Protein 6CSE (pdb70)

B-factor: mean 106.78, std 29.39, range [47.7, 234.54]

CATH classification: 2.60.40.10

Organism: Methanococcus maripaludis (strain DSM 14266 / JCM 13030 / NBRC 101832 / S2 / LL) (NCBI:txid267377)

Sequence (1713 aa):
EVKLEESGGGLVQPGGSMKLSCAASGFTSSDFAMDWVRQSPEAGLEWVAEIAASERHYAESVKGRFTISRDDSKSSVYLQMNSLRAEDSGLYYCTRTAGACGQWGTGTTVTVSSAKTTPPSVYPLAPGSAAAAASMVTLGCLVKGYFPEPVTVTWNSGSLSSGVHTFPAVLQSDLYTLSSSVTVPSSTWPASTVTCNVAHPASSTKVDKAIVPGDIAMTQSPASLSASVGETVTITCRTSENIASALAWYQQKQGKSPQLLVMNAKTLAAGVPSRFSGSGSGTAFSLKINSLQPEDFGSYSCQHAAGWLLTFGGGTKLEIKRADAAPTVSIFPPSSEQLTSGGASVVCFLNNFYPKDINVKWKIDGSERQNGVLNSWTDQDSADSTYSMSSTLTLTKDEYERHNSYTCEATHKTSTSPIVKSFNRAEWGPYMLVLLLGTGIFLTLRLGFMQIHTLPYALKLAFSKETSEGDISHFQALMTALAATIGTGNIAGVATAYVLGGPGAIFWMWVTAFFGMATKYAEAVLAIKYRTVDDNGEMAGGPMYFLEKGLPLGKILGVAFAFFGAFAAFGIGNMVQTNSVADAVASNFGVDPLITGFVLAIFTAAVILGGIKSIGKATGIIVPFMAVFYILAGLVILAMNIGYIIPAFGTIFSSAFNFSAGFGALIGTAIMWGVKRGVFSNEAGLGSAPIAAAAAKTDHPGRQALVSMTGTFLDTIVVCTITGLVLTIAGLKAFPGLTDLTGASLTAASFDALMPMGGLIVTIGLVFFAYSTVLGWSYYGEKCFEYLIGTKGIRLYRIAFVLVAFWGATASLPLVWNIADTLNGAMAIPNLIGLLLLSGVVVSETKAFNEIRKNEAKEVKLEESGGGLVQPGGSMKLSCAASGFTSSDFAMDWVRQSPEAGLEWVAEIAASERHYAESVKGRFTISRDDSKSSVYLQMNSLRAEDSGLYYCTRTAGACGQWGTGTTVTVSSAKTTPPSVYPLAPGSAAAAASMVTLGCLVKGYFPEPVTVTWNSGSLSSGVHTFPAVLQSDLYTLSSSVTVPSSTWPASTVTCNVAHPASSTKVDKAIVPGGPYMLVLLLGTGIFLTLRLGFMQIHTLPYALKLAFSKHETSEGDISHFQALMTALAATIGTGNIAGVATAYVLGGPGAIFWMWVTAFFGMATKYAEAVLAIKYRTVDDNGEMAGGPMYFLEKGLPLGKILGVAFAFFGAFAAFGIGNMVQTNSVADAVASNFGVDPLITGFVLAIFTAAVILGGIKSIGKATGIIVPFMAVFYILAGLVILAMNIGYIIPAFGTIFSSAFNFSAGFGALIGTAIMWGVKRGVFSNEAGLGSAPIAAAAAKTDHPGRQALVSMTGTFLDTIVVCTITGLVLTIAGLKAFPGLTDLTGASLTAASFDALMPMGGLIVTIGLVFFAYSTVLGWSYYGEKCFEYLIGTKGIRLYRIAFVLVAFWGATASLPLVWNIADTLNGAMAIPNLIGLLLLSGVVVSETKAFNEIRKNDIAMTQSPASLSASVGETVTITCRTSENIASALAWYQQKQGKSPQLLVMNAKTLAAGVPSRFSGSGSGTAFSLKINSLQPEDFGSYSCQHAAGWLLTFGGGTKLEIKRADAAPTVSIFPPSSEQLTSGGASVVCFLNNFYPKDINVKWKIDGSERQNGVLNSWTDQDSADSTYSMSSTLTLTKDEYERHNSYTCEATHKTSTSPIVKSFNRAE

GO terms:
  GO:0015375 glycine:sodium symporter activity (F, EXP)
  GO:0015655 alanine:sodium symporter activity (F, EXP)
  GO:0005886 plasma membrane (C, EXP)

Solvent-accessible surface area: 66929 Å² total

InterPro domains:
  IPR001463 Sodium:alanine symporter [PF01235] (53-451)
  IPR001463 Sodium:alanine symporter [PR00175] (91-113)
  IPR001463 Sodium:alanine symporter [PR00175] (186-204)
  IPR001463 Sodium:alanine symporter [PR00175] (214-233)
  IPR001463 Sodium:alanine symporter [PR00175] (305-323)
  IPR001463 Sodium:alanine symporter [PR00175] (352-374)
  IPR001463 Sodium:alanine symporter [PR00175] (411-431)
  IPR001463 Sodium:alanine symporter [PS00873] (91-106)
  IPR001463 Sodium:alanine symporter [PTHR30330] (4-449)
  IPR001463 Sodium:alanine symporter [TIGR00835] (15-441)

Foldseek 3Di:
DKAWEKDWADEAAAQAKTKIKIQIDDDQLQQFKKFKWWQAPVRRIGGAKIGHNPDIDGDPVCVPQKDWDDDRPRNMTMIIGGNHDQVPWTWIKMATDDPDGDDIHDTGTYGYHPADFDAWDKDWAADAPPDPLDFKGKIKIKTWFGDDDDKDKDKPNPPQDPQKAKDDWDDDDRMIITMMMHMGTSVCPPVPKIKMWMADVVVRDIDIGIHDYD/DKAKEKPDQEDADEAFAKDKIWIFIDWFQFQFKWKWWDDPPGDTHTAAGSQAHGDPPHDPQWGKHDGTGIIMIIGHRHDLVRFGKMKMWGDRDPPIDIYPIYGYAYDDDFDFWDKDKDWFDPVVQVVFWTKIKIKTDFGPDPDKDKWKAFQNHTDDDQKDKDKDDQDSPHRGIIMMIMRIDTNVVVVVTFKIKIWMDDPVDPGTDIDMGTPPD/DPCVVVVLLLVVLQVLCVLLVVCCVVLQVVLVCLLPPPDDAPFQAALVLLLLLLLLQLFACLLQFLLQVLCQQQNLLLLVLLVSLLSSLLSQLLLLLQLQVLWAAAPPPRNIFGFQLSSLVVFDPVSPVLSLLLLVLLLVLLCQSQAQVLLAVLLVLCCVPPVDHLLVSLVVLLVVLCVQPVDPSSSVSVVSSVQVVVLLCLQLVLLVVLCVVVVVCQVVLVVRNVCPNPDVVDPDPPSVVRRNCSSNLSSCSNQVRLLRLSSRSSSNHNDPHSNSSSSNSSCSSCSGSVRSSVSLSSLLSSLVVVVDPDLSDDDGSVSSQVSSVVRDPRSNVSSSVSNSSSSSSSNNSSLSSSLSSNCVPVNPPCSVVSSVVSSVSNSCSSVDDDPPSVVVSSVSSSSSSVSSSVSCVSCVVVVSVSVVVVVVVVVVVVD/DKAWEKDWADEAAAQAKTKIKIAIDPDQLQQFKKWKWWQAPVRNIGTAWIGRQPDIDGDPVCPPQKDWDDDRVRRMTMIMGGNHDQRPWTWMKMFTDDPDGDDIHDTGTYGYHPFDFDAWDKDWAADAPPDPPDFKGKIKIKTWFGDDDDKDKDKPNPPQDPQKDKDDWDDDDRMIITMMMHMGTPVCPPVPWIKMWMADVVVRDTDIGIHDYD/DCVVLVLLLVVLVVLCVLVVLVLVVCQVVLVCLLPPDDDFADFQDALVLLLLLLLLQLQACLLQFVLQQLCQQQNLLLLVLLVSLLSSLLSLLLLLLQLQQLWAAAPPPRLTFGFLLSSLVVFPPVSPVLSLLLLVLLLVLLCQLLFQVLLAVLLVLCCVPPVPGALPSLVVLLVVQCVQCVVPSSSVSVCSSPLVVVLLVLQQVLLVVLCVVVVVVQVVLVVRNVCPNPPVVDDDCPSCVRRNVSSSLSSCSNLVRQLRLRSRSLRNHNDPHSNSSSSNSSCSSCCGSVRSSVSQSSLLSSVVVPPDPDLSDDNGSVNSLVSSVVRDVRSNVSSSVSSSSSSSSSNNSSLSSSLSSNCVPVNPPCSVVSSVVSSVSNSCSSNDDDPPSVVVSSVSSSSSRVSSSVSCVSCVVVVSVSVVVVVVVVVD/DKAKEKPPQEDADAAQAKDKIKIFIDWFQFQFKWKWWDDPPDDTHTAAGSQFHGDPPHDPQWGKHDGTGMIMIMGGRHDLVRFTWMKMWGDDDPPIDIYPIYGYAYDDPFDFWDKDKDWFDPVQLVVFWTKIKIKTDFGDDPDKDKWKAFVNHTDDDQKDKDKDDQDSPHRGIIMMIMRIDTNVVVVVGFKIKIWMGDPVDPGTDIDMGTPVD

Secondary structure (P-SEA, 3-state):
cbbbbbcccccccccbbbbbbbbcccccccccccbbbbbccccccccccccccccccccccccccbbbbbcccccbbbbbbcccccccccbbbbbcccccccccccbbbbbbccccbbbbbbbbbbbccccccccbbbbbbbbccccccbbbbbccccccccccccccccccccbbbbbbbbbbcccccccbbbbbbbbbccccbbbbbbbbcc/cbbbbbccccccccccbbbbbbbbccccccccbbbbcccccccccccccccccccccccccbbbbbcccbbbbbbccccccccbbbbbbbccccccccccbbbbbbbccbbbbbbbbbcccaaaaaacbbbbbbbbccccccbbbbbbbcccccccccbbbbbbcccccccbbbbbbbbbbcccccccccbbbbbbbcccccccccccccccc/caaaaaaaaaaaaaaaaaaccccccaaaaaaaaaacccccccccccaaaaaaaaaaaacccccccaaaaaaaaaccaaaaaaaaaaaaaaaaaaaaaaaccccccccccccccccaaaaaaaccccaaaaaaaaaaaaaaaaaacccaaaaaaaaaaaaaacccccaaaaaaaaaaaaaaacccaaaaaaaaaacaaaaaaaaaaaaaaaaaacccaaaaaaaaaaaccccccccccccccccaaaaaaaaaaacccccccccccccccccccaaaaaaaaaaccccccccaaaaaaaaaaaaaacccccccccccaaaaaaaaaaaccaaaaaaaaaaaaaaaaaaaaaaaaaaaaaaaaccccaaaaaaaaaaaaaaaaaaccccaaaaaaaaaaaaacaaaaaaaaaaaaaaaaaaaaaaaaaac/cbbbbbcbbbbbcccccbbbbbbccccccccbbbbbbbbccccccccccccccccccccccccccbbbbbcccccbbbbbbcccccccccbbbbbcccccccccccbbbbbbccccbbbbbbbbbbbccccccccbbbbbbbbccccccbbbbbccccccccccccccccccccbbbbbbbbbbcccccccbbbbbbbbbccccbbbbbbbbcc/cbbbbbccccccccccbbbbbbbbbcccccccbbbbbbcccccccccccccccccccccccbbbbbcccbbbbbbccccccccbbbbbbbccccccccccbbbbbbbccbbbbbbbbbcccaaaaaacbbbbbbbbccccccbbbbbbbcccccccccbbbbbbccccccccccbbbbbbbcccccccccbbbbbbbcccccbbbbbbccccc/ccaaaaaaaaaaaaaaaaaaccccccaaaaaaaaaaccccccccccaaaaaaaaaaaacccccccaaaaaaaaaccaaaaaaaaacccaaaaaaaaaaaccccccccccccccccaaaaaaaccccaaaaaaaaaaaaaaaaaacccaaaaaaaaaaaaacccccaaaaaaaaaaaaaaaacccaaaaaaaaaacaaaaaaaaaaaaaaaaaacccaaaaaaaaaaaccccccccccccccccaaaaaaaaaaacccccccccccccccccccaaaaaaaaaaccccccccaaaaaaaaaaaaaaaccccccccccaaaaaaaaaaccccaaaaaaaaaaaaaaaaaaaaaaaaaaaaaaaccccaaaaaaaaaaaaaaaaacccccaaaaaaaaaaaaaaaaaaaaaaaaaaaaaaaaaaaaaaaaaccc

Structure (mmCIF, N/CA/C/O backbone):
data_6CSE
#
_entry.id   6CSE
#
_cell.length_a   183.477
_cell.length_b   183.477
_cell.length_c   349.067
_cell.angle_alpha   90.000
_cell.angle_beta   90.000
_cell.angle_gamma   120.000
#
_symmetry.space_group_name_H-M   'P 61'
#
loop_
_entity.id
_entity.type
_entity.pdbx_description
1 polymer 'Monoclonal antibody FAB heavy chain'
2 polymer 'Monoclonal antibody FAB light chain'
3 polymer 'Sodium/alanine symporter AgcS'
4 non-polymer 'SODIUM ION'
5 non-polymer ALANINE
#
loop_
_atom_site.group_PDB
_atom_site.id
_atom_site.type_symbol
_atom_site.label_atom_id
_atom_site.label_alt_id
_atom_site.label_comp_id
_atom_site.label_asym_id
_atom_site.label_entity_id
_atom_site.label_seq_id
_atom_site.pdbx_PDB_ins_code
_atom_site.Cartn_x
_atom_site.Cartn_y
_atom_site.Cartn_z
_atom_site.occupancy
_atom_site.B_iso_or_equiv
_atom_site.auth_seq_id
_atom_site.auth_comp_id
_atom_site.auth_asym_id
_atom_site.auth_atom_id
_atom_site.pdbx_PDB_model_num
ATOM 1 N N . GLU A 1 1 ? 189.290 -37.588 -19.686 1.00 76.53 1 GLU A N 1
ATOM 2 C CA . GLU A 1 1 ? 189.361 -38.830 -18.916 1.00 107.04 1 GLU A CA 1
ATOM 3 C C . GLU A 1 1 ? 188.277 -38.839 -17.838 1.00 106.94 1 GLU A C 1
ATOM 4 O O . GLU A 1 1 ? 187.083 -38.855 -18.139 1.00 85.76 1 GLU A O 1
ATOM 10 N N . VAL A 1 2 ? 188.711 -38.829 -16.573 1.00 110.10 2 VAL A N 1
ATOM 11 C CA . VAL A 1 2 ? 187.826 -38.728 -15.419 1.00 87.57 2 VAL A CA 1
ATOM 12 C C . VAL A 1 2 ? 187.711 -37.256 -15.056 1.00 80.98 2 VAL A C 1
ATOM 13 O O . VAL A 1 2 ? 188.679 -36.497 -15.174 1.00 99.79 2 VAL A O 1
ATOM 17 N N . LYS A 1 3 ? 186.532 -36.841 -14.614 1.00 83.22 3 LYS A N 1
ATOM 18 C CA . LYS A 1 3 ? 186.309 -35.448 -14.263 1.00 93.10 3 LYS A CA 1
ATOM 19 C C . LYS A 1 3 ? 185.758 -35.369 -12.852 1.00 87.83 3 LYS A C 1
ATOM 20 O O . LYS A 1 3 ? 184.817 -36.087 -12.501 1.00 94.92 3 LYS A O 1
ATOM 26 N N . LEU A 1 4 ? 186.352 -34.496 -12.050 1.00 87.02 4 LEU A N 1
ATOM 27 C CA . LEU A 1 4 ? 185.823 -34.144 -10.738 1.00 81.56 4 LEU A CA 1
ATOM 28 C C . LEU A 1 4 ? 185.950 -32.636 -10.602 1.00 73.40 4 LEU A C 1
ATOM 29 O O . LEU A 1 4 ? 187.063 -32.107 -10.566 1.00 61.91 4 LEU A O 1
ATOM 34 N N . GLU A 1 5 ? 184.815 -31.947 -10.557 1.00 71.90 5 GLU A N 1
ATOM 35 C CA . GLU A 1 5 ? 184.779 -30.500 -10.413 1.00 72.14 5 GLU A CA 1
ATOM 36 C C . GLU A 1 5 ? 183.991 -30.182 -9.153 1.00 86.75 5 GLU A C 1
ATOM 37 O O . GLU A 1 5 ? 182.798 -30.495 -9.065 1.00 80.30 5 GLU A O 1
ATOM 43 N N . GLU A 1 6 ? 184.665 -29.581 -8.180 1.00 91.16 6 GLU A N 1
ATOM 44 C CA . GLU A 1 6 ? 184.012 -29.150 -6.960 1.00 74.80 6 GLU A CA 1
ATOM 45 C C . GLU A 1 6 ? 183.388 -27.778 -7.172 1.00 73.76 6 GLU A C 1
ATOM 46 O O . GLU A 1 6 ? 183.768 -27.026 -8.070 1.00 106.46 6 GLU A O 1
ATOM 52 N N . SER A 1 7 ? 182.413 -27.462 -6.332 1.00 55.81 7 SER A N 1
ATOM 53 C CA . SER A 1 7 ? 181.748 -26.171 -6.403 1.00 65.48 7 SER A CA 1
ATOM 54 C C . SER A 1 7 ? 181.053 -25.910 -5.076 1.00 66.28 7 SER A C 1
ATOM 55 O O . SER A 1 7 ? 180.944 -26.793 -4.225 1.00 74.62 7 SER A O 1
ATOM 58 N N . GLY A 1 8 ? 180.594 -24.672 -4.906 1.00 70.22 8 GLY A N 1
ATOM 59 C CA . GLY A 1 8 ? 179.816 -24.292 -3.751 1.00 90.40 8 GLY A CA 1
ATOM 60 C C . GLY A 1 8 ? 180.590 -23.614 -2.643 1.00 75.02 8 GLY A C 1
ATOM 61 O O . GLY A 1 8 ? 179.975 -23.163 -1.671 1.00 91.11 8 GLY A O 1
ATOM 62 N N . GLY A 1 9 ? 181.909 -23.533 -2.752 1.00 59.51 9 GLY A N 1
ATOM 63 C CA . GLY A 1 9 ? 182.683 -22.860 -1.731 1.00 57.74 9 GLY A CA 1
ATOM 64 C C . GLY A 1 9 ? 182.297 -21.401 -1.600 1.00 62.09 9 GLY A C 1
ATOM 65 O O . GLY A 1 9 ? 181.664 -20.815 -2.476 1.00 85.36 9 GLY A O 1
ATOM 66 N N . GLY A 1 10 ? 182.679 -20.812 -0.475 1.00 58.80 10 GLY A N 1
ATOM 67 C CA . GLY A 1 10 ? 182.361 -19.417 -0.253 1.00 78.22 10 GLY A CA 1
ATOM 68 C C . GLY A 1 10 ? 182.805 -18.968 1.121 1.00 79.83 10 GLY A C 1
ATOM 69 O O . GLY A 1 10 ? 183.577 -19.643 1.805 1.00 75.75 10 GLY A O 1
ATOM 70 N N . LEU A 1 11 ? 182.300 -17.803 1.511 1.00 76.16 11 LEU A N 1
ATOM 71 C CA . LEU A 1 11 ? 182.557 -17.223 2.820 1.00 60.90 11 LEU A CA 1
ATOM 72 C C . LEU A 1 11 ? 181.283 -17.313 3.645 1.00 69.23 11 LEU A C 1
ATOM 73 O O . LEU A 1 11 ? 180.220 -16.873 3.201 1.00 83.81 11 LEU A O 1
ATOM 78 N N . VAL A 1 12 ? 181.391 -17.905 4.831 1.00 72.48 12 VAL A N 1
ATOM 79 C CA . VAL A 1 12 ? 180.248 -18.136 5.706 1.00 77.49 12 VAL A CA 1
ATOM 80 C C . VAL A 1 12 ? 180.657 -17.814 7.138 1.00 71.93 12 VAL A C 1
ATOM 81 O O . VAL A 1 12 ? 181.776 -18.117 7.562 1.00 64.78 12 VAL A O 1
ATOM 85 N N . GLN A 1 13 ? 179.755 -17.167 7.869 1.00 75.25 13 GLN A N 1
ATOM 86 C CA . GLN A 1 13 ? 180.013 -16.797 9.245 1.00 72.44 13 GLN A CA 1
ATOM 87 C C . GLN A 1 13 ? 180.024 -18.039 10.134 1.00 76.85 13 GLN A C 1
ATOM 88 O O . GLN A 1 13 ? 179.420 -19.058 9.799 1.00 83.16 13 GLN A O 1
ATOM 94 N N . PRO A 1 14 ? 180.716 -17.982 11.269 1.00 72.82 14 PRO A N 1
ATOM 95 C CA . PRO A 1 14 ? 180.742 -19.139 12.173 1.00 77.72 14 PRO A CA 1
ATOM 96 C C . PRO A 1 14 ? 179.346 -19.486 12.668 1.00 87.11 14 PRO A C 1
ATOM 97 O O . PRO A 1 14 ? 178.514 -18.608 12.903 1.00 102.83 14 PRO A O 1
ATOM 101 N N . GLY A 1 15 ? 179.078 -20.787 12.792 1.00 77.03 15 GLY A N 1
ATOM 102 C CA . GLY A 1 15 ? 177.743 -21.256 13.095 1.00 86.27 15 GLY A CA 1
ATOM 103 C C . GLY A 1 15 ? 176.845 -21.392 11.889 1.00 91.30 15 GLY A C 1
ATOM 104 O O . GLY A 1 15 ? 175.758 -21.973 12.001 1.00 105.73 15 GLY A O 1
ATOM 105 N N . GLY A 1 16 ? 177.263 -20.871 10.741 1.00 87.79 16 GLY A N 1
ATOM 106 C CA . GLY A 1 16 ? 176.480 -20.932 9.530 1.00 95.08 16 GLY A CA 1
ATOM 107 C C . GLY A 1 16 ? 176.517 -22.310 8.904 1.00 92.59 16 GLY A C 1
ATOM 108 O O . GLY A 1 16 ? 177.068 -23.268 9.448 1.00 92.50 16 GLY A O 1
ATOM 109 N N . SER A 1 17 ? 175.918 -22.399 7.722 1.00 91.34 17 SER A N 1
ATOM 110 C CA . SER A 1 17 ? 175.815 -23.662 7.018 1.00 91.72 17 SER A CA 1
ATOM 111 C C . SER A 1 17 ? 175.955 -23.427 5.523 1.00 90.39 17 SER A C 1
ATOM 112 O O . SER A 1 17 ? 175.648 -22.346 5.015 1.00 78.69 17 SER A O 1
ATOM 115 N N . MET A 1 18 ? 176.444 -24.451 4.829 1.00 104.03 18 MET A N 1
ATOM 116 C CA . MET A 1 18 ? 176.441 -24.499 3.373 1.00 105.78 18 MET A CA 1
ATOM 117 C C . MET A 1 18 ? 176.770 -25.920 2.956 1.00 99.55 18 MET A C 1
ATOM 118 O O . MET A 1 18 ? 177.381 -26.680 3.711 1.00 106.48 18 MET A O 1
ATOM 123 N N . LYS A 1 19 ? 176.387 -26.258 1.732 1.00 81.29 19 LYS A N 1
ATOM 124 C CA . LYS A 1 19 ? 176.619 -27.587 1.192 1.00 81.55 19 LYS A CA 1
ATOM 125 C C . LYS A 1 19 ? 177.421 -27.463 -0.093 1.00 81.49 19 LYS A C 1
ATOM 126 O O . LYS A 1 19 ? 177.162 -26.578 -0.915 1.00 80.64 19 LYS A O 1
ATOM 132 N N . LEU A 1 20 ? 178.441 -28.299 -0.218 1.00 78.52 20 LEU A N 1
ATOM 133 C CA . LEU A 1 20 ? 179.311 -28.315 -1.378 1.00 61.84 20 LEU A CA 1
ATOM 134 C C . LEU A 1 20 ? 178.819 -29.346 -2.389 1.00 78.37 20 LEU A C 1
ATOM 135 O O . LEU A 1 20 ? 177.998 -30.210 -2.080 1.00 93.88 20 LEU A O 1
ATOM 140 N N . SER A 1 21 ? 179.334 -29.243 -3.610 1.00 78.56 21 SER A N 1
ATOM 141 C CA . SER A 1 21 ? 178.961 -30.143 -4.688 1.00 74.80 21 SER A CA 1
ATOM 142 C C . SER A 1 21 ? 180.215 -30.542 -5.447 1.00 68.24 21 SER A C 1
ATOM 143 O O . SER A 1 21 ? 181.193 -29.796 -5.499 1.00 79.49 21 SER A O 1
ATOM 146 N N . CYS A 1 22 ? 180.170 -31.729 -6.045 1.00 80.87 22 CYS A N 1
ATOM 147 C CA . CYS A 1 22 ? 181.291 -32.272 -6.803 1.00 89.44 22 CYS A CA 1
ATOM 148 C C . CYS A 1 22 ? 180.721 -33.010 -8.014 1.00 94.07 22 CYS A C 1
ATOM 149 O O . CYS A 1 22 ? 180.537 -34.227 -7.993 1.00 89.95 22 CYS A O 1
ATOM 152 N N . ALA A 1 23 ? 180.363 -32.252 -9.048 1.00 90.21 23 ALA A N 1
ATOM 153 C CA . ALA A 1 23 ? 179.890 -32.870 -10.277 1.00 75.85 23 ALA A CA 1
ATOM 154 C C . ALA A 1 23 ? 180.993 -33.757 -10.851 1.00 85.56 23 ALA A C 1
ATOM 155 O O . ALA A 1 23 ? 182.111 -33.293 -11.097 1.00 98.56 23 ALA A O 1
ATOM 157 N N . ALA A 1 24 ? 180.682 -35.034 -11.060 1.00 79.46 24 ALA A N 1
ATOM 158 C CA . ALA A 1 24 ? 181.653 -36.015 -11.519 1.00 71.57 24 ALA A CA 1
ATOM 159 C C . ALA A 1 24 ? 181.230 -36.559 -12.875 1.00 94.25 24 ALA A C 1
ATOM 160 O O . ALA A 1 24 ? 180.039 -36.632 -13.190 1.00 113.64 24 ALA A O 1
ATOM 162 N N . SER A 1 25 ? 182.219 -36.946 -13.674 1.00 92.91 25 SER A N 1
ATOM 163 C CA . SER A 1 25 ? 181.982 -37.408 -15.035 1.00 94.71 25 SER A CA 1
ATOM 164 C C . SER A 1 25 ? 183.186 -38.224 -15.483 1.00 90.60 25 SER A C 1
ATOM 165 O O . SER A 1 25 ? 184.232 -38.233 -14.833 1.00 100.95 25 SER A O 1
ATOM 168 N N . GLY A 1 26 ? 183.021 -38.918 -16.605 1.00 85.98 26 GLY A N 1
ATOM 169 C CA . GLY A 1 26 ? 184.074 -39.753 -17.138 1.00 87.51 26 GLY A CA 1
ATOM 170 C C . GLY A 1 26 ? 184.111 -41.165 -16.598 1.00 85.14 26 GLY A C 1
ATOM 171 O O . GLY A 1 26 ? 184.992 -41.937 -16.991 1.00 85.92 26 GLY A O 1
ATOM 172 N N . PHE A 1 27 ? 183.200 -41.520 -15.700 1.00 93.81 27 PHE A N 1
ATOM 173 C CA . PHE A 1 27 ? 183.152 -42.849 -15.103 1.00 99.57 27 PHE A CA 1
ATOM 174 C C . PHE A 1 27 ? 181.790 -43.019 -14.438 1.00 104.97 27 PHE A C 1
ATOM 175 O O . PHE A 1 27 ? 180.893 -42.187 -14.607 1.00 122.07 27 PHE A O 1
ATOM 183 N N . THR A 1 28 ? 181.636 -44.097 -13.673 1.00 104.67 28 THR A N 1
ATOM 184 C CA . THR A 1 28 ? 180.371 -44.435 -13.031 1.00 111.45 28 THR A CA 1
ATOM 185 C C . THR A 1 28 ? 180.419 -43.995 -11.570 1.00 112.65 28 THR A C 1
ATOM 186 O O . THR A 1 28 ? 181.041 -44.661 -10.740 1.00 116.23 28 THR A O 1
ATOM 190 N N . SER A 1 29 ? 179.741 -42.888 -11.245 1.00 106.05 29 SER A N 1
ATOM 191 C CA . SER A 1 29 ? 179.702 -42.442 -9.853 1.00 104.34 29 SER A CA 1
ATOM 192 C C . SER A 1 29 ? 179.112 -43.526 -8.955 1.00 116.27 29 SER A C 1
ATOM 193 O O . SER A 1 29 ? 179.474 -43.624 -7.778 1.00 146.27 29 SER A O 1
ATOM 196 N N . SER A 1 30 ? 178.237 -44.372 -9.509 1.00 105.23 30 SER A N 1
ATOM 197 C CA . SER A 1 30 ? 177.488 -45.334 -8.704 1.00 100.78 30 SER A CA 1
ATOM 198 C C . SER A 1 30 ? 178.372 -46.462 -8.176 1.00 106.65 30 SER A C 1
ATOM 199 O O . SER A 1 30 ? 178.179 -46.926 -7.046 1.00 107.90 30 SER A O 1
ATOM 202 N N . ASP A 1 31 ? 179.321 -46.941 -8.985 1.00 101.26 31 ASP A N 1
ATOM 203 C CA . ASP A 1 31 ? 180.124 -48.094 -8.581 1.00 103.15 31 ASP A CA 1
ATOM 204 C C . ASP A 1 31 ? 181.173 -47.739 -7.534 1.00 89.35 31 ASP A C 1
ATOM 205 O O . ASP A 1 31 ? 181.547 -48.598 -6.727 1.00 91.94 31 ASP A O 1
ATOM 210 N N . PHE A 1 32 ? 181.676 -46.508 -7.537 1.00 80.55 32 PHE A N 1
ATOM 211 C CA . PHE A 1 32 ? 182.832 -46.146 -6.731 1.00 76.72 32 PHE A CA 1
ATOM 212 C C . PHE A 1 32 ? 182.412 -45.465 -5.435 1.00 71.40 32 PHE A C 1
ATOM 213 O O . PHE A 1 32 ? 181.487 -44.649 -5.419 1.00 80.02 32 PHE A O 1
ATOM 221 N N . ALA A 1 33 ? 183.110 -45.803 -4.352 1.00 87.69 33 ALA A N 1
ATOM 222 C CA . ALA A 1 33 ? 182.948 -45.097 -3.091 1.00 88.34 33 ALA A CA 1
ATOM 223 C C . ALA A 1 33 ? 183.781 -43.817 -3.141 1.00 82.77 33 ALA A C 1
ATOM 224 O O . ALA A 1 33 ? 184.869 -43.792 -3.722 1.00 66.12 33 ALA A O 1
ATOM 226 N N . MET A 1 34 ? 183.252 -42.744 -2.554 1.00 93.69 34 MET A N 1
ATOM 227 C CA . MET A 1 34 ? 183.806 -41.405 -2.697 1.00 82.97 34 MET A CA 1
ATOM 228 C C . MET A 1 34 ? 184.198 -40.817 -1.347 1.00 76.78 34 MET A C 1
ATOM 229 O O . MET A 1 34 ? 183.623 -41.156 -0.311 1.00 87.27 34 MET A O 1
ATOM 234 N N . ASP A 1 35 ? 185.176 -39.913 -1.369 1.00 77.79 35 ASP A N 1
ATOM 235 C CA . ASP A 1 35 ? 185.682 -39.281 -0.160 1.00 71.56 35 ASP A CA 1
ATOM 236 C C . ASP A 1 35 ? 185.708 -37.766 -0.305 1.00 67.23 35 ASP A C 1
ATOM 237 O O . ASP A 1 35 ? 185.732 -37.217 -1.409 1.00 83.31 35 ASP A O 1
ATOM 242 N N . TRP A 1 36 ? 185.723 -37.098 0.845 1.00 67.16 36 TRP A N 1
ATOM 243 C CA . TRP A 1 36 ? 185.989 -35.668 0.940 1.00 66.51 36 TRP A CA 1
ATOM 244 C C . TRP A 1 36 ? 187.256 -35.496 1.762 1.00 76.57 36 TRP A C 1
ATOM 245 O O . TRP A 1 36 ? 187.331 -35.966 2.900 1.00 82.87 36 TRP A O 1
ATOM 256 N N . VAL A 1 37 ? 188.243 -34.825 1.190 1.00 76.01 37 VAL A N 1
ATOM 257 C CA . VAL A 1 37 ? 189.485 -34.514 1.882 1.00 69.01 37 VAL A CA 1
ATOM 258 C C . VAL A 1 37 ? 189.668 -33.009 1.830 1.00 63.32 37 VAL A C 1
ATOM 259 O O . VAL A 1 37 ? 189.381 -32.376 0.810 1.00 70.19 37 VAL A O 1
ATOM 263 N N . ARG A 1 38 ? 190.132 -32.433 2.930 1.00 59.79 38 ARG A N 1
ATOM 264 C CA . ARG A 1 38 ? 190.305 -30.995 3.008 1.00 57.52 38 ARG A CA 1
ATOM 265 C C . ARG A 1 38 ? 191.735 -30.683 3.403 1.00 63.52 38 ARG A C 1
ATOM 266 O O . ARG A 1 38 ? 192.355 -31.420 4.172 1.00 84.77 38 ARG A O 1
ATOM 274 N N . GLN A 1 39 ? 192.248 -29.597 2.843 1.00 72.44 39 GLN A N 1
ATOM 275 C CA . GLN A 1 39 ? 193.592 -29.107 3.098 1.00 67.55 39 GLN A CA 1
ATOM 276 C C . GLN A 1 39 ? 193.473 -27.727 3.718 1.00 69.64 39 GLN A C 1
ATOM 277 O O . GLN A 1 39 ? 192.848 -26.839 3.133 1.00 69.56 39 GLN A O 1
ATOM 283 N N . SER A 1 40 ? 194.071 -27.544 4.895 1.00 66.45 40 SER A N 1
ATOM 284 C CA . SER A 1 40 ? 194.026 -26.243 5.535 1.00 65.77 40 SER A CA 1
ATOM 285 C C . SER A 1 40 ? 194.964 -25.283 4.805 1.00 70.83 40 SER A C 1
ATOM 286 O O . SER A 1 40 ? 195.825 -25.713 4.037 1.00 73.81 40 SER A O 1
ATOM 289 N N . PRO A 1 41 ? 194.822 -23.972 5.031 1.00 77.04 41 PRO A N 1
ATOM 290 C CA . PRO A 1 41 ? 195.737 -23.012 4.392 1.00 71.55 41 PRO A CA 1
ATOM 291 C C . PRO A 1 41 ? 197.199 -23.229 4.737 1.00 62.59 41 PRO A C 1
ATOM 292 O O . PRO A 1 41 ? 198.059 -22.572 4.138 1.00 76.55 41 PRO A O 1
ATOM 296 N N . GLU A 1 42 ? 197.506 -24.133 5.666 1.00 66.46 42 GLU A N 1
ATOM 297 C CA . GLU A 1 42 ? 198.868 -24.457 6.060 1.00 65.07 42 GLU A CA 1
ATOM 298 C C . GLU A 1 42 ? 199.275 -25.842 5.575 1.00 65.38 42 GLU A C 1
ATOM 299 O O . GLU A 1 42 ? 200.195 -26.447 6.132 1.00 97.39 42 GLU A O 1
ATOM 305 N N . ALA A 1 43 ? 198.582 -26.354 4.553 1.00 76.02 43 ALA A N 1
ATOM 306 C CA . ALA A 1 43 ? 198.866 -27.643 3.919 1.00 79.37 43 ALA A CA 1
ATOM 307 C C . ALA A 1 43 ? 198.598 -28.809 4.873 1.00 98.48 43 ALA A C 1
ATOM 308 O O . ALA A 1 43 ? 199.397 -29.737 4.983 1.00 116.28 43 ALA A O 1
ATOM 310 N N . GLY A 1 44 ? 197.458 -28.758 5.566 1.00 100.56 44 GLY A N 1
ATOM 311 C CA . GLY A 1 44 ? 197.163 -29.772 6.567 1.00 78.28 44 GLY A CA 1
ATOM 312 C C . GLY A 1 44 ? 196.861 -31.130 5.966 1.00 85.85 44 GLY A C 1
ATOM 313 O O . GLY A 1 44 ? 197.454 -32.137 6.360 1.00 117.40 44 GLY A O 1
ATOM 314 N N . LEU A 1 45 ? 195.933 -31.176 5.009 1.00 69.05 45 LEU A N 1
ATOM 315 C CA . LEU A 1 45 ? 195.450 -32.419 4.407 1.00 73.94 45 LEU A CA 1
ATOM 316 C C . LEU A 1 45 ? 194.793 -33.313 5.451 1.00 80.08 45 LEU A C 1
ATOM 317 O O . LEU A 1 45 ? 195.449 -34.156 6.067 1.00 69.22 45 LEU A O 1
ATOM 322 N N . GLU A 1 46 ? 193.494 -33.128 5.646 1.00 86.99 46 GLU A N 1
ATOM 323 C CA . GLU A 1 46 ? 192.726 -33.845 6.647 1.00 65.75 46 GLU A CA 1
ATOM 324 C C . GLU A 1 46 ? 191.509 -34.478 5.996 1.00 80.82 46 GLU A C 1
ATOM 325 O O . GLU A 1 46 ? 190.849 -33.867 5.152 1.00 88.85 46 GLU A O 1
ATOM 331 N N . TRP A 1 47 ? 191.233 -35.714 6.388 1.00 87.38 47 TRP A N 1
ATOM 332 C CA . TRP A 1 47 ? 190.079 -36.449 5.898 1.00 79.40 47 TRP A CA 1
ATOM 333 C C . TRP A 1 47 ? 188.802 -36.003 6.607 1.00 80.62 47 TRP A C 1
ATOM 334 O O . TRP A 1 47 ? 188.814 -35.642 7.785 1.00 88.97 47 TRP A O 1
ATOM 345 N N . VAL A 1 48 ? 187.685 -36.040 5.871 1.00 70.56 48 VAL A N 1
ATOM 346 C CA . VAL A 1 48 ? 186.419 -35.470 6.317 1.00 66.16 48 VAL A CA 1
ATOM 347 C C . VAL A 1 48 ? 185.288 -36.495 6.311 1.00 83.98 48 VAL A C 1
ATOM 348 O O . VAL A 1 48 ? 184.587 -36.655 7.314 1.00 98.40 48 VAL A O 1
ATOM 352 N N . ALA A 1 49 ? 185.088 -37.195 5.193 1.00 72.15 49 ALA A N 1
ATOM 353 C CA . ALA A 1 49 ? 183.891 -38.022 5.090 1.00 58.47 49 ALA A CA 1
ATOM 354 C C . ALA A 1 49 ? 184.096 -39.156 4.093 1.00 76.49 49 ALA A C 1
ATOM 355 O O . ALA A 1 49 ? 184.945 -39.083 3.202 1.00 75.27 49 ALA A O 1
ATOM 357 N N . GLU A 1 50 ? 183.261 -40.191 4.235 1.00 80.53 50 GLU A N 1
ATOM 358 C CA . GLU A 1 50 ? 183.265 -41.367 3.371 1.00 64.26 50 GLU A CA 1
ATOM 359 C C . GLU A 1 50 ? 181.831 -41.719 3.009 1.00 70.60 50 GLU A C 1
ATOM 360 O O . GLU A 1 50 ? 180.905 -41.441 3.773 1.00 75.66 50 GLU A O 1
ATOM 366 N N . ILE A 1 51 ? 181.658 -42.343 1.842 1.00 82.21 51 ILE A N 1
ATOM 367 C CA . ILE A 1 51 ? 180.348 -42.799 1.382 1.00 81.79 51 ILE A CA 1
ATOM 368 C C . ILE A 1 51 ? 180.571 -43.776 0.235 1.00 94.14 51 ILE A C 1
ATOM 369 O O . ILE A 1 51 ? 181.573 -43.694 -0.477 1.00 97.79 51 ILE A O 1
ATOM 374 N N . ALA A 1 52 ? 179.644 -44.725 0.073 1.00 94.43 52 ALA A N 1
ATOM 375 C CA . ALA A 1 52 ? 179.745 -45.733 -0.980 1.00 106.33 52 ALA A CA 1
ATOM 376 C C . ALA A 1 52 ? 178.546 -45.737 -1.916 1.00 118.72 52 ALA A C 1
ATOM 377 O O . ALA A 1 52 ? 178.719 -45.642 -3.139 1.00 94.64 52 ALA A O 1
ATOM 379 N N . ALA A 1 53 ? 177.332 -45.863 -1.373 1.00 138.38 53 ALA A N 1
ATOM 380 C CA . ALA A 1 53 ? 176.070 -45.701 -2.096 1.00 118.75 53 ALA A CA 1
ATOM 381 C C . ALA A 1 53 ? 174.927 -45.846 -1.098 1.00 109.23 53 ALA A C 1
ATOM 382 O O . ALA A 1 53 ? 173.756 -45.664 -1.445 1.00 93.72 53 ALA A O 1
ATOM 384 N N . SER A 1 54 ? 175.274 -46.171 0.150 1.00 106.53 58 SER A N 1
ATOM 385 C CA . SER A 1 54 ? 174.302 -46.416 1.209 1.00 108.71 58 SER A CA 1
ATOM 386 C C . SER A 1 54 ? 174.748 -45.837 2.543 1.00 99.90 58 SER A C 1
ATOM 387 O O . SER A 1 54 ? 174.079 -44.969 3.112 1.00 107.60 58 SER A O 1
ATOM 390 N N . GLU A 1 55 ? 175.882 -46.314 3.043 1.00 106.91 59 GLU A N 1
ATOM 391 C CA . GLU A 1 55 ? 176.343 -46.004 4.386 1.00 114.10 59 GLU A CA 1
ATOM 392 C C . GLU A 1 55 ? 177.595 -45.130 4.360 1.00 107.88 59 GLU A C 1
ATOM 393 O O . GLU A 1 55 ? 178.361 -45.130 3.393 1.00 90.89 59 GLU A O 1
ATOM 399 N N . ARG A 1 56 ? 177.787 -44.379 5.443 1.00 105.08 60 ARG A N 1
ATOM 400 C CA . ARG A 1 56 ? 178.783 -43.324 5.502 1.00 83.23 60 ARG A CA 1
ATOM 401 C C . ARG A 1 56 ? 179.528 -43.393 6.829 1.00 88.77 60 ARG A C 1
ATOM 402 O O . ARG A 1 56 ? 179.024 -43.926 7.820 1.00 107.02 60 ARG A O 1
ATOM 410 N N . HIS A 1 57 ? 180.744 -42.844 6.833 1.00 90.35 61 HIS A N 1
ATOM 411 C CA . HIS A 1 57 ? 181.564 -42.730 8.031 1.00 95.08 61 HIS A CA 1
ATOM 412 C C . HIS A 1 57 ? 182.158 -41.332 8.096 1.00 94.60 61 HIS A C 1
ATOM 413 O O . HIS A 1 57 ? 182.444 -40.719 7.065 1.00 99.62 61 HIS A O 1
ATOM 420 N N . TYR A 1 58 ? 182.340 -40.832 9.319 1.00 88.62 62 TYR A N 1
ATOM 421 C CA . TYR A 1 58 ? 182.755 -39.454 9.531 1.00 78.97 62 TYR A CA 1
ATOM 422 C C . TYR A 1 58 ? 183.910 -39.397 10.517 1.00 85.76 62 TYR A C 1
ATOM 423 O O . TYR A 1 58 ? 184.035 -40.241 11.407 1.00 112.80 62 TYR A O 1
ATOM 432 N N . ALA A 1 59 ? 184.732 -38.364 10.368 1.00 90.22 63 ALA A N 1
ATOM 433 C CA . ALA A 1 59 ? 185.785 -38.091 11.330 1.00 84.66 63 ALA A CA 1
ATOM 434 C C . ALA A 1 59 ? 185.185 -37.529 12.615 1.00 104.31 63 ALA A C 1
ATOM 435 O O . ALA A 1 59 ? 184.149 -36.861 12.602 1.00 109.96 63 ALA A O 1
ATOM 437 N N . GLU A 1 60 ? 185.845 -37.821 13.739 1.00 130.83 64 GLU A N 1
ATOM 438 C CA . GLU A 1 60 ? 185.314 -37.433 15.045 1.00 128.46 64 GLU A CA 1
ATOM 439 C C . GLU A 1 60 ? 185.213 -35.918 15.182 1.00 106.85 64 GLU A C 1
ATOM 440 O O . GLU A 1 60 ? 184.338 -35.414 15.893 1.00 88.05 64 GLU A O 1
ATOM 446 N N . SER A 1 61 ? 186.100 -35.184 14.504 1.00 109.24 65 SER A N 1
ATOM 447 C CA . SER A 1 61 ? 186.127 -33.727 14.592 1.00 92.23 65 SER A CA 1
ATOM 448 C C . SER A 1 61 ? 184.844 -33.097 14.075 1.00 92.42 65 SER A C 1
ATOM 449 O O . SER A 1 61 ? 184.457 -32.013 14.525 1.00 98.88 65 SER A O 1
ATOM 452 N N . VAL A 1 62 ? 184.200 -33.737 13.104 1.00 99.28 66 VAL A N 1
ATOM 453 C CA . VAL A 1 62 ? 183.056 -33.172 12.404 1.00 102.52 66 VAL A CA 1
ATOM 454 C C . VAL A 1 62 ? 181.786 -33.983 12.596 1.00 94.25 66 VAL A C 1
ATOM 455 O O . VAL A 1 62 ? 180.747 -33.622 12.036 1.00 78.43 66 VAL A O 1
ATOM 459 N N . LYS A 1 63 ? 181.839 -35.074 13.357 1.00 97.19 67 LYS A N 1
ATOM 460 C CA . LYS A 1 63 ? 180.676 -35.935 13.519 1.00 92.83 67 LYS A CA 1
ATOM 461 C C . LYS A 1 63 ? 179.521 -35.123 14.091 1.00 86.85 67 LYS A C 1
ATOM 462 O O . LYS A 1 63 ? 179.665 -34.453 15.116 1.00 94.02 67 LYS A O 1
ATOM 468 N N . GLY A 1 64 ? 178.378 -35.160 13.409 1.00 79.39 68 GLY A N 1
ATOM 469 C CA . GLY A 1 64 ? 177.217 -34.409 13.819 1.00 85.16 68 GLY A CA 1
ATOM 470 C C . GLY A 1 64 ? 177.092 -33.033 13.200 1.00 76.94 68 GLY A C 1
ATOM 471 O O . GLY A 1 64 ? 176.007 -32.444 13.247 1.00 89.97 68 GLY A O 1
ATOM 472 N N . ARG A 1 65 ? 178.173 -32.495 12.640 1.00 73.90 69 ARG A N 1
ATOM 473 C CA . ARG A 1 65 ? 178.144 -31.196 11.987 1.00 78.60 69 ARG A CA 1
ATOM 474 C C . ARG A 1 65 ? 178.285 -31.282 10.473 1.00 92.30 69 ARG A C 1
ATOM 475 O O . ARG A 1 65 ? 178.101 -30.268 9.792 1.00 113.39 69 ARG A O 1
ATOM 483 N N . PHE A 1 66 ? 178.617 -32.449 9.930 1.00 89.17 70 PHE A N 1
ATOM 484 C CA . PHE A 1 66 ? 178.707 -32.641 8.494 1.00 71.98 70 PHE A CA 1
ATOM 485 C C . PHE A 1 66 ? 177.717 -33.719 8.078 1.00 87.20 70 PHE A C 1
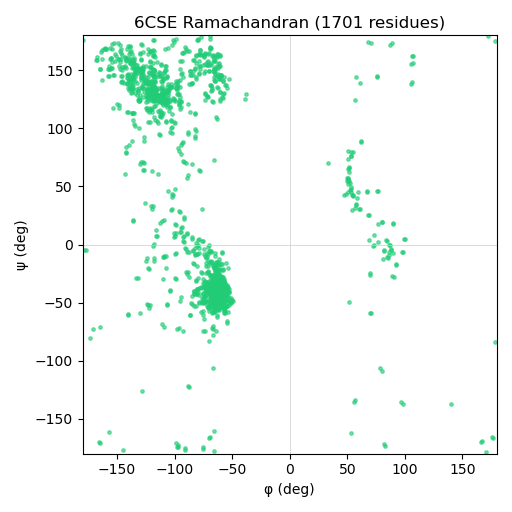ATOM 486 O O . PHE A 1 66 ? 177.387 -34.613 8.859 1.00 112.76 70 PHE A O 1
ATOM 494 N N . THR A 1 67 ? 177.212 -33.603 6.855 1.00 85.36 71 THR A N 1
ATOM 495 C CA . THR A 1 67 ? 176.319 -34.609 6.290 1.00 79.74 71 THR A CA 1
ATOM 496 C C . THR A 1 67 ? 176.749 -34.848 4.849 1.00 91.56 71 THR A C 1
ATOM 497 O O . THR A 1 67 ? 176.626 -33.953 4.007 1.00 101.17 71 THR A O 1
ATOM 501 N N . ILE A 1 68 ? 177.250 -36.047 4.562 1.00 94.55 72 ILE A N 1
ATOM 502 C CA . ILE A 1 68 ? 177.676 -36.411 3.216 1.00 89.70 72 ILE A CA 1
ATOM 503 C C . ILE A 1 68 ? 176.533 -37.165 2.558 1.00 94.52 72 ILE A C 1
ATOM 504 O O . ILE A 1 68 ? 175.874 -38.001 3.186 1.00 117.89 72 ILE A O 1
ATOM 509 N N . SER A 1 69 ? 176.270 -36.841 1.298 1.00 76.77 73 SER A N 1
ATOM 510 C CA . SER A 1 69 ? 175.182 -37.449 0.554 1.00 75.98 73 SER A CA 1
ATOM 511 C C . SER A 1 69 ? 175.657 -37.704 -0.865 1.00 78.83 73 SER A C 1
ATOM 512 O O . SER A 1 69 ? 176.723 -37.247 -1.280 1.00 81.92 73 SER A O 1
ATOM 515 N N . ARG A 1 70 ? 174.843 -38.426 -1.623 1.00 92.57 74 ARG A N 1
ATOM 516 C CA . ARG A 1 70 ? 175.209 -38.768 -2.982 1.00 68.86 74 ARG A CA 1
ATOM 517 C C . ARG A 1 70 ? 173.949 -38.865 -3.826 1.00 75.03 74 ARG A C 1
ATOM 518 O O . ARG A 1 70 ? 172.864 -39.148 -3.315 1.00 88.41 74 ARG A O 1
ATOM 526 N N . ASP A 1 71 ? 174.108 -38.630 -5.137 1.00 81.84 75 ASP A N 1
ATOM 527 C CA . ASP A 1 71 ? 172.999 -38.657 -6.090 1.00 77.05 75 ASP A CA 1
ATOM 528 C C . ASP A 1 71 ? 173.546 -39.284 -7.379 1.00 74.36 75 ASP A C 1
ATOM 529 O O . ASP A 1 71 ? 173.966 -38.579 -8.298 1.00 89.04 75 ASP A O 1
ATOM 534 N N . ASP A 1 72 ? 173.562 -40.623 -7.432 1.00 75.99 76 ASP A N 1
ATOM 535 C CA . ASP A 1 72 ? 174.125 -41.325 -8.584 1.00 84.17 76 ASP A CA 1
ATOM 536 C C . ASP A 1 72 ? 173.379 -40.998 -9.871 1.00 81.63 76 ASP A C 1
ATOM 537 O O . ASP A 1 72 ? 173.940 -41.153 -10.960 1.00 85.72 76 ASP A O 1
ATOM 542 N N . SER A 1 73 ? 172.128 -40.547 -9.767 1.00 84.72 77 SER A N 1
ATOM 543 C CA . SER A 1 73 ? 171.373 -40.160 -10.952 1.00 99.87 77 SER A CA 1
ATOM 544 C C . SER A 1 73 ? 171.958 -38.902 -11.579 1.00 92.62 77 SER A C 1
ATOM 545 O O . SER A 1 73 ? 172.122 -38.827 -12.801 1.00 96.90 77 SER A O 1
ATOM 548 N N . LYS A 1 74 ? 172.299 -37.914 -10.753 1.00 94.47 78 LYS A N 1
ATOM 549 C CA . LYS A 1 74 ? 172.885 -36.661 -11.203 1.00 81.41 78 LYS A CA 1
ATOM 550 C C . LYS A 1 74 ? 174.408 -36.689 -11.186 1.00 85.36 78 LYS A C 1
ATOM 551 O O . LYS A 1 74 ? 175.032 -35.652 -11.416 1.00 93.32 78 LYS A O 1
ATOM 557 N N . SER A 1 75 ? 175.007 -37.849 -10.907 1.00 84.97 79 SER A N 1
ATOM 558 C CA . SER A 1 75 ? 176.460 -38.038 -10.916 1.00 83.96 79 SER A CA 1
ATOM 559 C C . SER A 1 75 ? 177.181 -36.929 -10.153 1.00 81.14 79 SER A C 1
ATOM 560 O O . SER A 1 75 ? 178.229 -36.433 -10.570 1.00 61.26 79 SER A O 1
ATOM 563 N N . SER A 1 76 ? 176.630 -36.560 -9.002 1.00 76.66 80 SER A N 1
ATOM 564 C CA . SER A 1 76 ? 177.237 -35.550 -8.155 1.00 86.21 80 SER A CA 1
ATOM 565 C C . SER A 1 76 ? 177.243 -36.038 -6.713 1.00 89.58 80 SER A C 1
ATOM 566 O O . SER A 1 76 ? 176.344 -36.761 -6.282 1.00 98.72 80 SER A O 1
ATOM 569 N N . VAL A 1 77 ? 178.275 -35.638 -5.972 1.00 79.18 81 VAL A N 1
ATOM 570 C CA . VAL A 1 77 ? 178.375 -35.921 -4.545 1.00 86.56 81 VAL A CA 1
ATOM 571 C C . VAL A 1 77 ? 178.267 -34.592 -3.817 1.00 92.75 81 VAL A C 1
ATOM 572 O O . VAL A 1 77 ? 178.655 -33.538 -4.334 1.00 108.32 81 VAL A O 1
ATOM 576 N N . TYR A 1 78 ? 177.690 -34.642 -2.625 1.00 73.61 82 TYR A N 1
ATOM 577 C CA . TYR A 1 78 ? 177.486 -33.455 -1.816 1.00 70.66 82 TYR A CA 1
ATOM 578 C C . TYR A 1 78 ? 178.179 -33.619 -0.476 1.00 76.92 82 TYR A C 1
ATOM 579 O O . TYR A 1 78 ? 178.461 -34.730 -0.023 1.00 90.22 82 TYR A O 1
ATOM 588 N N . LEU A 1 79 ? 178.454 -32.482 0.148 1.00 68.16 83 LEU A N 1
ATOM 589 C CA . LEU A 1 79 ? 178.884 -32.439 1.538 1.00 76.54 83 LEU A CA 1
ATOM 590 C C . LEU A 1 79 ? 178.195 -31.249 2.184 1.00 80.55 83 LEU A C 1
ATOM 591 O O . LEU A 1 79 ? 178.479 -30.101 1.829 1.00 79.32 83 LEU A O 1
ATOM 596 N N . GLN A 1 80 ? 177.307 -31.515 3.136 1.00 75.27 84 GLN A N 1
ATOM 597 C CA . GLN A 1 80 ? 176.565 -30.458 3.804 1.00 65.78 84 GLN A CA 1
ATOM 598 C C . GLN A 1 80 ? 177.209 -30.182 5.150 1.00 82.11 84 GLN A C 1
ATOM 599 O O . GLN A 1 80 ? 177.356 -31.088 5.977 1.00 92.32 84 GLN A O 1
ATOM 605 N N . MET A 1 81 ? 177.583 -28.928 5.359 1.00 83.29 85 MET A N 1
ATOM 606 C CA . MET A 1 81 ? 178.264 -28.483 6.559 1.00 62.06 85 MET A CA 1
ATOM 607 C C . MET A 1 81 ? 177.353 -27.499 7.269 1.00 69.90 85 MET A C 1
ATOM 608 O O . MET A 1 81 ? 176.776 -26.615 6.630 1.00 94.78 85 MET A O 1
ATOM 613 N N . ASN A 1 82 ? 177.198 -27.676 8.578 1.00 81.39 86 ASN A N 1
ATOM 614 C CA . ASN A 1 82 ? 176.378 -26.787 9.384 1.00 92.30 86 ASN A CA 1
ATOM 615 C C . ASN A 1 82 ? 177.060 -26.609 10.730 1.00 90.24 86 ASN A C 1
ATOM 616 O O . ASN A 1 82 ? 177.910 -27.410 11.124 1.00 87.01 86 ASN A O 1
ATOM 621 N N . SER A 1 83 ? 176.689 -25.539 11.427 1.00 88.88 87 SER A N 1
ATOM 622 C CA . SER A 1 83 ? 177.344 -25.146 12.670 1.00 79.58 87 SER A CA 1
ATOM 623 C C . SER A 1 83 ? 178.857 -25.107 12.463 1.00 81.35 87 SER A C 1
ATOM 624 O O . SER A 1 83 ? 179.631 -25.763 13.158 1.00 91.99 87 SER A O 1
ATOM 627 N N . LEU A 1 84 ? 179.264 -24.326 11.466 1.00 76.03 88 LEU A N 1
ATOM 628 C CA . LEU A 1 84 ? 180.659 -24.301 11.064 1.00 64.77 88 LEU A CA 1
ATOM 629 C C . LEU A 1 84 ? 181.528 -23.601 12.097 1.00 64.90 88 LEU A C 1
ATOM 630 O O . LEU A 1 84 ? 181.077 -22.735 12.850 1.00 71.07 88 LEU A O 1
ATOM 635 N N . ARG A 1 85 ? 182.798 -23.978 12.102 1.00 63.50 89 ARG A N 1
ATOM 636 C CA . ARG A 1 85 ? 183.797 -23.444 13.009 1.00 74.02 89 ARG A CA 1
ATOM 637 C C . ARG A 1 85 ? 184.884 -22.762 12.189 1.00 83.15 89 ARG A C 1
ATOM 638 O O . ARG A 1 85 ? 184.966 -22.922 10.970 1.00 70.11 89 ARG A O 1
ATOM 646 N N . ALA A 1 86 ? 185.731 -21.991 12.871 1.00 88.46 90 ALA A N 1
ATOM 647 C CA . ALA A 1 86 ? 186.843 -21.362 12.172 1.00 70.28 90 ALA A CA 1
ATOM 648 C C . ALA A 1 86 ? 187.794 -22.413 11.617 1.00 76.02 90 ALA A C 1
ATOM 649 O O . ALA A 1 86 ? 188.333 -22.252 10.518 1.00 69.82 90 ALA A O 1
ATOM 651 N N . GLU A 1 87 ? 187.978 -23.520 12.348 1.00 75.19 91 GLU A N 1
ATOM 652 C CA . GLU A 1 87 ? 188.903 -24.566 11.925 1.00 66.68 91 GLU A CA 1
ATOM 653 C C . GLU A 1 87 ? 188.449 -25.256 10.649 1.00 67.61 91 GLU A C 1
ATOM 654 O O . GLU A 1 87 ? 189.261 -25.923 10.000 1.00 77.98 91 GLU A O 1
ATOM 660 N N . ASP A 1 88 ? 187.177 -25.129 10.279 1.00 61.37 92 ASP A N 1
ATOM 661 C CA . ASP A 1 88 ? 186.702 -25.755 9.054 1.00 69.86 92 ASP A CA 1
ATOM 662 C C . ASP A 1 88 ? 187.245 -25.078 7.802 1.00 67.62 92 ASP A C 1
ATOM 663 O O . ASP A 1 88 ? 186.953 -25.548 6.698 1.00 85.10 92 ASP A O 1
ATOM 668 N N . SER A 1 89 ? 188.029 -24.009 7.944 1.00 70.74 93 SER A N 1
ATOM 669 C CA . SER A 1 89 ? 188.585 -23.327 6.783 1.00 61.69 93 SER A CA 1
ATOM 670 C C . SER A 1 89 ? 189.619 -24.201 6.091 1.00 65.41 93 SER A C 1
ATOM 671 O O . SER A 1 89 ? 190.527 -24.738 6.734 1.00 73.45 93 SER A O 1
ATOM 674 N N . GLY A 1 90 ? 189.499 -24.301 4.775 1.00 58.57 94 GLY A N 1
ATOM 675 C CA . GLY A 1 90 ? 190.422 -25.096 3.995 1.00 59.99 94 GLY A CA 1
ATOM 676 C C . GLY A 1 90 ? 189.925 -25.220 2.570 1.00 77.62 94 GLY A C 1
ATOM 677 O O . GLY A 1 90 ? 188.892 -24.658 2.188 1.00 82.77 94 GLY A O 1
ATOM 678 N N . LEU A 1 91 ? 190.692 -25.967 1.785 1.00 69.83 95 LEU A N 1
ATOM 679 C CA . LEU A 1 91 ? 190.311 -26.345 0.433 1.00 56.56 95 LEU A CA 1
ATOM 680 C C . LEU A 1 91 ? 189.701 -27.733 0.522 1.00 72.59 95 LEU A C 1
ATOM 681 O O . LEU A 1 91 ? 190.358 -28.668 0.983 1.00 88.75 95 LEU A O 1
ATOM 686 N N . TYR A 1 92 ? 188.451 -27.865 0.097 1.00 64.42 96 TYR A N 1
ATOM 687 C CA . TYR A 1 92 ? 187.744 -29.134 0.173 1.00 60.45 96 TYR A CA 1
ATOM 688 C C . TYR A 1 92 ? 187.865 -29.848 -1.162 1.00 68.77 96 TYR A C 1
ATOM 689 O O . TYR A 1 92 ? 187.456 -29.318 -2.199 1.00 86.72 96 TYR A O 1
ATOM 698 N N . TYR A 1 93 ? 188.410 -31.059 -1.119 1.00 65.66 97 TYR A N 1
ATOM 699 C CA . TYR A 1 93 ? 188.719 -31.834 -2.306 1.00 67.56 97 TYR A CA 1
ATOM 700 C C . TYR A 1 93 ? 187.784 -33.030 -2.379 1.00 88.60 97 TYR A C 1
ATOM 701 O O . TYR A 1 93 ? 187.458 -33.653 -1.363 1.00 87.52 97 TYR A O 1
ATOM 710 N N . CYS A 1 94 ? 187.342 -33.312 -3.588 1.00 94.85 98 CYS A N 1
ATOM 711 C CA . CYS A 1 94 ? 186.535 -34.469 -3.914 1.00 74.16 98 CYS A CA 1
ATOM 712 C C . CYS A 1 94 ? 187.433 -35.570 -4.449 1.00 75.72 98 CYS A C 1
ATOM 713 O O . CYS A 1 94 ? 188.358 -35.298 -5.216 1.00 99.82 98 CYS A O 1
ATOM 716 N N . THR A 1 95 ? 187.150 -36.814 -4.070 1.00 76.44 99 THR A N 1
ATOM 717 C CA . THR A 1 95 ? 187.961 -37.917 -4.573 1.00 95.21 99 THR A CA 1
ATOM 718 C C . THR A 1 95 ? 187.252 -39.245 -4.344 1.00 89.37 99 THR A C 1
ATOM 719 O O . THR A 1 95 ? 186.293 -39.339 -3.576 1.00 96.86 99 THR A O 1
ATOM 723 N N . ARG A 1 96 ? 187.756 -40.270 -5.027 1.00 71.75 100 ARG A N 1
ATOM 724 C CA . ARG A 1 96 ? 187.234 -41.625 -4.960 1.00 78.07 100 ARG A CA 1
ATOM 725 C C . ARG A 1 96 ? 188.239 -42.523 -4.247 1.00 91.29 100 ARG A C 1
ATOM 726 O O . ARG A 1 96 ? 189.445 -42.436 -4.491 1.00 108.74 100 ARG A O 1
ATOM 734 N N . THR A 1 97 ? 187.731 -43.365 -3.348 1.00 91.19 101 THR A N 1
ATOM 735 C CA . THR A 1 97 ? 188.529 -44.091 -2.372 1.00 108.88 101 THR A CA 1
ATOM 736 C C . THR A 1 97 ? 188.479 -45.603 -2.580 1.00 119.47 101 THR A C 1
ATOM 737 O O . THR A 1 97 ? 187.560 -46.145 -3.196 1.00 107.12 101 THR A O 1
ATOM 741 N N . ALA A 1 98 ? 189.521 -46.271 -2.067 1.00 129.82 108 ALA A N 1
ATOM 742 C CA . ALA A 1 98 ? 189.631 -47.728 -1.999 1.00 109.94 108 ALA A CA 1
ATOM 743 C C . ALA A 1 98 ? 190.750 -48.108 -1.032 1.00 103.25 108 ALA A C 1
ATOM 744 O O . ALA A 1 98 ? 190.494 -48.639 0.052 1.00 61.83 108 ALA A O 1
ATOM 746 N N . GLY A 1 99 ? 191.997 -47.867 -1.438 1.00 137.85 109 GLY A N 1
ATOM 747 C CA . GLY A 1 99 ? 193.148 -47.909 -0.553 1.00 131.64 109 GLY A CA 1
ATOM 748 C C . GLY A 1 99 ? 194.069 -46.711 -0.726 1.00 128.17 109 GLY A C 1
ATOM 749 O O . GLY A 1 99 ? 194.754 -46.298 0.214 1.00 129.44 109 GLY A O 1
ATOM 750 N N . ALA A 1 100 ? 194.091 -46.147 -1.934 1.00 107.35 110 ALA A N 1
ATOM 751 C CA . ALA A 1 100 ? 194.878 -44.968 -2.260 1.00 86.40 110 ALA A CA 1
ATOM 752 C C . ALA A 1 100 ? 193.985 -43.958 -2.968 1.00 106.48 110 ALA A C 1
ATOM 753 O O . ALA A 1 100 ? 193.040 -44.331 -3.666 1.00 133.28 110 ALA A O 1
ATOM 755 N N . CYS A 1 101 ? 194.287 -42.670 -2.782 1.00 92.80 111 CYS A N 1
ATOM 756 C CA . CYS A 1 101 ? 193.499 -41.585 -3.376 1.00 79.25 111 CYS A CA 1
ATOM 757 C C . CYS A 1 101 ? 194.129 -41.195 -4.706 1.00 77.06 111 CYS A C 1
ATOM 758 O O . CYS A 1 101 ? 194.949 -40.286 -4.789 1.00 107.85 111 CYS A O 1
ATOM 761 N N . GLY A 1 102 ? 193.722 -41.883 -5.767 1.00 71.28 112 GLY A N 1
ATOM 762 C CA . GLY A 1 102 ? 194.349 -41.718 -7.063 1.00 74.16 112 GLY A CA 1
ATOM 763 C C . GLY A 1 102 ? 193.789 -40.579 -7.889 1.00 68.11 112 GLY A C 1
ATOM 764 O O . GLY A 1 102 ? 194.541 -39.743 -8.395 1.00 66.07 112 GLY A O 1
ATOM 765 N N . GLN A 1 103 ? 192.468 -40.526 -8.027 1.00 81.99 113 GLN A N 1
ATOM 766 C CA . GLN A 1 103 ? 191.804 -39.533 -8.866 1.00 82.54 113 GLN A CA 1
ATOM 767 C C . GLN A 1 103 ? 191.240 -38.449 -7.952 1.00 84.72 113 GLN A C 1
ATOM 768 O O . GLN A 1 103 ? 190.302 -38.698 -7.189 1.00 83.18 113 GLN A O 1
ATOM 774 N N . TRP A 1 104 ? 191.801 -37.247 -8.041 1.00 91.23 114 TRP A N 1
ATOM 775 C CA . TRP A 1 104 ? 191.445 -36.130 -7.176 1.00 77.23 114 TRP A CA 1
ATOM 776 C C . TRP A 1 104 ? 190.655 -35.084 -7.949 1.00 71.56 114 TRP A C 1
ATOM 777 O O . TRP A 1 104 ? 190.581 -35.097 -9.182 1.00 93.05 114 TRP A O 1
ATOM 788 N N . GLY A 1 105 ? 190.077 -34.155 -7.192 1.00 52.09 115 GLY A N 1
ATOM 789 C CA . GLY A 1 105 ? 189.295 -33.083 -7.757 1.00 59.84 115 GLY A CA 1
ATOM 790 C C . GLY A 1 105 ? 190.085 -31.787 -7.896 1.00 78.90 115 GLY A C 1
ATOM 791 O O . GLY A 1 105 ? 191.286 -31.711 -7.654 1.00 71.12 115 GLY A O 1
ATOM 792 N N . THR A 1 106 ? 189.358 -30.746 -8.304 1.00 96.11 116 THR A N 1
ATOM 793 C CA . THR A 1 106 ? 189.947 -29.420 -8.461 1.00 87.15 116 THR A CA 1
ATOM 794 C C . THR A 1 106 ? 190.167 -28.760 -7.106 1.00 71.60 116 THR A C 1
ATOM 795 O O . THR A 1 106 ? 191.242 -28.215 -6.835 1.00 66.83 116 THR A O 1
ATOM 799 N N . GLY A 1 107 ? 189.166 -28.813 -6.243 1.00 82.21 117 GLY A N 1
ATOM 800 C CA . GLY A 1 107 ? 189.204 -28.194 -4.931 1.00 70.51 117 GLY A CA 1
ATOM 801 C C . GLY A 1 107 ? 188.330 -26.951 -4.926 1.00 65.73 117 GLY A C 1
ATOM 802 O O . GLY A 1 107 ? 188.291 -26.193 -5.901 1.00 76.78 117 GLY A O 1
ATOM 803 N N . THR A 1 108 ? 187.597 -26.752 -3.828 1.00 67.48 118 THR A N 1
ATOM 804 C CA . THR A 1 108 ? 186.838 -25.529 -3.608 1.00 73.55 118 THR A CA 1
ATOM 805 C C . THR A 1 108 ? 187.124 -25.004 -2.205 1.00 78.65 118 THR A C 1
ATOM 806 O O . THR A 1 108 ? 187.426 -25.767 -1.287 1.00 73.07 118 THR A O 1
ATOM 810 N N . THR A 1 109 ? 187.036 -23.685 -2.048 1.00 85.85 119 THR A N 1
ATOM 811 C CA . THR A 1 109 ? 187.589 -22.993 -0.889 1.00 82.26 119 THR A CA 1
ATOM 812 C C . THR A 1 109 ? 186.468 -22.563 0.051 1.00 76.74 119 THR A C 1
ATOM 813 O O . THR A 1 109 ? 185.462 -22.007 -0.397 1.00 82.63 119 THR A O 1
ATOM 817 N N . VAL A 1 110 ? 186.641 -22.832 1.346 1.00 63.21 120 VAL A N 1
ATOM 818 C CA . VAL A 1 110 ?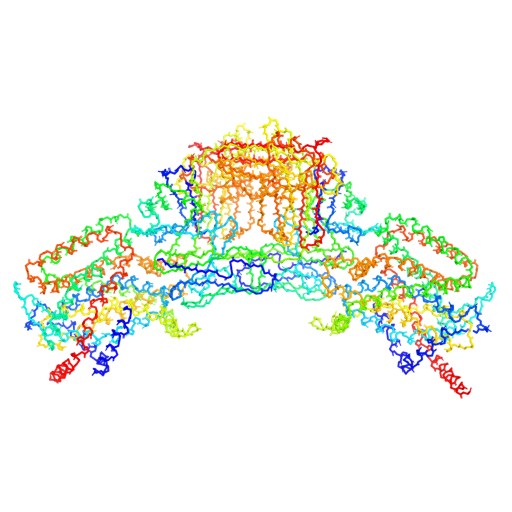 185.716 -22.398 2.388 1.00 56.39 120 VAL A CA 1
ATOM 819 C C . VAL A 1 110 ? 186.481 -21.501 3.343 1.00 63.09 120 VAL A C 1
ATOM 820 O O . VAL A 1 110 ? 187.559 -21.873 3.818 1.00 76.26 120 VAL A O 1
ATOM 824 N N . THR A 1 111 ? 185.917 -20.332 3.631 1.00 70.75 121 THR A N 1
ATOM 825 C CA . THR A 1 111 ? 186.461 -19.395 4.607 1.00 68.66 121 THR A CA 1
ATOM 826 C C . THR A 1 111 ? 185.374 -19.120 5.635 1.00 77.75 121 THR A C 1
ATOM 827 O O . THR A 1 111 ? 184.304 -18.612 5.286 1.00 78.75 121 THR A O 1
ATOM 831 N N . VAL A 1 112 ? 185.637 -19.482 6.886 1.00 77.43 122 VAL A N 1
ATOM 832 C CA . VAL A 1 112 ? 184.709 -19.271 7.991 1.00 74.76 122 VAL A CA 1
ATOM 833 C C . VAL A 1 112 ? 185.276 -18.158 8.853 1.00 83.29 122 VAL A C 1
ATOM 834 O O . VAL A 1 112 ? 186.252 -18.365 9.583 1.00 91.69 122 VAL A O 1
ATOM 838 N N . SER A 1 113 ? 184.667 -16.980 8.778 1.00 81.57 123 SER A N 1
ATOM 839 C CA . SER A 1 113 ? 185.137 -15.855 9.568 1.00 85.43 123 SER A CA 1
ATOM 840 C C . SER A 1 113 ? 184.000 -14.864 9.765 1.00 88.38 123 SER A C 1
ATOM 841 O O . SER A 1 113 ? 183.094 -14.755 8.936 1.00 77.40 123 SER A O 1
ATOM 844 N N . SER A 1 114 ? 184.063 -14.154 10.890 1.00 83.27 124 SER A N 1
ATOM 845 C CA . SER A 1 114 ? 183.127 -13.086 11.195 1.00 78.95 124 SER A CA 1
ATOM 846 C C . SER A 1 114 ? 183.495 -11.793 10.485 1.00 88.33 124 SER A C 1
ATOM 847 O O . SER A 1 114 ? 182.770 -10.803 10.610 1.00 90.93 124 SER A O 1
ATOM 850 N N . ALA A 1 115 ? 184.588 -11.790 9.728 1.00 103.72 125 ALA A N 1
ATOM 851 C CA . ALA A 1 115 ? 185.026 -10.590 9.042 1.00 87.36 125 ALA A CA 1
ATOM 852 C C . ALA A 1 115 ? 184.014 -10.187 7.981 1.00 86.89 125 ALA A C 1
ATOM 853 O O . ALA A 1 115 ? 183.236 -11.002 7.478 1.00 88.18 125 ALA A O 1
ATOM 855 N N . LYS A 1 116 ? 184.059 -8.911 7.618 1.00 95.43 126 LYS A N 1
ATOM 856 C CA . LYS A 1 116 ? 183.147 -8.336 6.644 1.00 91.60 126 LYS A CA 1
ATOM 857 C C . LYS A 1 116 ? 183.903 -8.102 5.344 1.00 81.84 126 LYS A C 1
ATOM 858 O O . LYS A 1 116 ? 185.047 -7.635 5.358 1.00 80.15 126 LYS A O 1
ATOM 864 N N . THR A 1 117 ? 183.274 -8.464 4.227 1.00 84.78 127 THR A N 1
ATOM 865 C CA . THR A 1 117 ? 183.874 -8.223 2.922 1.00 65.35 127 THR A CA 1
ATOM 866 C C . THR A 1 117 ? 184.145 -6.736 2.759 1.00 69.81 127 THR A C 1
ATOM 867 O O . THR A 1 117 ? 183.270 -5.902 2.997 1.00 97.98 127 THR A O 1
ATOM 871 N N . THR A 1 118 ? 185.371 -6.402 2.366 1.00 79.52 128 THR A N 1
ATOM 872 C CA . THR A 1 118 ? 185.769 -5.022 2.213 1.00 76.42 128 THR A CA 1
ATOM 873 C C . THR A 1 118 ? 186.646 -4.915 0.969 1.00 77.47 128 THR A C 1
ATOM 874 O O . THR A 1 118 ? 187.547 -5.751 0.771 1.00 72.11 128 THR A O 1
ATOM 878 N N . PRO A 1 119 ? 186.415 -3.917 0.115 1.00 75.88 129 PRO A N 1
ATOM 879 C CA . PRO A 1 119 ? 187.205 -3.813 -1.106 1.00 65.49 129 PRO A CA 1
ATOM 880 C C . PRO A 1 119 ? 188.598 -3.331 -0.800 1.00 81.78 129 PRO A C 1
ATOM 881 O O . PRO A 1 119 ? 188.836 -2.662 0.226 1.00 97.98 129 PRO A O 1
ATOM 885 N N . PRO A 1 120 ? 189.580 -3.633 -1.649 1.00 78.00 130 PRO A N 1
ATOM 886 C CA . PRO A 1 120 ? 190.946 -3.190 -1.390 1.00 73.77 130 PRO A CA 1
ATOM 887 C C . PRO A 1 120 ? 191.138 -1.723 -1.738 1.00 75.67 130 PRO A C 1
ATOM 888 O O . PRO A 1 120 ? 190.356 -1.115 -2.468 1.00 82.15 130 PRO A O 1
ATOM 892 N N . SER A 1 121 ? 192.218 -1.165 -1.209 1.00 77.85 131 SER A N 1
ATOM 893 C CA . SER A 1 121 ? 192.701 0.146 -1.610 1.00 73.67 131 SER A CA 1
ATOM 894 C C . SER A 1 121 ? 194.026 -0.066 -2.321 1.00 75.29 131 SER A C 1
ATOM 895 O O . SER A 1 121 ? 194.912 -0.741 -1.793 1.00 90.95 131 SER A O 1
ATOM 898 N N . VAL A 1 122 ? 194.148 0.473 -3.526 1.00 70.85 132 VAL A N 1
ATOM 899 C CA . VAL A 1 122 ? 195.309 0.229 -4.371 1.00 70.53 132 VAL A CA 1
ATOM 900 C C . VAL A 1 122 ? 196.133 1.503 -4.445 1.00 74.68 132 VAL A C 1
ATOM 901 O O . VAL A 1 122 ? 195.642 2.552 -4.878 1.00 77.94 132 VAL A O 1
ATOM 905 N N . TYR A 1 123 ? 197.394 1.400 -4.032 1.00 69.65 133 TYR A N 1
ATOM 906 C CA . TYR A 1 123 ? 198.305 2.521 -4.027 1.00 68.70 133 TYR A CA 1
ATOM 907 C C . TYR A 1 123 ? 199.534 2.183 -4.855 1.00 66.76 133 TYR A C 1
ATOM 908 O O . TYR A 1 123 ? 200.052 1.065 -4.769 1.00 74.91 133 TYR A O 1
ATOM 917 N N . PRO A 1 124 ? 200.018 3.119 -5.661 1.00 69.76 134 PRO A N 1
ATOM 918 C CA . PRO A 1 124 ? 201.176 2.838 -6.507 1.00 75.50 134 PRO A CA 1
ATOM 919 C C . PRO A 1 124 ? 202.486 3.041 -5.766 1.00 69.59 134 PRO A C 1
ATOM 920 O O . PRO A 1 124 ? 202.615 3.903 -4.898 1.00 63.12 134 PRO A O 1
ATOM 924 N N . LEU A 1 125 ? 203.465 2.213 -6.119 1.00 68.47 135 LEU A N 1
ATOM 925 C CA . LEU A 1 125 ? 204.803 2.265 -5.542 1.00 57.31 135 LEU A CA 1
ATOM 926 C C . LEU A 1 125 ? 205.756 2.745 -6.624 1.00 64.42 135 LEU A C 1
ATOM 927 O O . LEU A 1 125 ? 206.021 2.026 -7.593 1.00 64.11 135 LEU A O 1
ATOM 932 N N . ALA A 1 126 ? 206.278 3.951 -6.451 1.00 71.03 136 ALA A N 1
ATOM 933 C CA . ALA A 1 126 ? 207.207 4.535 -7.399 1.00 68.43 136 ALA A CA 1
ATOM 934 C C . ALA A 1 126 ? 208.424 5.023 -6.636 1.00 80.86 136 ALA A C 1
ATOM 935 O O . ALA A 1 126 ? 208.299 5.482 -5.496 1.00 129.68 136 ALA A O 1
ATOM 937 N N . PRO A 1 127 ? 209.608 4.938 -7.233 1.00 72.01 137 PRO A N 1
ATOM 938 C CA . PRO A 1 127 ? 210.831 5.236 -6.481 1.00 77.46 137 PRO A CA 1
ATOM 939 C C . PRO A 1 127 ? 210.898 6.699 -6.071 1.00 81.91 137 PRO A C 1
ATOM 940 O O . PRO A 1 127 ? 210.219 7.566 -6.626 1.00 88.16 137 PRO A O 1
ATOM 944 N N . GLY A 1 128 ? 211.737 6.963 -5.072 1.00 85.71 138 GLY A N 1
ATOM 945 C CA . GLY A 1 128 ? 211.939 8.323 -4.626 1.00 90.05 138 GLY A CA 1
ATOM 946 C C . GLY A 1 128 ? 212.627 9.175 -5.675 1.00 97.00 138 GLY A C 1
ATOM 947 O O . GLY A 1 128 ? 213.221 8.678 -6.630 1.00 104.23 138 GLY A O 1
ATOM 948 N N . SER A 1 129 ? 212.531 10.495 -5.483 1.00 103.87 139 SER A N 1
ATOM 949 C CA . SER A 1 129 ? 213.062 11.433 -6.467 1.00 108.83 139 SER A CA 1
ATOM 950 C C . SER A 1 129 ? 214.551 11.218 -6.691 1.00 131.94 139 SER A C 1
ATOM 951 O O . SER A 1 129 ? 215.018 11.214 -7.836 1.00 155.31 139 SER A O 1
ATOM 954 N N . ALA A 1 130 ? 215.310 11.023 -5.615 1.00 117.67 140 ALA A N 1
ATOM 955 C CA . ALA A 1 130 ? 216.755 10.839 -5.720 1.00 114.18 140 ALA A CA 1
ATOM 956 C C . ALA A 1 130 ? 217.109 9.361 -5.894 1.00 114.59 140 ALA A C 1
ATOM 957 O O . ALA A 1 130 ? 217.869 8.777 -5.126 1.00 122.41 140 ALA A O 1
ATOM 959 N N . ALA A 1 131 ? 216.557 8.762 -6.942 1.00 116.64 141 ALA A N 1
ATOM 960 C CA . ALA A 1 131 ? 216.872 7.374 -7.230 1.00 120.91 141 ALA A CA 1
ATOM 961 C C . ALA A 1 131 ? 218.200 7.295 -7.981 1.00 122.19 141 ALA A C 1
ATOM 962 O O . ALA A 1 131 ? 218.623 8.243 -8.646 1.00 137.98 141 ALA A O 1
ATOM 964 N N . ALA A 1 132 ? 218.855 6.139 -7.879 1.00 118.83 142 ALA A N 1
ATOM 965 C CA . ALA A 1 132 ? 220.178 5.970 -8.469 1.00 134.72 142 ALA A CA 1
ATOM 966 C C . ALA A 1 132 ? 220.154 5.892 -9.991 1.00 149.77 142 ALA A C 1
ATOM 967 O O . ALA A 1 132 ? 221.228 5.884 -10.603 1.00 160.33 142 ALA A O 1
ATOM 969 N N . ALA A 1 133 ? 218.973 5.837 -10.605 1.00 131.53 143 ALA A N 1
ATOM 970 C CA . ALA A 1 133 ? 218.817 5.798 -12.057 1.00 107.21 143 ALA A CA 1
ATOM 971 C C . ALA A 1 133 ? 219.708 4.716 -12.661 1.00 117.90 143 ALA A C 1
ATOM 972 O O . ALA A 1 133 ? 220.554 4.967 -13.518 1.00 126.71 143 ALA A O 1
ATOM 974 N N . ALA A 1 134 ? 219.510 3.493 -12.172 1.00 120.84 144 ALA A N 1
ATOM 975 C CA . ALA A 1 134 ? 220.240 2.340 -12.670 1.00 101.19 144 ALA A CA 1
ATOM 976 C C . ALA A 1 134 ? 219.657 1.901 -14.017 1.00 90.17 144 ALA A C 1
ATOM 977 O O . ALA A 1 134 ? 218.688 2.475 -14.523 1.00 81.60 144 ALA A O 1
ATOM 979 N N . SER A 1 135 ? 220.258 0.865 -14.610 1.00 83.88 145 SER A N 1
ATOM 980 C CA . SER A 1 135 ? 219.844 0.423 -15.941 1.00 91.65 145 SER A CA 1
ATOM 981 C C . SER A 1 135 ? 218.402 -0.058 -15.949 1.00 89.85 145 SER A C 1
ATOM 982 O O . SER A 1 135 ? 217.695 0.096 -16.953 1.00 65.09 145 SER A O 1
ATOM 985 N N . MET A 1 136 ? 217.957 -0.663 -14.855 1.00 96.83 146 MET A N 1
ATOM 986 C CA . MET A 1 136 ? 216.603 -1.177 -14.733 1.00 80.27 146 MET A CA 1
ATOM 987 C C . MET A 1 136 ? 215.899 -0.498 -13.568 1.00 77.50 146 MET A C 1
ATOM 988 O O . MET A 1 136 ? 216.503 -0.256 -12.519 1.00 102.95 146 MET A O 1
ATOM 993 N N . VAL A 1 137 ? 214.620 -0.200 -13.757 1.00 62.86 147 VAL A N 1
ATOM 994 C CA . VAL A 1 137 ? 213.803 0.396 -12.713 1.00 65.18 147 VAL A CA 1
ATOM 995 C C . VAL A 1 137 ? 212.848 -0.675 -12.213 1.00 73.01 147 VAL A C 1
ATOM 996 O O . VAL A 1 137 ? 212.473 -1.598 -12.943 1.00 68.56 147 VAL A O 1
ATOM 1000 N N . THR A 1 138 ? 212.487 -0.570 -10.942 1.00 75.30 148 THR A N 1
ATOM 1001 C CA . THR A 1 138 ? 211.554 -1.491 -10.318 1.00 59.94 148 THR A CA 1
ATOM 1002 C C . THR A 1 138 ? 210.389 -0.683 -9.775 1.00 60.17 148 THR A C 1
ATOM 1003 O O . THR A 1 138 ? 210.591 0.292 -9.046 1.00 68.99 148 THR A O 1
ATOM 1007 N N . LEU A 1 139 ? 209.181 -1.086 -10.140 1.00 62.17 149 LEU A N 1
ATOM 1008 C CA . LEU A 1 139 ? 207.952 -0.432 -9.726 1.00 56.71 149 LEU A CA 1
ATOM 1009 C C . LEU A 1 139 ? 207.093 -1.438 -8.982 1.00 69.25 149 LEU A C 1
ATOM 1010 O O . LEU A 1 139 ? 207.329 -2.649 -9.019 1.00 77.82 149 LEU A O 1
ATOM 1015 N N . GLY A 1 140 ? 206.080 -0.925 -8.299 1.00 76.86 150 GLY A N 1
ATOM 1016 C CA . GLY A 1 140 ? 205.294 -1.785 -7.442 1.00 78.76 150 GLY A CA 1
ATOM 1017 C C . GLY A 1 140 ? 203.865 -1.319 -7.290 1.00 74.99 150 GLY A C 1
ATOM 1018 O O . GLY A 1 140 ? 203.512 -0.164 -7.551 1.00 79.44 150 GLY A O 1
ATOM 1019 N N . CYS A 1 141 ? 203.049 -2.252 -6.847 1.00 75.78 151 CYS A N 1
ATOM 1020 C CA . CYS A 1 141 ? 201.653 -2.021 -6.555 1.00 73.26 151 CYS A CA 1
ATOM 1021 C C . CYS A 1 141 ? 201.398 -2.537 -5.157 1.00 76.52 151 CYS A C 1
ATOM 1022 O O . CYS A 1 141 ? 201.831 -3.637 -4.812 1.00 98.60 151 CYS A O 1
ATOM 1025 N N . LEU A 1 142 ? 200.692 -1.757 -4.353 1.00 80.14 152 LEU A N 1
ATOM 1026 C CA . LEU A 1 142 ? 200.362 -2.179 -3.001 1.00 73.59 152 LEU A CA 1
ATOM 1027 C C . LEU A 1 142 ? 198.849 -2.284 -2.895 1.00 75.78 152 LEU A C 1
ATOM 1028 O O . LEU A 1 142 ? 198.138 -1.297 -3.104 1.00 80.60 152 LEU A O 1
ATOM 1033 N N . VAL A 1 143 ? 198.368 -3.485 -2.595 1.00 71.29 153 VAL A N 1
ATOM 1034 C CA . VAL A 1 143 ? 196.946 -3.774 -2.460 1.00 70.83 153 VAL A CA 1
ATOM 1035 C C . VAL A 1 143 ? 196.707 -4.092 -0.996 1.00 69.20 153 VAL A C 1
ATOM 1036 O O . VAL A 1 143 ? 197.123 -5.149 -0.508 1.00 80.77 153 VAL A O 1
ATOM 1040 N N . LYS A 1 144 ? 196.013 -3.201 -0.293 1.00 62.82 154 LYS A N 1
ATOM 1041 C CA . LYS A 1 144 ? 195.842 -3.366 1.140 1.00 79.51 154 LYS A CA 1
ATOM 1042 C C . LYS A 1 144 ? 194.409 -3.070 1.550 1.00 77.84 154 LYS A C 1
ATOM 1043 O O . LYS A 1 144 ? 193.668 -2.361 0.867 1.00 70.87 154 LYS A O 1
ATOM 1049 N N . GLY A 1 145 ? 194.028 -3.649 2.684 1.00 77.76 155 GLY A N 1
ATOM 1050 C CA . GLY A 1 145 ? 192.719 -3.434 3.252 1.00 86.00 155 GLY A CA 1
ATOM 1051 C C . GLY A 1 145 ? 191.620 -4.189 2.542 1.00 83.72 155 GLY A C 1
ATOM 1052 O O . GLY A 1 145 ? 190.570 -3.613 2.251 1.00 101.73 155 GLY A O 1
ATOM 1053 N N . TYR A 1 146 ? 191.831 -5.471 2.255 1.00 78.46 156 TYR A N 1
ATOM 1054 C CA . TYR A 1 146 ? 190.817 -6.253 1.565 1.00 91.40 156 TYR A CA 1
ATOM 1055 C C . TYR A 1 146 ? 190.532 -7.543 2.317 1.00 91.91 156 TYR A C 1
ATOM 1056 O O . TYR A 1 146 ? 191.399 -8.100 2.994 1.00 82.12 156 TYR A O 1
ATOM 1065 N N . PHE A 1 147 ? 189.276 -7.974 2.218 1.00 98.55 157 PHE A N 1
ATOM 1066 C CA . PHE A 1 147 ? 188.784 -9.261 2.679 1.00 90.72 157 PHE A CA 1
ATOM 1067 C C . PHE A 1 147 ? 187.585 -9.608 1.810 1.00 81.32 157 PHE A C 1
ATOM 1068 O O . PHE A 1 147 ? 186.843 -8.707 1.403 1.00 87.74 157 PHE A O 1
ATOM 1076 N N . PRO A 1 148 ? 187.368 -10.894 1.501 1.00 75.01 158 PRO A N 1
ATOM 1077 C CA . PRO A 1 148 ? 188.298 -11.992 1.744 1.00 63.97 158 PRO A CA 1
ATOM 1078 C C . PRO A 1 148 ? 189.226 -12.226 0.575 1.00 77.05 158 PRO A C 1
ATOM 1079 O O . PRO A 1 148 ? 189.211 -11.481 -0.406 1.00 58.48 158 PRO A O 1
ATOM 1083 N N . GLU A 1 149 ? 190.049 -13.257 0.703 1.00 87.72 159 GLU A N 1
ATOM 1084 C CA . GLU A 1 149 ? 190.878 -13.709 -0.395 1.00 77.56 159 GLU A CA 1
ATOM 1085 C C . GLU A 1 149 ? 189.957 -14.227 -1.505 1.00 83.44 159 GLU A C 1
ATOM 1086 O O . GLU A 1 149 ? 188.874 -14.750 -1.223 1.00 85.58 159 GLU A O 1
ATOM 1092 N N . PRO A 1 150 ? 190.334 -14.072 -2.789 1.00 72.17 160 PRO A N 1
ATOM 1093 C CA . PRO A 1 150 ? 191.603 -13.635 -3.361 1.00 80.62 160 PRO A CA 1
ATOM 1094 C C . PRO A 1 150 ? 191.539 -12.353 -4.185 1.00 93.31 160 PRO A C 1
ATOM 1095 O O . PRO A 1 150 ? 190.468 -11.790 -4.411 1.00 105.19 160 PRO A O 1
ATOM 1099 N N . VAL A 1 151 ? 192.710 -11.912 -4.631 1.00 82.00 161 VAL A N 1
ATOM 1100 C CA . VAL A 1 151 ? 192.853 -10.792 -5.547 1.00 72.02 161 VAL A CA 1
ATOM 1101 C C . VAL A 1 151 ? 193.713 -11.274 -6.705 1.00 81.31 161 VAL A C 1
ATOM 1102 O O . VAL A 1 151 ? 194.553 -12.164 -6.544 1.00 110.58 161 VAL A O 1
ATOM 1106 N N . THR A 1 152 ? 193.480 -10.707 -7.886 1.00 59.51 162 THR A N 1
ATOM 1107 C CA . THR A 1 152 ? 194.251 -11.040 -9.078 1.00 73.66 162 THR A CA 1
ATOM 1108 C C . THR A 1 152 ? 194.927 -9.773 -9.582 1.00 90.53 162 THR A C 1
ATOM 1109 O O . THR A 1 152 ? 194.261 -8.757 -9.805 1.00 88.47 162 THR A O 1
ATOM 1113 N N . VAL A 1 153 ? 196.250 -9.832 -9.728 1.00 90.08 163 VAL A N 1
ATOM 1114 C CA . VAL A 1 153 ? 197.066 -8.685 -10.109 1.00 79.24 163 VAL A CA 1
ATOM 1115 C C . VAL A 1 153 ? 197.761 -8.999 -11.425 1.00 74.21 163 VAL A C 1
ATOM 1116 O O . VAL A 1 153 ? 198.425 -10.032 -11.552 1.00 84.57 163 VAL A O 1
ATOM 1120 N N . THR A 1 154 ? 197.601 -8.108 -12.401 1.00 62.85 164 THR A N 1
ATOM 1121 C CA . THR A 1 154 ? 198.268 -8.215 -13.688 1.00 68.48 164 THR A CA 1
ATOM 1122 C C . THR A 1 154 ? 198.869 -6.860 -14.016 1.00 77.36 164 THR A C 1
ATOM 1123 O O . THR A 1 154 ? 198.405 -5.828 -13.528 1.00 86.25 164 THR A O 1
ATOM 1127 N N . TRP A 1 155 ? 199.917 -6.872 -14.835 1.00 77.97 165 TRP A N 1
ATOM 1128 C CA . TRP A 1 155 ? 200.633 -5.659 -15.211 1.00 74.66 165 TRP A CA 1
ATOM 1129 C C . TRP A 1 155 ? 200.401 -5.341 -16.678 1.00 81.72 165 TRP A C 1
ATOM 1130 O O . TRP A 1 155 ? 200.619 -6.190 -17.547 1.00 92.88 165 TRP A O 1
ATOM 1141 N N . ASN A 1 156 ? 199.972 -4.110 -16.942 1.00 80.02 166 ASN A N 1
ATOM 1142 C CA . ASN A 1 156 ? 199.685 -3.650 -18.293 1.00 74.61 166 ASN A CA 1
ATOM 1143 C C . ASN A 1 156 ? 198.767 -4.642 -19.009 1.00 79.32 166 ASN A C 1
ATOM 1144 O O . ASN A 1 156 ? 198.992 -5.012 -20.159 1.00 84.76 166 ASN A O 1
ATOM 1149 N N . SER A 1 157 ? 197.727 -5.089 -18.297 1.00 90.68 167 SER A N 1
ATOM 1150 C CA . SER A 1 157 ? 196.706 -5.993 -18.827 1.00 78.72 167 SER A CA 1
ATOM 1151 C C . SER A 1 157 ? 197.312 -7.297 -19.343 1.00 76.78 167 SER A C 1
ATOM 1152 O O . SER A 1 157 ? 196.836 -7.880 -20.318 1.00 105.55 167 SER A O 1
ATOM 1155 N N . GLY A 1 158 ? 198.361 -7.770 -18.675 1.00 74.75 168 GLY A N 1
ATOM 1156 C CA . GLY A 1 158 ? 199.041 -8.983 -19.067 1.00 86.72 168 GLY A CA 1
ATOM 1157 C C . GLY A 1 158 ? 200.173 -8.798 -20.057 1.00 85.28 168 GLY A C 1
ATOM 1158 O O . GLY A 1 158 ? 200.887 -9.769 -20.342 1.00 77.39 168 GLY A O 1
ATOM 1159 N N . SER A 1 159 ? 200.360 -7.586 -20.595 1.00 84.72 169 SER A N 1
ATOM 1160 C CA . SER A 1 159 ? 201.476 -7.344 -21.506 1.00 89.68 169 SER A CA 1
ATOM 1161 C C . SER A 1 159 ? 202.807 -7.548 -20.804 1.00 89.17 169 SER A C 1
ATOM 1162 O O . SER A 1 159 ? 203.782 -7.985 -21.426 1.00 95.95 169 SER A O 1
ATOM 1165 N N . LEU A 1 160 ? 202.867 -7.231 -19.517 1.00 87.54 170 LEU A N 1
ATOM 1166 C CA . LEU A 1 160 ? 204.068 -7.401 -18.705 1.00 82.45 170 LEU A CA 1
ATOM 1167 C C . LEU A 1 160 ? 203.866 -8.648 -17.852 1.00 89.19 170 LEU A C 1
ATOM 1168 O O . LEU A 1 160 ? 203.178 -8.612 -16.830 1.00 85.71 170 LEU A O 1
ATOM 1173 N N . SER A 1 161 ? 204.464 -9.758 -18.280 1.00 89.83 171 SER A N 1
ATOM 1174 C CA . SER A 1 161 ? 204.339 -11.023 -17.581 1.00 93.43 171 SER A CA 1
ATOM 1175 C C . SER A 1 161 ? 205.674 -11.541 -17.075 1.00 93.80 171 SER A C 1
ATOM 1176 O O . SER A 1 161 ? 205.690 -12.407 -16.193 1.00 91.99 171 SER A O 1
ATOM 1179 N N . SER A 1 162 ? 206.782 -10.983 -17.549 1.00 97.82 172 SER A N 1
ATOM 1180 C CA . SER A 1 162 ? 208.121 -11.398 -17.166 1.00 95.90 172 SER A CA 1
ATOM 1181 C C . SER A 1 162 ? 208.711 -10.346 -16.239 1.00 90.27 172 SER A C 1
ATOM 1182 O O . SER A 1 162 ? 208.556 -9.144 -16.472 1.00 97.20 172 SER A O 1
ATOM 1185 N N . GLY A 1 163 ? 209.379 -10.790 -15.184 1.00 80.61 173 GLY A N 1
ATOM 1186 C CA . GLY A 1 163 ? 209.930 -9.831 -14.257 1.00 78.06 173 GLY A CA 1
ATOM 1187 C C . GLY A 1 163 ? 208.936 -9.270 -13.272 1.00 77.67 173 GLY A C 1
ATOM 1188 O O . GLY A 1 163 ? 209.179 -8.200 -12.708 1.00 68.92 173 GLY A O 1
ATOM 1189 N N . VAL A 1 164 ? 207.805 -9.940 -13.071 1.00 96.25 174 VAL A N 1
ATOM 1190 C CA . VAL A 1 164 ? 206.807 -9.528 -12.093 1.00 80.81 174 VAL A CA 1
ATOM 1191 C C . VAL A 1 164 ? 206.873 -10.494 -10.919 1.00 67.35 174 VAL A C 1
ATOM 1192 O O . VAL A 1 164 ? 207.157 -11.682 -11.094 1.00 68.14 174 VAL A O 1
ATOM 1196 N N . HIS A 1 165 ? 206.662 -9.966 -9.717 1.00 73.57 175 HIS A N 1
ATOM 1197 C CA . HIS A 1 165 ? 206.558 -10.761 -8.502 1.00 71.90 175 HIS A CA 1
ATOM 1198 C C . HIS A 1 165 ? 205.305 -10.301 -7.784 1.00 79.80 175 HIS A C 1
ATOM 1199 O O . HIS A 1 165 ? 205.170 -9.114 -7.481 1.00 72.69 175 HIS A O 1
ATOM 1206 N N . THR A 1 166 ? 204.394 -11.226 -7.516 1.00 72.28 176 THR A N 1
ATOM 1207 C CA . THR A 1 166 ? 203.198 -10.933 -6.738 1.00 57.21 176 THR A CA 1
ATOM 1208 C C . THR A 1 166 ? 203.330 -11.698 -5.432 1.00 64.15 176 THR A C 1
ATOM 1209 O O . THR A 1 166 ? 203.369 -12.931 -5.425 1.00 76.18 176 THR A O 1
ATOM 1213 N N . PHE A 1 167 ? 203.418 -10.996 -4.384 1.00 66.58 177 PHE A N 1
ATOM 1214 C CA . PHE A 1 167 ? 203.737 -11.675 -3.147 1.00 56.31 177 PHE A CA 1
ATOM 1215 C C . PHE A 1 167 ? 202.471 -12.189 -2.474 1.00 67.21 177 PHE A C 1
ATOM 1216 O O . PHE A 1 167 ? 201.395 -11.599 -2.624 1.00 73.81 177 PHE A O 1
ATOM 1224 N N . PRO A 1 168 ? 202.575 -13.300 -1.752 1.00 66.33 178 PRO A N 1
ATOM 1225 C CA . PRO A 1 168 ? 201.394 -13.858 -1.092 1.00 74.23 178 PRO A CA 1
ATOM 1226 C C . PRO A 1 168 ? 200.832 -12.867 -0.091 1.00 69.55 178 PRO A C 1
ATOM 1227 O O . PRO A 1 168 ? 201.576 -12.153 0.580 1.00 76.97 178 PRO A O 1
ATOM 1231 N N . ALA A 1 169 ? 199.509 -12.826 0.006 1.00 82.44 179 ALA A N 1
ATOM 1232 C CA . ALA A 1 169 ? 198.877 -11.901 0.930 1.00 75.88 179 ALA A CA 1
ATOM 1233 C C . ALA A 1 169 ? 199.237 -12.262 2.364 1.00 69.73 179 ALA A C 1
ATOM 1234 O O . ALA A 1 169 ? 199.469 -13.426 2.699 1.00 69.46 179 ALA A O 1
ATOM 1236 N N . VAL A 1 170 ? 199.289 -11.245 3.217 1.00 64.90 180 VAL A N 1
ATOM 1237 C CA . VAL A 1 170 ? 199.524 -11.431 4.642 1.00 68.69 180 VAL A CA 1
ATOM 1238 C C . VAL A 1 170 ? 198.330 -10.842 5.374 1.00 73.57 180 VAL A C 1
ATOM 1239 O O . VAL A 1 170 ? 197.849 -9.760 5.017 1.00 71.79 180 VAL A O 1
ATOM 1243 N N . LEU A 1 171 ? 197.812 -11.583 6.345 1.00 75.83 181 LEU A N 1
ATOM 1244 C CA . LEU A 1 171 ? 196.595 -11.203 7.047 1.00 74.97 181 LEU A CA 1
ATOM 1245 C C . LEU A 1 171 ? 196.937 -10.605 8.401 1.00 85.17 181 LEU A C 1
ATOM 1246 O O . LEU A 1 171 ? 197.638 -11.227 9.202 1.00 87.90 181 LEU A O 1
ATOM 1251 N N . GLN A 1 172 ? 196.431 -9.400 8.650 1.00 91.31 182 GLN A N 1
ATOM 1252 C CA . GLN A 1 172 ? 196.614 -8.727 9.931 1.00 97.58 182 GLN A CA 1
ATOM 1253 C C . GLN A 1 172 ? 195.277 -8.130 10.335 1.00 98.09 182 GLN A C 1
ATOM 1254 O O . GLN A 1 172 ? 194.836 -7.140 9.746 1.00 102.15 182 GLN A O 1
ATOM 1260 N N . SER A 1 173 ? 194.636 -8.743 11.328 1.00 97.95 183 SER A N 1
ATOM 1261 C CA . SER A 1 173 ? 193.412 -8.227 11.926 1.00 105.94 183 SER A CA 1
ATOM 1262 C C . SER A 1 173 ? 192.339 -7.939 10.882 1.00 100.09 183 SER A C 1
ATOM 1263 O O . SER A 1 173 ? 192.169 -6.790 10.468 1.00 97.16 183 SER A O 1
ATOM 1266 N N . ASP A 1 174 ? 191.636 -8.977 10.430 1.00 82.14 184 ASP A N 1
ATOM 1267 C CA . ASP A 1 174 ? 190.404 -8.889 9.654 1.00 82.52 184 ASP A CA 1
ATOM 1268 C C . ASP A 1 174 ? 190.618 -8.422 8.220 1.00 87.20 184 ASP A C 1
ATOM 1269 O O . ASP A 1 174 ? 189.641 -8.341 7.457 1.00 91.17 184 ASP A O 1
ATOM 1274 N N . LEU A 1 175 ? 191.848 -8.116 7.817 1.00 76.23 185 LEU A N 1
ATOM 1275 C CA . LEU A 1 175 ? 192.100 -7.571 6.494 1.00 61.48 185 LEU A CA 1
ATOM 1276 C C . LEU A 1 175 ? 193.400 -8.127 5.936 1.00 69.48 185 LEU A C 1
ATOM 1277 O O . LEU A 1 175 ? 194.318 -8.478 6.681 1.00 90.14 185 LEU A O 1
ATOM 1282 N N . TYR A 1 176 ? 193.478 -8.169 4.610 1.00 66.61 186 TYR A N 1
ATOM 1283 C CA . TYR A 1 176 ? 194.634 -8.704 3.913 1.00 74.11 186 TYR A CA 1
ATOM 1284 C C . TYR A 1 176 ? 195.408 -7.567 3.264 1.00 87.07 186 TYR A C 1
ATOM 1285 O O . TYR A 1 176 ? 194.847 -6.521 2.928 1.00 78.00 186 TYR A O 1
ATOM 1294 N N . THR A 1 177 ? 196.703 -7.792 3.074 1.00 89.12 187 THR A N 1
ATOM 1295 C CA . THR A 1 177 ? 197.573 -6.823 2.426 1.00 70.43 187 THR A CA 1
ATOM 1296 C C . THR A 1 177 ? 198.512 -7.574 1.496 1.00 70.98 187 THR A C 1
ATOM 1297 O O . THR A 1 177 ? 199.039 -8.631 1.856 1.00 64.19 187 THR A O 1
ATOM 1301 N N . LEU A 1 178 ? 198.677 -7.044 0.289 1.00 67.38 188 LEU A N 1
ATOM 1302 C CA . LEU A 1 178 ? 199.431 -7.695 -0.768 1.00 56.60 188 LEU A CA 1
ATOM 1303 C C . LEU A 1 178 ? 200.132 -6.650 -1.621 1.00 72.43 188 LEU A C 1
ATOM 1304 O O . LEU A 1 178 ? 199.593 -5.570 -1.865 1.00 82.54 188 LEU A O 1
ATOM 1309 N N . SER A 1 179 ? 201.324 -6.994 -2.092 1.00 76.06 189 SER A N 1
ATOM 1310 C CA . SER A 1 179 ? 202.129 -6.101 -2.907 1.00 67.07 189 SER A CA 1
ATOM 1311 C C . SER A 1 179 ? 202.673 -6.880 -4.092 1.00 71.95 189 SER A C 1
ATOM 1312 O O . SER A 1 179 ? 202.919 -8.083 -4.002 1.00 73.78 189 SER A O 1
ATOM 1315 N N . SER A 1 180 ? 202.848 -6.188 -5.211 1.00 63.72 190 SER A N 1
ATOM 1316 C CA . SER A 1 180 ? 203.391 -6.818 -6.401 1.00 54.88 190 SER A CA 1
ATOM 1317 C C . SER A 1 180 ? 204.412 -5.878 -7.014 1.00 66.78 190 SER A C 1
ATOM 1318 O O . SER A 1 180 ? 204.240 -4.658 -6.980 1.00 67.43 190 SER A O 1
ATOM 1321 N N . SER A 1 181 ? 205.472 -6.455 -7.574 1.00 66.77 191 SER A N 1
ATOM 1322 C CA . SER A 1 181 ? 206.587 -5.701 -8.126 1.00 69.60 191 SER A CA 1
ATOM 1323 C C . SER A 1 181 ? 206.772 -6.091 -9.582 1.00 66.89 191 SER A C 1
ATOM 1324 O O . SER A 1 181 ? 206.617 -7.257 -9.942 1.00 82.03 191 SER A O 1
ATOM 1327 N N . VAL A 1 182 ? 207.079 -5.102 -10.415 1.00 66.99 192 VAL A N 1
ATOM 1328 C CA . VAL A 1 182 ? 207.396 -5.308 -11.821 1.00 67.75 192 VAL A CA 1
ATOM 1329 C C . VAL A 1 182 ? 208.711 -4.595 -12.103 1.00 77.99 192 VAL A C 1
ATOM 1330 O O . VAL A 1 182 ? 208.997 -3.546 -11.517 1.00 84.39 192 VAL A O 1
ATOM 1334 N N . THR A 1 183 ? 209.527 -5.183 -12.974 1.00 78.05 193 THR A N 1
ATOM 1335 C CA . THR A 1 183 ? 210.840 -4.648 -13.308 1.00 57.10 193 THR A CA 1
ATOM 1336 C C . THR A 1 183 ? 210.889 -4.420 -14.809 1.00 66.90 193 THR A C 1
ATOM 1337 O O . THR A 1 183 ? 210.634 -5.343 -15.591 1.00 76.78 193 THR A O 1
ATOM 1341 N N . VAL A 1 184 ? 211.189 -3.189 -15.208 1.00 69.10 194 VAL A N 1
ATOM 1342 C CA . VAL A 1 184 ? 211.256 -2.821 -16.620 1.00 64.07 194 VAL A CA 1
ATOM 1343 C C . VAL A 1 184 ? 212.496 -1.971 -16.846 1.00 70.49 194 VAL A C 1
ATOM 1344 O O . VAL A 1 184 ? 213.043 -1.380 -15.906 1.00 83.86 194 VAL A O 1
ATOM 1348 N N . PRO A 1 185 ? 212.978 -1.911 -18.086 1.00 69.75 195 PRO A N 1
ATOM 1349 C CA . PRO A 1 185 ? 214.150 -1.078 -18.371 1.00 68.83 195 PRO A CA 1
ATOM 1350 C C . PRO A 1 185 ? 213.849 0.396 -18.135 1.00 80.96 195 PRO A C 1
ATOM 1351 O O . PRO A 1 185 ? 212.735 0.866 -18.369 1.00 89.35 195 PRO A O 1
ATOM 1355 N N . SER A 1 186 ? 214.864 1.126 -17.655 1.00 79.83 196 SER A N 1
ATOM 1356 C CA . SER A 1 186 ? 214.696 2.549 -17.369 1.00 74.06 196 SER A CA 1
ATOM 1357 C C . SER A 1 186 ? 214.332 3.334 -18.625 1.00 78.88 196 SER A C 1
ATOM 1358 O O . SER A 1 186 ? 213.700 4.391 -18.532 1.00 86.88 196 SER A O 1
ATOM 1361 N N . SER A 1 187 ? 214.724 2.833 -19.801 1.00 64.38 197 SER A N 1
ATOM 1362 C CA . SER A 1 187 ? 214.357 3.481 -21.054 1.00 60.57 197 SER A CA 1
ATOM 1363 C C . SER A 1 187 ? 212.846 3.529 -21.224 1.00 91.45 197 SER A C 1
ATOM 1364 O O . SER A 1 187 ? 212.297 4.526 -21.712 1.00 105.90 197 SER A O 1
ATOM 1367 N N . THR A 1 188 ? 212.157 2.459 -20.816 1.00 86.65 198 THR A N 1
ATOM 1368 C CA . THR A 1 188 ? 210.720 2.350 -21.041 1.00 85.05 198 THR A CA 1
ATOM 1369 C C . THR A 1 188 ? 209.937 3.292 -20.137 1.00 87.29 198 THR A C 1
ATOM 1370 O O . THR A 1 188 ? 208.981 3.936 -20.582 1.00 112.66 198 THR A O 1
ATOM 1374 N N . TRP A 1 189 ? 210.318 3.382 -18.868 1.00 85.29 199 TRP A N 1
ATOM 1375 C CA . TRP A 1 189 ? 209.544 4.138 -17.897 1.00 85.02 199 TRP A CA 1
ATOM 1376 C C . TRP A 1 189 ? 210.291 5.394 -17.474 1.00 87.24 199 TRP A C 1
ATOM 1377 O O . TRP A 1 189 ? 211.462 5.302 -17.079 1.00 85.46 199 TRP A O 1
ATOM 1388 N N . PRO A 1 190 ? 209.655 6.580 -17.501 1.00 80.95 200 PRO A N 1
ATOM 1389 C CA . PRO A 1 190 ? 208.218 6.781 -17.723 1.00 72.18 200 PRO A CA 1
ATOM 1390 C C . PRO A 1 190 ? 207.804 6.933 -19.191 1.00 98.86 200 PRO A C 1
ATOM 1391 O O . PRO A 1 190 ? 206.641 7.254 -19.437 1.00 104.08 200 PRO A O 1
ATOM 1395 N N . ALA A 1 191 ? 208.720 6.689 -20.134 1.00 107.65 201 ALA A N 1
ATOM 1396 C CA . ALA A 1 191 ? 208.414 6.904 -21.546 1.00 88.02 201 ALA A CA 1
ATOM 1397 C C . ALA A 1 191 ? 207.202 6.083 -21.975 1.00 100.29 201 ALA A C 1
ATOM 1398 O O . ALA A 1 191 ? 206.284 6.597 -22.625 1.00 105.67 201 ALA A O 1
ATOM 1400 N N . SER A 1 192 ? 207.173 4.809 -21.600 1.00 104.33 202 SER A N 1
ATOM 1401 C CA . SER A 1 192 ? 206.045 3.924 -21.854 1.00 106.97 202 SER A CA 1
ATOM 1402 C C . SER A 1 192 ? 205.305 3.711 -20.540 1.00 105.76 202 SER A C 1
ATOM 1403 O O . SER A 1 192 ? 205.926 3.375 -19.527 1.00 97.48 202 SER A O 1
ATOM 1406 N N . THR A 1 193 ? 203.987 3.916 -20.555 1.00 129.77 203 THR A N 1
ATOM 1407 C CA . THR A 1 193 ? 203.204 3.865 -19.325 1.00 116.57 203 THR A CA 1
ATOM 1408 C C . THR A 1 193 ? 203.190 2.456 -18.741 1.00 95.06 203 THR A C 1
ATOM 1409 O O . THR A 1 193 ? 203.150 1.463 -19.468 1.00 89.88 203 THR A O 1
ATOM 1413 N N . VAL A 1 194 ? 203.213 2.373 -17.412 1.00 92.08 204 VAL A N 1
ATOM 1414 C CA . VAL A 1 194 ? 203.137 1.108 -16.693 1.00 85.54 204 VAL A CA 1
ATOM 1415 C C . VAL A 1 194 ? 201.956 1.191 -15.738 1.00 90.99 204 VAL A C 1
ATOM 1416 O O . VAL A 1 194 ? 201.862 2.131 -14.942 1.00 84.34 204 VAL A O 1
ATOM 1420 N N . THR A 1 195 ? 201.056 0.212 -15.820 1.00 93.21 205 THR A N 1
ATOM 1421 C CA . THR A 1 195 ? 199.786 0.271 -15.113 1.00 83.39 205 THR A CA 1
ATOM 1422 C C . THR A 1 195 ? 199.579 -0.999 -14.300 1.00 85.28 205 THR A C 1
ATOM 1423 O O . THR A 1 195 ? 200.048 -2.082 -14.656 1.00 66.40 205 THR A O 1
ATOM 1427 N N . CYS A 1 196 ? 198.868 -0.837 -13.193 1.00 92.42 206 CYS A N 1
ATOM 1428 C CA . CYS A 1 196 ? 198.564 -1.903 -12.254 1.00 73.35 206 CYS A CA 1
ATOM 1429 C C . CYS A 1 196 ? 197.094 -2.264 -12.357 1.00 81.97 206 CYS A C 1
ATOM 1430 O O . CYS A 1 196 ? 196.230 -1.401 -12.194 1.00 103.64 206 CYS A O 1
ATOM 1433 N N . ASN A 1 197 ? 196.813 -3.535 -12.606 1.00 75.89 207 ASN A N 1
ATOM 1434 C CA . ASN A 1 197 ? 195.450 -4.006 -12.816 1.00 71.74 207 ASN A CA 1
ATOM 1435 C C . ASN A 1 197 ? 195.091 -4.962 -11.684 1.00 72.83 207 ASN A C 1
ATOM 1436 O O . ASN A 1 197 ? 195.580 -6.095 -11.639 1.00 78.97 207 ASN A O 1
ATOM 1441 N N . VAL A 1 198 ? 194.246 -4.499 -10.768 1.00 79.79 208 VAL A N 1
ATOM 1442 C CA . VAL A 1 198 ? 193.873 -5.249 -9.575 1.00 81.45 208 VAL A CA 1
ATOM 1443 C C . VAL A 1 198 ? 192.370 -5.491 -9.595 1.00 80.08 208 VAL A C 1
ATOM 1444 O O . VAL A 1 198 ? 191.590 -4.594 -9.932 1.00 77.44 208 VAL A O 1
ATOM 1448 N N . ALA A 1 199 ? 191.972 -6.712 -9.244 1.00 74.38 209 ALA A N 1
ATOM 1449 C CA . ALA A 1 199 ? 190.574 -7.108 -9.254 1.00 78.22 209 ALA A CA 1
ATOM 1450 C C . ALA A 1 199 ? 190.283 -7.890 -7.986 1.00 79.44 209 ALA A C 1
ATOM 1451 O O . ALA A 1 199 ? 191.056 -8.777 -7.607 1.00 73.15 209 ALA A O 1
ATOM 1453 N N . HIS A 1 200 ? 189.173 -7.563 -7.340 1.00 81.84 210 HIS A N 1
ATOM 1454 C CA . HIS A 1 200 ? 188.713 -8.281 -6.155 1.00 78.21 210 HIS A CA 1
ATOM 1455 C C . HIS A 1 200 ? 187.324 -8.806 -6.462 1.00 82.68 210 HIS A C 1
ATOM 1456 O O . HIS A 1 200 ? 186.361 -8.016 -6.502 1.00 84.02 210 HIS A O 1
ATOM 1463 N N . PRO A 1 201 ? 187.165 -10.108 -6.703 1.00 82.52 211 PRO A N 1
ATOM 1464 C CA . PRO A 1 201 ? 185.852 -10.603 -7.144 1.00 86.16 211 PRO A CA 1
ATOM 1465 C C . PRO A 1 201 ? 184.769 -10.424 -6.094 1.00 81.11 211 PRO A C 1
ATOM 1466 O O . PRO A 1 201 ? 183.657 -9.998 -6.427 1.00 90.95 211 PRO A O 1
ATOM 1470 N N . ALA A 1 202 ? 185.076 -10.717 -4.827 1.00 68.14 212 ALA A N 1
ATOM 1471 C CA . ALA A 1 202 ? 184.060 -10.700 -3.778 1.00 75.43 212 ALA A CA 1
ATOM 1472 C C . ALA A 1 202 ? 183.404 -9.329 -3.651 1.00 80.48 212 ALA A C 1
ATOM 1473 O O . ALA A 1 202 ? 182.198 -9.233 -3.396 1.00 101.40 212 ALA A O 1
ATOM 1475 N N . SER A 1 203 ? 184.177 -8.262 -3.820 1.00 76.11 213 SER A N 1
ATOM 1476 C CA . SER A 1 203 ? 183.656 -6.904 -3.751 1.00 84.39 213 SER A CA 1
ATOM 1477 C C . SER A 1 203 ? 183.200 -6.381 -5.109 1.00 106.51 213 SER A C 1
ATOM 1478 O O . SER A 1 203 ? 182.674 -5.266 -5.178 1.00 118.11 213 SER A O 1
ATOM 1481 N N . SER A 1 204 ? 183.377 -7.158 -6.177 1.00 103.17 214 SER A N 1
ATOM 1482 C CA . SER A 1 204 ? 183.046 -6.736 -7.536 1.00 97.53 214 SER A CA 1
ATOM 1483 C C . SER A 1 204 ? 183.722 -5.405 -7.858 1.00 100.62 214 SER A C 1
ATOM 1484 O O . SER A 1 204 ? 183.103 -4.468 -8.364 1.00 106.98 214 SER A O 1
ATOM 1487 N N . THR A 1 205 ? 185.017 -5.329 -7.547 1.00 89.61 215 THR A N 1
ATOM 1488 C CA . THR A 1 205 ? 185.813 -4.131 -7.773 1.00 87.82 215 THR A CA 1
ATOM 1489 C C . THR A 1 205 ? 186.967 -4.428 -8.719 1.00 84.72 215 THR A C 1
ATOM 1490 O O . THR A 1 205 ? 187.689 -5.414 -8.543 1.00 66.81 215 THR A O 1
ATOM 1494 N N . LYS A 1 206 ? 187.131 -3.575 -9.723 1.00 88.71 216 LYS A N 1
ATOM 1495 C CA . LYS A 1 206 ? 188.278 -3.610 -10.615 1.00 81.30 216 LYS A CA 1
ATOM 1496 C C . LYS A 1 206 ? 188.845 -2.202 -10.683 1.00 88.95 216 LYS A C 1
ATOM 1497 O O . LYS A 1 206 ? 188.102 -1.242 -10.906 1.00 103.61 216 LYS A O 1
ATOM 1503 N N . VAL A 1 207 ? 190.147 -2.073 -10.454 1.00 84.73 217 VAL A N 1
ATOM 1504 C CA . VAL A 1 207 ? 190.789 -0.767 -10.455 1.00 80.47 217 VAL A CA 1
ATOM 1505 C C . VAL A 1 207 ? 192.118 -0.860 -11.191 1.00 81.38 217 VAL A C 1
ATOM 1506 O O . VAL A 1 207 ? 192.790 -1.896 -11.185 1.00 59.93 217 VAL A O 1
ATOM 1510 N N . ASP A 1 208 ? 192.472 0.235 -11.855 1.00 95.36 218 ASP A N 1
ATOM 1511 C CA . ASP A 1 208 ? 193.738 0.382 -12.554 1.00 96.16 218 ASP A CA 1
ATOM 1512 C C . ASP A 1 208 ? 194.472 1.583 -11.977 1.00 95.80 218 ASP A C 1
ATOM 1513 O O . ASP A 1 208 ? 193.895 2.668 -11.862 1.00 118.31 218 ASP A O 1
ATOM 1518 N N . LYS A 1 209 ? 195.731 1.384 -11.596 1.00 76.48 219 LYS A N 1
ATOM 1519 C CA . LYS A 1 209 ? 196.567 2.457 -11.079 1.00 81.37 219 LYS A CA 1
ATOM 1520 C C . LYS A 1 209 ? 197.776 2.614 -11.987 1.00 80.61 219 LYS A C 1
ATOM 1521 O O . LYS A 1 209 ? 198.471 1.635 -12.273 1.00 85.53 219 LYS A O 1
ATOM 1527 N N . ALA A 1 210 ? 198.034 3.842 -12.423 1.00 84.94 220 ALA A N 1
ATOM 1528 C CA . ALA A 1 210 ? 199.155 4.135 -13.304 1.00 79.30 220 ALA A CA 1
ATOM 1529 C C . ALA A 1 210 ? 200.311 4.652 -12.460 1.00 83.92 220 ALA A C 1
ATOM 1530 O O . ALA A 1 210 ? 200.128 5.552 -11.631 1.00 90.40 220 ALA A O 1
ATOM 1532 N N . ILE A 1 211 ? 201.492 4.072 -12.659 1.00 74.30 221 ILE A N 1
ATOM 1533 C CA . ILE A 1 211 ? 202.666 4.429 -11.872 1.00 60.67 221 ILE A CA 1
ATOM 1534 C C . ILE A 1 211 ? 203.274 5.684 -12.489 1.00 81.09 221 ILE A C 1
ATOM 1535 O O . ILE A 1 211 ? 203.784 5.653 -13.610 1.00 109.71 221 ILE A O 1
ATOM 1540 N N . VAL A 1 212 ? 203.214 6.792 -11.759 1.00 75.47 222 VAL A N 1
ATOM 1541 C CA . VAL A 1 212 ? 203.741 8.074 -12.214 1.00 57.85 222 VAL A CA 1
ATOM 1542 C C . VAL A 1 212 ? 204.820 8.506 -11.229 1.00 84.55 222 VAL A C 1
ATOM 1543 O O . VAL A 1 212 ? 204.643 8.347 -10.013 1.00 98.94 222 VAL A O 1
ATOM 1547 N N . PRO A 1 213 ? 205.950 9.027 -11.699 1.00 83.72 223 PRO A N 1
ATOM 1548 C CA . PRO A 1 213 ? 207.028 9.420 -10.783 1.00 92.63 223 PRO A CA 1
ATOM 1549 C C . PRO A 1 213 ? 206.638 10.628 -9.941 1.00 98.33 223 PRO A C 1
ATOM 1550 O O . PRO A 1 213 ? 205.628 11.293 -10.170 1.00 119.42 223 PRO A O 1
ATOM 1554 N N . GLY A 1 214 ? 207.472 10.903 -8.942 1.00 93.33 224 GLY A N 1
ATOM 1555 C CA . GLY A 1 214 ? 207.258 12.024 -8.041 1.00 84.90 224 GLY A CA 1
ATOM 1556 C C . GLY A 1 214 ? 208.167 13.208 -8.321 1.00 67.44 224 GLY A C 1
ATOM 1557 N N . ASP B 2 1 ? 193.342 -42.734 16.811 1.00 162.49 1 ASP B N 1
ATOM 1558 C CA . ASP B 2 1 ? 194.016 -41.993 15.748 1.00 151.30 1 ASP B CA 1
ATOM 1559 C C . ASP B 2 1 ? 195.448 -42.466 15.529 1.00 119.87 1 ASP B C 1
ATOM 1560 O O . ASP B 2 1 ? 196.209 -42.642 16.480 1.00 118.27 1 ASP B O 1
ATOM 1565 N N . ILE B 2 2 ? 195.809 -42.669 14.267 1.00 105.56 2 ILE B N 1
ATOM 1566 C CA . ILE B 2 2 ? 197.166 -43.036 13.881 1.00 100.02 2 ILE B CA 1
ATOM 1567 C C . ILE B 2 2 ? 197.912 -41.767 13.491 1.00 100.86 2 ILE B C 1
ATOM 1568 O O . ILE B 2 2 ? 197.453 -41.006 12.630 1.00 83.66 2 ILE B O 1
ATOM 1573 N N . ALA B 2 3 ? 199.073 -41.551 14.100 1.00 99.78 3 ALA B N 1
ATOM 1574 C CA . ALA B 2 3 ? 199.879 -40.364 13.849 1.00 93.04 3 ALA B CA 1
ATOM 1575 C C . ALA B 2 3 ? 201.079 -40.786 13.021 1.00 98.20 3 ALA B C 1
ATOM 1576 O O . ALA B 2 3 ? 201.841 -41.665 13.433 1.00 116.78 3 ALA B O 1
ATOM 1578 N N . MET B 2 4 ? 201.238 -40.168 11.858 1.00 92.33 4 MET B N 1
ATOM 1579 C CA . MET B 2 4 ? 202.377 -40.409 10.986 1.00 94.45 4 MET B CA 1
ATOM 1580 C C . MET B 2 4 ? 203.245 -39.161 10.970 1.00 95.91 4 MET B C 1
ATOM 1581 O O . MET B 2 4 ? 202.775 -38.076 10.609 1.00 84.25 4 MET B O 1
ATOM 1586 N N . THR B 2 5 ? 204.507 -39.318 11.353 1.00 91.24 5 THR B N 1
ATOM 1587 C CA . THR B 2 5 ? 205.447 -38.212 11.438 1.00 85.83 5 THR B CA 1
ATOM 1588 C C . THR B 2 5 ? 206.466 -38.350 10.317 1.00 82.44 5 THR B C 1
ATOM 1589 O O . THR B 2 5 ? 207.059 -39.418 10.141 1.00 85.52 5 THR B O 1
ATOM 1593 N N . GLN B 2 6 ? 206.671 -37.273 9.568 1.00 91.40 6 GLN B N 1
ATOM 1594 C CA . GLN B 2 6 ? 207.566 -37.285 8.422 1.00 92.46 6 GLN B CA 1
ATOM 1595 C C . GLN B 2 6 ? 208.834 -36.514 8.752 1.00 99.44 6 GLN B C 1
ATOM 1596 O O . GLN B 2 6 ? 208.788 -35.486 9.436 1.00 97.95 6 GLN B O 1
ATOM 1602 N N . SER B 2 7 ? 209.958 -37.004 8.244 1.00 105.81 7 SER B N 1
ATOM 1603 C CA . SER B 2 7 ? 211.245 -36.344 8.356 1.00 96.68 7 SER B CA 1
ATOM 1604 C C . SER B 2 7 ? 211.993 -36.510 7.043 1.00 98.46 7 SER B C 1
ATOM 1605 O O . SER B 2 7 ? 211.847 -37.536 6.371 1.00 106.80 7 SER B O 1
ATOM 1608 N N . PRO B 2 8 ? 212.792 -35.507 6.641 1.00 94.11 8 PRO B N 1
ATOM 1609 C CA . PRO B 2 8 ? 212.912 -34.200 7.301 1.00 86.35 8 PRO B CA 1
ATOM 1610 C C . PRO B 2 8 ? 211.734 -33.289 6.971 1.00 80.49 8 PRO B C 1
ATOM 1611 O O . PRO B 2 8 ? 211.140 -33.471 5.914 1.00 93.31 8 PRO B O 1
ATOM 1615 N N . ALA B 2 9 ? 211.400 -32.339 7.851 1.00 79.73 9 ALA B N 1
ATOM 1616 C CA . ALA B 2 9 ? 210.261 -31.464 7.592 1.00 83.83 9 ALA B CA 1
ATOM 1617 C C . ALA B 2 9 ? 210.445 -30.681 6.300 1.00 88.71 9 ALA B C 1
ATOM 1618 O O . ALA B 2 9 ? 209.469 -30.397 5.596 1.00 79.19 9 ALA B O 1
ATOM 1620 N N . SER B 2 10 ? 211.685 -30.338 5.968 1.00 103.26 10 SER B N 1
ATOM 1621 C CA . SER B 2 10 ? 211.998 -29.622 4.742 1.00 92.95 10 SER B CA 1
ATOM 1622 C C . SER B 2 10 ? 213.461 -29.869 4.414 1.00 92.95 10 SER B C 1
ATOM 1623 O O . SER B 2 10 ? 214.298 -29.993 5.310 1.00 104.81 10 SER B O 1
ATOM 1626 N N . LEU B 2 11 ? 213.757 -29.947 3.120 1.00 87.71 11 LEU B N 1
ATOM 1627 C CA . LEU B 2 11 ? 215.133 -30.102 2.687 1.00 88.18 11 LEU B CA 1
ATOM 1628 C C . LEU B 2 11 ? 215.312 -29.379 1.363 1.00 91.17 11 LEU B C 1
ATOM 1629 O O . LEU B 2 11 ? 214.352 -29.131 0.631 1.00 93.75 11 LEU B O 1
ATOM 1634 N N . SER B 2 12 ? 216.565 -29.067 1.061 1.00 86.28 12 SER B N 1
ATOM 1635 C CA . SER B 2 12 ? 216.951 -28.461 -0.201 1.00 94.33 12 SER B CA 1
ATOM 1636 C C . SER B 2 12 ? 217.968 -29.385 -0.848 1.00 92.33 12 SER B C 1
ATOM 1637 O O . SER B 2 12 ? 218.952 -29.769 -0.211 1.00 102.03 12 SER B O 1
ATOM 1640 N N . ALA B 2 13 ? 217.730 -29.743 -2.107 1.00 93.26 13 ALA B N 1
ATOM 1641 C CA . ALA B 2 13 ? 218.539 -30.732 -2.800 1.00 87.11 13 ALA B CA 1
ATOM 1642 C C . ALA B 2 13 ? 219.250 -30.062 -3.961 1.00 91.31 13 ALA B C 1
ATOM 1643 O O . ALA B 2 13 ? 218.611 -29.409 -4.792 1.00 79.21 13 ALA B O 1
ATOM 1645 N N . SER B 2 14 ? 220.567 -30.232 -4.023 1.00 98.56 14 SER B N 1
ATOM 1646 C CA . SER B 2 14 ? 221.298 -29.780 -5.194 1.00 88.09 14 SER B CA 1
ATOM 1647 C C . SER B 2 14 ? 220.873 -30.653 -6.363 1.00 85.47 14 SER B C 1
ATOM 1648 O O . SER B 2 14 ? 220.807 -31.879 -6.234 1.00 101.30 14 SER B O 1
ATOM 1651 N N . VAL B 2 15 ? 220.569 -30.018 -7.497 1.00 73.27 15 VAL B N 1
ATOM 1652 C CA . VAL B 2 15 ? 219.927 -30.724 -8.597 1.00 64.66 15 VAL B CA 1
ATOM 1653 C C . VAL B 2 15 ? 220.802 -31.871 -9.079 1.00 82.89 15 VAL B C 1
ATOM 1654 O O . VAL B 2 15 ? 222.037 -31.796 -9.048 1.00 104.81 15 VAL B O 1
ATOM 1658 N N . GLY B 2 16 ? 220.159 -32.955 -9.504 1.00 69.13 16 GLY B N 1
ATOM 1659 C CA . GLY B 2 16 ? 220.866 -34.096 -10.040 1.00 86.97 16 GLY B CA 1
ATOM 1660 C C . GLY B 2 16 ? 221.375 -35.083 -9.016 1.00 91.54 16 GLY B C 1
ATOM 1661 O O . GLY B 2 16 ? 222.041 -36.053 -9.397 1.00 99.71 16 GLY B O 1
ATOM 1662 N N . GLU B 2 17 ? 221.087 -34.880 -7.740 1.00 91.28 17 GLU B N 1
ATOM 1663 C CA . GLU B 2 17 ? 221.520 -35.799 -6.706 1.00 96.87 17 GLU B CA 1
ATOM 1664 C C . GLU B 2 17 ? 220.364 -36.728 -6.348 1.00 106.26 17 GLU B C 1
ATOM 1665 O O . GLU B 2 17 ? 219.330 -36.757 -7.016 1.00 118.23 17 GLU B O 1
ATOM 1671 N N . THR B 2 18 ? 220.539 -37.508 -5.289 1.00 107.77 18 THR B N 1
ATOM 1672 C CA . THR B 2 18 ? 219.515 -38.425 -4.826 1.00 93.68 18 THR B CA 1
ATOM 1673 C C . THR B 2 18 ? 219.142 -38.067 -3.396 1.00 98.11 18 THR B C 1
ATOM 1674 O O . THR B 2 18 ? 219.983 -37.618 -2.614 1.00 115.36 18 THR B O 1
ATOM 1678 N N . VAL B 2 19 ? 217.869 -38.275 -3.056 1.00 94.55 19 VAL B N 1
ATOM 1679 C CA . VAL B 2 19 ? 217.340 -37.899 -1.752 1.00 94.33 19 VAL B CA 1
ATOM 1680 C C . VAL B 2 19 ? 216.412 -39.006 -1.268 1.00 99.60 19 VAL B C 1
ATOM 1681 O O . VAL B 2 19 ? 215.875 -39.787 -2.054 1.00 100.51 19 VAL B O 1
ATOM 1685 N N . THR B 2 20 ? 216.238 -39.073 0.049 1.00 103.39 20 THR B N 1
ATOM 1686 C CA . THR B 2 20 ? 215.406 -40.085 0.686 1.00 99.48 20 THR B CA 1
ATOM 1687 C C . THR B 2 20 ? 214.508 -39.397 1.701 1.00 87.10 20 THR B C 1
ATOM 1688 O O . THR B 2 20 ? 214.992 -38.637 2.544 1.00 93.04 20 THR B O 1
ATOM 1692 N N . ILE B 2 21 ? 213.207 -39.667 1.625 1.00 90.37 21 ILE B N 1
ATOM 1693 C CA . ILE B 2 21 ? 212.215 -39.050 2.497 1.00 91.48 21 ILE B CA 1
ATOM 1694 C C . ILE B 2 21 ? 211.543 -40.139 3.324 1.00 97.53 21 ILE B C 1
ATOM 1695 O O . ILE B 2 21 ? 211.328 -41.254 2.839 1.00 111.58 21 ILE B O 1
ATOM 1700 N N . THR B 2 22 ? 211.200 -39.810 4.569 1.00 105.98 22 THR B N 1
ATOM 1701 C CA . THR B 2 22 ? 210.733 -40.778 5.553 1.00 107.80 22 THR B CA 1
ATOM 1702 C C . THR B 2 22 ? 209.371 -40.377 6.098 1.00 112.32 22 THR B C 1
ATOM 1703 O O . THR B 2 22 ? 209.150 -39.212 6.440 1.00 120.70 22 THR B O 1
ATOM 1707 N N . CYS B 2 23 ? 208.463 -41.347 6.172 1.00 109.81 23 CYS B N 1
ATOM 1708 C CA . CYS B 2 23 ? 207.178 -41.198 6.842 1.00 107.31 23 CYS B CA 1
ATOM 1709 C C . CYS B 2 23 ? 207.092 -42.279 7.903 1.00 100.91 23 CYS B C 1
ATOM 1710 O O . CYS B 2 23 ? 207.088 -43.467 7.575 1.00 103.91 23 CYS B O 1
ATOM 1713 N N . ARG B 2 24 ? 207.037 -41.872 9.169 1.00 111.60 24 ARG B N 1
ATOM 1714 C CA . ARG B 2 24 ? 207.052 -42.806 10.283 1.00 97.10 24 ARG B CA 1
ATOM 1715 C C . ARG B 2 24 ? 205.787 -42.645 11.118 1.00 96.40 24 ARG B C 1
ATOM 1716 O O . ARG B 2 24 ? 205.389 -41.520 11.436 1.00 122.02 24 ARG B O 1
ATOM 1724 N N . THR B 2 25 ? 205.155 -43.761 11.489 1.00 84.92 25 THR B N 1
ATOM 1725 C CA . THR B 2 25 ? 203.846 -43.685 12.125 1.00 114.61 25 THR B CA 1
ATOM 1726 C C . THR B 2 25 ? 203.826 -44.467 13.434 1.00 113.43 25 THR B C 1
ATOM 1727 O O . THR B 2 25 ? 204.685 -45.310 13.709 1.00 102.86 25 THR B O 1
ATOM 1731 N N . SER B 2 26 ? 202.768 -44.202 14.206 1.00 111.81 26 SER B N 1
ATOM 1732 C CA . SER B 2 26 ? 202.672 -44.664 15.586 1.00 101.88 26 SER B CA 1
ATOM 1733 C C . SER B 2 26 ? 202.630 -46.183 15.688 1.00 106.51 26 SER B C 1
ATOM 1734 O O . SER B 2 26 ? 203.255 -46.764 16.583 1.00 123.39 26 SER B O 1
ATOM 1737 N N . GLU B 2 27 ? 201.897 -46.849 14.800 1.00 92.19 27 GLU B N 1
ATOM 1738 C CA . GLU B 2 27 ? 201.679 -48.279 14.959 1.00 99.52 27 GLU B CA 1
ATOM 1739 C C . GLU B 2 27 ? 201.763 -48.995 13.619 1.00 114.57 27 GLU B C 1
ATOM 1740 O O . GLU B 2 27 ? 201.635 -48.390 12.553 1.00 122.96 27 GLU B O 1
ATOM 1746 N N . ASN B 2 28 ? 201.985 -50.307 13.702 1.00 122.31 28 ASN B N 1
ATOM 1747 C CA . ASN B 2 28 ? 202.204 -51.133 12.521 1.00 119.68 28 ASN B CA 1
ATOM 1748 C C . ASN B 2 28 ? 200.961 -51.116 11.639 1.00 109.62 28 ASN B C 1
ATOM 1749 O O . ASN B 2 28 ? 199.834 -51.221 12.128 1.00 117.54 28 ASN B O 1
ATOM 1754 N N . ILE B 2 29 ? 201.172 -50.967 10.330 1.00 100.58 29 ILE B N 1
ATOM 1755 C CA . ILE B 2 29 ? 200.070 -50.819 9.383 1.00 102.15 29 ILE B CA 1
ATOM 1756 C C . ILE B 2 29 ? 200.284 -51.675 8.141 1.00 114.17 29 ILE B C 1
ATOM 1757 O O . ILE B 2 29 ? 199.680 -51.415 7.095 1.00 107.34 29 ILE B O 1
ATOM 1762 N N . ALA B 2 30 ? 201.128 -52.699 8.244 1.00 118.46 30 ALA B N 1
ATOM 1763 C CA . ALA B 2 30 ? 201.402 -53.639 7.143 1.00 107.75 30 ALA B CA 1
ATOM 1764 C C . ALA B 2 30 ? 201.875 -52.807 5.951 1.00 103.56 30 ALA B C 1
ATOM 1765 O O . ALA B 2 30 ? 202.686 -51.886 6.140 1.00 93.09 30 ALA B O 1
ATOM 1767 N N . SER B 2 31 ? 201.394 -53.063 4.733 1.00 100.57 31 SER B N 1
ATOM 1768 C CA . SER B 2 31 ? 201.836 -52.365 3.533 1.00 76.85 31 SER B CA 1
ATOM 1769 C C . SER B 2 31 ? 200.873 -51.256 3.111 1.00 84.03 31 SER B C 1
ATOM 1770 O O . SER B 2 31 ? 200.950 -50.776 1.976 1.00 70.24 31 SER B O 1
ATOM 1773 N N . ALA B 2 32 ? 199.993 -50.815 4.010 1.00 99.39 32 ALA B N 1
ATOM 1774 C CA . ALA B 2 32 ? 198.960 -49.841 3.659 1.00 100.33 32 ALA B CA 1
ATOM 1775 C C . ALA B 2 32 ? 199.493 -48.424 3.892 1.00 100.84 32 ALA B C 1
ATOM 1776 O O . ALA B 2 32 ? 199.076 -47.695 4.794 1.00 102.90 32 ALA B O 1
ATOM 1778 N N . LEU B 2 33 ? 200.435 -48.035 3.030 1.00 104.64 33 LEU B N 1
ATOM 1779 C CA . LEU B 2 33 ? 200.998 -46.688 3.027 1.00 96.84 33 LEU B CA 1
ATOM 1780 C C . LEU B 2 33 ? 201.136 -46.200 1.592 1.00 99.17 33 LEU B C 1
ATOM 1781 O O . LEU B 2 33 ? 201.652 -46.923 0.734 1.00 106.33 33 LEU B O 1
ATOM 1786 N N . ALA B 2 34 ? 200.701 -44.968 1.344 1.00 99.72 34 ALA B N 1
ATOM 1787 C CA . ALA B 2 34 ? 200.716 -44.386 0.012 1.00 105.75 34 ALA B CA 1
ATOM 1788 C C . ALA B 2 34 ? 201.381 -43.012 0.049 1.00 101.16 34 ALA B C 1
ATOM 1789 O O . ALA B 2 34 ? 201.373 -42.325 1.075 1.00 101.86 34 ALA B O 1
ATOM 1791 N N . TRP B 2 35 ? 201.971 -42.627 -1.085 1.00 93.88 35 TRP B N 1
ATOM 1792 C CA . TRP B 2 35 ? 202.750 -41.402 -1.223 1.00 86.80 35 TRP B CA 1
ATOM 1793 C C . TRP B 2 35 ? 202.146 -40.491 -2.282 1.00 77.77 35 TRP B C 1
ATOM 1794 O O . TRP B 2 35 ? 201.719 -40.955 -3.345 1.00 89.43 35 TRP B O 1
ATOM 1805 N N . TYR B 2 36 ? 202.138 -39.188 -2.003 1.00 64.03 36 TYR B N 1
ATOM 1806 C CA . TYR B 2 36 ? 201.650 -38.201 -2.955 1.00 70.50 36 TYR B CA 1
ATOM 1807 C C . TYR B 2 36 ? 202.656 -37.069 -3.119 1.00 80.94 36 TYR B C 1
ATOM 1808 O O . TYR B 2 36 ? 203.562 -36.874 -2.304 1.00 72.74 36 TYR B O 1
ATOM 1817 N N . GLN B 2 37 ? 202.462 -36.306 -4.188 1.00 67.76 37 GLN B N 1
ATOM 1818 C CA . GLN B 2 37 ? 203.216 -35.090 -4.445 1.00 61.91 37 GLN B CA 1
ATOM 1819 C C . GLN B 2 37 ? 202.236 -33.990 -4.814 1.00 70.84 37 GLN B C 1
ATOM 1820 O O . GLN B 2 37 ? 201.357 -34.200 -5.654 1.00 95.23 37 GLN B O 1
ATOM 1826 N N . GLN B 2 38 ? 202.386 -32.822 -4.198 1.00 60.58 38 GLN B N 1
ATOM 1827 C CA . GLN B 2 38 ? 201.474 -31.715 -4.437 1.00 73.66 38 GLN B CA 1
ATOM 1828 C C . GLN B 2 38 ? 202.265 -30.491 -4.858 1.00 71.10 38 GLN B C 1
ATOM 1829 O O . GLN B 2 38 ? 203.350 -30.229 -4.330 1.00 68.98 38 GLN B O 1
ATOM 1835 N N . LYS B 2 39 ? 201.713 -29.746 -5.810 1.00 65.37 39 LYS B N 1
ATOM 1836 C CA . LYS B 2 39 ? 202.295 -28.510 -6.299 1.00 64.08 39 LYS B CA 1
ATOM 1837 C C . LYS B 2 39 ? 201.312 -27.365 -6.101 1.00 85.77 39 LYS B C 1
ATOM 1838 O O . LYS B 2 39 ? 200.126 -27.564 -5.824 1.00 108.07 39 LYS B O 1
ATOM 1844 N N . GLN B 2 40 ? 201.835 -26.152 -6.251 1.00 88.07 40 GLN B N 1
ATOM 1845 C CA . GLN B 2 40 ? 201.048 -24.944 -6.052 1.00 85.38 40 GLN B CA 1
ATOM 1846 C C . GLN B 2 40 ? 199.882 -24.916 -7.029 1.00 83.67 40 GLN B C 1
ATOM 1847 O O . GLN B 2 40 ? 200.059 -25.129 -8.230 1.00 100.97 40 GLN B O 1
ATOM 1853 N N . GLY B 2 41 ? 198.686 -24.656 -6.514 1.00 81.45 41 GLY B N 1
ATOM 1854 C CA . GLY B 2 41 ? 197.521 -24.629 -7.371 1.00 79.61 41 GLY B CA 1
ATOM 1855 C C . GLY B 2 41 ? 197.122 -25.977 -7.924 1.00 85.59 41 GLY B C 1
ATOM 1856 O O . GLY B 2 41 ? 196.489 -26.039 -8.980 1.00 97.87 41 GLY B O 1
ATOM 1857 N N . LYS B 2 42 ? 197.477 -27.065 -7.240 1.00 89.74 42 LYS B N 1
ATOM 1858 C CA . LYS B 2 42 ? 197.201 -28.407 -7.732 1.00 85.33 42 LYS B CA 1
ATOM 1859 C C . LYS B 2 42 ? 196.808 -29.332 -6.589 1.00 74.63 42 LYS B C 1
ATOM 1860 O O . LYS B 2 42 ? 197.145 -29.104 -5.426 1.00 76.42 42 LYS B O 1
ATOM 1866 N N . SER B 2 43 ? 196.103 -30.407 -6.949 1.00 76.21 43 SER B N 1
ATOM 1867 C CA . SER B 2 43 ? 195.750 -31.452 -6.007 1.00 71.77 43 SER B CA 1
ATOM 1868 C C . SER B 2 43 ? 196.929 -32.399 -5.834 1.00 76.77 43 SER B C 1
ATOM 1869 O O . SER B 2 43 ? 197.849 -32.409 -6.652 1.00 99.02 43 SER B O 1
ATOM 1872 N N . PRO B 2 44 ? 196.941 -33.195 -4.766 1.00 73.43 44 PRO B N 1
ATOM 1873 C CA . PRO B 2 44 ? 198.025 -34.167 -4.603 1.00 69.58 44 PRO B CA 1
ATOM 1874 C C . PRO B 2 44 ? 198.049 -35.140 -5.771 1.00 76.93 44 PRO B C 1
ATOM 1875 O O . PRO B 2 44 ? 197.011 -35.491 -6.333 1.00 77.20 44 PRO B O 1
ATOM 1879 N N . GLN B 2 45 ? 199.254 -35.569 -6.138 1.00 80.70 45 GLN B N 1
ATOM 1880 C CA . GLN B 2 45 ? 199.463 -36.502 -7.237 1.00 83.44 45 GLN B CA 1
ATOM 1881 C C . GLN B 2 45 ? 199.996 -37.800 -6.659 1.00 88.25 45 GLN B C 1
ATOM 1882 O O . GLN B 2 45 ? 200.994 -37.794 -5.937 1.00 72.67 45 GLN B O 1
ATOM 1888 N N . LEU B 2 46 ? 199.329 -38.906 -6.971 1.00 90.34 46 LEU B N 1
ATOM 1889 C CA . LEU B 2 46 ? 199.745 -40.188 -6.425 1.00 81.15 46 LEU B CA 1
ATOM 1890 C C . LEU B 2 46 ? 201.042 -40.639 -7.084 1.00 85.66 46 LEU B C 1
ATOM 1891 O O . LEU B 2 46 ? 201.145 -40.678 -8.312 1.00 94.45 46 LEU B O 1
ATOM 1896 N N . LEU B 2 47 ? 202.033 -40.972 -6.258 1.00 70.98 47 LEU B N 1
ATOM 1897 C CA . LEU B 2 47 ? 203.349 -41.410 -6.710 1.00 67.21 47 LEU B CA 1
ATOM 1898 C C . LEU B 2 47 ? 203.577 -42.898 -6.507 1.00 73.92 47 LEU B C 1
ATOM 1899 O O . LEU B 2 47 ? 203.983 -43.600 -7.436 1.00 72.70 47 LEU B O 1
ATOM 1904 N N . VAL B 2 48 ? 203.344 -43.391 -5.298 1.00 73.95 48 VAL B N 1
ATOM 1905 C CA . VAL B 2 48 ? 203.554 -44.791 -4.962 1.00 71.61 48 VAL B CA 1
ATOM 1906 C C . VAL B 2 48 ? 202.378 -45.239 -4.110 1.00 79.89 48 VAL B C 1
ATOM 1907 O O . VAL B 2 48 ? 202.015 -44.565 -3.142 1.00 84.49 48 VAL B O 1
ATOM 1911 N N . MET B 2 49 ? 201.780 -46.368 -4.473 1.00 81.18 49 MET B N 1
ATOM 1912 C CA . MET B 2 49 ? 200.648 -46.931 -3.755 1.00 79.66 49 MET B CA 1
ATOM 1913 C C . MET B 2 49 ? 201.103 -48.185 -3.024 1.00 78.98 49 MET B C 1
ATOM 1914 O O . MET B 2 49 ? 202.021 -48.880 -3.468 1.00 78.10 49 MET B O 1
ATOM 1919 N N . ASN B 2 50 ? 200.483 -48.440 -1.875 1.00 81.50 50 ASN B N 1
ATOM 1920 C CA . ASN B 2 50 ? 200.712 -49.652 -1.090 1.00 78.94 50 ASN B CA 1
ATOM 1921 C C . ASN B 2 50 ? 202.209 -49.897 -0.866 1.00 82.27 50 ASN B C 1
ATOM 1922 O O . ASN B 2 50 ? 202.764 -50.930 -1.240 1.00 85.31 50 ASN B O 1
ATOM 1927 N N . ALA B 2 51 ? 202.862 -48.891 -0.271 1.00 86.77 51 ALA B N 1
ATOM 1928 C CA . ALA B 2 51 ? 204.252 -48.941 0.181 1.00 74.62 51 ALA B CA 1
ATOM 1929 C C . ALA B 2 51 ? 205.253 -48.974 -0.968 1.00 77.61 51 ALA B C 1
ATOM 1930 O O . ALA B 2 51 ? 206.128 -48.107 -1.053 1.00 81.99 51 ALA B O 1
ATOM 1932 N N . LYS B 2 52 ? 205.159 -49.983 -1.839 1.00 75.24 52 LYS B N 1
ATOM 1933 C CA . LYS B 2 52 ? 206.123 -50.163 -2.917 1.00 75.24 52 LYS B CA 1
ATOM 1934 C C . LYS B 2 52 ? 205.519 -50.204 -4.314 1.00 82.83 52 LYS B C 1
ATOM 1935 O O . LYS B 2 52 ? 206.254 -49.977 -5.280 1.00 94.34 52 LYS B O 1
ATOM 1941 N N . THR B 2 53 ? 204.225 -50.492 -4.460 1.00 110.02 53 THR B N 1
ATOM 1942 C CA . THR B 2 53 ? 203.666 -50.662 -5.795 1.00 117.07 53 THR B CA 1
ATOM 1943 C C . THR B 2 53 ? 203.715 -49.332 -6.540 1.00 97.81 53 THR B C 1
ATOM 1944 O O . THR B 2 53 ? 203.642 -48.260 -5.939 1.00 83.76 53 THR B O 1
ATOM 1948 N N . LEU B 2 54 ? 203.825 -49.412 -7.862 1.00 99.59 54 LEU B N 1
ATOM 1949 C CA . LEU B 2 54 ? 204.147 -48.265 -8.699 1.00 87.68 54 LEU B CA 1
ATOM 1950 C C . LEU B 2 54 ? 202.914 -47.812 -9.468 1.00 87.49 54 LEU B C 1
ATOM 1951 O O . LEU B 2 54 ? 202.225 -48.632 -10.079 1.00 103.22 54 LEU B O 1
ATOM 1956 N N . ALA B 2 55 ? 202.641 -46.509 -9.433 1.00 94.13 55 ALA B N 1
ATOM 1957 C CA . ALA B 2 55 ? 201.543 -45.944 -10.200 1.00 112.90 55 ALA B CA 1
ATOM 1958 C C . ALA B 2 55 ? 201.983 -45.708 -11.645 1.00 110.78 55 ALA B C 1
ATOM 1959 O O . ALA B 2 55 ? 203.162 -45.474 -11.928 1.00 91.71 55 ALA B O 1
ATOM 1961 N N . ALA B 2 56 ? 201.019 -45.765 -12.564 1.00 103.87 56 ALA B N 1
ATOM 1962 C CA . ALA B 2 56 ? 201.321 -45.670 -13.987 1.00 85.76 56 ALA B CA 1
ATOM 1963 C C . ALA B 2 56 ? 201.414 -44.210 -14.401 1.00 102.03 56 ALA B C 1
ATOM 1964 O O . ALA B 2 56 ? 200.628 -43.372 -13.954 1.00 108.46 56 ALA B O 1
ATOM 1966 N N . GLY B 2 57 ? 202.396 -43.905 -15.242 1.00 109.28 57 GLY B N 1
ATOM 1967 C CA . GLY B 2 57 ? 202.642 -42.548 -15.674 1.00 106.22 57 GLY B CA 1
ATOM 1968 C C . GLY B 2 57 ? 203.561 -41.743 -14.777 1.00 101.12 57 GLY B C 1
ATOM 1969 O O . GLY B 2 57 ? 203.912 -40.611 -15.135 1.00 111.82 57 GLY B O 1
ATOM 1970 N N . VAL B 2 58 ? 203.980 -42.292 -13.647 1.00 86.98 58 VAL B N 1
ATOM 1971 C CA . VAL B 2 58 ? 204.883 -41.614 -12.721 1.00 75.97 58 VAL B CA 1
ATOM 1972 C C . VAL B 2 58 ? 206.295 -42.119 -12.998 1.00 77.11 58 VAL B C 1
ATOM 1973 O O . VAL B 2 58 ? 206.487 -43.336 -13.118 1.00 91.09 58 VAL B O 1
ATOM 1977 N N . PRO B 2 59 ? 207.288 -41.238 -13.118 1.00 74.97 59 PRO B N 1
ATOM 1978 C CA . PRO B 2 59 ? 208.622 -41.669 -13.555 1.00 86.32 59 PRO B CA 1
ATOM 1979 C C . PRO B 2 59 ? 209.263 -42.678 -12.612 1.00 88.87 59 PRO B C 1
ATOM 1980 O O . PRO B 2 59 ? 208.982 -42.715 -11.413 1.00 92.51 59 PRO B O 1
ATOM 1984 N N . SER B 2 60 ? 210.151 -43.497 -13.181 1.00 83.26 60 SER B N 1
ATOM 1985 C CA . SER B 2 60 ? 210.782 -44.605 -12.476 1.00 91.33 60 SER B CA 1
ATOM 1986 C C . SER B 2 60 ? 211.761 -44.158 -11.398 1.00 94.08 60 SER B C 1
ATOM 1987 O O . SER B 2 60 ? 212.134 -44.979 -10.555 1.00 120.51 60 SER B O 1
ATOM 1990 N N . ARG B 2 61 ? 212.187 -42.893 -11.401 1.00 79.14 61 ARG B N 1
ATOM 1991 C CA . ARG B 2 61 ? 213.111 -42.429 -10.372 1.00 79.27 61 ARG B CA 1
ATOM 1992 C C . ARG B 2 61 ? 212.492 -42.542 -8.988 1.00 91.12 61 ARG B C 1
ATOM 1993 O O . ARG B 2 61 ? 213.204 -42.768 -8.003 1.00 89.42 61 ARG B O 1
ATOM 2001 N N . PHE B 2 62 ? 211.175 -42.371 -8.895 1.00 92.98 62 PHE B N 1
ATOM 2002 C CA . PHE B 2 62 ? 210.481 -42.526 -7.626 1.00 84.53 62 PHE B CA 1
ATOM 2003 C C . PHE B 2 62 ? 210.388 -43.997 -7.253 1.00 96.44 62 PHE B C 1
ATOM 2004 O O . PHE B 2 62 ? 209.975 -44.832 -8.060 1.00 103.77 62 PHE B O 1
ATOM 2012 N N . SER B 2 63 ? 210.776 -44.308 -6.022 1.00 91.65 63 SER B N 1
ATOM 2013 C CA . SER B 2 63 ? 210.683 -45.656 -5.495 1.00 92.33 63 SER B CA 1
ATOM 2014 C C . SER B 2 63 ? 210.379 -45.561 -4.010 1.00 105.19 63 SER B C 1
ATOM 2015 O O . SER B 2 63 ? 210.924 -44.704 -3.313 1.00 114.70 63 SER B O 1
ATOM 2018 N N . GLY B 2 64 ? 209.512 -46.444 -3.541 1.00 109.91 64 GLY B N 1
ATOM 2019 C CA . GLY B 2 64 ? 209.147 -46.475 -2.143 1.00 109.42 64 GLY B CA 1
ATOM 2020 C C . GLY B 2 64 ? 209.322 -47.877 -1.605 1.00 106.61 64 GLY B C 1
ATOM 2021 O O . GLY B 2 64 ? 209.216 -48.861 -2.335 1.00 102.40 64 GLY B O 1
ATOM 2022 N N . SER B 2 65 ? 209.601 -47.956 -0.307 1.00 106.35 65 SER B N 1
ATOM 2023 C CA . SER B 2 65 ? 209.908 -49.233 0.318 1.00 107.25 65 SER B CA 1
ATOM 2024 C C . SER B 2 65 ? 209.558 -49.165 1.794 1.00 103.96 65 SER B C 1
ATOM 2025 O O . SER B 2 65 ? 209.221 -48.107 2.332 1.00 103.38 65 SER B O 1
ATOM 2028 N N . GLY B 2 66 ? 209.648 -50.314 2.443 1.00 103.82 66 GLY B N 1
ATOM 2029 C CA . GLY B 2 66 ? 209.392 -50.437 3.860 1.00 102.89 66 GLY B CA 1
ATOM 2030 C C . GLY B 2 66 ? 208.063 -51.123 4.137 1.00 95.56 66 GLY B C 1
ATOM 2031 O O . GLY B 2 66 ? 207.182 -51.225 3.279 1.00 83.54 66 GLY B O 1
ATOM 2032 N N . SER B 2 67 ? 207.926 -51.600 5.369 1.00 100.32 67 SER B N 1
ATOM 2033 C CA . SER B 2 67 ? 206.673 -52.168 5.837 1.00 93.62 67 SER B CA 1
ATOM 2034 C C . SER B 2 67 ? 206.657 -52.082 7.354 1.00 95.86 67 SER B C 1
ATOM 2035 O O . SER B 2 67 ? 207.708 -52.107 7.999 1.00 100.06 67 SER B O 1
ATOM 2038 N N . GLY B 2 68 ? 205.459 -51.974 7.915 1.00 82.01 68 GLY B N 1
ATOM 2039 C CA . GLY B 2 68 ? 205.353 -51.920 9.356 1.00 101.45 68 GLY B CA 1
ATOM 2040 C C . GLY B 2 68 ? 205.688 -50.573 9.962 1.00 118.61 68 GLY B C 1
ATOM 2041 O O . GLY B 2 68 ? 204.908 -49.622 9.873 1.00 99.36 68 GLY B O 1
ATOM 2042 N N . THR B 2 69 ? 206.864 -50.495 10.590 1.00 148.60 69 THR B N 1
ATOM 2043 C CA . THR B 2 69 ? 207.251 -49.355 11.410 1.00 160.27 69 THR B CA 1
ATOM 2044 C C . THR B 2 69 ? 208.407 -48.544 10.824 1.00 174.54 69 THR B C 1
ATOM 2045 O O . THR B 2 69 ? 209.088 -47.836 11.570 1.00 188.21 69 THR B O 1
ATOM 2049 N N . ALA B 2 70 ? 208.692 -48.675 9.528 1.00 150.33 70 ALA B N 1
ATOM 2050 C CA . ALA B 2 70 ? 209.674 -47.803 8.885 1.00 117.65 70 ALA B CA 1
ATOM 2051 C C . ALA B 2 70 ? 209.349 -47.685 7.404 1.00 107.41 70 ALA B C 1
ATOM 2052 O O . ALA B 2 70 ? 209.366 -48.694 6.692 1.00 102.61 70 ALA B O 1
ATOM 2054 N N . PHE B 2 71 ? 209.044 -46.471 6.935 1.00 112.00 71 PHE B N 1
ATOM 2055 C CA . PHE B 2 71 ? 208.797 -46.224 5.517 1.00 106.95 71 PHE B CA 1
ATOM 2056 C C . PHE B 2 71 ? 209.744 -45.155 4.994 1.00 98.00 71 PHE B C 1
ATOM 2057 O O . PHE B 2 71 ? 210.054 -44.188 5.694 1.00 102.12 71 PHE B O 1
ATOM 2065 N N . SER B 2 72 ? 210.174 -45.326 3.746 1.00 88.28 72 SER B N 1
ATOM 2066 C CA . SER B 2 72 ? 211.064 -44.385 3.089 1.00 83.03 72 SER B CA 1
ATOM 2067 C C . SER B 2 72 ? 210.629 -44.218 1.644 1.00 85.66 72 SER B C 1
ATOM 2068 O O . SER B 2 72 ? 210.301 -45.194 0.966 1.00 83.07 72 SER B O 1
ATOM 2071 N N . LEU B 2 73 ? 210.642 -42.976 1.177 1.00 96.01 73 LEU B N 1
ATOM 2072 C CA . LEU B 2 73 ? 210.382 -42.656 -0.219 1.00 94.36 73 LEU B CA 1
ATOM 2073 C C . LEU B 2 73 ? 211.690 -42.172 -0.818 1.00 90.74 73 LEU B C 1
ATOM 2074 O O . LEU B 2 73 ? 212.294 -41.222 -0.311 1.00 97.16 73 LEU B O 1
ATOM 2079 N N . LYS B 2 74 ? 212.119 -42.819 -1.894 1.00 88.74 74 LYS B N 1
ATOM 2080 C CA . LYS B 2 74 ? 213.442 -42.603 -2.451 1.00 88.74 74 LYS B CA 1
ATOM 2081 C C . LYS B 2 74 ? 213.307 -42.006 -3.843 1.00 91.59 74 LYS B C 1
ATOM 2082 O O . LYS B 2 74 ? 212.568 -42.530 -4.681 1.00 85.82 74 LYS B O 1
ATOM 2088 N N . ILE B 2 75 ? 214.014 -40.905 -4.080 1.00 101.10 75 ILE B N 1
ATOM 2089 C CA . ILE B 2 75 ? 214.072 -40.263 -5.386 1.00 89.24 75 ILE B CA 1
ATOM 2090 C C . ILE B 2 75 ? 215.518 -40.296 -5.849 1.00 107.06 75 ILE B C 1
ATOM 2091 O O . ILE B 2 75 ? 216.422 -39.892 -5.108 1.00 103.02 75 ILE B O 1
ATOM 2096 N N . ASN B 2 76 ? 215.734 -40.760 -7.073 1.00 122.98 76 ASN B N 1
ATOM 2097 C CA . ASN B 2 76 ? 217.065 -40.879 -7.648 1.00 126.08 76 ASN B CA 1
ATOM 2098 C C . ASN B 2 76 ? 217.194 -39.838 -8.748 1.00 124.38 76 ASN B C 1
ATOM 2099 O O . ASN B 2 76 ? 216.285 -39.692 -9.570 1.00 142.55 76 ASN B O 1
ATOM 2104 N N . SER B 2 77 ? 218.314 -39.113 -8.751 1.00 102.45 77 SER B N 1
ATOM 2105 C CA . SER B 2 77 ? 218.569 -38.064 -9.730 1.00 103.14 77 SER B CA 1
ATOM 2106 C C . SER B 2 77 ? 217.417 -37.064 -9.769 1.00 95.58 77 SER B C 1
ATOM 2107 O O . SER B 2 77 ? 216.585 -37.107 -10.679 1.00 99.08 77 SER B O 1
ATOM 2110 N N . LEU B 2 78 ? 217.349 -36.178 -8.777 1.00 87.81 78 LEU B N 1
ATOM 2111 C CA . LEU B 2 78 ? 216.283 -35.187 -8.720 1.00 86.97 78 LEU B CA 1
ATOM 2112 C C . LEU B 2 78 ? 216.334 -34.234 -9.911 1.00 95.60 78 LEU B C 1
ATOM 2113 O O . LEU B 2 78 ? 217.344 -34.107 -10.609 1.00 101.35 78 LEU B O 1
ATOM 2118 N N . GLN B 2 79 ? 215.216 -33.557 -10.129 1.00 82.34 79 GLN B N 1
ATOM 2119 C CA . GLN B 2 79 ? 215.057 -32.572 -11.184 1.00 92.04 79 GLN B CA 1
ATOM 2120 C C . GLN B 2 79 ? 214.270 -31.405 -10.614 1.00 94.69 79 GLN B C 1
ATOM 2121 O O . GLN B 2 79 ? 213.563 -31.565 -9.614 1.00 97.01 79 GLN B O 1
ATOM 2127 N N . PRO B 2 80 ? 214.381 -30.213 -11.213 1.00 97.81 80 PRO B N 1
ATOM 2128 C CA . PRO B 2 80 ? 213.668 -29.057 -10.647 1.00 89.02 80 PRO B CA 1
ATOM 2129 C C . PRO B 2 80 ? 212.166 -29.227 -10.660 1.00 102.21 80 PRO B C 1
ATOM 2130 O O . PRO B 2 80 ? 211.476 -28.597 -9.850 1.00 132.78 80 PRO B O 1
ATOM 2134 N N . GLU B 2 81 ? 211.637 -30.090 -11.529 1.00 99.89 81 GLU B N 1
ATOM 2135 C CA . GLU B 2 81 ? 210.201 -30.321 -11.589 1.00 95.82 81 GLU B CA 1
ATOM 2136 C C . GLU B 2 81 ? 209.673 -31.025 -10.347 1.00 87.75 81 GLU B C 1
ATOM 2137 O O . GLU B 2 81 ? 208.459 -31.050 -10.144 1.00 106.91 81 GLU B O 1
ATOM 2143 N N . ASP B 2 82 ? 210.544 -31.593 -9.523 1.00 72.37 82 ASP B N 1
ATOM 2144 C CA . ASP B 2 82 ? 210.156 -32.297 -8.311 1.00 73.23 82 ASP B CA 1
ATOM 2145 C C . ASP B 2 82 ? 209.976 -31.360 -7.129 1.00 76.59 82 ASP B C 1
ATOM 2146 O O . ASP B 2 82 ? 209.780 -31.821 -6.000 1.00 73.01 82 ASP B O 1
ATOM 2151 N N . PHE B 2 83 ? 210.063 -30.059 -7.363 1.00 81.41 83 PHE B N 1
ATOM 2152 C CA . PHE B 2 83 ? 209.854 -29.084 -6.307 1.00 86.54 83 PHE B CA 1
ATOM 2153 C C . PHE B 2 83 ? 208.392 -29.123 -5.869 1.00 80.53 83 PHE B C 1
ATOM 2154 O O . PHE B 2 83 ? 207.489 -28.974 -6.701 1.00 86.37 83 PHE B O 1
ATOM 2162 N N . GLY B 2 84 ? 208.164 -29.349 -4.578 1.00 58.34 84 GLY B N 1
ATOM 2163 C CA . GLY B 2 84 ? 206.818 -29.352 -4.040 1.00 66.38 84 GLY B CA 1
ATOM 2164 C C . GLY B 2 84 ? 206.801 -29.936 -2.640 1.00 73.83 84 GLY B C 1
ATOM 2165 O O . GLY B 2 84 ? 207.849 -30.147 -2.025 1.00 71.69 84 GLY B O 1
ATOM 2166 N N . SER B 2 85 ? 205.590 -30.200 -2.147 1.00 59.11 85 SER B N 1
ATOM 2167 C CA . SER B 2 85 ? 205.392 -30.848 -0.854 1.00 71.31 85 SER B CA 1
ATOM 2168 C C . SER B 2 85 ? 205.047 -32.311 -1.088 1.00 73.94 85 SER B C 1
ATOM 2169 O O . SER B 2 85 ? 204.252 -32.632 -1.977 1.00 73.82 85 SER B O 1
ATOM 2172 N N . TYR B 2 86 ? 205.674 -33.193 -0.307 1.00 75.51 86 TYR B N 1
ATOM 2173 C CA . TYR B 2 86 ? 205.473 -34.636 -0.386 1.00 65.63 86 TYR B CA 1
ATOM 2174 C C . TYR B 2 86 ? 204.766 -35.092 0.883 1.00 75.24 86 TYR B C 1
ATOM 2175 O O . TYR B 2 86 ? 205.252 -34.848 1.992 1.00 79.65 86 TYR B O 1
ATOM 2184 N N . SER B 2 87 ? 203.622 -35.743 0.720 1.00 70.03 87 SER B N 1
ATOM 2185 C CA . SER B 2 87 ? 202.799 -36.156 1.841 1.00 75.60 87 SER B CA 1
ATOM 2186 C C . SER B 2 87 ? 202.616 -37.669 1.798 1.00 78.90 87 SER B C 1
ATOM 2187 O O . SER B 2 87 ? 202.689 -38.294 0.735 1.00 75.05 87 SER B O 1
ATOM 2190 N N . CYS B 2 88 ? 202.403 -38.255 2.972 1.00 84.85 88 CYS B N 1
ATOM 2191 C CA . CYS B 2 88 ? 202.147 -39.678 3.105 1.00 74.09 88 CYS B CA 1
ATOM 2192 C C . CYS B 2 88 ? 200.780 -39.889 3.735 1.00 79.18 88 CYS B C 1
ATOM 2193 O O . CYS B 2 88 ? 200.319 -39.095 4.554 1.00 92.15 88 CYS B O 1
ATOM 2196 N N . GLN B 2 89 ? 200.140 -40.966 3.310 1.00 68.49 89 GLN B N 1
ATOM 2197 C CA . GLN B 2 89 ? 198.811 -41.391 3.713 1.00 67.58 89 GLN B CA 1
ATOM 2198 C C . GLN B 2 89 ? 198.752 -42.901 3.925 1.00 82.53 89 GLN B C 1
ATOM 2199 O O . GLN B 2 89 ? 199.375 -43.661 3.177 1.00 111.32 89 GLN B O 1
ATOM 2205 N N . HIS B 2 90 ? 197.985 -43.337 4.938 1.00 80.89 90 HIS B N 1
ATOM 2206 C CA . HIS B 2 90 ? 197.853 -44.752 5.269 1.00 90.50 90 HIS B CA 1
ATOM 2207 C C . HIS B 2 90 ? 196.406 -45.188 5.091 1.00 89.08 90 HIS B C 1
ATOM 2208 O O . HIS B 2 90 ? 195.483 -44.416 5.364 1.00 91.17 90 HIS B O 1
ATOM 2215 N N . ALA B 2 91 ? 196.211 -46.428 4.643 1.00 79.38 91 ALA B N 1
ATOM 2216 C CA . ALA B 2 91 ? 194.884 -47.008 4.446 1.00 78.03 91 ALA B CA 1
ATOM 2217 C C . ALA B 2 91 ? 194.497 -47.969 5.570 1.00 96.42 91 ALA B C 1
ATOM 2218 O O . ALA B 2 91 ? 193.970 -49.055 5.308 1.00 116.44 91 ALA B O 1
ATOM 2220 N N . ALA B 2 92 ? 194.758 -47.618 6.830 1.00 92.85 92 ALA B N 1
ATOM 2221 C CA . ALA B 2 92 ? 194.369 -48.442 7.979 1.00 100.27 92 ALA B CA 1
ATOM 2222 C C . ALA B 2 92 ? 192.957 -48.050 8.409 1.00 103.13 92 ALA B C 1
ATOM 2223 O O . ALA B 2 92 ? 192.746 -47.080 9.142 1.00 87.60 92 ALA B O 1
ATOM 2225 N N . GLY B 2 93 ? 191.979 -48.812 7.934 1.00 123.18 93 GLY B N 1
ATOM 2226 C CA . GLY B 2 93 ? 190.583 -48.566 8.273 1.00 122.73 93 GLY B CA 1
ATOM 2227 C C . GLY B 2 93 ? 189.881 -47.786 7.179 1.00 94.86 93 GLY B C 1
ATOM 2228 O O . GLY B 2 93 ? 190.048 -48.085 5.992 1.00 76.25 93 GLY B O 1
ATOM 2229 N N . TRP B 2 94 ? 189.076 -46.794 7.575 1.00 94.41 94 TRP B N 1
ATOM 2230 C CA . TRP B 2 94 ? 188.424 -45.896 6.626 1.00 99.13 94 TRP B CA 1
ATOM 2231 C C . TRP B 2 94 ? 188.704 -44.426 6.900 1.00 97.55 94 TRP B C 1
ATOM 2232 O O . TRP B 2 94 ? 188.430 -43.590 6.033 1.00 97.07 94 TRP B O 1
ATOM 2243 N N . LEU B 2 95 ? 189.236 -44.097 8.081 1.00 92.78 95 LEU B N 1
ATOM 2244 C CA . LEU B 2 95 ? 189.671 -42.752 8.427 1.00 85.14 95 LEU B CA 1
ATOM 2245 C C . LEU B 2 95 ? 191.169 -42.714 8.143 1.00 99.96 95 LEU B C 1
ATOM 2246 O O . LEU B 2 95 ? 192.018 -42.877 9.013 1.00 118.24 95 LEU B O 1
ATOM 2251 N N . LEU B 2 96 ? 191.483 -42.531 6.878 1.00 89.84 96 LEU B N 1
ATOM 2252 C CA . LEU B 2 96 ? 192.857 -42.433 6.420 1.00 93.14 96 LEU B CA 1
ATOM 2253 C C . LEU B 2 96 ? 193.449 -41.095 6.830 1.00 96.15 96 LEU B C 1
ATOM 2254 O O . LEU B 2 96 ? 192.870 -40.046 6.545 1.00 114.37 96 LEU B O 1
ATOM 2259 N N . THR B 2 97 ? 194.573 -41.136 7.543 1.00 81.78 97 THR B N 1
ATOM 2260 C CA . THR B 2 97 ? 195.243 -39.922 7.977 1.00 80.85 97 THR B CA 1
ATOM 2261 C C . THR B 2 97 ? 196.416 -39.577 7.047 1.00 87.16 97 THR B C 1
ATOM 2262 O O . THR B 2 97 ? 196.783 -40.334 6.145 1.00 76.73 97 THR B O 1
ATOM 2266 N N . PHE B 2 98 ? 197.057 -38.436 7.323 1.00 74.17 98 PHE B N 1
ATOM 2267 C CA . PHE B 2 98 ? 198.123 -37.916 6.477 1.00 69.47 98 PHE B CA 1
ATOM 2268 C C . PHE B 2 98 ? 199.258 -37.399 7.348 1.00 85.42 98 PHE B C 1
ATOM 2269 O O . PHE B 2 98 ? 199.103 -37.196 8.553 1.00 101.35 98 PHE B O 1
ATOM 2277 N N . GLY B 2 99 ? 200.422 -37.200 6.720 1.00 67.22 99 GLY B N 1
ATOM 2278 C CA . GLY B 2 99 ? 201.563 -36.654 7.420 1.00 79.09 99 GLY B CA 1
ATOM 2279 C C . GLY B 2 99 ? 201.571 -35.137 7.398 1.00 93.69 99 GLY B C 1
ATOM 2280 O O . GLY B 2 99 ? 200.838 -34.502 6.645 1.00 100.21 99 GLY B O 1
ATOM 2281 N N . GLY B 2 100 ? 202.429 -34.563 8.247 1.00 91.78 100 GLY B N 1
ATOM 2282 C CA . GLY B 2 100 ? 202.573 -33.120 8.276 1.00 58.89 100 GLY B CA 1
ATOM 2283 C C . GLY B 2 100 ? 203.070 -32.565 6.960 1.00 81.32 100 GLY B C 1
ATOM 2284 O O . GLY B 2 100 ? 202.775 -31.419 6.613 1.00 91.34 100 GLY B O 1
ATOM 2285 N N . GLY B 2 101 ? 203.821 -33.361 6.215 1.00 91.44 101 GLY B N 1
ATOM 2286 C CA . GLY B 2 101 ? 204.340 -32.973 4.923 1.00 87.82 101 GLY B CA 1
ATOM 2287 C C . GLY B 2 101 ? 205.837 -32.697 4.972 1.00 73.18 101 GLY B C 1
ATOM 2288 O O . GLY B 2 101 ? 206.413 -32.377 6.015 1.00 69.27 101 GLY B O 1
ATOM 2289 N N . THR B 2 102 ? 206.467 -32.830 3.810 1.00 86.93 102 THR B N 1
ATOM 2290 C CA . THR B 2 102 ? 207.887 -32.554 3.632 1.00 88.60 102 THR B CA 1
ATOM 2291 C C . THR B 2 102 ? 208.055 -31.645 2.424 1.00 91.86 102 THR B C 1
ATOM 2292 O O . THR B 2 102 ? 207.609 -31.984 1.324 1.00 92.78 102 THR B O 1
ATOM 2296 N N . LYS B 2 103 ? 208.709 -30.505 2.620 1.00 81.33 103 LYS B N 1
ATOM 2297 C CA . LYS B 2 103 ? 208.875 -29.521 1.559 1.00 78.97 103 LYS B CA 1
ATOM 2298 C C . LYS B 2 103 ? 210.214 -29.742 0.872 1.00 80.05 103 LYS B C 1
ATOM 2299 O O . LYS B 2 103 ? 211.267 -29.689 1.514 1.00 86.54 103 LYS B O 1
ATOM 2305 N N . LEU B 2 104 ? 210.165 -29.954 -0.438 1.00 80.68 104 LEU B N 1
ATOM 2306 C CA . LEU B 2 104 ? 211.342 -30.205 -1.255 1.00 64.06 104 LEU B CA 1
ATOM 2307 C C . LEU B 2 104 ? 211.645 -28.928 -2.015 1.00 74.72 104 LEU B C 1
ATOM 2308 O O . LEU B 2 104 ? 210.792 -28.429 -2.751 1.00 86.01 104 LEU B O 1
ATOM 2313 N N . GLU B 2 105 ? 212.856 -28.413 -1.849 1.00 82.17 105 GLU B N 1
ATOM 2314 C CA . GLU B 2 105 ? 213.266 -27.199 -2.527 1.00 77.96 105 GLU B CA 1
ATOM 2315 C C . GLU B 2 105 ? 214.589 -27.459 -3.229 1.00 84.95 105 GLU B C 1
ATOM 2316 O O . GLU B 2 105 ? 215.219 -28.506 -3.059 1.00 96.40 105 GLU B O 1
ATOM 2322 N N . ILE B 2 106 ? 215.003 -26.496 -4.036 1.00 72.61 106 ILE B N 1
ATOM 2323 C CA . ILE B 2 106 ? 216.093 -26.704 -4.973 1.00 64.12 106 ILE B CA 1
ATOM 2324 C C . ILE B 2 106 ? 217.265 -25.831 -4.557 1.00 76.85 106 ILE B C 1
ATOM 2325 O O . ILE B 2 106 ? 217.096 -24.719 -4.042 1.00 96.41 106 ILE B O 1
ATOM 2330 N N . LYS B 2 107 ? 218.466 -26.354 -4.772 1.00 73.26 107 LYS B N 1
ATOM 2331 C CA . LYS B 2 107 ? 219.699 -25.645 -4.476 1.00 70.82 107 LYS B CA 1
ATOM 2332 C C . LYS B 2 107 ? 220.261 -25.035 -5.750 1.00 74.29 107 LYS B C 1
ATOM 2333 O O . LYS B 2 107 ? 220.254 -25.662 -6.813 1.00 86.04 107 LYS B O 1
ATOM 2339 N N . ARG B 2 108 ? 220.735 -23.801 -5.635 1.00 69.37 108 ARG B N 1
ATOM 2340 C CA . ARG B 2 108 ? 221.344 -23.086 -6.740 1.00 69.50 108 ARG B CA 1
ATOM 2341 C C . ARG B 2 108 ? 222.556 -22.339 -6.206 1.00 85.72 108 ARG B C 1
ATOM 2342 O O . ARG B 2 108 ? 222.783 -22.267 -4.996 1.00 93.92 108 ARG B O 1
ATOM 2350 N N . ALA B 2 109 ? 223.349 -21.790 -7.121 1.00 85.69 109 ALA B N 1
ATOM 2351 C CA . ALA B 2 109 ? 224.480 -20.980 -6.702 1.00 82.74 109 ALA B CA 1
ATOM 2352 C C . ALA B 2 109 ? 223.965 -19.734 -5.993 1.00 81.45 109 ALA B C 1
ATOM 2353 O O . ALA B 2 109 ? 222.960 -19.143 -6.401 1.00 68.17 109 ALA B O 1
ATOM 2355 N N . ASP B 2 110 ? 224.650 -19.341 -4.919 1.00 89.06 110 ASP B N 1
ATOM 2356 C CA . ASP B 2 110 ? 224.175 -18.231 -4.102 1.00 89.47 110 ASP B CA 1
ATOM 2357 C C . ASP B 2 110 ? 224.042 -16.978 -4.956 1.00 84.47 110 ASP B C 1
ATOM 2358 O O . ASP B 2 110 ? 224.863 -16.719 -5.840 1.00 97.84 110 ASP B O 1
ATOM 2363 N N . ALA B 2 111 ? 222.986 -16.211 -4.705 1.00 78.90 111 ALA B N 1
ATOM 2364 C CA . ALA B 2 111 ? 222.751 -14.982 -5.442 1.00 73.11 111 ALA B CA 1
ATOM 2365 C C . ALA B 2 111 ? 222.208 -13.926 -4.495 1.00 79.61 111 ALA B C 1
ATOM 2366 O O . ALA B 2 111 ? 221.426 -14.219 -3.586 1.00 73.74 111 ALA B O 1
ATOM 2368 N N . ALA B 2 112 ? 222.592 -12.685 -4.754 1.00 79.09 112 ALA B N 1
ATOM 2369 C CA . ALA B 2 112 ? 222.389 -11.515 -3.921 1.00 68.38 112 ALA B CA 1
ATOM 2370 C C . ALA B 2 112 ? 221.111 -10.782 -4.322 1.00 78.65 112 ALA B C 1
ATOM 2371 O O . ALA B 2 112 ? 220.723 -10.787 -5.499 1.00 98.32 112 ALA B O 1
ATOM 2373 N N . PRO B 2 113 ? 220.436 -10.161 -3.359 1.00 65.92 113 PRO B N 1
ATOM 2374 C CA . PRO B 2 113 ? 219.119 -9.581 -3.626 1.00 64.61 113 PRO B CA 1
ATOM 2375 C C . PRO B 2 113 ? 219.205 -8.287 -4.420 1.00 69.93 113 PRO B C 1
ATOM 2376 O O . PRO B 2 113 ? 220.248 -7.642 -4.508 1.00 95.22 113 PRO B O 1
ATOM 2380 N N . THR B 2 114 ? 218.066 -7.907 -4.983 1.00 63.41 114 THR B N 1
ATOM 2381 C CA . THR B 2 114 ? 217.912 -6.657 -5.721 1.00 72.75 114 THR B CA 1
ATOM 2382 C C . THR B 2 114 ? 216.946 -5.794 -4.912 1.00 71.16 114 THR B C 1
ATOM 2383 O O . THR B 2 114 ? 215.727 -5.914 -5.032 1.00 70.56 114 THR B O 1
ATOM 2387 N N . VAL B 2 115 ? 217.505 -4.924 -4.070 1.00 71.38 115 VAL B N 1
ATOM 2388 C CA . VAL B 2 115 ? 216.729 -4.169 -3.093 1.00 57.62 115 VAL B CA 1
ATOM 2389 C C . VAL B 2 115 ? 216.179 -2.901 -3.730 1.00 71.44 115 VAL B C 1
ATOM 2390 O O . VAL B 2 115 ? 216.865 -2.202 -4.483 1.00 93.01 115 VAL B O 1
ATOM 2394 N N . SER B 2 116 ? 214.924 -2.603 -3.403 1.00 66.13 116 SER B N 1
ATOM 2395 C CA . SER B 2 116 ? 214.220 -1.420 -3.866 1.00 62.07 116 SER B CA 1
ATOM 2396 C C . SER B 2 116 ? 213.325 -0.957 -2.731 1.00 60.13 116 SER B C 1
ATOM 2397 O O . SER B 2 116 ? 212.701 -1.778 -2.057 1.00 83.34 116 SER B O 1
ATOM 2400 N N . ILE B 2 117 ? 213.256 0.353 -2.523 1.00 71.06 117 ILE B N 1
ATOM 2401 C CA . ILE B 2 117 ? 212.492 0.918 -1.418 1.00 72.83 117 ILE B CA 1
ATOM 2402 C C . ILE B 2 117 ? 211.579 2.002 -1.970 1.00 74.16 117 ILE B C 1
ATOM 2403 O O . ILE B 2 117 ? 211.961 2.742 -2.883 1.00 88.84 117 ILE B O 1
ATOM 2408 N N . PHE B 2 118 ? 210.362 2.080 -1.434 1.00 53.95 118 PHE B N 1
ATOM 2409 C CA . PHE B 2 118 ? 209.353 2.978 -1.964 1.00 50.63 118 PHE B CA 1
ATOM 2410 C C . PHE B 2 118 ? 208.715 3.771 -0.831 1.00 68.52 118 PHE B C 1
ATOM 2411 O O . PHE B 2 118 ? 208.320 3.188 0.195 1.00 86.50 118 PHE B O 1
ATOM 2419 N N . PRO B 2 119 ? 208.590 5.085 -0.976 1.00 63.07 119 PRO B N 1
ATOM 2420 C CA . PRO B 2 119 ? 207.918 5.887 0.036 1.00 64.60 119 PRO B CA 1
ATOM 2421 C C . PRO B 2 119 ? 206.412 5.756 -0.092 1.00 74.00 119 PRO B C 1
ATOM 2422 O O . PRO B 2 119 ? 205.916 5.230 -1.098 1.00 69.33 119 PRO B O 1
ATOM 2426 N N . PRO B 2 120 ? 205.649 6.210 0.903 1.00 73.96 120 PRO B N 1
ATOM 2427 C CA . PRO B 2 120 ? 204.190 6.088 0.815 1.00 75.14 120 PRO B CA 1
ATOM 2428 C C . PRO B 2 120 ? 203.633 6.868 -0.367 1.00 85.01 120 PRO B C 1
ATOM 2429 O O . PRO B 2 120 ? 204.207 7.864 -0.808 1.00 88.65 120 PRO B O 1
ATOM 2433 N N . SER B 2 121 ? 202.503 6.393 -0.886 1.00 90.30 121 SER B N 1
ATOM 2434 C CA . SER B 2 121 ? 201.838 7.084 -1.977 1.00 79.80 121 SER B CA 1
ATOM 2435 C C . SER B 2 121 ? 201.204 8.379 -1.473 1.00 83.11 121 SER B C 1
ATOM 2436 O O . SER B 2 121 ? 200.923 8.542 -0.287 1.00 90.40 121 SER B O 1
ATOM 2439 N N . SER B 2 122 ? 200.986 9.314 -2.399 1.00 89.44 122 SER B N 1
ATOM 2440 C CA . SER B 2 122 ? 200.226 10.511 -2.057 1.00 92.16 122 SER B CA 1
ATOM 2441 C C . SER B 2 122 ? 198.779 10.164 -1.729 1.00 91.29 122 SER B C 1
ATOM 2442 O O . SER B 2 122 ? 198.168 10.805 -0.866 1.00 83.22 122 SER B O 1
ATOM 2445 N N . GLU B 2 123 ? 198.229 9.142 -2.397 1.00 88.16 123 GLU B N 1
ATOM 2446 C CA . GLU B 2 123 ? 196.848 8.724 -2.163 1.00 87.76 123 GLU B CA 1
ATOM 2447 C C . GLU B 2 123 ? 196.679 8.127 -0.775 1.00 81.15 123 GLU B C 1
ATOM 2448 O O . GLU B 2 123 ? 195.695 8.417 -0.085 1.00 93.37 123 GLU B O 1
ATOM 2454 N N . GLN B 2 124 ? 197.618 7.278 -0.357 1.00 66.09 124 GLN B N 1
ATOM 2455 C CA . GLN B 2 124 ? 197.519 6.663 0.958 1.00 66.20 124 GLN B CA 1
ATOM 2456 C C . GLN B 2 124 ? 197.516 7.719 2.055 1.00 82.83 124 GLN B C 1
ATOM 2457 O O . GLN B 2 124 ? 196.763 7.613 3.031 1.00 102.92 124 GLN B O 1
ATOM 2463 N N . LEU B 2 125 ? 198.349 8.752 1.906 1.00 69.59 125 LEU B N 1
ATOM 2464 C CA . LEU B 2 125 ? 198.439 9.795 2.923 1.00 79.12 125 LEU B CA 1
ATOM 2465 C C . LEU B 2 125 ? 197.110 10.518 3.106 1.00 91.53 125 LEU B C 1
ATOM 2466 O O . LEU B 2 125 ? 196.634 10.683 4.236 1.00 92.45 125 LEU B O 1
ATOM 2471 N N . THR B 2 126 ? 196.489 10.951 2.003 1.00 99.48 126 THR B N 1
ATOM 2472 C CA . THR B 2 126 ? 195.191 11.613 2.096 1.00 99.54 126 THR B CA 1
ATOM 2473 C C . THR B 2 126 ? 194.132 10.685 2.677 1.00 93.97 126 THR B C 1
ATOM 2474 O O . THR B 2 126 ? 193.087 11.158 3.138 1.00 98.59 126 THR B O 1
ATOM 2478 N N . SER B 2 127 ? 194.397 9.383 2.696 1.00 85.56 127 SER B N 1
ATOM 2479 C CA . SER B 2 127 ? 193.517 8.401 3.308 1.00 91.77 127 SER B CA 1
ATOM 2480 C C . SER B 2 127 ? 193.877 8.127 4.763 1.00 96.29 127 SER B C 1
ATOM 2481 O O . SER B 2 127 ? 193.246 7.274 5.393 1.00 117.67 127 SER B O 1
ATOM 2484 N N . GLY B 2 128 ? 194.873 8.821 5.307 1.00 84.72 128 GLY B N 1
ATOM 2485 C CA . GLY B 2 128 ? 195.189 8.712 6.718 1.00 95.98 128 GLY B CA 1
ATOM 2486 C C . GLY B 2 128 ? 196.188 7.646 7.095 1.00 95.82 128 GLY B C 1
ATOM 2487 O O . GLY B 2 128 ? 196.246 7.260 8.269 1.00 97.77 128 GLY B O 1
ATOM 2488 N N . GLY B 2 129 ? 196.974 7.153 6.145 1.00 81.69 129 GLY B N 1
ATOM 2489 C CA . GLY B 2 129 ? 197.934 6.107 6.440 1.00 70.45 129 GLY B CA 1
ATOM 2490 C C . GLY B 2 129 ? 199.172 6.273 5.589 1.00 75.64 129 GLY B C 1
ATOM 2491 O O . GLY B 2 129 ? 199.179 7.009 4.597 1.00 87.80 129 GLY B O 1
ATOM 2492 N N . ALA B 2 130 ? 200.230 5.580 5.996 1.00 67.47 130 ALA B N 1
ATOM 2493 C CA . ALA B 2 130 ? 201.494 5.631 5.272 1.00 66.50 130 ALA B CA 1
ATOM 2494 C C . ALA B 2 130 ? 202.191 4.290 5.415 1.00 73.42 130 ALA B C 1
ATOM 2495 O O . ALA B 2 130 ? 202.520 3.877 6.531 1.00 86.33 130 ALA B O 1
ATOM 2497 N N . SER B 2 131 ? 202.446 3.632 4.291 1.00 69.64 131 SER B N 1
ATOM 2498 C CA . SER B 2 131 ? 203.133 2.351 4.276 1.00 65.87 131 SER B CA 1
ATOM 2499 C C . SER B 2 131 ? 204.416 2.507 3.480 1.00 74.01 131 SER B C 1
ATOM 2500 O O . SER B 2 131 ? 204.403 3.049 2.371 1.00 83.64 131 SER B O 1
ATOM 2503 N N . VAL B 2 132 ? 205.517 2.032 4.051 1.00 77.66 132 VAL B N 1
ATOM 2504 C CA . VAL B 2 132 ? 206.820 2.050 3.400 1.00 65.62 132 VAL B CA 1
ATOM 2505 C C . VAL B 2 132 ? 207.129 0.632 2.947 1.00 68.69 132 VAL B C 1
ATOM 2506 O O . VAL B 2 132 ? 206.954 -0.324 3.708 1.00 80.95 132 VAL B O 1
ATOM 2510 N N . VAL B 2 133 ? 207.574 0.492 1.703 1.00 63.69 133 VAL B N 1
ATOM 2511 C CA . VAL B 2 133 ? 207.712 -0.804 1.051 1.00 56.44 133 VAL B CA 1
ATOM 2512 C C . VAL B 2 133 ? 209.163 -1.010 0.659 1.00 71.67 133 VAL B C 1
ATOM 2513 O O . VAL B 2 133 ? 209.794 -0.114 0.091 1.00 80.58 133 VAL B O 1
ATOM 2517 N N . CYS B 2 134 ? 209.686 -2.187 0.978 1.00 77.12 134 CYS B N 1
ATOM 2518 C CA . CYS B 2 134 ? 211.015 -2.611 0.572 1.00 73.20 134 CYS B CA 1
ATOM 2519 C C . CYS B 2 134 ? 210.896 -3.916 -0.197 1.00 75.50 134 CYS B C 1
ATOM 2520 O O . CYS B 2 134 ? 210.273 -4.864 0.287 1.00 86.77 134 CYS B O 1
ATOM 2523 N N . PHE B 2 135 ? 211.498 -3.966 -1.382 1.00 71.30 135 PHE B N 1
ATOM 2524 C CA . PHE B 2 135 ? 211.423 -5.131 -2.250 1.00 67.33 135 PHE B CA 1
ATOM 2525 C C . PHE B 2 135 ? 212.800 -5.771 -2.321 1.00 82.90 135 PHE B C 1
ATOM 2526 O O . PHE B 2 135 ? 213.775 -5.112 -2.697 1.00 105.76 135 PHE B O 1
ATOM 2534 N N . LEU B 2 136 ? 212.875 -7.046 -1.960 1.00 83.13 136 LEU B N 1
ATOM 2535 C CA . LEU B 2 136 ? 214.103 -7.826 -2.046 1.00 68.25 136 LEU B CA 1
ATOM 2536 C C . LEU B 2 136 ? 213.837 -8.959 -3.025 1.00 70.60 136 LEU B C 1
ATOM 2537 O O . LEU B 2 136 ? 213.089 -9.892 -2.712 1.00 84.89 136 LEU B O 1
ATOM 2542 N N . ASN B 2 137 ? 214.454 -8.890 -4.200 1.00 57.88 137 ASN B N 1
ATOM 2543 C CA . ASN B 2 137 ? 214.078 -9.740 -5.316 1.00 61.77 137 ASN B CA 1
ATOM 2544 C C . ASN B 2 137 ? 215.232 -10.631 -5.744 1.00 70.30 137 ASN B C 1
ATOM 2545 O O . ASN B 2 137 ? 216.400 -10.244 -5.675 1.00 81.67 137 ASN B O 1
ATOM 2550 N N . ASN B 2 138 ? 214.871 -11.835 -6.175 1.00 75.81 138 ASN B N 1
ATOM 2551 C CA . ASN B 2 138 ? 215.751 -12.757 -6.877 1.00 59.53 138 ASN B CA 1
ATOM 2552 C C . ASN B 2 138 ? 217.057 -12.968 -6.108 1.00 72.60 138 ASN B C 1
ATOM 2553 O O . ASN B 2 138 ? 218.138 -12.554 -6.520 1.00 82.89 138 ASN B O 1
ATOM 2558 N N . PHE B 2 139 ? 216.916 -13.597 -4.946 1.00 70.16 139 PHE B N 1
ATOM 2559 C CA . PHE B 2 139 ? 218.063 -13.925 -4.120 1.00 74.03 139 PHE B CA 1
ATOM 2560 C C . PHE B 2 139 ? 217.964 -15.367 -3.652 1.00 78.75 139 PHE B C 1
ATOM 2561 O O . PHE B 2 139 ? 216.872 -15.923 -3.514 1.00 82.25 139 PHE B O 1
ATOM 2569 N N . TYR B 2 140 ? 219.132 -15.972 -3.436 1.00 70.26 140 TYR B N 1
ATOM 2570 C CA . TYR B 2 140 ? 219.275 -17.303 -2.887 1.00 62.33 140 TYR B CA 1
ATOM 2571 C C . TYR B 2 140 ? 220.482 -17.267 -1.959 1.00 71.23 140 TYR B C 1
ATOM 2572 O O . TYR B 2 140 ? 221.511 -16.675 -2.317 1.00 85.47 140 TYR B O 1
ATOM 2581 N N . PRO B 2 141 ? 220.412 -17.905 -0.776 1.00 68.00 141 PRO B N 1
ATOM 2582 C CA . PRO B 2 141 ? 219.317 -18.683 -0.174 1.00 75.43 141 PRO B CA 1
ATOM 2583 C C . PRO B 2 141 ? 218.207 -17.874 0.505 1.00 75.50 141 PRO B C 1
ATOM 2584 O O . PRO B 2 141 ? 218.290 -16.652 0.615 1.00 82.32 141 PRO B O 1
ATOM 2588 N N . LYS B 2 142 ? 217.177 -18.589 0.968 1.00 73.22 142 LYS B N 1
ATOM 2589 C CA . LYS B 2 142 ? 216.016 -17.946 1.580 1.00 88.96 142 LYS B CA 1
ATOM 2590 C C . LYS B 2 142 ? 216.374 -17.229 2.876 1.00 84.15 142 LYS B C 1
ATOM 2591 O O . LYS B 2 142 ? 215.741 -16.225 3.224 1.00 68.80 142 LYS B O 1
ATOM 2597 N N . ASP B 2 143 ? 217.381 -17.718 3.597 1.00 88.53 143 ASP B N 1
ATOM 2598 C CA . ASP B 2 143 ? 217.738 -17.144 4.887 1.00 99.91 143 ASP B CA 1
ATOM 2599 C C . ASP B 2 143 ? 218.213 -15.712 4.688 1.00 89.15 143 ASP B C 1
ATOM 2600 O O . ASP B 2 143 ? 219.287 -15.478 4.126 1.00 93.78 143 ASP B O 1
ATOM 2605 N N . ILE B 2 144 ? 217.404 -14.751 5.130 1.00 82.21 144 ILE B N 1
ATOM 2606 C CA . ILE B 2 144 ? 217.720 -13.337 4.976 1.00 64.89 144 ILE B CA 1
ATOM 2607 C C . ILE B 2 144 ? 217.182 -12.602 6.191 1.00 77.63 144 ILE B C 1
ATOM 2608 O O . ILE B 2 144 ? 216.209 -13.029 6.817 1.00 105.23 144 ILE B O 1
ATOM 2613 N N . ASN B 2 145 ? 217.843 -11.509 6.548 1.00 66.21 145 ASN B N 1
ATOM 2614 C CA . ASN B 2 145 ? 217.421 -10.671 7.659 1.00 88.37 145 ASN B CA 1
ATOM 2615 C C . ASN B 2 145 ? 217.235 -9.260 7.126 1.00 92.39 145 ASN B C 1
ATOM 2616 O O . ASN B 2 145 ? 218.115 -8.736 6.441 1.00 90.82 145 ASN B O 1
ATOM 2621 N N . VAL B 2 146 ? 216.088 -8.657 7.430 1.00 85.62 146 VAL B N 1
ATOM 2622 C CA . VAL B 2 146 ? 215.759 -7.306 6.994 1.00 52.11 146 VAL B CA 1
ATOM 2623 C C . VAL B 2 146 ? 215.589 -6.447 8.234 1.00 65.92 146 VAL B C 1
ATOM 2624 O O . VAL B 2 146 ? 214.820 -6.792 9.137 1.00 71.71 146 VAL B O 1
ATOM 2628 N N . LYS B 2 147 ? 216.299 -5.326 8.268 1.00 76.22 147 LYS B N 1
ATOM 2629 C CA . LYS B 2 147 ? 216.289 -4.415 9.401 1.00 78.76 147 LYS B CA 1
ATOM 2630 C C . LYS B 2 147 ? 215.774 -3.068 8.927 1.00 78.37 147 LYS B C 1
ATOM 2631 O O . LYS B 2 147 ? 216.175 -2.583 7.865 1.00 82.16 147 LYS B O 1
ATOM 2637 N N . TRP B 2 148 ? 214.859 -2.492 9.698 1.00 86.09 148 TRP B N 1
ATOM 2638 C CA . TRP B 2 148 ? 214.289 -1.187 9.407 1.00 67.96 148 TRP B CA 1
ATOM 2639 C C . TRP B 2 148 ? 214.848 -0.169 10.384 1.00 78.78 148 TRP B C 1
ATOM 2640 O O . TRP B 2 148 ? 214.747 -0.347 11.603 1.00 105.37 148 TRP B O 1
ATOM 2651 N N . LYS B 2 149 ? 215.417 0.901 9.847 1.00 68.07 149 LYS B N 1
ATOM 2652 C CA . LYS B 2 149 ? 215.951 1.986 10.651 1.00 71.36 149 LYS B CA 1
ATOM 2653 C C . LYS B 2 149 ? 215.188 3.254 10.304 1.00 81.42 149 LYS B C 1
ATOM 2654 O O . LYS B 2 149 ? 215.074 3.615 9.128 1.00 85.80 149 LYS B O 1
ATOM 2660 N N . ILE B 2 150 ? 214.645 3.906 11.323 1.00 64.37 150 ILE B N 1
ATOM 2661 C CA . ILE B 2 150 ? 213.955 5.178 11.172 1.00 67.50 150 ILE B CA 1
ATOM 2662 C C . ILE B 2 150 ? 214.842 6.224 11.829 1.00 82.55 150 ILE B C 1
ATOM 2663 O O . ILE B 2 150 ? 215.039 6.204 13.050 1.00 94.78 150 ILE B O 1
ATOM 2668 N N . ASP B 2 151 ? 215.384 7.134 11.024 1.00 78.61 151 ASP B N 1
ATOM 2669 C CA . ASP B 2 151 ? 216.252 8.192 11.526 1.00 83.39 151 ASP B CA 1
ATOM 2670 C C . ASP B 2 151 ? 217.413 7.601 12.323 1.00 89.76 151 ASP B C 1
ATOM 2671 O O . ASP B 2 151 ? 217.761 8.073 13.405 1.00 93.85 151 ASP B O 1
ATOM 2676 N N . GLY B 2 152 ? 217.983 6.518 11.802 1.00 86.67 152 GLY B N 1
ATOM 2677 C CA . GLY B 2 152 ? 219.127 5.880 12.411 1.00 100.60 152 GLY B CA 1
ATOM 2678 C C . GLY B 2 152 ? 218.818 4.944 13.559 1.00 106.03 152 GLY B C 1
ATOM 2679 O O . GLY B 2 152 ? 219.736 4.278 14.057 1.00 114.44 152 GLY B O 1
ATOM 2680 N N . SER B 2 153 ? 217.565 4.853 13.988 1.00 102.35 153 SER B N 1
ATOM 2681 C CA . SER B 2 153 ? 217.179 4.019 15.116 1.00 100.74 153 SER B CA 1
ATOM 2682 C C . SER B 2 153 ? 216.360 2.846 14.601 1.00 92.75 153 SER B C 1
ATOM 2683 O O . SER B 2 153 ? 215.436 3.032 13.803 1.00 83.86 153 SER B O 1
ATOM 2686 N N . GLU B 2 154 ? 216.707 1.643 15.053 1.00 92.95 154 GLU B N 1
ATOM 2687 C CA . GLU B 2 154 ? 216.044 0.440 14.577 1.00 72.68 154 GLU B CA 1
ATOM 2688 C C . GLU B 2 154 ? 214.583 0.430 14.999 1.00 75.88 154 GLU B C 1
ATOM 2689 O O . GLU B 2 154 ? 214.210 0.951 16.052 1.00 83.80 154 GLU B O 1
ATOM 2695 N N . ARG B 2 155 ? 213.750 -0.179 14.165 1.00 77.56 155 ARG B N 1
ATOM 2696 C CA . ARG B 2 155 ? 212.337 -0.362 14.473 1.00 92.72 155 ARG B CA 1
ATOM 2697 C C . ARG B 2 155 ? 212.036 -1.852 14.486 1.00 97.69 155 ARG B C 1
ATOM 2698 O O . ARG B 2 155 ? 212.119 -2.515 13.449 1.00 74.50 155 ARG B O 1
ATOM 2706 N N . GLN B 2 156 ? 211.692 -2.371 15.666 1.00 105.52 156 GLN B N 1
ATOM 2707 C CA . GLN B 2 156 ? 211.497 -3.806 15.822 1.00 112.96 156 GLN B CA 1
ATOM 2708 C C . GLN B 2 156 ? 210.166 -4.264 15.233 1.00 114.15 156 GLN B C 1
ATOM 2709 O O . GLN B 2 156 ? 210.128 -5.200 14.425 1.00 118.03 156 GLN B O 1
ATOM 2715 N N . ASN B 2 157 ? 209.073 -3.595 15.593 1.00 104.54 157 ASN B N 1
ATOM 2716 C CA . ASN B 2 157 ? 207.729 -4.076 15.311 1.00 101.76 157 ASN B CA 1
ATOM 2717 C C . ASN B 2 157 ? 206.972 -3.101 14.417 1.00 78.53 157 ASN B C 1
ATOM 2718 O O . ASN B 2 157 ? 207.351 -1.939 14.257 1.00 74.62 157 ASN B O 1
ATOM 2723 N N . GLY B 2 158 ? 205.900 -3.607 13.815 1.00 73.17 158 GLY B N 1
ATOM 2724 C CA . GLY B 2 158 ? 205.181 -2.893 12.786 1.00 85.15 158 GLY B CA 1
ATOM 2725 C C . GLY B 2 158 ? 205.504 -3.333 11.373 1.00 85.58 158 GLY B C 1
ATOM 2726 O O . GLY B 2 158 ? 204.996 -2.728 10.422 1.00 86.97 158 GLY B O 1
ATOM 2727 N N . VAL B 2 159 ? 206.317 -4.373 11.209 1.00 85.15 159 VAL B N 1
ATOM 2728 C CA . VAL B 2 159 ? 206.810 -4.817 9.911 1.00 70.34 159 VAL B CA 1
ATOM 2729 C C . VAL B 2 159 ? 206.050 -6.063 9.479 1.00 70.46 159 VAL B C 1
ATOM 2730 O O . VAL B 2 159 ? 205.831 -6.982 10.276 1.00 76.48 159 VAL B O 1
ATOM 2734 N N . LEU B 2 160 ? 205.640 -6.089 8.213 1.00 70.46 160 LEU B N 1
ATOM 2735 C CA . LEU B 2 160 ? 205.004 -7.246 7.596 1.00 57.40 160 LEU B CA 1
ATOM 2736 C C . LEU B 2 160 ? 205.922 -7.769 6.506 1.00 58.70 160 LEU B C 1
ATOM 2737 O O . LEU B 2 160 ? 206.259 -7.035 5.571 1.00 66.83 160 LEU B O 1
ATOM 2742 N N . ASN B 2 161 ? 206.285 -9.041 6.599 1.00 72.63 161 ASN B N 1
ATOM 2743 C CA . ASN B 2 161 ? 207.156 -9.671 5.623 1.00 63.28 161 ASN B CA 1
ATOM 2744 C C . ASN B 2 161 ? 206.393 -10.786 4.922 1.00 60.77 161 ASN B C 1
ATOM 2745 O O . ASN B 2 161 ? 205.604 -11.500 5.546 1.00 65.60 161 ASN B O 1
ATOM 2750 N N . SER B 2 162 ? 206.610 -10.909 3.617 1.00 58.22 162 SER B N 1
ATOM 2751 C CA . SER B 2 162 ? 205.987 -11.963 2.836 1.00 65.54 162 SER B CA 1
ATOM 2752 C C . SER B 2 162 ? 207.002 -12.504 1.846 1.00 66.50 162 SER B C 1
ATOM 2753 O O . SER B 2 162 ? 207.772 -11.742 1.261 1.00 69.37 162 SER B O 1
ATOM 2756 N N . TRP B 2 163 ? 206.974 -13.817 1.641 1.00 74.92 163 TRP B N 1
ATOM 2757 C CA . TRP B 2 163 ? 207.929 -14.514 0.798 1.00 68.92 163 TRP B CA 1
ATOM 2758 C C . TRP B 2 163 ? 207.195 -15.178 -0.352 1.00 74.68 163 TRP B C 1
ATOM 2759 O O . TRP B 2 163 ? 206.046 -15.597 -0.214 1.00 96.02 163 TRP B O 1
ATOM 2770 N N . THR B 2 164 ? 207.887 -15.326 -1.467 1.00 71.10 164 THR B N 1
ATOM 2771 C CA . THR B 2 164 ? 207.339 -16.070 -2.584 1.00 79.95 164 THR B CA 1
ATOM 2772 C C . THR B 2 164 ? 207.832 -17.507 -2.519 1.00 83.42 164 THR B C 1
ATOM 2773 O O . THR B 2 164 ? 208.848 -17.816 -1.893 1.00 85.09 164 THR B O 1
ATOM 2777 N N . ASP B 2 165 ? 207.087 -18.391 -3.170 1.00 78.23 165 ASP B N 1
ATOM 2778 C CA . ASP B 2 165 ? 207.573 -19.743 -3.347 1.00 85.50 165 ASP B CA 1
ATOM 2779 C C . ASP B 2 165 ? 208.799 -19.695 -4.249 1.00 84.95 165 ASP B C 1
ATOM 2780 O O . ASP B 2 165 ? 209.023 -18.721 -4.970 1.00 87.16 165 ASP B O 1
ATOM 2785 N N . GLN B 2 166 ? 209.619 -20.739 -4.179 1.00 83.24 166 GLN B N 1
ATOM 2786 C CA . GLN B 2 166 ? 210.812 -20.765 -5.013 1.00 79.25 166 GLN B CA 1
ATOM 2787 C C . GLN B 2 166 ? 210.428 -20.579 -6.473 1.00 81.51 166 GLN B C 1
ATOM 2788 O O . GLN B 2 166 ? 209.447 -21.152 -6.951 1.00 105.00 166 GLN B O 1
ATOM 2794 N N . ASP B 2 167 ? 211.199 -19.760 -7.181 1.00 80.75 167 ASP B N 1
ATOM 2795 C CA . ASP B 2 167 ? 210.869 -19.470 -8.569 1.00 85.63 167 ASP B CA 1
ATOM 2796 C C . ASP B 2 167 ? 211.076 -20.713 -9.428 1.00 94.49 167 ASP B C 1
ATOM 2797 O O . ASP B 2 167 ? 212.058 -21.445 -9.278 1.00 87.09 167 ASP B O 1
ATOM 2802 N N . SER B 2 168 ? 210.125 -20.946 -10.332 1.00 92.19 168 SER B N 1
ATOM 2803 C CA . SER B 2 168 ? 210.205 -22.090 -11.228 1.00 76.59 168 SER B CA 1
ATOM 2804 C C . SER B 2 168 ? 211.393 -21.970 -12.172 1.00 79.29 168 SER B C 1
ATOM 2805 O O . SER B 2 168 ? 212.064 -22.966 -12.465 1.00 84.61 168 SER B O 1
ATOM 2808 N N . ALA B 2 169 ? 211.665 -20.760 -12.659 1.00 87.37 169 ALA B N 1
ATOM 2809 C CA . ALA B 2 169 ? 212.681 -20.565 -13.688 1.00 82.78 169 ALA B CA 1
ATOM 2810 C C . ALA B 2 169 ? 214.100 -20.624 -13.119 1.00 85.54 169 ALA B C 1
ATOM 2811 O O . ALA B 2 169 ? 214.916 -21.441 -13.558 1.00 84.08 169 ALA B O 1
ATOM 2813 N N . ASP B 2 170 ? 214.421 -19.764 -12.146 1.00 84.22 170 ASP B N 1
ATOM 2814 C CA . ASP B 2 170 ? 215.806 -19.579 -11.710 1.00 80.51 170 ASP B CA 1
ATOM 2815 C C . ASP B 2 170 ? 216.077 -19.990 -10.266 1.00 75.49 170 ASP B C 1
ATOM 2816 O O . ASP B 2 170 ? 217.175 -19.732 -9.767 1.00 74.20 170 ASP B O 1
ATOM 2821 N N . SER B 2 171 ? 215.117 -20.612 -9.581 1.00 64.24 171 SER B N 1
ATOM 2822 C CA . SER B 2 171 ? 215.318 -21.149 -8.231 1.00 69.21 171 SER B CA 1
ATOM 2823 C C . SER B 2 171 ? 215.688 -20.058 -7.225 1.00 68.67 171 SER B C 1
ATOM 2824 O O . SER B 2 171 ? 216.384 -20.321 -6.243 1.00 71.36 171 SER B O 1
ATOM 2827 N N . THR B 2 172 ? 215.205 -18.835 -7.442 1.00 69.84 172 THR B N 1
ATOM 2828 C CA . THR B 2 172 ? 215.534 -17.690 -6.603 1.00 64.08 172 THR B CA 1
ATOM 2829 C C . THR B 2 172 ? 214.313 -17.266 -5.800 1.00 79.87 172 THR B C 1
ATOM 2830 O O . THR B 2 172 ? 213.183 -17.319 -6.293 1.00 102.15 172 THR B O 1
ATOM 2834 N N . TYR B 2 173 ? 214.544 -16.858 -4.558 1.00 77.31 173 TYR B N 1
ATOM 2835 C CA . TYR B 2 173 ? 213.465 -16.353 -3.726 1.00 70.81 173 TYR B CA 1
ATOM 2836 C C . TYR B 2 173 ? 213.323 -14.842 -3.872 1.00 77.60 173 TYR B C 1
ATOM 2837 O O . TYR B 2 173 ? 214.161 -14.161 -4.460 1.00 70.95 173 TYR B O 1
ATOM 2846 N N . SER B 2 174 ? 212.236 -14.324 -3.309 1.00 71.65 174 SER B N 1
ATOM 2847 C CA . SER B 2 174 ? 211.976 -12.896 -3.254 1.00 79.39 174 SER B CA 1
ATOM 2848 C C . SER B 2 174 ? 211.069 -12.643 -2.062 1.00 78.74 174 SER B C 1
ATOM 2849 O O . SER B 2 174 ? 210.283 -13.510 -1.670 1.00 80.05 174 SER B O 1
ATOM 2852 N N . MET B 2 175 ? 211.181 -11.445 -1.493 1.00 68.84 175 MET B N 1
ATOM 2853 C CA . MET B 2 175 ? 210.377 -11.099 -0.335 1.00 67.01 175 MET B CA 1
ATOM 2854 C C . MET B 2 175 ? 210.072 -9.611 -0.357 1.00 75.30 175 MET B C 1
ATOM 2855 O O . MET B 2 175 ? 210.763 -8.818 -1.000 1.00 87.14 175 MET B O 1
ATOM 2860 N N . SER B 2 176 ? 209.025 -9.244 0.377 1.00 66.98 176 SER B N 1
ATOM 2861 C CA . SER B 2 176 ? 208.602 -7.857 0.499 1.00 62.92 176 SER B CA 1
ATOM 2862 C C . SER B 2 176 ? 208.401 -7.553 1.975 1.00 75.97 176 SER B C 1
ATOM 2863 O O . SER B 2 176 ? 207.634 -8.237 2.655 1.00 69.61 176 SER B O 1
ATOM 2866 N N . SER B 2 177 ? 209.102 -6.542 2.469 1.00 76.55 177 SER B N 1
ATOM 2867 C CA . SER B 2 177 ? 208.959 -6.093 3.843 1.00 62.78 177 SER B CA 1
ATOM 2868 C C . SER B 2 177 ? 208.203 -4.778 3.788 1.00 74.56 177 SER B C 1
ATOM 2869 O O . SER B 2 177 ? 208.667 -3.821 3.165 1.00 79.49 177 SER B O 1
ATOM 2872 N N . THR B 2 178 ? 207.031 -4.740 4.410 1.00 78.03 178 THR B N 1
ATOM 2873 C CA . THR B 2 178 ? 206.187 -3.555 4.387 1.00 68.41 178 THR B CA 1
ATOM 2874 C C . THR B 2 178 ? 206.094 -3.023 5.808 1.00 79.75 178 THR B C 1
ATOM 2875 O O . THR B 2 178 ? 205.639 -3.732 6.710 1.00 90.88 178 THR B O 1
ATOM 2879 N N . LEU B 2 179 ? 206.502 -1.775 5.999 1.00 88.16 179 LEU B N 1
ATOM 2880 C CA . LEU B 2 179 ? 206.428 -1.116 7.293 1.00 74.55 179 LEU B CA 1
ATOM 2881 C C . LEU B 2 179 ? 205.265 -0.136 7.267 1.00 79.57 179 LEU B C 1
ATOM 2882 O O . LEU B 2 179 ? 205.253 0.798 6.461 1.00 86.31 179 LEU B O 1
ATOM 2887 N N . THR B 2 180 ? 204.287 -0.359 8.138 1.00 81.12 180 THR B N 1
ATOM 2888 C CA . THR B 2 180 ? 203.039 0.390 8.119 1.00 96.22 180 THR B CA 1
ATOM 2889 C C . THR B 2 180 ? 202.973 1.311 9.325 1.00 100.25 180 THR B C 1
ATOM 2890 O O . THR B 2 180 ? 203.199 0.880 10.460 1.00 91.08 180 THR B O 1
ATOM 2894 N N . LEU B 2 181 ? 202.656 2.575 9.067 1.00 103.70 181 LEU B N 1
ATOM 2895 C CA . LEU B 2 181 ? 202.481 3.584 10.095 1.00 98.80 181 LEU B CA 1
ATOM 2896 C C . LEU B 2 181 ? 201.267 4.423 9.735 1.00 94.52 181 LEU B C 1
ATOM 2897 O O . LEU B 2 181 ? 200.751 4.364 8.617 1.00 92.37 181 LEU B O 1
ATOM 2902 N N . THR B 2 182 ? 200.809 5.210 10.699 1.00 84.74 182 THR B N 1
ATOM 2903 C CA . THR B 2 182 ? 199.824 6.220 10.376 1.00 75.13 182 THR B CA 1
ATOM 2904 C C . THR B 2 182 ? 200.525 7.391 9.700 1.00 83.28 182 THR B C 1
ATOM 2905 O O . THR B 2 182 ? 201.751 7.505 9.724 1.00 96.34 182 THR B O 1
ATOM 2909 N N . LYS B 2 183 ? 199.733 8.247 9.055 1.00 86.48 183 LYS B N 1
ATOM 2910 C CA . LYS B 2 183 ? 200.305 9.425 8.414 1.00 86.96 183 LYS B CA 1
ATOM 2911 C C . LYS B 2 183 ? 201.051 10.285 9.426 1.00 87.67 183 LYS B C 1
ATOM 2912 O O . LYS B 2 183 ? 202.200 10.676 9.198 1.00 86.20 183 LYS B O 1
ATOM 2918 N N . ASP B 2 184 ? 200.407 10.580 10.559 1.00 91.10 184 ASP B N 1
ATOM 2919 C CA . ASP B 2 184 ? 200.996 11.478 11.546 1.00 92.57 184 ASP B CA 1
ATOM 2920 C C . ASP B 2 184 ? 202.319 10.936 12.075 1.00 90.38 184 ASP B C 1
ATOM 2921 O O . ASP B 2 184 ? 203.268 11.698 12.288 1.00 94.79 184 ASP B O 1
ATOM 2926 N N . GLU B 2 185 ? 202.438 9.635 12.199 1.00 85.93 185 GLU B N 1
ATOM 2927 C CA . GLU B 2 185 ? 203.669 9.083 12.700 1.00 75.07 185 GLU B CA 1
ATOM 2928 C C . GLU B 2 185 ? 204.696 9.100 11.625 1.00 79.19 185 GLU B C 1
ATOM 2929 O O . GLU B 2 185 ? 205.842 9.326 11.855 1.00 91.24 185 GLU B O 1
ATOM 2935 N N . TYR B 2 186 ? 204.287 8.837 10.423 1.00 78.46 186 TYR B N 1
ATOM 2936 C CA . TYR B 2 186 ? 205.227 8.894 9.313 1.00 75.34 186 TYR B CA 1
ATOM 2937 C C . TYR B 2 186 ? 205.858 10.278 9.216 1.00 78.58 186 TYR B C 1
ATOM 2938 O O . TYR B 2 186 ? 207.082 10.409 9.114 1.00 87.92 186 TYR B O 1
ATOM 2947 N N . GLU B 2 187 ? 205.034 11.327 9.285 1.00 72.80 187 GLU B N 1
ATOM 2948 C CA . GLU B 2 187 ? 205.507 12.698 9.135 1.00 75.83 187 GLU B CA 1
ATOM 2949 C C . GLU B 2 187 ? 206.374 13.162 10.296 1.00 86.10 187 GLU B C 1
ATOM 2950 O O . GLU B 2 187 ? 206.926 14.263 10.227 1.00 101.06 187 GLU B O 1
ATOM 2956 N N . ARG B 2 188 ? 206.499 12.365 11.355 1.00 82.27 188 ARG B N 1
ATOM 2957 C CA . ARG B 2 188 ? 207.303 12.755 12.503 1.00 73.71 188 ARG B CA 1
ATOM 2958 C C . ARG B 2 188 ? 208.800 12.596 12.261 1.00 87.33 188 ARG B C 1
ATOM 2959 O O . ARG B 2 188 ? 209.593 13.262 12.934 1.00 94.00 188 ARG B O 1
ATOM 2967 N N . HIS B 2 189 ? 209.202 11.725 11.337 1.00 81.40 189 HIS B N 1
ATOM 2968 C CA . HIS B 2 189 ? 210.598 11.379 11.126 1.00 76.41 189 HIS B CA 1
ATOM 2969 C C . HIS B 2 189 ? 211.028 11.764 9.716 1.00 81.51 189 HIS B C 1
ATOM 2970 O O . HIS B 2 189 ? 210.198 11.988 8.832 1.00 90.81 189 HIS B O 1
ATOM 2977 N N . ASN B 2 190 ? 212.344 11.827 9.508 1.00 92.81 190 ASN B N 1
ATOM 2978 C CA . ASN B 2 190 ? 212.905 12.296 8.245 1.00 108.23 190 ASN B CA 1
ATOM 2979 C C . ASN B 2 190 ? 213.442 11.182 7.352 1.00 111.17 190 ASN B C 1
ATOM 2980 O O . ASN B 2 190 ? 213.251 11.238 6.136 1.00 126.17 190 ASN B O 1
ATOM 2985 N N . SER B 2 191 ? 214.097 10.165 7.908 1.00 103.50 191 SER B N 1
ATOM 2986 C CA . SER B 2 191 ? 214.818 9.180 7.109 1.00 95.64 191 SER B CA 1
ATOM 2987 C C . SER B 2 191 ? 214.328 7.771 7.404 1.00 100.33 191 SER B C 1
ATOM 2988 O O . SER B 2 191 ? 214.321 7.341 8.561 1.00 111.47 191 SER B O 1
ATOM 2991 N N . TYR B 2 192 ? 213.960 7.048 6.346 1.00 94.27 192 TYR B N 1
ATOM 2992 C CA . TYR B 2 192 ? 213.548 5.651 6.423 1.00 89.38 192 TYR B CA 1
ATOM 2993 C C . TYR B 2 192 ? 214.539 4.804 5.645 1.00 85.26 192 TYR B C 1
ATOM 2994 O O . TYR B 2 192 ? 214.928 5.166 4.534 1.00 81.15 192 TYR B O 1
ATOM 3003 N N . THR B 2 193 ? 214.951 3.687 6.233 1.00 89.48 193 THR B N 1
ATOM 3004 C CA . THR B 2 193 ? 216.038 2.893 5.683 1.00 73.84 193 THR B CA 1
ATOM 3005 C C . THR B 2 193 ? 215.687 1.415 5.739 1.00 71.87 193 THR B C 1
ATOM 3006 O O . THR B 2 193 ? 215.021 0.954 6.667 1.00 85.98 193 THR B O 1
ATOM 3010 N N . CYS B 2 194 ? 216.140 0.691 4.722 1.00 86.30 194 CYS B N 1
ATOM 3011 C CA . CYS B 2 194 ? 215.963 -0.747 4.585 1.00 77.52 194 CYS B CA 1
ATOM 3012 C C . CYS B 2 194 ? 217.330 -1.409 4.536 1.00 89.78 194 CYS B C 1
ATOM 3013 O O . CYS B 2 194 ? 218.098 -1.171 3.601 1.00 110.82 194 CYS B O 1
ATOM 3016 N N . GLU B 2 195 ? 217.626 -2.249 5.523 1.00 85.27 195 GLU B N 1
ATOM 3017 C CA . GLU B 2 195 ? 218.919 -2.916 5.623 1.00 87.96 195 GLU B CA 1
ATOM 3018 C C . GLU B 2 195 ? 218.725 -4.414 5.436 1.00 81.79 195 GLU B C 1
ATOM 3019 O O . GLU B 2 195 ? 218.107 -5.0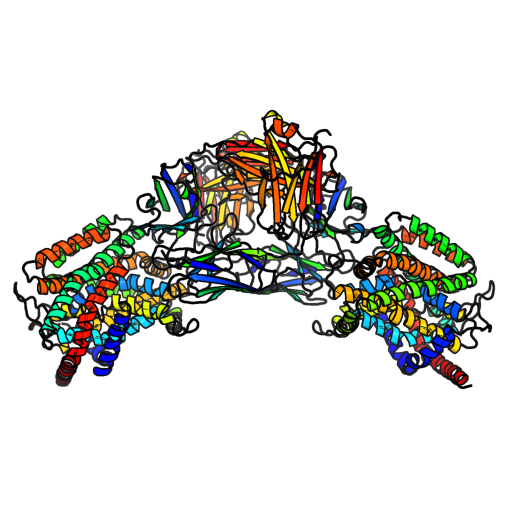75 6.276 1.00 84.90 195 GLU B O 1
ATOM 3025 N N . ALA B 2 196 ? 219.277 -4.946 4.353 1.00 81.33 196 ALA B N 1
ATOM 3026 C CA . ALA B 2 196 ? 219.145 -6.352 4.006 1.00 79.90 196 ALA B CA 1
ATOM 3027 C C . ALA B 2 196 ? 220.481 -7.033 4.260 1.00 81.96 196 ALA B C 1
ATOM 3028 O O . ALA B 2 196 ? 221.497 -6.640 3.681 1.00 79.33 196 ALA B O 1
ATOM 3030 N N . THR B 2 197 ? 220.481 -8.040 5.131 1.00 84.22 197 THR B N 1
ATOM 3031 C CA . THR B 2 197 ? 221.689 -8.771 5.496 1.00 69.59 197 THR B CA 1
ATOM 3032 C C . THR B 2 197 ? 221.592 -10.173 4.914 1.00 73.23 197 THR B C 1
ATOM 3033 O O . THR B 2 197 ? 220.637 -10.901 5.197 1.00 80.00 197 THR B O 1
ATOM 3037 N N . HIS B 2 198 ? 222.575 -10.542 4.100 1.00 84.56 198 HIS B N 1
ATOM 3038 C CA . HIS B 2 198 ? 222.562 -11.805 3.384 1.00 85.53 198 HIS B CA 1
ATOM 3039 C C . HIS B 2 198 ? 223.939 -12.438 3.493 1.00 109.17 198 HIS B C 1
ATOM 3040 O O . HIS B 2 198 ? 224.932 -11.770 3.788 1.00 135.50 198 HIS B O 1
ATOM 3047 N N . LYS B 2 199 ? 223.986 -13.748 3.257 1.00 97.96 199 LYS B N 1
ATOM 3048 C CA . LYS B 2 199 ? 225.256 -14.455 3.296 1.00 90.51 199 LYS B CA 1
ATOM 3049 C C . LYS B 2 199 ? 226.194 -14.011 2.180 1.00 85.00 199 LYS B C 1
ATOM 3050 O O . LYS B 2 199 ? 227.415 -14.142 2.325 1.00 101.98 199 LYS B O 1
ATOM 3056 N N . THR B 2 200 ? 225.658 -13.411 1.114 1.00 80.25 200 THR B N 1
ATOM 3057 C CA . THR B 2 200 ? 226.468 -13.086 -0.056 1.00 84.74 200 THR B CA 1
ATOM 3058 C C . THR B 2 200 ? 227.504 -12.011 0.240 1.00 100.34 200 THR B C 1
ATOM 3059 O O . THR B 2 200 ? 228.569 -11.997 -0.387 1.00 108.28 200 THR B O 1
ATOM 3063 N N . SER B 2 201 ? 227.225 -11.108 1.179 1.00 114.63 201 SER B N 1
ATOM 3064 C CA . SER B 2 201 ? 228.124 -9.997 1.457 1.00 126.90 201 SER B CA 1
ATOM 3065 C C . SER B 2 201 ? 228.279 -9.807 2.958 1.00 124.50 201 SER B C 1
ATOM 3066 O O . SER B 2 201 ? 227.322 -9.980 3.717 1.00 118.11 201 SER B O 1
ATOM 3069 N N . THR B 2 202 ? 229.500 -9.456 3.375 1.00 125.76 202 THR B N 1
ATOM 3070 C CA . THR B 2 202 ? 229.748 -9.135 4.777 1.00 115.01 202 THR B CA 1
ATOM 3071 C C . THR B 2 202 ? 229.040 -7.845 5.168 1.00 109.56 202 THR B C 1
ATOM 3072 O O . THR B 2 202 ? 228.536 -7.722 6.291 1.00 89.41 202 THR B O 1
ATOM 3076 N N . SER B 2 203 ? 228.973 -6.884 4.247 1.00 108.60 203 SER B N 1
ATOM 3077 C CA . SER B 2 203 ? 228.316 -5.614 4.505 1.00 108.99 203 SER B CA 1
ATOM 3078 C C . SER B 2 203 ? 226.906 -5.626 3.931 1.00 106.18 203 SER B C 1
ATOM 3079 O O . SER B 2 203 ? 226.703 -6.063 2.794 1.00 133.75 203 SER B O 1
ATOM 3082 N N . PRO B 2 204 ? 225.924 -5.151 4.690 1.00 87.54 204 PRO B N 1
ATOM 3083 C CA . PRO B 2 204 ? 224.534 -5.249 4.242 1.00 86.37 204 PRO B CA 1
ATOM 3084 C C . PRO B 2 204 ? 224.259 -4.329 3.065 1.00 86.23 204 PRO B C 1
ATOM 3085 O O . PRO B 2 204 ? 225.028 -3.419 2.754 1.00 96.32 204 PRO B O 1
ATOM 3089 N N . ILE B 2 205 ? 223.138 -4.585 2.403 1.00 79.05 205 ILE B N 1
ATOM 3090 C CA . ILE B 2 205 ? 222.687 -3.749 1.297 1.00 82.94 205 ILE B CA 1
ATOM 3091 C C . ILE B 2 205 ? 221.718 -2.728 1.871 1.00 92.69 205 ILE B C 1
ATOM 3092 O O . ILE B 2 205 ? 220.678 -3.094 2.423 1.00 89.47 205 ILE B O 1
ATOM 3097 N N . VAL B 2 206 ? 222.063 -1.449 1.757 1.00 93.92 206 VAL B N 1
ATOM 3098 C CA . VAL B 2 206 ? 221.332 -0.376 2.415 1.00 76.31 206 VAL B CA 1
ATOM 3099 C C . VAL B 2 206 ? 220.667 0.482 1.352 1.00 78.06 206 VAL B C 1
ATOM 3100 O O . VAL B 2 206 ? 221.323 0.943 0.412 1.00 84.56 206 VAL B O 1
ATOM 3104 N N . LYS B 2 207 ? 219.364 0.688 1.505 1.00 80.61 207 LYS B N 1
ATOM 3105 C CA . LYS B 2 207 ? 218.595 1.611 0.686 1.00 80.76 207 LYS B CA 1
ATOM 3106 C C . LYS B 2 207 ? 217.718 2.436 1.609 1.00 79.50 207 LYS B C 1
ATOM 3107 O O . LYS B 2 207 ? 217.165 1.918 2.581 1.00 91.12 207 LYS B O 1
ATOM 3113 N N . SER B 2 208 ? 217.599 3.720 1.302 1.00 81.66 208 SER B N 1
ATOM 3114 C CA . SER B 2 208 ? 216.924 4.643 2.195 1.00 86.38 208 SER B CA 1
ATOM 3115 C C . SER B 2 208 ? 216.380 5.799 1.376 1.00 84.35 208 SER B C 1
ATOM 3116 O O . SER B 2 208 ? 216.703 5.966 0.199 1.00 105.04 208 SER B O 1
ATOM 3119 N N . PHE B 2 209 ? 215.533 6.590 2.019 1.00 72.30 209 PHE B N 1
ATOM 3120 C CA . PHE B 2 209 ? 215.016 7.796 1.409 1.00 72.25 209 PHE B CA 1
ATOM 3121 C C . PHE B 2 209 ? 214.645 8.762 2.517 1.00 87.67 209 PHE B C 1
ATOM 3122 O O . PHE B 2 209 ? 214.394 8.365 3.656 1.00 95.61 209 PHE B O 1
ATOM 3130 N N . ASN B 2 210 ? 214.603 10.038 2.164 1.00 99.61 210 ASN B N 1
ATOM 3131 C CA . ASN B 2 210 ? 214.255 11.091 3.101 1.00 99.95 210 ASN B CA 1
ATOM 3132 C C . ASN B 2 210 ? 212.934 11.708 2.673 1.00 95.82 210 ASN B C 1
ATOM 3133 O O . ASN B 2 210 ? 212.724 11.985 1.489 1.00 111.01 210 ASN B O 1
ATOM 3138 N N . ARG B 2 211 ? 212.044 11.899 3.643 1.00 89.70 211 ARG B N 1
ATOM 3139 C CA . ARG B 2 211 ? 210.730 12.461 3.377 1.00 94.82 211 ARG B CA 1
ATOM 3140 C C . ARG B 2 211 ? 210.822 13.904 2.891 1.00 116.07 211 ARG B C 1
ATOM 3141 O O . ARG B 2 211 ? 209.924 14.367 2.177 1.00 131.38 211 ARG B O 1
ATOM 3149 N N . ALA B 2 212 ? 211.913 14.602 3.207 1.00 115.99 212 ALA B N 1
ATOM 3150 C CA . ALA B 2 212 ? 212.063 16.014 2.853 1.00 116.76 212 ALA B CA 1
ATOM 3151 C C . ALA B 2 212 ? 212.613 16.146 1.430 1.00 141.66 212 ALA B C 1
ATOM 3152 O O . ALA B 2 212 ? 213.722 16.627 1.187 1.00 150.30 212 ALA B O 1
ATOM 3154 N N . GLU B 2 213 ? 211.757 15.782 0.476 1.00 154.89 213 GLU B N 1
ATOM 3155 C CA . GLU B 2 213 ? 212.048 15.887 -0.959 1.00 159.02 213 GLU B CA 1
ATOM 3156 C C . GLU B 2 213 ? 210.746 15.896 -1.764 1.00 161.64 213 GLU B C 1
ATOM 3157 O O . GLU B 2 213 ? 209.740 15.313 -1.355 1.00 157.95 213 GLU B O 1
ATOM 3163 N N . TRP C 3 15 ? 243.918 -26.061 -49.784 1.00 166.08 15 TRP M N 1
ATOM 3164 C CA . TRP C 3 15 ? 244.706 -26.992 -48.984 1.00 159.81 15 TRP M CA 1
ATOM 3165 C C . TRP C 3 15 ? 244.031 -27.261 -47.640 1.00 153.70 15 TRP M C 1
ATOM 3166 O O . TRP C 3 15 ? 242.908 -27.773 -47.583 1.00 145.58 15 TRP M O 1
ATOM 3177 N N . GLY C 3 16 ? 244.727 -26.915 -46.560 1.00 146.54 16 GLY M N 1
ATOM 3178 C CA . GLY C 3 16 ? 244.187 -27.041 -45.231 1.00 136.61 16 GLY M CA 1
ATOM 3179 C C . GLY C 3 16 ? 245.210 -27.533 -44.230 1.00 125.15 16 GLY M C 1
ATOM 3180 O O . GLY C 3 16 ? 246.372 -27.115 -44.229 1.00 120.23 16 GLY M O 1
ATOM 3181 N N . PRO C 3 17 ? 244.793 -28.456 -43.363 1.00 123.82 17 PRO M N 1
ATOM 3182 C CA . PRO C 3 17 ? 245.688 -28.958 -42.318 1.00 121.61 17 PRO M CA 1
ATOM 3183 C C . PRO C 3 17 ? 246.751 -29.921 -42.814 1.00 113.79 17 PRO M C 1
ATOM 3184 O O . PRO C 3 17 ? 247.509 -30.445 -41.989 1.00 105.97 17 PRO M O 1
ATOM 3188 N N . TYR C 3 18 ? 246.829 -30.178 -44.125 1.00 114.82 18 TYR M N 1
ATOM 3189 C CA . TYR C 3 18 ? 247.954 -30.940 -44.652 1.00 113.48 18 TYR M CA 1
ATOM 3190 C C . TYR C 3 18 ? 249.267 -30.260 -44.304 1.00 114.14 18 TYR M C 1
ATOM 3191 O O . TYR C 3 18 ? 250.272 -30.926 -44.028 1.00 129.18 18 TYR M O 1
ATOM 3200 N N . MET C 3 19 ? 249.271 -28.925 -44.308 1.00 98.33 19 MET M N 1
ATOM 3201 C CA . MET C 3 19 ? 250.456 -28.182 -43.902 1.00 106.72 19 MET M CA 1
ATOM 3202 C C . MET C 3 19 ? 250.834 -28.506 -42.465 1.00 107.29 19 MET M C 1
ATOM 3203 O O . MET C 3 19 ? 252.016 -28.677 -42.147 1.00 113.29 19 MET M O 1
ATOM 3208 N N . LEU C 3 20 ? 249.838 -28.584 -41.581 1.00 101.02 20 LEU M N 1
ATOM 3209 C CA . LEU C 3 20 ? 250.113 -28.937 -40.195 1.00 110.55 20 LEU M CA 1
ATOM 3210 C C . LEU C 3 20 ? 250.734 -30.324 -40.109 1.00 108.86 20 LEU M C 1
ATOM 3211 O O . LEU C 3 20 ? 251.644 -30.553 -39.304 1.00 116.58 20 LEU M O 1
ATOM 3216 N N . VAL C 3 21 ? 250.274 -31.255 -40.952 1.00 97.52 21 VAL M N 1
ATOM 3217 C CA . VAL C 3 21 ? 250.942 -32.547 -41.060 1.00 100.48 21 VAL M CA 1
ATOM 3218 C C . VAL C 3 21 ? 252.365 -32.356 -41.565 1.00 112.15 21 VAL M C 1
ATOM 3219 O O . VAL C 3 21 ? 253.308 -32.980 -41.062 1.00 119.07 21 VAL M O 1
ATOM 3223 N N . LEU C 3 22 ? 252.547 -31.464 -42.545 1.00 106.80 22 LEU M N 1
ATOM 3224 C CA . LEU C 3 22 ? 253.888 -31.151 -43.033 1.00 103.48 22 LEU M CA 1
ATOM 3225 C C . LEU C 3 22 ? 254.700 -30.406 -41.982 1.00 117.25 22 LEU M C 1
ATOM 3226 O O . LEU C 3 22 ? 255.827 -30.800 -41.662 1.00 122.66 22 LEU M O 1
ATOM 3231 N N . LEU C 3 23 ? 254.132 -29.330 -41.425 1.00 120.53 23 LEU M N 1
ATOM 3232 C CA . LEU C 3 23 ? 254.857 -28.509 -40.456 1.00 120.36 23 LEU M CA 1
ATOM 3233 C C . LEU C 3 23 ? 255.278 -29.331 -39.246 1.00 115.96 23 LEU M C 1
ATOM 3234 O O . LEU C 3 23 ? 256.450 -29.324 -38.853 1.00 107.83 23 LEU M O 1
ATOM 3239 N N . LEU C 3 24 ? 254.325 -30.030 -38.626 1.00 109.82 24 LEU M N 1
ATOM 3240 C CA . LEU C 3 24 ? 254.676 -30.886 -37.503 1.00 106.67 24 LEU M CA 1
ATOM 3241 C C . LEU C 3 24 ? 255.599 -32.013 -37.941 1.00 118.77 24 LEU M C 1
ATOM 3242 O O . LEU C 3 24 ? 256.457 -32.451 -37.168 1.00 105.03 24 LEU M O 1
ATOM 3247 N N . GLY C 3 25 ? 255.454 -32.472 -39.185 1.00 124.29 25 GLY M N 1
ATOM 3248 C CA . GLY C 3 25 ? 256.292 -33.554 -39.674 1.00 122.00 25 GLY M CA 1
ATOM 3249 C C . GLY C 3 25 ? 257.769 -33.212 -39.670 1.00 118.54 25 GLY M C 1
ATOM 3250 O O . GLY C 3 25 ? 258.603 -34.045 -39.309 1.00 124.03 25 GLY M O 1
ATOM 3251 N N . THR C 3 26 ? 258.118 -31.998 -40.104 1.00 109.95 26 THR M N 1
ATOM 3252 C CA . THR C 3 26 ? 259.510 -31.561 -40.031 1.00 115.66 26 THR M CA 1
ATOM 3253 C C . THR C 3 26 ? 259.989 -31.501 -38.585 1.00 124.28 26 THR M C 1
ATOM 3254 O O . THR C 3 26 ? 261.076 -31.989 -38.257 1.00 135.35 26 THR M O 1
ATOM 3258 N N . GLY C 3 27 ? 259.187 -30.888 -37.710 1.00 116.63 27 GLY M N 1
ATOM 3259 C CA . GLY C 3 27 ? 259.581 -30.748 -36.317 1.00 110.20 27 GLY M CA 1
ATOM 3260 C C . GLY C 3 27 ? 259.928 -32.067 -35.657 1.00 121.14 27 GLY M C 1
ATOM 3261 O O . GLY C 3 27 ? 260.964 -32.189 -35.000 1.00 124.28 27 GLY M O 1
ATOM 3262 N N . ILE C 3 28 ? 259.075 -33.082 -35.833 1.00 131.72 28 ILE M N 1
ATOM 3263 C CA . ILE C 3 28 ? 259.436 -34.422 -35.375 1.00 138.62 28 ILE M CA 1
ATOM 3264 C C . ILE C 3 28 ? 260.645 -34.932 -36.146 1.00 142.21 28 ILE M C 1
ATOM 3265 O O . ILE C 3 28 ? 261.569 -35.509 -35.561 1.00 142.93 28 ILE M O 1
ATOM 3270 N N . PHE C 3 29 ? 260.676 -34.698 -37.462 1.00 145.59 29 PHE M N 1
ATOM 3271 C CA . PHE C 3 29 ? 261.770 -35.202 -38.291 1.00 143.51 29 PHE M CA 1
ATOM 3272 C C . PHE C 3 29 ? 263.097 -34.575 -37.888 1.00 126.48 29 PHE M C 1
ATOM 3273 O O . PHE C 3 29 ? 264.075 -35.281 -37.614 1.00 111.50 29 PHE M O 1
ATOM 3281 N N . LEU C 3 30 ? 263.153 -33.241 -37.881 1.00 128.92 30 LEU M N 1
ATOM 3282 C CA . LEU C 3 30 ? 264.386 -32.539 -37.548 1.00 122.18 30 LEU M CA 1
ATOM 3283 C C . LEU C 3 30 ? 264.859 -32.917 -36.149 1.00 122.38 30 LEU M C 1
ATOM 3284 O O . LEU C 3 30 ? 266.062 -33.089 -35.912 1.00 115.20 30 LEU M O 1
ATOM 3289 N N . THR C 3 31 ? 263.914 -33.058 -35.213 1.00 118.29 31 THR M N 1
ATOM 3290 C CA . THR C 3 31 ? 264.231 -33.512 -33.862 1.00 120.98 31 THR M CA 1
ATOM 3291 C C . THR C 3 31 ? 264.901 -34.881 -33.884 1.00 125.65 31 THR M C 1
ATOM 3292 O O . THR C 3 31 ? 265.816 -35.148 -33.095 1.00 123.04 31 THR M O 1
ATOM 3296 N N . LEU C 3 32 ? 264.464 -35.762 -34.785 1.00 128.44 32 LEU M N 1
ATOM 3297 C CA . LEU C 3 32 ? 265.118 -37.058 -34.930 1.00 120.70 32 LEU M CA 1
ATOM 3298 C C . LEU C 3 32 ? 266.530 -36.897 -35.479 1.00 122.04 32 LEU M C 1
ATOM 3299 O O . LEU C 3 32 ? 267.488 -37.459 -34.935 1.00 110.24 32 LEU M O 1
ATOM 3304 N N . ARG C 3 33 ? 266.678 -36.116 -36.552 1.00 126.93 33 ARG M N 1
ATOM 3305 C CA . ARG C 3 33 ? 267.991 -35.931 -37.160 1.00 135.51 33 ARG M CA 1
ATOM 3306 C C . ARG C 3 33 ? 268.971 -35.269 -36.204 1.00 145.96 33 ARG M C 1
ATOM 3307 O O . ARG C 3 33 ? 270.168 -35.577 -36.229 1.00 157.88 33 ARG M O 1
ATOM 3315 N N . LEU C 3 34 ? 268.489 -34.365 -35.362 1.00 136.30 34 LEU M N 1
ATOM 3316 C CA . LEU C 3 34 ? 269.332 -33.641 -34.424 1.00 124.65 34 LEU M CA 1
ATOM 3317 C C . LEU C 3 34 ? 269.383 -34.304 -33.052 1.00 123.97 34 LEU M C 1
ATOM 3318 O O . LEU C 3 34 ? 269.904 -33.707 -32.105 1.00 130.34 34 LEU M O 1
ATOM 3323 N N . GLY C 3 35 ? 268.873 -35.531 -32.938 1.00 115.84 35 GLY M N 1
ATOM 3324 C CA . GLY C 3 35 ? 269.002 -36.344 -31.743 1.00 120.03 35 GLY M CA 1
ATOM 3325 C C . GLY C 3 35 ? 268.580 -35.687 -30.445 1.00 136.51 35 GLY M C 1
ATOM 3326 O O . GLY C 3 35 ? 269.362 -35.657 -29.491 1.00 146.90 35 GLY M O 1
ATOM 3327 N N . PHE C 3 36 ? 267.355 -35.153 -30.402 1.00 130.92 36 PHE M N 1
ATOM 3328 C CA . PHE C 3 36 ? 266.787 -34.545 -29.193 1.00 127.32 36 PHE M CA 1
ATOM 3329 C C . PHE C 3 36 ? 267.709 -33.472 -28.626 1.00 136.08 36 PHE M C 1
ATOM 3330 O O . PHE C 3 36 ? 267.927 -33.384 -27.416 1.00 146.43 36 PHE M O 1
ATOM 3338 N N . MET C 3 37 ? 268.261 -32.646 -29.511 1.00 134.37 37 MET M N 1
ATOM 3339 C CA . MET C 3 37 ? 269.245 -31.664 -29.072 1.00 134.59 37 MET M CA 1
ATOM 3340 C C . MET C 3 37 ? 268.633 -30.618 -28.148 1.00 132.37 37 MET M C 1
ATOM 3341 O O . MET C 3 37 ? 269.346 -30.037 -27.320 1.00 125.44 37 MET M O 1
ATOM 3346 N N . GLN C 3 38 ? 267.325 -30.368 -28.273 1.00 138.75 38 GLN M N 1
ATOM 3347 C CA . GLN C 3 38 ? 266.710 -29.231 -27.592 1.00 137.28 38 GLN M CA 1
ATOM 3348 C C . GLN C 3 38 ? 266.893 -29.316 -26.084 1.00 143.74 38 GLN M C 1
ATOM 3349 O O . GLN C 3 38 ? 267.085 -28.292 -25.420 1.00 154.46 38 GLN M O 1
ATOM 3355 N N . ILE C 3 39 ? 266.826 -30.524 -25.525 1.00 138.47 39 ILE M N 1
ATOM 3356 C CA . ILE C 3 39 ? 266.891 -30.674 -24.076 1.00 135.71 39 ILE M CA 1
ATOM 3357 C C . ILE C 3 39 ? 268.283 -30.316 -23.563 1.00 138.20 39 ILE M C 1
ATOM 3358 O O . ILE C 3 39 ? 268.429 -29.674 -22.516 1.00 126.98 39 ILE M O 1
ATOM 3363 N N . HIS C 3 40 ? 269.323 -30.694 -24.310 1.00 142.49 40 HIS M N 1
ATOM 3364 C CA . HIS C 3 40 ? 270.696 -30.458 -23.872 1.00 149.78 40 HIS M CA 1
ATOM 3365 C C . HIS C 3 40 ? 271.152 -29.043 -24.208 1.00 132.54 40 HIS M C 1
ATOM 3366 O O . HIS C 3 40 ? 271.817 -28.391 -23.394 1.00 125.33 40 HIS M O 1
ATOM 3373 N N . THR C 3 41 ? 270.810 -28.561 -25.404 1.00 116.19 41 THR M N 1
ATOM 3374 C CA . THR C 3 41 ? 271.239 -27.240 -25.840 1.00 119.26 41 THR M CA 1
ATOM 3375 C C . THR C 3 41 ? 270.494 -26.119 -25.119 1.00 134.56 41 THR M C 1
ATOM 3376 O O . THR C 3 41 ? 270.982 -24.982 -25.100 1.00 134.14 41 THR M O 1
ATOM 3380 N N . LEU C 3 42 ? 269.339 -26.418 -24.514 1.00 131.51 42 LEU M N 1
ATOM 3381 C CA . LEU C 3 42 ? 268.489 -25.371 -23.946 1.00 115.49 42 LEU M CA 1
ATOM 3382 C C . LEU C 3 42 ? 269.165 -24.594 -22.824 1.00 116.25 42 LEU M C 1
ATOM 3383 O O . LEU C 3 42 ? 269.148 -23.352 -22.876 1.00 120.35 42 LEU M O 1
ATOM 3388 N N . PRO C 3 43 ? 269.762 -25.222 -21.800 1.00 113.60 43 PRO M N 1
ATOM 3389 C CA . PRO C 3 43 ? 270.375 -24.411 -20.731 1.00 111.40 43 PRO M CA 1
ATOM 3390 C C . PRO C 3 43 ? 271.477 -23.496 -21.234 1.00 120.28 43 PRO M C 1
ATOM 3391 O O . PRO C 3 43 ? 271.496 -22.308 -20.888 1.00 124.17 43 PRO M O 1
ATOM 3395 N N . TYR C 3 44 ? 272.403 -24.018 -22.044 1.00 117.82 44 TYR M N 1
ATOM 3396 C CA . TYR C 3 44 ? 273.494 -23.188 -22.547 1.00 127.22 44 TYR M CA 1
ATOM 3397 C C . TYR C 3 44 ? 272.960 -21.992 -23.320 1.00 116.47 44 TYR M C 1
ATOM 3398 O O . TYR C 3 44 ? 273.355 -20.847 -23.070 1.00 103.90 44 TYR M O 1
ATOM 3407 N N . ALA C 3 45 ? 272.052 -22.243 -24.263 1.00 117.52 45 ALA M N 1
ATOM 3408 C CA . ALA C 3 45 ? 271.443 -21.148 -25.006 1.00 124.17 45 ALA M CA 1
ATOM 3409 C C . ALA C 3 45 ? 270.765 -20.166 -24.063 1.00 132.91 45 ALA M C 1
ATOM 3410 O O . ALA C 3 45 ? 270.849 -18.948 -24.258 1.00 143.02 45 ALA M O 1
ATOM 3412 N N . LEU C 3 46 ? 270.109 -20.679 -23.020 1.00 131.07 46 LEU M N 1
ATOM 3413 C CA . LEU C 3 46 ? 269.484 -19.804 -22.035 1.00 122.79 46 LEU M CA 1
ATOM 3414 C C . LEU C 3 46 ? 270.529 -18.971 -21.305 1.00 124.47 46 LEU M C 1
ATOM 3415 O O . LEU C 3 46 ? 270.384 -17.751 -21.174 1.00 123.21 46 LEU M O 1
ATOM 3420 N N . LYS C 3 47 ? 271.605 -19.610 -20.839 1.00 135.27 47 LYS M N 1
ATOM 3421 C CA . LYS C 3 47 ? 272.697 -18.849 -20.240 1.00 134.20 47 LYS M CA 1
ATOM 3422 C C . LYS C 3 47 ? 273.340 -17.926 -21.266 1.00 115.72 47 LYS M C 1
ATOM 3423 O O . LYS C 3 47 ? 273.655 -16.770 -20.960 1.00 113.12 47 LYS M O 1
ATOM 3429 N N . LEU C 3 48 ? 273.545 -18.421 -22.489 1.00 119.49 48 LEU M N 1
ATOM 3430 C CA . LEU C 3 48 ? 274.171 -17.604 -23.523 1.00 127.38 48 LEU M CA 1
ATOM 3431 C C . LEU C 3 48 ? 273.297 -16.410 -23.894 1.00 126.67 48 LEU M C 1
ATOM 3432 O O . LEU C 3 48 ? 273.798 -15.288 -24.036 1.00 131.83 48 LEU M O 1
ATOM 3437 N N . ALA C 3 49 ? 271.991 -16.633 -24.058 1.00 119.24 49 ALA M N 1
ATOM 3438 C CA . ALA C 3 49 ? 271.106 -15.566 -24.516 1.00 116.08 49 ALA M CA 1
ATOM 3439 C C . ALA C 3 49 ? 271.110 -14.380 -23.560 1.00 113.38 49 ALA M C 1
ATOM 3440 O O . ALA C 3 49 ? 271.150 -13.224 -23.997 1.00 114.58 49 ALA M O 1
ATOM 3442 N N . PHE C 3 50 ? 271.088 -14.643 -22.256 1.00 105.93 50 PHE M N 1
ATOM 3443 C CA . PHE C 3 50 ? 270.999 -13.589 -21.257 1.00 109.49 50 PHE M CA 1
ATOM 3444 C C . PHE C 3 50 ? 272.353 -13.238 -20.654 1.00 124.82 50 PHE M C 1
ATOM 3445 O O . PHE C 3 50 ? 272.409 -12.499 -19.666 1.00 129.20 50 PHE M O 1
ATOM 3453 N N . SER C 3 51 ? 273.438 -13.752 -21.231 1.00 130.69 51 SER M N 1
ATOM 3454 C CA . SER C 3 51 ? 274.777 -13.390 -20.791 1.00 139.26 51 SER M CA 1
ATOM 3455 C C . SER C 3 51 ? 275.020 -11.899 -20.996 1.00 137.07 51 SER M C 1
ATOM 3456 O O . SER C 3 51 ? 274.398 -11.256 -21.846 1.00 133.56 51 SER M O 1
ATOM 3459 N N . LYS C 3 52 ? 275.936 -11.348 -20.204 1.00 137.28 52 LYS M N 1
ATOM 3460 C CA . LYS C 3 52 ? 276.300 -9.939 -20.310 1.00 133.80 52 LYS M CA 1
ATOM 3461 C C . LYS C 3 52 ? 277.525 -9.769 -21.210 1.00 139.01 52 LYS M C 1
ATOM 3462 O O . LYS C 3 52 ? 277.653 -8.781 -21.936 1.00 136.75 52 LYS M O 1
ATOM 3468 N N . GLU C 3 56 ? 278.666 -9.735 -27.409 1.00 103.51 56 GLU M N 1
ATOM 3469 C CA . GLU C 3 56 ? 279.596 -9.868 -28.530 1.00 133.72 56 GLU M CA 1
ATOM 3470 C C . GLU C 3 56 ? 279.394 -8.782 -29.586 1.00 124.74 56 GLU M C 1
ATOM 3471 O O . GLU C 3 56 ? 278.261 -8.417 -29.900 1.00 125.64 56 GLU M O 1
ATOM 3477 N N . THR C 3 57 ? 280.501 -8.276 -30.134 1.00 134.36 57 THR M N 1
ATOM 3478 C CA . THR C 3 57 ? 280.499 -7.248 -31.178 1.00 144.71 57 THR M CA 1
ATOM 3479 C C . THR C 3 57 ? 281.343 -7.796 -32.330 1.00 153.56 57 THR M C 1
ATOM 3480 O O . THR C 3 57 ? 282.568 -7.632 -32.366 1.00 129.06 57 THR M O 1
ATOM 3484 N N . SER C 3 58 ? 280.674 -8.451 -33.276 1.00 157.74 58 SER M N 1
ATOM 3485 C CA . SER C 3 58 ? 281.332 -9.036 -34.433 1.00 158.12 58 SER M CA 1
ATOM 3486 C C . SER C 3 58 ? 280.629 -8.578 -35.702 1.00 167.82 58 SER M C 1
ATOM 3487 O O . SER C 3 58 ? 280.454 -7.374 -35.917 1.00 180.22 58 SER M O 1
ATOM 3490 N N . GLU C 3 59 ? 280.212 -9.521 -36.545 1.00 159.99 59 GLU M N 1
ATOM 3491 C CA . GLU C 3 59 ? 279.500 -9.194 -37.779 1.00 153.84 59 GLU M CA 1
ATOM 3492 C C . GLU C 3 59 ? 278.004 -9.339 -37.523 1.00 153.82 59 GLU M C 1
ATOM 3493 O O . GLU C 3 59 ? 277.388 -10.366 -37.808 1.00 154.65 59 GLU M O 1
ATOM 3499 N N . GLY C 3 60 ? 277.420 -8.284 -36.963 1.00 160.39 60 GLY M N 1
ATOM 3500 C CA . GLY C 3 60 ? 275.995 -8.270 -36.703 1.00 154.72 60 GLY M CA 1
ATOM 3501 C C . GLY C 3 60 ? 275.487 -6.871 -36.452 1.00 156.05 60 GLY M C 1
ATOM 3502 O O . GLY C 3 60 ? 276.249 -5.959 -36.112 1.00 163.38 60 GLY M O 1
ATOM 3503 N N . ASP C 3 61 ? 274.171 -6.710 -36.622 1.00 146.93 61 ASP M N 1
ATOM 3504 C CA . ASP C 3 61 ? 273.546 -5.405 -36.436 1.00 140.77 61 ASP M CA 1
ATOM 3505 C C . ASP C 3 61 ? 273.305 -5.087 -34.965 1.00 128.57 61 ASP M C 1
ATOM 3506 O O . ASP C 3 61 ? 273.478 -3.938 -34.545 1.00 118.53 61 ASP M O 1
ATOM 3511 N N . ILE C 3 62 ? 272.909 -6.078 -34.167 1.00 124.24 62 ILE M N 1
ATOM 3512 C CA . ILE C 3 62 ? 272.608 -5.882 -32.754 1.00 124.43 62 ILE M CA 1
ATOM 3513 C C . ILE C 3 62 ? 272.970 -7.155 -31.996 1.00 118.85 62 ILE M C 1
ATOM 3514 O O . ILE C 3 62 ? 273.284 -8.190 -32.585 1.00 129.73 62 ILE M O 1
ATOM 3519 N N . SER C 3 63 ? 272.908 -7.071 -30.667 1.00 111.72 63 SER M N 1
ATOM 3520 C CA . SER C 3 63 ? 273.305 -8.170 -29.804 1.00 119.72 63 SER M CA 1
ATOM 3521 C C . SER C 3 63 ? 272.418 -9.391 -30.029 1.00 128.26 63 SER M C 1
ATOM 3522 O O . SER C 3 63 ? 271.344 -9.313 -30.628 1.00 139.37 63 SER M O 1
ATOM 3525 N N . HIS C 3 64 ? 272.894 -10.539 -29.537 1.00 127.45 64 HIS M N 1
ATOM 3526 C CA . HIS C 3 64 ? 272.065 -11.741 -29.506 1.00 120.10 64 HIS M CA 1
ATOM 3527 C C . HIS C 3 64 ? 270.812 -11.507 -28.678 1.00 134.62 64 HIS M C 1
ATOM 3528 O O . HIS C 3 64 ? 269.699 -11.850 -29.093 1.00 156.10 64 HIS M O 1
ATOM 3535 N N . PHE C 3 65 ? 270.988 -10.922 -27.492 1.00 135.04 65 PHE M N 1
ATOM 3536 C CA . PHE C 3 65 ? 269.862 -10.628 -26.615 1.00 127.92 65 PHE M CA 1
ATOM 3537 C C . PHE C 3 65 ? 268.855 -9.722 -27.311 1.00 128.93 65 PHE M C 1
ATOM 3538 O O . PHE C 3 65 ? 267.646 -9.977 -27.274 1.00 130.05 65 PHE M O 1
ATOM 3546 N N . GLN C 3 66 ? 269.339 -8.659 -27.960 1.00 135.37 66 GLN M N 1
ATOM 3547 C CA . GLN C 3 66 ? 268.446 -7.763 -28.687 1.00 127.81 66 GLN M CA 1
ATOM 3548 C C . GLN C 3 66 ? 267.752 -8.482 -29.835 1.00 123.12 66 GLN M C 1
ATOM 3549 O O . GLN C 3 66 ? 266.622 -8.131 -30.192 1.00 124.90 66 GLN M O 1
ATOM 3555 N N . ALA C 3 67 ? 268.403 -9.495 -30.412 1.00 117.30 67 ALA M N 1
ATOM 3556 C CA . ALA C 3 67 ? 267.762 -10.287 -31.454 1.00 114.73 67 ALA M CA 1
ATOM 3557 C C . ALA C 3 67 ? 266.611 -11.114 -30.892 1.00 119.36 67 ALA M C 1
ATOM 3558 O O . ALA C 3 67 ? 265.524 -11.152 -31.481 1.00 124.58 67 ALA M O 1
ATOM 3560 N N . LEU C 3 68 ? 266.827 -11.786 -29.758 1.00 118.41 68 LEU M N 1
ATOM 3561 C CA . LEU C 3 68 ? 265.755 -12.571 -29.153 1.00 116.95 68 LEU M CA 1
ATOM 3562 C C . LEU C 3 68 ? 264.570 -11.688 -28.789 1.00 120.86 68 LEU M C 1
ATOM 3563 O O . LEU C 3 68 ? 263.419 -12.022 -29.092 1.00 127.40 68 LEU M O 1
ATOM 3568 N N . MET C 3 69 ? 264.833 -10.553 -28.136 1.00 119.06 69 MET M N 1
ATOM 3569 C CA . MET C 3 69 ? 263.751 -9.633 -27.799 1.00 120.30 69 MET M CA 1
ATOM 3570 C C . MET C 3 69 ? 263.005 -9.152 -29.035 1.00 110.56 69 MET M C 1
ATOM 3571 O O . MET C 3 69 ? 261.781 -8.988 -28.989 1.00 123.92 69 MET M O 1
ATOM 3576 N N . THR C 3 70 ? 263.701 -8.952 -30.157 1.00 101.38 70 THR M N 1
ATOM 3577 C CA . THR C 3 70 ? 262.991 -8.625 -31.391 1.00 105.29 70 THR M CA 1
ATOM 3578 C C . THR C 3 70 ? 262.084 -9.777 -31.804 1.00 106.24 70 THR M C 1
ATOM 3579 O O . THR C 3 70 ? 260.896 -9.581 -32.083 1.00 110.50 70 THR M O 1
ATOM 3583 N N . ALA C 3 71 ? 262.628 -10.996 -31.824 1.00 108.59 71 ALA M N 1
ATOM 3584 C CA . ALA C 3 71 ? 261.824 -12.159 -32.176 1.00 103.17 71 ALA M CA 1
ATOM 3585 C C . ALA C 3 71 ? 260.749 -12.414 -31.128 1.00 106.45 71 ALA M C 1
ATOM 3586 O O . ALA C 3 71 ? 259.580 -12.629 -31.466 1.00 121.03 71 ALA M O 1
ATOM 3588 N N . LEU C 3 72 ? 261.125 -12.368 -29.845 1.00 102.13 72 LEU M N 1
ATOM 3589 C CA . LEU C 3 72 ? 260.153 -12.591 -28.777 1.00 102.67 72 LEU M CA 1
ATOM 3590 C C . LEU C 3 72 ? 259.064 -11.526 -28.782 1.00 106.92 72 LEU M C 1
ATOM 3591 O O . LEU C 3 72 ? 257.893 -11.835 -28.537 1.00 127.11 72 LEU M O 1
ATOM 3596 N N . ALA C 3 73 ? 259.425 -10.266 -29.048 1.00 101.02 73 ALA M N 1
ATOM 3597 C CA . ALA C 3 73 ? 258.398 -9.234 -29.160 1.00 104.24 73 ALA M CA 1
ATOM 3598 C C . ALA C 3 73 ? 257.372 -9.623 -30.210 1.00 109.05 73 ALA M C 1
ATOM 3599 O O . ALA C 3 73 ? 256.162 -9.566 -29.967 1.00 118.58 73 ALA M O 1
ATOM 3601 N N . ALA C 3 74 ? 257.846 -10.087 -31.367 1.00 96.86 74 ALA M N 1
ATOM 3602 C CA . ALA C 3 74 ? 256.941 -10.579 -32.397 1.00 100.81 74 ALA M CA 1
ATOM 3603 C C . ALA C 3 74 ? 256.352 -11.932 -32.017 1.00 109.73 74 ALA M C 1
ATOM 3604 O O . ALA C 3 74 ? 255.166 -12.186 -32.254 1.00 112.79 74 ALA M O 1
ATOM 3606 N N . THR C 3 75 ? 257.159 -12.819 -31.428 1.00 115.60 75 THR M N 1
ATOM 3607 C CA . THR C 3 75 ? 256.659 -14.151 -31.096 1.00 113.63 75 THR M CA 1
ATOM 3608 C C . THR C 3 75 ? 255.609 -14.092 -29.989 1.00 109.14 75 THR M C 1
ATOM 3609 O O . THR C 3 75 ? 254.651 -14.870 -30.003 1.00 120.11 75 THR M O 1
ATOM 3613 N N . ILE C 3 76 ? 255.772 -13.197 -29.015 1.00 112.12 76 ILE M N 1
ATOM 3614 C CA . ILE C 3 76 ? 254.798 -13.034 -27.937 1.00 97.10 76 ILE M CA 1
ATOM 3615 C C . ILE C 3 76 ? 253.750 -12.022 -28.391 1.00 90.40 76 ILE M C 1
ATOM 3616 O O . ILE C 3 76 ? 254.083 -10.882 -28.735 1.00 86.14 76 ILE M O 1
ATOM 3621 N N . GLY C 3 77 ? 252.497 -12.448 -28.425 1.00 100.01 77 GLY M N 1
ATOM 3622 C CA . GLY C 3 77 ? 251.414 -11.604 -28.878 1.00 98.69 77 GLY M CA 1
ATOM 3623 C C . GLY C 3 77 ? 250.094 -12.063 -28.315 1.00 95.45 77 GLY M C 1
ATOM 3624 O O . GLY C 3 77 ? 250.045 -12.804 -27.333 1.00 113.21 77 GLY M O 1
ATOM 3625 N N . THR C 3 78 ? 249.008 -11.621 -28.955 1.00 77.98 78 THR M N 1
ATOM 3626 C CA . THR C 3 78 ? 247.684 -11.957 -28.446 1.00 82.44 78 THR M CA 1
ATOM 3627 C C . THR C 3 78 ? 247.380 -13.447 -28.538 1.00 92.43 78 THR M C 1
ATOM 3628 O O . THR C 3 78 ? 246.488 -13.923 -27.830 1.00 115.53 78 THR M O 1
ATOM 3632 N N . GLY C 3 79 ? 248.092 -14.192 -29.385 1.00 86.23 79 GLY M N 1
ATOM 3633 C CA . GLY C 3 79 ? 247.923 -15.634 -29.403 1.00 83.18 79 GLY M CA 1
ATOM 3634 C C . GLY C 3 79 ? 248.272 -16.273 -28.076 1.00 77.77 79 GLY M C 1
ATOM 3635 O O . GLY C 3 79 ? 247.685 -17.286 -27.697 1.00 78.40 79 GLY M O 1
ATOM 3636 N N . ASN C 3 80 ? 249.240 -15.697 -27.362 1.00 74.72 80 ASN M N 1
ATOM 3637 C CA . ASN C 3 80 ? 249.561 -16.172 -26.022 1.00 82.97 80 ASN M CA 1
ATOM 3638 C C . ASN C 3 80 ? 248.422 -15.868 -25.056 1.00 97.46 80 ASN M C 1
ATOM 3639 O O . ASN C 3 80 ? 248.178 -16.632 -24.115 1.00 97.06 80 ASN M O 1
ATOM 3644 N N . ILE C 3 81 ? 247.741 -14.737 -25.248 1.00 109.96 81 ILE M N 1
ATOM 3645 C CA . ILE C 3 81 ? 246.616 -14.375 -24.385 1.00 99.76 81 ILE M CA 1
ATOM 3646 C C . ILE C 3 81 ? 245.321 -15.004 -24.889 1.00 105.56 81 ILE M C 1
ATOM 3647 O O . ILE C 3 81 ? 244.687 -15.801 -24.191 1.00 122.61 81 ILE M O 1
ATOM 3652 N N . ALA C 3 82 ? 244.916 -14.670 -26.114 1.00 103.72 82 ALA M N 1
ATOM 3653 C CA . ALA C 3 82 ? 243.610 -15.070 -26.621 1.00 102.81 82 ALA M CA 1
ATOM 3654 C C . ALA C 3 82 ? 243.654 -16.296 -27.521 1.00 102.92 82 ALA M C 1
ATOM 3655 O O . ALA C 3 82 ? 242.680 -17.053 -27.557 1.00 102.09 82 ALA M O 1
ATOM 3657 N N . GLY C 3 83 ? 244.757 -16.524 -28.234 1.00 114.39 83 GLY M N 1
ATOM 3658 C CA . GLY C 3 83 ? 244.855 -17.721 -29.052 1.00 110.37 83 GLY M CA 1
ATOM 3659 C C . GLY C 3 83 ? 244.760 -18.987 -28.225 1.00 100.96 83 GLY M C 1
ATOM 3660 O O . GLY C 3 83 ? 244.181 -19.984 -28.663 1.00 109.12 83 GLY M O 1
ATOM 3661 N N . VAL C 3 84 ? 245.329 -18.964 -27.017 1.00 87.51 84 VAL M N 1
ATOM 3662 C CA . VAL C 3 84 ? 245.185 -20.087 -26.095 1.00 93.40 84 VAL M CA 1
ATOM 3663 C C . VAL C 3 84 ? 243.732 -20.235 -25.666 1.00 93.96 84 VAL M C 1
ATOM 3664 O O . VAL C 3 84 ? 243.185 -21.345 -25.637 1.00 78.65 84 VAL M O 1
ATOM 3668 N N . ALA C 3 85 ? 243.080 -19.118 -25.338 1.00 87.88 85 ALA M N 1
ATOM 3669 C CA . ALA C 3 85 ? 241.692 -19.170 -24.899 1.00 77.42 85 ALA M CA 1
ATOM 3670 C C . ALA C 3 85 ? 240.798 -19.780 -25.971 1.00 79.08 85 ALA M C 1
ATOM 3671 O O . ALA C 3 85 ? 240.012 -20.693 -25.691 1.00 83.16 85 ALA M O 1
ATOM 3673 N N . THR C 3 86 ? 240.912 -19.291 -27.211 1.00 75.24 86 THR M N 1
ATOM 3674 C CA . THR C 3 86 ? 240.140 -19.862 -28.313 1.00 79.80 86 THR M CA 1
ATOM 3675 C C . THR C 3 86 ? 240.417 -21.353 -28.461 1.00 76.07 86 THR M C 1
ATOM 3676 O O . THR C 3 86 ? 239.492 -22.147 -28.668 1.00 81.48 86 THR M O 1
ATOM 3680 N N . ALA C 3 87 ? 241.681 -21.758 -28.314 1.00 81.24 87 ALA M N 1
ATOM 3681 C CA . ALA C 3 87 ? 242.015 -23.175 -28.394 1.00 83.95 87 ALA M CA 1
ATOM 3682 C C . ALA C 3 87 ? 241.464 -23.931 -27.193 1.00 86.87 87 ALA M C 1
ATOM 3683 O O . ALA C 3 87 ? 240.971 -25.057 -27.332 1.00 96.54 87 ALA M O 1
ATOM 3685 N N . TYR C 3 88 ? 241.529 -23.321 -26.008 1.00 86.58 88 TYR M N 1
ATOM 3686 C CA . TYR C 3 88 ? 241.042 -23.979 -24.800 1.00 92.77 88 TYR M CA 1
ATOM 3687 C C . TYR C 3 88 ? 239.542 -24.242 -24.882 1.00 106.36 88 TYR M C 1
ATOM 3688 O O . TYR C 3 88 ? 239.075 -25.336 -24.552 1.00 110.39 88 TYR M O 1
ATOM 3697 N N . VAL C 3 89 ? 238.767 -23.247 -25.313 1.00 106.23 89 VAL M N 1
ATOM 3698 C CA . VAL C 3 89 ? 237.316 -23.411 -25.394 1.00 94.97 89 VAL M CA 1
ATOM 3699 C C . VAL C 3 89 ? 236.953 -24.441 -26.458 1.00 84.82 89 VAL M C 1
ATOM 3700 O O . VAL C 3 89 ? 236.292 -25.447 -26.177 1.00 77.93 89 VAL M O 1
ATOM 3704 N N . LEU C 3 90 ? 237.381 -24.198 -27.699 1.00 85.40 90 LEU M N 1
ATOM 3705 C CA . LEU C 3 90 ? 236.919 -25.007 -28.823 1.00 88.15 90 LEU M CA 1
ATOM 3706 C C . LEU C 3 90 ? 237.567 -26.386 -28.822 1.00 91.91 90 LEU M C 1
ATOM 3707 O O . LEU C 3 90 ? 236.920 -27.383 -29.162 1.00 99.13 90 LEU M O 1
ATOM 3712 N N . GLY C 3 91 ? 238.833 -26.467 -28.430 1.00 81.98 91 GLY M N 1
ATOM 3713 C CA . GLY C 3 91 ? 239.544 -27.727 -28.472 1.00 82.44 91 GLY M CA 1
ATOM 3714 C C . GLY C 3 91 ? 239.603 -28.430 -27.133 1.00 84.59 91 GLY M C 1
ATOM 3715 O O . GLY C 3 91 ? 240.050 -29.575 -27.048 1.00 90.38 91 GLY M O 1
ATOM 3716 N N . GLY C 3 92 ? 239.144 -27.768 -26.079 1.00 80.98 92 GLY M N 1
ATOM 3717 C CA . GLY C 3 92 ? 239.198 -28.344 -24.759 1.00 88.55 92 GLY M CA 1
ATOM 3718 C C . GLY C 3 92 ? 240.509 -28.005 -24.088 1.00 86.91 92 GLY M C 1
ATOM 3719 O O . GLY C 3 92 ? 241.403 -27.420 -24.702 1.00 102.20 92 GLY M O 1
ATOM 3720 N N . PRO C 3 93 ? 240.645 -28.352 -22.807 1.00 85.66 93 PRO M N 1
ATOM 3721 C CA . PRO C 3 93 ? 241.920 -28.106 -22.115 1.00 96.26 93 PRO M CA 1
ATOM 3722 C C . PRO C 3 93 ? 243.073 -28.912 -22.682 1.00 112.65 93 PRO M C 1
ATOM 3723 O O . PRO C 3 93 ? 244.235 -28.538 -22.482 1.00 104.32 93 PRO M O 1
ATOM 3727 N N . GLY C 3 94 ? 242.789 -30.012 -23.380 1.00 116.22 94 GLY M N 1
ATOM 3728 C CA . GLY C 3 94 ? 243.840 -30.807 -23.983 1.00 105.18 94 GLY M CA 1
ATOM 3729 C C . GLY C 3 94 ? 244.608 -30.086 -25.068 1.00 107.91 94 GLY M C 1
ATOM 3730 O O . GLY C 3 94 ? 245.708 -30.519 -25.426 1.00 131.19 94 GLY M O 1
ATOM 3731 N N . ALA C 3 95 ? 244.060 -28.987 -25.591 1.00 89.44 95 ALA M N 1
ATOM 3732 C CA . ALA C 3 95 ? 244.772 -28.220 -26.606 1.00 96.11 95 ALA M CA 1
ATOM 3733 C C . ALA C 3 95 ? 246.088 -27.675 -26.069 1.00 99.65 95 ALA M C 1
ATOM 3734 O O . ALA C 3 95 ? 247.029 -27.462 -26.841 1.00 116.13 95 ALA M O 1
ATOM 3736 N N . ILE C 3 96 ? 246.173 -27.443 -24.755 1.00 86.56 96 ILE M N 1
ATOM 3737 C CA . ILE C 3 96 ? 247.414 -26.958 -24.153 1.00 99.35 96 ILE M CA 1
ATOM 3738 C C . ILE C 3 96 ? 248.545 -27.947 -24.401 1.00 101.96 96 ILE M C 1
ATOM 3739 O O . ILE C 3 96 ? 249.655 -27.564 -24.791 1.00 116.43 96 ILE M O 1
ATOM 3744 N N . PHE C 3 97 ? 248.283 -29.235 -24.154 1.00 96.06 97 PHE M N 1
ATOM 3745 C CA . PHE C 3 97 ? 249.302 -30.262 -24.354 1.00 115.27 97 PHE M CA 1
ATOM 3746 C C . PHE C 3 97 ? 249.770 -30.289 -25.801 1.00 119.61 97 PHE M C 1
ATOM 3747 O O . PHE C 3 97 ? 250.972 -30.370 -26.077 1.00 130.10 97 PHE M O 1
ATOM 3755 N N . TRP C 3 98 ? 248.826 -30.245 -26.744 1.00 100.98 98 TRP M N 1
ATOM 3756 C CA . TRP C 3 98 ? 249.193 -30.251 -28.154 1.00 106.98 98 TRP M CA 1
ATOM 3757 C C . TRP C 3 98 ? 249.799 -28.928 -28.597 1.00 107.95 98 TRP M C 1
ATOM 3758 O O . TRP C 3 98 ? 250.562 -28.905 -29.566 1.00 115.57 98 TRP M O 1
ATOM 3769 N N . MET C 3 99 ? 249.486 -27.832 -27.905 1.00 106.72 99 MET M N 1
ATOM 3770 C CA . MET C 3 99 ? 250.252 -26.606 -28.089 1.00 98.09 99 MET M CA 1
ATOM 3771 C C . MET C 3 99 ? 251.699 -26.813 -27.659 1.00 103.44 99 MET M C 1
ATOM 3772 O O . MET C 3 99 ? 252.624 -26.286 -28.288 1.00 102.86 99 MET M O 1
ATOM 3777 N N . TRP C 3 100 ? 251.911 -27.570 -26.575 1.00 111.82 100 TRP M N 1
ATOM 3778 C CA . TRP C 3 100 ? 253.266 -27.898 -26.135 1.00 111.84 100 TRP M CA 1
ATOM 3779 C C . TRP C 3 100 ? 253.996 -28.727 -27.181 1.00 100.86 100 TRP M C 1
ATOM 3780 O O . TRP C 3 100 ? 255.174 -28.481 -27.469 1.00 88.52 100 TRP M O 1
ATOM 3791 N N . VAL C 3 101 ? 253.316 -29.741 -27.732 1.00 95.65 101 VAL M N 1
ATOM 3792 C CA . VAL C 3 101 ? 253.898 -30.579 -28.777 1.00 94.30 101 VAL M CA 1
ATOM 3793 C C . VAL C 3 101 ? 254.326 -29.717 -29.956 1.00 95.78 101 VAL M C 1
ATOM 3794 O O . VAL C 3 101 ? 255.326 -30.010 -30.624 1.00 97.33 101 VAL M O 1
ATOM 3798 N N . THR C 3 102 ? 253.613 -28.611 -30.194 1.00 86.13 102 THR M N 1
ATOM 3799 C CA . THR C 3 102 ? 254.010 -27.681 -31.245 1.00 88.29 102 THR M CA 1
ATOM 3800 C C . THR C 3 102 ? 255.376 -27.079 -30.951 1.00 93.62 102 THR M C 1
ATOM 3801 O O . THR C 3 102 ? 256.221 -26.982 -31.845 1.00 98.24 102 THR M O 1
ATOM 3805 N N . ALA C 3 103 ? 255.612 -26.674 -29.699 1.00 104.29 103 ALA M N 1
ATOM 3806 C CA . ALA C 3 103 ? 256.880 -26.044 -29.335 1.00 106.56 103 ALA M CA 1
ATOM 3807 C C . ALA C 3 103 ? 258.012 -27.062 -29.244 1.00 110.44 103 ALA M C 1
ATOM 3808 O O . ALA C 3 103 ? 259.093 -26.851 -29.809 1.00 106.07 103 ALA M O 1
ATOM 3810 N N . PHE C 3 104 ? 257.795 -28.159 -28.509 1.00 111.30 104 PHE M N 1
ATOM 3811 C CA . PHE C 3 104 ? 258.874 -29.109 -28.244 1.00 111.05 104 PHE M CA 1
ATOM 3812 C C . PHE C 3 104 ? 259.479 -29.635 -29.542 1.00 119.15 104 PHE M C 1
ATOM 3813 O O . PHE C 3 104 ? 260.682 -29.493 -29.779 1.00 135.81 104 PHE M O 1
ATOM 3821 N N . PHE C 3 105 ? 258.660 -30.266 -30.390 1.00 104.30 105 PHE M N 1
ATOM 3822 C CA . PHE C 3 105 ? 259.136 -30.645 -31.717 1.00 112.49 105 PHE M CA 1
ATOM 3823 C C . PHE C 3 105 ? 259.462 -29.419 -32.556 1.00 118.71 105 PHE M C 1
ATOM 3824 O O . PHE C 3 105 ? 260.361 -29.462 -33.405 1.00 117.39 105 PHE M O 1
ATOM 3832 N N . GLY C 3 106 ? 258.759 -28.311 -32.318 1.00 120.03 106 GLY M N 1
ATOM 3833 C CA . GLY C 3 106 ? 259.006 -27.090 -33.059 1.00 119.54 106 GLY M CA 1
ATOM 3834 C C . GLY C 3 106 ? 260.311 -26.415 -32.710 1.00 122.28 106 GLY M C 1
ATOM 3835 O O . GLY C 3 106 ? 260.823 -25.639 -33.524 1.00 125.10 106 GLY M O 1
ATOM 3836 N N . MET C 3 107 ? 260.846 -26.671 -31.511 1.00 124.63 107 MET M N 1
ATOM 3837 C CA . MET C 3 107 ? 262.157 -26.140 -31.148 1.00 123.15 107 MET M CA 1
ATOM 3838 C C . MET C 3 107 ? 263.185 -26.449 -32.223 1.00 126.41 107 MET M C 1
ATOM 3839 O O . MET C 3 107 ? 263.940 -25.570 -32.654 1.00 125.87 107 MET M O 1
ATOM 3844 N N . ALA C 3 108 ? 263.224 -27.708 -32.665 1.00 124.62 108 ALA M N 1
ATOM 3845 C CA . ALA C 3 108 ? 264.158 -28.099 -33.711 1.00 121.87 108 ALA M CA 1
ATOM 3846 C C . ALA C 3 108 ? 263.910 -27.316 -34.991 1.00 115.72 108 ALA M C 1
ATOM 3847 O O . ALA C 3 108 ? 264.860 -26.884 -35.654 1.00 119.20 108 ALA M O 1
ATOM 3849 N N . THR C 3 109 ? 262.637 -27.104 -35.343 1.00 105.62 109 THR M N 1
ATOM 3850 C CA . THR C 3 109 ? 262.318 -26.436 -36.602 1.00 110.10 109 THR M CA 1
ATOM 3851 C C . THR C 3 109 ? 262.855 -25.012 -36.625 1.00 118.94 109 THR M C 1
ATOM 3852 O O . THR C 3 109 ? 263.549 -24.618 -37.566 1.00 136.59 109 THR M O 1
ATOM 3856 N N . LYS C 3 110 ? 262.581 -24.236 -35.572 1.00 111.82 110 LYS M N 1
ATOM 3857 C CA . LYS C 3 110 ? 263.028 -22.846 -35.548 1.00 114.72 110 LYS M CA 1
ATOM 3858 C C . LYS C 3 110 ? 264.544 -22.742 -35.527 1.00 126.57 110 LYS M C 1
ATOM 3859 O O . LYS C 3 110 ? 265.105 -21.789 -36.082 1.00 125.84 110 LYS M O 1
ATOM 3865 N N . TYR C 3 111 ? 265.218 -23.691 -34.877 1.00 136.55 111 TYR M N 1
ATOM 3866 C CA . TYR C 3 111 ? 266.678 -23.701 -34.874 1.00 130.68 111 TYR M CA 1
ATOM 3867 C C . TYR C 3 111 ? 267.224 -23.842 -36.288 1.00 122.81 111 TYR M C 1
ATOM 3868 O O . TYR C 3 111 ? 268.115 -23.091 -36.700 1.00 120.16 111 TYR M O 1
ATOM 3877 N N . ALA C 3 112 ? 266.708 -24.819 -37.042 1.00 122.28 112 ALA M N 1
ATOM 3878 C CA . ALA C 3 112 ? 267.125 -24.998 -38.428 1.00 123.18 112 ALA M CA 1
ATOM 3879 C C . ALA C 3 112 ? 266.851 -23.750 -39.257 1.00 118.19 112 ALA M C 1
ATOM 3880 O O . ALA C 3 112 ? 267.627 -23.421 -40.163 1.00 119.91 112 ALA M O 1
ATOM 3882 N N . GLU C 3 113 ? 265.758 -23.046 -38.955 1.00 110.55 113 GLU M N 1
ATOM 3883 C CA . GLU C 3 113 ? 265.472 -21.770 -39.601 1.00 109.56 113 GLU M CA 1
ATOM 3884 C C . GLU C 3 113 ? 266.595 -20.770 -39.347 1.00 113.22 113 GLU M C 1
ATOM 3885 O O . GLU C 3 113 ? 267.101 -20.131 -40.278 1.00 98.35 113 GLU M O 1
ATOM 3891 N N . ALA C 3 114 ? 267.011 -20.634 -38.085 1.00 116.60 114 ALA M N 1
ATOM 3892 C CA . ALA C 3 114 ? 268.039 -19.657 -37.742 1.00 109.18 114 ALA M CA 1
ATOM 3893 C C . ALA C 3 114 ? 269.402 -20.067 -38.290 1.00 135.02 114 ALA M C 1
ATOM 3894 O O . ALA C 3 114 ? 270.178 -19.213 -38.732 1.00 154.77 114 ALA M O 1
ATOM 3896 N N . VAL C 3 115 ? 269.723 -21.364 -38.251 1.00 129.39 115 VAL M N 1
ATOM 3897 C CA . VAL C 3 115 ? 270.984 -21.835 -38.825 1.00 128.29 115 VAL M CA 1
ATOM 3898 C C . VAL C 3 115 ? 271.078 -21.418 -40.285 1.00 124.08 115 VAL M C 1
ATOM 3899 O O . VAL C 3 115 ? 272.013 -20.723 -40.694 1.00 128.46 115 VAL M O 1
ATOM 3903 N N . LEU C 3 116 ? 270.089 -21.820 -41.086 1.00 119.66 116 LEU M N 1
ATOM 3904 C CA . LEU C 3 116 ? 270.108 -21.524 -42.510 1.00 119.92 116 LEU M CA 1
ATOM 3905 C C . LEU C 3 116 ? 270.048 -20.033 -42.795 1.00 112.70 116 LEU M C 1
ATOM 3906 O O . LEU C 3 116 ? 270.407 -19.616 -43.902 1.00 127.96 116 LEU M O 1
ATOM 3911 N N . ALA C 3 117 ? 269.690 -19.215 -41.805 1.00 98.50 117 ALA M N 1
ATOM 3912 C CA . ALA C 3 117 ? 269.771 -17.773 -41.962 1.00 117.28 117 ALA M CA 1
ATOM 3913 C C . ALA C 3 117 ? 271.203 -17.307 -42.136 1.00 134.44 117 ALA M C 1
ATOM 3914 O O . ALA C 3 117 ? 271.414 -16.128 -42.417 1.00 132.81 117 ALA M O 1
ATOM 3916 N N . ILE C 3 118 ? 272.178 -18.208 -41.974 1.00 148.21 118 ILE M N 1
ATOM 3917 C CA . ILE C 3 118 ? 273.585 -17.879 -42.171 1.00 141.36 118 ILE M CA 1
ATOM 3918 C C . ILE C 3 118 ? 273.877 -17.542 -43.631 1.00 131.67 118 ILE M C 1
ATOM 3919 O O . ILE C 3 118 ? 274.828 -16.809 -43.922 1.00 153.33 118 ILE M O 1
ATOM 3924 N N . LYS C 3 119 ? 273.092 -18.074 -44.571 1.00 118.75 119 LYS M N 1
ATOM 3925 C CA . LYS C 3 119 ? 273.208 -17.694 -45.978 1.00 126.44 119 LYS M CA 1
ATOM 3926 C C . LYS C 3 119 ? 272.520 -16.347 -46.210 1.00 134.09 119 LYS M C 1
ATOM 3927 O O . LYS C 3 119 ? 271.537 -16.226 -46.940 1.00 141.52 119 LYS M O 1
ATOM 3933 N N . TYR C 3 120 ? 273.076 -15.319 -45.574 1.00 131.93 120 TYR M N 1
ATOM 3934 C CA . TYR C 3 120 ? 272.489 -13.989 -45.557 1.00 137.20 120 TYR M CA 1
ATOM 3935 C C . TYR C 3 120 ? 273.498 -12.973 -46.068 1.00 142.62 120 TYR M C 1
ATOM 3936 O O . TYR C 3 120 ? 274.686 -13.041 -45.742 1.00 181.23 120 TYR M O 1
ATOM 3945 N N . ARG C 3 121 ? 273.011 -12.035 -46.870 1.00 132.60 121 ARG M N 1
ATOM 3946 C CA . ARG C 3 121 ? 273.828 -10.990 -47.465 1.00 150.90 121 ARG M CA 1
ATOM 3947 C C . ARG C 3 121 ? 273.373 -9.641 -46.939 1.00 144.17 121 ARG M C 1
ATOM 3948 O O . ARG C 3 121 ? 272.172 -9.361 -46.900 1.00 132.01 121 ARG M O 1
ATOM 3956 N N . THR C 3 122 ? 274.330 -8.816 -46.527 1.00 155.27 122 THR M N 1
ATOM 3957 C CA . THR C 3 122 ? 273.997 -7.484 -46.054 1.00 154.45 122 THR M CA 1
ATOM 3958 C C . THR C 3 122 ? 273.440 -6.652 -47.201 1.00 145.64 122 THR M C 1
ATOM 3959 O O . THR C 3 122 ? 273.768 -6.864 -48.369 1.00 136.06 122 THR M O 1
ATOM 3963 N N . VAL C 3 123 ? 272.583 -5.702 -46.855 1.00 147.22 123 VAL M N 1
ATOM 3964 C CA . VAL C 3 123 ? 271.889 -4.897 -47.834 1.00 140.74 123 VAL M CA 1
ATOM 3965 C C . VAL C 3 123 ? 272.560 -3.530 -47.911 1.00 143.31 123 VAL M C 1
ATOM 3966 O O . VAL C 3 123 ? 273.438 -3.201 -47.117 1.00 143.98 123 VAL M O 1
ATOM 3970 N N . ASP C 3 124 ? 272.151 -2.722 -48.886 1.00 147.41 124 ASP M N 1
ATOM 3971 C CA . ASP C 3 124 ? 272.635 -1.355 -49.004 1.00 159.62 124 ASP M CA 1
ATOM 3972 C C . ASP C 3 124 ? 272.052 -0.536 -47.854 1.00 169.86 124 ASP M C 1
ATOM 3973 O O . ASP C 3 124 ? 271.483 -1.075 -46.902 1.00 173.69 124 ASP M O 1
ATOM 3978 N N . ASP C 3 125 ? 272.145 0.788 -47.948 1.00 179.09 125 ASP M N 1
ATOM 3979 C CA . ASP C 3 125 ? 271.624 1.675 -46.908 1.00 183.59 125 ASP M CA 1
ATOM 3980 C C . ASP C 3 125 ? 272.162 1.240 -45.544 1.00 190.78 125 ASP M C 1
ATOM 3981 O O . ASP C 3 125 ? 271.422 0.815 -44.658 1.00 179.91 125 ASP M O 1
ATOM 3986 N N . ASN C 3 126 ? 273.493 1.305 -45.424 1.00 205.94 126 ASN M N 1
ATOM 3987 C CA . ASN C 3 126 ? 274.237 0.816 -44.264 1.00 197.10 126 ASN M CA 1
ATOM 3988 C C . ASN C 3 126 ? 274.147 -0.704 -44.210 1.00 179.34 126 ASN M C 1
ATOM 3989 O O . ASN C 3 126 ? 273.442 -1.310 -45.023 1.00 166.39 126 ASN M O 1
ATOM 3994 N N . GLY C 3 127 ? 274.865 -1.334 -43.283 1.00 168.43 127 GLY M N 1
ATOM 3995 C CA . GLY C 3 127 ? 274.910 -2.782 -43.265 1.00 166.70 127 GLY M CA 1
ATOM 3996 C C . GLY C 3 127 ? 273.550 -3.443 -43.214 1.00 179.88 127 GLY M C 1
ATOM 3997 O O . GLY C 3 127 ? 273.138 -4.058 -44.202 1.00 185.35 127 GLY M O 1
ATOM 3998 N N . GLU C 3 128 ? 272.824 -3.258 -42.108 1.00 177.56 128 GLU M N 1
ATOM 3999 C CA . GLU C 3 128 ? 271.497 -3.835 -41.901 1.00 179.17 128 GLU M CA 1
ATOM 4000 C C . GLU C 3 128 ? 271.375 -5.192 -42.581 1.00 174.76 128 GLU M C 1
ATOM 4001 O O . GLU C 3 128 ? 270.690 -5.317 -43.600 1.00 185.95 128 GLU M O 1
ATOM 4007 N N . MET C 3 129 ? 272.069 -6.195 -42.049 1.00 152.42 129 MET M N 1
ATOM 4008 C CA . MET C 3 129 ? 272.034 -7.530 -42.629 1.00 145.65 129 MET M CA 1
ATOM 4009 C C . MET C 3 129 ? 270.603 -8.019 -42.799 1.00 146.33 129 MET M C 1
ATOM 4010 O O . MET C 3 129 ? 269.732 -7.762 -41.962 1.00 152.82 129 MET M O 1
ATOM 4015 N N . ALA C 3 130 ? 270.373 -8.730 -43.901 1.00 135.47 130 ALA M N 1
ATOM 4016 C CA . ALA C 3 130 ? 269.041 -9.161 -44.314 1.00 117.99 130 ALA M CA 1
ATOM 4017 C C . ALA C 3 130 ? 269.141 -10.648 -44.627 1.00 124.71 130 ALA M C 1
ATOM 4018 O O . ALA C 3 130 ? 269.642 -11.038 -45.686 1.00 120.88 130 ALA M O 1
ATOM 4020 N N . GLY C 3 131 ? 268.713 -11.466 -43.677 1.00 134.94 131 GLY M N 1
ATOM 4021 C CA . GLY C 3 131 ? 268.686 -12.910 -43.843 1.00 135.49 131 GLY M CA 1
ATOM 4022 C C . GLY C 3 131 ? 267.303 -13.464 -43.571 1.00 132.04 131 GLY M C 1
ATOM 4023 O O . GLY C 3 131 ? 266.607 -12.998 -42.668 1.00 134.94 131 GLY M O 1
ATOM 4024 N N . GLY C 3 132 ? 266.909 -14.454 -44.361 1.00 130.09 132 GLY M N 1
ATOM 4025 C CA . GLY C 3 132 ? 265.648 -15.122 -44.162 1.00 124.99 132 GLY M CA 1
ATOM 4026 C C . GLY C 3 132 ? 265.416 -16.218 -45.179 1.00 131.61 132 GLY M C 1
ATOM 4027 O O . GLY C 3 132 ? 266.215 -16.422 -46.099 1.00 137.28 132 GLY M O 1
ATOM 4028 N N . PRO C 3 133 ? 264.310 -16.951 -45.026 1.00 131.72 133 PRO M N 1
ATOM 4029 C CA . PRO C 3 133 ? 264.054 -18.089 -45.923 1.00 132.16 133 PRO M CA 1
ATOM 4030 C C . PRO C 3 133 ? 264.031 -17.726 -47.395 1.00 129.65 133 PRO M C 1
ATOM 4031 O O . PRO C 3 133 ? 264.467 -18.536 -48.217 1.00 136.01 133 PRO M O 1
ATOM 4035 N N . MET C 3 134 ? 263.593 -16.519 -47.755 1.00 124.33 134 MET M N 1
ATOM 4036 C CA . MET C 3 134 ? 263.654 -16.120 -49.156 1.00 128.47 134 MET M CA 1
ATOM 4037 C C . MET C 3 134 ? 265.085 -16.176 -49.679 1.00 135.57 134 MET M C 1
ATOM 4038 O O . MET C 3 134 ? 265.303 -16.426 -50.869 1.00 141.49 134 MET M O 1
ATOM 4043 N N . TYR C 3 135 ? 266.067 -15.933 -48.808 1.00 128.33 135 TYR M N 1
ATOM 4044 C CA . TYR C 3 135 ? 267.465 -16.070 -49.198 1.00 125.38 135 TYR M CA 1
ATOM 4045 C C . TYR C 3 135 ? 267.902 -17.532 -49.288 1.00 133.95 135 TYR M C 1
ATOM 4046 O O . TYR C 3 135 ? 268.645 -17.892 -50.207 1.00 151.66 135 TYR M O 1
ATOM 4055 N N . PHE C 3 136 ? 267.479 -18.383 -48.338 1.00 128.54 136 PHE M N 1
ATOM 4056 C CA . PHE C 3 136 ? 267.925 -19.780 -48.339 1.00 135.69 136 PHE M CA 1
ATOM 4057 C C . PHE C 3 136 ? 267.690 -20.409 -49.698 1.00 144.36 136 PHE M C 1
ATOM 4058 O O . PHE C 3 136 ? 268.577 -21.047 -50.271 1.00 161.27 136 PHE M O 1
ATOM 4066 N N . LEU C 3 137 ? 266.472 -20.247 -50.215 1.00 141.11 137 LEU M N 1
ATOM 4067 C CA . LEU C 3 137 ? 266.081 -20.942 -51.430 1.00 151.03 137 LEU M CA 1
ATOM 4068 C C . LEU C 3 137 ? 266.903 -20.475 -52.620 1.00 150.11 137 LEU M C 1
ATOM 4069 O O . LEU C 3 137 ? 267.237 -21.283 -53.491 1.00 152.44 137 LEU M O 1
ATOM 4074 N N . GLU C 3 138 ? 267.270 -19.191 -52.657 1.00 147.03 138 GLU M N 1
ATOM 4075 C CA . GLU C 3 138 ? 268.218 -18.728 -53.664 1.00 144.07 138 GLU M CA 1
ATOM 4076 C C . GLU C 3 138 ? 269.550 -19.458 -53.530 1.00 149.76 138 GLU M C 1
ATOM 4077 O O . GLU C 3 138 ? 270.196 -19.779 -54.535 1.00 162.04 138 GLU M O 1
ATOM 4083 N N . LYS C 3 139 ? 269.981 -19.723 -52.293 1.00 137.28 139 LYS M N 1
ATOM 4084 C CA . LYS C 3 139 ? 271.194 -20.483 -52.018 1.00 125.73 139 LYS M CA 1
ATOM 4085 C C . LYS C 3 139 ? 270.910 -21.962 -51.779 1.00 132.48 139 LYS M C 1
ATOM 4086 O O . LYS C 3 139 ? 271.659 -22.628 -51.050 1.00 140.13 139 LYS M O 1
ATOM 4092 N N . GLY C 3 140 ? 269.840 -22.490 -52.368 1.00 131.02 140 GLY M N 1
ATOM 4093 C CA . GLY C 3 140 ? 269.511 -23.894 -52.239 1.00 124.24 140 GLY M CA 1
ATOM 4094 C C . GLY C 3 140 ? 270.194 -24.701 -53.316 1.00 161.34 140 GLY M C 1
ATOM 4095 O O . GLY C 3 140 ? 271.422 -24.678 -53.428 1.00 178.53 140 GLY M O 1
ATOM 4096 N N . LEU C 3 141 ? 269.415 -25.413 -54.125 1.00 182.79 141 LEU M N 1
ATOM 4097 C CA . LEU C 3 141 ? 269.931 -26.187 -55.256 1.00 194.06 141 LEU M CA 1
ATOM 4098 C C . LEU C 3 141 ? 269.126 -25.825 -56.502 1.00 197.71 141 LEU M C 1
ATOM 4099 O O . LEU C 3 141 ? 268.311 -26.624 -56.979 1.00 200.37 141 LEU M O 1
ATOM 4104 N N . PRO C 3 142 ? 269.316 -24.600 -57.047 1.00 193.04 142 PRO M N 1
ATOM 4105 C CA . PRO C 3 142 ? 268.550 -24.022 -58.165 1.00 186.51 142 PRO M CA 1
ATOM 4106 C C . PRO C 3 142 ? 268.167 -25.019 -59.259 1.00 188.74 142 PRO M C 1
ATOM 4107 O O . PRO C 3 142 ? 268.998 -25.855 -59.616 1.00 192.06 142 PRO M O 1
ATOM 4111 N N . LEU C 3 146 ? 265.102 -23.843 -58.899 1.00 141.25 146 LEU M N 1
ATOM 4112 C CA . LEU C 3 146 ? 263.739 -23.741 -58.379 1.00 149.98 146 LEU M CA 1
ATOM 4113 C C . LEU C 3 146 ? 263.684 -22.854 -57.144 1.00 148.59 146 LEU M C 1
ATOM 4114 O O . LEU C 3 146 ? 262.643 -22.275 -56.831 1.00 147.33 146 LEU M O 1
ATOM 4119 N N . GLY C 3 147 ? 264.804 -22.786 -56.424 1.00 152.82 147 GLY M N 1
ATOM 4120 C CA . GLY C 3 147 ? 264.848 -22.002 -55.204 1.00 143.79 147 GLY M CA 1
ATOM 4121 C C . GLY C 3 147 ? 264.534 -20.537 -55.424 1.00 141.81 147 GLY M C 1
ATOM 4122 O O . GLY C 3 147 ? 263.940 -19.890 -54.560 1.00 139.08 147 GLY M O 1
ATOM 4123 N N . LYS C 3 148 ? 264.924 -19.993 -56.579 1.00 153.89 148 LYS M N 1
ATOM 4124 C CA . LYS C 3 148 ? 264.577 -18.613 -56.894 1.00 153.29 148 LYS M CA 1
ATOM 4125 C C . LYS C 3 148 ? 263.066 -18.411 -56.887 1.00 156.58 148 LYS M C 1
ATOM 4126 O O . LYS C 3 148 ? 262.572 -17.402 -56.370 1.00 161.74 148 LYS M O 1
ATOM 4132 N N . ILE C 3 149 ? 262.313 -19.366 -57.438 1.00 154.15 149 ILE M N 1
ATOM 4133 C CA . ILE C 3 149 ? 260.858 -19.245 -57.447 1.00 142.32 149 ILE M CA 1
ATOM 4134 C C . ILE C 3 149 ? 260.298 -19.385 -56.038 1.00 133.11 149 ILE M C 1
ATOM 4135 O O . ILE C 3 149 ? 259.382 -18.654 -55.646 1.00 143.87 149 ILE M O 1
ATOM 4140 N N . LEU C 3 150 ? 260.824 -20.331 -55.259 1.00 122.65 150 LEU M N 1
ATOM 4141 C CA . LEU C 3 150 ? 260.320 -20.517 -53.903 1.00 127.80 150 LEU M CA 1
ATOM 4142 C C . LEU C 3 150 ? 260.577 -19.278 -53.053 1.00 119.54 150 LEU M C 1
ATOM 4143 O O . LEU C 3 150 ? 259.703 -18.843 -52.294 1.00 121.99 150 LEU M O 1
ATOM 4148 N N . GLY C 3 151 ? 261.772 -18.697 -53.169 1.00 115.76 151 GLY M N 1
ATOM 4149 C CA . GLY C 3 151 ? 262.094 -17.524 -52.374 1.00 119.27 151 GLY M CA 1
ATOM 4150 C C . GLY C 3 151 ? 261.210 -16.331 -52.691 1.00 123.16 151 GLY M C 1
ATOM 4151 O O . GLY C 3 151 ? 260.732 -15.649 -51.783 1.00 125.88 151 GLY M O 1
ATOM 4152 N N . VAL C 3 152 ? 260.976 -16.064 -53.983 1.00 120.77 152 VAL M N 1
ATOM 4153 C CA . VAL C 3 152 ? 260.123 -14.934 -54.350 1.00 120.16 152 VAL M CA 1
ATOM 4154 C C . VAL C 3 152 ? 258.683 -15.183 -53.910 1.00 112.35 152 VAL M C 1
ATOM 4155 O O . VAL C 3 152 ? 257.967 -14.243 -53.540 1.00 112.39 152 VAL M O 1
ATOM 4159 N N . ALA C 3 153 ? 258.241 -16.442 -53.911 1.00 101.75 153 ALA M N 1
ATOM 4160 C CA . ALA C 3 153 ? 256.918 -16.757 -53.380 1.00 112.79 153 ALA M CA 1
ATOM 4161 C C . ALA C 3 153 ? 256.842 -16.432 -51.895 1.00 117.11 153 ALA M C 1
ATOM 4162 O O . ALA C 3 153 ? 255.890 -15.789 -51.435 1.00 122.50 153 ALA M O 1
ATOM 4164 N N . PHE C 3 154 ? 257.850 -16.872 -51.133 1.00 104.50 154 PHE M N 1
ATOM 4165 C CA . PHE C 3 154 ? 257.876 -16.647 -49.690 1.00 103.02 154 PHE M CA 1
ATOM 4166 C C . PHE C 3 154 ? 257.773 -15.166 -49.354 1.00 113.84 154 PHE M C 1
ATOM 4167 O O . PHE C 3 154 ? 257.002 -14.775 -48.469 1.00 131.06 154 PHE M O 1
ATOM 4175 N N . ALA C 3 155 ? 258.536 -14.328 -50.055 1.00 109.28 155 ALA M N 1
ATOM 4176 C CA . ALA C 3 155 ? 258.500 -12.896 -49.788 1.00 113.54 155 ALA M CA 1
ATOM 4177 C C . ALA C 3 155 ? 257.138 -12.304 -50.125 1.00 122.96 155 ALA M C 1
ATOM 4178 O O . ALA C 3 155 ? 256.621 -11.463 -49.379 1.00 118.44 155 ALA M O 1
ATOM 4180 N N . PHE C 3 156 ? 256.533 -12.748 -51.232 1.00 125.96 156 PHE M N 1
ATOM 4181 C CA . PHE C 3 156 ? 255.195 -12.285 -51.589 1.00 127.01 156 PHE M CA 1
ATOM 4182 C C . PHE C 3 156 ? 254.202 -12.568 -50.467 1.00 121.83 156 PHE M C 1
ATOM 4183 O O . PHE C 3 156 ? 253.405 -11.701 -50.087 1.00 119.57 156 PHE M O 1
ATOM 4191 N N . PHE C 3 157 ? 254.242 -13.784 -49.923 1.00 114.86 157 PHE M N 1
ATOM 4192 C CA . PHE C 3 157 ? 253.364 -14.143 -48.817 1.00 113.55 157 PHE M CA 1
ATOM 4193 C C . PHE C 3 157 ? 253.750 -13.398 -47.547 1.00 112.69 157 PHE M C 1
ATOM 4194 O O . PHE C 3 157 ? 252.913 -12.726 -46.934 1.00 120.44 157 PHE M O 1
ATOM 4202 N N . GLY C 3 158 ? 255.022 -13.491 -47.151 1.00 98.24 158 GLY M N 1
ATOM 4203 C CA . GLY C 3 158 ? 255.440 -12.912 -45.884 1.00 93.81 158 GLY M CA 1
ATOM 4204 C C . GLY C 3 158 ? 255.185 -11.421 -45.810 1.00 103.19 158 GLY M C 1
ATOM 4205 O O . GLY C 3 158 ? 254.811 -10.899 -44.757 1.00 93.96 158 GLY M O 1
ATOM 4206 N N . ALA C 3 159 ? 255.379 -10.717 -46.927 1.00 111.15 159 ALA M N 1
ATOM 4207 C CA . ALA C 3 159 ? 255.069 -9.294 -46.952 1.00 112.14 159 ALA M CA 1
ATOM 4208 C C . ALA C 3 159 ? 253.591 -9.055 -46.659 1.00 105.12 159 ALA M C 1
ATOM 4209 O O . ALA C 3 159 ? 253.245 -8.165 -45.876 1.00 106.58 159 ALA M O 1
ATOM 4211 N N . PHE C 3 160 ? 252.705 -9.851 -47.267 1.00 97.25 160 PHE M N 1
ATOM 4212 C CA . PHE C 3 160 ? 251.281 -9.760 -46.956 1.00 104.31 160 PHE M CA 1
ATOM 4213 C C . PHE C 3 160 ? 250.964 -10.418 -45.619 1.00 102.00 160 PHE M C 1
ATOM 4214 O O . PHE C 3 160 ? 250.284 -9.825 -44.774 1.00 89.97 160 PHE M O 1
ATOM 4222 N N . ALA C 3 161 ? 251.454 -11.646 -45.414 1.00 102.56 161 ALA M N 1
ATOM 4223 C CA . ALA C 3 161 ? 251.120 -12.410 -44.218 1.00 100.07 161 ALA M CA 1
ATOM 4224 C C . ALA C 3 161 ? 251.498 -11.672 -42.943 1.00 95.00 161 ALA M C 1
ATOM 4225 O O . ALA C 3 161 ? 250.939 -11.961 -41.881 1.00 107.70 161 ALA M O 1
ATOM 4227 N N . ALA C 3 162 ? 252.426 -10.720 -43.032 1.00 89.81 162 ALA M N 1
ATOM 4228 C CA . ALA C 3 162 ? 252.819 -9.951 -41.859 1.00 97.16 162 ALA M CA 1
ATOM 4229 C C . ALA C 3 162 ? 251.673 -9.077 -41.363 1.00 97.67 162 ALA M C 1
ATOM 4230 O O . ALA C 3 162 ? 251.512 -8.894 -40.153 1.00 106.76 162 ALA M O 1
ATOM 4232 N N . PHE C 3 163 ? 250.872 -8.519 -42.279 1.00 105.32 163 PHE M N 1
ATOM 4233 C CA . PHE C 3 163 ? 249.766 -7.652 -41.872 1.00 116.38 163 PHE M CA 1
ATOM 4234 C C . PHE C 3 163 ? 248.748 -8.417 -41.034 1.00 113.59 163 PHE M C 1
ATOM 4235 O O . PHE C 3 163 ? 248.157 -7.864 -40.100 1.00 122.85 163 PHE M O 1
ATOM 4243 N N . GLY C 3 164 ? 248.520 -9.684 -41.363 1.00 103.47 164 GLY M N 1
ATOM 4244 C CA . GLY C 3 164 ? 247.600 -10.508 -40.612 1.00 95.61 164 GLY M CA 1
ATOM 4245 C C . GLY C 3 164 ? 248.095 -10.707 -39.196 1.00 93.35 164 GLY M C 1
ATOM 4246 O O . GLY C 3 164 ? 247.582 -10.079 -38.268 1.00 96.33 164 GLY M O 1
ATOM 4247 N N . ILE C 3 165 ? 249.119 -11.548 -39.024 1.00 96.84 165 ILE M N 1
ATOM 4248 C CA . ILE C 3 165 ? 249.608 -11.860 -37.684 1.00 99.79 165 ILE M CA 1
ATOM 4249 C C . ILE C 3 165 ? 250.186 -10.623 -37.015 1.00 97.82 165 ILE M C 1
ATOM 4250 O O . ILE C 3 165 ? 249.942 -10.370 -35.832 1.00 101.47 165 ILE M O 1
ATOM 4255 N N . GLY C 3 166 ? 250.938 -9.825 -37.761 1.00 90.10 166 GLY M N 1
ATOM 4256 C CA . GLY C 3 166 ? 251.690 -8.740 -37.171 1.00 95.89 166 GLY M CA 1
ATOM 4257 C C . GLY C 3 166 ? 250.910 -7.481 -36.876 1.00 114.52 166 GLY M C 1
ATOM 4258 O O . GLY C 3 166 ? 251.146 -6.838 -35.851 1.00 135.55 166 GLY M O 1
ATOM 4259 N N . ASN C 3 167 ? 249.982 -7.103 -37.751 1.00 106.00 167 ASN M N 1
ATOM 4260 C CA . ASN C 3 167 ? 249.282 -5.835 -37.601 1.00 112.95 167 ASN M CA 1
ATOM 4261 C C . ASN C 3 167 ? 247.827 -6.037 -37.192 1.00 120.30 167 ASN M C 1
ATOM 4262 O O . ASN C 3 167 ? 247.480 -5.794 -36.037 1.00 123.39 167 ASN M O 1
ATOM 4267 N N . MET C 3 168 ? 246.975 -6.537 -38.092 1.00 123.14 168 MET M N 1
ATOM 4268 C CA . MET C 3 168 ? 245.529 -6.424 -37.899 1.00 100.08 168 MET M CA 1
ATOM 4269 C C . MET C 3 168 ? 245.036 -7.288 -36.743 1.00 99.84 168 MET M C 1
ATOM 4270 O O . MET C 3 168 ? 244.239 -6.829 -35.917 1.00 112.80 168 MET M O 1
ATOM 4275 N N . VAL C 3 169 ? 245.491 -8.542 -36.665 1.00 92.01 169 VAL M N 1
ATOM 4276 C CA . VAL C 3 169 ? 245.020 -9.439 -35.609 1.00 86.58 169 VAL M CA 1
ATOM 4277 C C . VAL C 3 169 ? 245.357 -8.866 -34.237 1.00 89.57 169 VAL M C 1
ATOM 4278 O O . VAL C 3 169 ? 244.500 -8.784 -33.351 1.00 79.67 169 VAL M O 1
ATOM 4282 N N . GLN C 3 170 ? 246.616 -8.461 -34.041 1.00 103.91 170 GLN M N 1
ATOM 4283 C CA . GLN C 3 170 ? 247.030 -7.949 -32.737 1.00 107.35 170 GLN M CA 1
ATOM 4284 C C . GLN C 3 170 ? 246.412 -6.585 -32.444 1.00 97.41 170 GLN M C 1
ATOM 4285 O O . GLN C 3 170 ? 246.015 -6.311 -31.306 1.00 88.26 170 GLN M O 1
ATOM 4291 N N . THR C 3 171 ? 246.326 -5.714 -33.454 1.00 87.50 171 THR M N 1
ATOM 4292 C CA . THR C 3 171 ? 245.814 -4.369 -33.210 1.00 97.55 171 THR M CA 1
ATOM 4293 C C . THR C 3 171 ? 244.308 -4.372 -32.942 1.00 97.67 171 THR M C 1
ATOM 4294 O O . THR C 3 171 ? 243.824 -3.537 -32.170 1.00 102.46 171 THR M O 1
ATOM 4298 N N . ASN C 3 172 ? 243.552 -5.292 -33.551 1.00 90.09 172 ASN M N 1
ATOM 4299 C CA . ASN C 3 172 ? 242.105 -5.311 -33.331 1.00 84.32 172 ASN M CA 1
ATOM 4300 C C . ASN C 3 172 ? 241.766 -5.856 -31.949 1.00 89.52 172 ASN M C 1
ATOM 4301 O O . ASN C 3 172 ? 240.919 -5.290 -31.249 1.00 97.76 172 ASN M O 1
ATOM 4306 N N . SER C 3 173 ? 242.423 -6.943 -31.536 1.00 85.49 173 SER M N 1
ATOM 4307 C CA . SER C 3 173 ? 242.110 -7.557 -30.250 1.00 88.67 173 SER M CA 1
ATOM 4308 C C . SER C 3 173 ? 242.314 -6.567 -29.108 1.00 98.47 173 SER M C 1
ATOM 4309 O O . SER C 3 173 ? 241.476 -6.471 -28.203 1.00 111.53 173 SER M O 1
ATOM 4312 N N . VAL C 3 174 ? 243.417 -5.815 -29.139 1.00 102.16 174 VAL M N 1
ATOM 4313 C CA . VAL C 3 174 ? 243.659 -4.805 -28.112 1.00 108.43 174 VAL M CA 1
ATOM 4314 C C . VAL C 3 174 ? 242.590 -3.726 -28.174 1.00 105.19 174 VAL M C 1
ATOM 4315 O O . VAL C 3 174 ? 242.001 -3.359 -27.149 1.00 106.11 174 VAL M O 1
ATOM 4319 N N . ALA C 3 175 ? 242.283 -3.245 -29.382 1.00 95.22 175 ALA M N 1
ATOM 4320 C CA . ALA C 3 175 ? 241.330 -2.150 -29.525 1.00 95.66 175 ALA M CA 1
ATOM 4321 C C . ALA C 3 175 ? 239.991 -2.510 -28.896 1.00 101.01 175 ALA M C 1
ATOM 4322 O O . ALA C 3 175 ? 239.433 -1.737 -28.108 1.00 109.28 175 ALA M O 1
ATOM 4324 N N . ASP C 3 176 ? 239.470 -3.696 -29.218 1.00 98.62 176 ASP M N 1
ATOM 4325 C CA . ASP C 3 176 ? 238.214 -4.140 -28.623 1.00 97.79 176 ASP M CA 1
ATOM 4326 C C . ASP C 3 176 ? 238.372 -4.354 -27.121 1.00 102.89 176 ASP M C 1
ATOM 4327 O O . ASP C 3 176 ? 237.561 -3.862 -26.329 1.00 128.11 176 ASP M O 1
ATOM 4332 N N . ALA C 3 177 ? 239.425 -5.068 -26.711 1.00 94.36 177 ALA M N 1
ATOM 4333 C CA . ALA C 3 177 ? 239.605 -5.377 -25.295 1.00 92.67 177 ALA M CA 1
ATOM 4334 C C . ALA C 3 177 ? 239.741 -4.110 -24.463 1.00 94.75 177 ALA M C 1
ATOM 4335 O O . ALA C 3 177 ? 239.206 -4.029 -23.351 1.00 114.59 177 ALA M O 1
ATOM 4337 N N . VAL C 3 178 ? 240.453 -3.109 -24.986 1.00 92.96 178 VAL M N 1
ATOM 4338 C CA . VAL C 3 178 ? 240.609 -1.848 -24.265 1.00 94.12 178 VAL M CA 1
ATOM 4339 C C . VAL C 3 178 ? 239.260 -1.149 -24.124 1.00 96.84 178 VAL M C 1
ATOM 4340 O O . VAL C 3 178 ? 238.957 -0.555 -23.082 1.00 92.40 178 VAL M O 1
ATOM 4344 N N . ALA C 3 179 ? 238.420 -1.228 -25.163 1.00 98.20 179 ALA M N 1
ATOM 4345 C CA . ALA C 3 179 ? 237.095 -0.618 -25.100 1.00 85.64 179 ALA M CA 1
ATOM 4346 C C . ALA C 3 179 ? 236.227 -1.283 -24.037 1.00 85.74 179 ALA M C 1
ATOM 4347 O O . ALA C 3 179 ? 235.436 -0.615 -23.361 1.00 86.14 179 ALA M O 1
ATOM 4349 N N . SER C 3 180 ? 236.358 -2.602 -23.876 1.00 83.42 180 SER M N 1
ATOM 4350 C CA . SER C 3 180 ? 235.568 -3.309 -22.874 1.00 87.44 180 SER M CA 1
ATOM 4351 C C . SER C 3 180 ? 235.955 -2.882 -21.463 1.00 105.70 180 SER M C 1
ATOM 4352 O O . SER C 3 180 ? 235.097 -2.495 -20.663 1.00 128.09 180 SER M O 1
ATOM 4355 N N . ASN C 3 181 ? 237.249 -2.949 -21.142 1.00 98.33 181 ASN M N 1
ATOM 4356 C CA . ASN C 3 181 ? 237.716 -2.707 -19.781 1.00 105.12 181 ASN M CA 1
ATOM 4357 C C . ASN C 3 181 ? 237.813 -1.216 -19.460 1.00 114.06 181 ASN M C 1
ATOM 4358 O O . ASN C 3 181 ? 237.435 -0.790 -18.362 1.00 144.14 181 ASN M O 1
ATOM 4363 N N . PHE C 3 182 ? 238.302 -0.407 -20.400 1.00 104.59 182 PHE M N 1
ATOM 4364 C CA . PHE C 3 182 ? 238.556 1.005 -20.152 1.00 102.30 182 PHE M CA 1
ATOM 4365 C C . PHE C 3 182 ? 237.564 1.942 -20.821 1.00 103.14 182 PHE M C 1
ATOM 4366 O O . PHE C 3 182 ? 237.452 3.095 -20.395 1.00 110.86 182 PHE M O 1
ATOM 4374 N N . GLY C 3 183 ? 236.850 1.495 -21.849 1.00 103.32 183 GLY M N 1
ATOM 4375 C CA . GLY C 3 183 ? 235.810 2.346 -22.377 1.00 106.06 183 GLY M CA 1
ATOM 4376 C C . GLY C 3 183 ? 236.321 3.476 -23.230 1.00 102.79 183 GLY M C 1
ATOM 4377 O O . GLY C 3 183 ? 235.599 4.454 -23.440 1.00 114.81 183 GLY M O 1
ATOM 4378 N N . VAL C 3 184 ? 237.552 3.389 -23.712 1.00 93.74 184 VAL M N 1
ATOM 4379 C CA . VAL C 3 184 ? 238.111 4.446 -24.541 1.00 103.20 184 VAL M CA 1
ATOM 4380 C C . VAL C 3 184 ? 237.910 4.076 -26.002 1.00 95.16 184 VAL M C 1
ATOM 4381 O O . VAL C 3 184 ? 237.828 2.899 -26.367 1.00 89.47 184 VAL M O 1
ATOM 4385 N N . ASP C 3 185 ? 237.799 5.106 -26.835 1.00 99.95 185 ASP M N 1
ATOM 4386 C CA . ASP C 3 185 ? 237.419 4.923 -28.227 1.00 119.22 185 ASP M CA 1
ATOM 4387 C C . ASP C 3 185 ? 238.404 3.965 -28.894 1.00 122.20 185 ASP M C 1
ATOM 4388 O O . ASP C 3 185 ? 239.593 3.971 -28.560 1.00 132.54 185 ASP M O 1
ATOM 4393 N N . PRO C 3 186 ? 237.948 3.107 -29.809 1.00 112.11 186 PRO M N 1
ATOM 4394 C CA . PRO C 3 186 ? 238.914 2.289 -30.554 1.00 112.41 186 PRO M CA 1
ATOM 4395 C C . PRO C 3 186 ? 239.873 3.105 -31.404 1.00 116.96 186 PRO M C 1
ATOM 4396 O O . PRO C 3 186 ? 240.985 2.633 -31.669 1.00 133.36 186 PRO M O 1
ATOM 4400 N N . LEU C 3 187 ? 239.504 4.311 -31.847 1.00 103.38 187 LEU M N 1
ATOM 4401 C CA . LEU C 3 187 ? 240.494 5.076 -32.597 1.00 114.86 187 LEU M CA 1
ATOM 4402 C C . LEU C 3 187 ? 241.499 5.770 -31.685 1.00 108.71 187 LEU M C 1
ATOM 4403 O O . LEU C 3 187 ? 242.633 6.011 -32.111 1.00 120.53 187 LEU M O 1
ATOM 4408 N N . ILE C 3 188 ? 241.120 6.123 -30.453 1.00 96.77 188 ILE M N 1
ATOM 4409 C CA . ILE C 3 188 ? 242.105 6.687 -29.529 1.00 93.58 188 ILE M CA 1
ATOM 4410 C C . ILE C 3 188 ? 243.236 5.689 -29.315 1.00 95.63 188 ILE M C 1
ATOM 4411 O O . ILE C 3 188 ? 244.416 6.022 -29.473 1.00 105.20 188 ILE M O 1
ATOM 4416 N N . THR C 3 189 ? 242.887 4.436 -28.990 1.00 102.39 189 THR M N 1
ATOM 4417 C CA . THR C 3 189 ? 243.900 3.390 -28.883 1.00 107.96 189 THR M CA 1
ATOM 4418 C C . THR C 3 189 ? 244.527 3.083 -30.235 1.00 108.56 189 THR M C 1
ATOM 4419 O O . THR C 3 189 ? 245.723 2.783 -30.306 1.00 115.36 189 THR M O 1
ATOM 4423 N N . GLY C 3 190 ? 243.752 3.177 -31.314 1.00 96.45 190 GLY M N 1
ATOM 4424 C CA . GLY C 3 190 ? 244.332 3.000 -32.633 1.00 102.38 190 GLY M CA 1
ATOM 4425 C C . GLY C 3 190 ? 245.346 4.081 -32.950 1.00 113.72 190 GLY M C 1
ATOM 4426 O O . GLY C 3 190 ? 246.388 3.813 -33.555 1.00 116.21 190 GLY M O 1
ATOM 4427 N N . PHE C 3 191 ? 245.055 5.318 -32.538 1.00 116.39 191 PHE M N 1
ATOM 4428 C CA . PHE C 3 191 ? 245.963 6.433 -32.782 1.00 108.70 191 PHE M CA 1
ATOM 4429 C C . PHE C 3 191 ? 247.290 6.215 -32.065 1.00 102.06 191 PHE M C 1
ATOM 4430 O O . PHE C 3 191 ? 248.355 6.213 -32.694 1.00 112.52 191 PHE M O 1
ATOM 4438 N N . VAL C 3 192 ? 247.240 6.020 -30.740 1.00 87.66 192 VAL M N 1
ATOM 4439 C CA . VAL C 3 192 ? 248.458 5.872 -29.946 1.00 93.58 192 VAL M CA 1
ATOM 4440 C C . VAL C 3 192 ? 249.238 4.642 -30.383 1.00 105.42 192 VAL M C 1
ATOM 4441 O O . VAL C 3 192 ? 250.478 4.648 -30.387 1.00 108.28 192 VAL M O 1
ATOM 4445 N N . LEU C 3 193 ? 248.534 3.585 -30.796 1.00 102.02 193 LEU M N 1
ATOM 4446 C CA . LEU C 3 193 ? 249.220 2.389 -31.268 1.00 94.19 193 LEU M CA 1
ATOM 4447 C C . LEU C 3 193 ? 250.041 2.686 -32.513 1.00 92.99 193 LEU M C 1
ATOM 4448 O O . LEU C 3 193 ? 251.135 2.142 -32.685 1.00 102.51 193 LEU M O 1
ATOM 4453 N N . ALA C 3 194 ? 249.539 3.563 -33.382 1.00 104.58 194 ALA M N 1
ATOM 4454 C CA . ALA C 3 194 ? 250.295 3.943 -34.571 1.00 118.42 194 ALA M CA 1
ATOM 4455 C C . ALA C 3 194 ? 251.467 4.855 -34.215 1.00 115.69 194 ALA M C 1
ATOM 4456 O O . ALA C 3 194 ? 252.594 4.643 -34.680 1.00 114.57 194 ALA M O 1
ATOM 4458 N N . ILE C 3 195 ? 251.211 5.894 -33.411 1.00 107.39 195 ILE M N 1
ATOM 4459 C CA . ILE C 3 195 ? 252.253 6.855 -33.048 1.00 106.03 195 ILE M CA 1
ATOM 4460 C C . ILE C 3 195 ? 253.431 6.143 -32.393 1.00 111.33 195 ILE M C 1
ATOM 4461 O O . ILE C 3 195 ? 254.577 6.257 -32.848 1.00 111.47 195 ILE M O 1
ATOM 4466 N N . PHE C 3 196 ? 253.167 5.386 -31.319 1.00 111.15 196 PHE M N 1
ATOM 4467 C CA . PHE C 3 196 ? 254.242 4.665 -30.644 1.00 113.03 196 PHE M CA 1
ATOM 4468 C C . PHE C 3 196 ? 254.887 3.645 -31.569 1.00 115.13 196 PHE M C 1
ATOM 4469 O O . PHE C 3 196 ? 256.063 3.307 -31.397 1.00 119.70 196 PHE M O 1
ATOM 4477 N N . THR C 3 197 ? 254.147 3.162 -32.568 1.00 107.67 197 THR M N 1
ATOM 4478 C CA . THR C 3 197 ? 254.751 2.272 -33.549 1.00 107.02 197 THR M CA 1
ATOM 4479 C C . THR C 3 197 ? 255.654 3.051 -34.492 1.00 118.37 197 THR M C 1
ATOM 4480 O O . THR C 3 197 ? 256.803 2.658 -34.724 1.00 110.68 197 THR M O 1
ATOM 4484 N N . ALA C 3 198 ? 255.179 4.197 -34.986 1.00 117.85 198 ALA M N 1
ATOM 4485 C CA . ALA C 3 198 ? 255.977 4.980 -35.922 1.00 114.47 198 ALA M CA 1
ATOM 4486 C C . ALA C 3 198 ? 257.240 5.515 -35.259 1.00 114.70 198 ALA M C 1
ATOM 4487 O O . ALA C 3 198 ? 258.327 5.444 -35.840 1.00 119.57 198 ALA M O 1
ATOM 4489 N N . ALA C 3 199 ? 257.113 6.042 -34.038 1.00 110.87 199 ALA M N 1
ATOM 4490 C CA . ALA C 3 199 ? 258.265 6.606 -33.343 1.00 107.73 199 ALA M CA 1
ATOM 4491 C C . ALA C 3 199 ? 259.380 5.578 -33.188 1.00 116.73 199 ALA M C 1
ATOM 4492 O O . ALA C 3 199 ? 260.555 5.887 -33.418 1.00 140.83 199 ALA M O 1
ATOM 4494 N N . VAL C 3 200 ? 259.030 4.348 -32.806 1.00 104.05 200 VAL M N 1
ATOM 4495 C CA . VAL C 3 200 ? 260.039 3.312 -32.587 1.00 99.45 200 VAL M CA 1
ATOM 4496 C C . VAL C 3 200 ? 260.642 2.854 -33.910 1.00 104.21 200 VAL M C 1
ATOM 4497 O O . VAL C 3 200 ? 261.866 2.865 -34.086 1.00 111.89 200 VAL M O 1
ATOM 4501 N N . ILE C 3 201 ? 259.794 2.446 -34.862 1.00 109.33 201 ILE M N 1
ATOM 4502 C CA . ILE C 3 201 ? 260.294 1.847 -36.100 1.00 103.91 201 ILE M CA 1
ATOM 4503 C C . ILE C 3 201 ? 260.745 2.885 -37.111 1.00 107.41 201 ILE M C 1
ATOM 4504 O O . ILE C 3 201 ? 261.139 2.513 -38.226 1.00 107.50 201 ILE M O 1
ATOM 4509 N N . LEU C 3 202 ? 260.668 4.179 -36.779 1.00 121.77 202 LEU M N 1
ATOM 4510 C CA . LEU C 3 202 ? 261.272 5.188 -37.645 1.00 121.63 202 LEU M CA 1
ATOM 4511 C C . LEU C 3 202 ? 262.737 4.861 -37.879 1.00 116.95 202 LEU M C 1
ATOM 4512 O O . LEU C 3 202 ? 263.206 4.835 -39.021 1.00 110.19 202 LEU M O 1
ATOM 4517 N N . GLY C 3 203 ? 263.469 4.583 -36.807 1.00 115.74 203 GLY M N 1
ATOM 4518 C CA . GLY C 3 203 ? 264.792 4.039 -36.964 1.00 126.54 203 GLY M CA 1
ATOM 4519 C C . GLY C 3 203 ? 264.717 2.585 -37.379 1.00 135.95 203 GLY M C 1
ATOM 4520 O O . GLY C 3 203 ? 263.687 1.933 -37.246 1.00 144.31 203 GLY M O 1
ATOM 4521 N N . GLY C 3 204 ? 265.820 2.073 -37.908 1.00 150.68 204 GLY M N 1
ATOM 4522 C CA . GLY C 3 204 ? 265.857 0.691 -38.338 1.00 144.53 204 GLY M CA 1
ATOM 4523 C C . GLY C 3 204 ? 265.733 -0.305 -37.203 1.00 131.92 204 GLY M C 1
ATOM 4524 O O . GLY C 3 204 ? 265.252 0.025 -36.117 1.00 125.18 204 GLY M O 1
ATOM 4525 N N . ILE C 3 205 ? 266.156 -1.543 -37.461 1.00 127.77 205 ILE M N 1
ATOM 4526 C CA . ILE C 3 205 ? 266.070 -2.599 -36.458 1.00 125.72 205 ILE M CA 1
ATOM 4527 C C . ILE C 3 205 ? 266.878 -2.227 -35.223 1.00 131.47 205 ILE M C 1
ATOM 4528 O O . ILE C 3 205 ? 266.532 -2.618 -34.099 1.00 138.90 205 ILE M O 1
ATOM 4533 N N . LYS C 3 206 ? 267.953 -1.457 -35.406 1.00 129.55 206 LYS M N 1
ATOM 4534 C CA . LYS C 3 206 ? 268.741 -0.992 -34.271 1.00 133.07 206 LYS M CA 1
ATOM 4535 C C . LYS C 3 206 ? 267.877 -0.215 -33.284 1.00 133.49 206 LYS M C 1
ATOM 4536 O O . LYS C 3 206 ? 268.058 -0.328 -32.067 1.00 130.34 206 LYS M O 1
ATOM 4542 N N . SER C 3 207 ? 266.923 0.570 -33.793 1.00 141.39 207 SER M N 1
ATOM 4543 C CA . SER C 3 207 ? 265.968 1.239 -32.914 1.00 125.43 207 SER M CA 1
ATOM 4544 C C . SER C 3 207 ? 265.010 0.236 -32.281 1.00 115.93 207 SER M C 1
ATOM 4545 O O . SER C 3 207 ? 264.644 0.375 -31.108 1.00 103.36 207 SER M O 1
ATOM 4548 N N . ILE C 3 208 ? 264.588 -0.774 -33.048 1.00 117.99 208 ILE M N 1
ATOM 4549 C CA . ILE C 3 208 ? 263.654 -1.777 -32.538 1.00 109.69 208 ILE M CA 1
ATOM 4550 C C . ILE C 3 208 ? 264.288 -2.561 -31.395 1.00 109.57 208 ILE M C 1
ATOM 4551 O O . ILE C 3 208 ? 263.684 -2.737 -30.330 1.00 105.32 208 ILE M O 1
ATOM 4556 N N . GLY C 3 209 ? 265.522 -3.034 -31.600 1.00 108.89 209 GLY M N 1
ATOM 4557 C CA . GLY C 3 209 ? 266.206 -3.801 -30.573 1.00 110.53 209 GLY M CA 1
ATOM 4558 C C . GLY C 3 209 ? 266.336 -3.065 -29.255 1.00 112.52 209 GLY M C 1
ATOM 4559 O O . GLY C 3 209 ? 266.331 -3.687 -28.190 1.00 100.03 209 GLY M O 1
ATOM 4560 N N . LYS C 3 210 ? 266.467 -1.738 -29.308 1.00 116.98 210 LYS M N 1
ATOM 4561 C CA . LYS C 3 210 ? 266.470 -0.938 -28.088 1.00 110.51 210 LYS M CA 1
ATOM 4562 C C . LYS C 3 210 ? 265.149 -1.083 -27.343 1.00 108.16 210 LYS M C 1
ATOM 4563 O O . LYS C 3 210 ? 265.123 -1.466 -26.168 1.00 108.64 210 LYS M O 1
ATOM 4569 N N . ALA C 3 211 ? 264.035 -0.798 -28.022 1.00 106.05 211 ALA M N 1
ATOM 4570 C CA . ALA C 3 211 ? 262.731 -0.830 -27.366 1.00 112.94 211 ALA M CA 1
ATOM 4571 C C . ALA C 3 211 ? 262.351 -2.247 -26.951 1.00 108.98 211 ALA M C 1
ATOM 4572 O O . ALA C 3 211 ? 261.907 -2.474 -25.820 1.00 89.01 211 ALA M O 1
ATOM 4574 N N . THR C 3 212 ? 262.479 -3.211 -27.866 1.00 108.01 212 THR M N 1
ATOM 4575 C CA . THR C 3 212 ? 262.123 -4.581 -27.517 1.00 109.00 212 THR M CA 1
ATOM 4576 C C . THR C 3 212 ? 263.022 -5.114 -26.405 1.00 108.74 212 THR M C 1
ATOM 4577 O O . THR C 3 212 ? 262.605 -5.981 -25.627 1.00 106.78 212 THR M O 1
ATOM 4581 N N . GLY C 3 213 ? 264.246 -4.595 -26.304 1.00 115.24 213 GLY M N 1
ATOM 4582 C CA . GLY C 3 213 ? 265.133 -5.014 -25.235 1.00 113.40 213 GLY M CA 1
ATOM 4583 C C . GLY C 3 213 ? 264.620 -4.612 -23.867 1.00 121.18 213 GLY M C 1
ATOM 4584 O O . GLY C 3 213 ? 264.694 -5.392 -22.916 1.00 134.41 213 GLY M O 1
ATOM 4585 N N . ILE C 3 214 ? 264.097 -3.388 -23.748 1.00 122.30 214 ILE M N 1
ATOM 4586 C CA . ILE C 3 214 ? 263.555 -2.936 -22.469 1.00 123.57 214 ILE M CA 1
ATOM 4587 C C . ILE C 3 214 ? 262.142 -3.477 -22.248 1.00 119.32 214 ILE M C 1
ATOM 4588 O O . ILE C 3 214 ? 261.814 -3.934 -21.149 1.00 112.45 214 ILE M O 1
ATOM 4593 N N . ILE C 3 215 ? 261.294 -3.454 -23.282 1.00 116.63 215 ILE M N 1
ATOM 4594 C CA . ILE C 3 215 ? 259.877 -3.780 -23.103 1.00 109.54 215 ILE M CA 1
ATOM 4595 C C . ILE C 3 215 ? 259.689 -5.256 -22.759 1.00 118.46 215 ILE M C 1
ATOM 4596 O O . ILE C 3 215 ? 259.079 -5.595 -21.736 1.00 133.89 215 ILE M O 1
ATOM 4601 N N . VAL C 3 216 ? 260.201 -6.152 -23.617 1.00 106.69 216 VAL M N 1
ATOM 4602 C CA . VAL C 3 216 ? 259.829 -7.574 -23.541 1.00 97.15 216 VAL M CA 1
ATOM 4603 C C . VAL C 3 216 ? 260.058 -8.172 -22.152 1.00 102.05 216 VAL M C 1
ATOM 4604 O O . VAL C 3 216 ? 259.127 -8.792 -21.613 1.00 100.82 216 VAL M O 1
ATOM 4608 N N . PRO C 3 217 ? 261.247 -8.058 -21.538 1.00 110.24 217 PRO M N 1
ATOM 4609 C CA . PRO C 3 217 ? 261.413 -8.656 -20.200 1.00 112.40 217 PRO M CA 1
ATOM 4610 C C . PRO C 3 217 ? 260.462 -8.073 -19.170 1.00 118.70 217 PRO M C 1
ATOM 4611 O O . PRO C 3 217 ? 259.940 -8.813 -18.325 1.00 122.20 217 PRO M O 1
ATOM 4615 N N . PHE C 3 218 ? 260.209 -6.763 -19.229 1.00 123.39 218 PHE M N 1
ATOM 4616 C CA . PHE C 3 218 ? 259.191 -6.174 -18.367 1.00 125.56 218 PHE M CA 1
ATOM 4617 C C . PHE C 3 218 ? 257.830 -6.803 -18.634 1.00 114.76 218 PHE M C 1
ATOM 4618 O O . PHE C 3 218 ? 257.096 -7.137 -17.698 1.00 116.57 218 PHE M O 1
ATOM 4626 N N . MET C 3 219 ? 257.497 -7.009 -19.908 1.00 109.05 219 MET M N 1
ATOM 4627 C CA . MET C 3 219 ? 256.236 -7.647 -20.270 1.00 104.34 219 MET M CA 1
ATOM 4628 C C . MET C 3 219 ? 256.161 -9.077 -19.744 1.00 101.62 219 MET M C 1
ATOM 4629 O O . MET C 3 219 ? 255.182 -9.459 -19.092 1.00 100.56 219 MET M O 1
ATOM 4634 N N . ALA C 3 220 ? 257.183 -9.885 -20.031 1.00 108.50 220 ALA M N 1
ATOM 4635 C CA . ALA C 3 220 ? 257.131 -11.296 -19.671 1.00 106.41 220 ALA M CA 1
ATOM 4636 C C . ALA C 3 220 ? 257.105 -11.480 -18.158 1.00 104.26 220 ALA M C 1
ATOM 4637 O O . ALA C 3 220 ? 256.286 -12.243 -17.632 1.00 108.21 220 ALA M O 1
ATOM 4639 N N . VAL C 3 221 ? 257.972 -10.766 -17.435 1.00 97.20 221 VAL M N 1
ATOM 4640 C CA . VAL C 3 221 ? 258.005 -10.908 -15.982 1.00 109.47 221 VAL M CA 1
ATOM 4641 C C . VAL C 3 221 ? 256.706 -10.410 -15.360 1.00 118.28 221 VAL M C 1
ATOM 4642 O O . VAL C 3 221 ? 256.184 -11.019 -14.419 1.00 127.47 221 VAL M O 1
ATOM 4646 N N . PHE C 3 222 ? 256.156 -9.311 -15.884 1.00 107.71 222 PHE M N 1
ATOM 4647 C CA . PHE C 3 222 ? 254.892 -8.789 -15.369 1.00 102.53 222 PHE M CA 1
ATOM 4648 C C . PHE C 3 222 ? 253.796 -9.845 -15.444 1.00 93.27 222 PHE M C 1
ATOM 4649 O O . PHE C 3 222 ? 253.134 -10.146 -14.444 1.00 94.56 222 PHE M O 1
ATOM 4657 N N . TYR C 3 223 ? 253.607 -10.430 -16.625 1.00 96.03 223 TYR M N 1
ATOM 4658 C CA . TYR C 3 223 ? 252.565 -11.432 -16.818 1.00 94.03 223 TYR M CA 1
ATOM 4659 C C . TYR C 3 223 ? 252.856 -12.700 -16.021 1.00 96.61 223 TYR M C 1
ATOM 4660 O O . TYR C 3 223 ? 251.998 -13.182 -15.270 1.00 94.80 223 TYR M O 1
ATOM 4669 N N . ILE C 3 224 ? 254.069 -13.247 -16.163 1.00 100.75 224 ILE M N 1
ATOM 4670 C CA . ILE C 3 224 ? 254.405 -14.533 -15.552 1.00 112.11 224 ILE M CA 1
ATOM 4671 C C . ILE C 3 224 ? 254.308 -14.443 -14.034 1.00 112.80 224 ILE M C 1
ATOM 4672 O O . ILE C 3 224 ? 253.853 -15.385 -13.369 1.00 101.16 224 ILE M O 1
ATOM 4677 N N . LEU C 3 225 ? 254.727 -13.308 -13.462 1.00 107.18 225 LEU M N 1
ATOM 4678 C CA . LEU C 3 225 ? 254.641 -13.144 -12.015 1.00 104.44 225 LEU M CA 1
ATOM 4679 C C . LEU C 3 225 ? 253.201 -13.262 -11.547 1.00 109.99 225 LEU M C 1
ATOM 4680 O O . LEU C 3 225 ? 252.895 -14.034 -10.632 1.00 112.75 225 LEU M O 1
ATOM 4685 N N . ALA C 3 226 ? 252.293 -12.534 -12.200 1.00 99.09 226 ALA M N 1
ATOM 4686 C CA . ALA C 3 226 ? 250.884 -12.624 -11.846 1.00 85.35 226 ALA M CA 1
ATOM 4687 C C . ALA C 3 226 ? 250.384 -14.057 -11.961 1.00 106.16 226 ALA M C 1
ATOM 4688 O O . ALA C 3 226 ? 249.655 -14.541 -11.089 1.00 112.99 226 ALA M O 1
ATOM 4690 N N . GLY C 3 227 ? 250.784 -14.756 -13.025 1.00 118.26 227 GLY M N 1
ATOM 4691 C CA . GLY C 3 227 ? 250.382 -16.145 -13.182 1.00 127.93 227 GLY M CA 1
ATOM 4692 C C . GLY C 3 227 ? 250.944 -17.051 -12.102 1.00 127.15 227 GLY M C 1
ATOM 4693 O O . GLY C 3 227 ? 250.212 -17.831 -11.488 1.00 114.04 227 GLY M O 1
ATOM 4694 N N . LEU C 3 228 ? 252.255 -16.950 -11.843 1.00 128.28 228 LEU M N 1
ATOM 4695 C CA . LEU C 3 228 ? 252.837 -17.755 -10.773 1.00 117.76 228 LEU M CA 1
ATOM 4696 C C . LEU C 3 228 ? 252.316 -17.318 -9.406 1.00 109.03 228 LEU M C 1
ATOM 4697 O O . LEU C 3 228 ? 252.225 -18.144 -8.492 1.00 110.19 228 LEU M O 1
ATOM 4702 N N . VAL C 3 229 ? 251.981 -16.033 -9.242 1.00 94.10 229 VAL M N 1
ATOM 4703 C CA . VAL C 3 229 ? 251.299 -15.594 -8.025 1.00 95.78 229 VAL M CA 1
ATOM 4704 C C . VAL C 3 229 ? 249.980 -16.340 -7.862 1.00 98.43 229 VAL M C 1
ATOM 4705 O O . VAL C 3 229 ? 249.644 -16.809 -6.767 1.00 92.17 229 VAL M O 1
ATOM 4709 N N . ILE C 3 230 ? 249.209 -16.460 -8.947 1.00 98.45 230 ILE M N 1
ATOM 4710 C CA . ILE C 3 230 ? 247.941 -17.184 -8.888 1.00 90.06 230 ILE M CA 1
ATOM 4711 C C . ILE C 3 230 ? 248.189 -18.643 -8.537 1.00 89.55 230 ILE M C 1
ATOM 4712 O O . ILE C 3 230 ? 247.460 -19.238 -7.733 1.00 82.28 230 ILE M O 1
ATOM 4717 N N . LEU C 3 231 ? 249.235 -19.235 -9.117 1.00 98.54 231 LEU M N 1
ATOM 4718 C CA . LEU C 3 231 ? 249.564 -20.622 -8.812 1.00 108.55 231 LEU M CA 1
ATOM 4719 C C . LEU C 3 231 ? 249.895 -20.787 -7.334 1.00 116.00 231 LEU M C 1
ATOM 4720 O O . LEU C 3 231 ? 249.523 -21.792 -6.714 1.00 108.18 231 LEU M O 1
ATOM 4725 N N . ALA C 3 232 ? 250.579 -19.797 -6.751 1.00 118.41 232 ALA M N 1
ATOM 4726 C CA . ALA C 3 232 ? 250.931 -19.855 -5.336 1.00 105.82 232 ALA M CA 1
ATOM 4727 C C . ALA C 3 232 ? 249.687 -19.890 -4.457 1.00 110.28 232 ALA M C 1
ATOM 4728 O O . ALA C 3 232 ? 249.612 -20.673 -3.503 1.00 116.75 232 ALA M O 1
ATOM 4730 N N . MET C 3 233 ? 248.699 -19.047 -4.762 1.00 112.08 233 MET M N 1
ATOM 4731 C CA . MET C 3 233 ? 247.500 -18.986 -3.934 1.00 112.76 233 MET M CA 1
ATOM 4732 C C . MET C 3 233 ? 246.675 -20.264 -4.024 1.00 110.74 233 MET M C 1
ATOM 4733 O O . MET C 3 233 ? 245.974 -20.610 -3.067 1.00 121.53 233 MET M O 1
ATOM 4738 N N . ASN C 3 234 ? 246.760 -20.990 -5.139 1.00 94.82 234 ASN M N 1
ATOM 4739 C CA . ASN C 3 234 ? 245.965 -22.196 -5.353 1.00 108.34 234 ASN M CA 1
ATOM 4740 C C . ASN C 3 234 ? 246.893 -23.360 -5.711 1.00 113.12 234 ASN M C 1
ATOM 4741 O O . ASN C 3 234 ? 246.840 -23.920 -6.805 1.00 115.22 234 ASN M O 1
ATOM 4746 N N . ILE C 3 235 ? 247.753 -23.733 -4.758 1.00 111.81 235 ILE M N 1
ATOM 4747 C CA . ILE C 3 235 ? 248.748 -24.773 -5.015 1.00 120.28 235 ILE M CA 1
ATOM 4748 C C . ILE C 3 235 ? 248.069 -26.114 -5.273 1.00 117.69 235 ILE M C 1
ATOM 4749 O O . ILE C 3 235 ? 248.464 -26.861 -6.176 1.00 112.70 235 ILE M O 1
ATOM 4754 N N . GLY C 3 236 ? 247.036 -26.439 -4.491 1.00 112.02 236 GLY M N 1
ATOM 4755 C CA . GLY C 3 236 ? 246.421 -27.752 -4.601 1.00 110.60 236 GLY M CA 1
ATOM 4756 C C . GLY C 3 236 ? 245.861 -28.018 -5.984 1.00 120.47 236 GLY M C 1
ATOM 4757 O O . GLY C 3 236 ? 245.893 -29.150 -6.469 1.00 126.86 236 GLY M O 1
ATOM 4758 N N . TYR C 3 237 ? 245.343 -26.977 -6.636 1.00 118.70 237 TYR M N 1
ATOM 4759 C CA . TYR C 3 237 ? 244.710 -27.099 -7.944 1.00 126.38 237 TYR M CA 1
ATOM 4760 C C . TYR C 3 237 ? 245.702 -27.306 -9.082 1.00 120.98 237 TYR M C 1
ATOM 4761 O O . TYR C 3 237 ? 245.270 -27.551 -10.213 1.00 109.71 237 TYR M O 1
ATOM 4770 N N . ILE C 3 238 ? 247.006 -27.196 -8.818 1.00 124.63 238 ILE M N 1
ATOM 4771 C CA . ILE C 3 238 ? 248.000 -27.282 -9.889 1.00 104.97 238 ILE M CA 1
ATOM 4772 C C . ILE C 3 238 ? 247.951 -28.657 -10.542 1.00 107.24 238 ILE M C 1
ATOM 4773 O O . ILE C 3 238 ? 247.682 -28.788 -11.743 1.00 109.96 238 ILE M O 1
ATOM 4778 N N . ILE C 3 239 ? 248.210 -29.708 -9.757 1.00 109.71 239 ILE M N 1
ATOM 4779 C CA . ILE C 3 239 ? 248.313 -31.059 -10.318 1.00 119.55 239 ILE M CA 1
ATOM 4780 C C . ILE C 3 239 ? 247.026 -31.494 -11.015 1.00 120.86 239 ILE M C 1
ATOM 4781 O O . ILE C 3 239 ? 247.110 -32.074 -12.107 1.00 133.61 239 ILE M O 1
ATOM 4786 N N . PRO C 3 240 ? 245.823 -31.268 -10.464 1.00 116.03 240 PRO M N 1
ATOM 4787 C CA . PRO C 3 240 ? 244.617 -31.641 -11.230 1.00 122.09 240 PRO M CA 1
ATOM 4788 C C . PRO C 3 240 ? 244.473 -30.871 -12.530 1.00 115.71 240 PRO M C 1
ATOM 4789 O O . PRO C 3 240 ? 244.008 -31.432 -13.530 1.00 113.08 240 PRO M O 1
ATOM 4793 N N . ALA C 3 241 ? 244.858 -29.594 -12.542 1.00 105.00 241 ALA M N 1
ATOM 4794 C CA . ALA C 3 241 ? 244.888 -28.851 -13.794 1.00 94.74 241 ALA M CA 1
ATOM 4795 C C . ALA C 3 241 ? 245.786 -29.541 -14.810 1.00 97.75 241 ALA M C 1
ATOM 4796 O O . ALA C 3 241 ? 245.436 -29.649 -15.990 1.00 93.96 241 ALA M O 1
ATOM 4798 N N . PHE C 3 242 ? 246.941 -30.040 -14.364 1.00 105.64 242 PHE M N 1
ATOM 4799 C CA . PHE C 3 242 ? 247.764 -30.869 -15.236 1.00 104.86 242 PHE M CA 1
ATOM 4800 C C . PHE C 3 242 ? 247.040 -32.156 -15.594 1.00 114.00 242 PHE M C 1
ATOM 4801 O O . PHE C 3 242 ? 247.113 -32.622 -16.736 1.00 117.07 242 PHE M O 1
ATOM 4809 N N . GLY C 3 243 ? 246.315 -32.731 -14.635 1.00 115.22 243 GLY M N 1
ATOM 4810 C CA . GLY C 3 243 ? 245.611 -33.973 -14.902 1.00 115.12 243 GLY M CA 1
ATOM 4811 C C . GLY C 3 243 ? 244.532 -33.796 -15.950 1.00 125.36 243 GLY M C 1
ATOM 4812 O O . GLY C 3 243 ? 244.434 -34.582 -16.896 1.00 137.89 243 GLY M O 1
ATOM 4813 N N . THR C 3 244 ? 243.715 -32.749 -15.800 1.00 123.26 244 THR M N 1
ATOM 4814 C CA . THR C 3 244 ? 242.629 -32.507 -16.746 1.00 119.73 244 THR M CA 1
ATOM 4815 C C . THR C 3 244 ? 243.166 -32.250 -18.149 1.00 116.40 244 THR M C 1
ATOM 4816 O O . THR C 3 244 ? 242.582 -32.711 -19.137 1.00 115.75 244 THR M O 1
ATOM 4820 N N . ILE C 3 245 ? 244.280 -31.518 -18.254 1.00 110.36 245 ILE M N 1
ATOM 4821 C CA . ILE C 3 245 ? 244.904 -31.281 -19.556 1.00 98.10 245 ILE M CA 1
ATOM 4822 C C . ILE C 3 245 ? 245.360 -32.599 -20.165 1.00 98.24 245 ILE M C 1
ATOM 4823 O O . ILE C 3 245 ? 245.128 -32.873 -21.349 1.00 94.91 245 ILE M O 1
ATOM 4828 N N . PHE C 3 246 ? 246.027 -33.432 -19.360 1.00 103.15 246 PHE M N 1
ATOM 4829 C CA . PHE C 3 246 ? 246.524 -34.713 -19.850 1.00 106.74 246 PHE M CA 1
ATOM 4830 C C . PHE C 3 246 ? 245.384 -35.705 -20.049 1.00 113.34 246 PHE M C 1
ATOM 4831 O O . PHE C 3 246 ? 245.439 -36.545 -20.955 1.00 118.50 246 PHE M O 1
ATOM 4839 N N . SER C 3 247 ? 244.361 -35.648 -19.190 1.00 109.27 247 SER M N 1
ATOM 4840 C CA . SER C 3 247 ? 243.190 -36.500 -19.374 1.00 106.53 247 SER M CA 1
ATOM 4841 C C . SER C 3 247 ? 242.516 -36.207 -20.708 1.00 117.92 247 SER M C 1
ATOM 4842 O O . SER C 3 247 ? 242.243 -37.122 -21.494 1.00 124.11 247 SER M O 1
ATOM 4845 N N . SER C 3 248 ? 242.260 -34.930 -20.991 1.00 122.91 248 SER M N 1
ATOM 4846 C CA . SER C 3 248 ? 241.901 -34.524 -22.340 1.00 120.32 248 SER M CA 1
ATOM 4847 C C . SER C 3 248 ? 243.128 -34.676 -23.241 1.00 138.40 248 SER M C 1
ATOM 4848 O O . SER C 3 248 ? 244.206 -35.076 -22.796 1.00 147.44 248 SER M O 1
ATOM 4851 N N . ALA C 3 249 ? 242.957 -34.398 -24.537 1.00 139.60 249 ALA M N 1
ATOM 4852 C CA . ALA C 3 249 ? 244.027 -34.530 -25.531 1.00 141.91 249 ALA M CA 1
ATOM 4853 C C . ALA C 3 249 ? 244.369 -35.998 -25.769 1.00 140.12 249 ALA M C 1
ATOM 4854 O O . ALA C 3 249 ? 244.880 -36.360 -26.833 1.00 133.30 249 ALA M O 1
ATOM 4856 N N . PHE C 3 250 ? 244.089 -36.847 -24.783 1.00 146.03 250 PHE M N 1
ATOM 4857 C CA . PHE C 3 250 ? 244.204 -38.293 -24.901 1.00 136.29 250 PHE M CA 1
ATOM 4858 C C . PHE C 3 250 ? 242.849 -38.937 -24.630 1.00 128.71 250 PHE M C 1
ATOM 4859 O O . PHE C 3 250 ? 242.763 -40.040 -24.087 1.00 125.68 250 PHE M O 1
ATOM 4867 N N . ASN C 3 251 ? 241.781 -38.242 -25.016 1.00 124.49 251 ASN M N 1
ATOM 4868 C CA . ASN C 3 251 ? 240.413 -38.671 -24.753 1.00 119.62 251 ASN M CA 1
ATOM 4869 C C . ASN C 3 251 ? 239.809 -39.229 -26.034 1.00 112.55 251 ASN M C 1
ATOM 4870 O O . ASN C 3 251 ? 239.277 -38.482 -26.857 1.00 103.68 251 ASN M O 1
ATOM 4875 N N . PHE C 3 252 ? 239.853 -40.551 -26.178 1.00 115.62 252 PHE M N 1
ATOM 4876 C CA . PHE C 3 252 ? 239.244 -41.234 -27.306 1.00 115.97 252 PHE M CA 1
ATOM 4877 C C . PHE C 3 252 ? 237.835 -41.702 -26.973 1.00 115.50 252 PHE M C 1
ATOM 4878 O O . PHE C 3 252 ? 237.259 -42.497 -27.721 1.00 110.75 252 PHE M O 1
ATOM 4886 N N . SER C 3 253 ? 237.263 -41.192 -25.877 1.00 116.72 253 SER M N 1
ATOM 4887 C CA . SER C 3 253 ? 235.942 -41.631 -25.443 1.00 124.93 253 SER M CA 1
ATOM 4888 C C . SER C 3 253 ? 234.928 -41.485 -26.565 1.00 134.58 253 SER M C 1
ATOM 4889 O O . SER C 3 253 ? 234.073 -42.357 -26.762 1.00 166.67 253 SER M O 1
ATOM 4892 N N . ALA C 3 254 ? 235.027 -40.403 -27.325 1.00 123.64 254 ALA M N 1
ATOM 4893 C CA . ALA C 3 254 ? 234.149 -40.142 -28.452 1.00 126.88 254 ALA M CA 1
ATOM 4894 C C . ALA C 3 254 ? 234.974 -40.192 -29.727 1.00 122.80 254 ALA M C 1
ATOM 4895 O O . ALA C 3 254 ? 236.024 -39.549 -29.816 1.00 142.42 254 ALA M O 1
ATOM 4897 N N . GLY C 3 255 ? 234.521 -40.980 -30.695 1.00 121.62 255 GLY M N 1
ATOM 4898 C CA . GLY C 3 255 ? 235.119 -40.962 -32.014 1.00 133.45 255 GLY M CA 1
ATOM 4899 C C . GLY C 3 255 ? 236.458 -41.664 -32.101 1.00 150.55 255 GLY M C 1
ATOM 4900 O O . GLY C 3 255 ? 237.269 -41.609 -31.171 1.00 133.81 255 GLY M O 1
ATOM 4901 N N . PHE C 3 256 ? 236.702 -42.312 -33.235 1.00 172.61 256 PHE M N 1
ATOM 4902 C CA . PHE C 3 256 ? 237.962 -42.996 -33.516 1.00 171.89 256 PHE M CA 1
ATOM 4903 C C . PHE C 3 256 ? 238.951 -41.942 -34.001 1.00 172.01 256 PHE M C 1
ATOM 4904 O O . PHE C 3 256 ? 238.916 -41.520 -35.159 1.00 181.37 256 PHE M O 1
ATOM 4912 N N . GLY C 3 257 ? 239.825 -41.489 -33.107 1.00 159.67 257 GLY M N 1
ATOM 4913 C CA . GLY C 3 257 ? 240.686 -40.367 -33.438 1.00 144.86 257 GLY M CA 1
ATOM 4914 C C . GLY C 3 257 ? 239.929 -39.130 -33.866 1.00 136.29 257 GLY M C 1
ATOM 4915 O O . GLY C 3 257 ? 240.415 -38.372 -34.711 1.00 123.71 257 GLY M O 1
ATOM 4916 N N . ALA C 3 258 ? 238.729 -38.919 -33.327 1.00 141.49 258 ALA M N 1
ATOM 4917 C CA . ALA C 3 258 ? 237.971 -37.713 -33.631 1.00 132.74 258 ALA M CA 1
ATOM 4918 C C . ALA C 3 258 ? 238.429 -36.516 -32.813 1.00 133.21 258 ALA M C 1
ATOM 4919 O O . ALA C 3 258 ? 237.976 -35.399 -33.081 1.00 125.38 258 ALA M O 1
ATOM 4921 N N . LEU C 3 259 ? 239.315 -36.715 -31.829 1.00 137.03 259 LEU M N 1
ATOM 4922 C CA . LEU C 3 259 ? 239.936 -35.580 -31.157 1.00 121.38 259 LEU M CA 1
ATOM 4923 C C . LEU C 3 259 ? 240.946 -34.875 -32.047 1.00 110.94 259 LEU M C 1
ATOM 4924 O O . LEU C 3 259 ? 241.434 -33.805 -31.670 1.00 110.28 259 LEU M O 1
ATOM 4929 N N . ILE C 3 260 ? 241.303 -35.473 -33.188 1.00 98.88 260 ILE M N 1
ATOM 4930 C CA . ILE C 3 260 ? 242.091 -34.762 -34.191 1.00 96.51 260 ILE M CA 1
ATOM 4931 C C . ILE C 3 260 ? 241.435 -33.424 -34.497 1.00 98.08 260 ILE M C 1
ATOM 4932 O O . ILE C 3 260 ? 242.078 -32.370 -34.461 1.00 114.06 260 ILE M O 1
ATOM 4937 N N . GLY C 3 261 ? 240.129 -33.449 -34.765 1.00 97.34 261 GLY M N 1
ATOM 4938 C CA . GLY C 3 261 ? 239.411 -32.213 -35.022 1.00 110.69 261 GLY M CA 1
ATOM 4939 C C . GLY C 3 261 ? 239.237 -31.351 -33.784 1.00 112.49 261 GLY M C 1
ATOM 4940 O O . GLY C 3 261 ? 239.257 -30.120 -33.873 1.00 119.80 261 GLY M O 1
ATOM 4941 N N . THR C 3 262 ? 239.046 -31.976 -32.618 1.00 103.48 262 THR M N 1
ATOM 4942 C CA . THR C 3 262 ? 238.768 -31.220 -31.402 1.00 100.41 262 THR M CA 1
ATOM 4943 C C . THR C 3 262 ? 240.017 -30.541 -30.847 1.00 107.65 262 THR M C 1
ATOM 4944 O O . THR C 3 262 ? 240.201 -29.335 -31.027 1.00 113.21 262 THR M O 1
ATOM 4948 N N . ALA C 3 263 ? 240.915 -31.314 -30.232 1.00 107.34 263 ALA M N 1
ATOM 4949 C CA . ALA C 3 263 ? 241.973 -30.756 -29.394 1.00 103.96 263 ALA M CA 1
ATOM 4950 C C . ALA C 3 263 ? 243.297 -30.563 -30.121 1.00 121.38 263 ALA M C 1
ATOM 4951 O O . ALA C 3 263 ? 243.898 -29.491 -30.018 1.00 136.14 263 ALA M O 1
ATOM 4953 N N . ILE C 3 264 ? 243.775 -31.574 -30.851 1.00 120.63 264 ILE M N 1
ATOM 4954 C CA . ILE C 3 264 ? 245.087 -31.440 -31.479 1.00 119.09 264 ILE M CA 1
ATOM 4955 C C . ILE C 3 264 ? 245.054 -30.370 -32.567 1.00 115.31 264 ILE M C 1
ATOM 4956 O O . ILE C 3 264 ? 245.990 -29.570 -32.685 1.00 127.53 264 ILE M O 1
ATOM 4961 N N . MET C 3 265 ? 243.991 -30.333 -33.381 1.00 94.02 265 MET M N 1
ATOM 4962 C CA . MET C 3 265 ? 243.942 -29.334 -34.445 1.00 103.35 265 MET M CA 1
ATOM 4963 C C . MET C 3 265 ? 243.968 -27.933 -33.857 1.00 111.42 265 MET M C 1
ATOM 4964 O O . MET C 3 265 ? 244.743 -27.077 -34.295 1.00 114.86 265 MET M O 1
ATOM 4969 N N . TRP C 3 266 ? 243.147 -27.693 -32.833 1.00 98.04 266 TRP M N 1
ATOM 4970 C CA . TRP C 3 266 ? 243.122 -26.377 -32.211 1.00 95.90 266 TRP M CA 1
ATOM 4971 C C . TRP C 3 266 ? 244.405 -26.115 -31.438 1.00 102.68 266 TRP M C 1
ATOM 4972 O O . TRP C 3 266 ? 244.905 -24.986 -31.424 1.00 99.53 266 TRP M O 1
ATOM 4983 N N . GLY C 3 267 ? 244.967 -27.148 -30.810 1.00 105.78 267 GLY M N 1
ATOM 4984 C CA . GLY C 3 267 ? 246.249 -26.979 -30.146 1.00 111.85 267 GLY M CA 1
ATOM 4985 C C . GLY C 3 267 ? 247.362 -26.643 -31.121 1.00 113.15 267 GLY M C 1
ATOM 4986 O O . GLY C 3 267 ? 248.110 -25.684 -30.924 1.00 103.49 267 GLY M O 1
ATOM 4987 N N . VAL C 3 268 ? 247.476 -27.420 -32.200 1.00 114.99 268 VAL M N 1
ATOM 4988 C CA . VAL C 3 268 ? 248.521 -27.173 -33.191 1.00 103.90 268 VAL M CA 1
ATOM 4989 C C . VAL C 3 268 ? 248.277 -25.853 -33.910 1.00 98.98 268 VAL M C 1
ATOM 4990 O O . VAL C 3 268 ? 249.164 -24.995 -33.979 1.00 96.66 268 VAL M O 1
ATOM 4994 N N . LYS C 3 269 ? 247.073 -25.676 -34.462 1.00 93.22 269 LYS M N 1
ATOM 4995 C CA . LYS C 3 269 ? 246.777 -24.488 -35.259 1.00 91.67 269 LYS M CA 1
ATOM 4996 C C . LYS C 3 269 ? 246.992 -23.217 -34.444 1.00 87.49 269 LYS M C 1
ATOM 4997 O O . LYS C 3 269 ? 247.652 -22.276 -34.900 1.00 86.44 269 LYS M O 1
ATOM 5003 N N . ARG C 3 270 ? 246.440 -23.168 -33.227 1.00 88.40 270 ARG M N 1
ATOM 5004 C CA . ARG C 3 270 ? 246.670 -22.007 -32.372 1.00 95.02 270 ARG M CA 1
ATOM 5005 C C . ARG C 3 270 ? 248.081 -22.008 -31.799 1.00 103.43 270 ARG M C 1
ATOM 5006 O O . ARG C 3 270 ? 248.654 -20.939 -31.564 1.00 110.65 270 ARG M O 1
ATOM 5014 N N . GLY C 3 271 ? 248.647 -23.189 -31.551 1.00 93.72 271 GLY M N 1
ATOM 5015 C CA . GLY C 3 271 ? 250.019 -23.255 -31.073 1.00 98.56 271 GLY M CA 1
ATOM 5016 C C . GLY C 3 271 ? 251.018 -22.763 -32.105 1.00 97.51 271 GLY M C 1
ATOM 5017 O O . GLY C 3 271 ? 251.897 -21.954 -31.795 1.00 88.86 271 GLY M O 1
ATOM 5018 N N . VAL C 3 272 ? 250.896 -23.248 -33.348 1.00 99.51 272 VAL M N 1
ATOM 5019 C CA . VAL C 3 272 ? 251.737 -22.767 -34.445 1.00 95.67 272 VAL M CA 1
ATOM 5020 C C . VAL C 3 272 ? 251.629 -21.257 -34.566 1.00 92.33 272 VAL M C 1
ATOM 5021 O O . VAL C 3 272 ? 252.615 -20.576 -34.873 1.00 103.16 272 VAL M O 1
ATOM 5025 N N . PHE C 3 273 ? 250.445 -20.706 -34.296 1.00 92.84 273 PHE M N 1
ATOM 5026 C CA . PHE C 3 273 ? 250.258 -19.263 -34.376 1.00 91.97 273 PHE M CA 1
ATOM 5027 C C . PHE C 3 273 ? 251.157 -18.542 -33.384 1.00 90.65 273 PHE M C 1
ATOM 5028 O O . PHE C 3 273 ? 251.841 -17.577 -33.740 1.00 100.76 273 PHE M O 1
ATOM 5036 N N . SER C 3 274 ? 251.194 -19.021 -32.140 1.00 85.86 274 SER M N 1
ATOM 5037 C CA . SER C 3 274 ? 251.902 -18.304 -31.085 1.00 98.87 274 SER M CA 1
ATOM 5038 C C . SER C 3 274 ? 253.411 -18.348 -31.300 1.00 123.11 274 SER M C 1
ATOM 5039 O O . SER C 3 274 ? 254.070 -17.303 -31.348 1.00 155.18 274 SER M O 1
ATOM 5042 N N . ASN C 3 275 ? 253.976 -19.545 -31.459 1.00 116.57 275 ASN M N 1
ATOM 5043 C CA . ASN C 3 275 ? 255.426 -19.690 -31.536 1.00 112.39 275 ASN M CA 1
ATOM 5044 C C . ASN C 3 275 ? 255.996 -19.435 -32.926 1.00 123.72 275 ASN M C 1
ATOM 5045 O O . ASN C 3 275 ? 257.213 -19.266 -33.046 1.00 146.77 275 ASN M O 1
ATOM 5050 N N . GLU C 3 276 ? 255.175 -19.444 -33.959 1.00 114.67 276 GLU M N 1
ATOM 5051 C CA . GLU C 3 276 ? 255.664 -19.218 -35.309 1.00 115.35 276 GLU M CA 1
ATOM 5052 C C . GLU C 3 276 ? 256.691 -20.267 -35.632 1.00 120.52 276 GLU M C 1
ATOM 5053 O O . GLU C 3 276 ? 257.685 -19.974 -36.229 1.00 128.28 276 GLU M O 1
ATOM 5059 N N . ALA C 3 277 ? 256.412 -21.512 -35.318 1.00 120.41 277 ALA M N 1
ATOM 5060 C CA . ALA C 3 277 ? 257.403 -22.570 -35.469 1.00 120.03 277 ALA M CA 1
ATOM 5061 C C . ALA C 3 277 ? 257.765 -22.839 -36.923 1.00 120.32 277 ALA M C 1
ATOM 5062 O O . ALA C 3 277 ? 258.840 -22.443 -37.380 1.00 143.68 277 ALA M O 1
ATOM 5064 N N . GLY C 3 278 ? 256.860 -23.465 -37.670 1.00 114.08 278 GLY M N 1
ATOM 5065 C CA . GLY C 3 278 ? 257.088 -23.746 -39.075 1.00 103.27 278 GLY M CA 1
ATOM 5066 C C . GLY C 3 278 ? 256.989 -22.558 -39.998 1.00 103.68 278 GLY M C 1
ATOM 5067 O O . GLY C 3 278 ? 257.228 -22.700 -41.200 1.00 104.77 278 GLY M O 1
ATOM 5068 N N . LEU C 3 279 ? 256.627 -21.391 -39.469 1.00 107.17 279 LEU M N 1
ATOM 5069 C CA . LEU C 3 279 ? 256.320 -20.246 -40.316 1.00 113.49 279 LEU M CA 1
ATOM 5070 C C . LEU C 3 279 ? 257.557 -19.663 -40.981 1.00 118.18 279 LEU M C 1
ATOM 5071 O O . LEU C 3 279 ? 257.430 -18.961 -41.988 1.00 121.11 279 LEU M O 1
ATOM 5076 N N . GLY C 3 280 ? 258.747 -19.962 -40.468 1.00 123.60 280 GLY M N 1
ATOM 5077 C CA . GLY C 3 280 ? 259.949 -19.495 -41.124 1.00 127.23 280 GLY M CA 1
ATOM 5078 C C . GLY C 3 280 ? 260.186 -18.017 -40.953 1.00 129.32 280 GLY M C 1
ATOM 5079 O O . GLY C 3 280 ? 261.092 -17.464 -41.577 1.00 133.55 280 GLY M O 1
ATOM 5080 N N . SER C 3 281 ? 259.391 -17.361 -40.113 1.00 124.75 281 SER M N 1
ATOM 5081 C CA . SER C 3 281 ? 259.516 -15.926 -39.919 1.00 123.10 281 SER M CA 1
ATOM 5082 C C . SER C 3 281 ? 260.580 -15.583 -38.883 1.00 122.69 281 SER M C 1
ATOM 5083 O O . SER C 3 281 ? 261.415 -14.701 -39.118 1.00 116.28 281 SER M O 1
ATOM 5086 N N . ALA C 3 282 ? 260.591 -16.299 -37.759 1.00 121.02 282 ALA M N 1
ATOM 5087 C CA . ALA C 3 282 ? 261.481 -15.955 -36.651 1.00 127.71 282 ALA M CA 1
ATOM 5088 C C . ALA C 3 282 ? 262.968 -15.834 -36.990 1.00 113.88 282 ALA M C 1
ATOM 5089 O O . ALA C 3 282 ? 263.625 -14.960 -36.398 1.00 116.90 282 ALA M O 1
ATOM 5091 N N . PRO C 3 283 ? 263.564 -16.634 -37.883 1.00 102.50 283 PRO M N 1
ATOM 5092 C CA . PRO C 3 283 ? 264.998 -16.454 -38.163 1.00 125.11 283 PRO M CA 1
ATOM 5093 C C . PRO C 3 283 ? 265.359 -15.109 -38.773 1.00 135.24 283 PRO M C 1
ATOM 5094 O O . PRO C 3 283 ? 266.541 -14.741 -38.749 1.00 144.64 283 PRO M O 1
ATOM 5098 N N . ILE C 3 284 ? 264.393 -14.382 -39.340 1.00 126.16 284 ILE M N 1
ATOM 5099 C CA . ILE C 3 284 ? 264.673 -13.063 -39.908 1.00 124.54 284 ILE M CA 1
ATOM 5100 C C . ILE C 3 284 ? 265.332 -12.163 -38.866 1.00 128.33 284 ILE M C 1
ATOM 5101 O O . ILE C 3 284 ? 266.258 -11.403 -39.175 1.00 132.81 284 ILE M O 1
ATOM 5106 N N . ALA C 3 285 ? 264.894 -12.265 -37.608 1.00 127.51 285 ALA M N 1
ATOM 5107 C CA . ALA C 3 285 ? 265.547 -11.528 -36.533 1.00 119.01 285 ALA M CA 1
ATOM 5108 C C . ALA C 3 285 ? 266.902 -12.131 -36.188 1.00 123.15 285 ALA M C 1
ATOM 5109 O O . ALA C 3 285 ? 267.827 -11.401 -35.819 1.00 135.39 285 ALA M O 1
ATOM 5111 N N . ALA C 3 286 ? 267.043 -13.453 -36.314 1.00 113.44 286 ALA M N 1
ATOM 5112 C CA . ALA C 3 286 ? 268.305 -14.099 -35.970 1.00 114.45 286 ALA M CA 1
ATOM 5113 C C . ALA C 3 286 ? 269.462 -13.568 -36.812 1.00 111.63 286 ALA M C 1
ATOM 5114 O O . ALA C 3 286 ? 270.600 -13.516 -36.333 1.00 118.00 286 ALA M O 1
ATOM 5116 N N . ALA C 3 287 ? 269.190 -13.158 -38.055 1.00 97.68 287 ALA M N 1
ATOM 5117 C CA . ALA C 3 287 ? 270.257 -12.706 -38.945 1.00 104.40 287 ALA M CA 1
ATOM 5118 C C . ALA C 3 287 ? 270.942 -11.448 -38.421 1.00 123.23 287 ALA M C 1
ATOM 5119 O O . ALA C 3 287 ? 272.163 -11.308 -38.534 1.00 141.52 287 ALA M O 1
ATOM 5121 N N . ALA C 3 288 ? 270.177 -10.522 -37.842 1.00 119.63 288 ALA M N 1
ATOM 5122 C CA . ALA C 3 288 ? 270.744 -9.259 -37.384 1.00 118.40 288 ALA M CA 1
ATOM 5123 C C . ALA C 3 288 ? 271.642 -9.412 -36.166 1.00 122.40 288 ALA M C 1
ATOM 5124 O O . ALA C 3 288 ? 272.260 -8.428 -35.747 1.00 130.73 288 ALA M O 1
ATOM 5126 N N . ALA C 3 289 ? 271.726 -10.605 -35.587 1.00 123.42 289 ALA M N 1
ATOM 5127 C CA . ALA C 3 289 ? 272.537 -10.798 -34.397 1.00 138.88 289 ALA M CA 1
ATOM 5128 C C . ALA C 3 289 ? 274.024 -10.697 -34.725 1.00 147.13 289 ALA M C 1
ATOM 5129 O O . ALA C 3 289 ? 274.468 -11.043 -35.824 1.00 152.55 289 ALA M O 1
ATOM 5131 N N . LYS C 3 290 ? 274.799 -10.226 -33.748 1.00 141.18 290 LYS M N 1
ATOM 5132 C CA . LYS C 3 290 ? 276.256 -10.233 -33.853 1.00 123.27 290 LYS M CA 1
ATOM 5133 C C . LYS C 3 290 ? 276.711 -11.624 -33.454 1.00 116.46 290 LYS M C 1
ATOM 5134 O O . LYS C 3 290 ? 276.984 -11.904 -32.287 1.00 127.61 290 LYS M O 1
ATOM 5140 N N . THR C 3 291 ? 276.827 -12.500 -34.442 1.00 112.64 291 THR M N 1
ATOM 5141 C CA . THR C 3 291 ? 277.123 -13.898 -34.191 1.00 123.78 291 THR M CA 1
ATOM 5142 C C . THR C 3 291 ? 278.411 -14.283 -34.902 1.00 138.73 291 THR M C 1
ATOM 5143 O O . THR C 3 291 ? 278.669 -13.866 -36.036 1.00 148.75 291 THR M O 1
ATOM 5147 N N . ASP C 3 292 ? 279.241 -15.033 -34.188 1.00 131.79 292 ASP M N 1
ATOM 5148 C CA . ASP C 3 292 ? 280.438 -15.611 -34.776 1.00 127.02 292 ASP M CA 1
ATOM 5149 C C . ASP C 3 292 ? 280.080 -16.720 -35.756 1.00 129.39 292 ASP M C 1
ATOM 5150 O O . ASP C 3 292 ? 280.699 -16.837 -36.821 1.00 148.82 292 ASP M O 1
ATOM 5155 N N . HIS C 3 293 ? 279.053 -17.502 -35.450 1.00 118.19 293 HIS M N 1
ATOM 5156 C CA . HIS C 3 293 ? 278.710 -18.641 -36.287 1.00 127.39 293 HIS M CA 1
ATOM 5157 C C . HIS C 3 293 ? 277.201 -18.812 -36.243 1.00 136.37 293 HIS M C 1
ATOM 5158 O O . HIS C 3 293 ? 276.519 -18.182 -35.425 1.00 147.94 293 HIS M O 1
ATOM 5165 N N . PRO C 3 294 ? 276.640 -19.645 -37.128 1.00 131.40 294 PRO M N 1
ATOM 5166 C CA . PRO C 3 294 ? 275.188 -19.911 -37.055 1.00 130.60 294 PRO M CA 1
ATOM 5167 C C . PRO C 3 294 ? 274.745 -20.584 -35.766 1.00 125.41 294 PRO M C 1
ATOM 5168 O O . PRO C 3 294 ? 273.744 -20.171 -35.168 1.00 126.67 294 PRO M O 1
ATOM 5172 N N . GLY C 3 295 ? 275.468 -21.612 -35.321 1.00 129.13 295 GLY M N 1
ATOM 5173 C CA . GLY C 3 295 ? 275.048 -22.357 -34.148 1.00 117.36 295 GLY M CA 1
ATOM 5174 C C . GLY C 3 295 ? 274.935 -21.514 -32.895 1.00 118.98 295 GLY M C 1
ATOM 5175 O O . GLY C 3 295 ? 274.091 -21.787 -32.039 1.00 115.31 295 GLY M O 1
ATOM 5176 N N . ARG C 3 296 ? 275.774 -20.480 -32.766 1.00 127.12 296 ARG M N 1
ATOM 5177 C CA . ARG C 3 296 ? 275.738 -19.648 -31.566 1.00 126.36 296 ARG M CA 1
ATOM 5178 C C . ARG C 3 296 ? 274.390 -18.957 -31.415 1.00 127.07 296 ARG M C 1
ATOM 5179 O O . ARG C 3 296 ? 273.752 -19.042 -30.359 1.00 134.74 296 ARG M O 1
ATOM 5187 N N . GLN C 3 297 ? 273.939 -18.260 -32.457 1.00 113.80 297 GLN M N 1
ATOM 5188 C CA . GLN C 3 297 ? 272.673 -17.547 -32.346 1.00 121.15 297 GLN M CA 1
ATOM 5189 C C . GLN C 3 297 ? 271.477 -18.465 -32.557 1.00 114.13 297 GLN M C 1
ATOM 5190 O O . GLN C 3 297 ? 270.429 -18.255 -31.939 1.00 116.73 297 GLN M O 1
ATOM 5196 N N . ALA C 3 298 ? 271.622 -19.508 -33.378 1.00 96.02 298 ALA M N 1
ATOM 5197 C CA . ALA C 3 298 ? 270.488 -20.385 -33.655 1.00 113.06 298 ALA M CA 1
ATOM 5198 C C . ALA C 3 298 ? 269.992 -21.081 -32.393 1.00 121.35 298 ALA M C 1
ATOM 5199 O O . ALA C 3 298 ? 268.811 -21.430 -32.301 1.00 135.11 298 ALA M O 1
ATOM 5201 N N . LEU C 3 299 ? 270.865 -21.263 -31.402 1.00 115.08 299 LEU M N 1
ATOM 5202 C CA . LEU C 3 299 ? 270.410 -21.769 -30.112 1.00 120.03 299 LEU M CA 1
ATOM 5203 C C . LEU C 3 299 ? 269.688 -20.686 -29.324 1.00 123.49 299 LEU M C 1
ATOM 5204 O O . LEU C 3 299 ? 268.732 -20.985 -28.603 1.00 119.20 299 LEU M O 1
ATOM 5209 N N . VAL C 3 300 ? 270.109 -19.427 -29.475 1.00 131.81 300 VAL M N 1
ATOM 5210 C CA . VAL C 3 300 ? 269.413 -18.329 -28.814 1.00 129.35 300 VAL M CA 1
ATOM 5211 C C . VAL C 3 300 ? 268.005 -18.189 -29.377 1.00 123.53 300 VAL M C 1
ATOM 5212 O O . VAL C 3 300 ? 267.033 -18.044 -28.625 1.00 136.54 300 VAL M O 1
ATOM 5216 N N . SER C 3 301 ? 267.864 -18.264 -30.706 1.00 107.35 301 SER M N 1
ATOM 5217 C CA . SER C 3 301 ? 266.533 -18.229 -31.309 1.00 121.55 301 SER M CA 1
ATOM 5218 C C . SER C 3 301 ? 265.718 -19.462 -30.935 1.00 125.98 301 SER M C 1
ATOM 5219 O O . SER C 3 301 ? 264.496 -19.369 -30.772 1.00 113.33 301 SER M O 1
ATOM 5222 N N . MET C 3 302 ? 266.376 -20.616 -30.785 1.00 123.11 302 MET M N 1
ATOM 5223 C CA . MET C 3 302 ? 265.680 -21.848 -30.426 1.00 117.08 302 MET M CA 1
ATOM 5224 C C . MET C 3 302 ? 264.932 -21.735 -29.103 1.00 122.61 302 MET M C 1
ATOM 5225 O O . MET C 3 302 ? 264.054 -22.558 -28.829 1.00 136.87 302 MET M O 1
ATOM 5230 N N . THR C 3 303 ? 265.249 -20.732 -28.286 1.00 114.20 303 THR M N 1
ATOM 5231 C CA . THR C 3 303 ? 264.559 -20.507 -27.024 1.00 111.54 303 THR M CA 1
ATOM 5232 C C . THR C 3 303 ? 263.273 -19.710 -27.194 1.00 116.73 303 THR M C 1
ATOM 5233 O O . THR C 3 303 ? 262.532 -19.542 -26.219 1.00 115.37 303 THR M O 1
ATOM 5237 N N . GLY C 3 304 ? 262.979 -19.242 -28.408 1.00 112.33 304 GLY M N 1
ATOM 5238 C CA . GLY C 3 304 ? 261.760 -18.478 -28.620 1.00 107.47 304 GLY M CA 1
ATOM 5239 C C . GLY C 3 304 ? 260.515 -19.264 -28.265 1.00 88.08 304 GLY M C 1
ATOM 5240 O O . GLY C 3 304 ? 259.629 -18.762 -27.574 1.00 101.23 304 GLY M O 1
ATOM 5241 N N . THR C 3 305 ? 260.441 -20.517 -28.725 1.00 87.18 305 THR M N 1
ATOM 5242 C CA . THR C 3 305 ? 259.306 -21.372 -28.389 1.00 107.05 305 THR M CA 1
ATOM 5243 C C . THR C 3 305 ? 259.201 -21.572 -26.882 1.00 109.35 305 THR M C 1
ATOM 5244 O O . THR C 3 305 ? 258.134 -21.374 -26.290 1.00 116.11 305 THR M O 1
ATOM 5248 N N . PHE C 3 306 ? 260.309 -21.976 -26.249 1.00 107.54 306 PHE M N 1
ATOM 5249 C CA . PHE C 3 306 ? 260.280 -22.330 -24.833 1.00 113.47 306 PHE M CA 1
ATOM 5250 C C . PHE C 3 306 ? 259.754 -21.181 -23.990 1.00 118.72 306 PHE M C 1
ATOM 5251 O O . PHE C 3 306 ? 258.947 -21.390 -23.077 1.00 114.93 306 PHE M O 1
ATOM 5259 N N . LEU C 3 307 ? 260.197 -19.959 -24.285 1.00 119.68 307 LEU M N 1
ATOM 5260 C CA . LEU C 3 307 ? 259.696 -18.802 -23.554 1.00 118.60 307 LEU M CA 1
ATOM 5261 C C . LEU C 3 307 ? 258.259 -18.489 -23.942 1.00 111.61 307 LEU M C 1
ATOM 5262 O O . LEU C 3 307 ? 257.435 -18.169 -23.079 1.00 118.31 307 LEU M O 1
ATOM 5267 N N . ASP C 3 308 ? 257.933 -18.594 -25.228 1.00 109.40 308 ASP M N 1
ATOM 5268 C CA . ASP C 3 308 ? 256.571 -18.335 -25.674 1.00 116.99 308 ASP M CA 1
ATOM 5269 C C . ASP C 3 308 ? 255.614 -19.397 -25.147 1.00 124.51 308 ASP M C 1
ATOM 5270 O O . ASP C 3 308 ? 254.822 -19.129 -24.239 1.00 133.76 308 ASP M O 1
ATOM 5275 N N . THR C 3 309 ? 255.697 -20.610 -25.698 1.00 114.85 309 THR M N 1
ATOM 5276 C CA . THR C 3 309 ? 254.721 -21.655 -25.396 1.00 101.18 309 THR M CA 1
ATOM 5277 C C . THR C 3 309 ? 254.941 -22.258 -24.012 1.00 107.23 309 THR M C 1
ATOM 5278 O O . THR C 3 309 ? 254.059 -22.193 -23.152 1.00 117.51 309 THR M O 1
ATOM 5282 N N . ILE C 3 310 ? 256.116 -22.858 -23.785 1.00 104.90 310 ILE M N 1
ATOM 5283 C CA . ILE C 3 310 ? 256.341 -23.643 -22.572 1.00 105.71 310 ILE M CA 1
ATOM 5284 C C . ILE C 3 310 ? 256.229 -22.775 -21.320 1.00 111.74 310 ILE M C 1
ATOM 5285 O O . ILE C 3 310 ? 255.776 -23.248 -20.270 1.00 109.43 310 ILE M O 1
ATOM 5290 N N . VAL C 3 311 ? 256.590 -21.493 -21.410 1.00 108.10 311 VAL M N 1
ATOM 5291 C CA . VAL C 3 311 ? 256.526 -20.618 -20.243 1.00 98.90 311 VAL M CA 1
ATOM 5292 C C . VAL C 3 311 ? 255.236 -19.801 -20.261 1.00 107.83 311 VAL M C 1
ATOM 5293 O O . VAL C 3 311 ? 254.307 -20.092 -19.503 1.00 118.53 311 VAL M O 1
ATOM 5297 N N . VAL C 3 312 ? 255.141 -18.815 -21.159 1.00 102.16 312 VAL M N 1
ATOM 5298 C CA . VAL C 3 312 ? 254.034 -17.853 -21.112 1.00 96.48 312 VAL M CA 1
ATOM 5299 C C . VAL C 3 312 ? 252.696 -18.542 -21.369 1.00 93.41 312 VAL M C 1
ATOM 5300 O O . VAL C 3 312 ? 251.779 -18.468 -20.543 1.00 92.84 312 VAL M O 1
ATOM 5304 N N . CYS C 3 313 ? 252.563 -19.216 -22.514 1.00 94.72 313 CYS M N 1
ATOM 5305 C CA . CYS C 3 313 ? 251.284 -19.835 -22.859 1.00 87.58 313 CYS M CA 1
ATOM 5306 C C . CYS C 3 313 ? 250.842 -20.819 -21.783 1.00 90.05 313 CYS M C 1
ATOM 5307 O O . CYS C 3 313 ? 249.669 -20.835 -21.392 1.00 99.37 313 CYS M O 1
ATOM 5310 N N . THR C 3 314 ? 251.763 -21.665 -21.309 1.00 82.82 314 THR M N 1
ATOM 5311 C CA . THR C 3 314 ? 251.426 -22.607 -20.247 1.00 92.87 314 THR M CA 1
ATOM 5312 C C . THR C 3 314 ? 250.933 -21.876 -19.003 1.00 92.54 314 THR M C 1
ATOM 5313 O O . THR C 3 314 ? 249.984 -22.324 -18.349 1.00 87.25 314 THR M O 1
ATOM 5317 N N . ILE C 3 315 ? 251.546 -20.735 -18.671 1.00 88.69 315 ILE M N 1
ATOM 5318 C CA . ILE C 3 315 ? 251.021 -19.909 -17.586 1.00 90.84 315 ILE M CA 1
ATOM 5319 C C . ILE C 3 315 ? 249.603 -19.453 -17.914 1.00 101.50 315 ILE M C 1
ATOM 5320 O O . ILE C 3 315 ? 248.705 -19.512 -17.065 1.00 108.01 315 ILE M O 1
ATOM 5325 N N . THR C 3 316 ? 249.372 -19.011 -19.156 1.00 100.77 316 THR M N 1
ATOM 5326 C CA . THR C 3 316 ? 248.018 -18.650 -19.572 1.00 93.76 316 THR M CA 1
ATOM 5327 C C . THR C 3 316 ? 247.101 -19.862 -19.509 1.00 104.49 316 THR M C 1
ATOM 5328 O O . THR C 3 316 ? 246.005 -19.799 -18.940 1.00 97.64 316 THR M O 1
ATOM 5332 N N . GLY C 3 317 ? 247.548 -20.982 -20.082 1.00 116.34 317 GLY M N 1
ATOM 5333 C CA . GLY C 3 317 ? 246.710 -22.169 -20.138 1.00 114.67 317 GLY M CA 1
ATOM 5334 C C . GLY C 3 317 ? 246.370 -22.721 -18.767 1.00 118.65 317 GLY M C 1
ATOM 5335 O O . GLY C 3 317 ? 245.255 -23.198 -18.544 1.00 124.05 317 GLY M O 1
ATOM 5336 N N . LEU C 3 318 ? 247.326 -22.671 -17.831 1.00 106.30 318 LEU M N 1
ATOM 5337 C CA . LEU C 3 318 ? 247.073 -23.188 -16.488 1.00 91.41 318 LEU M CA 1
ATOM 5338 C C . LEU C 3 318 ? 245.990 -22.384 -15.779 1.00 102.83 318 LEU M C 1
ATOM 5339 O O . LEU C 3 318 ? 245.120 -22.957 -15.112 1.00 105.99 318 LEU M O 1
ATOM 5344 N N . VAL C 3 319 ? 246.031 -21.053 -15.902 1.00 104.78 319 VAL M N 1
ATOM 5345 C CA . VAL C 3 319 ? 245.019 -20.216 -15.263 1.00 94.02 319 VAL M CA 1
ATOM 5346 C C . VAL C 3 319 ? 243.636 -20.536 -15.823 1.00 88.40 319 VAL M C 1
ATOM 5347 O O . VAL C 3 319 ? 242.649 -20.598 -15.080 1.00 104.34 319 VAL M O 1
ATOM 5351 N N . LEU C 3 320 ? 243.546 -20.762 -17.137 1.00 74.54 320 LEU M N 1
ATOM 5352 C CA . LEU C 3 320 ? 242.258 -21.053 -17.762 1.00 85.63 320 LEU M CA 1
ATOM 5353 C C . LEU C 3 320 ? 241.636 -22.325 -17.199 1.00 101.43 320 LEU M C 1
ATOM 5354 O O . LEU C 3 320 ? 240.448 -22.346 -16.851 1.00 107.01 320 LEU M O 1
ATOM 5359 N N . THR C 3 321 ? 242.419 -23.404 -17.120 1.00 107.09 321 THR M N 1
ATOM 5360 C CA . THR C 3 321 ? 241.895 -24.656 -16.587 1.00 109.69 321 THR M CA 1
ATOM 5361 C C . THR C 3 321 ? 241.464 -24.495 -15.132 1.00 109.54 321 THR M C 1
ATOM 5362 O O . THR C 3 321 ? 240.350 -24.880 -14.759 1.00 114.49 321 THR M O 1
ATOM 5366 N N . ILE C 3 322 ? 242.312 -23.864 -14.311 1.00 93.02 322 ILE M N 1
ATOM 5367 C CA . ILE C 3 322 ? 242.022 -23.716 -12.884 1.00 99.18 322 ILE M CA 1
ATOM 5368 C C . ILE C 3 322 ? 240.699 -22.988 -12.676 1.00 111.43 322 ILE M C 1
ATOM 5369 O O . ILE C 3 322 ? 239.899 -23.358 -11.806 1.00 115.70 322 ILE M O 1
ATOM 5374 N N . ALA C 3 323 ? 240.443 -21.950 -13.477 1.00 109.32 323 ALA M N 1
ATOM 5375 C CA . ALA C 3 323 ? 239.167 -21.249 -13.398 1.00 104.94 323 ALA M CA 1
ATOM 5376 C C . ALA C 3 323 ? 238.004 -22.198 -13.662 1.00 116.94 323 ALA M C 1
ATOM 5377 O O . ALA C 3 323 ? 236.967 -22.124 -12.992 1.00 133.29 323 ALA M O 1
ATOM 5379 N N . GLY C 3 324 ? 238.159 -23.101 -14.631 1.00 113.40 324 GLY M N 1
ATOM 5380 C CA . GLY C 3 324 ? 237.136 -24.102 -14.874 1.00 111.40 324 GLY M CA 1
ATOM 5381 C C . GLY C 3 324 ? 236.969 -25.084 -13.732 1.00 104.22 324 GLY M C 1
ATOM 5382 O O . GLY C 3 324 ? 235.862 -25.571 -13.487 1.00 111.95 324 GLY M O 1
ATOM 5383 N N . LEU C 3 325 ? 238.060 -25.394 -13.026 1.00 94.01 325 LEU M N 1
ATOM 5384 C CA . LEU C 3 325 ? 237.979 -26.285 -11.871 1.00 104.34 325 LEU M CA 1
ATOM 5385 C C . LEU C 3 325 ? 237.170 -25.671 -10.727 1.00 112.37 325 LEU M C 1
ATOM 5386 O O . LEU C 3 325 ? 236.390 -26.372 -10.072 1.00 128.33 325 LEU M O 1
ATOM 5391 N N . LYS C 3 326 ? 237.334 -24.370 -10.464 1.00 96.44 326 LYS M N 1
ATOM 5392 C CA . LYS C 3 326 ? 236.440 -23.699 -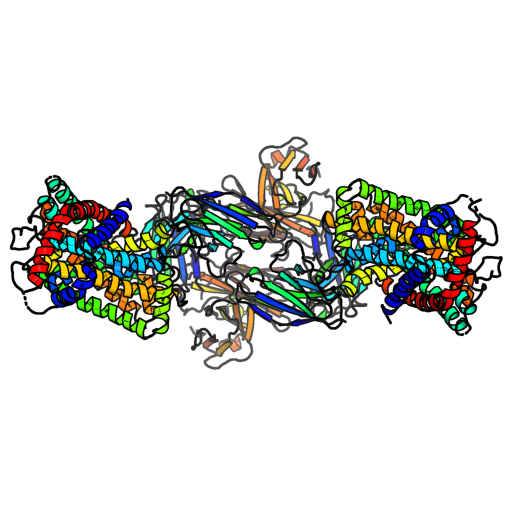9.520 1.00 96.21 326 LYS M CA 1
ATOM 5393 C C . LYS C 3 326 ? 235.003 -23.655 -10.005 1.00 114.89 326 LYS M C 1
ATOM 5394 O O . LYS C 3 326 ? 234.100 -23.415 -9.198 1.00 120.73 326 LYS M O 1
ATOM 5400 N N . ALA C 3 327 ? 234.775 -23.869 -11.298 1.00 136.01 327 ALA M N 1
ATOM 5401 C CA . ALA C 3 327 ? 233.444 -23.774 -11.886 1.00 126.05 327 ALA M CA 1
ATOM 5402 C C . ALA C 3 327 ? 232.864 -22.382 -11.657 1.00 120.64 327 ALA M C 1
ATOM 5403 O O . ALA C 3 327 ? 231.688 -22.228 -11.327 1.00 136.41 327 ALA M O 1
ATOM 5405 N N . PHE C 3 328 ? 233.715 -21.362 -11.791 1.00 106.12 328 PHE M N 1
ATOM 5406 C CA . PHE C 3 328 ? 233.241 -19.986 -11.741 1.00 101.74 328 PHE M CA 1
ATOM 5407 C C . PHE C 3 328 ? 232.129 -19.820 -12.767 1.00 119.52 328 PHE M C 1
ATOM 5408 O O . PHE C 3 328 ? 232.267 -20.289 -13.905 1.00 125.25 328 PHE M O 1
ATOM 5416 N N . PRO C 3 329 ? 231.022 -19.182 -12.416 1.00 124.91 329 PRO M N 1
ATOM 5417 C CA . PRO C 3 329 ? 229.893 -19.121 -13.342 1.00 136.15 329 PRO M CA 1
ATOM 5418 C C . PRO C 3 329 ? 230.122 -18.089 -14.435 1.00 135.90 329 PRO M C 1
ATOM 5419 O O . PRO C 3 329 ? 230.837 -17.101 -14.258 1.00 132.34 329 PRO M O 1
ATOM 5423 N N . GLY C 3 330 ? 229.523 -18.353 -15.598 1.00 128.53 330 GLY M N 1
ATOM 5424 C CA . GLY C 3 330 ? 229.463 -17.364 -16.652 1.00 121.70 330 GLY M CA 1
ATOM 5425 C C . GLY C 3 330 ? 230.656 -17.310 -17.587 1.00 110.28 330 GLY M C 1
ATOM 5426 O O . GLY C 3 330 ? 230.616 -16.549 -18.560 1.00 101.49 330 GLY M O 1
ATOM 5427 N N . LEU C 3 331 ? 231.726 -18.061 -17.322 1.00 111.24 331 LEU M N 1
ATOM 5428 C CA . LEU C 3 331 ? 232.848 -18.059 -18.254 1.00 98.52 331 LEU M CA 1
ATOM 5429 C C . LEU C 3 331 ? 232.647 -19.000 -19.434 1.00 107.78 331 LEU M C 1
ATOM 5430 O O . LEU C 3 331 ? 233.438 -18.951 -20.381 1.00 106.43 331 LEU M O 1
ATOM 5435 N N . THR C 3 332 ? 231.594 -19.822 -19.419 1.00 119.75 332 THR M N 1
ATOM 5436 C CA . THR C 3 332 ? 231.400 -20.817 -20.471 1.00 115.54 332 THR M CA 1
ATOM 5437 C C . THR C 3 332 ? 231.214 -20.166 -21.834 1.00 109.71 332 THR M C 1
ATOM 5438 O O . THR C 3 332 ? 231.652 -20.719 -22.849 1.00 99.60 332 THR M O 1
ATOM 5442 N N . ASP C 3 333 ? 230.593 -18.989 -21.877 1.00 118.44 333 ASP M N 1
ATOM 5443 C CA . ASP C 3 333 ? 230.331 -18.317 -23.142 1.00 114.39 333 ASP M CA 1
ATOM 5444 C C . ASP C 3 333 ? 231.116 -17.017 -23.238 1.00 102.00 333 ASP M C 1
ATOM 5445 O O . ASP C 3 333 ? 230.531 -15.939 -23.369 1.00 103.10 333 ASP M O 1
ATOM 5450 N N . LEU C 3 334 ? 232.441 -17.112 -23.192 1.00 99.70 334 LEU M N 1
ATOM 5451 C CA . LEU C 3 334 ? 233.321 -15.957 -23.297 1.00 97.90 334 LEU M CA 1
ATOM 5452 C C . LEU C 3 334 ? 234.120 -16.012 -24.590 1.00 115.24 334 LEU M C 1
ATOM 5453 O O . LEU C 3 334 ? 234.505 -17.090 -25.050 1.00 122.12 334 LEU M O 1
ATOM 5458 N N . THR C 3 335 ? 234.361 -14.835 -25.169 1.00 125.94 335 THR M N 1
ATOM 5459 C CA . THR C 3 335 ? 234.867 -14.749 -26.536 1.00 145.98 335 THR M CA 1
ATOM 5460 C C . THR C 3 335 ? 236.282 -15.312 -26.649 1.00 142.51 335 THR M C 1
ATOM 5461 O O . THR C 3 335 ? 236.528 -16.252 -27.416 1.00 148.58 335 THR M O 1
ATOM 5465 N N . GLY C 3 336 ? 237.223 -14.762 -25.888 1.00 107.97 336 GLY M N 1
ATOM 5466 C CA . GLY C 3 336 ? 238.609 -15.182 -25.994 1.00 93.76 336 GLY M CA 1
ATOM 5467 C C . GLY C 3 336 ? 239.543 -14.415 -25.080 1.00 111.76 336 GLY M C 1
ATOM 5468 O O . GLY C 3 336 ? 239.874 -14.880 -23.986 1.00 126.86 336 GLY M O 1
ATOM 5469 N N . ALA C 3 337 ? 239.987 -13.240 -25.528 1.00 103.39 337 ALA M N 1
ATOM 5470 C CA . ALA C 3 337 ? 240.846 -12.411 -24.691 1.00 96.31 337 ALA M CA 1
ATOM 5471 C C . ALA C 3 337 ? 240.145 -12.038 -23.390 1.00 97.97 337 ALA M C 1
ATOM 5472 O O . ALA C 3 337 ? 240.774 -11.985 -22.327 1.00 84.91 337 ALA M O 1
ATOM 5474 N N . SER C 3 338 ? 238.833 -11.793 -23.451 1.00 106.22 338 SER M N 1
ATOM 5475 C CA . SER C 3 338 ? 238.080 -11.498 -22.239 1.00 104.48 338 SER M CA 1
ATOM 5476 C C . SER C 3 338 ? 238.022 -12.701 -21.308 1.00 108.40 338 SER M C 1
ATOM 5477 O O . SER C 3 338 ? 237.929 -12.529 -20.089 1.00 122.08 338 SER M O 1
ATOM 5480 N N . LEU C 3 339 ? 238.076 -13.920 -21.854 1.00 86.59 339 LEU M N 1
ATOM 5481 C CA . LEU C 3 339 ? 237.996 -15.109 -21.011 1.00 84.54 339 LEU M CA 1
ATOM 5482 C C . LEU C 3 339 ? 239.192 -15.198 -20.069 1.00 86.46 339 LEU M C 1
ATOM 5483 O O . LEU C 3 339 ? 239.025 -15.352 -18.854 1.00 103.52 339 LEU M O 1
ATOM 5488 N N . THR C 3 340 ? 240.410 -15.109 -20.611 1.00 79.91 340 THR M N 1
ATOM 5489 C CA . THR C 3 340 ? 241.593 -15.161 -19.756 1.00 95.47 340 THR M CA 1
ATOM 5490 C C . THR C 3 340 ? 241.589 -14.004 -18.770 1.00 100.24 340 THR M C 1
ATOM 5491 O O . THR C 3 340 ? 241.874 -14.187 -17.581 1.00 118.87 340 THR M O 1
ATOM 5495 N N . ALA C 3 341 ? 241.263 -12.803 -19.251 1.00 85.68 341 ALA M N 1
ATOM 5496 C CA . ALA C 3 341 ? 241.153 -11.650 -18.366 1.00 89.61 341 ALA M CA 1
ATOM 5497 C C . ALA C 3 341 ? 240.118 -11.895 -17.274 1.00 98.66 341 ALA M C 1
ATOM 5498 O O . ALA C 3 341 ? 240.368 -11.609 -16.097 1.00 116.06 341 ALA M O 1
ATOM 5500 N N . ALA C 3 342 ? 238.951 -12.428 -17.645 1.00 101.18 342 ALA M N 1
ATOM 5501 C CA . ALA C 3 342 ? 237.946 -12.785 -16.648 1.00 99.59 342 ALA M CA 1
ATOM 5502 C C . ALA C 3 342 ? 238.421 -13.934 -15.763 1.00 93.85 342 ALA M C 1
ATOM 5503 O O . ALA C 3 342 ? 238.153 -13.942 -14.556 1.00 91.29 342 ALA M O 1
ATOM 5505 N N . SER C 3 343 ? 239.122 -14.913 -16.346 1.00 99.15 343 SER M N 1
ATOM 5506 C CA . SER C 3 343 ? 239.669 -16.014 -15.555 1.00 93.03 343 SER M CA 1
ATOM 5507 C C . SER C 3 343 ? 240.718 -15.515 -14.570 1.00 101.36 343 SER M C 1
ATOM 5508 O O . SER C 3 343 ? 240.819 -16.023 -13.447 1.00 110.97 343 SER M O 1
ATOM 5511 N N . PHE C 3 344 ? 241.517 -14.528 -14.976 1.00 102.68 344 PHE M N 1
ATOM 5512 C CA . PHE C 3 344 ? 242.502 -13.947 -14.071 1.00 96.54 344 PHE M CA 1
ATOM 5513 C C . PHE C 3 344 ? 241.822 -13.189 -12.939 1.00 94.43 344 PHE M C 1
ATOM 5514 O O . PHE C 3 344 ? 242.151 -13.384 -11.764 1.00 108.16 344 PHE M O 1
ATOM 5522 N N . ASP C 3 345 ? 240.863 -12.322 -13.278 1.00 99.35 345 ASP M N 1
ATOM 5523 C CA . ASP C 3 345 ? 240.210 -11.499 -12.264 1.00 102.95 345 ASP M CA 1
ATOM 5524 C C . ASP C 3 345 ? 239.518 -12.358 -11.213 1.00 100.85 345 ASP M C 1
ATOM 5525 O O . ASP C 3 345 ? 239.387 -11.942 -10.058 1.00 127.09 345 ASP M O 1
ATOM 5530 N N . ALA C 3 346 ? 239.090 -13.564 -11.588 1.00 85.29 346 ALA M N 1
ATOM 5531 C CA . ALA C 3 346 ? 238.445 -14.458 -10.634 1.00 83.84 346 ALA M CA 1
ATOM 5532 C C . ALA C 3 346 ? 239.414 -14.910 -9.548 1.00 92.27 346 ALA M C 1
ATOM 5533 O O . ALA C 3 346 ? 239.076 -14.901 -8.359 1.00 104.20 346 ALA M O 1
ATOM 5535 N N . LEU C 3 347 ? 240.626 -15.310 -9.938 1.00 98.96 347 LEU M N 1
ATOM 5536 C CA . LEU C 3 347 ? 241.587 -15.903 -9.011 1.00 98.27 347 LEU M CA 1
ATOM 5537 C C . LEU C 3 347 ? 242.465 -14.884 -8.295 1.00 99.81 347 LEU M C 1
ATOM 5538 O O . LEU C 3 347 ? 242.901 -15.142 -7.168 1.00 95.14 347 LEU M O 1
ATOM 5543 N N . MET C 3 348 ? 242.717 -13.734 -8.901 1.00 103.33 348 MET M N 1
ATOM 5544 C CA . MET C 3 348 ? 243.614 -12.719 -8.370 1.00 105.40 348 MET M CA 1
ATOM 5545 C C . MET C 3 348 ? 242.906 -11.374 -8.312 1.00 114.73 348 MET M C 1
ATOM 5546 O O . MET C 3 348 ? 241.967 -11.130 -9.074 1.00 124.51 348 MET M O 1
ATOM 5551 N N . PRO C 3 349 ? 243.327 -10.478 -7.407 1.00 117.13 349 PRO M N 1
ATOM 5552 C CA . PRO C 3 349 ? 242.550 -9.241 -7.199 1.00 127.39 349 PRO M CA 1
ATOM 5553 C C . PRO C 3 349 ? 242.389 -8.370 -8.433 1.00 128.21 349 PRO M C 1
ATOM 5554 O O . PRO C 3 349 ? 241.272 -7.918 -8.718 1.00 155.07 349 PRO M O 1
ATOM 5558 N N . MET C 3 350 ? 243.458 -8.123 -9.182 1.00 90.91 350 MET M N 1
ATOM 5559 C CA . MET C 3 350 ? 243.393 -7.165 -10.278 1.00 98.07 350 MET M CA 1
ATOM 5560 C C . MET C 3 350 ? 243.689 -7.817 -11.625 1.00 120.21 350 MET M C 1
ATOM 5561 O O . MET C 3 350 ? 244.244 -7.179 -12.522 1.00 132.20 350 MET M O 1
ATOM 5566 N N . GLY C 3 351 ? 243.301 -9.085 -11.780 1.00 116.92 351 GLY M N 1
ATOM 5567 C CA . GLY C 3 351 ? 243.656 -9.830 -12.980 1.00 112.01 351 GLY M CA 1
ATOM 5568 C C . GLY C 3 351 ? 243.168 -9.194 -14.268 1.00 110.08 351 GLY M C 1
ATOM 5569 O O . GLY C 3 351 ? 243.866 -9.221 -15.284 1.00 117.54 351 GLY M O 1
ATOM 5570 N N . GLY C 3 352 ? 241.976 -8.597 -14.243 1.00 103.94 352 GLY M N 1
ATOM 5571 C CA . GLY C 3 352 ? 241.450 -7.996 -15.459 1.00 113.77 352 GLY M CA 1
ATOM 5572 C C . GLY C 3 352 ? 242.332 -6.880 -15.985 1.00 110.93 352 GLY M C 1
ATOM 5573 O O . GLY C 3 352 ? 242.735 -6.890 -17.150 1.00 99.78 352 GLY M O 1
ATOM 5574 N N . LEU C 3 353 ? 242.673 -5.920 -15.120 1.00 123.59 353 LEU M N 1
ATOM 5575 C CA . LEU C 3 353 ? 243.566 -4.840 -15.530 1.00 128.48 353 LEU M CA 1
ATOM 5576 C C . LEU C 3 353 ? 244.947 -5.371 -15.875 1.00 113.21 353 LEU M C 1
ATOM 5577 O O . LEU C 3 353 ? 245.597 -4.866 -16.798 1.00 104.88 353 LEU M O 1
ATOM 5582 N N . ILE C 3 354 ? 245.408 -6.388 -15.146 1.00 105.76 354 ILE M N 1
ATOM 5583 C CA . ILE C 3 354 ? 246.733 -6.949 -15.392 1.00 101.58 354 ILE M CA 1
ATOM 5584 C C . ILE C 3 354 ? 246.817 -7.506 -16.808 1.00 103.35 354 ILE M C 1
ATOM 5585 O O . ILE C 3 354 ? 247.704 -7.136 -17.586 1.00 116.86 354 ILE M O 1
ATOM 5590 N N . VAL C 3 355 ? 245.885 -8.395 -17.165 1.00 95.56 355 VAL M N 1
ATOM 5591 C CA . VAL C 3 355 ? 245.926 -9.048 -18.473 1.00 89.89 355 VAL M CA 1
ATOM 5592 C C . VAL C 3 355 ? 245.800 -8.018 -19.589 1.00 89.72 355 VAL M C 1
ATOM 5593 O O . VAL C 3 355 ? 246.554 -8.045 -20.569 1.00 107.62 355 VAL M O 1
ATOM 5597 N N . THR C 3 356 ? 244.855 -7.083 -19.450 1.00 91.13 356 THR M N 1
ATOM 5598 C CA . THR C 3 356 ? 244.683 -6.062 -20.479 1.00 91.36 356 THR M CA 1
ATOM 5599 C C . THR C 3 356 ? 245.922 -5.180 -20.592 1.00 95.42 356 THR M C 1
ATOM 5600 O O . THR C 3 356 ? 246.298 -4.768 -21.695 1.00 92.36 356 THR M O 1
ATOM 5604 N N . ILE C 3 357 ? 246.587 -4.901 -19.466 1.00 93.77 357 ILE M N 1
ATOM 5605 C CA . ILE C 3 357 ? 247.832 -4.137 -19.521 1.00 97.54 357 ILE M CA 1
ATOM 5606 C C . ILE C 3 357 ? 248.865 -4.895 -20.343 1.00 96.48 357 ILE M C 1
ATOM 5607 O O . ILE C 3 357 ? 249.477 -4.346 -21.267 1.00 108.68 357 ILE M O 1
ATOM 5612 N N . GLY C 3 358 ? 249.057 -6.177 -20.031 1.00 79.78 358 GLY M N 1
ATOM 5613 C CA . GLY C 3 358 ? 250.002 -6.973 -20.791 1.00 76.62 358 GLY M CA 1
ATOM 5614 C C . GLY C 3 358 ? 249.617 -7.089 -22.251 1.00 86.83 358 GLY M C 1
ATOM 5615 O O . GLY C 3 358 ? 250.471 -6.990 -23.135 1.00 104.38 358 GLY M O 1
ATOM 5616 N N . LEU C 3 359 ? 248.319 -7.248 -22.524 1.00 89.34 359 LEU M N 1
ATOM 5617 C CA . LEU C 3 359 ? 247.859 -7.386 -23.903 1.00 86.13 359 LEU M CA 1
ATOM 5618 C C . LEU C 3 359 ? 248.279 -6.196 -24.758 1.00 87.70 359 LEU M C 1
ATOM 5619 O O . LEU C 3 359 ? 248.650 -6.364 -25.926 1.00 85.40 359 LEU M O 1
ATOM 5624 N N . VAL C 3 360 ? 248.251 -4.988 -24.189 1.00 90.75 360 VAL M N 1
ATOM 5625 C CA . VAL C 3 360 ? 248.721 -3.814 -24.921 1.00 102.33 360 VAL M CA 1
ATOM 5626 C C . VAL C 3 360 ? 250.187 -3.990 -25.300 1.00 109.10 360 VAL M C 1
ATOM 5627 O O . VAL C 3 360 ? 250.577 -3.779 -26.453 1.00 109.63 360 VAL M O 1
ATOM 5631 N N . PHE C 3 361 ? 251.016 -4.406 -24.339 1.00 99.35 361 PHE M N 1
ATOM 5632 C CA . PHE C 3 361 ? 252.428 -4.641 -24.627 1.00 103.21 361 PHE M CA 1
ATOM 5633 C C . PHE C 3 361 ? 252.619 -5.904 -25.457 1.00 104.80 361 PHE M C 1
ATOM 5634 O O . PHE C 3 361 ? 253.486 -5.947 -26.337 1.00 109.08 361 PHE M O 1
ATOM 5642 N N . PHE C 3 362 ? 251.818 -6.940 -25.190 1.00 102.22 362 PHE M N 1
ATOM 5643 C CA . PHE C 3 362 ? 251.900 -8.177 -25.960 1.00 95.85 362 PHE M CA 1
ATOM 5644 C C . PHE C 3 362 ? 251.696 -7.909 -27.447 1.00 101.97 362 PHE M C 1
ATOM 5645 O O . PHE C 3 362 ? 252.481 -8.365 -28.286 1.00 109.76 362 PHE M O 1
ATOM 5653 N N . ALA C 3 363 ? 250.653 -7.147 -27.788 1.00 98.19 363 ALA M N 1
ATOM 5654 C CA . ALA C 3 363 ? 250.386 -6.840 -29.189 1.00 91.08 363 ALA M CA 1
ATOM 5655 C C . ALA C 3 363 ? 251.383 -5.823 -29.734 1.00 102.13 363 ALA M C 1
ATOM 5656 O O . ALA C 3 363 ? 251.967 -6.027 -30.805 1.00 116.48 363 ALA M O 1
ATOM 5658 N N . TYR C 3 364 ? 251.585 -4.715 -29.010 1.00 99.31 364 TYR M N 1
ATOM 5659 C CA . TYR C 3 364 ? 252.548 -3.698 -29.432 1.00 104.58 364 TYR M CA 1
ATOM 5660 C C . TYR C 3 364 ? 253.922 -4.301 -29.698 1.00 112.87 364 TYR M C 1
ATOM 5661 O O . TYR C 3 364 ? 254.589 -3.936 -30.674 1.00 121.47 364 TYR M O 1
ATOM 5670 N N . SER C 3 365 ? 254.357 -5.230 -28.842 1.00 102.85 365 SER M N 1
ATOM 5671 C CA . SER C 3 365 ? 255.590 -5.969 -29.097 1.00 98.84 365 SER M CA 1
ATOM 5672 C C . SER C 3 365 ? 255.539 -6.672 -30.448 1.00 112.51 365 SER M C 1
ATOM 5673 O O . SER C 3 365 ? 256.477 -6.579 -31.250 1.00 112.83 365 SER M O 1
ATOM 5676 N N . THR C 3 366 ? 254.440 -7.386 -30.711 1.00 103.50 366 THR M N 1
ATOM 5677 C CA . THR C 3 366 ? 254.305 -8.172 -31.934 1.00 94.60 366 THR M CA 1
ATOM 5678 C C . THR C 3 366 ? 254.178 -7.291 -33.169 1.00 100.71 366 THR M C 1
ATOM 5679 O O . THR C 3 366 ? 254.548 -7.717 -34.268 1.00 112.99 366 THR M O 1
ATOM 5683 N N . VAL C 3 367 ? 253.673 -6.065 -33.016 1.00 103.11 367 VAL M N 1
ATOM 5684 C CA . VAL C 3 367 ? 253.585 -5.162 -34.158 1.00 110.71 367 VAL M CA 1
ATOM 5685 C C . VAL C 3 367 ? 254.983 -4.806 -34.655 1.00 116.99 367 VAL M C 1
ATOM 5686 O O . VAL C 3 367 ? 255.271 -4.885 -35.855 1.00 119.70 367 VAL M O 1
ATOM 5690 N N . LEU C 3 368 ? 255.879 -4.436 -33.733 1.00 109.22 368 LEU M N 1
ATOM 5691 C CA . LEU C 3 368 ? 257.211 -3.976 -34.119 1.00 109.27 368 LEU M CA 1
ATOM 5692 C C . LEU C 3 368 ? 257.992 -5.069 -34.837 1.00 115.79 368 LEU M C 1
ATOM 5693 O O . LEU C 3 368 ? 258.500 -4.858 -35.943 1.00 116.60 368 LEU M O 1
ATOM 5698 N N . GLY C 3 369 ? 258.117 -6.235 -34.211 1.00 114.36 369 GLY M N 1
ATOM 5699 C CA . GLY C 3 369 ? 258.899 -7.315 -34.774 1.00 104.09 369 GLY M CA 1
ATOM 5700 C C . GLY C 3 369 ? 258.409 -7.688 -36.152 1.00 106.96 369 GLY M C 1
ATOM 5701 O O . GLY C 3 369 ? 259.161 -7.618 -37.126 1.00 116.60 369 GLY M O 1
ATOM 5702 N N . TRP C 3 370 ? 257.143 -8.024 -36.267 1.00 112.76 370 TRP M N 1
ATOM 5703 C CA . TRP C 3 370 ? 256.633 -8.414 -37.562 1.00 117.08 370 TRP M CA 1
ATOM 5704 C C . TRP C 3 370 ? 256.894 -7.329 -38.576 1.00 119.53 370 TRP M C 1
ATOM 5705 O O . TRP C 3 370 ? 257.223 -7.592 -39.711 1.00 130.07 370 TRP M O 1
ATOM 5716 N N . SER C 3 371 ? 256.783 -6.091 -38.176 1.00 108.96 371 SER M N 1
ATOM 5717 C CA . SER C 3 371 ? 257.113 -5.040 -39.131 1.00 108.51 371 SER M CA 1
ATOM 5718 C C . SER C 3 371 ? 258.461 -5.316 -39.782 1.00 126.77 371 SER M C 1
ATOM 5719 O O . SER C 3 371 ? 258.596 -5.274 -41.011 1.00 137.52 371 SER M O 1
ATOM 5722 N N . TYR C 3 372 ? 259.471 -5.616 -38.961 1.00 123.74 372 TYR M N 1
ATOM 5723 C CA . TYR C 3 372 ? 260.792 -5.951 -39.482 1.00 112.45 372 TYR M CA 1
ATOM 5724 C C . TYR C 3 372 ? 260.755 -7.243 -40.292 1.00 120.33 372 TYR M C 1
ATOM 5725 O O . TYR C 3 372 ? 261.346 -7.319 -41.376 1.00 131.94 372 TYR M O 1
ATOM 5734 N N . TYR C 3 373 ? 260.064 -8.266 -39.779 1.00 111.76 373 TYR M N 1
ATOM 5735 C CA . TYR C 3 373 ? 259.869 -9.511 -40.518 1.00 102.24 373 TYR M CA 1
ATOM 5736 C C . TYR C 3 373 ? 259.292 -9.244 -41.901 1.00 107.47 373 TYR M C 1
ATOM 5737 O O . TYR C 3 373 ? 259.799 -9.743 -42.912 1.00 108.33 373 TYR M O 1
ATOM 5746 N N . GLY C 3 374 ? 258.232 -8.438 -41.958 1.00 120.87 374 GLY M N 1
ATOM 5747 C CA . GLY C 3 374 ? 257.611 -8.134 -43.234 1.00 118.23 374 GLY M CA 1
ATOM 5748 C C . GLY C 3 374 ? 258.462 -7.205 -44.074 1.00 124.80 374 GLY M C 1
ATOM 5749 O O . GLY C 3 374 ? 258.507 -7.330 -45.302 1.00 123.78 374 GLY M O 1
ATOM 5750 N N . GLU C 3 375 ? 259.132 -6.249 -43.425 1.00 122.57 375 GLU M N 1
ATOM 5751 C CA . GLU C 3 375 ? 259.986 -5.311 -44.145 1.00 116.80 375 GLU M CA 1
ATOM 5752 C C . GLU C 3 375 ? 261.018 -6.059 -44.975 1.00 114.68 375 GLU M C 1
ATOM 5753 O O . GLU C 3 375 ? 261.156 -5.824 -46.180 1.00 113.49 375 GLU M O 1
ATOM 5759 N N . LYS C 3 376 ? 261.758 -6.966 -44.335 1.00 108.18 376 LYS M N 1
ATOM 5760 C CA . LYS C 3 376 ? 262.798 -7.707 -45.034 1.00 115.57 376 LYS M CA 1
ATOM 5761 C C . LYS C 3 376 ? 262.210 -8.552 -46.158 1.00 117.95 376 LYS M C 1
ATOM 5762 O O . LYS C 3 376 ? 262.819 -8.689 -47.225 1.00 131.46 376 LYS M O 1
ATOM 5768 N N . CYS C 3 377 ? 261.018 -9.117 -45.943 1.00 120.99 377 CYS M N 1
ATOM 5769 C CA . CYS C 3 377 ? 260.364 -9.877 -47.004 1.00 129.37 377 CYS M CA 1
ATOM 5770 C C . CYS C 3 377 ? 259.991 -8.975 -48.172 1.00 130.97 377 CYS M C 1
ATOM 5771 O O . CYS C 3 377 ? 260.075 -9.388 -49.334 1.00 126.81 377 CYS M O 1
ATOM 5774 N N . PHE C 3 378 ? 259.596 -7.734 -47.884 1.00 128.10 378 PHE M N 1
ATOM 5775 C CA . PHE C 3 378 ? 259.235 -6.803 -48.948 1.00 122.91 378 PHE M CA 1
ATOM 5776 C C . PHE C 3 378 ? 260.450 -6.428 -49.790 1.00 124.49 378 PHE M C 1
ATOM 5777 O O . PHE C 3 378 ? 260.410 -6.502 -51.025 1.00 120.62 378 PHE M O 1
ATOM 5785 N N . GLU C 3 379 ? 261.546 -6.027 -49.133 1.00 120.54 379 GLU M N 1
ATOM 5786 C CA . GLU C 3 379 ? 262.714 -5.528 -49.853 1.00 119.85 379 GLU M CA 1
ATOM 5787 C C . GLU C 3 379 ? 263.336 -6.592 -50.748 1.00 128.70 379 GLU M C 1
ATOM 5788 O O . GLU C 3 379 ? 263.915 -6.262 -51.787 1.00 145.23 379 GLU M O 1
ATOM 5794 N N . TYR C 3 380 ? 263.230 -7.868 -50.369 1.00 125.24 380 TYR M N 1
ATOM 5795 C CA . TYR C 3 380 ? 263.679 -8.933 -51.259 1.00 126.26 380 TYR M CA 1
ATOM 5796 C C . TYR C 3 380 ? 263.005 -8.809 -52.619 1.00 124.15 380 TYR M C 1
ATOM 5797 O O . TYR C 3 380 ? 263.627 -9.054 -53.659 1.00 128.02 380 TYR M O 1
ATOM 5806 N N . LEU C 3 381 ? 261.736 -8.403 -52.630 1.00 124.40 381 LEU M N 1
ATOM 5807 C CA . LEU C 3 381 ? 261.007 -8.220 -53.878 1.00 124.26 381 LEU M CA 1
ATOM 5808 C C . LEU C 3 381 ? 261.378 -6.904 -54.548 1.00 129.32 381 LEU M C 1
ATOM 5809 O O . LEU C 3 381 ? 261.709 -6.878 -55.739 1.00 138.41 381 LEU M O 1
ATOM 5814 N N . ILE C 3 382 ? 261.337 -5.805 -53.797 1.00 122.92 382 ILE M N 1
ATOM 5815 C CA . ILE C 3 382 ? 261.435 -4.470 -54.377 1.00 131.81 382 ILE M CA 1
ATOM 5816 C C . ILE C 3 382 ? 262.754 -3.771 -54.078 1.00 137.11 382 ILE M C 1
ATOM 5817 O O . ILE C 3 382 ? 263.046 -2.746 -54.713 1.00 149.52 382 ILE M O 1
ATOM 5822 N N . GLY C 3 383 ? 263.576 -4.296 -53.178 1.00 129.43 383 GLY M N 1
ATOM 5823 C CA . GLY C 3 383 ? 264.784 -3.594 -52.796 1.00 127.61 383 GLY M CA 1
ATOM 5824 C C . GLY C 3 383 ? 264.505 -2.542 -51.740 1.00 135.16 383 GLY M C 1
ATOM 5825 O O . GLY C 3 383 ? 263.399 -2.417 -51.213 1.00 140.46 383 GLY M O 1
ATOM 5826 N N . THR C 3 384 ? 265.538 -1.759 -51.443 1.00 144.53 384 THR M N 1
ATOM 5827 C CA . THR C 3 384 ? 265.432 -0.732 -50.415 1.00 146.12 384 THR M CA 1
ATOM 5828 C C . THR C 3 384 ? 264.736 0.535 -50.902 1.00 145.59 384 THR M C 1
ATOM 5829 O O . THR C 3 384 ? 264.653 1.503 -50.141 1.00 141.76 384 THR M O 1
ATOM 5833 N N . LYS C 3 385 ? 264.233 0.564 -52.138 1.00 148.82 385 LYS M N 1
ATOM 5834 C CA . LYS C 3 385 ? 263.587 1.779 -52.628 1.00 149.92 385 LYS M CA 1
ATOM 5835 C C . LYS C 3 385 ? 262.291 2.059 -51.876 1.00 149.30 385 LYS M C 1
ATOM 5836 O O . LYS C 3 385 ? 262.029 3.201 -51.482 1.00 152.01 385 LYS M O 1
ATOM 5842 N N . GLY C 3 386 ? 261.483 1.030 -51.644 1.00 135.94 386 GLY M N 1
ATOM 5843 C CA . GLY C 3 386 ? 260.190 1.174 -51.012 1.00 129.31 386 GLY M CA 1
ATOM 5844 C C . GLY C 3 386 ? 260.140 0.812 -49.543 1.00 129.04 386 GLY M C 1
ATOM 5845 O O . GLY C 3 386 ? 259.041 0.773 -48.975 1.00 128.73 386 GLY M O 1
ATOM 5846 N N . ILE C 3 387 ? 261.286 0.531 -48.914 1.00 128.02 387 ILE M N 1
ATOM 5847 C CA . ILE C 3 387 ? 261.289 0.099 -47.517 1.00 124.17 387 ILE M CA 1
ATOM 5848 C C . ILE C 3 387 ? 260.610 1.132 -46.626 1.00 131.38 387 ILE M C 1
ATOM 5849 O O . ILE C 3 387 ? 259.874 0.783 -45.696 1.00 142.19 387 ILE M O 1
ATOM 5854 N N . ARG C 3 388 ? 260.828 2.417 -46.906 1.00 132.21 388 ARG M N 1
ATOM 5855 C CA . ARG C 3 388 ? 260.155 3.459 -46.139 1.00 139.88 388 ARG M CA 1
ATOM 5856 C C . ARG C 3 388 ? 258.656 3.474 -46.414 1.00 142.32 388 ARG M C 1
ATOM 5857 O O . ARG C 3 388 ? 257.868 3.779 -45.511 1.00 140.12 388 ARG M O 1
ATOM 5865 N N . LEU C 3 389 ? 258.242 3.148 -47.642 1.00 147.74 389 LEU M N 1
ATOM 5866 C CA . LEU C 3 389 ? 256.815 3.055 -47.937 1.00 137.39 389 LEU M CA 1
ATOM 5867 C C . LEU C 3 389 ? 256.162 1.967 -47.101 1.00 126.37 389 LEU M C 1
ATOM 5868 O O . LEU C 3 389 ? 255.039 2.138 -46.612 1.00 133.82 389 LEU M O 1
ATOM 5873 N N . TYR C 3 390 ? 256.859 0.840 -46.928 1.00 113.17 390 TYR M N 1
ATOM 5874 C CA . TYR C 3 390 ? 256.326 -0.276 -46.155 1.00 99.60 390 TYR M CA 1
ATOM 5875 C C . TYR C 3 390 ? 255.980 0.152 -44.735 1.00 96.84 390 TYR M C 1
ATOM 5876 O O . TYR C 3 390 ? 254.906 -0.185 -44.221 1.00 102.47 390 TYR M O 1
ATOM 5885 N N . ARG C 3 391 ? 256.871 0.910 -44.092 1.00 95.88 391 ARG M N 1
ATOM 5886 C CA . ARG C 3 391 ? 256.641 1.337 -42.716 1.00 120.73 391 ARG M CA 1
ATOM 5887 C C . ARG C 3 391 ? 255.413 2.237 -42.608 1.00 121.63 391 ARG M C 1
ATOM 5888 O O . ARG C 3 391 ? 254.632 2.121 -41.655 1.00 106.05 391 ARG M O 1
ATOM 5896 N N . ILE C 3 392 ? 255.226 3.142 -43.577 1.00 124.16 392 ILE M N 1
ATOM 5897 C CA . ILE C 3 392 ? 254.084 4.054 -43.538 1.00 124.84 392 ILE M CA 1
ATOM 5898 C C . ILE C 3 392 ? 252.780 3.274 -43.651 1.00 129.51 392 ILE M C 1
ATOM 5899 O O . ILE C 3 392 ? 251.805 3.558 -42.942 1.00 127.51 392 ILE M O 1
ATOM 5904 N N . ALA C 3 393 ? 252.756 2.255 -44.515 1.00 130.23 393 ALA M N 1
ATOM 5905 C CA . ALA C 3 393 ? 251.587 1.388 -44.609 1.00 122.06 393 ALA M CA 1
ATOM 5906 C C . ALA C 3 393 ? 251.349 0.667 -43.289 1.00 119.80 393 ALA M C 1
ATOM 5907 O O . ALA C 3 393 ? 250.225 0.638 -42.775 1.00 119.50 393 ALA M O 1
ATOM 5909 N N . PHE C 3 394 ? 252.413 0.089 -42.726 1.00 114.96 394 PHE M N 1
ATOM 5910 C CA . PHE C 3 394 ? 252.315 -0.631 -41.462 1.00 108.82 394 PHE M CA 1
ATOM 5911 C C . PHE C 3 394 ? 251.744 0.249 -40.356 1.00 111.60 394 PHE M C 1
ATOM 5912 O O . PHE C 3 394 ? 250.938 -0.217 -39.541 1.00 115.96 394 PHE M O 1
ATOM 5920 N N . VAL C 3 395 ? 252.146 1.522 -40.308 1.00 111.41 395 VAL M N 1
ATOM 5921 C CA . VAL C 3 395 ? 251.565 2.441 -39.335 1.00 103.49 395 VAL M CA 1
ATOM 5922 C C . VAL C 3 395 ? 250.091 2.667 -39.643 1.00 98.96 395 VAL M C 1
ATOM 5923 O O . VAL C 3 395 ? 249.239 2.623 -38.746 1.00 96.70 395 VAL M O 1
ATOM 5927 N N . LEU C 3 396 ? 249.765 2.873 -40.920 1.00 94.72 396 LEU M N 1
ATOM 5928 C CA . LEU C 3 396 ? 248.377 3.094 -41.304 1.00 93.66 396 LEU M CA 1
ATOM 5929 C C . LEU C 3 396 ? 247.530 1.856 -41.036 1.00 100.14 396 LEU M C 1
ATOM 5930 O O . LEU C 3 396 ? 246.449 1.950 -40.443 1.00 108.71 396 LEU M O 1
ATOM 5935 N N . VAL C 3 397 ? 248.015 0.681 -41.454 1.00 97.34 397 VAL M N 1
ATOM 5936 C CA . VAL C 3 397 ? 247.249 -0.548 -41.261 1.00 98.80 397 VAL M CA 1
ATOM 5937 C C . VAL C 3 397 ? 247.018 -0.798 -39.774 1.00 103.28 397 VAL M C 1
ATOM 5938 O O . VAL C 3 397 ? 245.965 -1.317 -39.379 1.00 114.76 397 VAL M O 1
ATOM 5942 N N . ALA C 3 398 ? 247.978 -0.413 -38.925 1.00 101.74 398 ALA M N 1
ATOM 5943 C CA . ALA C 3 398 ? 247.775 -0.512 -37.483 1.00 94.54 398 ALA M CA 1
ATOM 5944 C C . ALA C 3 398 ? 246.619 0.365 -37.038 1.00 101.69 398 ALA M C 1
ATOM 5945 O O . ALA C 3 398 ? 245.799 -0.046 -36.209 1.00 119.04 398 ALA M O 1
ATOM 5947 N N . PHE C 3 399 ? 246.523 1.569 -37.604 1.00 108.58 399 PHE M N 1
ATOM 5948 C CA . PHE C 3 399 ? 245.424 2.465 -37.265 1.00 112.38 399 PHE M CA 1
ATOM 5949 C C . PHE C 3 399 ? 244.094 1.888 -37.729 1.00 102.13 399 PHE M C 1
ATOM 5950 O O . PHE C 3 399 ? 243.137 1.806 -36.952 1.00 105.03 399 PHE M O 1
ATOM 5958 N N . TRP C 3 400 ? 244.031 1.461 -38.992 1.00 97.89 400 TRP M N 1
ATOM 5959 C CA . TRP C 3 400 ? 242.787 0.938 -39.549 1.00 102.78 400 TRP M CA 1
ATOM 5960 C C . TRP C 3 400 ? 242.350 -0.343 -38.851 1.00 103.89 400 TRP M C 1
ATOM 5961 O O . TRP C 3 400 ? 241.160 -0.528 -38.574 1.00 102.82 400 TRP M O 1
ATOM 5972 N N . GLY C 3 401 ? 243.297 -1.235 -38.557 1.00 102.59 401 GLY M N 1
ATOM 5973 C CA . GLY C 3 401 ? 242.943 -2.503 -37.936 1.00 102.42 401 GLY M CA 1
ATOM 5974 C C . GLY C 3 401 ? 242.222 -2.331 -36.612 1.00 102.20 401 GLY M C 1
ATOM 5975 O O . GLY C 3 401 ? 241.369 -3.143 -36.248 1.00 110.39 401 GLY M O 1
ATOM 5976 N N . ALA C 3 402 ? 242.575 -1.287 -35.862 1.00 92.15 402 ALA M N 1
ATOM 5977 C CA . ALA C 3 402 ? 241.907 -1.028 -34.592 1.00 88.11 402 ALA M CA 1
ATOM 5978 C C . ALA C 3 402 ? 240.468 -0.567 -34.805 1.00 98.84 402 ALA M C 1
ATOM 5979 O O . ALA C 3 402 ? 239.575 -0.932 -34.031 1.00 110.47 402 ALA M O 1
ATOM 5981 N N . THR C 3 403 ? 240.224 0.250 -35.835 1.00 95.34 403 THR M N 1
ATOM 5982 C CA . THR C 3 403 ? 238.883 0.770 -36.091 1.00 94.43 403 THR M CA 1
ATOM 5983 C C . THR C 3 403 ? 238.018 -0.220 -36.868 1.00 92.55 403 THR M C 1
ATOM 5984 O O . THR C 3 403 ? 236.827 -0.368 -36.573 1.00 116.50 403 THR M O 1
ATOM 5988 N N . ALA C 3 404 ? 238.593 -0.905 -37.852 1.00 94.39 404 ALA M N 1
ATOM 5989 C CA . ALA C 3 404 ? 237.813 -1.704 -38.781 1.00 102.09 404 ALA M CA 1
ATOM 5990 C C . ALA C 3 404 ? 237.213 -2.927 -38.090 1.00 102.20 404 ALA M C 1
ATOM 5991 O O . ALA C 3 404 ? 237.568 -3.286 -36.964 1.00 106.62 404 ALA M O 1
ATOM 5993 N N . SER C 3 405 ? 236.300 -3.585 -38.803 1.00 117.32 405 SER M N 1
ATOM 5994 C CA . SER C 3 405 ? 235.588 -4.749 -38.290 1.00 116.89 405 SER M CA 1
ATOM 5995 C C . SER C 3 405 ? 236.191 -5.999 -38.913 1.00 124.57 405 SER M C 1
ATOM 5996 O O . SER C 3 405 ? 235.966 -6.282 -40.093 1.00 145.68 405 SER M O 1
ATOM 5999 N N . LEU C 3 406 ? 236.942 -6.755 -38.117 1.00 121.71 406 LEU M N 1
ATOM 6000 C CA . LEU C 3 406 ? 237.628 -7.959 -38.585 1.00 116.11 406 LEU M CA 1
ATOM 6001 C C . LEU C 3 406 ? 237.270 -9.126 -37.670 1.00 108.81 406 LEU M C 1
ATOM 6002 O O . LEU C 3 406 ? 238.103 -9.595 -36.887 1.00 114.81 406 LEU M O 1
ATOM 6007 N N . PRO C 3 407 ? 236.020 -9.624 -37.745 1.00 99.04 407 PRO M N 1
ATOM 6008 C CA . PRO C 3 407 ? 235.597 -10.701 -36.835 1.00 77.60 407 PRO M CA 1
ATOM 6009 C C . PRO C 3 407 ? 236.374 -11.991 -37.055 1.00 88.03 407 PRO M C 1
ATOM 6010 O O . PRO C 3 407 ? 236.865 -12.600 -36.099 1.00 74.64 407 PRO M O 1
ATOM 6014 N N . LEU C 3 408 ? 236.523 -12.397 -38.318 1.00 103.45 408 LEU M N 1
ATOM 6015 C CA . LEU C 3 408 ? 237.167 -13.654 -38.679 1.00 107.67 408 LEU M CA 1
ATOM 6016 C C . LEU C 3 408 ? 238.587 -13.450 -39.204 1.00 108.86 408 LEU M C 1
ATOM 6017 O O . LEU C 3 408 ? 239.067 -14.248 -40.016 1.00 114.43 408 LEU M O 1
ATOM 6022 N N . VAL C 3 409 ? 239.271 -12.397 -38.747 1.00 97.84 409 VAL M N 1
ATOM 6023 C CA . VAL C 3 409 ? 240.593 -12.062 -39.275 1.00 93.78 409 VAL M CA 1
ATOM 6024 C C . VAL C 3 409 ? 241.590 -13.188 -39.022 1.00 101.75 409 VAL M C 1
ATOM 6025 O O . VAL C 3 409 ? 242.470 -13.444 -39.854 1.00 102.67 409 VAL M O 1
ATOM 6029 N N . TRP C 3 410 ? 241.463 -13.887 -37.889 1.00 96.28 410 TRP M N 1
ATOM 6030 C CA . TRP C 3 410 ? 242.389 -14.972 -37.581 1.00 103.09 410 TRP M CA 1
ATOM 6031 C C . TRP C 3 410 ? 242.392 -16.024 -38.677 1.00 112.89 410 TRP M C 1
ATOM 6032 O O . TRP C 3 410 ? 243.447 -16.563 -39.031 1.00 115.65 410 TRP M O 1
ATOM 6043 N N . ASN C 3 411 ? 241.217 -16.323 -39.229 1.00 116.67 411 ASN M N 1
ATOM 6044 C CA . ASN C 3 411 ? 241.118 -17.366 -40.239 1.00 115.45 411 ASN M CA 1
ATOM 6045 C C . ASN C 3 411 ? 241.884 -16.971 -41.493 1.00 110.90 411 ASN M C 1
ATOM 6046 O O . ASN C 3 411 ? 242.650 -17.773 -42.040 1.00 123.40 411 ASN M O 1
ATOM 6051 N N . ILE C 3 412 ? 241.696 -15.733 -41.962 1.00 100.67 412 ILE M N 1
ATOM 6052 C CA . ILE C 3 412 ? 242.445 -15.289 -43.131 1.00 100.46 412 ILE M CA 1
ATOM 6053 C C . ILE C 3 412 ? 243.917 -15.130 -42.775 1.00 103.24 412 ILE M C 1
ATOM 6054 O O . ILE C 3 412 ? 244.797 -15.387 -43.607 1.00 98.83 412 ILE M O 1
ATOM 6059 N N . ALA C 3 413 ? 244.212 -14.701 -41.547 1.00 103.40 413 ALA M N 1
ATOM 6060 C CA . ALA C 3 413 ? 245.601 -14.637 -41.112 1.00 100.61 413 ALA M CA 1
ATOM 6061 C C . ALA C 3 413 ? 246.231 -16.021 -41.150 1.00 98.14 413 ALA M C 1
ATOM 6062 O O . ALA C 3 413 ? 247.287 -16.217 -41.756 1.00 116.46 413 ALA M O 1
ATOM 6064 N N . ASP C 3 414 ? 245.549 -16.975 -40.583 1.00 96.86 414 ASP M N 1
ATOM 6065 C CA . ASP C 3 414 ? 246.064 -18.304 -40.586 1.00 104.13 414 ASP M CA 1
ATOM 6066 C C . ASP C 3 414 ? 246.373 -18.762 -41.987 1.00 100.83 414 ASP M C 1
ATOM 6067 O O . ASP C 3 414 ? 247.385 -19.365 -42.206 1.00 94.27 414 ASP M O 1
ATOM 6072 N N . THR C 3 415 ? 245.510 -18.483 -42.945 1.00 104.97 415 THR M N 1
ATOM 6073 C CA . THR C 3 415 ? 245.751 -18.903 -44.325 1.00 109.50 415 THR M CA 1
ATOM 6074 C C . THR C 3 415 ? 247.066 -18.333 -44.838 1.00 104.45 415 THR M C 1
ATOM 6075 O O . THR C 3 415 ? 247.865 -19.047 -45.456 1.00 104.12 415 THR M O 1
ATOM 6079 N N . LEU C 3 416 ? 247.303 -17.043 -44.588 1.00 99.36 416 LEU M N 1
ATOM 6080 C CA . LEU C 3 416 ? 248.554 -16.406 -44.987 1.00 94.66 416 LEU M CA 1
ATOM 6081 C C . LEU C 3 416 ? 249.753 -17.105 -44.353 1.00 98.29 416 LEU M C 1
ATOM 6082 O O . LEU C 3 416 ? 250.789 -17.291 -45.002 1.00 96.78 416 LEU M O 1
ATOM 6087 N N . ASN C 3 417 ? 249.630 -17.481 -43.076 1.00 101.02 417 ASN M N 1
ATOM 6088 C CA . ASN C 3 417 ? 250.684 -18.215 -42.384 1.00 97.58 417 ASN M CA 1
ATOM 6089 C C . ASN C 3 417 ? 251.033 -19.500 -43.117 1.00 96.81 417 ASN M C 1
ATOM 6090 O O . ASN C 3 417 ? 252.211 -19.853 -43.244 1.00 115.47 417 ASN M O 1
ATOM 6095 N N . GLY C 3 418 ? 250.019 -20.216 -43.599 1.00 80.42 418 GLY M N 1
ATOM 6096 C CA . GLY C 3 418 ? 250.289 -21.415 -44.368 1.00 80.57 418 GLY M CA 1
ATOM 6097 C C . GLY C 3 418 ? 251.054 -21.112 -45.634 1.00 99.85 418 GLY M C 1
ATOM 6098 O O . GLY C 3 418 ? 251.978 -21.841 -46.006 1.00 107.36 418 GLY M O 1
ATOM 6099 N N . ALA C 3 419 ? 250.696 -20.012 -46.294 1.00 98.26 419 ALA M N 1
ATOM 6100 C CA . ALA C 3 419 ? 251.421 -19.588 -47.481 1.00 99.02 419 ALA M CA 1
ATOM 6101 C C . ALA C 3 419 ? 252.890 -19.317 -47.167 1.00 100.58 419 ALA M C 1
ATOM 6102 O O . ALA C 3 419 ? 253.774 -19.735 -47.919 1.00 90.60 419 ALA M O 1
ATOM 6104 N N . MET C 3 420 ? 253.171 -18.622 -46.058 1.00 104.70 420 MET M N 1
ATOM 6105 C CA . MET C 3 420 ? 254.559 -18.443 -45.628 1.00 111.00 420 MET M CA 1
ATOM 6106 C C . MET C 3 420 ? 255.231 -19.769 -45.295 1.00 115.82 420 MET M C 1
ATOM 6107 O O . MET C 3 420 ? 256.392 -19.993 -45.657 1.00 128.38 420 MET M O 1
ATOM 6112 N N . ALA C 3 421 ? 254.522 -20.653 -44.592 1.00 109.85 421 ALA M N 1
ATOM 6113 C CA . ALA C 3 421 ? 255.157 -21.848 -44.049 1.00 111.51 421 ALA M CA 1
ATOM 6114 C C . ALA C 3 421 ? 255.572 -22.812 -45.156 1.00 111.28 421 ALA M C 1
ATOM 6115 O O . ALA C 3 421 ? 256.680 -23.363 -45.119 1.00 106.97 421 ALA M O 1
ATOM 6117 N N . ILE C 3 422 ? 254.700 -23.010 -46.154 1.00 109.98 422 ILE M N 1
ATOM 6118 C CA . ILE C 3 422 ? 254.902 -24.094 -47.122 1.00 118.36 422 ILE M CA 1
ATOM 6119 C C . ILE C 3 422 ? 256.277 -24.037 -47.785 1.00 129.07 422 ILE M C 1
ATOM 6120 O O . ILE C 3 422 ? 256.992 -25.051 -47.752 1.00 133.43 422 ILE M O 1
ATOM 6125 N N . PRO C 3 423 ? 256.720 -22.912 -48.371 1.00 123.87 423 PRO M N 1
ATOM 6126 C CA . PRO C 3 423 ? 258.045 -22.925 -49.020 1.00 117.79 423 PRO M CA 1
ATOM 6127 C C . PRO C 3 423 ? 259.159 -23.175 -48.025 1.00 128.34 423 PRO M C 1
ATOM 6128 O O . PRO C 3 423 ? 260.021 -24.033 -48.256 1.00 146.45 423 PRO M O 1
ATOM 6132 N N . ASN C 3 424 ? 259.164 -22.423 -46.919 1.00 117.61 424 ASN M N 1
ATOM 6133 C CA . ASN C 3 424 ? 260.225 -22.544 -45.925 1.00 119.84 424 ASN M CA 1
ATOM 6134 C C . ASN C 3 424 ? 260.355 -23.979 -45.439 1.00 127.37 424 ASN M C 1
ATOM 6135 O O . ASN C 3 424 ? 261.469 -24.507 -45.331 1.00 130.84 424 ASN M O 1
ATOM 6140 N N . LEU C 3 425 ? 259.223 -24.636 -45.170 1.00 126.08 425 LEU M N 1
ATOM 6141 C CA . LEU C 3 425 ? 259.255 -26.025 -44.723 1.00 121.02 425 LEU M CA 1
ATOM 6142 C C . LEU C 3 425 ? 259.927 -26.929 -45.753 1.00 122.01 425 LEU M C 1
ATOM 6143 O O . LEU C 3 425 ? 260.741 -27.789 -45.395 1.00 117.82 425 LEU M O 1
ATOM 6148 N N . ILE C 3 426 ? 259.603 -26.745 -47.037 1.00 113.72 426 ILE M N 1
ATOM 6149 C CA . ILE C 3 426 ? 260.248 -27.526 -48.091 1.00 114.67 426 ILE M CA 1
ATOM 6150 C C . ILE C 3 426 ? 261.753 -27.306 -48.070 1.00 124.54 426 ILE M C 1
ATOM 6151 O O . ILE C 3 426 ? 262.538 -28.256 -48.183 1.00 127.42 426 ILE M O 1
ATOM 6156 N N . GLY C 3 427 ? 262.178 -26.050 -47.925 1.00 113.42 427 GLY M N 1
ATOM 6157 C CA . GLY C 3 427 ? 263.600 -25.761 -47.888 1.00 103.68 427 GLY M CA 1
ATOM 6158 C C . GLY C 3 427 ? 264.299 -26.451 -46.734 1.00 109.62 427 GLY M C 1
ATOM 6159 O O . GLY C 3 427 ? 265.354 -27.063 -46.909 1.00 114.87 427 GLY M O 1
ATOM 6160 N N . LEU C 3 428 ? 263.709 -26.371 -45.536 1.00 109.73 428 LEU M N 1
ATOM 6161 C CA . LEU C 3 428 ? 264.317 -26.998 -44.365 1.00 115.27 428 LEU M CA 1
ATOM 6162 C C . LEU C 3 428 ? 264.488 -28.498 -44.569 1.00 123.45 428 LEU M C 1
ATOM 6163 O O . LEU C 3 428 ? 265.493 -29.079 -44.142 1.00 123.63 428 LEU M O 1
ATOM 6168 N N . LEU C 3 429 ? 263.523 -29.143 -45.226 1.00 126.60 429 LEU M N 1
ATOM 6169 C CA . LEU C 3 429 ? 263.676 -30.555 -45.551 1.00 124.07 429 LEU M CA 1
ATOM 6170 C C . LEU C 3 429 ? 264.831 -30.758 -46.522 1.00 125.75 429 LEU M C 1
ATOM 6171 O O . LEU C 3 429 ? 265.732 -31.569 -46.275 1.00 137.13 429 LEU M O 1
ATOM 6176 N N . LEU C 3 430 ? 264.833 -30.004 -47.624 1.00 120.61 430 LEU M N 1
ATOM 6177 C CA . LEU C 3 430 ? 265.883 -30.154 -48.623 1.00 125.11 430 LEU M CA 1
ATOM 6178 C C . LEU C 3 430 ? 267.239 -29.754 -48.057 1.00 126.05 430 LEU M C 1
ATOM 6179 O O . LEU C 3 430 ? 268.243 -30.435 -48.292 1.00 124.26 430 LEU M O 1
ATOM 6184 N N . LEU C 3 431 ? 267.282 -28.664 -47.294 1.00 131.25 431 LEU M N 1
ATOM 6185 C CA . LEU C 3 431 ? 268.521 -28.131 -46.752 1.00 132.07 431 LEU M CA 1
ATOM 6186 C C . LEU C 3 431 ? 268.828 -28.677 -45.359 1.00 128.42 431 LEU M C 1
ATOM 6187 O O . LEU C 3 431 ? 269.582 -28.051 -44.606 1.00 123.24 431 LEU M O 1
ATOM 6192 N N . SER C 3 432 ? 268.260 -29.835 -45.011 1.00 125.42 432 SER M N 1
ATOM 6193 C CA . SER C 3 432 ? 268.548 -30.465 -43.727 1.00 118.15 432 SER M CA 1
ATOM 6194 C C . SER C 3 432 ? 270.015 -30.855 -43.608 1.00 124.39 432 SER M C 1
ATOM 6195 O O . SER C 3 432 ? 270.590 -30.785 -42.516 1.00 120.95 432 SER M O 1
ATOM 6198 N N . GLY C 3 433 ? 270.635 -31.271 -44.715 1.00 123.27 433 GLY M N 1
ATOM 6199 C CA . GLY C 3 433 ? 272.028 -31.684 -44.662 1.00 125.47 433 GLY M CA 1
ATOM 6200 C C . GLY C 3 433 ? 272.958 -30.575 -44.208 1.00 137.94 433 GLY M C 1
ATOM 6201 O O . GLY C 3 433 ? 273.935 -30.826 -43.499 1.00 155.80 433 GLY M O 1
ATOM 6202 N N . VAL C 3 434 ? 272.674 -29.335 -44.615 1.00 137.70 434 VAL M N 1
ATOM 6203 C CA . VAL C 3 434 ? 273.543 -28.218 -44.251 1.00 143.00 434 VAL M CA 1
ATOM 6204 C C . VAL C 3 434 ? 273.555 -28.027 -42.741 1.00 135.65 434 VAL M C 1
ATOM 6205 O O . VAL C 3 434 ? 274.619 -27.972 -42.113 1.00 138.83 434 VAL M O 1
ATOM 6209 N N . VAL C 3 435 ? 272.368 -27.932 -42.137 1.00 131.86 435 VAL M N 1
ATOM 6210 C CA . VAL C 3 435 ? 272.285 -27.626 -40.712 1.00 136.25 435 VAL M CA 1
ATOM 6211 C C . VAL C 3 435 ? 272.853 -28.768 -39.875 1.00 155.40 435 VAL M C 1
ATOM 6212 O O . VAL C 3 435 ? 273.612 -28.530 -38.927 1.00 173.27 435 VAL M O 1
ATOM 6216 N N . VAL C 3 436 ? 272.525 -30.020 -40.214 1.00 149.58 436 VAL M N 1
ATOM 6217 C CA . VAL C 3 436 ? 273.046 -31.147 -39.439 1.00 144.08 436 VAL M CA 1
ATOM 6218 C C . VAL C 3 436 ? 274.573 -31.166 -39.487 1.00 131.30 436 VAL M C 1
ATOM 6219 O O . VAL C 3 436 ? 275.235 -31.472 -38.487 1.00 122.02 436 VAL M O 1
ATOM 6223 N N . SER C 3 437 ? 275.155 -30.827 -40.640 1.00 137.42 437 SER M N 1
ATOM 6224 C CA . SER C 3 437 ? 276.604 -30.655 -40.717 1.00 134.93 437 SER M CA 1
ATOM 6225 C C . SER C 3 437 ? 277.052 -29.440 -39.912 1.00 135.37 437 SER M C 1
ATOM 6226 O O . SER C 3 437 ? 277.989 -29.523 -39.110 1.00 132.44 437 SER M O 1
ATOM 6229 N N . GLU C 3 438 ? 276.390 -28.296 -40.125 1.00 136.49 438 GLU M N 1
ATOM 6230 C CA . GLU C 3 438 ? 276.763 -27.068 -39.428 1.00 125.17 438 GLU M CA 1
ATOM 6231 C C . GLU C 3 438 ? 276.634 -27.217 -37.919 1.00 123.66 438 GLU M C 1
ATOM 6232 O O . GLU C 3 438 ? 277.367 -26.565 -37.167 1.00 117.65 438 GLU M O 1
ATOM 6238 N N . THR C 3 439 ? 275.698 -28.052 -37.458 1.00 126.21 439 THR M N 1
ATOM 6239 C CA . THR C 3 439 ? 275.599 -28.334 -36.030 1.00 131.98 439 THR M CA 1
ATOM 6240 C C . THR C 3 439 ? 276.810 -29.125 -35.557 1.00 144.04 439 THR M C 1
ATOM 6241 O O . THR C 3 439 ? 277.434 -28.777 -34.549 1.00 143.56 439 THR M O 1
ATOM 6245 N N . LYS C 3 440 ? 277.181 -30.173 -36.302 1.00 149.55 440 LYS M N 1
ATOM 6246 C CA . LYS C 3 440 ? 278.323 -31.004 -35.938 1.00 150.36 440 LYS M CA 1
ATOM 6247 C C . LYS C 3 440 ? 279.628 -30.223 -35.915 1.00 158.36 440 LYS M C 1
ATOM 6248 O O . LYS C 3 440 ? 280.612 -30.703 -35.341 1.00 175.63 440 LYS M O 1
ATOM 6254 N N . ALA C 3 441 ? 279.650 -29.028 -36.505 1.00 140.18 441 ALA M N 1
ATOM 6255 C CA . ALA C 3 441 ? 280.793 -28.134 -36.386 1.00 135.02 441 ALA M CA 1
ATOM 6256 C C . ALA C 3 441 ? 280.718 -27.328 -35.095 1.00 132.93 441 ALA M C 1
ATOM 6257 O O . ALA C 3 441 ? 281.664 -27.323 -34.302 1.00 130.39 441 ALA M O 1
ATOM 6259 N N . PHE C 3 442 ? 279.586 -26.653 -34.867 1.00 134.89 442 PHE M N 1
ATOM 6260 C CA . PHE C 3 442 ? 279.464 -25.757 -33.719 1.00 134.73 442 PHE M CA 1
ATOM 6261 C C . PHE C 3 442 ? 279.563 -26.511 -32.398 1.00 148.43 442 PHE M C 1
ATOM 6262 O O . PHE C 3 442 ? 280.248 -26.059 -31.474 1.00 164.64 442 PHE M O 1
ATOM 6270 N N . ASN C 3 443 ? 278.871 -27.649 -32.277 1.00 166.31 443 ASN M N 1
ATOM 6271 C CA . ASN C 3 443 ? 278.965 -28.431 -31.046 1.00 165.93 443 ASN M CA 1
ATOM 6272 C C . ASN C 3 443 ? 280.390 -28.914 -30.813 1.00 169.56 443 ASN M C 1
ATOM 6273 O O . ASN C 3 443 ? 280.791 -29.150 -29.667 1.00 173.06 443 ASN M O 1
ATOM 6278 N N . GLU C 3 444 ? 281.169 -29.058 -31.887 1.00 165.58 444 GLU M N 1
ATOM 6279 C CA . GLU C 3 444 ? 282.594 -29.319 -31.733 1.00 162.19 444 GLU M CA 1
ATOM 6280 C C . GLU C 3 444 ? 283.330 -28.075 -31.259 1.00 151.31 444 GLU M C 1
ATOM 6281 O O . GLU C 3 444 ? 284.248 -28.168 -30.437 1.00 155.70 444 GLU M O 1
ATOM 6287 N N . ILE C 3 445 ? 282.938 -26.901 -31.762 1.00 143.98 445 ILE M N 1
ATOM 6288 C CA . ILE C 3 445 ? 283.511 -25.663 -31.257 1.00 135.79 445 ILE M CA 1
ATOM 6289 C C . ILE C 3 445 ? 283.149 -25.462 -29.794 1.00 158.28 445 ILE M C 1
ATOM 6290 O O . ILE C 3 445 ? 283.881 -24.786 -29.067 1.00 164.83 445 ILE M O 1
ATOM 6295 N N . ARG C 3 446 ? 282.068 -26.082 -29.322 1.00 168.16 446 ARG M N 1
ATOM 6296 C CA . ARG C 3 446 ? 281.641 -25.902 -27.943 1.00 163.61 446 ARG M CA 1
ATOM 6297 C C . ARG C 3 446 ? 282.309 -26.878 -26.989 1.00 167.34 446 ARG M C 1
ATOM 6298 O O . ARG C 3 446 ? 282.141 -26.744 -25.774 1.00 169.94 446 ARG M O 1
ATOM 6306 N N . LYS C 3 447 ? 283.075 -27.835 -27.505 1.00 165.76 447 LYS M N 1
ATOM 6307 C CA . LYS C 3 447 ? 283.842 -28.730 -26.653 1.00 160.09 447 LYS M CA 1
ATOM 6308 C C . LYS C 3 447 ? 285.220 -28.171 -26.347 1.00 152.65 447 LYS M C 1
ATOM 6309 O O . LYS C 3 447 ? 285.789 -28.493 -25.298 1.00 157.54 447 LYS M O 1
ATOM 6315 N N . ASN C 3 448 ? 285.743 -27.306 -27.221 1.00 150.10 448 ASN M N 1
ATOM 6316 C CA . ASN C 3 448 ? 287.054 -26.696 -27.046 1.00 154.30 448 ASN M CA 1
ATOM 6317 C C . ASN C 3 448 ? 287.079 -25.674 -25.919 1.00 161.17 448 ASN M C 1
ATOM 6318 O O . ASN C 3 448 ? 288.168 -25.271 -25.494 1.00 161.21 448 ASN M O 1
ATOM 6323 N N . GLU C 3 449 ? 285.913 -25.243 -25.433 1.00 156.72 449 GLU M N 1
ATOM 6324 C CA . GLU C 3 449 ? 285.832 -24.360 -24.275 1.00 154.72 449 GLU M CA 1
ATOM 6325 C C . GLU C 3 449 ? 286.007 -25.098 -22.955 1.00 159.00 449 GLU M C 1
ATOM 6326 O O . GLU C 3 449 ? 286.107 -24.447 -21.910 1.00 158.27 449 GLU M O 1
ATOM 6332 N N . ALA C 3 450 ? 286.051 -26.431 -22.974 1.00 161.95 450 ALA M N 1
ATOM 6333 C CA . ALA C 3 450 ? 286.580 -27.182 -21.843 1.00 159.76 450 ALA M CA 1
ATOM 6334 C C . ALA C 3 450 ? 288.069 -26.879 -21.719 1.00 148.37 450 ALA M C 1
ATOM 6335 O O . ALA C 3 450 ? 288.915 -27.721 -22.038 1.00 133.38 450 ALA M O 1
ATOM 6337 N N . LYS C 3 451 ? 288.390 -25.671 -21.263 1.00 144.29 451 LYS M N 1
ATOM 6338 C CA . LYS C 3 451 ? 289.753 -25.161 -21.305 1.00 140.75 451 LYS M CA 1
ATOM 6339 C C . LYS C 3 451 ? 289.899 -23.890 -20.470 1.00 144.27 451 LYS M C 1
ATOM 6340 O O . LYS C 3 451 ? 289.454 -22.813 -20.871 1.00 145.94 451 LYS M O 1
ATOM 6346 N N . GLU D 1 1 ? 219.976 -13.956 -11.033 1.00 65.34 1 GLU H N 1
ATOM 6347 C CA . GLU D 1 1 ? 221.356 -13.846 -11.507 1.00 98.93 1 GLU H CA 1
ATOM 6348 C C . GLU D 1 1 ? 221.480 -12.819 -12.631 1.00 96.47 1 GLU H C 1
ATOM 6349 O O . GLU D 1 1 ? 221.349 -11.616 -12.401 1.00 97.49 1 GLU H O 1
ATOM 6355 N N . VAL D 1 2 ? 221.725 -13.298 -13.851 1.00 86.64 2 VAL H N 1
ATOM 6356 C CA . VAL D 1 2 ? 221.864 -12.420 -15.004 1.00 90.41 2 VAL H CA 1
ATOM 6357 C C . VAL D 1 2 ? 220.484 -12.163 -15.586 1.00 80.33 2 VAL H C 1
ATOM 6358 O O . VAL D 1 2 ? 219.591 -13.015 -15.551 1.00 86.05 2 VAL H O 1
ATOM 6362 N N . LYS D 1 3 ? 220.303 -10.953 -16.105 1.00 77.00 3 LYS H N 1
ATOM 6363 C CA . LYS D 1 3 ? 219.036 -10.500 -16.655 1.00 84.22 3 LYS H CA 1
ATOM 6364 C C . LYS D 1 3 ? 219.255 -9.988 -18.066 1.00 96.22 3 LYS H C 1
ATOM 6365 O O . LYS D 1 3 ? 220.207 -9.247 -18.324 1.00 103.32 3 LYS H O 1
ATOM 6371 N N . LEU D 1 4 ? 218.376 -10.397 -18.973 1.00 95.32 4 LEU H N 1
ATOM 6372 C CA . LEU D 1 4 ? 218.322 -9.843 -20.321 1.00 72.11 4 LEU H CA 1
ATOM 6373 C C . LEU D 1 4 ? 216.853 -9.596 -20.628 1.00 74.25 4 LEU H C 1
ATOM 6374 O O . LEU D 1 4 ? 216.070 -10.543 -20.727 1.00 73.71 4 LEU H O 1
ATOM 6379 N N . GLU D 1 5 ? 216.476 -8.325 -20.754 1.00 65.26 5 GLU H N 1
ATOM 6380 C CA . GLU D 1 5 ? 215.104 -7.931 -21.041 1.00 57.43 5 GLU H CA 1
ATOM 6381 C C . GLU D 1 5 ? 215.084 -7.131 -22.331 1.00 69.83 5 GLU H C 1
ATOM 6382 O O . GLU D 1 5 ? 215.701 -6.066 -22.416 1.00 76.76 5 GLU H O 1
ATOM 6388 N N . GLU D 1 6 ? 214.386 -7.654 -23.332 1.00 83.32 6 GLU H N 1
ATOM 6389 C CA . GLU D 1 6 ? 214.221 -6.940 -24.583 1.00 77.10 6 GLU H CA 1
ATOM 6390 C C . GLU D 1 6 ? 213.074 -5.947 -24.459 1.00 73.69 6 GLU H C 1
ATOM 6391 O O . GLU D 1 6 ? 212.208 -6.063 -23.592 1.00 111.58 6 GLU H O 1
ATOM 6397 N N . SER D 1 7 ? 213.089 -4.954 -25.340 1.00 65.83 7 SER H N 1
ATOM 6398 C CA . SER D 1 7 ? 212.045 -3.942 -25.390 1.00 61.89 7 SER H CA 1
ATOM 6399 C C . SER D 1 7 ? 212.072 -3.297 -26.768 1.00 67.91 7 SER H C 1
ATOM 6400 O O . SER D 1 7 ? 212.998 -3.503 -27.553 1.00 84.01 7 SER H O 1
ATOM 6403 N N . GLY D 1 8 ? 211.029 -2.524 -27.062 1.00 80.44 8 GLY H N 1
ATOM 6404 C CA . GLY D 1 8 ? 210.959 -1.763 -28.290 1.00 91.52 8 GLY H CA 1
ATOM 6405 C C . GLY D 1 8 ? 210.161 -2.398 -29.409 1.00 82.86 8 GLY H C 1
ATOM 6406 O O . GLY D 1 8 ? 209.969 -1.754 -30.445 1.00 92.08 8 GLY H O 1
ATOM 6407 N N . GLY D 1 9 ? 209.697 -3.632 -29.239 1.00 77.81 9 GLY H N 1
ATOM 6408 C CA . GLY D 1 9 ? 208.894 -4.262 -30.268 1.00 60.34 9 GLY H CA 1
ATOM 6409 C C . GLY D 1 9 ? 207.617 -3.493 -30.547 1.00 68.16 9 GLY H C 1
ATOM 6410 O O . GLY D 1 9 ? 207.187 -2.636 -29.775 1.00 91.59 9 GLY H O 1
ATOM 6411 N N . GLY D 1 10 ? 207.010 -3.795 -31.685 1.00 58.43 10 GLY H N 1
ATOM 6412 C CA . GLY D 1 10 ? 205.783 -3.117 -32.045 1.00 78.33 10 GLY H CA 1
ATOM 6413 C C . GLY D 1 10 ? 205.307 -3.533 -33.419 1.00 77.13 10 GLY H C 1
ATOM 6414 O O . GLY D 1 10 ? 205.758 -4.530 -33.987 1.00 83.01 10 GLY H O 1
ATOM 6415 N N . LEU D 1 11 ? 204.370 -2.750 -33.940 1.00 69.28 11 LEU H N 1
ATOM 6416 C CA . LEU D 1 11 ? 203.815 -2.943 -35.271 1.00 60.09 11 LEU H CA 1
ATOM 6417 C C . LEU D 1 11 ? 204.315 -1.831 -36.179 1.00 68.99 11 LEU H C 1
ATOM 6418 O O . LEU D 1 11 ? 204.168 -0.650 -35.852 1.00 92.19 11 LEU H O 1
ATOM 6423 N N . VAL D 1 12 ? 204.898 -2.210 -37.315 1.00 64.27 12 VAL H N 1
ATOM 6424 C CA . VAL D 1 12 ? 205.500 -1.258 -38.245 1.00 78.03 12 VAL H CA 1
ATOM 6425 C C . VAL D 1 12 ? 205.116 -1.635 -39.670 1.00 75.81 12 VAL H C 1
ATOM 6426 O O . VAL D 1 12 ? 205.128 -2.813 -40.040 1.00 75.14 12 VAL H O 1
ATOM 6430 N N . GLN D 1 13 ? 204.777 -0.627 -40.473 1.00 85.86 13 GLN H N 1
ATOM 6431 C CA . GLN D 1 13 ? 204.409 -0.857 -41.854 1.00 88.55 13 GLN H CA 1
ATOM 6432 C C . GLN D 1 13 ? 205.642 -1.277 -42.646 1.00 84.85 13 GLN H C 1
ATOM 6433 O O . GLN D 1 13 ? 206.767 -0.949 -42.271 1.00 108.66 13 GLN H O 1
ATOM 6439 N N . PRO D 1 14 ? 205.460 -2.008 -43.744 1.00 70.39 14 PRO H N 1
ATOM 6440 C CA . PRO D 1 14 ? 206.618 -2.417 -44.547 1.00 68.13 14 PRO H CA 1
ATOM 6441 C C . PRO D 1 14 ? 207.360 -1.204 -45.085 1.00 86.99 14 PRO H C 1
ATOM 6442 O O . PRO D 1 14 ? 206.758 -0.188 -45.433 1.00 89.12 14 PRO H O 1
ATOM 6446 N N . GLY D 1 15 ? 208.687 -1.309 -45.121 1.00 83.96 15 GLY H N 1
ATOM 6447 C CA . GLY D 1 15 ? 209.530 -0.179 -45.432 1.00 83.00 15 GLY H CA 1
ATOM 6448 C C . GLY D 1 15 ? 209.854 0.693 -44.242 1.00 90.18 15 GLY H C 1
ATOM 6449 O O . GLY D 1 15 ? 210.737 1.553 -44.344 1.00 95.62 15 GLY H O 1
ATOM 6450 N N . GLY D 1 16 ? 209.177 0.491 -43.115 1.00 89.76 16 GLY H N 1
ATOM 6451 C CA . GLY D 1 16 ? 209.418 1.280 -41.932 1.00 94.97 16 GLY H CA 1
ATOM 6452 C C . GLY D 1 16 ? 210.705 0.883 -41.243 1.00 104.81 16 GLY H C 1
ATOM 6453 O O . GLY D 1 16 ? 211.472 0.046 -41.715 1.00 109.97 16 GLY H O 1
ATOM 6454 N N . SER D 1 17 ? 210.942 1.508 -40.096 1.00 101.63 17 SER H N 1
ATOM 6455 C CA . SER D 1 17 ? 212.160 1.281 -39.340 1.00 79.79 17 SER H CA 1
ATOM 6456 C C . SER D 1 17 ? 211.864 1.370 -37.850 1.00 85.10 17 SER H C 1
ATOM 6457 O O . SER D 1 17 ? 210.916 2.035 -37.429 1.00 95.38 17 SER H O 1
ATOM 6460 N N . MET D 1 18 ? 212.675 0.671 -37.059 1.00 94.51 18 MET H N 1
ATOM 6461 C CA . MET D 1 18 ? 212.661 0.809 -35.608 1.00 96.97 18 MET H CA 1
ATOM 6462 C C . MET D 1 18 ? 213.887 0.104 -35.053 1.00 87.99 18 MET H C 1
ATOM 6463 O O . MET D 1 18 ? 214.472 -0.762 -35.709 1.00 100.10 18 MET H O 1
ATOM 6468 N N . LYS D 1 19 ? 214.271 0.478 -33.835 1.00 78.45 19 LYS H N 1
ATOM 6469 C CA . LYS D 1 19 ? 215.414 -0.140 -33.182 1.00 85.76 19 LYS H CA 1
ATOM 6470 C C . LYS D 1 19 ? 214.995 -0.715 -31.835 1.00 86.50 19 LYS H C 1
ATOM 6471 O O . LYS D 1 19 ? 214.268 -0.075 -31.068 1.00 87.89 19 LYS H O 1
ATOM 6477 N N . LEU D 1 20 ? 215.425 -1.944 -31.581 1.00 72.65 20 LEU H N 1
ATOM 6478 C CA . LEU D 1 20 ? 215.110 -2.681 -30.371 1.00 65.25 20 LEU H CA 1
ATOM 6479 C C . LEU D 1 20 ? 216.186 -2.454 -29.314 1.00 88.56 20 LEU H C 1
ATOM 6480 O O . LEU D 1 20 ? 217.275 -1.952 -29.590 1.00 103.51 20 LEU H O 1
ATOM 6485 N N . SER D 1 21 ? 215.864 -2.837 -28.083 1.00 74.53 21 SER H N 1
ATOM 6486 C CA . SER D 1 21 ? 216.768 -2.658 -26.964 1.00 74.53 21 SER H CA 1
ATOM 6487 C C . SER D 1 21 ? 216.765 -3.920 -26.122 1.00 81.22 21 SER H C 1
ATOM 6488 O O . SER D 1 21 ? 215.786 -4.667 -26.099 1.00 81.55 21 SER H O 1
ATOM 6491 N N . CYS D 1 22 ? 217.885 -4.152 -25.434 1.00 94.25 22 CYS H N 1
ATOM 6492 C CA . CYS D 1 22 ? 218.060 -5.313 -24.572 1.00 87.58 22 CYS H CA 1
ATOM 6493 C C . CYS D 1 22 ? 218.857 -4.856 -23.352 1.00 83.92 22 CYS H C 1
ATOM 6494 O O . CYS D 1 22 ? 220.072 -5.028 -23.280 1.00 80.51 22 CYS H O 1
ATOM 6497 N N . ALA D 1 23 ? 218.164 -4.208 -22.418 1.00 85.09 23 ALA H N 1
ATOM 6498 C CA . ALA D 1 23 ? 218.791 -3.794 -21.172 1.00 68.20 23 ALA H CA 1
ATOM 6499 C C . ALA D 1 23 ? 219.314 -5.020 -20.428 1.00 77.15 23 ALA H C 1
ATOM 6500 O O . ALA D 1 23 ? 218.570 -5.974 -20.178 1.00 80.24 23 ALA H O 1
ATOM 6502 N N . ALA D 1 24 ? 220.601 -5.006 -20.089 1.00 76.82 24 ALA H N 1
ATOM 6503 C CA . ALA D 1 24 ? 221.249 -6.140 -19.449 1.00 74.79 24 ALA H CA 1
ATOM 6504 C C . ALA D 1 24 ? 221.750 -5.743 -18.065 1.00 84.35 24 ALA H C 1
ATOM 6505 O O . ALA D 1 24 ? 222.089 -4.584 -17.816 1.00 102.47 24 ALA H O 1
ATOM 6507 N N . SER D 1 25 ? 221.778 -6.718 -17.161 1.00 79.75 25 SER H N 1
ATOM 6508 C CA . SER D 1 25 ? 222.180 -6.494 -15.779 1.00 89.77 25 SER H CA 1
ATOM 6509 C C . SER D 1 25 ? 222.540 -7.839 -15.162 1.00 82.85 25 SER H C 1
ATOM 6510 O O . SER D 1 25 ? 222.268 -8.897 -15.731 1.00 89.40 25 SER H O 1
ATOM 6513 N N . GLY D 1 26 ? 223.162 -7.787 -13.991 1.00 82.49 26 GLY H N 1
ATOM 6514 C CA . GLY D 1 26 ? 223.586 -8.993 -13.316 1.00 89.59 26 GLY H CA 1
ATOM 6515 C C . GLY D 1 26 ? 224.949 -9.500 -13.728 1.00 82.20 26 GLY H C 1
ATOM 6516 O O . GLY D 1 26 ? 225.390 -10.534 -13.213 1.00 81.57 26 GLY H O 1
ATOM 6517 N N . PHE D 1 27 ? 225.614 -8.820 -14.653 1.00 98.05 27 PHE H N 1
ATOM 6518 C CA . PHE D 1 27 ? 226.929 -9.208 -15.147 1.00 84.95 27 PHE H CA 1
ATOM 6519 C C . PHE D 1 27 ? 227.519 -8.024 -15.909 1.00 86.00 27 PHE H C 1
ATOM 6520 O O . PHE D 1 27 ? 226.984 -6.911 -15.871 1.00 86.78 27 PHE H O 1
ATOM 6528 N N . THR D 1 28 ? 228.630 -8.261 -16.600 1.00 85.55 28 THR H N 1
ATOM 6529 C CA . THR D 1 28 ? 229.346 -7.219 -17.327 1.00 99.34 28 THR H CA 1
ATOM 6530 C C . THR D 1 28 ? 228.994 -7.304 -18.812 1.00 104.81 28 THR H C 1
ATOM 6531 O O . THR D 1 28 ? 229.470 -8.201 -19.513 1.00 108.36 28 THR H O 1
ATOM 6535 N N . SER D 1 29 ? 228.164 -6.369 -19.296 1.00 102.81 29 SER H N 1
ATOM 6536 C CA . SER D 1 29 ? 227.836 -6.357 -20.721 1.00 95.98 29 SER H CA 1
ATOM 6537 C C . SER D 1 29 ? 229.105 -6.232 -21.563 1.00 109.37 29 SER H C 1
ATOM 6538 O O . SER D 1 29 ? 229.154 -6.736 -22.690 1.00 120.15 29 SER H O 1
ATOM 6541 N N . SER D 1 30 ? 230.153 -5.607 -21.009 1.00 102.00 30 SER H N 1
ATOM 6542 C CA . SER D 1 30 ? 231.353 -5.291 -21.783 1.00 91.65 30 SER H CA 1
ATOM 6543 C C . SER D 1 30 ? 232.153 -6.542 -22.134 1.00 92.92 30 SER H C 1
ATOM 6544 O O . SER D 1 30 ? 232.718 -6.630 -23.230 1.00 104.46 30 SER H O 1
ATOM 6547 N N . ASP D 1 31 ? 232.228 -7.513 -21.216 1.00 88.32 31 ASP H N 1
ATOM 6548 C CA . ASP D 1 31 ? 233.068 -8.688 -21.440 1.00 86.47 31 ASP H CA 1
ATOM 6549 C C . ASP D 1 31 ? 232.465 -9.641 -22.463 1.00 85.80 31 ASP H C 1
ATOM 6550 O O . ASP D 1 31 ? 233.206 -10.320 -23.184 1.00 84.56 31 ASP H O 1
ATOM 6555 N N . PHE D 1 32 ? 231.141 -9.709 -22.552 1.00 81.35 32 PHE H N 1
ATOM 6556 C CA . PHE D 1 32 ? 230.485 -10.734 -23.348 1.00 75.48 32 PHE H CA 1
ATOM 6557 C C . PHE D 1 32 ? 230.102 -10.191 -24.715 1.00 83.37 32 PHE H C 1
ATOM 6558 O O . PHE D 1 32 ? 229.628 -9.059 -24.839 1.00 66.92 32 PHE H O 1
ATOM 6566 N N . ALA D 1 33 ? 230.311 -11.017 -25.735 1.00 101.85 33 ALA H N 1
ATOM 6567 C CA . ALA D 1 33 ? 229.853 -10.711 -27.078 1.00 93.35 33 ALA H CA 1
ATOM 6568 C C . ALA D 1 33 ? 228.375 -11.083 -27.196 1.00 91.41 33 ALA H C 1
ATOM 6569 O O . ALA D 1 33 ? 227.917 -12.065 -26.602 1.00 77.09 33 ALA H O 1
ATOM 6571 N N . MET D 1 34 ? 227.618 -10.284 -27.949 1.00 82.63 34 MET H N 1
ATOM 6572 C CA . MET D 1 34 ? 226.168 -10.409 -27.981 1.00 70.47 34 MET H CA 1
ATOM 6573 C C . MET D 1 34 ? 225.667 -10.754 -29.374 1.00 79.38 34 MET H C 1
ATOM 6574 O O . MET D 1 34 ? 226.241 -10.342 -30.386 1.00 82.97 34 MET H O 1
ATOM 6579 N N . ASP D 1 35 ? 224.555 -11.483 -29.405 1.00 84.60 35 ASP H N 1
ATOM 6580 C CA . ASP D 1 35 ? 223.933 -11.930 -30.637 1.00 73.71 35 ASP H CA 1
ATOM 6581 C C . ASP D 1 35 ? 222.458 -11.571 -30.603 1.00 66.47 35 ASP H C 1
ATOM 6582 O O . ASP D 1 35 ? 221.880 -11.325 -29.543 1.00 91.92 35 ASP H O 1
ATOM 6587 N N . TRP D 1 36 ? 221.861 -11.531 -31.790 1.00 61.83 36 TRP H N 1
ATOM 6588 C CA . TRP D 1 36 ? 220.418 -11.416 -31.957 1.00 59.83 36 TRP H CA 1
ATOM 6589 C C . TRP D 1 36 ? 219.923 -12.661 -32.675 1.00 73.73 36 TRP H C 1
ATOM 6590 O O . TRP D 1 36 ? 220.416 -12.994 -33.757 1.00 88.28 36 TRP H O 1
ATOM 6601 N N . VAL D 1 37 ? 218.956 -13.344 -32.081 1.00 75.47 37 VAL H N 1
ATOM 6602 C CA . VAL D 1 37 ? 218.341 -14.512 -32.694 1.00 70.58 37 VAL H CA 1
ATOM 6603 C C . VAL D 1 37 ? 216.845 -14.252 -32.774 1.00 63.35 37 VAL H C 1
ATOM 6604 O O . VAL D 1 37 ? 216.258 -13.681 -31.850 1.00 61.04 37 VAL H O 1
ATOM 6608 N N . ARG D 1 38 ? 216.231 -14.637 -33.888 1.00 60.48 38 ARG H N 1
ATOM 6609 C CA . ARG D 1 38 ? 214.809 -14.411 -34.080 1.00 58.60 38 ARG H CA 1
ATOM 6610 C C . ARG D 1 38 ? 214.114 -15.709 -34.450 1.00 76.24 38 ARG H C 1
ATOM 6611 O O . ARG D 1 38 ? 214.676 -16.554 -35.147 1.00 92.51 38 ARG H O 1
ATOM 6619 N N . GLN D 1 39 ? 212.888 -15.855 -33.967 1.00 73.17 39 GLN H N 1
ATOM 6620 C CA . GLN D 1 39 ? 212.056 -17.013 -34.241 1.00 70.53 39 GLN H CA 1
ATOM 6621 C C . GLN D 1 39 ? 210.818 -16.527 -34.972 1.00 67.36 39 GLN H C 1
ATOM 6622 O O . GLN D 1 39 ? 210.132 -15.626 -34.486 1.00 62.78 39 GLN H O 1
ATOM 6628 N N . SER D 1 40 ? 210.547 -17.102 -36.145 1.00 80.50 40 SER H N 1
ATOM 6629 C CA . SER D 1 40 ? 209.376 -16.705 -36.913 1.00 71.10 40 SER H CA 1
ATOM 6630 C C . SER D 1 40 ? 208.130 -17.273 -36.241 1.00 80.02 40 SER H C 1
ATOM 6631 O O . SER D 1 40 ? 208.223 -18.160 -35.392 1.00 83.34 40 SER H O 1
ATOM 6634 N N . PRO D 1 41 ? 206.939 -16.779 -36.600 1.00 76.35 41 PRO H N 1
ATOM 6635 C CA . PRO D 1 41 ? 205.707 -17.335 -36.014 1.00 75.54 41 PRO H CA 1
ATOM 6636 C C . PRO D 1 41 ? 205.531 -18.822 -36.267 1.00 73.19 41 PRO H C 1
ATOM 6637 O O . PRO D 1 41 ? 204.599 -19.421 -35.716 1.00 95.43 41 PRO H O 1
ATOM 6641 N N . GLU D 1 42 ? 206.394 -19.428 -37.081 1.00 76.83 42 GLU H N 1
ATOM 6642 C CA . GLU D 1 42 ? 206.371 -20.850 -37.390 1.00 77.58 42 GLU H CA 1
ATOM 6643 C C . GLU D 1 42 ? 207.558 -21.590 -36.785 1.00 68.82 42 GLU H C 1
ATOM 6644 O O . GLU D 1 42 ? 207.900 -22.680 -37.249 1.00 79.95 42 GLU H O 1
ATOM 6650 N N . ALA D 1 43 ? 208.193 -21.008 -35.762 1.00 72.55 43 ALA H N 1
ATOM 6651 C CA . ALA D 1 43 ? 209.318 -21.611 -35.043 1.00 68.66 43 ALA H CA 1
ATOM 6652 C C . ALA D 1 43 ? 210.561 -21.723 -35.934 1.00 84.61 43 ALA H C 1
ATOM 6653 O O . ALA D 1 43 ? 211.219 -22.759 -35.994 1.00 105.38 43 ALA H O 1
ATOM 6655 N N . GLY D 1 44 ? 210.872 -20.635 -36.640 1.00 84.33 44 GLY H N 1
ATOM 6656 C CA . GLY D 1 44 ? 211.984 -20.668 -37.577 1.00 63.57 44 GLY H CA 1
ATOM 6657 C C . GLY D 1 44 ? 213.332 -20.754 -36.889 1.00 85.90 44 GLY H C 1
ATOM 6658 O O . GLY D 1 44 ? 214.147 -21.619 -37.216 1.00 114.21 44 GLY H O 1
ATOM 6659 N N . LEU D 1 45 ? 213.585 -19.856 -35.932 1.00 86.69 45 LEU H N 1
ATOM 6660 C CA . LEU D 1 45 ? 214.872 -19.741 -35.239 1.00 80.76 45 LEU H CA 1
ATOM 6661 C C . LEU D 1 45 ? 216.005 -19.398 -36.195 1.00 68.57 45 LEU H C 1
ATOM 6662 O O . LEU D 1 45 ? 216.676 -20.288 -36.720 1.00 76.31 45 LEU H O 1
ATOM 6667 N N . GLU D 1 46 ? 216.226 -18.108 -36.414 1.00 83.76 46 GLU H N 1
ATOM 6668 C CA . GLU D 1 46 ? 217.229 -17.626 -37.349 1.00 63.27 46 GLU H CA 1
ATOM 6669 C C . GLU D 1 46 ? 218.130 -16.615 -36.659 1.00 78.17 46 GLU H C 1
ATOM 6670 O O . GLU D 1 46 ? 217.663 -15.741 -35.923 1.00 77.84 46 GLU H O 1
ATOM 6676 N N . TRP D 1 47 ? 219.426 -16.752 -36.906 1.00 87.64 47 TRP H N 1
ATOM 6677 C CA . TRP D 1 47 ? 220.428 -15.850 -36.368 1.00 66.38 47 TRP H CA 1
ATOM 6678 C C . TRP D 1 47 ? 220.458 -14.561 -37.183 1.00 73.31 47 TRP H C 1
ATOM 6679 O O . TRP D 1 47 ? 220.232 -14.570 -38.392 1.00 99.03 47 TRP H O 1
ATOM 6690 N N . VAL D 1 48 ? 220.756 -13.442 -36.513 1.00 70.71 48 VAL H N 1
ATOM 6691 C CA . VAL D 1 48 ? 220.628 -12.114 -37.104 1.00 71.88 48 VAL H CA 1
ATOM 6692 C C . VAL D 1 48 ? 221.942 -11.337 -37.071 1.00 87.52 48 VAL H C 1
ATOM 6693 O O . VAL D 1 48 ? 222.401 -10.840 -38.105 1.00 106.38 48 VAL H O 1
ATOM 6697 N N . ALA D 1 49 ? 222.573 -11.232 -35.900 1.00 65.14 49 ALA H N 1
ATOM 6698 C CA . ALA D 1 49 ? 223.700 -10.313 -35.794 1.00 70.60 49 ALA H CA 1
ATOM 6699 C C . ALA D 1 49 ? 224.639 -10.730 -34.670 1.00 82.86 49 ALA H C 1
ATOM 6700 O O . ALA D 1 49 ? 224.260 -11.473 -33.762 1.00 67.87 49 ALA H O 1
ATOM 6702 N N . GLU D 1 50 ? 225.874 -10.216 -34.744 1.00 84.91 50 GLU H N 1
ATOM 6703 C CA . GLU D 1 50 ? 226.925 -10.442 -33.755 1.00 71.13 50 GLU H CA 1
ATOM 6704 C C . GLU D 1 50 ? 227.602 -9.118 -33.437 1.00 76.64 50 GLU H C 1
ATOM 6705 O O . GLU D 1 50 ? 227.637 -8.211 -34.271 1.00 72.53 50 GLU H O 1
ATOM 6711 N N . ILE D 1 51 ? 228.131 -9.018 -32.215 1.00 85.42 51 ILE H N 1
ATOM 6712 C CA . ILE D 1 51 ? 228.895 -7.855 -31.772 1.00 87.60 51 ILE H CA 1
ATOM 6713 C C . ILE D 1 51 ? 229.635 -8.243 -30.500 1.00 98.51 51 ILE H C 1
ATOM 6714 O O . ILE D 1 51 ? 229.182 -9.105 -29.746 1.00 118.40 51 ILE H O 1
ATOM 6719 N N . ALA D 1 52 ? 230.790 -7.610 -30.266 1.00 88.91 52 ALA H N 1
ATOM 6720 C CA . ALA D 1 52 ? 231.622 -7.871 -29.092 1.00 93.89 52 ALA H CA 1
ATOM 6721 C C . ALA D 1 52 ? 231.850 -6.622 -28.253 1.00 105.98 52 ALA H C 1
ATOM 6722 O O . ALA D 1 52 ? 231.654 -6.652 -27.030 1.00 67.22 52 ALA H O 1
ATOM 6724 N N . ALA D 1 53 ? 232.312 -5.537 -28.879 1.00 130.80 53 ALA H N 1
ATOM 6725 C CA . ALA D 1 53 ? 232.396 -4.198 -28.296 1.00 117.13 53 ALA H CA 1
ATOM 6726 C C . ALA D 1 53 ? 232.950 -3.241 -29.348 1.00 106.79 53 ALA H C 1
ATOM 6727 O O . ALA D 1 53 ? 233.025 -2.030 -29.119 1.00 84.27 53 ALA H O 1
ATOM 6729 N N . SER D 1 54 ? 233.325 -3.786 -30.513 1.00 103.28 58 SER H N 1
ATOM 6730 C CA . SER D 1 54 ? 233.960 -3.023 -31.583 1.00 106.12 58 SER H CA 1
ATOM 6731 C C . SER D 1 54 ? 233.463 -3.421 -32.967 1.00 113.98 58 SER H C 1
ATOM 6732 O O . SER D 1 54 ? 232.946 -2.582 -33.712 1.00 128.31 58 SER H O 1
ATOM 6735 N N . GLU D 1 55 ? 233.643 -4.685 -33.334 1.00 114.14 59 GLU H N 1
ATOM 6736 C CA . GLU D 1 55 ? 233.357 -5.147 -34.682 1.00 115.62 59 GLU H CA 1
ATOM 6737 C C . GLU D 1 55 ? 232.158 -6.093 -34.695 1.00 116.63 59 GLU H C 1
ATOM 6738 O O . GLU D 1 55 ? 231.824 -6.736 -33.698 1.00 104.69 59 GLU H O 1
ATOM 6744 N N . ARG D 1 56 ? 231.513 -6.164 -35.857 1.00 104.53 60 ARG H N 1
ATOM 6745 C CA . ARG D 1 56 ? 230.213 -6.794 -36.007 1.00 78.59 60 ARG H CA 1
ATOM 6746 C C . ARG D 1 56 ? 230.206 -7.683 -37.243 1.00 90.50 60 ARG H C 1
ATOM 6747 O O . ARG D 1 56 ? 230.987 -7.489 -38.179 1.00 107.99 60 ARG H O 1
ATOM 6755 N N . HIS D 1 57 ? 229.309 -8.668 -37.232 1.00 81.09 61 HIS H N 1
ATOM 6756 C CA . HIS D 1 57 ? 229.095 -9.551 -38.369 1.00 83.68 61 HIS H CA 1
ATOM 6757 C C . HIS D 1 57 ? 227.596 -9.710 -38.571 1.00 84.10 61 HIS H C 1
ATOM 6758 O O . HIS D 1 57 ? 226.824 -9.669 -37.610 1.00 96.20 61 HIS H O 1
ATOM 6765 N N . TYR D 1 58 ? 227.183 -9.865 -39.829 1.00 84.81 62 TYR H N 1
ATOM 6766 C CA . TYR D 1 58 ? 225.768 -9.897 -40.170 1.00 87.22 62 TYR H CA 1
ATOM 6767 C C . TYR D 1 58 ? 225.455 -11.072 -41.081 1.00 100.24 62 TYR H C 1
ATOM 6768 O O . TYR D 1 58 ? 226.292 -11.512 -41.874 1.00 128.97 62 TYR H O 1
ATOM 6777 N N . ALA D 1 59 ? 224.223 -11.557 -40.970 1.00 88.83 63 ALA H N 1
ATOM 6778 C CA . ALA D 1 59 ? 223.714 -12.543 -41.906 1.00 79.85 63 ALA H CA 1
ATOM 6779 C C . ALA D 1 59 ? 223.390 -11.868 -43.237 1.00 93.72 63 ALA H C 1
ATOM 6780 O O . ALA D 1 59 ? 223.001 -10.699 -43.282 1.00 113.77 63 ALA H O 1
ATOM 6782 N N . GLU D 1 60 ? 223.566 -12.611 -44.335 1.00 97.31 64 GLU H N 1
ATOM 6783 C CA . GLU D 1 60 ? 223.325 -12.036 -45.658 1.00 106.30 64 GLU H CA 1
ATOM 6784 C C . GLU D 1 60 ? 221.871 -11.624 -45.840 1.00 106.00 64 GLU H C 1
ATOM 6785 O O . GLU D 1 60 ? 221.576 -10.711 -46.619 1.00 98.03 64 GLU H O 1
ATOM 6791 N N . SER D 1 61 ? 220.957 -12.285 -45.128 1.00 102.85 65 SER H N 1
ATOM 6792 C CA . SER D 1 61 ? 219.534 -12.002 -45.269 1.00 92.79 65 SER H CA 1
ATOM 6793 C C . SER D 1 61 ? 219.206 -10.560 -44.902 1.00 100.63 65 SER H C 1
ATOM 6794 O O . SER D 1 61 ? 218.268 -9.974 -45.456 1.00 115.00 65 SER H O 1
ATOM 6797 N N . VAL D 1 62 ? 219.953 -9.977 -43.966 1.00 96.79 66 VAL H N 1
ATOM 6798 C CA . VAL D 1 62 ? 219.662 -8.654 -43.434 1.00 97.02 66 VAL H CA 1
ATOM 6799 C C . VAL D 1 62 ? 220.779 -7.653 -43.684 1.00 97.60 66 VAL H C 1
ATOM 6800 O O . VAL D 1 62 ? 220.643 -6.487 -43.299 1.00 91.53 66 VAL H O 1
ATOM 6804 N N . LYS D 1 63 ? 221.875 -8.065 -44.318 1.00 109.41 67 LYS H N 1
ATOM 6805 C CA . LYS D 1 63 ? 223.023 -7.181 -44.483 1.00 112.22 67 LYS H CA 1
ATOM 6806 C C . LYS D 1 63 ? 222.610 -5.923 -45.237 1.00 110.47 67 LYS H C 1
ATOM 6807 O O . LYS D 1 63 ? 222.001 -5.995 -46.308 1.00 130.47 67 LYS H O 1
ATOM 6813 N N . GLY D 1 64 ? 222.921 -4.765 -44.659 1.00 96.67 68 GLY H N 1
ATOM 6814 C CA . GLY D 1 64 ? 222.557 -3.493 -45.232 1.00 96.68 68 GLY H CA 1
ATOM 6815 C C . GLY D 1 64 ? 221.241 -2.928 -44.745 1.00 92.68 68 GLY H C 1
ATOM 6816 O O . GLY D 1 64 ? 220.996 -1.729 -44.919 1.00 102.97 68 GLY H O 1
ATOM 6817 N N . ARG D 1 65 ? 220.381 -3.754 -44.150 1.00 88.04 69 ARG H N 1
ATOM 6818 C CA . ARG D 1 65 ? 219.122 -3.283 -43.595 1.00 88.48 69 ARG H CA 1
ATOM 6819 C C . ARG D 1 65 ? 219.091 -3.318 -42.074 1.00 95.77 69 ARG H C 1
ATOM 6820 O O . ARG D 1 65 ? 218.168 -2.755 -41.476 1.00 105.99 69 ARG H O 1
ATOM 6828 N N . PHE D 1 66 ? 220.068 -3.951 -41.431 1.00 90.94 70 PHE H N 1
ATOM 6829 C CA . PHE D 1 66 ? 220.151 -3.965 -39.982 1.00 78.28 70 PHE H CA 1
ATOM 6830 C C . PHE D 1 66 ? 221.460 -3.319 -39.554 1.00 93.34 70 PHE H C 1
ATOM 6831 O O . PHE D 1 66 ? 222.464 -3.384 -40.266 1.00 125.90 70 PHE H O 1
ATOM 6839 N N . THR D 1 67 ? 221.433 -2.669 -38.397 1.00 82.34 71 THR H N 1
ATOM 6840 C CA . THR D 1 67 ? 222.627 -2.071 -37.815 1.00 78.23 71 THR H CA 1
ATOM 6841 C C . THR D 1 67 ? 222.627 -2.402 -36.332 1.00 84.73 71 THR H C 1
ATOM 6842 O O . THR D 1 67 ? 221.772 -1.914 -35.587 1.00 76.57 71 THR H O 1
ATOM 6846 N N . ILE D 1 68 ? 223.592 -3.209 -35.900 1.00 88.05 72 ILE H N 1
ATOM 6847 C CA . ILE D 1 68 ? 223.699 -3.608 -34.503 1.00 67.42 72 ILE H CA 1
ATOM 6848 C C . ILE D 1 68 ? 224.680 -2.677 -33.811 1.00 72.68 72 ILE H C 1
ATOM 6849 O O . ILE D 1 68 ? 225.733 -2.330 -34.358 1.00 89.44 72 ILE H O 1
ATOM 6854 N N . SER D 1 69 ? 224.304 -2.236 -32.617 1.00 63.22 73 SER H N 1
ATOM 6855 C CA . SER D 1 69 ? 225.110 -1.338 -31.817 1.00 61.07 73 SER H CA 1
ATOM 6856 C C . SER D 1 69 ? 224.982 -1.777 -30.369 1.00 78.21 73 SER H C 1
ATOM 6857 O O . SER D 1 69 ? 224.138 -2.604 -30.024 1.00 98.12 73 SER H O 1
ATOM 6860 N N . ARG D 1 70 ? 225.835 -1.221 -29.517 1.00 87.10 74 ARG H N 1
ATOM 6861 C CA . ARG D 1 70 ? 225.790 -1.527 -28.097 1.00 64.58 74 ARG H CA 1
ATOM 6862 C C . ARG D 1 70 ? 226.328 -0.332 -27.326 1.00 69.26 74 ARG H C 1
ATOM 6863 O O . ARG D 1 70 ? 227.062 0.499 -27.865 1.00 86.02 74 ARG H O 1
ATOM 6871 N N . ASP D 1 71 ? 225.945 -0.249 -26.051 1.00 67.03 75 ASP H N 1
ATOM 6872 C CA . ASP D 1 71 ? 226.338 0.858 -25.170 1.00 67.76 75 ASP H CA 1
ATOM 6873 C C . ASP D 1 71 ? 226.659 0.253 -23.803 1.00 72.30 75 ASP H C 1
ATOM 6874 O O . ASP D 1 71 ? 225.799 0.209 -22.921 1.00 89.21 75 ASP H O 1
ATOM 6879 N N . ASP D 1 72 ? 227.902 -0.215 -23.636 1.00 66.68 76 ASP H N 1
ATOM 6880 C CA . ASP D 1 72 ? 228.300 -0.898 -22.408 1.00 79.51 76 ASP H CA 1
ATOM 6881 C C . ASP D 1 72 ? 228.149 -0.016 -21.176 1.00 88.30 76 ASP H C 1
ATOM 6882 O O . ASP D 1 72 ? 228.047 -0.542 -20.064 1.00 101.48 76 ASP H O 1
ATOM 6887 N N . SER D 1 73 ? 228.129 1.309 -21.344 1.00 90.62 77 SER H N 1
ATOM 6888 C CA . SER D 1 73 ? 227.916 2.192 -20.201 1.00 104.19 77 SER H CA 1
ATOM 6889 C C . SER D 1 73 ? 226.501 2.050 -19.662 1.00 99.81 77 SER H C 1
ATOM 6890 O O . SER D 1 73 ? 226.296 1.973 -18.446 1.00 102.32 77 SER H O 1
ATOM 6893 N N . LYS D 1 74 ? 225.516 1.997 -20.552 1.00 98.48 78 LYS H N 1
ATOM 6894 C CA . LYS D 1 74 ? 224.122 1.837 -20.175 1.00 86.37 78 LYS H CA 1
ATOM 6895 C C . LYS D 1 74 ? 223.699 0.376 -20.144 1.00 83.01 78 LYS H C 1
ATOM 6896 O O . LYS D 1 74 ? 222.513 0.096 -19.972 1.00 87.05 78 LYS H O 1
ATOM 6902 N N . SER D 1 75 ? 224.646 -0.548 -20.302 1.00 83.80 79 SER H N 1
ATOM 6903 C CA . SER D 1 75 ? 224.394 -1.985 -20.214 1.00 86.45 79 SER H CA 1
ATOM 6904 C C . SER D 1 75 ? 223.194 -2.398 -21.065 1.00 89.18 79 SER H C 1
ATOM 6905 O O . SER D 1 75 ? 222.343 -3.182 -20.644 1.00 113.30 79 SER H O 1
ATOM 6908 N N . SER D 1 76 ? 223.122 -1.857 -22.279 1.00 79.71 80 SER H N 1
ATOM 6909 C CA . SER D 1 76 ? 222.060 -2.205 -23.208 1.00 90.75 80 SER H CA 1
ATOM 6910 C C . SER D 1 76 ? 222.651 -2.452 -24.591 1.00 89.95 80 SER H C 1
ATOM 6911 O O . SER D 1 76 ? 223.672 -1.871 -24.958 1.00 90.25 80 SER H O 1
ATOM 6914 N N . VAL D 1 77 ? 222.013 -3.350 -25.344 1.00 81.46 81 VAL H N 1
ATOM 6915 C CA . VAL D 1 77 ? 222.366 -3.603 -26.737 1.00 78.74 81 VAL H CA 1
ATOM 6916 C C . VAL D 1 77 ? 221.193 -3.135 -27.582 1.00 83.78 81 VAL H C 1
ATOM 6917 O O . VAL D 1 77 ? 220.037 -3.147 -27.144 1.00 96.40 81 VAL H O 1
ATOM 6921 N N . TYR D 1 78 ? 221.502 -2.671 -28.784 1.00 78.70 82 TYR H N 1
ATOM 6922 C CA . TYR D 1 78 ? 220.498 -2.165 -29.700 1.00 74.28 82 TYR H CA 1
ATOM 6923 C C . TYR D 1 78 ? 220.555 -2.968 -30.989 1.00 89.65 82 TYR H C 1
ATOM 6924 O O . TYR D 1 78 ? 221.569 -3.585 -31.318 1.00 108.46 82 TYR H O 1
ATOM 6933 N N . LEU D 1 79 ? 219.444 -2.963 -31.714 1.00 94.85 83 LEU H N 1
ATOM 6934 C CA . LEU D 1 79 ? 219.419 -3.463 -33.084 1.00 94.81 83 LEU H CA 1
ATOM 6935 C C . LEU D 1 79 ? 218.504 -2.552 -33.883 1.00 85.73 83 LEU H C 1
ATOM 6936 O O . LEU D 1 79 ? 217.295 -2.533 -33.646 1.00 80.79 83 LEU H O 1
ATOM 6941 N N . GLN D 1 80 ? 219.063 -1.826 -34.847 1.00 69.05 84 GLN H N 1
ATOM 6942 C CA . GLN D 1 80 ? 218.282 -0.890 -35.640 1.00 65.66 84 GLN H CA 1
ATOM 6943 C C . GLN D 1 80 ? 217.940 -1.544 -36.968 1.00 90.41 84 GLN H C 1
ATOM 6944 O O . GLN D 1 80 ? 218.831 -1.979 -37.707 1.00 110.24 84 GLN H O 1
ATOM 6950 N N . MET D 1 81 ? 216.647 -1.602 -37.259 1.00 89.12 85 MET H N 1
ATOM 6951 C CA . MET D 1 81 ? 216.105 -2.251 -38.438 1.00 81.18 85 MET H CA 1
ATOM 6952 C C . MET D 1 81 ? 215.442 -1.187 -39.294 1.00 100.69 85 MET H C 1
ATOM 6953 O O . MET D 1 81 ? 214.694 -0.354 -38.774 1.00 122.75 85 MET H O 1
ATOM 6958 N N . ASN D 1 82 ? 215.735 -1.196 -40.594 1.00 98.45 86 ASN H N 1
ATOM 6959 C CA . ASN D 1 82 ? 215.124 -0.259 -41.526 1.00 105.54 86 ASN H CA 1
ATOM 6960 C C . ASN D 1 82 ? 214.880 -0.976 -42.844 1.00 100.16 86 ASN H C 1
ATOM 6961 O O . ASN D 1 82 ? 215.475 -2.019 -43.122 1.00 104.32 86 ASN H O 1
ATOM 6966 N N . SER D 1 83 ? 213.998 -0.400 -43.658 1.00 95.86 87 SER H N 1
ATOM 6967 C CA . SER D 1 83 ? 213.548 -1.029 -44.895 1.00 94.97 87 SER H CA 1
ATOM 6968 C C . SER D 1 83 ? 213.073 -2.448 -44.607 1.00 88.60 87 SER H C 1
ATOM 6969 O O . SER D 1 83 ? 213.540 -3.424 -45.195 1.00 93.69 87 SER H O 1
ATOM 6972 N N . LEU D 1 84 ? 212.133 -2.551 -43.672 1.00 79.34 88 LEU H N 1
ATOM 6973 C CA . LEU D 1 84 ? 211.674 -3.845 -43.203 1.00 72.47 88 LEU H CA 1
ATOM 6974 C C . LEU D 1 84 ? 210.834 -4.539 -44.265 1.00 82.61 88 LEU H C 1
ATOM 6975 O O . LEU D 1 84 ? 210.207 -3.908 -45.119 1.00 91.63 88 LEU H O 1
ATOM 6980 N N . ARG D 1 85 ? 210.811 -5.861 -44.182 1.00 84.73 89 ARG H N 1
ATOM 6981 C CA . ARG D 1 85 ? 210.067 -6.699 -45.105 1.00 85.76 89 ARG H CA 1
ATOM 6982 C C . ARG D 1 85 ? 209.011 -7.456 -44.314 1.00 89.73 89 ARG H C 1
ATOM 6983 O O . ARG D 1 85 ? 209.031 -7.487 -43.082 1.00 82.80 89 ARG H O 1
ATOM 6991 N N . ALA D 1 86 ? 208.065 -8.061 -45.033 1.00 94.76 90 ALA H N 1
ATOM 6992 C CA . ALA D 1 86 ? 207.050 -8.856 -44.357 1.00 69.20 90 ALA H CA 1
ATOM 6993 C C . ALA D 1 86 ? 207.682 -10.046 -43.649 1.00 72.81 90 ALA H C 1
ATOM 6994 O O . ALA D 1 86 ? 207.264 -10.417 -42.547 1.00 58.73 90 ALA H O 1
ATOM 6996 N N . GLU D 1 87 ? 208.720 -10.635 -44.252 1.00 72.98 91 GLU H N 1
ATOM 6997 C CA . GLU D 1 87 ? 209.374 -11.804 -43.679 1.00 70.16 91 GLU H CA 1
ATOM 6998 C C . GLU D 1 87 ? 210.105 -11.496 -42.379 1.00 77.89 91 GLU H C 1
ATOM 6999 O O . GLU D 1 87 ? 210.407 -12.425 -41.624 1.00 92.15 91 GLU H O 1
ATOM 7005 N N . ASP D 1 88 ? 210.398 -10.224 -42.094 1.00 78.88 92 ASP H N 1
ATOM 7006 C CA . ASP D 1 88 ? 211.107 -9.868 -40.867 1.00 71.04 92 ASP H CA 1
ATOM 7007 C C . ASP D 1 88 ? 210.269 -10.052 -39.611 1.00 69.42 92 ASP H C 1
ATOM 7008 O O . ASP D 1 88 ? 210.776 -9.779 -38.520 1.00 85.45 92 ASP H O 1
ATOM 7013 N N . SER D 1 89 ? 209.018 -10.492 -39.725 1.00 75.08 93 SER H N 1
ATOM 7014 C CA . SER D 1 89 ? 208.200 -10.712 -38.540 1.00 65.05 93 SER H CA 1
ATOM 7015 C C . SER D 1 89 ? 208.758 -11.874 -37.734 1.00 75.95 93 SER H C 1
ATOM 7016 O O . SER D 1 89 ? 209.104 -12.922 -38.291 1.00 95.91 93 SER H O 1
ATOM 7019 N N . GLY D 1 90 ? 208.845 -11.686 -36.425 1.00 62.91 94 GLY H N 1
ATOM 7020 C CA . GLY D 1 90 ? 209.333 -12.734 -35.559 1.00 63.30 94 GLY H CA 1
ATOM 7021 C C . GLY D 1 90 ? 209.508 -12.214 -34.150 1.00 79.65 94 GLY H C 1
ATOM 7022 O O . GLY D 1 90 ? 209.266 -11.042 -33.853 1.00 72.70 94 GLY H O 1
ATOM 7023 N N . LEU D 1 91 ? 209.943 -13.122 -33.282 1.00 79.63 95 LEU H N 1
ATOM 7024 C CA . LEU D 1 91 ? 210.313 -12.803 -31.909 1.00 61.67 95 LEU H CA 1
ATOM 7025 C C . LEU D 1 91 ? 211.818 -12.622 -31.901 1.00 83.05 95 LEU H C 1
ATOM 7026 O O . LEU D 1 91 ? 212.555 -13.553 -32.238 1.00 92.33 95 LEU H O 1
ATOM 7031 N N . TYR D 1 92 ? 212.272 -11.433 -31.521 1.00 80.78 96 TYR H N 1
ATOM 7032 C CA . TYR D 1 92 ? 213.690 -11.102 -31.538 1.00 73.32 96 TYR H CA 1
ATOM 7033 C C . TYR D 1 92 ? 214.286 -11.312 -30.153 1.00 72.47 96 TYR H C 1
ATOM 7034 O O . TYR D 1 92 ? 213.810 -10.741 -29.167 1.00 75.28 96 TYR H O 1
ATOM 7043 N N . TYR D 1 93 ? 215.331 -12.130 -30.092 1.00 63.03 97 TYR H N 1
ATOM 7044 C CA . TYR D 1 93 ? 215.941 -12.544 -28.842 1.00 57.56 97 TYR H CA 1
ATOM 7045 C C . TYR D 1 93 ? 217.331 -11.950 -28.699 1.00 66.94 97 TYR H C 1
ATOM 7046 O O . TYR D 1 93 ? 218.101 -11.881 -29.660 1.00 66.93 97 TYR H O 1
ATOM 7055 N N . CYS D 1 94 ? 217.631 -11.540 -27.483 1.00 71.09 98 CYS H N 1
ATOM 7056 C CA . CYS D 1 94 ? 218.939 -11.073 -27.077 1.00 67.47 98 CYS H CA 1
ATOM 7057 C C . CYS D 1 94 ? 219.671 -12.249 -26.458 1.00 84.78 98 CYS H C 1
ATOM 7058 O O . CYS D 1 94 ? 219.062 -13.048 -25.744 1.00 113.56 98 CYS H O 1
ATOM 7061 N N . THR D 1 95 ? 220.972 -12.360 -26.712 1.00 75.96 99 THR H N 1
ATOM 7062 C CA . THR D 1 95 ? 221.693 -13.504 -26.165 1.00 101.10 99 THR H CA 1
ATOM 7063 C C . THR D 1 95 ? 223.195 -13.266 -26.201 1.00 95.84 99 THR H C 1
ATOM 7064 O O . THR D 1 95 ? 223.690 -12.343 -26.849 1.00 100.98 99 THR H O 1
ATOM 7068 N N . ARG D 1 96 ? 223.908 -14.138 -25.491 1.00 77.70 100 ARG H N 1
ATOM 7069 C CA . ARG D 1 96 ? 225.357 -14.106 -25.351 1.00 72.83 100 ARG H CA 1
ATOM 7070 C C . ARG D 1 96 ? 225.951 -15.270 -26.131 1.00 90.86 100 ARG H C 1
ATOM 7071 O O . ARG D 1 96 ? 225.467 -16.399 -26.020 1.00 118.48 100 ARG H O 1
ATOM 7079 N N . THR D 1 97 ? 226.992 -14.994 -26.920 1.00 76.03 101 THR H N 1
ATOM 7080 C CA . THR D 1 97 ? 227.519 -15.951 -27.884 1.00 92.66 101 THR H CA 1
ATOM 7081 C C . THR D 1 97 ? 228.971 -16.320 -27.586 1.00 88.96 101 THR H C 1
ATOM 7082 O O . THR D 1 97 ? 229.708 -15.554 -26.965 1.00 86.91 101 THR H O 1
ATOM 7086 N N . ALA D 1 98 ? 229.371 -17.509 -28.062 1.00 86.33 108 ALA H N 1
ATOM 7087 C CA . ALA D 1 98 ? 230.748 -18.008 -28.014 1.00 86.87 108 ALA H CA 1
ATOM 7088 C C . ALA D 1 98 ? 230.895 -19.284 -28.842 1.00 87.45 108 ALA H C 1
ATOM 7089 O O . ALA D 1 98 ? 231.528 -19.279 -29.900 1.00 67.62 108 ALA H O 1
ATOM 7091 N N . GLY D 1 99 ? 230.342 -20.389 -28.338 1.00 116.98 109 GLY H N 1
ATOM 7092 C CA . GLY D 1 99 ? 230.151 -21.617 -29.090 1.00 117.67 109 GLY H CA 1
ATOM 7093 C C . GLY D 1 99 ? 228.737 -22.147 -28.924 1.00 117.57 109 GLY H C 1
ATOM 7094 O O . GLY D 1 99 ? 228.190 -22.803 -29.815 1.00 124.37 109 GLY H O 1
ATOM 7095 N N . ALA D 1 100 ? 228.126 -21.849 -27.780 1.00 86.18 110 ALA H N 1
ATOM 7096 C CA . ALA D 1 100 ? 226.748 -22.212 -27.502 1.00 85.02 110 ALA H CA 1
ATOM 7097 C C . ALA D 1 100 ? 226.011 -20.972 -27.016 1.00 103.81 110 ALA H C 1
ATOM 7098 O O . ALA D 1 100 ? 226.609 -20.088 -26.395 1.00 125.99 110 ALA H O 1
ATOM 7100 N N . CYS D 1 101 ? 224.712 -20.895 -27.322 1.00 79.20 111 CYS H N 1
ATOM 7101 C CA . CYS D 1 101 ? 223.872 -19.760 -26.919 1.00 72.47 111 CYS H CA 1
ATOM 7102 C C . CYS D 1 101 ? 223.240 -20.133 -25.590 1.00 81.77 111 CYS H C 1
ATOM 7103 O O . CYS D 1 101 ? 222.136 -20.670 -25.528 1.00 76.48 111 CYS H O 1
ATOM 7106 N N . GLY D 1 102 ? 223.953 -19.831 -24.512 1.00 79.58 112 GLY H N 1
ATOM 7107 C CA . GLY D 1 102 ? 223.557 -20.310 -23.209 1.00 84.98 112 GLY H CA 1
ATOM 7108 C C . GLY D 1 102 ? 222.536 -19.452 -22.500 1.00 80.79 112 GLY H C 1
ATOM 7109 O O . GLY D 1 102 ? 221.509 -19.964 -22.051 1.00 79.24 112 GLY H O 1
ATOM 7110 N N . GLN D 1 103 ? 222.790 -18.152 -22.395 1.00 86.56 113 GLN H N 1
ATOM 7111 C CA . GLN D 1 103 ? 221.915 -17.261 -21.643 1.00 77.51 113 GLN H CA 1
ATOM 7112 C C . GLN D 1 103 ? 221.093 -16.443 -22.637 1.00 72.27 113 GLN H C 1
ATOM 7113 O O . GLN D 1 103 ? 221.640 -15.625 -23.381 1.00 84.68 113 GLN H O 1
ATOM 7119 N N . TRP D 1 104 ? 219.784 -16.656 -22.639 1.00 65.52 114 TRP H N 1
ATOM 7120 C CA . TRP D 1 104 ? 218.871 -16.056 -23.601 1.00 66.24 114 TRP H CA 1
ATOM 7121 C C . TRP D 1 104 ? 218.054 -14.948 -22.953 1.00 70.75 114 TRP H C 1
ATOM 7122 O O . TRP D 1 104 ? 218.026 -14.783 -21.730 1.00 93.28 114 TRP H O 1
ATOM 7133 N N . GLY D 1 105 ? 217.356 -14.201 -23.807 1.00 64.42 115 GLY H N 1
ATOM 7134 C CA . GLY D 1 105 ? 216.538 -13.097 -23.366 1.00 80.98 115 GLY H CA 1
ATOM 7135 C C . GLY D 1 105 ? 215.070 -13.471 -23.208 1.00 85.62 115 GLY H C 1
ATOM 7136 O O . GLY D 1 105 ? 214.662 -14.623 -23.318 1.00 78.44 115 GLY H O 1
ATOM 7137 N N . THR D 1 106 ? 214.273 -12.442 -22.915 1.00 101.30 116 THR H N 1
ATOM 7138 C CA . THR D 1 106 ? 212.830 -12.590 -22.759 1.00 95.65 116 THR H CA 1
ATOM 7139 C C . THR D 1 106 ? 212.140 -12.728 -24.112 1.00 86.08 116 THR H C 1
ATOM 7140 O O . THR D 1 106 ? 211.277 -13.592 -24.292 1.00 76.72 116 THR H O 1
ATOM 7144 N N . GLY D 1 107 ? 212.502 -11.883 -25.064 1.00 87.68 117 GLY H N 1
ATOM 7145 C CA . GLY D 1 107 ? 211.941 -11.874 -26.406 1.00 60.59 117 GLY H CA 1
ATOM 7146 C C . GLY D 1 107 ? 210.991 -10.702 -26.572 1.00 59.88 117 GLY H C 1
ATOM 7147 O O . GLY D 1 107 ? 210.194 -10.394 -25.679 1.00 92.78 117 GLY H O 1
ATOM 7148 N N . THR D 1 108 ? 211.075 -10.037 -27.725 1.00 57.49 118 THR H N 1
ATOM 7149 C CA . THR D 1 108 ? 210.142 -8.980 -28.094 1.00 72.52 118 THR H CA 1
ATOM 7150 C C . THR D 1 108 ? 209.653 -9.206 -29.518 1.00 72.83 118 THR H C 1
ATOM 7151 O O . THR D 1 108 ? 210.341 -9.810 -30.341 1.00 77.39 118 THR H O 1
ATOM 7155 N N . THR D 1 109 ? 208.445 -8.730 -29.797 1.00 76.35 119 THR H N 1
ATOM 7156 C CA . THR D 1 109 ? 207.712 -9.121 -30.993 1.00 82.04 119 THR H CA 1
ATOM 7157 C C . THR D 1 109 ? 207.717 -7.986 -32.011 1.00 79.00 119 THR H C 1
ATOM 7158 O O . THR D 1 109 ? 207.457 -6.834 -31.660 1.00 78.35 119 THR H O 1
ATOM 7162 N N . VAL D 1 110 ? 208.021 -8.318 -33.266 1.00 81.24 120 VAL H N 1
ATOM 7163 C CA . VAL D 1 110 ? 207.936 -7.388 -34.387 1.00 75.38 120 VAL H CA 1
ATOM 7164 C C . VAL D 1 110 ? 206.922 -7.950 -35.367 1.00 76.83 120 VAL H C 1
ATOM 7165 O O . VAL D 1 110 ? 207.004 -9.123 -35.749 1.00 76.49 120 VAL H O 1
ATOM 7169 N N . THR D 1 111 ? 205.967 -7.117 -35.766 1.00 72.64 121 THR H N 1
ATOM 7170 C CA . THR D 1 111 ? 204.986 -7.467 -36.784 1.00 68.15 121 THR H CA 1
ATOM 7171 C C . THR D 1 111 ? 205.065 -6.405 -37.868 1.00 74.66 121 THR H C 1
ATOM 7172 O O . THR D 1 111 ? 204.818 -5.225 -37.600 1.00 75.03 121 THR H O 1
ATOM 7176 N N . VAL D 1 112 ? 205.437 -6.818 -39.077 1.00 79.26 122 VAL H N 1
ATOM 7177 C CA . VAL D 1 112 ? 205.560 -5.927 -40.225 1.00 82.24 122 VAL H CA 1
ATOM 7178 C C . VAL D 1 112 ? 204.403 -6.230 -41.164 1.00 88.27 122 VAL H C 1
ATOM 7179 O O . VAL D 1 112 ? 204.402 -7.257 -41.850 1.00 97.90 122 VAL H O 1
ATOM 7183 N N . SER D 1 113 ? 203.416 -5.342 -41.194 1.00 84.25 123 SER H N 1
ATOM 7184 C CA . SER D 1 113 ? 202.262 -5.522 -42.059 1.00 86.58 123 SER H CA 1
ATOM 7185 C C . SER D 1 113 ? 201.620 -4.166 -42.300 1.00 93.59 123 SER H C 1
ATOM 7186 O O . SER D 1 113 ? 201.682 -3.274 -41.452 1.00 101.48 123 SER H O 1
ATOM 7189 N N . SER D 1 114 ? 200.986 -4.034 -43.461 1.00 74.01 124 SER H N 1
ATOM 7190 C CA . SER D 1 114 ? 200.267 -2.819 -43.802 1.00 75.46 124 SER H CA 1
ATOM 7191 C C . SER D 1 114 ? 198.896 -2.760 -43.147 1.00 82.53 124 SER H C 1
ATOM 7192 O O . SER D 1 114 ? 198.183 -1.767 -43.321 1.00 96.32 124 SER H O 1
ATOM 7195 N N . ALA D 1 115 ? 198.523 -3.784 -42.385 1.00 82.83 125 ALA H N 1
ATOM 7196 C CA . ALA D 1 115 ? 197.225 -3.803 -41.736 1.00 82.47 125 ALA H CA 1
ATOM 7197 C C . ALA D 1 115 ? 197.141 -2.690 -40.702 1.00 95.64 125 ALA H C 1
ATOM 7198 O O . ALA D 1 115 ? 198.152 -2.209 -40.183 1.00 109.90 125 ALA H O 1
ATOM 7200 N N . LYS D 1 116 ? 195.913 -2.310 -40.372 1.00 96.36 126 LYS H N 1
ATOM 7201 C CA . LYS D 1 116 ? 195.657 -1.240 -39.422 1.00 85.18 126 LYS H CA 1
ATOM 7202 C C . LYS D 1 116 ? 195.195 -1.850 -38.109 1.00 76.45 126 LYS H C 1
ATOM 7203 O O . LYS D 1 116 ? 194.410 -2.802 -38.101 1.00 79.04 126 LYS H O 1
ATOM 7209 N N . THR D 1 117 ? 195.724 -1.325 -37.006 1.00 84.83 127 THR H N 1
ATOM 7210 C CA . THR D 1 117 ? 195.328 -1.797 -35.687 1.00 64.53 127 THR H CA 1
ATOM 7211 C C . THR D 1 117 ? 193.825 -1.650 -35.518 1.00 64.61 127 THR H C 1
ATOM 7212 O O . THR D 1 117 ? 193.262 -0.586 -35.782 1.00 96.77 127 THR H O 1
ATOM 7216 N N . THR D 1 118 ? 193.170 -2.725 -35.079 1.00 71.34 128 THR H N 1
ATOM 7217 C CA . THR D 1 118 ? 191.725 -2.717 -34.935 1.00 69.87 128 THR H CA 1
ATOM 7218 C C . THR D 1 118 ? 191.341 -3.447 -33.651 1.00 75.58 128 THR H C 1
ATOM 7219 O O . THR D 1 118 ? 191.848 -4.554 -33.393 1.00 75.25 128 THR H O 1
ATOM 7223 N N . PRO D 1 119 ? 190.455 -2.871 -32.836 1.00 79.48 129 PRO H N 1
ATOM 7224 C CA . PRO D 1 119 ? 190.074 -3.536 -31.595 1.00 65.05 129 PRO H CA 1
ATOM 7225 C C . PRO D 1 119 ? 189.142 -4.691 -31.866 1.00 73.74 129 PRO H C 1
ATOM 7226 O O . PRO D 1 119 ? 188.416 -4.705 -32.879 1.00 87.83 129 PRO H O 1
ATOM 7230 N N . PRO D 1 120 ? 189.098 -5.692 -30.989 1.00 82.49 130 PRO H N 1
ATOM 7231 C CA . PRO D 1 120 ? 188.215 -6.832 -31.207 1.00 73.61 130 PRO H CA 1
ATOM 7232 C C . PRO D 1 120 ? 186.774 -6.516 -30.846 1.00 85.63 130 PRO H C 1
ATOM 7233 O O . PRO D 1 120 ? 186.465 -5.540 -30.162 1.00 88.90 130 PRO H O 1
ATOM 7237 N N . SER D 1 121 ? 185.891 -7.381 -31.321 1.00 87.11 131 SER H N 1
ATOM 7238 C CA . SER D 1 121 ? 184.502 -7.414 -30.894 1.00 77.09 131 SER H CA 1
ATOM 7239 C C . SER D 1 121 ? 184.312 -8.712 -30.121 1.00 71.13 131 SER H C 1
ATOM 7240 O O . SER D 1 121 ? 184.729 -9.775 -30.585 1.00 78.77 131 SER H O 1
ATOM 7243 N N . VAL D 1 122 ? 183.747 -8.620 -28.922 1.00 74.41 132 VAL H N 1
ATOM 7244 C CA . VAL D 1 122 ? 183.651 -9.753 -28.008 1.00 65.15 132 VAL H CA 1
ATOM 7245 C C . VAL D 1 122 ? 182.200 -10.203 -27.933 1.00 78.47 132 VAL H C 1
ATOM 7246 O O . VAL D 1 122 ? 181.313 -9.422 -27.567 1.00 88.86 132 VAL H O 1
ATOM 7250 N N . TYR D 1 123 ? 181.961 -11.473 -28.255 1.00 67.29 133 TYR H N 1
ATOM 7251 C CA . TYR D 1 123 ? 180.621 -12.017 -28.227 1.00 65.19 133 TYR H CA 1
ATOM 7252 C C . TYR D 1 123 ? 180.566 -13.228 -27.304 1.00 68.98 133 TYR H C 1
ATOM 7253 O O . TYR D 1 123 ? 181.497 -14.042 -27.289 1.00 60.20 133 TYR H O 1
ATOM 7262 N N . PRO D 1 124 ? 179.505 -13.357 -26.511 1.00 74.08 134 PRO H N 1
ATOM 7263 C CA . PRO D 1 124 ? 179.397 -14.485 -25.584 1.00 67.66 134 PRO H CA 1
ATOM 7264 C C . PRO D 1 124 ? 178.806 -15.715 -26.250 1.00 66.04 134 PRO H C 1
ATOM 7265 O O . PRO D 1 124 ? 177.953 -15.628 -27.132 1.00 69.52 134 PRO H O 1
ATOM 7269 N N . LEU D 1 125 ? 179.281 -16.878 -25.815 1.00 62.35 135 LEU H N 1
ATOM 7270 C CA . LEU D 1 125 ? 178.819 -18.164 -26.327 1.00 62.93 135 LEU H CA 1
ATOM 7271 C C . LEU D 1 125 ? 178.068 -18.888 -25.217 1.00 65.98 135 LEU H C 1
ATOM 7272 O O . LEU D 1 125 ? 178.670 -19.338 -24.238 1.00 63.68 135 LEU H O 1
ATOM 7277 N N . ALA D 1 126 ? 176.759 -19.015 -25.382 1.00 66.96 136 ALA H N 1
ATOM 7278 C CA . ALA D 1 126 ? 175.894 -19.671 -24.420 1.00 68.50 136 ALA H CA 1
ATOM 7279 C C . ALA D 1 126 ? 175.016 -20.665 -25.161 1.00 76.85 136 ALA H C 1
ATOM 7280 O O . ALA D 1 126 ? 174.660 -20.432 -26.319 1.00 105.70 136 ALA H O 1
ATOM 7282 N N . PRO D 1 127 ? 174.658 -21.777 -24.529 1.00 72.58 137 PRO H N 1
ATOM 7283 C CA . PRO D 1 127 ? 173.967 -22.846 -25.256 1.00 86.06 137 PRO H CA 1
ATOM 7284 C C . PRO D 1 127 ? 172.590 -22.409 -25.729 1.00 84.73 137 PRO H C 1
ATOM 7285 O O . PRO D 1 127 ? 172.021 -21.424 -25.255 1.00 98.07 137 PRO H O 1
ATOM 7289 N N . GLY D 1 128 ? 172.061 -23.158 -26.696 1.00 72.39 138 GLY H N 1
ATOM 7290 C CA . GLY D 1 128 ? 170.713 -22.910 -27.156 1.00 80.41 138 GLY H CA 1
ATOM 7291 C C . GLY D 1 128 ? 169.682 -23.244 -26.094 1.00 97.46 138 GLY H C 1
ATOM 7292 O O . GLY D 1 128 ? 169.953 -23.949 -25.122 1.00 92.50 138 GLY H O 1
ATOM 7293 N N . SER D 1 129 ? 168.471 -22.708 -26.289 1.00 111.58 139 SER H N 1
ATOM 7294 C CA . SER D 1 129 ? 167.407 -22.872 -25.299 1.00 108.75 139 SER H CA 1
ATOM 7295 C C . SER D 1 129 ? 167.083 -24.342 -25.069 1.00 108.66 139 SER H C 1
ATOM 7296 O O . SER D 1 129 ? 166.906 -24.774 -23.924 1.00 125.86 139 SER H O 1
ATOM 7299 N N . ALA D 1 130 ? 167.005 -25.124 -26.143 1.00 93.72 140 ALA H N 1
ATOM 7300 C CA . ALA D 1 130 ? 166.725 -26.555 -26.052 1.00 85.92 140 ALA H CA 1
ATOM 7301 C C . ALA D 1 130 ? 168.035 -27.325 -25.890 1.00 103.78 140 ALA H C 1
ATOM 7302 O O . ALA D 1 130 ? 168.403 -28.175 -26.694 1.00 121.96 140 ALA H O 1
ATOM 7304 N N . ALA D 1 131 ? 168.737 -27.006 -24.809 1.00 107.23 141 ALA H N 1
ATOM 7305 C CA . ALA D 1 131 ? 170.019 -27.623 -24.517 1.00 113.72 141 ALA H CA 1
ATOM 7306 C C . ALA D 1 131 ? 169.818 -29.009 -23.910 1.00 132.81 141 ALA H C 1
ATOM 7307 O O . ALA D 1 131 ? 168.762 -29.333 -23.361 1.00 139.69 141 ALA H O 1
ATOM 7309 N N . ALA D 1 132 ? 170.860 -29.836 -24.020 1.00 150.93 142 ALA H N 1
ATOM 7310 C CA . ALA D 1 132 ? 170.792 -31.225 -23.585 1.00 154.25 142 ALA H CA 1
ATOM 7311 C C . ALA D 1 132 ? 170.738 -31.381 -22.069 1.00 159.75 142 ALA H C 1
ATOM 7312 O O . ALA D 1 132 ? 170.524 -32.501 -21.592 1.00 161.71 142 ALA H O 1
ATOM 7314 N N . ALA D 1 133 ? 170.919 -30.298 -21.315 1.00 146.62 143 ALA H N 1
ATOM 7315 C CA . ALA D 1 133 ? 170.823 -30.290 -19.856 1.00 131.58 143 ALA H CA 1
ATOM 7316 C C . ALA D 1 133 ? 171.653 -31.413 -19.236 1.00 125.62 143 ALA H C 1
ATOM 7317 O O . ALA D 1 133 ? 171.158 -32.244 -18.476 1.00 111.03 143 ALA H O 1
ATOM 7319 N N . ALA D 1 134 ? 172.936 -31.432 -19.589 1.00 137.11 144 ALA H N 1
ATOM 7320 C CA . ALA D 1 134 ? 173.857 -32.402 -19.018 1.00 114.06 144 ALA H CA 1
ATOM 7321 C C . ALA D 1 134 ? 174.290 -31.948 -17.622 1.00 100.30 144 ALA H C 1
ATOM 7322 O O . ALA D 1 134 ? 173.919 -30.873 -17.144 1.00 97.62 144 ALA H O 1
ATOM 7324 N N . SER D 1 135 ? 175.081 -32.789 -16.950 1.00 102.79 145 SER H N 1
ATOM 7325 C CA . SER D 1 135 ? 175.524 -32.476 -15.592 1.00 102.47 145 SER H CA 1
ATOM 7326 C C . SER D 1 135 ? 176.434 -31.258 -15.573 1.00 109.60 145 SER H C 1
ATOM 7327 O O . SER D 1 135 ? 176.436 -30.492 -14.602 1.00 101.39 145 SER H O 1
ATOM 7330 N N . MET D 1 136 ? 177.229 -31.079 -16.623 1.00 118.09 146 MET H N 1
ATOM 7331 C CA . MET D 1 136 ? 178.175 -29.982 -16.737 1.00 94.89 146 MET H CA 1
ATOM 7332 C C . MET D 1 136 ? 177.829 -29.141 -17.955 1.00 88.05 146 MET H C 1
ATOM 7333 O O . MET D 1 136 ? 177.461 -29.678 -19.004 1.00 115.47 146 MET H O 1
ATOM 7338 N N . VAL D 1 137 ? 177.960 -27.827 -17.815 1.00 72.00 147 VAL H N 1
ATOM 7339 C CA . VAL D 1 137 ? 177.712 -26.901 -18.910 1.00 71.44 147 VAL H CA 1
ATOM 7340 C C . VAL D 1 137 ? 179.049 -26.344 -19.365 1.00 79.92 147 VAL H C 1
ATOM 7341 O O . VAL D 1 137 ? 180.004 -26.238 -18.588 1.00 73.36 147 VAL H O 1
ATOM 7345 N N . THR D 1 138 ? 179.123 -26.017 -20.649 1.00 89.30 148 THR H N 1
ATOM 7346 C CA . THR D 1 138 ? 180.306 -25.409 -21.236 1.00 93.34 148 THR H CA 1
ATOM 7347 C C . THR D 1 138 ? 179.895 -24.089 -21.863 1.00 83.38 148 THR H C 1
ATOM 7348 O O . THR D 1 138 ? 178.944 -24.038 -22.647 1.00 79.80 148 THR H O 1
ATOM 7352 N N . LEU D 1 139 ? 180.605 -23.029 -21.502 1.00 70.51 149 LEU H N 1
ATOM 7353 C CA . LEU D 1 139 ? 180.359 -21.690 -22.005 1.00 66.09 149 LEU H CA 1
ATOM 7354 C C . LEU D 1 139 ? 181.616 -21.184 -22.689 1.00 75.38 149 LEU H C 1
ATOM 7355 O O . LEU D 1 139 ? 182.710 -21.735 -22.529 1.00 84.07 149 LEU H O 1
ATOM 7360 N N . GLY D 1 140 ? 181.449 -20.114 -23.453 1.00 62.76 150 GLY H N 1
ATOM 7361 C CA . GLY D 1 140 ? 182.531 -19.655 -24.295 1.00 61.03 150 GLY H CA 1
ATOM 7362 C C . GLY D 1 140 ? 182.494 -18.167 -24.552 1.00 60.13 150 GLY H C 1
ATOM 7363 O O . GLY D 1 140 ? 181.491 -17.482 -24.329 1.00 69.77 150 GLY H O 1
ATOM 7364 N N . CYS D 1 141 ? 183.630 -17.681 -25.016 1.00 73.20 151 CYS H N 1
ATOM 7365 C CA . CYS D 1 141 ? 183.829 -16.303 -25.411 1.00 74.61 151 CYS H CA 1
ATOM 7366 C C . CYS D 1 141 ? 184.428 -16.315 -26.801 1.00 86.91 151 CYS H C 1
ATOM 7367 O O . CYS D 1 141 ? 185.358 -17.078 -27.069 1.00 100.54 151 CYS H O 1
ATOM 7370 N N . LEU D 1 142 ? 183.910 -15.475 -27.686 1.00 88.00 152 LEU H N 1
ATOM 7371 C CA . LEU D 1 142 ? 184.448 -15.400 -29.036 1.00 75.68 152 LEU H CA 1
ATOM 7372 C C . LEU D 1 142 ? 184.996 -14.001 -29.262 1.00 78.97 152 LEU H C 1
ATOM 7373 O O . LEU D 1 142 ? 184.254 -13.018 -29.183 1.00 80.82 152 LEU H O 1
ATOM 7378 N N . VAL D 1 143 ? 186.294 -13.923 -29.536 1.00 85.87 153 VAL H N 1
ATOM 7379 C CA . VAL D 1 143 ? 187.006 -12.672 -29.759 1.00 65.62 153 VAL H CA 1
ATOM 7380 C C . VAL D 1 143 ? 187.409 -12.657 -31.221 1.00 74.14 153 VAL H C 1
ATOM 7381 O O . VAL D 1 143 ? 188.296 -13.414 -31.629 1.00 87.35 153 VAL H O 1
ATOM 7385 N N . LYS D 1 144 ? 186.778 -11.794 -32.015 1.00 79.20 154 LYS H N 1
ATOM 7386 C CA . LYS D 1 144 ? 187.036 -11.789 -33.446 1.00 88.93 154 LYS H CA 1
ATOM 7387 C C . LYS D 1 144 ? 187.137 -10.356 -33.946 1.00 87.59 154 LYS H C 1
ATOM 7388 O O . LYS D 1 144 ? 186.602 -9.423 -33.346 1.00 91.83 154 LYS H O 1
ATOM 7394 N N . GLY D 1 145 ? 187.846 -10.200 -35.062 1.00 83.57 155 GLY H N 1
ATOM 7395 C CA . GLY D 1 145 ? 188.021 -8.910 -35.692 1.00 85.62 155 GLY H CA 1
ATOM 7396 C C . GLY D 1 145 ? 189.023 -8.023 -34.986 1.00 86.96 155 GLY H C 1
ATOM 7397 O O . GLY D 1 145 ? 188.755 -6.840 -34.771 1.00 106.00 155 GLY H O 1
ATOM 7398 N N . TYR D 1 146 ? 190.185 -8.569 -34.624 1.00 81.35 156 TYR H N 1
ATOM 7399 C CA . TYR D 1 146 ? 191.203 -7.795 -33.927 1.00 75.86 156 TYR H CA 1
ATOM 7400 C C . TYR D 1 146 ? 192.537 -7.921 -34.644 1.00 78.92 156 TYR H C 1
ATOM 7401 O O . TYR D 1 146 ? 192.846 -8.950 -35.246 1.00 84.40 156 TYR H O 1
ATOM 7410 N N . PHE D 1 147 ? 193.308 -6.837 -34.588 1.00 86.52 157 PHE H N 1
ATOM 7411 C CA . PHE D 1 147 ? 194.674 -6.780 -35.075 1.00 79.60 157 PHE H CA 1
ATOM 7412 C C . PHE D 1 147 ? 195.413 -5.699 -34.303 1.00 82.41 157 PHE H C 1
ATOM 7413 O O . PHE D 1 147 ? 194.810 -4.685 -33.933 1.00 94.10 157 PHE H O 1
ATOM 7421 N N . PRO D 1 148 ? 196.717 -5.882 -34.036 1.00 77.24 158 PRO H N 1
ATOM 7422 C CA . PRO D 1 148 ? 197.428 -7.147 -34.212 1.00 76.47 158 PRO H CA 1
ATOM 7423 C C . PRO D 1 148 ? 197.407 -7.989 -32.955 1.00 79.97 158 PRO H C 1
ATOM 7424 O O . PRO D 1 148 ? 196.754 -7.626 -31.976 1.00 83.79 158 PRO H O 1
ATOM 7428 N N . GLU D 1 149 ? 198.114 -9.112 -32.998 1.00 81.13 159 GLU H N 1
ATOM 7429 C CA . GLU D 1 149 ? 198.297 -9.946 -31.827 1.00 69.07 159 GLU H CA 1
ATOM 7430 C C . GLU D 1 149 ? 199.048 -9.138 -30.767 1.00 72.56 159 GLU H C 1
ATOM 7431 O O . GLU D 1 149 ? 199.859 -8.272 -31.106 1.00 105.53 159 GLU H O 1
ATOM 7437 N N . PRO D 1 150 ? 198.768 -9.357 -29.466 1.00 73.97 160 PRO H N 1
ATOM 7438 C CA . PRO D 1 150 ? 197.949 -10.379 -28.814 1.00 70.75 160 PRO H CA 1
ATOM 7439 C C . PRO D 1 150 ? 196.755 -9.863 -28.022 1.00 79.27 160 PRO H C 1
ATOM 7440 O O . PRO D 1 150 ? 196.557 -8.656 -27.879 1.00 79.43 160 PRO H O 1
ATOM 7444 N N . VAL D 1 151 ? 195.975 -10.811 -27.507 1.00 83.06 161 VAL H N 1
ATOM 7445 C CA . VAL D 1 151 ? 194.880 -10.543 -26.587 1.00 75.96 161 VAL H CA 1
ATOM 7446 C C . VAL D 1 151 ? 195.069 -11.444 -25.377 1.00 87.93 161 VAL H C 1
ATOM 7447 O O . VAL D 1 151 ? 195.675 -12.516 -25.468 1.00 104.58 161 VAL H O 1
ATOM 7451 N N . THR D 1 152 ? 194.570 -10.988 -24.231 1.00 91.03 162 THR H N 1
ATOM 7452 C CA . THR D 1 152 ? 194.644 -11.741 -22.985 1.00 87.48 162 THR H CA 1
ATOM 7453 C C . THR D 1 152 ? 193.221 -12.018 -22.524 1.00 86.71 162 THR H C 1
ATOM 7454 O O . THR D 1 152 ? 192.428 -11.086 -22.362 1.00 86.09 162 THR H O 1
ATOM 7458 N N . VAL D 1 153 ? 192.895 -13.294 -22.331 1.00 79.70 163 VAL H N 1
ATOM 7459 C CA . VAL D 1 153 ? 191.551 -13.720 -21.961 1.00 69.57 163 VAL H CA 1
ATOM 7460 C C . VAL D 1 153 ? 191.621 -14.428 -20.618 1.00 64.80 163 VAL H C 1
ATOM 7461 O O . VAL D 1 153 ? 192.387 -15.383 -20.450 1.00 78.56 163 VAL H O 1
ATOM 7465 N N . THR D 1 154 ? 190.817 -13.959 -19.667 1.00 64.95 164 THR H N 1
ATOM 7466 C CA . THR D 1 154 ? 190.696 -14.580 -18.358 1.00 77.34 164 THR H CA 1
ATOM 7467 C C . THR D 1 154 ? 189.218 -14.702 -18.026 1.00 84.57 164 THR H C 1
ATOM 7468 O O . THR D 1 154 ? 188.388 -13.952 -18.544 1.00 95.84 164 THR H O 1
ATOM 7472 N N . TRP D 1 155 ? 188.891 -15.665 -17.172 1.00 79.64 165 TRP H N 1
ATOM 7473 C CA . TRP D 1 155 ? 187.513 -15.913 -16.767 1.00 86.03 165 TRP H CA 1
ATOM 7474 C C . TRP D 1 155 ? 187.315 -15.513 -15.315 1.00 97.98 165 TRP H C 1
ATOM 7475 O O . TRP D 1 155 ? 188.064 -15.951 -14.435 1.00 110.53 165 TRP H O 1
ATOM 7486 N N . ASN D 1 156 ? 186.294 -14.695 -15.076 1.00 86.45 166 ASN H N 1
ATOM 7487 C CA . ASN D 1 156 ? 185.978 -14.188 -13.751 1.00 73.32 166 ASN H CA 1
ATOM 7488 C C . ASN D 1 156 ? 187.218 -13.551 -13.120 1.00 85.27 166 ASN H C 1
ATOM 7489 O O . ASN D 1 156 ? 187.586 -13.826 -11.980 1.00 94.65 166 ASN H O 1
ATOM 7494 N N . SER D 1 157 ? 187.888 -12.712 -13.913 1.00 99.46 167 SER H N 1
ATOM 7495 C CA . SER D 1 157 ? 189.062 -11.950 -13.492 1.00 86.54 167 SER H CA 1
ATOM 7496 C C . SER D 1 157 ? 190.178 -12.857 -12.992 1.00 88.99 167 SER H C 1
ATOM 7497 O O . SER D 1 157 ? 190.923 -12.490 -12.086 1.00 107.77 167 SER H O 1
ATOM 7500 N N . GLY D 1 158 ? 190.307 -14.045 -13.577 1.00 86.15 168 GLY H N 1
ATOM 7501 C CA . GLY D 1 158 ? 191.324 -14.991 -13.181 1.00 88.40 168 GLY H CA 1
ATOM 7502 C C . GLY D 1 158 ? 190.928 -15.894 -12.033 1.00 87.61 168 GLY H C 1
ATOM 7503 O O . GLY D 1 158 ? 191.662 -16.844 -11.729 1.00 85.70 168 GLY H O 1
ATOM 7504 N N . SER D 1 159 ? 189.789 -15.628 -11.386 1.00 83.39 169 SER H N 1
ATOM 7505 C CA . SER D 1 159 ? 189.318 -16.498 -10.315 1.00 86.30 169 SER H CA 1
ATOM 7506 C C . SER D 1 159 ? 188.987 -17.886 -10.838 1.00 91.99 169 SER H C 1
ATOM 7507 O O . SER D 1 159 ? 189.192 -18.881 -10.135 1.00 112.57 169 SER H O 1
ATOM 7510 N N . LEU D 1 160 ? 188.492 -17.975 -12.064 1.00 91.78 170 LEU H N 1
ATOM 7511 C CA . LEU D 1 160 ? 188.128 -19.245 -12.683 1.00 91.58 170 LEU H CA 1
ATOM 7512 C C . LEU D 1 160 ? 189.242 -19.616 -13.660 1.00 93.26 170 LEU H C 1
ATOM 7513 O O . LEU D 1 160 ? 189.298 -19.104 -14.779 1.00 89.44 170 LEU H O 1
ATOM 7518 N N . SER D 1 161 ? 190.123 -20.528 -13.231 1.00 97.88 171 SER H N 1
ATOM 7519 C CA . SER D 1 161 ? 191.299 -20.914 -13.995 1.00 95.36 171 SER H CA 1
ATOM 7520 C C . SER D 1 161 ? 191.332 -22.380 -14.403 1.00 97.91 171 SER H C 1
ATOM 7521 O O . SER D 1 161 ? 192.149 -22.741 -15.258 1.00 100.55 171 SER H O 1
ATOM 7524 N N . SER D 1 162 ? 190.454 -23.220 -13.861 1.00 96.54 172 SER H N 1
ATOM 7525 C CA . SER D 1 162 ? 190.442 -24.648 -14.146 1.00 86.62 172 SER H CA 1
ATOM 7526 C C . SER D 1 162 ? 189.305 -24.959 -15.106 1.00 89.07 172 SER H C 1
ATOM 7527 O O . SER D 1 162 ? 188.205 -24.415 -14.975 1.00 100.12 172 SER H O 1
ATOM 7530 N N . GLY D 1 163 ? 189.573 -25.821 -16.080 1.00 89.57 173 GLY H N 1
ATOM 7531 C CA . GLY D 1 163 ? 188.555 -26.132 -17.056 1.00 87.72 173 GLY H CA 1
ATOM 7532 C C . GLY D 1 163 ? 188.403 -25.097 -18.141 1.00 75.93 173 GLY H C 1
ATOM 7533 O O . GLY D 1 163 ? 187.352 -25.041 -18.783 1.00 77.88 173 GLY H O 1
ATOM 7534 N N . VAL D 1 164 ? 189.410 -24.255 -18.349 1.00 78.51 174 VAL H N 1
ATOM 7535 C CA . VAL D 1 164 ? 189.385 -23.226 -19.380 1.00 69.59 174 VAL H CA 1
ATOM 7536 C C . VAL D 1 164 ? 190.304 -23.643 -20.520 1.00 71.80 174 VAL H C 1
ATOM 7537 O O . VAL D 1 164 ? 191.324 -24.305 -20.304 1.00 83.01 174 VAL H O 1
ATOM 7541 N N . HIS D 1 165 ? 189.906 -23.298 -21.743 1.00 79.28 175 HIS H N 1
ATOM 7542 C CA . HIS D 1 165 ? 190.719 -23.491 -22.936 1.00 80.71 175 HIS H CA 1
ATOM 7543 C C . HIS D 1 165 ? 190.718 -22.187 -23.712 1.00 81.75 175 HIS H C 1
ATOM 7544 O O . HIS D 1 165 ? 189.651 -21.662 -24.033 1.00 67.67 175 HIS H O 1
ATOM 7551 N N . THR D 1 166 ? 191.899 -21.660 -24.003 1.00 74.57 176 THR H N 1
ATOM 7552 C CA . THR D 1 166 ? 192.032 -20.479 -24.845 1.00 63.50 176 THR H CA 1
ATOM 7553 C C . THR D 1 166 ? 192.696 -20.939 -26.131 1.00 71.22 176 THR H C 1
ATOM 7554 O O . THR D 1 166 ? 193.860 -21.348 -26.127 1.00 105.57 176 THR H O 1
ATOM 7558 N N . PHE D 1 167 ? 191.992 -20.866 -27.173 1.00 70.14 177 PHE H N 1
ATOM 7559 C CA . PHE D 1 167 ? 192.524 -21.455 -28.382 1.00 58.95 177 PHE H CA 1
ATOM 7560 C C . PHE D 1 167 ? 193.399 -20.454 -29.123 1.00 71.95 177 PHE H C 1
ATOM 7561 O O . PHE D 1 167 ? 193.171 -19.243 -29.050 1.00 78.54 177 PHE H O 1
ATOM 7569 N N . PRO D 1 168 ? 194.413 -20.948 -29.827 1.00 64.17 178 PRO H N 1
ATOM 7570 C CA . PRO D 1 168 ? 195.311 -20.045 -30.545 1.00 63.76 178 PRO H CA 1
ATOM 7571 C C . PRO D 1 168 ? 194.533 -19.249 -31.574 1.00 74.33 178 PRO H C 1
ATOM 7572 O O . PRO D 1 168 ? 193.573 -19.740 -32.167 1.00 69.72 178 PRO H O 1
ATOM 7576 N N . ALA D 1 169 ? 194.930 -17.996 -31.756 1.00 85.82 179 ALA H N 1
ATOM 7577 C CA . ALA D 1 169 ? 194.244 -17.158 -32.722 1.00 77.11 179 ALA H CA 1
ATOM 7578 C C . ALA D 1 169 ? 194.447 -17.715 -34.124 1.00 71.18 179 ALA H C 1
ATOM 7579 O O . ALA D 1 169 ? 195.455 -18.361 -34.425 1.00 69.14 179 ALA H O 1
ATOM 7581 N N . VAL D 1 170 ? 193.469 -17.468 -34.985 1.00 67.08 180 VAL H N 1
ATOM 7582 C CA . VAL D 1 170 ? 193.539 -17.859 -36.384 1.00 72.41 180 VAL H CA 1
ATOM 7583 C C . VAL D 1 170 ? 193.422 -16.587 -37.203 1.00 77.95 180 VAL H C 1
ATOM 7584 O O . VAL D 1 170 ? 192.558 -15.747 -36.931 1.00 81.58 180 VAL H O 1
ATOM 7588 N N . LEU D 1 171 ? 194.306 -16.432 -38.182 1.00 80.39 181 LEU H N 1
ATOM 7589 C CA . LEU D 1 171 ? 194.392 -15.204 -38.958 1.00 73.23 181 LEU H CA 1
ATOM 7590 C C . LEU D 1 171 ? 193.682 -15.401 -40.286 1.00 74.92 181 LEU H C 1
ATOM 7591 O O . LEU D 1 171 ? 193.988 -16.339 -41.028 1.00 87.34 181 LEU H O 1
ATOM 7596 N N . GLN D 1 172 ? 192.734 -14.518 -40.580 1.00 70.70 182 GLN H N 1
ATOM 7597 C CA . GLN D 1 172 ? 192.015 -14.553 -41.847 1.00 85.84 182 GLN H CA 1
ATOM 7598 C C . GLN D 1 172 ? 191.932 -13.132 -42.379 1.00 89.15 182 GLN H C 1
ATOM 7599 O O . GLN D 1 172 ? 191.128 -12.333 -41.891 1.00 85.13 182 GLN H O 1
ATOM 7605 N N . SER D 1 173 ? 192.764 -12.831 -43.376 1.00 95.62 183 SER H N 1
ATOM 7606 C CA . SER D 1 173 ? 192.719 -11.576 -44.113 1.00 111.78 183 SER H CA 1
ATOM 7607 C C . SER D 1 173 ? 192.710 -10.371 -43.179 1.00 115.52 183 SER H C 1
ATOM 7608 O O . SER D 1 173 ? 191.646 -9.822 -42.881 1.00 122.53 183 SER H O 1
ATOM 7611 N N . ASP D 1 174 ? 193.883 -9.981 -42.684 1.00 99.56 184 ASP H N 1
ATOM 7612 C CA . ASP D 1 174 ? 194.130 -8.721 -41.994 1.00 93.09 184 ASP H CA 1
ATOM 7613 C C . ASP D 1 174 ? 193.545 -8.686 -40.587 1.00 86.14 184 ASP H C 1
ATOM 7614 O O . ASP D 1 174 ? 193.696 -7.667 -39.895 1.00 85.97 184 ASP H O 1
ATOM 7619 N N . LEU D 1 175 ? 192.885 -9.751 -40.135 1.00 79.41 185 LEU H N 1
ATOM 7620 C CA . LEU D 1 175 ? 192.248 -9.761 -38.828 1.00 69.11 185 LEU H CA 1
ATOM 7621 C C . LEU D 1 175 ? 192.393 -11.128 -38.178 1.00 77.61 185 LEU H C 1
ATOM 7622 O O . LEU D 1 175 ? 192.438 -12.158 -38.854 1.00 100.68 185 LEU H O 1
ATOM 7627 N N . TYR D 1 176 ? 192.398 -11.128 -36.850 1.00 72.41 186 TYR H N 1
ATOM 7628 C CA . TYR D 1 176 ? 192.567 -12.338 -36.066 1.00 75.98 186 TYR H CA 1
ATOM 7629 C C . TYR D 1 176 ? 191.242 -12.710 -35.419 1.00 80.11 186 TYR H C 1
ATOM 7630 O O . TYR D 1 176 ? 190.398 -11.854 -35.151 1.00 72.70 186 TYR H O 1
ATOM 7639 N N . THR D 1 177 ? 191.079 -13.999 -35.151 1.00 77.79 187 THR H N 1
ATOM 7640 C CA . THR D 1 177 ? 189.879 -14.511 -34.509 1.00 62.38 187 THR H CA 1
ATOM 7641 C C . THR D 1 177 ? 190.307 -15.548 -33.490 1.00 62.75 187 THR H C 1
ATOM 7642 O O . THR D 1 177 ? 191.152 -16.397 -33.784 1.00 72.74 187 THR H O 1
ATOM 7646 N N . LEU D 1 178 ? 189.732 -15.465 -32.295 1.00 75.72 188 LEU H N 1
ATOM 7647 C CA . LEU D 1 178 ? 190.125 -16.299 -31.173 1.00 72.75 188 LEU H CA 1
ATOM 7648 C C . LEU D 1 178 ? 188.903 -16.623 -30.328 1.00 78.44 188 LEU H C 1
ATOM 7649 O O . LEU D 1 178 ? 188.009 -15.795 -30.160 1.00 80.87 188 LEU H O 1
ATOM 7654 N N . SER D 1 179 ? 188.890 -17.834 -29.774 1.00 80.57 189 SER H N 1
ATOM 7655 C CA . SER D 1 179 ? 187.780 -18.331 -28.975 1.00 72.64 189 SER H CA 1
ATOM 7656 C C . SER D 1 179 ? 188.318 -18.991 -27.715 1.00 64.37 189 SER H C 1
ATOM 7657 O O . SER D 1 179 ? 189.415 -19.549 -27.712 1.00 62.67 189 SER H O 1
ATOM 7660 N N . SER D 1 180 ? 187.537 -18.919 -26.640 1.00 62.70 190 SER H N 1
ATOM 7661 C CA . SER D 1 180 ? 187.909 -19.536 -25.377 1.00 61.36 190 SER H CA 1
ATOM 7662 C C . SER D 1 180 ? 186.692 -20.230 -24.785 1.00 65.69 190 SER H C 1
ATOM 7663 O O . SER D 1 180 ? 185.573 -19.733 -24.908 1.00 65.54 190 SER H O 1
ATOM 7666 N N . SER D 1 181 ? 186.919 -21.372 -24.133 1.00 64.72 191 SER H N 1
ATOM 7667 C CA . SER D 1 181 ? 185.847 -22.194 -23.585 1.00 70.95 191 SER H CA 1
ATOM 7668 C C . SER D 1 181 ? 186.086 -22.399 -22.099 1.00 75.77 191 SER H C 1
ATOM 7669 O O . SER D 1 181 ? 187.226 -22.572 -21.666 1.00 77.19 191 SER H O 1
ATOM 7672 N N . VAL D 1 182 ? 185.007 -22.365 -21.322 1.00 79.18 192 VAL H N 1
ATOM 7673 C CA . VAL D 1 182 ? 185.042 -22.658 -19.895 1.00 66.30 192 VAL H CA 1
ATOM 7674 C C . VAL D 1 182 ? 183.961 -23.686 -19.595 1.00 68.06 192 VAL H C 1
ATOM 7675 O O . VAL D 1 182 ? 182.889 -23.670 -20.210 1.00 81.18 192 VAL H O 1
ATOM 7679 N N . THR D 1 183 ? 184.252 -24.599 -18.670 1.00 59.49 193 THR H N 1
ATOM 7680 C CA . THR D 1 183 ? 183.334 -25.675 -18.316 1.00 53.23 193 THR H CA 1
ATOM 7681 C C . THR D 1 183 ? 183.085 -25.625 -16.815 1.00 63.26 193 THR H C 1
ATOM 7682 O O . THR D 1 183 ? 184.031 -25.695 -16.023 1.00 79.52 193 THR H O 1
ATOM 7686 N N . VAL D 1 184 ? 181.818 -25.499 -16.431 1.00 62.42 194 VAL H N 1
ATOM 7687 C CA . VAL D 1 184 ? 181.410 -25.437 -15.027 1.00 58.20 194 VAL H CA 1
ATOM 7688 C C . VAL D 1 184 ? 180.175 -26.308 -14.836 1.00 79.31 194 VAL H C 1
ATOM 7689 O O . VAL D 1 184 ? 179.470 -26.631 -15.801 1.00 87.82 194 VAL H O 1
ATOM 7693 N N . PRO D 1 185 ? 179.894 -26.714 -13.595 1.00 84.79 195 PRO H N 1
ATOM 7694 C CA . PRO D 1 185 ? 178.707 -27.543 -13.343 1.00 90.64 195 PRO H CA 1
ATOM 7695 C C . PRO D 1 185 ? 177.418 -26.814 -13.695 1.00 87.01 195 PRO H C 1
ATOM 7696 O O . PRO D 1 185 ? 177.303 -25.601 -13.519 1.00 97.59 195 PRO H O 1
ATOM 7700 N N . SER D 1 186 ? 176.438 -27.577 -14.202 1.00 89.34 196 SER H N 1
ATOM 7701 C CA . SER D 1 186 ? 175.168 -26.986 -14.621 1.00 82.93 196 SER H CA 1
ATOM 7702 C C . SER D 1 186 ? 174.439 -26.324 -13.459 1.00 102.97 196 SER H C 1
ATOM 7703 O O . SER D 1 186 ? 173.673 -25.378 -13.668 1.00 128.28 196 SER H O 1
ATOM 7706 N N . SER D 1 187 ? 174.652 -26.812 -12.233 1.00 96.74 197 SER H N 1
ATOM 7707 C CA . SER D 1 187 ? 174.088 -26.154 -11.059 1.00 102.19 197 SER H CA 1
ATOM 7708 C C . SER D 1 187 ? 174.646 -24.746 -10.893 1.00 107.52 197 SER H C 1
ATOM 7709 O O . SER D 1 187 ? 173.931 -23.842 -10.449 1.00 112.63 197 SER H O 1
ATOM 7712 N N . THR D 1 188 ? 175.916 -24.545 -11.260 1.00 94.67 198 THR H N 1
ATOM 7713 C CA . THR D 1 188 ? 176.593 -23.273 -11.026 1.00 73.55 198 THR H CA 1
ATOM 7714 C C . THR D 1 188 ? 176.001 -22.160 -11.878 1.00 78.23 198 THR H C 1
ATOM 7715 O O . THR D 1 188 ? 175.828 -21.032 -11.405 1.00 91.21 198 THR H O 1
ATOM 7719 N N . TRP D 1 189 ? 175.706 -22.451 -13.134 1.00 93.00 199 TRP H N 1
ATOM 7720 C CA . TRP D 1 189 ? 175.262 -21.452 -14.087 1.00 85.38 199 TRP H CA 1
ATOM 7721 C C . TRP D 1 189 ? 173.799 -21.671 -14.438 1.00 92.46 199 TRP H C 1
ATOM 7722 O O . TRP D 1 189 ? 173.422 -22.801 -14.773 1.00 97.42 199 TRP H O 1
ATOM 7733 N N . PRO D 1 190 ? 172.941 -20.634 -14.394 1.00 88.88 200 PRO H N 1
ATOM 7734 C CA . PRO D 1 190 ? 173.267 -19.213 -14.226 1.00 78.33 200 PRO H CA 1
ATOM 7735 C C . PRO D 1 190 ? 173.328 -18.739 -12.771 1.00 100.13 200 PRO H C 1
ATOM 7736 O O . PRO D 1 190 ? 173.424 -17.532 -12.545 1.00 110.65 200 PRO H O 1
ATOM 7740 N N . ALA D 1 191 ? 173.289 -19.671 -11.814 1.00 104.69 201 ALA H N 1
ATOM 7741 C CA . ALA D 1 191 ? 173.226 -19.301 -10.402 1.00 88.39 201 ALA H CA 1
ATOM 7742 C C . ALA D 1 191 ? 174.406 -18.422 -9.996 1.00 93.65 201 ALA H C 1
ATOM 7743 O O . ALA D 1 191 ? 174.229 -17.387 -9.343 1.00 93.82 201 ALA H O 1
ATOM 7745 N N . SER D 1 192 ? 175.617 -18.811 -10.381 1.00 105.19 202 SER H N 1
ATOM 7746 C CA . SER D 1 192 ? 176.821 -18.027 -10.133 1.00 107.67 202 SER H CA 1
ATOM 7747 C C . SER D 1 192 ? 177.270 -17.390 -11.442 1.00 107.55 202 SER H C 1
ATOM 7748 O O . SER D 1 192 ? 177.378 -18.079 -12.462 1.00 111.41 202 SER H O 1
ATOM 7751 N N . THR D 1 193 ? 177.523 -16.082 -11.411 1.00 108.69 203 THR H N 1
ATOM 7752 C CA . THR D 1 193 ? 177.812 -15.347 -12.635 1.00 97.40 203 THR H CA 1
ATOM 7753 C C . THR D 1 193 ? 179.125 -15.816 -13.258 1.00 104.32 203 THR H C 1
ATOM 7754 O O . THR D 1 193 ? 180.105 -16.083 -12.560 1.00 94.07 203 THR H O 1
ATOM 7758 N N . VAL D 1 194 ? 179.145 -15.887 -14.587 1.00 108.95 204 VAL H N 1
ATOM 7759 C CA . VAL D 1 194 ? 180.335 -16.245 -15.349 1.00 88.41 204 VAL H CA 1
ATOM 7760 C C . VAL D 1 194 ? 180.598 -15.121 -16.337 1.00 92.76 204 VAL H C 1
ATOM 7761 O O . VAL D 1 194 ? 179.714 -14.759 -17.120 1.00 91.78 204 VAL H O 1
ATOM 7765 N N . THR D 1 195 ? 181.807 -14.568 -16.296 1.00 99.37 205 THR H N 1
ATOM 7766 C CA . THR D 1 195 ? 182.129 -13.364 -17.046 1.00 96.06 205 THR H CA 1
ATOM 7767 C C . THR D 1 195 ? 183.408 -13.576 -17.842 1.00 87.76 205 THR H C 1
ATOM 7768 O O . THR D 1 195 ? 184.307 -14.312 -17.432 1.00 66.47 205 THR H O 1
ATOM 7772 N N . CYS D 1 196 ? 183.478 -12.898 -18.980 1.00 92.13 206 CYS H N 1
ATOM 7773 C CA . CYS D 1 196 ? 184.594 -12.988 -19.906 1.00 75.60 206 CYS H CA 1
ATOM 7774 C C . CYS D 1 196 ? 185.408 -11.710 -19.845 1.00 87.66 206 CYS H C 1
ATOM 7775 O O . CYS D 1 196 ? 184.871 -10.621 -20.056 1.00 111.51 206 CYS H O 1
ATOM 7778 N N . ASN D 1 197 ? 186.702 -11.847 -19.583 1.00 84.45 207 ASN H N 1
ATOM 7779 C CA . ASN D 1 197 ? 187.594 -10.709 -19.400 1.00 77.63 207 ASN H CA 1
ATOM 7780 C C . ASN D 1 197 ? 188.612 -10.712 -20.536 1.00 76.62 207 ASN H C 1
ATOM 7781 O O . ASN D 1 197 ? 189.552 -11.512 -20.534 1.00 80.65 207 ASN H O 1
ATOM 7786 N N . VAL D 1 198 ? 188.431 -9.805 -21.492 1.00 77.98 208 VAL H N 1
ATOM 7787 C CA . VAL D 1 198 ? 189.241 -9.747 -22.702 1.00 74.67 208 VAL H CA 1
ATOM 7788 C C . VAL D 1 198 ? 189.947 -8.402 -22.743 1.00 69.20 208 VAL H C 1
ATOM 7789 O O . VAL D 1 198 ? 189.345 -7.366 -22.440 1.00 76.88 208 VAL H O 1
ATOM 7793 N N . ALA D 1 199 ? 191.224 -8.420 -23.117 1.00 73.34 209 ALA H N 1
ATOM 7794 C CA . ALA D 1 199 ? 192.035 -7.212 -23.153 1.00 81.89 209 ALA H CA 1
ATOM 7795 C C . ALA D 1 199 ? 192.841 -7.200 -24.439 1.00 84.04 209 ALA H C 1
ATOM 7796 O O . ALA D 1 199 ? 193.445 -8.213 -24.806 1.00 90.87 209 ALA H O 1
ATOM 7798 N N . HIS D 1 200 ? 192.845 -6.060 -25.116 1.00 84.20 210 HIS H N 1
ATOM 7799 C CA . HIS D 1 200 ? 193.640 -5.859 -26.325 1.00 83.23 210 HIS H CA 1
ATOM 7800 C C . HIS D 1 200 ? 194.541 -4.658 -26.096 1.00 95.62 210 HIS H C 1
ATOM 7801 O O . HIS D 1 200 ? 194.052 -3.512 -26.101 1.00 89.02 210 HIS H O 1
ATOM 7808 N N . PRO D 1 201 ? 195.844 -4.860 -25.876 1.00 107.78 211 PRO H N 1
ATOM 7809 C CA . PRO D 1 201 ? 196.700 -3.719 -25.510 1.00 102.94 211 PRO H CA 1
ATOM 7810 C C . PRO D 1 201 ? 196.832 -2.690 -26.615 1.00 98.72 211 PRO H C 1
ATOM 7811 O O . PRO D 1 201 ? 196.735 -1.487 -26.344 1.00 119.31 211 PRO H O 1
ATOM 7815 N N . ALA D 1 202 ? 197.038 -3.136 -27.857 1.00 89.68 212 ALA H N 1
ATOM 7816 C CA . ALA D 1 202 ? 197.330 -2.219 -28.955 1.00 96.91 212 ALA H CA 1
ATOM 7817 C C . ALA D 1 202 ? 196.207 -1.210 -29.163 1.00 89.84 212 ALA H C 1
ATOM 7818 O O . ALA D 1 202 ? 196.466 -0.033 -29.444 1.00 102.92 212 ALA H O 1
ATOM 7820 N N . SER D 1 203 ? 194.958 -1.641 -29.013 1.00 69.16 213 SER H N 1
ATOM 7821 C CA . SER D 1 203 ? 193.820 -0.749 -29.168 1.00 87.40 213 SER H CA 1
ATOM 7822 C C . SER D 1 203 ? 193.417 -0.088 -27.858 1.00 102.05 213 SER H C 1
ATOM 7823 O O . SER D 1 203 ? 192.519 0.761 -27.862 1.00 106.88 213 SER H O 1
ATOM 7826 N N . SER D 1 204 ? 194.070 -0.443 -26.751 1.00 100.93 214 SER H N 1
ATOM 7827 C CA . SER D 1 204 ? 193.731 0.064 -25.425 1.00 111.53 214 SER H CA 1
ATOM 7828 C C . SER D 1 204 ? 192.249 -0.161 -25.130 1.00 116.27 214 SER H C 1
ATOM 7829 O O . SER D 1 204 ? 191.522 0.746 -24.719 1.00 134.52 214 SER H O 1
ATOM 7832 N N . THR D 1 205 ? 191.797 -1.393 -25.363 1.00 100.89 215 THR H N 1
ATOM 7833 C CA . THR D 1 205 ? 190.412 -1.776 -25.124 1.00 99.50 215 THR H CA 1
ATOM 7834 C C . THR D 1 205 ? 190.365 -2.867 -24.066 1.00 100.72 215 THR H C 1
ATOM 7835 O O . THR D 1 205 ? 191.118 -3.843 -24.135 1.00 93.34 215 THR H O 1
ATOM 7839 N N . LYS D 1 206 ? 189.484 -2.691 -23.088 1.00 108.34 216 LYS H N 1
ATOM 7840 C CA . LYS D 1 206 ? 189.211 -3.688 -22.065 1.00 93.56 216 LYS H CA 1
ATOM 7841 C C . LYS D 1 206 ? 187.709 -3.904 -22.048 1.00 94.22 216 LYS H C 1
ATOM 7842 O O . LYS D 1 206 ? 186.949 -2.939 -21.927 1.00 112.14 216 LYS H O 1
ATOM 7848 N N . VAL D 1 207 ? 187.277 -5.156 -22.171 1.00 78.68 217 VAL H N 1
ATOM 7849 C CA . VAL D 1 207 ? 185.854 -5.469 -22.249 1.00 77.95 217 VAL H CA 1
ATOM 7850 C C . VAL D 1 207 ? 185.549 -6.665 -21.357 1.00 73.76 217 VAL H C 1
ATOM 7851 O O . VAL D 1 207 ? 186.346 -7.603 -21.255 1.00 60.13 217 VAL H O 1
ATOM 7855 N N . ASP D 1 208 ? 184.381 -6.628 -20.719 1.00 76.87 218 ASP H N 1
ATOM 7856 C CA . ASP D 1 208 ? 183.862 -7.718 -19.907 1.00 69.92 218 ASP H CA 1
ATOM 7857 C C . ASP D 1 208 ? 182.495 -8.118 -20.445 1.00 72.22 218 ASP H C 1
ATOM 7858 O O . ASP D 1 208 ? 181.617 -7.267 -20.602 1.00 91.86 218 ASP H O 1
ATOM 7863 N N . LYS D 1 209 ? 182.314 -9.40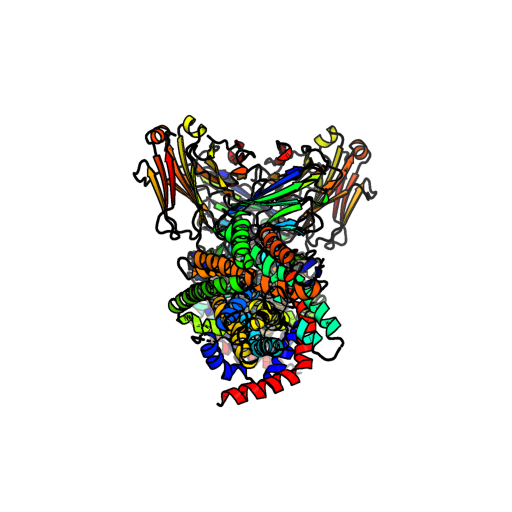6 -20.725 1.00 68.23 219 LYS H N 1
ATOM 7864 C CA . LYS D 1 209 ? 181.040 -9.931 -21.198 1.00 74.58 219 LYS H CA 1
ATOM 7865 C C . LYS D 1 209 ? 180.533 -10.969 -20.215 1.00 77.86 219 LYS H C 1
ATOM 7866 O O . LYS D 1 209 ? 181.254 -11.913 -19.879 1.00 81.10 219 LYS H O 1
ATOM 7872 N N . ALA D 1 210 ? 179.286 -10.812 -19.786 1.00 71.92 220 ALA H N 1
ATOM 7873 C CA . ALA D 1 210 ? 178.669 -11.738 -18.854 1.00 76.23 220 ALA H CA 1
ATOM 7874 C C . ALA D 1 210 ? 177.845 -12.721 -19.669 1.00 87.06 220 ALA H C 1
ATOM 7875 O O . ALA D 1 210 ? 177.050 -12.312 -20.522 1.00 101.14 220 ALA H O 1
ATOM 7877 N N . ILE D 1 211 ? 178.048 -14.011 -19.421 1.00 84.95 221 ILE H N 1
ATOM 7878 C CA . ILE D 1 211 ? 177.374 -15.048 -20.191 1.00 69.20 221 ILE H CA 1
ATOM 7879 C C . ILE D 1 211 ? 175.979 -15.221 -19.603 1.00 77.06 221 ILE H C 1
ATOM 7880 O O . ILE D 1 211 ? 175.822 -15.680 -18.470 1.00 88.26 221 ILE H O 1
ATOM 7885 N N . VAL D 1 212 ? 174.965 -14.860 -20.378 1.00 73.26 222 VAL H N 1
ATOM 7886 C CA . VAL D 1 212 ? 173.580 -14.952 -19.934 1.00 75.45 222 VAL H CA 1
ATOM 7887 C C . VAL D 1 212 ? 172.872 -15.925 -20.866 1.00 90.31 222 VAL H C 1
ATOM 7888 O O . VAL D 1 212 ? 173.091 -15.884 -22.084 1.00 104.87 222 VAL H O 1
ATOM 7892 N N . PRO D 1 213 ? 172.052 -16.834 -20.344 1.00 89.99 223 PRO H N 1
ATOM 7893 C CA . PRO D 1 213 ? 171.369 -17.803 -21.208 1.00 95.52 223 PRO H CA 1
ATOM 7894 C C . PRO D 1 213 ? 170.322 -17.119 -22.076 1.00 104.32 223 PRO H C 1
ATOM 7895 O O . PRO D 1 213 ? 169.987 -15.947 -21.900 1.00 114.22 223 PRO H O 1
ATOM 7899 N N . GLY D 1 214 ? 169.802 -17.880 -23.036 1.00 98.27 224 GLY H N 1
ATOM 7900 C CA . GLY D 1 214 ? 168.791 -17.373 -23.948 1.00 80.45 224 GLY H CA 1
ATOM 7901 C C . GLY D 1 214 ? 167.393 -17.859 -23.619 1.00 66.21 224 GLY H C 1
ATOM 7902 N N . GLY E 3 16 ? 194.106 -60.947 20.370 1.00 97.61 16 GLY C N 1
ATOM 7903 C CA . GLY E 3 16 ? 194.056 -60.432 19.014 1.00 97.42 16 GLY C CA 1
ATOM 7904 C C . GLY E 3 16 ? 194.077 -61.501 17.934 1.00 117.82 16 GLY C C 1
ATOM 7905 O O . GLY E 3 16 ? 193.411 -62.531 18.056 1.00 124.46 16 GLY C O 1
ATOM 7906 N N . PRO E 3 17 ? 194.850 -61.262 16.872 1.00 124.95 17 PRO C N 1
ATOM 7907 C CA . PRO E 3 17 ? 194.905 -62.211 15.754 1.00 114.29 17 PRO C CA 1
ATOM 7908 C C . PRO E 3 17 ? 195.727 -63.456 16.037 1.00 126.77 17 PRO C C 1
ATOM 7909 O O . PRO E 3 17 ? 195.889 -64.291 15.139 1.00 123.75 17 PRO C O 1
ATOM 7913 N N . TYR E 3 18 ? 196.252 -63.595 17.256 1.00 128.32 18 TYR C N 1
ATOM 7914 C CA . TYR E 3 18 ? 196.883 -64.844 17.656 1.00 122.97 18 TYR C CA 1
ATOM 7915 C C . TYR E 3 18 ? 195.914 -66.007 17.508 1.00 129.18 18 TYR C C 1
ATOM 7916 O O . TYR E 3 18 ? 196.337 -67.141 17.261 1.00 140.95 18 TYR C O 1
ATOM 7925 N N . MET E 3 19 ? 194.611 -65.748 17.666 1.00 121.78 19 MET C N 1
ATOM 7926 C CA . MET E 3 19 ? 193.626 -66.812 17.508 1.00 126.72 19 MET C CA 1
ATOM 7927 C C . MET E 3 19 ? 193.726 -67.454 16.124 1.00 136.27 19 MET C C 1
ATOM 7928 O O . MET E 3 19 ? 193.588 -68.674 15.993 1.00 160.05 19 MET C O 1
ATOM 7933 N N . LEU E 3 20 ? 193.968 -66.656 15.078 1.00 118.53 20 LEU C N 1
ATOM 7934 C CA . LEU E 3 20 ? 194.134 -67.236 13.748 1.00 115.46 20 LEU C CA 1
ATOM 7935 C C . LEU E 3 20 ? 195.320 -68.195 13.698 1.00 128.00 20 LEU C C 1
ATOM 7936 O O . LEU E 3 20 ? 195.238 -69.251 13.058 1.00 124.66 20 LEU C O 1
ATOM 7941 N N . VAL E 3 21 ? 196.428 -67.860 14.373 1.00 137.39 21 VAL C N 1
ATOM 7942 C CA . VAL E 3 21 ? 197.526 -68.822 14.467 1.00 132.32 21 VAL C CA 1
ATOM 7943 C C . VAL E 3 21 ? 197.063 -70.039 15.262 1.00 134.45 21 VAL C C 1
ATOM 7944 O O . VAL E 3 21 ? 197.437 -71.178 14.959 1.00 136.88 21 VAL C O 1
ATOM 7948 N N . LEU E 3 22 ? 196.223 -69.815 16.281 1.00 128.64 22 LEU C N 1
ATOM 7949 C CA . LEU E 3 22 ? 195.623 -70.919 17.028 1.00 122.12 22 LEU C CA 1
ATOM 7950 C C . LEU E 3 22 ? 194.674 -71.726 16.149 1.00 126.21 22 LEU C C 1
ATOM 7951 O O . LEU E 3 22 ? 194.743 -72.961 16.118 1.00 134.80 22 LEU C O 1
ATOM 7956 N N . LEU E 3 23 ? 193.773 -71.041 15.434 1.00 116.01 23 LEU C N 1
ATOM 7957 C CA . LEU E 3 23 ? 192.785 -71.728 14.601 1.00 119.63 23 LEU C CA 1
ATOM 7958 C C . LEU E 3 23 ? 193.457 -72.610 13.560 1.00 122.49 23 LEU C C 1
ATOM 7959 O O . LEU E 3 23 ? 193.157 -73.806 13.451 1.00 122.73 23 LEU C O 1
ATOM 7964 N N . LEU E 3 24 ? 194.368 -72.031 12.778 1.00 112.31 24 LEU C N 1
ATOM 7965 C CA . LEU E 3 24 ? 195.069 -72.821 11.779 1.00 108.31 24 LEU C CA 1
ATOM 7966 C C . LEU E 3 24 ? 195.907 -73.911 12.435 1.00 117.89 24 LEU C C 1
ATOM 7967 O O . LEU E 3 24 ? 196.040 -75.007 11.882 1.00 109.68 24 LEU C O 1
ATOM 7972 N N . GLY E 3 25 ? 196.416 -73.651 13.641 1.00 123.73 25 GLY C N 1
ATOM 7973 C CA . GLY E 3 25 ? 197.223 -74.645 14.331 1.00 121.92 25 GLY C CA 1
ATOM 7974 C C . GLY E 3 25 ? 196.467 -75.935 14.578 1.00 137.34 25 GLY C C 1
ATOM 7975 O O . GLY E 3 25 ? 197.021 -77.027 14.425 1.00 145.33 25 GLY C O 1
ATOM 7976 N N . THR E 3 26 ? 195.196 -75.827 14.980 1.00 142.47 26 THR C N 1
ATOM 7977 C CA . THR E 3 26 ? 194.351 -77.012 15.096 1.00 150.43 26 THR C CA 1
ATOM 7978 C C . THR E 3 26 ? 194.233 -77.713 13.749 1.00 153.04 26 THR C C 1
ATOM 7979 O O . THR E 3 26 ? 194.329 -78.944 13.666 1.00 157.08 26 THR C O 1
ATOM 7983 N N . GLY E 3 27 ? 193.994 -76.939 12.688 1.00 150.12 27 GLY C N 1
ATOM 7984 C CA . GLY E 3 27 ? 193.917 -77.512 11.355 1.00 145.12 27 GLY C CA 1
ATOM 7985 C C . GLY E 3 27 ? 195.141 -78.330 11.008 1.00 147.87 27 GLY C C 1
ATOM 7986 O O . GLY E 3 27 ? 195.027 -79.428 10.462 1.00 157.00 27 GLY C O 1
ATOM 7987 N N . ILE E 3 28 ? 196.332 -77.810 11.328 1.00 149.98 28 ILE C N 1
ATOM 7988 C CA . ILE E 3 28 ? 197.544 -78.616 11.197 1.00 152.82 28 ILE C CA 1
ATOM 7989 C C . ILE E 3 28 ? 197.462 -79.819 12.127 1.00 165.13 28 ILE C C 1
ATOM 7990 O O . ILE E 3 28 ? 197.745 -80.956 11.731 1.00 171.30 28 ILE C O 1
ATOM 7995 N N . PHE E 3 29 ? 197.028 -79.587 13.369 1.00 156.59 29 PHE C N 1
ATOM 7996 C CA . PHE E 3 29 ? 197.070 -80.625 14.393 1.00 147.68 29 PHE C CA 1
ATOM 7997 C C . PHE E 3 29 ? 196.127 -81.775 14.059 1.00 140.40 29 PHE C C 1
ATOM 7998 O O . PHE E 3 29 ? 196.549 -82.935 13.994 1.00 153.36 29 PHE C O 1
ATOM 8006 N N . LEU E 3 30 ? 194.842 -81.472 13.855 1.00 133.84 30 LEU C N 1
ATOM 8007 C CA . LEU E 3 30 ? 193.864 -82.519 13.571 1.00 135.93 30 LEU C CA 1
ATOM 8008 C C . LEU E 3 30 ? 194.209 -83.278 12.294 1.00 139.01 30 LEU C C 1
ATOM 8009 O O . LEU E 3 30 ? 194.070 -84.505 12.240 1.00 139.67 30 LEU C O 1
ATOM 8014 N N . THR E 3 31 ? 194.665 -82.565 11.256 1.00 135.83 31 THR C N 1
ATOM 8015 C CA . THR E 3 31 ? 195.076 -83.228 10.021 1.00 144.17 31 THR C CA 1
ATOM 8016 C C . THR E 3 31 ? 196.200 -84.223 10.279 1.00 155.66 31 THR C C 1
ATOM 8017 O O . THR E 3 31 ? 196.230 -85.306 9.681 1.00 158.35 31 THR C O 1
ATOM 8021 N N . LEU E 3 32 ? 197.136 -83.873 11.165 1.00 161.35 32 LEU C N 1
ATOM 8022 C CA . LEU E 3 32 ? 198.167 -84.826 11.562 1.00 158.66 32 LEU C CA 1
ATOM 8023 C C . LEU E 3 32 ? 197.568 -85.966 12.376 1.00 159.12 32 LEU C C 1
ATOM 8024 O O . LEU E 3 32 ? 197.816 -87.143 12.090 1.00 163.98 32 LEU C O 1
ATOM 8029 N N . ARG E 3 33 ? 196.764 -85.634 13.392 1.00 153.90 33 ARG C N 1
ATOM 8030 C CA . ARG E 3 33 ? 196.160 -86.672 14.222 1.00 156.97 33 ARG C CA 1
ATOM 8031 C C . ARG E 3 33 ? 195.220 -87.550 13.405 1.00 154.16 33 ARG C C 1
ATOM 8032 O O . ARG E 3 33 ? 195.124 -88.760 13.642 1.00 159.40 33 ARG C O 1
ATOM 8040 N N . LEU E 3 34 ? 194.520 -86.961 12.440 1.00 144.68 34 LEU C N 1
ATOM 8041 C CA . LEU E 3 34 ? 193.620 -87.706 11.575 1.00 143.36 34 LEU C CA 1
ATOM 8042 C C . LEU E 3 34 ? 194.285 -88.121 10.269 1.00 147.06 34 LEU C C 1
ATOM 8043 O O . LEU E 3 34 ? 193.595 -88.581 9.354 1.00 148.47 34 LEU C O 1
ATOM 8048 N N . GLY E 3 35 ? 195.606 -87.965 10.172 1.00 147.72 35 GLY C N 1
ATOM 8049 C CA . GLY E 3 35 ? 196.397 -88.476 9.068 1.00 153.10 35 GLY C CA 1
ATOM 8050 C C . GLY E 3 35 ? 195.888 -88.118 7.690 1.00 158.19 35 GLY C C 1
ATOM 8051 O O . GLY E 3 35 ? 195.708 -89.002 6.846 1.00 158.33 35 GLY C O 1
ATOM 8052 N N . PHE E 3 36 ? 195.654 -86.828 7.451 1.00 156.94 36 PHE C N 1
ATOM 8053 C CA . PHE E 3 36 ? 195.215 -86.329 6.148 1.00 156.42 36 PHE C CA 1
ATOM 8054 C C . PHE E 3 36 ? 193.971 -87.074 5.672 1.00 158.20 36 PHE C C 1
ATOM 8055 O O . PHE E 3 36 ? 193.879 -87.510 4.525 1.00 162.26 36 PHE C O 1
ATOM 8063 N N . MET E 3 37 ? 193.009 -87.242 6.580 1.00 152.19 37 MET C N 1
ATOM 8064 C CA . MET E 3 37 ? 191.837 -88.044 6.252 1.00 144.86 37 MET C CA 1
ATOM 8065 C C . MET E 3 37 ? 191.030 -87.426 5.117 1.00 143.17 37 MET C C 1
ATOM 8066 O O . MET E 3 37 ? 190.475 -88.155 4.288 1.00 147.72 37 MET C O 1
ATOM 8071 N N . GLN E 3 38 ? 191.026 -86.094 5.019 1.00 140.40 38 GLN C N 1
ATOM 8072 C CA . GLN E 3 38 ? 190.098 -85.402 4.128 1.00 146.34 38 GLN C CA 1
ATOM 8073 C C . GLN E 3 38 ? 190.295 -85.795 2.671 1.00 161.54 38 GLN C C 1
ATOM 8074 O O . GLN E 3 38 ? 189.322 -85.888 1.913 1.00 171.03 38 GLN C O 1
ATOM 8080 N N . ILE E 3 39 ? 191.542 -86.019 2.254 1.00 162.37 39 ILE C N 1
ATOM 8081 C CA . ILE E 3 39 ? 191.803 -86.237 0.834 1.00 168.32 39 ILE C CA 1
ATOM 8082 C C . ILE E 3 39 ? 191.185 -87.554 0.365 1.00 178.38 39 ILE C C 1
ATOM 8083 O O . ILE E 3 39 ? 190.665 -87.642 -0.754 1.00 189.28 39 ILE C O 1
ATOM 8088 N N . HIS E 3 40 ? 191.208 -88.592 1.209 1.00 177.51 40 HIS C N 1
ATOM 8089 C CA . HIS E 3 40 ? 190.673 -89.888 0.792 1.00 171.71 40 HIS C CA 1
ATOM 8090 C C . HIS E 3 40 ? 189.158 -89.968 0.966 1.00 160.76 40 HIS C C 1
ATOM 8091 O O . HIS E 3 40 ? 188.460 -90.492 0.091 1.00 154.61 40 HIS C O 1
ATOM 8098 N N . THR E 3 41 ? 188.633 -89.467 2.088 1.00 159.96 41 THR C N 1
ATOM 8099 C CA . THR E 3 41 ? 187.204 -89.585 2.366 1.00 155.38 41 THR C CA 1
ATOM 8100 C C . THR E 3 41 ? 186.359 -88.663 1.499 1.00 154.25 41 THR C C 1
ATOM 8101 O O . THR E 3 41 ? 185.144 -88.870 1.408 1.00 156.88 41 THR C O 1
ATOM 8105 N N . LEU E 3 42 ? 186.970 -87.662 0.862 1.00 148.82 42 LEU C N 1
ATOM 8106 C CA . LEU E 3 42 ? 186.198 -86.616 0.192 1.00 148.97 42 LEU C CA 1
ATOM 8107 C C . LEU E 3 42 ? 185.256 -87.157 -0.875 1.00 151.60 42 LEU C C 1
ATOM 8108 O O . LEU E 3 42 ? 184.077 -86.760 -0.876 1.00 143.23 42 LEU C O 1
ATOM 8113 N N . PRO E 3 43 ? 185.675 -88.030 -1.801 1.00 157.69 43 PRO C N 1
ATOM 8114 C CA . PRO E 3 43 ? 184.706 -88.514 -2.800 1.00 154.77 43 PRO C CA 1
ATOM 8115 C C . PRO E 3 43 ? 183.529 -89.227 -2.162 1.00 157.90 43 PRO C C 1
ATOM 8116 O O . PRO E 3 43 ? 182.375 -88.917 -2.479 1.00 165.56 43 PRO C O 1
ATOM 8120 N N . TYR E 3 44 ? 183.797 -90.151 -1.237 1.00 145.77 44 TYR C N 1
ATOM 8121 C CA . TYR E 3 44 ? 182.727 -90.904 -0.588 1.00 151.44 44 TYR C CA 1
ATOM 8122 C C . TYR E 3 44 ? 181.748 -89.970 0.113 1.00 152.95 44 TYR C C 1
ATOM 8123 O O . TYR E 3 44 ? 180.527 -90.111 -0.027 1.00 152.86 44 TYR C O 1
ATOM 8132 N N . ALA E 3 45 ? 182.271 -89.017 0.890 1.00 155.96 45 ALA C N 1
ATOM 8133 C CA . ALA E 3 45 ? 181.410 -88.030 1.532 1.00 152.04 45 ALA C CA 1
ATOM 8134 C C . ALA E 3 45 ? 180.591 -87.266 0.499 1.00 147.26 45 ALA C C 1
ATOM 8135 O O . ALA E 3 45 ? 179.406 -86.988 0.717 1.00 152.42 45 ALA C O 1
ATOM 8137 N N . LEU E 3 46 ? 181.207 -86.928 -0.636 1.00 139.02 46 LEU C N 1
ATOM 8138 C CA . LEU E 3 46 ? 180.469 -86.277 -1.714 1.00 144.71 46 LEU C CA 1
ATOM 8139 C C . LEU E 3 46 ? 179.384 -87.193 -2.262 1.00 151.72 46 LEU C C 1
ATOM 8140 O O . LEU E 3 46 ? 178.251 -86.756 -2.495 1.00 144.42 46 LEU C O 1
ATOM 8145 N N . LYS E 3 47 ? 179.713 -88.470 -2.475 1.00 158.90 47 LYS C N 1
ATOM 8146 C CA . LYS E 3 47 ? 178.708 -89.431 -2.915 1.00 164.06 47 LYS C CA 1
ATOM 8147 C C . LYS E 3 47 ? 177.598 -89.558 -1.878 1.00 151.67 47 LYS C C 1
ATOM 8148 O O . LYS E 3 47 ? 176.411 -89.554 -2.220 1.00 147.55 47 LYS C O 1
ATOM 8154 N N . LEU E 3 48 ? 177.971 -89.664 -0.598 1.00 143.38 48 LEU C N 1
ATOM 8155 C CA . LEU E 3 48 ? 176.969 -89.808 0.455 1.00 143.71 48 LEU C CA 1
ATOM 8156 C C . LEU E 3 48 ? 176.124 -88.547 0.595 1.00 138.37 48 LEU C C 1
ATOM 8157 O O . LEU E 3 48 ? 174.898 -88.630 0.729 1.00 135.94 48 LEU C O 1
ATOM 8162 N N . ALA E 3 49 ? 176.758 -87.372 0.570 1.00 139.91 49 ALA C N 1
ATOM 8163 C CA . ALA E 3 49 ? 176.020 -86.133 0.797 1.00 132.93 49 ALA C CA 1
ATOM 8164 C C . ALA E 3 49 ? 174.899 -85.976 -0.218 1.00 136.75 49 ALA C C 1
ATOM 8165 O O . ALA E 3 49 ? 173.785 -85.570 0.131 1.00 144.48 49 ALA C O 1
ATOM 8167 N N . PHE E 3 50 ? 175.173 -86.303 -1.477 1.00 140.67 50 PHE C N 1
ATOM 8168 C CA . PHE E 3 50 ? 174.203 -86.186 -2.552 1.00 133.37 50 PHE C CA 1
ATOM 8169 C C . PHE E 3 50 ? 173.565 -87.523 -2.895 1.00 136.31 50 PHE C C 1
ATOM 8170 O O . PHE E 3 50 ? 172.857 -87.620 -3.902 1.00 142.40 50 PHE C O 1
ATOM 8178 N N . SER E 3 51 ? 173.801 -88.552 -2.081 1.00 144.61 51 SER C N 1
ATOM 8179 C CA . SER E 3 51 ? 173.167 -89.843 -2.289 1.00 153.54 51 SER C CA 1
ATOM 8180 C C . SER E 3 51 ? 171.653 -89.714 -2.179 1.00 143.62 51 SER C C 1
ATOM 8181 O O . SER E 3 51 ? 171.122 -88.797 -1.546 1.00 142.12 51 SER C O 1
ATOM 8184 N N . LYS E 3 52 ? 170.956 -90.651 -2.809 1.00 142.97 52 LYS C N 1
ATOM 8185 C CA . LYS E 3 52 ? 169.505 -90.678 -2.760 1.00 146.49 52 LYS C CA 1
ATOM 8186 C C . LYS E 3 52 ? 169.045 -91.564 -1.607 1.00 142.41 52 LYS C C 1
ATOM 8187 O O . LYS E 3 52 ? 169.821 -92.338 -1.041 1.00 143.19 52 LYS C O 1
ATOM 8193 N N . HIS E 3 53 ? 167.770 -91.426 -1.254 1.00 135.62 53 HIS C N 1
ATOM 8194 C CA . HIS E 3 53 ? 167.184 -92.109 -0.100 1.00 150.40 53 HIS C CA 1
ATOM 8195 C C . HIS E 3 53 ? 167.943 -91.766 1.186 1.00 156.37 53 HIS C C 1
ATOM 8196 O O . HIS E 3 53 ? 167.769 -90.691 1.767 1.00 119.14 53 HIS C O 1
ATOM 8203 N N . GLU E 3 56 ? 167.583 -91.214 4.349 1.00 121.07 56 GLU C N 1
ATOM 8204 C CA . GLU E 3 56 ? 167.662 -92.136 5.478 1.00 162.25 56 GLU C CA 1
ATOM 8205 C C . GLU E 3 56 ? 167.005 -91.499 6.712 1.00 157.78 56 GLU C C 1
ATOM 8206 O O . GLU E 3 56 ? 167.138 -90.296 6.921 1.00 143.18 56 GLU C O 1
ATOM 8212 N N . THR E 3 57 ? 166.289 -92.292 7.521 1.00 159.32 57 THR C N 1
ATOM 8213 C CA . THR E 3 57 ? 165.549 -91.781 8.685 1.00 162.37 57 THR C CA 1
ATOM 8214 C C . THR E 3 57 ? 165.926 -92.532 9.970 1.00 169.36 57 THR C C 1
ATOM 8215 O O . THR E 3 57 ? 165.304 -93.542 10.318 1.00 145.55 57 THR C O 1
ATOM 8219 N N . SER E 3 58 ? 166.962 -92.043 10.670 1.00 176.80 58 SER C N 1
ATOM 8220 C CA . SER E 3 58 ? 167.403 -92.601 11.958 1.00 179.26 58 SER C CA 1
ATOM 8221 C C . SER E 3 58 ? 167.719 -91.454 12.921 1.00 179.05 58 SER C C 1
ATOM 8222 O O . SER E 3 58 ? 168.866 -91.004 12.991 1.00 177.69 58 SER C O 1
ATOM 8225 N N . GLU E 3 59 ? 166.709 -90.997 13.665 1.00 177.91 59 GLU C N 1
ATOM 8226 C CA . GLU E 3 59 ? 166.884 -89.953 14.676 1.00 173.40 59 GLU C CA 1
ATOM 8227 C C . GLU E 3 59 ? 167.516 -88.676 14.132 1.00 169.23 59 GLU C C 1
ATOM 8228 O O . GLU E 3 59 ? 168.714 -88.440 14.319 1.00 166.42 59 GLU C O 1
ATOM 8234 N N . GLY E 3 60 ? 166.722 -87.844 13.475 1.00 169.99 60 GLY C N 1
ATOM 8235 C CA . GLY E 3 60 ? 167.213 -86.578 12.971 1.00 149.59 60 GLY C CA 1
ATOM 8236 C C . GLY E 3 60 ? 166.058 -85.701 12.551 1.00 147.06 60 GLY C C 1
ATOM 8237 O O . GLY E 3 60 ? 164.939 -86.176 12.332 1.00 156.59 60 GLY C O 1
ATOM 8238 N N . ASP E 3 61 ? 166.340 -84.406 12.448 1.00 144.21 61 ASP C N 1
ATOM 8239 C CA . ASP E 3 61 ? 165.293 -83.477 12.045 1.00 146.43 61 ASP C CA 1
ATOM 8240 C C . ASP E 3 61 ? 165.093 -83.465 10.535 1.00 148.13 61 ASP C C 1
ATOM 8241 O O . ASP E 3 61 ? 163.953 -83.400 10.063 1.00 142.58 61 ASP C O 1
ATOM 8246 N N . ILE E 3 62 ? 166.178 -83.542 9.767 1.00 147.99 62 ILE C N 1
ATOM 8247 C CA . ILE E 3 62 ? 166.130 -83.469 8.311 1.00 148.12 62 ILE C CA 1
ATOM 8248 C C . ILE E 3 62 ? 167.264 -84.308 7.726 1.00 139.24 62 ILE C C 1
ATOM 8249 O O . ILE E 3 62 ? 168.112 -84.837 8.446 1.00 136.03 62 ILE C O 1
ATOM 8254 N N . SER E 3 63 ? 167.261 -84.438 6.399 1.00 132.09 63 SER C N 1
ATOM 8255 C CA . SER E 3 63 ? 168.210 -85.284 5.690 1.00 143.61 63 SER C CA 1
ATOM 8256 C C . SER E 3 63 ? 169.647 -84.813 5.898 1.00 155.17 63 SER C C 1
ATOM 8257 O O . SER E 3 63 ? 169.907 -83.691 6.338 1.00 160.32 63 SER C O 1
ATOM 8260 N N . HIS E 3 64 ? 170.592 -85.704 5.579 1.00 157.54 64 HIS C N 1
ATOM 8261 C CA . HIS E 3 64 ? 171.996 -85.307 5.509 1.00 150.72 64 HIS C CA 1
ATOM 8262 C C . HIS E 3 64 ? 172.181 -84.214 4.469 1.00 151.12 64 HIS C C 1
ATOM 8263 O O . HIS E 3 64 ? 172.840 -83.198 4.719 1.00 157.09 64 HIS C O 1
ATOM 8270 N N . PHE E 3 65 ? 171.598 -84.421 3.288 1.00 158.31 65 PHE C N 1
ATOM 8271 C CA . PHE E 3 65 ? 171.659 -83.432 2.220 1.00 148.72 65 PHE C CA 1
ATOM 8272 C C . PHE E 3 65 ? 171.040 -82.115 2.668 1.00 140.90 65 PHE C C 1
ATOM 8273 O O . PHE E 3 65 ? 171.626 -81.043 2.481 1.00 132.62 65 PHE C O 1
ATOM 8281 N N . GLN E 3 66 ? 169.853 -82.183 3.279 1.00 137.74 66 GLN C N 1
ATOM 8282 C CA . GLN E 3 66 ? 169.178 -80.974 3.743 1.00 125.92 66 GLN C CA 1
ATOM 8283 C C . GLN E 3 66 ? 169.977 -80.260 4.821 1.00 110.33 66 GLN C C 1
ATOM 8284 O O . GLN E 3 66 ? 169.884 -79.035 4.950 1.00 117.60 66 GLN C O 1
ATOM 8290 N N . ALA E 3 67 ? 170.744 -81.004 5.618 1.00 109.00 67 ALA C N 1
ATOM 8291 C CA . ALA E 3 67 ? 171.631 -80.374 6.588 1.00 109.67 67 ALA C CA 1
ATOM 8292 C C . ALA E 3 67 ? 172.775 -79.652 5.888 1.00 116.74 67 ALA C C 1
ATOM 8293 O O . ALA E 3 67 ? 173.095 -78.508 6.228 1.00 113.47 67 ALA C O 1
ATOM 8295 N N . LEU E 3 68 ? 173.399 -80.307 4.902 1.00 118.43 68 LEU C N 1
ATOM 8296 C CA . LEU E 3 68 ? 174.495 -79.685 4.164 1.00 119.05 68 LEU C CA 1
ATOM 8297 C C . LEU E 3 68 ? 174.041 -78.416 3.455 1.00 129.69 68 LEU C C 1
ATOM 8298 O O . LEU E 3 68 ? 174.700 -77.374 3.545 1.00 141.03 68 LEU C O 1
ATOM 8303 N N . MET E 3 69 ? 172.922 -78.488 2.729 1.00 129.78 69 MET C N 1
ATOM 8304 C CA . MET E 3 69 ? 172.386 -77.286 2.097 1.00 136.60 69 MET C CA 1
ATOM 8305 C C . MET E 3 69 ? 172.065 -76.200 3.112 1.00 139.20 69 MET C C 1
ATOM 8306 O O . MET E 3 69 ? 172.232 -75.013 2.813 1.00 168.05 69 MET C O 1
ATOM 8311 N N . THR E 3 70 ? 171.617 -76.573 4.312 1.00 116.44 70 THR C N 1
ATOM 8312 C CA . THR E 3 70 ? 171.451 -75.582 5.372 1.00 118.15 70 THR C CA 1
ATOM 8313 C C . THR E 3 70 ? 172.794 -74.981 5.770 1.00 122.68 70 THR C C 1
ATOM 8314 O O . THR E 3 70 ? 172.946 -73.755 5.829 1.00 121.36 70 THR C O 1
ATOM 8318 N N . ALA E 3 71 ? 173.791 -75.833 6.018 1.00 121.58 71 ALA C N 1
ATOM 8319 C CA . ALA E 3 71 ? 175.107 -75.339 6.406 1.00 116.90 71 ALA C CA 1
ATOM 8320 C C . ALA E 3 71 ? 175.743 -74.537 5.279 1.00 121.46 71 ALA C C 1
ATOM 8321 O O . ALA E 3 71 ? 176.296 -73.456 5.515 1.00 126.16 71 ALA C O 1
ATOM 8323 N N . LEU E 3 72 ? 175.666 -75.048 4.047 1.00 115.92 72 LEU C N 1
ATOM 8324 C CA . LEU E 3 72 ? 176.213 -74.324 2.903 1.00 115.05 72 LEU C CA 1
ATOM 8325 C C . LEU E 3 72 ? 175.519 -72.983 2.720 1.00 114.30 72 LEU C C 1
ATOM 8326 O O . LEU E 3 72 ? 176.163 -71.987 2.371 1.00 110.24 72 LEU C O 1
ATOM 8331 N N . ALA E 3 73 ? 174.201 -72.941 2.942 1.00 111.38 73 ALA C N 1
ATOM 8332 C CA . ALA E 3 73 ? 173.487 -71.672 2.866 1.00 107.59 73 ALA C CA 1
ATOM 8333 C C . ALA E 3 73 ? 174.109 -70.650 3.804 1.00 116.52 73 ALA C C 1
ATOM 8334 O O . ALA E 3 73 ? 174.379 -69.513 3.404 1.00 118.22 73 ALA C O 1
ATOM 8336 N N . ALA E 3 74 ? 174.413 -71.064 5.034 1.00 114.65 74 ALA C N 1
ATOM 8337 C CA . ALA E 3 74 ? 175.094 -70.177 5.968 1.00 113.26 74 ALA C CA 1
ATOM 8338 C C . ALA E 3 74 ? 176.554 -69.975 5.577 1.00 111.46 74 ALA C C 1
ATOM 8339 O O . ALA E 3 74 ? 177.080 -68.862 5.679 1.00 107.55 74 ALA C O 1
ATOM 8341 N N . THR E 3 75 ? 177.231 -71.036 5.131 1.00 105.28 75 THR C N 1
ATOM 8342 C CA . THR E 3 75 ? 178.645 -70.914 4.786 1.00 109.08 75 THR C CA 1
ATOM 8343 C C . THR E 3 75 ? 178.843 -70.045 3.546 1.00 115.88 75 THR C C 1
ATOM 8344 O O . THR E 3 75 ? 179.800 -69.266 3.476 1.00 130.08 75 THR C O 1
ATOM 8348 N N . ILE E 3 76 ? 177.918 -70.100 2.611 1.00 112.76 76 ILE C N 1
ATOM 8349 C CA . ILE E 3 76 ? 178.041 -69.283 1.432 1.00 107.22 76 ILE C CA 1
ATOM 8350 C C . ILE E 3 76 ? 177.443 -67.930 1.668 1.00 110.11 76 ILE C C 1
ATOM 8351 O O . ILE E 3 76 ? 176.236 -67.788 1.802 1.00 97.76 76 ILE C O 1
ATOM 8356 N N . GLY E 3 77 ? 178.301 -66.923 1.657 1.00 128.53 77 GLY C N 1
ATOM 8357 C CA . GLY E 3 77 ? 177.862 -65.562 1.890 1.00 141.68 77 GLY C CA 1
ATOM 8358 C C . GLY E 3 77 ? 178.603 -64.518 1.106 1.00 126.87 77 GLY C C 1
ATOM 8359 O O . GLY E 3 77 ? 179.466 -64.840 0.315 1.00 140.72 77 GLY C O 1
ATOM 8360 N N . THR E 3 78 ? 178.274 -63.259 1.331 1.00 113.44 78 THR C N 1
ATOM 8361 C CA . THR E 3 78 ? 178.954 -62.203 0.591 1.00 106.58 78 THR C CA 1
ATOM 8362 C C . THR E 3 78 ? 180.468 -62.303 0.709 1.00 103.97 78 THR C C 1
ATOM 8363 O O . THR E 3 78 ? 181.178 -61.748 -0.136 1.00 126.23 78 THR C O 1
ATOM 8367 N N . GLY E 3 79 ? 180.976 -62.997 1.727 1.00 107.36 79 GLY C N 1
ATOM 8368 C CA . GLY E 3 79 ? 182.405 -63.228 1.809 1.00 104.38 79 GLY C CA 1
ATOM 8369 C C . GLY E 3 79 ? 182.927 -64.000 0.619 1.00 96.74 79 GLY C C 1
ATOM 8370 O O . GLY E 3 79 ? 184.064 -63.799 0.191 1.00 107.44 79 GLY C O 1
ATOM 8371 N N . ASN E 3 80 ? 182.104 -64.891 0.073 1.00 113.89 80 ASN C N 1
ATOM 8372 C CA . ASN E 3 80 ? 182.468 -65.612 -1.139 1.00 106.88 80 ASN C CA 1
ATOM 8373 C C . ASN E 3 80 ? 182.524 -64.674 -2.342 1.00 102.35 80 ASN C C 1
ATOM 8374 O O . ASN E 3 80 ? 183.358 -64.855 -3.237 1.00 102.82 80 ASN C O 1
ATOM 8379 N N . ILE E 3 81 ? 181.641 -63.674 -2.390 1.00 106.83 81 ILE C N 1
ATOM 8380 C CA . ILE E 3 81 ? 181.620 -62.706 -3.488 1.00 108.06 81 ILE C CA 1
ATOM 8381 C C . ILE E 3 81 ? 182.582 -61.552 -3.218 1.00 114.02 81 ILE C C 1
ATOM 8382 O O . ILE E 3 81 ? 183.537 -61.340 -3.971 1.00 116.85 81 ILE C O 1
ATOM 8387 N N . ALA E 3 82 ? 182.351 -60.814 -2.134 1.00 106.64 82 ALA C N 1
ATOM 8388 C CA . ALA E 3 82 ? 183.085 -59.584 -1.863 1.00 93.16 82 ALA C CA 1
ATOM 8389 C C . ALA E 3 82 ? 184.220 -59.763 -0.867 1.00 93.59 82 ALA C C 1
ATOM 8390 O O . ALA E 3 82 ? 185.207 -59.027 -0.938 1.00 105.12 82 ALA C O 1
ATOM 8392 N N . GLY E 3 83 ? 184.112 -60.720 0.053 1.00 88.23 83 GLY C N 1
ATOM 8393 C CA . GLY E 3 83 ? 185.201 -60.960 0.985 1.00 95.87 83 GLY C CA 1
ATOM 8394 C C . GLY E 3 83 ? 186.485 -61.381 0.295 1.00 94.59 83 GLY C C 1
ATOM 8395 O O . GLY E 3 83 ? 187.579 -61.017 0.730 1.00 110.09 83 GLY C O 1
ATOM 8396 N N . VAL E 3 84 ? 186.373 -62.166 -0.780 1.00 82.78 84 VAL C N 1
ATOM 8397 C CA . VAL E 3 84 ? 187.551 -62.517 -1.572 1.00 91.42 84 VAL C CA 1
ATOM 8398 C C . VAL E 3 84 ? 188.121 -61.278 -2.246 1.00 99.89 84 VAL C C 1
ATOM 8399 O O . VAL E 3 84 ? 189.341 -61.075 -2.274 1.00 92.49 84 VAL C O 1
ATOM 8403 N N . ALA E 3 85 ? 187.247 -60.431 -2.799 1.00 111.72 85 ALA C N 1
ATOM 8404 C CA . ALA E 3 85 ? 187.703 -59.219 -3.473 1.00 103.70 85 ALA C CA 1
ATOM 8405 C C . ALA E 3 85 ? 188.511 -58.341 -2.527 1.00 103.24 85 ALA C C 1
ATOM 8406 O O . ALA E 3 85 ? 189.587 -57.847 -2.886 1.00 109.31 85 ALA C O 1
ATOM 8408 N N . THR E 3 86 ? 187.995 -58.128 -1.312 1.00 99.89 86 THR C N 1
ATOM 8409 C CA . THR E 3 86 ? 188.727 -57.375 -0.297 1.00 102.20 86 THR C CA 1
ATOM 8410 C C . THR E 3 86 ? 190.098 -57.994 -0.042 1.00 104.61 86 THR C C 1
ATOM 8411 O O . THR E 3 86 ? 191.095 -57.278 0.100 1.00 121.67 86 THR C O 1
ATOM 8415 N N . ALA E 3 87 ? 190.170 -59.326 -0.009 1.00 97.69 87 ALA C N 1
ATOM 8416 C CA . ALA E 3 87 ? 191.447 -60.003 0.195 1.00 97.37 87 ALA C CA 1
ATOM 8417 C C . ALA E 3 87 ? 192.355 -59.857 -1.019 1.00 98.00 87 ALA C C 1
ATOM 8418 O O . ALA E 3 87 ? 193.567 -59.665 -0.872 1.00 118.00 87 ALA C O 1
ATOM 8420 N N . TYR E 3 88 ? 191.785 -59.937 -2.224 1.00 90.52 88 TYR C N 1
ATOM 8421 C CA . TYR E 3 88 ? 192.585 -59.857 -3.445 1.00 87.52 88 TYR C CA 1
ATOM 8422 C C . TYR E 3 88 ? 193.280 -58.505 -3.556 1.00 94.73 88 TYR C C 1
ATOM 8423 O O . TYR E 3 88 ? 194.466 -58.430 -3.890 1.00 88.19 88 TYR C O 1
ATOM 8432 N N . VAL E 3 89 ? 192.553 -57.421 -3.289 1.00 99.56 89 VAL C N 1
ATOM 8433 C CA . VAL E 3 89 ? 193.149 -56.090 -3.363 1.00 98.69 89 VAL C CA 1
ATOM 8434 C C . VAL E 3 89 ? 194.216 -55.929 -2.284 1.00 92.57 89 VAL C C 1
ATOM 8435 O O . VAL E 3 89 ? 195.390 -55.676 -2.576 1.00 105.47 89 VAL C O 1
ATOM 8439 N N . LEU E 3 90 ? 193.823 -56.103 -1.020 1.00 79.21 90 LEU C N 1
ATOM 8440 C CA . LEU E 3 90 ? 194.705 -55.758 0.092 1.00 88.35 90 LEU C CA 1
ATOM 8441 C C . LEU E 3 90 ? 195.828 -56.776 0.263 1.00 97.43 90 LEU C C 1
ATOM 8442 O O . LEU E 3 90 ? 196.955 -56.409 0.616 1.00 108.34 90 LEU C O 1
ATOM 8447 N N . GLY E 3 91 ? 195.545 -58.053 0.028 1.00 84.26 91 GLY C N 1
ATOM 8448 C CA . GLY E 3 91 ? 196.544 -59.080 0.240 1.00 90.74 91 GLY C CA 1
ATOM 8449 C C . GLY E 3 91 ? 197.233 -59.533 -1.028 1.00 90.02 91 GLY C C 1
ATOM 8450 O O . GLY E 3 91 ? 198.203 -60.293 -0.980 1.00 86.70 91 GLY C O 1
ATOM 8451 N N . GLY E 3 92 ? 196.747 -59.071 -2.171 1.00 82.42 92 GLY C N 1
ATOM 8452 C CA . GLY E 3 92 ? 197.299 -59.479 -3.438 1.00 86.31 92 GLY C CA 1
ATOM 8453 C C . GLY E 3 92 ? 196.622 -60.747 -3.906 1.00 101.29 92 GLY C C 1
ATOM 8454 O O . GLY E 3 92 ? 195.860 -61.372 -3.166 1.00 107.77 92 GLY C O 1
ATOM 8455 N N . PRO E 3 93 ? 196.900 -61.166 -5.143 1.00 112.29 93 PRO C N 1
ATOM 8456 C CA . PRO E 3 93 ? 196.307 -62.419 -5.634 1.00 121.78 93 PRO C CA 1
ATOM 8457 C C . PRO E 3 93 ? 196.778 -63.645 -4.878 1.00 119.40 93 PRO C C 1
ATOM 8458 O O . PRO E 3 93 ? 196.087 -64.670 -4.902 1.00 105.94 93 PRO C O 1
ATOM 8462 N N . GLY E 3 94 ? 197.929 -63.576 -4.209 1.00 131.73 94 GLY C N 1
ATOM 8463 C CA . GLY E 3 94 ? 198.412 -64.709 -3.444 1.00 132.81 94 GLY C CA 1
ATOM 8464 C C . GLY E 3 94 ? 197.539 -65.072 -2.264 1.00 134.41 94 GLY C C 1
ATOM 8465 O O . GLY E 3 94 ? 197.650 -66.187 -1.745 1.00 152.07 94 GLY C O 1
ATOM 8466 N N . ALA E 3 95 ? 196.661 -64.162 -1.839 1.00 123.83 95 ALA C N 1
ATOM 8467 C CA . ALA E 3 95 ? 195.767 -64.461 -0.727 1.00 122.88 95 ALA C CA 1
ATOM 8468 C C . ALA E 3 95 ? 194.842 -65.632 -1.047 1.00 115.46 95 ALA C C 1
ATOM 8469 O O . ALA E 3 95 ? 194.412 -66.346 -0.134 1.00 122.30 95 ALA C O 1
ATOM 8471 N N . ILE E 3 96 ? 194.535 -65.849 -2.330 1.00 95.36 96 ILE C N 1
ATOM 8472 C CA . ILE E 3 96 ? 193.678 -66.968 -2.724 1.00 102.13 96 ILE C CA 1
ATOM 8473 C C . ILE E 3 96 ? 194.292 -68.286 -2.275 1.00 119.69 96 ILE C C 1
ATOM 8474 O O . ILE E 3 96 ? 193.611 -69.146 -1.702 1.00 124.95 96 ILE C O 1
ATOM 8479 N N . PHE E 3 97 ? 195.589 -68.469 -2.542 1.00 122.10 97 PHE C N 1
ATOM 8480 C CA . PHE E 3 97 ? 196.264 -69.699 -2.141 1.00 120.32 97 PHE C CA 1
ATOM 8481 C C . PHE E 3 97 ? 196.175 -69.894 -0.637 1.00 121.24 97 PHE C C 1
ATOM 8482 O O . PHE E 3 97 ? 195.881 -70.993 -0.155 1.00 140.36 97 PHE C O 1
ATOM 8490 N N . TRP E 3 98 ? 196.435 -68.831 0.125 1.00 105.15 98 TRP C N 1
ATOM 8491 C CA . TRP E 3 98 ? 196.354 -68.929 1.575 1.00 124.22 98 TRP C CA 1
ATOM 8492 C C . TRP E 3 98 ? 194.917 -69.056 2.056 1.00 134.92 98 TRP C C 1
ATOM 8493 O O . TRP E 3 98 ? 194.689 -69.592 3.145 1.00 143.85 98 TRP C O 1
ATOM 8504 N N . MET E 3 99 ? 193.947 -68.588 1.268 1.00 126.77 99 MET C N 1
ATOM 8505 C CA . MET E 3 99 ? 192.559 -68.949 1.529 1.00 111.11 99 MET C CA 1
ATOM 8506 C C . MET E 3 99 ? 192.352 -70.450 1.362 1.00 117.16 99 MET C C 1
ATOM 8507 O O . MET E 3 99 ? 191.602 -71.070 2.126 1.00 130.23 99 MET C O 1
ATOM 8512 N N . TRP E 3 100 ? 193.004 -71.049 0.360 1.00 112.13 100 TRP C N 1
ATOM 8513 C CA . TRP E 3 100 ? 192.882 -72.489 0.144 1.00 118.02 100 TRP C CA 1
ATOM 8514 C C . TRP E 3 100 ? 193.436 -73.272 1.325 1.00 119.53 100 TRP C C 1
ATOM 8515 O O . TRP E 3 100 ? 192.791 -74.200 1.827 1.00 115.90 100 TRP C O 1
ATOM 8526 N N . VAL E 3 101 ? 194.640 -72.904 1.779 1.00 119.47 101 VAL C N 1
ATOM 8527 C CA . VAL E 3 101 ? 195.259 -73.578 2.916 1.00 128.34 101 VAL C CA 1
ATOM 8528 C C . VAL E 3 101 ? 194.348 -73.490 4.130 1.00 138.85 101 VAL C C 1
ATOM 8529 O O . VAL E 3 101 ? 194.284 -74.423 4.943 1.00 141.58 101 VAL C O 1
ATOM 8533 N N . THR E 3 102 ? 193.580 -72.400 4.237 1.00 136.04 102 THR C N 1
ATOM 8534 C CA . THR E 3 102 ? 192.613 -72.267 5.321 1.00 131.72 102 THR C CA 1
ATOM 8535 C C . THR E 3 102 ? 191.549 -73.353 5.240 1.00 127.74 102 THR C C 1
ATOM 8536 O O . THR E 3 102 ? 191.189 -73.956 6.256 1.00 129.57 102 THR C O 1
ATOM 8540 N N . ALA E 3 103 ? 191.040 -73.620 4.035 1.00 123.63 103 ALA C N 1
ATOM 8541 C CA . ALA E 3 103 ? 190.001 -74.631 3.871 1.00 122.80 103 ALA C CA 1
ATOM 8542 C C . ALA E 3 103 ? 190.571 -76.038 3.988 1.00 117.64 103 ALA C C 1
ATOM 8543 O O . ALA E 3 103 ? 190.021 -76.881 4.707 1.00 109.23 103 ALA C O 1
ATOM 8545 N N . PHE E 3 104 ? 191.660 -76.317 3.264 1.00 117.67 104 PHE C N 1
ATOM 8546 C CA . PHE E 3 104 ? 192.196 -77.676 3.199 1.00 130.54 104 PHE C CA 1
ATOM 8547 C C . PHE E 3 104 ? 192.498 -78.217 4.592 1.00 140.84 104 PHE C C 1
ATOM 8548 O O . PHE E 3 104 ? 191.962 -79.254 4.998 1.00 153.93 104 PHE C O 1
ATOM 8556 N N . PHE E 3 105 ? 193.366 -77.529 5.339 1.00 132.64 105 PHE C N 1
ATOM 8557 C CA . PHE E 3 105 ? 193.590 -77.888 6.737 1.00 132.88 105 PHE C CA 1
ATOM 8558 C C . PHE E 3 105 ? 192.329 -77.694 7.568 1.00 127.20 105 PHE C C 1
ATOM 8559 O O . PHE E 3 105 ? 192.131 -78.386 8.573 1.00 125.43 105 PHE C O 1
ATOM 8567 N N . GLY E 3 106 ? 191.466 -76.761 7.163 1.00 126.39 106 GLY C N 1
ATOM 8568 C CA . GLY E 3 106 ? 190.224 -76.527 7.872 1.00 129.11 106 GLY C CA 1
ATOM 8569 C C . GLY E 3 106 ? 189.211 -77.637 7.717 1.00 131.58 106 GLY C C 1
ATOM 8570 O O . GLY E 3 106 ? 188.316 -77.760 8.559 1.00 141.54 106 GLY C O 1
ATOM 8571 N N . MET E 3 107 ? 189.317 -78.432 6.647 1.00 134.80 107 MET C N 1
ATOM 8572 C CA . MET E 3 107 ? 188.430 -79.580 6.470 1.00 133.59 107 MET C CA 1
ATOM 8573 C C . MET E 3 107 ? 188.392 -80.448 7.719 1.00 136.77 107 MET C C 1
ATOM 8574 O O . MET E 3 107 ? 187.317 -80.840 8.184 1.00 140.07 107 MET C O 1
ATOM 8579 N N . ALA E 3 108 ? 189.567 -80.766 8.266 1.00 138.55 108 ALA C N 1
ATOM 8580 C CA . ALA E 3 108 ? 189.626 -81.551 9.492 1.00 145.59 108 ALA C CA 1
ATOM 8581 C C . ALA E 3 108 ? 188.922 -80.831 10.632 1.00 143.96 108 ALA C C 1
ATOM 8582 O O . ALA E 3 108 ? 188.235 -81.461 11.446 1.00 147.58 108 ALA C O 1
ATOM 8584 N N . THR E 3 109 ? 189.088 -79.507 10.707 1.00 141.19 109 THR C N 1
ATOM 8585 C CA . THR E 3 109 ? 188.480 -78.739 11.787 1.00 134.66 109 THR C CA 1
ATOM 8586 C C . THR E 3 109 ? 186.961 -78.840 11.727 1.00 119.99 109 THR C C 1
ATOM 8587 O O . THR E 3 109 ? 186.308 -79.108 12.740 1.00 117.11 109 THR C O 1
ATOM 8591 N N . LYS E 3 110 ? 186.384 -78.651 10.534 1.00 121.48 110 LYS C N 1
ATOM 8592 C CA . LYS E 3 110 ? 184.934 -78.733 10.383 1.00 117.53 110 LYS C CA 1
ATOM 8593 C C . LYS E 3 110 ? 184.434 -80.134 10.698 1.00 138.19 110 LYS C C 1
ATOM 8594 O O . LYS E 3 110 ? 183.345 -80.306 11.260 1.00 141.11 110 LYS C O 1
ATOM 8600 N N . TYR E 3 111 ? 185.214 -81.149 10.320 1.00 143.59 111 TYR C N 1
ATOM 8601 C CA . TYR E 3 111 ? 184.857 -82.529 10.627 1.00 134.19 111 TYR C CA 1
ATOM 8602 C C . TYR E 3 111 ? 184.817 -82.758 12.131 1.00 133.81 111 TYR C C 1
ATOM 8603 O O . TYR E 3 111 ? 183.838 -83.290 12.666 1.00 155.73 111 TYR C O 1
ATOM 8612 N N . ALA E 3 112 ? 185.880 -82.350 12.832 1.00 123.08 112 ALA C N 1
ATOM 8613 C CA . ALA E 3 112 ? 185.922 -82.502 14.282 1.00 134.64 112 ALA C CA 1
ATOM 8614 C C . ALA E 3 112 ? 184.764 -81.772 14.946 1.00 139.13 112 ALA C C 1
ATOM 8615 O O . ALA E 3 112 ? 184.231 -82.235 15.962 1.00 131.51 112 ALA C O 1
ATOM 8617 N N . GLU E 3 113 ? 184.366 -80.626 14.390 1.00 142.31 113 GLU C N 1
ATOM 8618 C CA . GLU E 3 113 ? 183.179 -79.938 14.884 1.00 151.18 113 GLU C CA 1
ATOM 8619 C C . GLU E 3 113 ? 181.940 -80.814 14.737 1.00 158.83 113 GLU C C 1
ATOM 8620 O O . GLU E 3 113 ? 181.163 -80.978 15.685 1.00 173.25 113 GLU C O 1
ATOM 8626 N N . ALA E 3 114 ? 181.748 -81.402 13.553 1.00 155.62 114 ALA C N 1
ATOM 8627 C CA . ALA E 3 114 ? 180.542 -82.184 13.300 1.00 150.29 114 ALA C CA 1
ATOM 8628 C C . ALA E 3 114 ? 180.531 -83.484 14.100 1.00 163.65 114 ALA C C 1
ATOM 8629 O O . ALA E 3 114 ? 179.478 -83.895 14.602 1.00 180.50 114 ALA C O 1
ATOM 8631 N N . VAL E 3 115 ? 181.681 -84.154 14.218 1.00 152.60 115 VAL C N 1
ATOM 8632 C CA . VAL E 3 115 ? 181.751 -85.376 15.021 1.00 145.39 115 VAL C CA 1
ATOM 8633 C C . VAL E 3 115 ? 181.295 -85.095 16.443 1.00 151.86 115 VAL C C 1
ATOM 8634 O O . VAL E 3 115 ? 180.347 -85.707 16.944 1.00 161.02 115 VAL C O 1
ATOM 8638 N N . LEU E 3 116 ? 181.959 -84.149 17.108 1.00 152.52 116 LEU C N 1
ATOM 8639 C CA . LEU E 3 116 ? 181.649 -83.870 18.500 1.00 148.54 116 LEU C CA 1
ATOM 8640 C C . LEU E 3 116 ? 180.238 -83.341 18.688 1.00 138.93 116 LEU C C 1
ATOM 8641 O O . LEU E 3 116 ? 179.711 -83.424 19.803 1.00 141.08 116 LEU C O 1
ATOM 8646 N N . ALA E 3 117 ? 179.574 -82.903 17.616 1.00 135.80 117 ALA C N 1
ATOM 8647 C CA . ALA E 3 117 ? 178.179 -82.502 17.713 1.00 140.57 117 ALA C CA 1
ATOM 8648 C C . ALA E 3 117 ? 177.275 -83.665 18.073 1.00 151.74 117 ALA C C 1
ATOM 8649 O O . ALA E 3 117 ? 176.104 -83.441 18.383 1.00 165.41 117 ALA C O 1
ATOM 8651 N N . ILE E 3 118 ? 177.801 -84.889 18.061 1.00 146.40 118 ILE C N 1
ATOM 8652 C CA . ILE E 3 118 ? 177.013 -86.055 18.429 1.00 132.63 118 ILE C CA 1
ATOM 8653 C C . ILE E 3 118 ? 176.636 -86.031 19.905 1.00 146.80 118 ILE C C 1
ATOM 8654 O O . ILE E 3 118 ? 175.624 -86.622 20.299 1.00 162.56 118 ILE C O 1
ATOM 8659 N N . LYS E 3 119 ? 177.426 -85.362 20.746 1.00 150.56 119 LYS C N 1
ATOM 8660 C CA . LYS E 3 119 ? 177.090 -85.215 22.161 1.00 152.58 119 LYS C CA 1
ATOM 8661 C C . LYS E 3 119 ? 176.014 -84.139 22.320 1.00 158.38 119 LYS C C 1
ATOM 8662 O O . LYS E 3 119 ? 176.206 -83.099 22.947 1.00 151.52 119 LYS C O 1
ATOM 8668 N N . TYR E 3 120 ? 174.855 -84.420 21.728 1.00 168.20 120 TYR C N 1
ATOM 8669 C CA . TYR E 3 120 ? 173.767 -83.460 21.648 1.00 162.32 120 TYR C CA 1
ATOM 8670 C C . TYR E 3 120 ? 172.492 -84.073 22.200 1.00 162.71 120 TYR C C 1
ATOM 8671 O O . TYR E 3 120 ? 172.204 -85.251 21.968 1.00 182.42 120 TYR C O 1
ATOM 8680 N N . ARG E 3 121 ? 171.737 -83.269 22.940 1.00 155.50 121 ARG C N 1
ATOM 8681 C CA . ARG E 3 121 ? 170.460 -83.679 23.499 1.00 162.71 121 ARG C CA 1
ATOM 8682 C C . ARG E 3 121 ? 169.381 -82.803 22.884 1.00 156.00 121 ARG C C 1
ATOM 8683 O O . ARG E 3 121 ? 169.524 -81.577 22.844 1.00 156.81 121 ARG C O 1
ATOM 8691 N N . THR E 3 122 ? 168.320 -83.433 22.390 1.00 153.13 122 THR C N 1
ATOM 8692 C CA . THR E 3 122 ? 167.223 -82.697 21.780 1.00 147.62 122 THR C CA 1
ATOM 8693 C C . THR E 3 122 ? 166.461 -81.884 22.818 1.00 147.87 122 THR C C 1
ATOM 8694 O O . THR E 3 122 ? 166.431 -82.213 24.006 1.00 120.50 122 THR C O 1
ATOM 8698 N N . VAL E 3 123 ? 165.829 -80.818 22.342 1.00 165.54 123 VAL C N 1
ATOM 8699 C CA . VAL E 3 123 ? 165.158 -79.855 23.193 1.00 155.54 123 VAL C CA 1
ATOM 8700 C C . VAL E 3 123 ? 163.658 -80.137 23.177 1.00 151.34 123 VAL C C 1
ATOM 8701 O O . VAL E 3 123 ? 163.174 -81.006 22.455 1.00 155.15 123 VAL C O 1
ATOM 8705 N N . ASP E 3 124 ? 162.912 -79.407 24.005 1.00 147.70 124 ASP C N 1
ATOM 8706 C CA . ASP E 3 124 ? 161.457 -79.498 24.046 1.00 154.03 124 ASP C CA 1
ATOM 8707 C C . ASP E 3 124 ? 160.889 -78.916 22.753 1.00 165.34 124 ASP C C 1
ATOM 8708 O O . ASP E 3 124 ? 161.608 -78.674 21.782 1.00 179.44 124 ASP C O 1
ATOM 8713 N N . ASP E 3 125 ? 159.584 -78.649 22.741 1.00 170.04 125 ASP C N 1
ATOM 8714 C CA . ASP E 3 125 ? 158.919 -78.034 21.591 1.00 179.40 125 ASP C CA 1
ATOM 8715 C C . ASP E 3 125 ? 159.266 -78.790 20.309 1.00 178.87 125 ASP C C 1
ATOM 8716 O O . ASP E 3 125 ? 159.957 -78.280 19.428 1.00 181.19 125 ASP C O 1
ATOM 8721 N N . ASN E 3 126 ? 158.814 -80.048 20.255 1.00 183.95 126 ASN C N 1
ATOM 8722 C CA . ASN E 3 126 ? 159.154 -80.983 19.185 1.00 184.76 126 ASN C CA 1
ATOM 8723 C C . ASN E 3 126 ? 160.616 -81.396 19.298 1.00 175.67 126 ASN C C 1
ATOM 8724 O O . ASN E 3 126 ? 161.343 -80.883 20.153 1.00 160.03 126 ASN C O 1
ATOM 8729 N N . GLY E 3 127 ? 161.041 -82.348 18.468 1.00 188.57 127 GLY C N 1
ATOM 8730 C CA . GLY E 3 127 ? 162.398 -82.847 18.504 1.00 179.50 127 GLY C CA 1
ATOM 8731 C C . GLY E 3 127 ? 163.378 -81.701 18.385 1.00 185.83 127 GLY C C 1
ATOM 8732 O O . GLY E 3 127 ? 164.193 -81.472 19.283 1.00 182.97 127 GLY C O 1
ATOM 8733 N N . GLU E 3 128 ? 163.270 -80.948 17.290 1.00 182.97 128 GLU C N 1
ATOM 8734 C CA . GLU E 3 128 ? 164.125 -79.802 16.995 1.00 186.75 128 GLU C CA 1
ATOM 8735 C C . GLU E 3 128 ? 165.610 -80.130 17.112 1.00 193.75 128 GLU C C 1
ATOM 8736 O O . GLU E 3 128 ? 166.386 -79.806 16.208 1.00 207.83 128 GLU C O 1
ATOM 8742 N N . MET E 3 129 ? 166.006 -80.758 18.222 1.00 157.24 129 MET C N 1
ATOM 8743 C CA . MET E 3 129 ? 167.367 -81.193 18.514 1.00 139.02 129 MET C CA 1
ATOM 8744 C C . MET E 3 129 ? 168.342 -80.022 18.566 1.00 151.17 129 MET C C 1
ATOM 8745 O O . MET E 3 129 ? 168.297 -79.109 17.736 1.00 152.50 129 MET C O 1
ATOM 8750 N N . ALA E 3 130 ? 169.246 -80.051 19.536 1.00 151.54 130 ALA C N 1
ATOM 8751 C CA . ALA E 3 130 ? 170.155 -78.938 19.790 1.00 149.34 130 ALA C CA 1
ATOM 8752 C C . ALA E 3 130 ? 171.550 -79.515 19.987 1.00 156.65 130 ALA C C 1
ATOM 8753 O O . ALA E 3 130 ? 171.848 -80.089 21.039 1.00 176.10 130 ALA C O 1
ATOM 8755 N N . GLY E 3 131 ? 172.376 -79.421 18.957 1.00 140.57 131 GLY C N 1
ATOM 8756 C CA . GLY E 3 131 ? 173.765 -79.842 19.035 1.00 133.36 131 GLY C CA 1
ATOM 8757 C C . GLY E 3 131 ? 174.685 -78.702 18.649 1.00 146.80 131 GLY C C 1
ATOM 8758 O O . GLY E 3 131 ? 174.408 -77.970 17.698 1.00 152.60 131 GLY C O 1
ATOM 8759 N N . GLY E 3 132 ? 175.775 -78.558 19.392 1.00 153.12 132 GLY C N 1
ATOM 8760 C CA . GLY E 3 132 ? 176.766 -77.559 19.078 1.00 160.97 132 GLY C CA 1
ATOM 8761 C C . GLY E 3 132 ? 177.914 -77.528 20.065 1.00 167.77 132 GLY C C 1
ATOM 8762 O O . GLY E 3 132 ? 177.915 -78.235 21.078 1.00 188.16 132 GLY C O 1
ATOM 8763 N N . PRO E 3 133 ? 178.916 -76.691 19.781 1.00 152.52 133 PRO C N 1
ATOM 8764 C CA . PRO E 3 133 ? 180.107 -76.644 20.646 1.00 138.31 133 PRO C CA 1
ATOM 8765 C C . PRO E 3 133 ? 179.806 -76.320 22.099 1.00 142.52 133 PRO C C 1
ATOM 8766 O O . PRO E 3 133 ? 180.514 -76.811 22.984 1.00 137.26 133 PRO C O 1
ATOM 8770 N N . MET E 3 134 ? 178.774 -75.516 22.376 1.00 151.47 134 MET C N 1
ATOM 8771 C CA . MET E 3 134 ? 178.389 -75.266 23.762 1.00 161.18 134 MET C CA 1
ATOM 8772 C C . MET E 3 134 ? 177.993 -76.560 24.458 1.00 176.15 134 MET C C 1
ATOM 8773 O O . MET E 3 134 ? 178.187 -76.699 25.671 1.00 185.13 134 MET C O 1
ATOM 8778 N N . TYR E 3 135 ? 177.433 -77.510 23.709 1.00 170.59 135 TYR C N 1
ATOM 8779 C CA . TYR E 3 135 ? 177.112 -78.811 24.282 1.00 153.57 135 TYR C CA 1
ATOM 8780 C C . TYR E 3 135 ? 178.367 -79.639 24.531 1.00 146.54 135 TYR C C 1
ATOM 8781 O O . TYR E 3 135 ? 178.445 -80.341 25.544 1.00 155.13 135 TYR C O 1
ATOM 8790 N N . PHE E 3 136 ? 179.339 -79.608 23.607 1.00 139.90 136 PHE C N 1
ATOM 8791 C CA . PHE E 3 136 ? 180.570 -80.371 23.816 1.00 138.63 136 PHE C CA 1
ATOM 8792 C C . PHE E 3 136 ? 181.129 -80.000 25.170 1.00 146.15 136 PHE C C 1
ATOM 8793 O O . PHE E 3 136 ? 181.543 -80.851 25.964 1.00 164.92 136 PHE C O 1
ATOM 8801 N N . LEU E 3 137 ? 181.152 -78.692 25.423 1.00 135.01 137 LEU C N 1
ATOM 8802 C CA . LEU E 3 137 ? 181.808 -78.140 26.592 1.00 137.83 137 LEU C CA 1
ATOM 8803 C C . LEU E 3 137 ? 181.111 -78.611 27.858 1.00 149.47 137 LEU C C 1
ATOM 8804 O O . LEU E 3 137 ? 181.770 -78.947 28.846 1.00 155.39 137 LEU C O 1
ATOM 8809 N N . GLU E 3 138 ? 179.800 -78.803 27.778 1.00 160.94 138 GLU C N 1
ATOM 8810 C CA . GLU E 3 138 ? 179.058 -79.341 28.910 1.00 177.16 138 GLU C CA 1
ATOM 8811 C C . GLU E 3 138 ? 179.532 -80.783 29.158 1.00 186.66 138 GLU C C 1
ATOM 8812 O O . GLU E 3 138 ? 179.644 -81.220 30.303 1.00 191.27 138 GLU C O 1
ATOM 8818 N N . LYS E 3 139 ? 179.807 -81.509 28.073 1.00 176.89 139 LYS C N 1
ATOM 8819 C CA . LYS E 3 139 ? 180.288 -82.882 28.134 1.00 155.91 139 LYS C CA 1
ATOM 8820 C C . LYS E 3 139 ? 181.807 -82.964 28.027 1.00 165.15 139 LYS C C 1
ATOM 8821 O O . LYS E 3 139 ? 182.342 -83.963 27.534 1.00 173.88 139 LYS C O 1
ATOM 8827 N N . GLY E 3 140 ? 182.516 -81.927 28.469 1.00 160.33 140 GLY C N 1
ATOM 8828 C CA . GLY E 3 140 ? 183.964 -81.952 28.443 1.00 160.58 140 GLY C CA 1
ATOM 8829 C C . GLY E 3 140 ? 184.501 -82.575 29.712 1.00 187.90 140 GLY C C 1
ATOM 8830 O O . GLY E 3 140 ? 184.145 -83.710 30.041 1.00 196.89 140 GLY C O 1
ATOM 8831 N N . LEU E 3 141 ? 185.340 -81.850 30.446 1.00 199.19 141 LEU C N 1
ATOM 8832 C CA . LEU E 3 141 ? 185.869 -82.308 31.733 1.00 208.25 141 LEU C CA 1
ATOM 8833 C C . LEU E 3 141 ? 185.677 -81.208 32.774 1.00 215.95 141 LEU C C 1
ATOM 8834 O O . LEU E 3 141 ? 186.652 -80.597 33.227 1.00 220.86 141 LEU C O 1
ATOM 8839 N N . PRO E 3 142 ? 184.415 -80.923 33.177 1.00 208.94 142 PRO C N 1
ATOM 8840 C CA . PRO E 3 142 ? 184.048 -79.818 34.082 1.00 193.84 142 PRO C CA 1
ATOM 8841 C C . PRO E 3 142 ? 185.023 -79.573 35.237 1.00 179.92 142 PRO C C 1
ATOM 8842 O O . PRO E 3 142 ? 185.865 -78.679 35.141 1.00 168.93 142 PRO C O 1
ATOM 8846 N N . LEU E 3 146 ? 184.923 -76.651 33.921 1.00 151.40 146 LEU C N 1
ATOM 8847 C CA . LEU E 3 146 ? 185.154 -75.458 33.115 1.00 158.02 146 LEU C CA 1
ATOM 8848 C C . LEU E 3 146 ? 184.286 -75.481 31.867 1.00 167.72 146 LEU C C 1
ATOM 8849 O O . LEU E 3 146 ? 183.958 -74.434 31.309 1.00 153.57 146 LEU C O 1
ATOM 8854 N N . GLY E 3 147 ? 183.954 -76.689 31.408 1.00 179.00 147 GLY C N 1
ATOM 8855 C CA . GLY E 3 147 ? 183.165 -76.813 30.198 1.00 174.51 147 GLY C CA 1
ATOM 8856 C C . GLY E 3 147 ? 181.809 -76.149 30.319 1.00 165.88 147 GLY C C 1
ATOM 8857 O O . GLY E 3 147 ? 181.296 -75.580 29.352 1.00 154.10 147 GLY C O 1
ATOM 8858 N N . LYS E 3 148 ? 181.205 -76.220 31.507 1.00 166.28 148 LYS C N 1
ATOM 8859 C CA . LYS E 3 148 ? 179.980 -75.467 31.748 1.00 158.75 148 LYS C CA 1
ATOM 8860 C C . LYS E 3 148 ? 180.230 -73.977 31.556 1.00 157.34 148 LYS C C 1
ATOM 8861 O O . LYS E 3 148 ? 179.397 -73.265 30.984 1.00 142.98 148 LYS C O 1
ATOM 8867 N N . ILE E 3 149 ? 181.387 -73.492 32.019 1.00 163.87 149 ILE C N 1
ATOM 8868 C CA . ILE E 3 149 ? 181.737 -72.082 31.868 1.00 155.24 149 ILE C CA 1
ATOM 8869 C C . ILE E 3 149 ? 182.007 -71.743 30.405 1.00 154.31 149 ILE C C 1
ATOM 8870 O O . ILE E 3 149 ? 181.594 -70.686 29.914 1.00 160.64 149 ILE C O 1
ATOM 8875 N N . LEU E 3 150 ? 182.729 -72.613 29.694 1.00 142.87 150 LEU C N 1
ATOM 8876 C CA . LEU E 3 150 ? 183.027 -72.345 28.290 1.00 129.21 150 LEU C CA 1
ATOM 8877 C C . LEU E 3 150 ? 181.761 -72.352 27.441 1.00 131.96 150 LEU C C 1
ATOM 8878 O O . LEU E 3 150 ? 181.570 -71.472 26.594 1.00 137.15 150 LEU C O 1
ATOM 8883 N N . GLY E 3 151 ? 180.883 -73.335 27.658 1.00 127.99 151 GLY C N 1
ATOM 8884 C CA . GLY E 3 151 ? 179.690 -73.447 26.835 1.00 128.40 151 GLY C CA 1
ATOM 8885 C C . GLY E 3 151 ? 178.784 -72.237 26.944 1.00 134.90 151 GLY C C 1
ATOM 8886 O O . GLY E 3 151 ? 178.283 -71.736 25.934 1.00 137.95 151 GLY C O 1
ATOM 8887 N N . VAL E 3 152 ? 178.566 -71.745 28.169 1.00 137.25 152 VAL C N 1
ATOM 8888 C CA . VAL E 3 152 ? 177.728 -70.561 28.335 1.00 140.03 152 VAL C CA 1
ATOM 8889 C C . VAL E 3 152 ? 178.405 -69.346 27.710 1.00 137.52 152 VAL C C 1
ATOM 8890 O O . VAL E 3 152 ? 177.731 -68.462 27.166 1.00 135.15 152 VAL C O 1
ATOM 8894 N N . ALA E 3 153 ? 179.739 -69.291 27.751 1.00 135.21 153 ALA C N 1
ATOM 8895 C CA . ALA E 3 153 ? 180.462 -68.227 27.060 1.00 137.54 153 ALA C CA 1
ATOM 8896 C C . ALA E 3 153 ? 180.264 -68.326 25.553 1.00 131.42 153 ALA C C 1
ATOM 8897 O O . ALA E 3 153 ? 179.972 -67.325 24.888 1.00 134.71 153 ALA C O 1
ATOM 8899 N N . PHE E 3 154 ? 180.439 -69.530 24.998 1.00 117.09 154 PHE C N 1
ATOM 8900 C CA . PHE E 3 154 ? 180.289 -69.726 23.559 1.00 120.41 154 PHE C CA 1
ATOM 8901 C C . PHE E 3 154 ? 178.905 -69.298 23.089 1.00 132.60 154 PHE C C 1
ATOM 8902 O O . PHE E 3 154 ? 178.769 -68.606 22.073 1.00 147.09 154 PHE C O 1
ATOM 8910 N N . ALA E 3 155 ? 177.864 -69.704 23.819 1.00 129.31 155 ALA C N 1
ATOM 8911 C CA . ALA E 3 155 ? 176.508 -69.317 23.448 1.00 126.37 155 ALA C CA 1
ATOM 8912 C C . ALA E 3 155 ? 176.322 -67.812 23.573 1.00 136.73 155 ALA C C 1
ATOM 8913 O O . ALA E 3 155 ? 175.671 -67.185 22.729 1.00 132.25 155 ALA C O 1
ATOM 8915 N N . PHE E 3 156 ? 176.904 -67.218 24.617 1.00 140.92 156 PHE C N 1
ATOM 8916 C CA . PHE E 3 156 ? 176.856 -65.771 24.788 1.00 133.48 156 PHE C CA 1
ATOM 8917 C C . PHE E 3 156 ? 177.422 -65.069 23.559 1.00 137.63 156 PHE C C 1
ATOM 8918 O O . PHE E 3 156 ? 176.832 -64.110 23.048 1.00 157.78 156 PHE C O 1
ATOM 8926 N N . PHE E 3 157 ? 178.568 -65.545 23.064 1.00 128.66 157 PHE C N 1
ATOM 8927 C CA . PHE E 3 157 ? 179.178 -64.969 21.867 1.00 127.35 157 PHE C CA 1
ATOM 8928 C C . PHE E 3 157 ? 178.376 -65.303 20.612 1.00 123.52 157 PHE C C 1
ATOM 8929 O O . PHE E 3 157 ? 177.994 -64.407 19.849 1.00 121.44 157 PHE C O 1
ATOM 8937 N N . GLY E 3 158 ? 178.127 -66.591 20.376 1.00 123.32 158 GLY C N 1
ATOM 8938 C CA . GLY E 3 158 ? 177.490 -67.003 19.134 1.00 114.14 158 GLY C CA 1
ATOM 8939 C C . GLY E 3 158 ? 176.115 -66.398 18.933 1.00 102.82 158 GLY C C 1
ATOM 8940 O O . GLY E 3 158 ? 175.737 -66.057 17.810 1.00 90.07 158 GLY C O 1
ATOM 8941 N N . ALA E 3 159 ? 175.349 -66.258 20.019 1.00 106.55 159 ALA C N 1
ATOM 8942 C CA . ALA E 3 159 ? 174.037 -65.632 19.914 1.00 102.72 159 ALA C CA 1
ATOM 8943 C C . ALA E 3 159 ? 174.161 -64.219 19.363 1.00 108.53 159 ALA C C 1
ATOM 8944 O O . ALA E 3 159 ? 173.356 -63.798 18.523 1.00 104.56 159 ALA C O 1
ATOM 8946 N N . PHE E 3 160 ? 175.167 -63.475 19.824 1.00 114.60 160 PHE C N 1
ATOM 8947 C CA . PHE E 3 160 ? 175.433 -62.152 19.272 1.00 109.32 160 PHE C CA 1
ATOM 8948 C C . PHE E 3 160 ? 176.084 -62.263 17.901 1.00 102.87 160 PHE C C 1
ATOM 8949 O O . PHE E 3 160 ? 175.639 -61.630 16.937 1.00 98.17 160 PHE C O 1
ATOM 8957 N N . ALA E 3 161 ? 177.132 -63.087 17.796 1.00 95.79 161 ALA C N 1
ATOM 8958 C CA . ALA E 3 161 ? 177.945 -63.161 16.587 1.00 106.42 161 ALA C CA 1
ATOM 8959 C C . ALA E 3 161 ? 177.134 -63.522 15.351 1.00 99.59 161 ALA C C 1
ATOM 8960 O O . ALA E 3 161 ? 177.572 -63.241 14.231 1.00 108.91 161 ALA C O 1
ATOM 8962 N N . ALA E 3 162 ? 175.961 -64.128 15.526 1.00 100.30 162 ALA C N 1
ATOM 8963 C CA . ALA E 3 162 ? 175.137 -64.483 14.379 1.00 108.34 162 ALA C CA 1
ATOM 8964 C C . ALA E 3 162 ? 174.640 -63.240 13.649 1.00 105.11 162 ALA C C 1
ATOM 8965 O O . ALA E 3 162 ? 174.542 -63.238 12.418 1.00 109.80 162 ALA C O 1
ATOM 8967 N N . PHE E 3 163 ? 174.316 -62.174 14.389 1.00 101.95 163 PHE C N 1
ATOM 8968 C CA . PHE E 3 163 ? 173.795 -60.960 13.764 1.00 108.58 163 PHE C CA 1
ATOM 8969 C C . PHE E 3 163 ? 174.819 -60.315 12.836 1.00 115.79 163 PHE C C 1
ATOM 8970 O O . PHE E 3 163 ? 174.461 -59.785 11.779 1.00 130.45 163 PHE C O 1
ATOM 8978 N N . GLY E 3 164 ? 176.092 -60.328 13.217 1.00 112.62 164 GLY C N 1
ATOM 8979 C CA . GLY E 3 164 ? 177.105 -59.718 12.380 1.00 108.22 164 GLY C CA 1
ATOM 8980 C C . GLY E 3 164 ? 177.312 -60.427 11.057 1.00 96.89 164 GLY C C 1
ATOM 8981 O O . GLY E 3 164 ? 176.809 -59.984 10.020 1.00 93.85 164 GLY C O 1
ATOM 8982 N N . ILE E 3 165 ? 178.032 -61.551 11.093 1.00 86.67 165 ILE C N 1
ATOM 8983 C CA . ILE E 3 165 ? 178.357 -62.274 9.867 1.00 101.11 165 ILE C CA 1
ATOM 8984 C C . ILE E 3 165 ? 177.099 -62.850 9.230 1.00 111.33 165 ILE C C 1
ATOM 8985 O O . ILE E 3 165 ? 176.943 -62.826 8.003 1.00 98.09 165 ILE C O 1
ATOM 8990 N N . GLY E 3 166 ? 176.172 -63.343 10.046 1.00 116.26 166 GLY C N 1
ATOM 8991 C CA . GLY E 3 166 ? 174.992 -64.032 9.558 1.00 109.76 166 GLY C CA 1
ATOM 8992 C C . GLY E 3 166 ? 173.909 -63.096 9.059 1.00 106.40 166 GLY C C 1
ATOM 8993 O O . GLY E 3 166 ? 173.201 -63.426 8.103 1.00 111.20 166 GLY C O 1
ATOM 8994 N N . ASN E 3 167 ? 173.730 -61.953 9.724 1.00 106.46 167 ASN C N 1
ATOM 8995 C CA . ASN E 3 167 ? 172.691 -60.998 9.353 1.00 113.55 167 ASN C CA 1
ATOM 8996 C C . ASN E 3 167 ? 173.290 -59.714 8.783 1.00 107.70 167 ASN C C 1
ATOM 8997 O O . ASN E 3 167 ? 173.167 -59.466 7.582 1.00 91.15 167 ASN C O 1
ATOM 9002 N N . MET E 3 168 ? 173.980 -58.906 9.600 1.00 113.49 168 MET C N 1
ATOM 9003 C CA . MET E 3 168 ? 174.248 -57.511 9.235 1.00 104.91 168 MET C CA 1
ATOM 9004 C C . MET E 3 168 ? 175.205 -57.388 8.052 1.00 107.02 168 MET C C 1
ATOM 9005 O O . MET E 3 168 ? 174.978 -56.575 7.150 1.00 104.83 168 MET C O 1
ATOM 9010 N N . VAL E 3 169 ? 176.296 -58.159 8.047 1.00 110.88 169 VAL C N 1
ATOM 9011 C CA . VAL E 3 169 ? 177.260 -58.070 6.949 1.00 99.61 169 VAL C CA 1
ATOM 9012 C C . VAL E 3 169 ? 176.587 -58.417 5.626 1.00 101.47 169 VAL C C 1
ATOM 9013 O O . VAL E 3 169 ? 176.693 -57.678 4.640 1.00 86.92 169 VAL C O 1
ATOM 9017 N N . GLN E 3 170 ? 175.869 -59.542 5.593 1.00 107.32 170 GLN C N 1
ATOM 9018 C CA . GLN E 3 170 ? 175.259 -59.996 4.347 1.00 95.66 170 GLN C CA 1
ATOM 9019 C C . GLN E 3 170 ? 174.123 -59.079 3.908 1.00 90.16 170 GLN C C 1
ATOM 9020 O O . GLN E 3 170 ? 174.002 -58.764 2.720 1.00 83.36 170 GLN C O 1
ATOM 9026 N N . THR E 3 171 ? 173.300 -58.615 4.851 1.00 90.09 171 THR C N 1
ATOM 9027 C CA . THR E 3 171 ? 172.157 -57.784 4.482 1.00 96.67 171 THR C CA 1
ATOM 9028 C C . THR E 3 171 ? 172.598 -56.398 4.008 1.00 92.09 171 THR C C 1
ATOM 9029 O O . THR E 3 171 ? 171.938 -55.802 3.150 1.00 87.44 171 THR C O 1
ATOM 9033 N N . ASN E 3 172 ? 173.698 -55.865 4.549 1.00 98.10 172 ASN C N 1
ATOM 9034 C CA . ASN E 3 172 ? 174.170 -54.547 4.123 1.00 100.94 172 ASN C CA 1
ATOM 9035 C C . ASN E 3 172 ? 174.838 -54.611 2.753 1.00 101.10 172 ASN C C 1
ATOM 9036 O O . ASN E 3 172 ? 174.601 -53.744 1.905 1.00 102.12 172 ASN C O 1
ATOM 9041 N N . SER E 3 173 ? 175.667 -55.634 2.520 1.00 96.59 173 SER C N 1
ATOM 9042 C CA . SER E 3 173 ? 176.425 -55.721 1.274 1.00 94.76 173 SER C CA 1
ATOM 9043 C C . SER E 3 173 ? 175.502 -55.748 0.063 1.00 91.08 173 SER C C 1
ATOM 9044 O O . SER E 3 173 ? 175.739 -55.048 -0.930 1.00 99.43 173 SER C O 1
ATOM 9047 N N . VAL E 3 174 ? 174.439 -56.552 0.126 1.00 89.74 174 VAL C N 1
ATOM 9048 C CA . VAL E 3 174 ? 173.490 -56.608 -0.980 1.00 101.40 174 VAL C CA 1
ATOM 9049 C C . VAL E 3 174 ? 172.778 -55.271 -1.137 1.00 93.50 174 VAL C C 1
ATOM 9050 O O . VAL E 3 174 ? 172.664 -54.742 -2.250 1.00 102.40 174 VAL C O 1
ATOM 9054 N N . ALA E 3 175 ? 172.325 -54.685 -0.027 1.00 77.74 175 ALA C N 1
ATOM 9055 C CA . ALA E 3 175 ? 171.562 -53.443 -0.098 1.00 86.38 175 ALA C CA 1
ATOM 9056 C C . ALA E 3 175 ? 172.356 -52.348 -0.802 1.00 100.46 175 ALA C C 1
ATOM 9057 O O . ALA E 3 175 ? 171.851 -51.691 -1.721 1.00 99.17 175 ALA C O 1
ATOM 9059 N N . ASP E 3 176 ? 173.615 -52.151 -0.397 1.00 98.35 176 ASP C N 1
ATOM 9060 C CA . ASP E 3 176 ? 174.459 -51.153 -1.046 1.00 98.90 176 ASP C CA 1
ATOM 9061 C C . ASP E 3 176 ? 174.716 -51.534 -2.499 1.00 114.63 176 ASP C C 1
ATOM 9062 O O . ASP E 3 176 ? 174.579 -50.701 -3.401 1.00 132.20 176 ASP C O 1
ATOM 9067 N N . ALA E 3 177 ? 175.075 -52.797 -2.744 1.00 104.73 177 ALA C N 1
ATOM 9068 C CA . ALA E 3 177 ? 175.399 -53.222 -4.101 1.00 106.22 177 ALA C CA 1
ATOM 9069 C C . ALA E 3 177 ? 174.211 -53.047 -5.036 1.00 101.05 177 ALA C C 1
ATOM 9070 O O . ALA E 3 177 ? 174.371 -52.614 -6.183 1.00 102.76 177 ALA C O 1
ATOM 9072 N N . VAL E 3 178 ? 173.009 -53.381 -4.565 1.00 94.76 178 VAL C N 1
ATOM 9073 C CA . VAL E 3 178 ? 171.821 -53.230 -5.399 1.00 102.61 178 VAL C CA 1
ATOM 9074 C C . VAL E 3 178 ? 171.536 -51.749 -5.654 1.00 102.58 178 VAL C C 1
ATOM 9075 O O . VAL E 3 178 ? 171.148 -51.360 -6.761 1.00 107.05 178 VAL C O 1
ATOM 9079 N N . ALA E 3 179 ? 171.754 -50.897 -4.644 1.00 105.20 179 ALA C N 1
ATOM 9080 C CA . ALA E 3 179 ? 171.537 -49.461 -4.813 1.00 106.80 179 ALA C CA 1
ATOM 9081 C C . ALA E 3 179 ? 172.492 -48.866 -5.845 1.00 109.85 179 ALA C C 1
ATOM 9082 O O . ALA E 3 179 ? 172.126 -47.939 -6.578 1.00 110.84 179 ALA C O 1
ATOM 9084 N N . SER E 3 180 ? 173.732 -49.361 -5.899 1.00 108.43 180 SER C N 1
ATOM 9085 C CA . SER E 3 180 ? 174.681 -48.862 -6.890 1.00 99.58 180 SER C CA 1
ATOM 9086 C C . SER E 3 180 ? 174.234 -49.229 -8.301 1.00 105.45 180 SER C C 1
ATOM 9087 O O . SER E 3 180 ? 174.181 -48.371 -9.189 1.00 100.64 180 SER C O 1
ATOM 9090 N N . ASN E 3 181 ? 173.910 -50.508 -8.523 1.00 111.30 181 ASN C N 1
ATOM 9091 C CA . ASN E 3 181 ? 173.620 -51.002 -9.864 1.00 102.66 181 ASN C CA 1
ATOM 9092 C C . ASN E 3 181 ? 172.211 -50.642 -10.328 1.00 105.92 181 ASN C C 1
ATOM 9093 O O . ASN E 3 181 ? 172.027 -50.239 -11.482 1.00 133.01 181 ASN C O 1
ATOM 9098 N N . PHE E 3 182 ? 171.202 -50.788 -9.467 1.00 102.67 182 PHE C N 1
ATOM 9099 C CA . PHE E 3 182 ? 169.825 -50.587 -9.902 1.00 106.87 182 PHE C CA 1
ATOM 9100 C C . PHE E 3 182 ? 169.173 -49.337 -9.329 1.00 106.11 182 PHE C C 1
ATOM 9101 O O . PHE E 3 182 ? 168.287 -48.770 -9.970 1.00 113.80 182 PHE C O 1
ATOM 9109 N N . GLY E 3 183 ? 169.571 -48.911 -8.135 1.00 105.67 183 GLY C N 1
ATOM 9110 C CA . GLY E 3 183 ? 169.263 -47.601 -7.600 1.00 120.20 183 GLY C CA 1
ATOM 9111 C C . GLY E 3 183 ? 167.825 -47.321 -7.228 1.00 123.69 183 GLY C C 1
ATOM 9112 O O . GLY E 3 183 ? 167.522 -46.186 -6.844 1.00 138.83 183 GLY C O 1
ATOM 9113 N N . VAL E 3 184 ? 166.923 -48.290 -7.334 1.00 135.38 184 VAL C N 1
ATOM 9114 C CA . VAL E 3 184 ? 165.554 -48.090 -6.869 1.00 157.08 184 VAL C CA 1
ATOM 9115 C C . VAL E 3 184 ? 165.448 -48.882 -5.573 1.00 154.68 184 VAL C C 1
ATOM 9116 O O . VAL E 3 184 ? 164.495 -49.643 -5.371 1.00 181.63 184 VAL C O 1
ATOM 9120 N N . ASP E 3 185 ? 166.446 -48.740 -4.695 1.00 119.75 185 ASP C N 1
ATOM 9121 C CA . ASP E 3 185 ? 166.651 -49.697 -3.607 1.00 129.63 185 ASP C CA 1
ATOM 9122 C C . ASP E 3 185 ? 167.116 -49.024 -2.318 1.00 126.82 185 ASP C C 1
ATOM 9123 O O . ASP E 3 185 ? 168.210 -49.304 -1.819 1.00 126.09 185 ASP C O 1
ATOM 9128 N N . PRO E 3 186 ? 166.309 -48.110 -1.747 1.00 125.12 186 PRO C N 1
ATOM 9129 C CA . PRO E 3 186 ? 166.629 -47.626 -0.394 1.00 126.27 186 PRO C CA 1
ATOM 9130 C C . PRO E 3 186 ? 166.461 -48.754 0.612 1.00 127.51 186 PRO C C 1
ATOM 9131 O O . PRO E 3 186 ? 167.275 -49.678 0.707 1.00 107.95 186 PRO C O 1
ATOM 9135 N N . LEU E 3 187 ? 165.376 -48.650 1.378 1.00 129.90 187 LEU C N 1
ATOM 9136 C CA . LEU E 3 187 ? 164.925 -49.681 2.301 1.00 113.31 187 LEU C CA 1
ATOM 9137 C C . LEU E 3 187 ? 164.157 -50.794 1.598 1.00 124.23 187 LEU C C 1
ATOM 9138 O O . LEU E 3 187 ? 163.987 -51.867 2.184 1.00 138.13 187 LEU C O 1
ATOM 9143 N N . ILE E 3 188 ? 163.657 -50.544 0.382 1.00 122.84 188 ILE C N 1
ATOM 9144 C CA . ILE E 3 188 ? 162.839 -51.524 -0.341 1.00 114.92 188 ILE C CA 1
ATOM 9145 C C . ILE E 3 188 ? 163.529 -52.881 -0.378 1.00 115.82 188 ILE C C 1
ATOM 9146 O O . ILE E 3 188 ? 162.908 -53.920 -0.122 1.00 105.76 188 ILE C O 1
ATOM 9151 N N . THR E 3 189 ? 164.830 -52.890 -0.689 1.00 124.97 189 THR C N 1
ATOM 9152 C CA . THR E 3 189 ? 165.587 -54.137 -0.660 1.00 131.03 189 THR C CA 1
ATOM 9153 C C . THR E 3 189 ? 165.632 -54.732 0.741 1.00 133.72 189 THR C C 1
ATOM 9154 O O . THR E 3 189 ? 165.616 -55.958 0.898 1.00 136.10 189 THR C O 1
ATOM 9158 N N . GLY E 3 190 ? 165.667 -53.887 1.767 1.00 127.60 190 GLY C N 1
ATOM 9159 C CA . GLY E 3 190 ? 165.602 -54.395 3.125 1.00 123.97 190 GLY C CA 1
ATOM 9160 C C . GLY E 3 190 ? 164.269 -55.049 3.434 1.00 120.37 190 GLY C C 1
ATOM 9161 O O . GLY E 3 190 ? 164.216 -56.068 4.128 1.00 116.52 190 GLY C O 1
ATOM 9162 N N . PHE E 3 191 ? 163.175 -54.467 2.931 1.00 124.71 191 PHE C N 1
ATOM 9163 C CA . PHE E 3 191 ? 161.847 -55.006 3.208 1.00 122.37 191 PHE C CA 1
ATOM 9164 C C . PHE E 3 191 ? 161.690 -56.411 2.645 1.00 117.12 191 PHE C C 1
ATOM 9165 O O . PHE E 3 191 ? 161.348 -57.346 3.377 1.00 128.58 191 PHE C O 1
ATOM 9173 N N . VAL E 3 192 ? 161.924 -56.576 1.339 1.00 98.08 192 VAL C N 1
ATOM 9174 C CA . VAL E 3 192 ? 161.708 -57.875 0.713 1.00 109.43 192 VAL C CA 1
ATOM 9175 C C . VAL E 3 192 ? 162.624 -58.926 1.326 1.00 110.78 192 VAL C C 1
ATOM 9176 O O . VAL E 3 192 ? 162.244 -60.098 1.448 1.00 133.10 192 VAL C O 1
ATOM 9180 N N . LEU E 3 193 ? 163.833 -58.532 1.736 1.00 89.73 193 LEU C N 1
ATOM 9181 C CA . LEU E 3 193 ? 164.721 -59.473 2.408 1.00 94.17 193 LEU C CA 1
ATOM 9182 C C . LEU E 3 193 ? 164.153 -59.901 3.754 1.00 101.52 193 LEU C C 1
ATOM 9183 O O . LEU E 3 193 ? 164.315 -61.055 4.160 1.00 107.66 193 LEU C O 1
ATOM 9188 N N . ALA E 3 194 ? 163.465 -58.994 4.449 1.00 118.09 194 ALA C N 1
ATOM 9189 C CA . ALA E 3 194 ? 162.859 -59.344 5.731 1.00 121.79 194 ALA C CA 1
ATOM 9190 C C . ALA E 3 194 ? 161.665 -60.276 5.540 1.00 124.89 194 ALA C C 1
ATOM 9191 O O . ALA E 3 194 ? 161.543 -61.292 6.236 1.00 117.01 194 ALA C O 1
ATOM 9193 N N . ILE E 3 195 ? 160.759 -59.932 4.617 1.00 121.51 195 ILE C N 1
ATOM 9194 C CA . ILE E 3 195 ? 159.580 -60.762 4.368 1.00 109.93 195 ILE C CA 1
ATOM 9195 C C . ILE E 3 195 ? 160.002 -62.181 4.001 1.00 116.41 195 ILE C C 1
ATOM 9196 O O . ILE E 3 195 ? 159.568 -63.157 4.622 1.00 126.80 195 ILE C O 1
ATOM 9201 N N . PHE E 3 196 ? 160.854 -62.311 2.976 1.00 117.27 196 PHE C N 1
ATOM 9202 C CA . PHE E 3 196 ? 161.327 -63.626 2.554 1.00 122.82 196 PHE C CA 1
ATOM 9203 C C . PHE E 3 196 ? 162.116 -64.322 3.656 1.00 118.84 196 PHE C C 1
ATOM 9204 O O . PHE E 3 196 ? 162.157 -65.557 3.704 1.00 118.33 196 PHE C O 1
ATOM 9212 N N . THR E 3 197 ? 162.722 -63.556 4.565 1.00 110.86 197 THR C N 1
ATOM 9213 C CA . THR E 3 197 ? 163.422 -64.175 5.684 1.00 110.10 197 THR C CA 1
ATOM 9214 C C . THR E 3 197 ? 162.432 -64.731 6.696 1.00 121.81 197 THR C C 1
ATOM 9215 O O . THR E 3 197 ? 162.571 -65.875 7.144 1.00 124.55 197 THR C O 1
ATOM 9219 N N . ALA E 3 198 ? 161.398 -63.956 7.027 1.00 125.34 198 ALA C N 1
ATOM 9220 C CA . ALA E 3 198 ? 160.415 -64.407 8.006 1.00 116.93 198 ALA C CA 1
ATOM 9221 C C . ALA E 3 198 ? 159.639 -65.616 7.498 1.00 117.52 198 ALA C C 1
ATOM 9222 O O . ALA E 3 198 ? 159.411 -66.568 8.251 1.00 132.12 198 ALA C O 1
ATOM 9224 N N . ALA E 3 199 ? 159.238 -65.600 6.225 1.00 111.28 199 ALA C N 1
ATOM 9225 C CA . ALA E 3 199 ? 158.426 -66.684 5.678 1.00 106.20 199 ALA C CA 1
ATOM 9226 C C . ALA E 3 199 ? 159.104 -68.040 5.855 1.00 110.00 199 ALA C C 1
ATOM 9227 O O . ALA E 3 199 ? 158.466 -69.013 6.272 1.00 118.50 199 ALA C O 1
ATOM 9229 N N . VAL E 3 200 ? 160.402 -68.123 5.550 1.00 113.61 200 VAL C N 1
ATOM 9230 C CA . VAL E 3 200 ? 161.113 -69.397 5.662 1.00 107.36 200 VAL C CA 1
ATOM 9231 C C . VAL E 3 200 ? 161.332 -69.769 7.124 1.00 113.08 200 VAL C C 1
ATOM 9232 O O . VAL E 3 200 ? 160.946 -70.859 7.563 1.00 126.99 200 VAL C O 1
ATOM 9236 N N . ILE E 3 201 ? 161.920 -68.862 7.915 1.00 105.13 201 ILE C N 1
ATOM 9237 C CA . ILE E 3 201 ? 162.307 -69.230 9.277 1.00 110.93 201 ILE C CA 1
ATOM 9238 C C . ILE E 3 201 ? 161.127 -69.231 10.230 1.00 110.58 201 ILE C C 1
ATOM 9239 O O . ILE E 3 201 ? 161.296 -69.569 11.410 1.00 105.91 201 ILE C O 1
ATOM 9244 N N . LEU E 3 202 ? 159.938 -68.850 9.761 1.00 114.20 202 LEU C N 1
ATOM 9245 C CA . LEU E 3 202 ? 158.738 -69.010 10.572 1.00 112.92 202 LEU C CA 1
ATOM 9246 C C . LEU E 3 202 ? 158.523 -70.472 10.939 1.00 113.88 202 LEU C C 1
ATOM 9247 O O . LEU E 3 202 ? 158.367 -70.813 12.116 1.00 115.13 202 LEU C O 1
ATOM 9252 N N . GLY E 3 203 ? 158.550 -71.353 9.943 1.00 123.36 203 GLY C N 1
ATOM 9253 C CA . GLY E 3 203 ? 158.445 -72.782 10.162 1.00 152.23 203 GLY C CA 1
ATOM 9254 C C . GLY E 3 203 ? 159.683 -73.485 10.679 1.00 153.50 203 GLY C C 1
ATOM 9255 O O . GLY E 3 203 ? 159.896 -74.661 10.369 1.00 169.76 203 GLY C O 1
ATOM 9256 N N . GLY E 3 204 ? 160.505 -72.788 11.459 1.00 132.29 204 GLY C N 1
ATOM 9257 C CA . GLY E 3 204 ? 161.699 -73.370 12.039 1.00 120.31 204 GLY C CA 1
ATOM 9258 C C . GLY E 3 204 ? 162.612 -74.034 11.017 1.00 127.99 204 GLY C C 1
ATOM 9259 O O . GLY E 3 204 ? 162.535 -73.796 9.810 1.00 141.44 204 GLY C O 1
ATOM 9260 N N . ILE E 3 205 ? 163.499 -74.886 11.538 1.00 119.66 205 ILE C N 1
ATOM 9261 C CA . ILE E 3 205 ? 164.497 -75.540 10.696 1.00 122.01 205 ILE C CA 1
ATOM 9262 C C . ILE E 3 205 ? 163.856 -76.462 9.662 1.00 120.69 205 ILE C C 1
ATOM 9263 O O . ILE E 3 205 ? 164.364 -76.588 8.541 1.00 119.58 205 ILE C O 1
ATOM 9268 N N . LYS E 3 206 ? 162.734 -77.107 10.000 1.00 126.39 206 LYS C N 1
ATOM 9269 C CA . LYS E 3 206 ? 162.070 -77.962 9.017 1.00 134.44 206 LYS C CA 1
ATOM 9270 C C . LYS E 3 206 ? 161.692 -77.170 7.772 1.00 135.31 206 LYS C C 1
ATOM 9271 O O . LYS E 3 206 ? 161.805 -77.672 6.647 1.00 137.81 206 LYS C O 1
ATOM 9277 N N . SER E 3 207 ? 161.252 -75.923 7.955 1.00 130.06 207 SER C N 1
ATOM 9278 C CA . SER E 3 207 ? 160.996 -75.048 6.816 1.00 129.86 207 SER C CA 1
ATOM 9279 C C . SER E 3 207 ? 162.295 -74.624 6.146 1.00 131.80 207 SER C C 1
ATOM 9280 O O . SER E 3 207 ? 162.351 -74.496 4.917 1.00 136.80 207 SER C O 1
ATOM 9283 N N . ILE E 3 208 ? 163.345 -74.392 6.938 1.00 129.85 208 ILE C N 1
ATOM 9284 C CA . ILE E 3 208 ? 164.619 -73.939 6.383 1.00 124.38 208 ILE C CA 1
ATOM 9285 C C . ILE E 3 208 ? 165.175 -74.980 5.423 1.00 126.91 208 ILE C C 1
ATOM 9286 O O . ILE E 3 208 ? 165.562 -74.662 4.293 1.00 127.24 208 ILE C O 1
ATOM 9291 N N . GLY E 3 209 ? 165.195 -76.247 5.849 1.00 132.65 209 GLY C N 1
ATOM 9292 C CA . GLY E 3 209 ? 165.711 -77.303 4.996 1.00 136.58 209 GLY C CA 1
ATOM 9293 C C . GLY E 3 209 ? 165.007 -77.383 3.658 1.00 133.66 209 GLY C C 1
ATOM 9294 O O . GLY E 3 209 ? 165.628 -77.717 2.645 1.00 124.57 209 GLY C O 1
ATOM 9295 N N . LYS E 3 210 ? 163.711 -77.061 3.630 1.00 135.55 210 LYS C N 1
ATOM 9296 C CA . LYS E 3 210 ? 162.984 -76.987 2.367 1.00 132.38 210 LYS C CA 1
ATOM 9297 C C . LYS E 3 210 ? 163.592 -75.924 1.459 1.00 126.93 210 LYS C C 1
ATOM 9298 O O . LYS E 3 210 ? 163.997 -76.209 0.327 1.00 127.59 210 LYS C O 1
ATOM 9304 N N . ALA E 3 211 ? 163.679 -74.688 1.955 1.00 121.17 211 ALA C N 1
ATOM 9305 C CA . ALA E 3 211 ? 164.165 -73.583 1.134 1.00 127.40 211 ALA C CA 1
ATOM 9306 C C . ALA E 3 211 ? 165.642 -73.743 0.793 1.00 134.26 211 ALA C C 1
ATOM 9307 O O . ALA E 3 211 ? 166.038 -73.596 -0.368 1.00 127.08 211 ALA C O 1
ATOM 9309 N N . THR E 3 212 ? 166.479 -74.017 1.797 1.00 137.19 212 THR C N 1
ATOM 9310 C CA . THR E 3 212 ? 167.909 -74.142 1.535 1.00 130.17 212 THR C CA 1
ATOM 9311 C C . THR E 3 212 ? 168.198 -75.308 0.593 1.00 126.83 212 THR C C 1
ATOM 9312 O O . THR E 3 212 ? 169.197 -75.285 -0.137 1.00 124.81 212 THR C O 1
ATOM 9316 N N . GLY E 3 213 ? 167.334 -76.326 0.589 1.00 121.28 213 GLY C N 1
ATOM 9317 C CA . GLY E 3 213 ? 167.526 -77.445 -0.318 1.00 120.46 213 GLY C CA 1
ATOM 9318 C C . GLY E 3 213 ? 167.373 -77.052 -1.774 1.00 128.01 213 GLY C C 1
ATOM 9319 O O . GLY E 3 213 ? 168.144 -77.496 -2.628 1.00 127.69 213 GLY C O 1
ATOM 9320 N N . ILE E 3 214 ? 166.363 -76.231 -2.080 1.00 128.22 214 ILE C N 1
ATOM 9321 C CA . ILE E 3 214 ? 166.149 -75.780 -3.453 1.00 128.10 214 ILE C CA 1
ATOM 9322 C C . ILE E 3 214 ? 167.071 -74.613 -3.801 1.00 127.31 214 ILE C C 1
ATOM 9323 O O . ILE E 3 214 ? 167.645 -74.573 -4.894 1.00 131.03 214 ILE C O 1
ATOM 9328 N N . ILE E 3 215 ? 167.238 -73.657 -2.884 1.00 123.03 215 ILE C N 1
ATOM 9329 C CA . ILE E 3 215 ? 167.946 -72.417 -3.207 1.00 120.46 215 ILE C CA 1
ATOM 9330 C C . ILE E 3 215 ? 169.417 -72.693 -3.504 1.00 123.55 215 ILE C C 1
ATOM 9331 O O . ILE E 3 215 ? 169.930 -72.315 -4.565 1.00 126.17 215 ILE C O 1
ATOM 9336 N N . VAL E 3 216 ? 170.116 -73.342 -2.564 1.00 123.55 216 VAL C N 1
ATOM 9337 C CA . VAL E 3 216 ? 171.580 -73.424 -2.641 1.00 119.61 216 VAL C CA 1
ATOM 9338 C C . VAL E 3 216 ? 172.067 -74.010 -3.964 1.00 119.57 216 VAL C C 1
ATOM 9339 O O . VAL E 3 216 ? 172.893 -73.366 -4.631 1.00 108.15 216 VAL C O 1
ATOM 9343 N N . PRO E 3 217 ? 171.618 -75.197 -4.403 1.00 126.65 217 PRO C N 1
ATOM 9344 C CA . PRO E 3 217 ? 172.145 -75.728 -5.674 1.00 127.28 217 PRO C CA 1
ATOM 9345 C C . PRO E 3 217 ? 171.829 -74.847 -6.869 1.00 125.35 217 PRO C C 1
ATOM 9346 O O . PRO E 3 217 ? 172.697 -74.648 -7.728 1.00 113.93 217 PRO C O 1
ATOM 9350 N N . PHE E 3 218 ? 170.617 -74.285 -6.931 1.00 143.82 218 PHE C N 1
ATOM 9351 C CA . PHE E 3 218 ? 170.299 -73.342 -7.998 1.00 140.75 218 PHE C CA 1
ATOM 9352 C C . PHE E 3 218 ? 171.232 -72.138 -7.946 1.00 142.40 218 PHE C C 1
ATOM 9353 O O . PHE E 3 218 ? 171.693 -71.651 -8.985 1.00 144.75 218 PHE C O 1
ATOM 9361 N N . MET E 3 219 ? 171.518 -71.650 -6.739 1.00 137.20 219 MET C N 1
ATOM 9362 C CA . MET E 3 219 ? 172.456 -70.545 -6.566 1.00 115.98 219 MET C CA 1
ATOM 9363 C C . MET E 3 219 ? 173.857 -70.928 -7.033 1.00 118.05 219 MET C C 1
ATOM 9364 O O . MET E 3 219 ? 174.468 -70.227 -7.847 1.00 119.80 219 MET C O 1
ATOM 9369 N N . ALA E 3 220 ? 174.380 -72.044 -6.517 1.00 120.20 220 ALA C N 1
ATOM 9370 C CA . ALA E 3 220 ? 175.759 -72.430 -6.798 1.00 113.01 220 ALA C CA 1
ATOM 9371 C C . ALA E 3 220 ? 175.953 -72.759 -8.273 1.00 113.10 220 ALA C C 1
ATOM 9372 O O . ALA E 3 220 ? 176.924 -72.309 -8.894 1.00 114.73 220 ALA C O 1
ATOM 9374 N N . VAL E 3 221 ? 175.028 -73.526 -8.859 1.00 106.05 221 VAL C N 1
ATOM 9375 C CA . VAL E 3 221 ? 175.155 -73.887 -10.270 1.00 107.53 221 VAL C CA 1
ATOM 9376 C C . VAL E 3 221 ? 175.072 -72.643 -11.142 1.00 121.57 221 VAL C C 1
ATOM 9377 O O . VAL E 3 221 ? 175.813 -72.506 -12.123 1.00 135.49 221 VAL C O 1
ATOM 9381 N N . PHE E 3 222 ? 174.188 -71.707 -10.783 1.00 117.89 222 PHE C N 1
ATOM 9382 C CA . PHE E 3 222 ? 174.080 -70.450 -11.518 1.00 123.88 222 PHE C CA 1
ATOM 9383 C C . PHE E 3 222 ? 175.417 -69.720 -11.556 1.00 122.36 222 PHE C C 1
ATOM 9384 O O . PHE E 3 222 ? 175.923 -69.373 -12.630 1.00 117.65 222 PHE C O 1
ATOM 9392 N N . TYR E 3 223 ? 176.013 -69.504 -10.383 1.00 119.76 223 TYR C N 1
ATOM 9393 C CA . TYR E 3 223 ? 177.269 -68.769 -10.284 1.00 116.00 223 TYR C CA 1
ATOM 9394 C C . TYR E 3 223 ? 178.423 -69.528 -10.932 1.00 118.90 223 TYR C C 1
ATOM 9395 O O . TYR E 3 223 ? 179.155 -68.973 -11.761 1.00 124.37 223 TYR C O 1
ATOM 9404 N N . ILE E 3 224 ? 178.595 -70.804 -10.568 1.00 114.03 224 ILE C N 1
ATOM 9405 C CA . ILE E 3 224 ? 179.779 -71.559 -10.977 1.00 121.07 224 ILE C CA 1
ATOM 9406 C C . ILE E 3 224 ? 179.838 -71.721 -12.494 1.00 134.02 224 ILE C C 1
ATOM 9407 O O . ILE E 3 224 ? 180.916 -71.624 -13.096 1.00 141.86 224 ILE C O 1
ATOM 9412 N N . LEU E 3 225 ? 178.690 -71.962 -13.141 1.00 136.02 225 LEU C N 1
ATOM 9413 C CA . LEU E 3 225 ? 178.705 -72.120 -14.596 1.00 144.74 225 LEU C CA 1
ATOM 9414 C C . LEU E 3 225 ? 179.218 -70.856 -15.275 1.00 142.37 225 LEU C C 1
ATOM 9415 O O . LEU E 3 225 ? 180.032 -70.929 -16.205 1.00 148.62 225 LEU C O 1
ATOM 9420 N N . ALA E 3 226 ? 178.747 -69.688 -14.827 1.00 135.27 226 ALA C N 1
ATOM 9421 C CA . ALA E 3 226 ? 179.214 -68.426 -15.395 1.00 130.60 226 ALA C CA 1
ATOM 9422 C C . ALA E 3 226 ? 180.731 -68.318 -15.314 1.00 130.67 226 ALA C C 1
ATOM 9423 O O . ALA E 3 226 ? 181.380 -67.859 -16.261 1.00 131.11 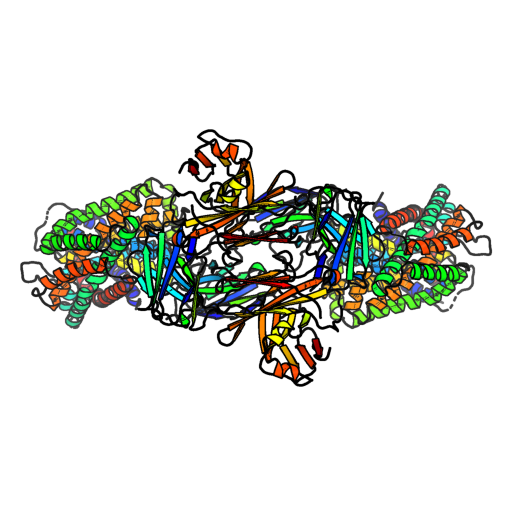226 ALA C O 1
ATOM 9425 N N . GLY E 3 227 ? 181.314 -68.740 -14.191 1.00 125.55 227 GLY C N 1
ATOM 9426 C CA . GLY E 3 227 ? 182.763 -68.749 -14.084 1.00 122.95 227 GLY C CA 1
ATOM 9427 C C . GLY E 3 227 ? 183.400 -69.676 -15.099 1.00 125.56 227 GLY C C 1
ATOM 9428 O O . GLY E 3 227 ? 184.376 -69.313 -15.760 1.00 126.27 227 GLY C O 1
ATOM 9429 N N . LEU E 3 228 ? 182.850 -70.885 -15.243 1.00 126.29 228 LEU C N 1
ATOM 9430 C CA . LEU E 3 228 ? 183.346 -71.812 -16.254 1.00 131.32 228 LEU C CA 1
ATOM 9431 C C . LEU E 3 228 ? 183.098 -71.279 -17.659 1.00 130.29 228 LEU C C 1
ATOM 9432 O O . LEU E 3 228 ? 183.882 -71.556 -18.573 1.00 121.19 228 LEU C O 1
ATOM 9437 N N . VAL E 3 229 ? 182.012 -70.523 -17.847 1.00 128.82 229 VAL C N 1
ATOM 9438 C CA . VAL E 3 229 ? 181.812 -69.798 -19.099 1.00 121.79 229 VAL C CA 1
ATOM 9439 C C . VAL E 3 229 ? 182.961 -68.824 -19.330 1.00 116.96 229 VAL C C 1
ATOM 9440 O O . VAL E 3 229 ? 183.522 -68.752 -20.430 1.00 115.11 229 VAL C O 1
ATOM 9444 N N . ILE E 3 230 ? 183.340 -68.073 -18.290 1.00 112.71 230 ILE C N 1
ATOM 9445 C CA . ILE E 3 230 ? 184.433 -67.110 -18.416 1.00 116.68 230 ILE C CA 1
ATOM 9446 C C . ILE E 3 230 ? 185.744 -67.823 -18.716 1.00 128.51 230 ILE C C 1
ATOM 9447 O O . ILE E 3 230 ? 186.509 -67.405 -19.594 1.00 134.56 230 ILE C O 1
ATOM 9452 N N . LEU E 3 231 ? 186.017 -68.921 -18.006 1.00 128.55 231 LEU C N 1
ATOM 9453 C CA . LEU E 3 231 ? 187.248 -69.665 -18.247 1.00 126.11 231 LEU C CA 1
ATOM 9454 C C . LEU E 3 231 ? 187.272 -70.243 -19.656 1.00 127.39 231 LEU C C 1
ATOM 9455 O O . LEU E 3 231 ? 188.318 -70.241 -20.317 1.00 122.32 231 LEU C O 1
ATOM 9460 N N . ALA E 3 232 ? 186.123 -70.719 -20.142 1.00 130.74 232 ALA C N 1
ATOM 9461 C CA . ALA E 3 232 ? 186.069 -71.280 -21.486 1.00 131.67 232 ALA C CA 1
ATOM 9462 C C . ALA E 3 232 ? 186.423 -70.231 -22.533 1.00 140.25 232 ALA C C 1
ATOM 9463 O O . ALA E 3 232 ? 187.204 -70.498 -23.453 1.00 146.91 232 ALA C O 1
ATOM 9465 N N . MET E 3 233 ? 185.861 -69.029 -22.404 1.00 137.83 233 MET C N 1
ATOM 9466 C CA . MET E 3 233 ? 186.105 -67.989 -23.397 1.00 134.17 233 MET C CA 1
ATOM 9467 C C . MET E 3 233 ? 187.547 -67.494 -23.358 1.00 137.04 233 MET C C 1
ATOM 9468 O O . MET E 3 233 ? 188.054 -67.001 -24.371 1.00 145.66 233 MET C O 1
ATOM 9473 N N . ASN E 3 234 ? 188.219 -67.603 -22.209 1.00 128.02 234 ASN C N 1
ATOM 9474 C CA . ASN E 3 234 ? 189.593 -67.129 -22.051 1.00 122.34 234 ASN C CA 1
ATOM 9475 C C . ASN E 3 234 ? 190.458 -68.260 -21.479 1.00 126.90 234 ASN C C 1
ATOM 9476 O O . ASN E 3 234 ? 191.014 -68.164 -20.386 1.00 120.41 234 ASN C O 1
ATOM 9481 N N . ILE E 3 235 ? 190.590 -69.339 -22.259 1.00 130.53 235 ILE C N 1
ATOM 9482 C CA . ILE E 3 235 ? 191.276 -70.543 -21.788 1.00 130.71 235 ILE C CA 1
ATOM 9483 C C . ILE E 3 235 ? 192.746 -70.258 -21.512 1.00 132.90 235 ILE C C 1
ATOM 9484 O O . ILE E 3 235 ? 193.292 -70.677 -20.485 1.00 134.04 235 ILE C O 1
ATOM 9489 N N . GLY E 3 236 ? 193.402 -69.524 -22.412 1.00 139.58 236 GLY C N 1
ATOM 9490 C CA . GLY E 3 236 ? 194.842 -69.351 -22.303 1.00 151.36 236 GLY C CA 1
ATOM 9491 C C . GLY E 3 236 ? 195.267 -68.690 -21.007 1.00 161.23 236 GLY C C 1
ATOM 9492 O O . GLY E 3 236 ? 196.316 -69.017 -20.450 1.00 163.93 236 GLY C O 1
ATOM 9493 N N . TYR E 3 237 ? 194.452 -67.761 -20.502 1.00 162.73 237 TYR C N 1
ATOM 9494 C CA . TYR E 3 237 ? 194.801 -66.989 -19.316 1.00 158.54 237 TYR C CA 1
ATOM 9495 C C . TYR E 3 237 ? 194.712 -67.798 -18.030 1.00 149.84 237 TYR C C 1
ATOM 9496 O O . TYR E 3 237 ? 195.166 -67.317 -16.986 1.00 138.25 237 TYR C O 1
ATOM 9505 N N . ILE E 3 238 ? 194.153 -69.008 -18.086 1.00 143.34 238 ILE C N 1
ATOM 9506 C CA . ILE E 3 238 ? 193.894 -69.783 -16.875 1.00 127.98 238 ILE C CA 1
ATOM 9507 C C . ILE E 3 238 ? 195.199 -70.117 -16.166 1.00 134.18 238 ILE C C 1
ATOM 9508 O O . ILE E 3 238 ? 195.431 -69.696 -15.026 1.00 135.57 238 ILE C O 1
ATOM 9513 N N . ILE E 3 239 ? 196.077 -70.877 -16.825 1.00 142.60 239 ILE C N 1
ATOM 9514 C CA . ILE E 3 239 ? 197.302 -71.334 -16.167 1.00 149.82 239 ILE C CA 1
ATOM 9515 C C . ILE E 3 239 ? 198.185 -70.171 -15.711 1.00 153.13 239 ILE C C 1
ATOM 9516 O O . ILE E 3 239 ? 198.715 -70.241 -14.594 1.00 163.65 239 ILE C O 1
ATOM 9521 N N . PRO E 3 240 ? 198.386 -69.087 -16.484 1.00 142.35 240 PRO C N 1
ATOM 9522 C CA . PRO E 3 240 ? 199.157 -67.965 -15.913 1.00 141.66 240 PRO C CA 1
ATOM 9523 C C . PRO E 3 240 ? 198.465 -67.312 -14.728 1.00 136.53 240 PRO C C 1
ATOM 9524 O O . PRO E 3 240 ? 199.136 -66.866 -13.787 1.00 119.18 240 PRO C O 1
ATOM 9528 N N . ALA E 3 241 ? 197.133 -67.219 -14.767 1.00 134.31 241 ALA C N 1
ATOM 9529 C CA . ALA E 3 241 ? 196.391 -66.741 -13.606 1.00 128.69 241 ALA C CA 1
ATOM 9530 C C . ALA E 3 241 ? 196.693 -67.599 -12.384 1.00 134.27 241 ALA C C 1
ATOM 9531 O O . ALA E 3 241 ? 196.799 -67.087 -11.264 1.00 120.57 241 ALA C O 1
ATOM 9533 N N . PHE E 3 242 ? 196.817 -68.913 -12.580 1.00 144.32 242 PHE C N 1
ATOM 9534 C CA . PHE E 3 242 ? 197.309 -69.770 -11.509 1.00 143.28 242 PHE C CA 1
ATOM 9535 C C . PHE E 3 242 ? 198.741 -69.403 -11.148 1.00 143.25 242 PHE C C 1
ATOM 9536 O O . PHE E 3 242 ? 199.126 -69.442 -9.974 1.00 143.39 242 PHE C O 1
ATOM 9544 N N . GLY E 3 243 ? 199.540 -69.034 -12.151 1.00 143.64 243 GLY C N 1
ATOM 9545 C CA . GLY E 3 243 ? 200.936 -68.719 -11.900 1.00 140.75 243 GLY C CA 1
ATOM 9546 C C . GLY E 3 243 ? 201.114 -67.502 -11.014 1.00 140.50 243 GLY C C 1
ATOM 9547 O O . GLY E 3 243 ? 201.888 -67.530 -10.054 1.00 159.33 243 GLY C O 1
ATOM 9548 N N . THR E 3 244 ? 200.401 -66.413 -11.324 1.00 126.03 244 THR C N 1
ATOM 9549 C CA . THR E 3 244 ? 200.552 -65.198 -10.528 1.00 125.08 244 THR C CA 1
ATOM 9550 C C . THR E 3 244 ? 200.144 -65.436 -9.080 1.00 132.35 244 THR C C 1
ATOM 9551 O O . THR E 3 244 ? 200.755 -64.885 -8.158 1.00 135.43 244 THR C O 1
ATOM 9555 N N . ILE E 3 245 ? 199.109 -66.250 -8.864 1.00 138.74 245 ILE C N 1
ATOM 9556 C CA . ILE E 3 245 ? 198.699 -66.602 -7.506 1.00 129.11 245 ILE C CA 1
ATOM 9557 C C . ILE E 3 245 ? 199.815 -67.366 -6.799 1.00 129.82 245 ILE C C 1
ATOM 9558 O O . ILE E 3 245 ? 200.149 -67.082 -5.642 1.00 120.31 245 ILE C O 1
ATOM 9563 N N . PHE E 3 246 ? 200.395 -68.360 -7.482 1.00 141.74 246 PHE C N 1
ATOM 9564 C CA . PHE E 3 246 ? 201.463 -69.158 -6.884 1.00 144.31 246 PHE C CA 1
ATOM 9565 C C . PHE E 3 246 ? 202.765 -68.370 -6.791 1.00 145.54 246 PHE C C 1
ATOM 9566 O O . PHE E 3 246 ? 203.536 -68.552 -5.842 1.00 146.95 246 PHE C O 1
ATOM 9574 N N . SER E 3 247 ? 203.053 -67.529 -7.790 1.00 140.03 247 SER C N 1
ATOM 9575 C CA . SER E 3 247 ? 204.217 -66.652 -7.700 1.00 132.23 247 SER C CA 1
ATOM 9576 C C . SER E 3 247 ? 204.071 -65.703 -6.517 1.00 141.63 247 SER C C 1
ATOM 9577 O O . SER E 3 247 ? 204.997 -65.541 -5.714 1.00 148.70 247 SER C O 1
ATOM 9580 N N . SER E 3 248 ? 202.907 -65.066 -6.395 1.00 141.41 248 SER C N 1
ATOM 9581 C CA . SER E 3 248 ? 202.539 -64.392 -5.161 1.00 136.85 248 SER C CA 1
ATOM 9582 C C . SER E 3 248 ? 202.292 -65.444 -4.077 1.00 150.48 248 SER C C 1
ATOM 9583 O O . SER E 3 248 ? 202.460 -66.646 -4.295 1.00 152.98 248 SER C O 1
ATOM 9586 N N . ALA E 3 249 ? 201.956 -64.983 -2.870 1.00 153.77 249 ALA C N 1
ATOM 9587 C CA . ALA E 3 249 ? 201.724 -65.851 -1.714 1.00 148.87 249 ALA C CA 1
ATOM 9588 C C . ALA E 3 249 ? 203.034 -66.472 -1.245 1.00 145.22 249 ALA C C 1
ATOM 9589 O O . ALA E 3 249 ? 203.171 -66.842 -0.075 1.00 144.04 249 ALA C O 1
ATOM 9591 N N . PHE E 3 250 ? 203.990 -66.614 -2.160 1.00 145.89 250 PHE C N 1
ATOM 9592 C CA . PHE E 3 250 ? 205.350 -67.025 -1.846 1.00 144.91 250 PHE C CA 1
ATOM 9593 C C . PHE E 3 250 ? 206.356 -66.015 -2.386 1.00 151.17 250 PHE C C 1
ATOM 9594 O O . PHE E 3 250 ? 207.443 -66.381 -2.837 1.00 164.16 250 PHE C O 1
ATOM 9602 N N . ASN E 3 251 ? 205.994 -64.735 -2.353 1.00 147.24 251 ASN C N 1
ATOM 9603 C CA . ASN E 3 251 ? 206.823 -63.664 -2.899 1.00 146.07 251 ASN C CA 1
ATOM 9604 C C . ASN E 3 251 ? 207.497 -62.994 -1.707 1.00 137.89 251 ASN C C 1
ATOM 9605 O O . ASN E 3 251 ? 206.931 -62.096 -1.078 1.00 123.82 251 ASN C O 1
ATOM 9610 N N . PHE E 3 252 ? 208.730 -63.410 -1.424 1.00 144.78 252 PHE C N 1
ATOM 9611 C CA . PHE E 3 252 ? 209.512 -62.870 -0.323 1.00 137.92 252 PHE C CA 1
ATOM 9612 C C . PHE E 3 252 ? 210.420 -61.734 -0.774 1.00 141.56 252 PHE C C 1
ATOM 9613 O O . PHE E 3 252 ? 211.334 -61.350 -0.037 1.00 139.95 252 PHE C O 1
ATOM 9621 N N . SER E 3 253 ? 210.179 -61.186 -1.970 1.00 144.26 253 SER C N 1
ATOM 9622 C CA . SER E 3 253 ? 211.029 -60.119 -2.487 1.00 146.24 253 SER C CA 1
ATOM 9623 C C . SER E 3 253 ? 211.101 -58.953 -1.510 1.00 147.07 253 SER C C 1
ATOM 9624 O O . SER E 3 253 ? 212.165 -58.349 -1.328 1.00 159.83 253 SER C O 1
ATOM 9627 N N . ALA E 3 254 ? 209.986 -58.636 -0.863 1.00 136.35 254 ALA C N 1
ATOM 9628 C CA . ALA E 3 254 ? 209.908 -57.543 0.094 1.00 131.09 254 ALA C CA 1
ATOM 9629 C C . ALA E 3 254 ? 209.660 -58.096 1.490 1.00 134.65 254 ALA C C 1
ATOM 9630 O O . ALA E 3 254 ? 208.755 -58.912 1.688 1.00 150.35 254 ALA C O 1
ATOM 9632 N N . GLY E 3 255 ? 210.479 -57.668 2.447 1.00 134.48 255 GLY C N 1
ATOM 9633 C CA . GLY E 3 255 ? 210.231 -57.957 3.845 1.00 148.45 255 GLY C CA 1
ATOM 9634 C C . GLY E 3 255 ? 210.559 -59.370 4.277 1.00 159.04 255 GLY C C 1
ATOM 9635 O O . GLY E 3 255 ? 210.370 -60.324 3.516 1.00 133.81 255 GLY C O 1
ATOM 9636 N N . PHE E 3 256 ? 211.037 -59.512 5.512 1.00 177.72 256 PHE C N 1
ATOM 9637 C CA . PHE E 3 256 ? 211.360 -60.814 6.096 1.00 178.46 256 PHE C CA 1
ATOM 9638 C C . PHE E 3 256 ? 210.056 -61.416 6.610 1.00 180.36 256 PHE C C 1
ATOM 9639 O O . PHE E 3 256 ? 209.578 -61.076 7.693 1.00 191.49 256 PHE C O 1
ATOM 9647 N N . GLY E 3 257 ? 209.452 -62.292 5.812 1.00 164.27 257 GLY C N 1
ATOM 9648 C CA . GLY E 3 257 ? 208.138 -62.804 6.141 1.00 145.78 257 GLY C CA 1
ATOM 9649 C C . GLY E 3 257 ? 207.142 -61.688 6.387 1.00 143.42 257 GLY C C 1
ATOM 9650 O O . GLY E 3 257 ? 206.202 -61.846 7.170 1.00 152.11 257 GLY C O 1
ATOM 9651 N N . ALA E 3 258 ? 207.341 -60.547 5.722 1.00 137.82 258 ALA C N 1
ATOM 9652 C CA . ALA E 3 258 ? 206.422 -59.423 5.840 1.00 129.55 258 ALA C CA 1
ATOM 9653 C C . ALA E 3 258 ? 205.187 -59.591 4.971 1.00 132.54 258 ALA C C 1
ATOM 9654 O O . ALA E 3 258 ? 204.259 -58.784 5.083 1.00 125.11 258 ALA C O 1
ATOM 9656 N N . LEU E 3 259 ? 205.156 -60.611 4.109 1.00 142.68 259 LEU C N 1
ATOM 9657 C CA . LEU E 3 259 ? 203.931 -60.958 3.402 1.00 134.73 259 LEU C CA 1
ATOM 9658 C C . LEU E 3 259 ? 202.912 -61.613 4.321 1.00 131.41 259 LEU C C 1
ATOM 9659 O O . LEU E 3 259 ? 201.763 -61.795 3.909 1.00 141.52 259 LEU C O 1
ATOM 9664 N N . ILE E 3 260 ? 203.322 -62.000 5.533 1.00 125.38 260 ILE C N 1
ATOM 9665 C CA . ILE E 3 260 ? 202.378 -62.483 6.539 1.00 117.55 260 ILE C CA 1
ATOM 9666 C C . ILE E 3 260 ? 201.237 -61.489 6.698 1.00 124.08 260 ILE C C 1
ATOM 9667 O O . ILE E 3 260 ? 200.058 -61.848 6.609 1.00 134.41 260 ILE C O 1
ATOM 9672 N N . GLY E 3 261 ? 201.579 -60.213 6.889 1.00 118.03 261 GLY C N 1
ATOM 9673 C CA . GLY E 3 261 ? 200.555 -59.191 7.011 1.00 108.77 261 GLY C CA 1
ATOM 9674 C C . GLY E 3 261 ? 199.830 -58.924 5.705 1.00 109.92 261 GLY C C 1
ATOM 9675 O O . GLY E 3 261 ? 198.633 -58.630 5.703 1.00 118.28 261 GLY C O 1
ATOM 9676 N N . THR E 3 262 ? 200.544 -59.013 4.579 1.00 106.49 262 THR C N 1
ATOM 9677 C CA . THR E 3 262 ? 199.962 -58.694 3.281 1.00 109.01 262 THR C CA 1
ATOM 9678 C C . THR E 3 262 ? 199.010 -59.796 2.833 1.00 115.29 262 THR C C 1
ATOM 9679 O O . THR E 3 262 ? 197.791 -59.642 2.935 1.00 129.93 262 THR C O 1
ATOM 9683 N N . ALA E 3 263 ? 199.550 -60.938 2.408 1.00 110.88 263 ALA C N 1
ATOM 9684 C CA . ALA E 3 263 ? 198.784 -61.973 1.719 1.00 104.33 263 ALA C CA 1
ATOM 9685 C C . ALA E 3 263 ? 198.278 -63.054 2.664 1.00 115.85 263 ALA C C 1
ATOM 9686 O O . ALA E 3 263 ? 197.117 -63.461 2.575 1.00 124.26 263 ALA C O 1
ATOM 9688 N N . ILE E 3 264 ? 199.136 -63.538 3.564 1.00 114.74 264 ILE C N 1
ATOM 9689 C CA . ILE E 3 264 ? 198.750 -64.632 4.451 1.00 106.72 264 ILE C CA 1
ATOM 9690 C C . ILE E 3 264 ? 197.648 -64.191 5.404 1.00 105.27 264 ILE C C 1
ATOM 9691 O O . ILE E 3 264 ? 196.630 -64.877 5.555 1.00 110.88 264 ILE C O 1
ATOM 9696 N N . MET E 3 265 ? 197.824 -63.034 6.050 1.00 106.14 265 MET C N 1
ATOM 9697 C CA . MET E 3 265 ? 196.829 -62.585 7.019 1.00 113.36 265 MET C CA 1
ATOM 9698 C C . MET E 3 265 ? 195.491 -62.325 6.341 1.00 109.84 265 MET C C 1
ATOM 9699 O O . MET E 3 265 ? 194.442 -62.732 6.851 1.00 115.58 265 MET C O 1
ATOM 9704 N N . TRP E 3 266 ? 195.507 -61.651 5.187 1.00 99.40 266 TRP C N 1
ATOM 9705 C CA . TRP E 3 266 ? 194.256 -61.378 4.486 1.00 111.01 266 TRP C CA 1
ATOM 9706 C C . TRP E 3 266 ? 193.665 -62.650 3.894 1.00 123.82 266 TRP C C 1
ATOM 9707 O O . TRP E 3 266 ? 192.442 -62.824 3.883 1.00 132.23 266 TRP C O 1
ATOM 9718 N N . GLY E 3 267 ? 194.514 -63.557 3.411 1.00 130.72 267 GLY C N 1
ATOM 9719 C CA . GLY E 3 267 ? 194.012 -64.831 2.920 1.00 128.65 267 GLY C CA 1
ATOM 9720 C C . GLY E 3 267 ? 193.345 -65.643 4.014 1.00 119.45 267 GLY C C 1
ATOM 9721 O O . GLY E 3 267 ? 192.241 -66.161 3.839 1.00 116.00 267 GLY C O 1
ATOM 9722 N N . VAL E 3 268 ? 194.013 -65.770 5.161 1.00 108.29 268 VAL C N 1
ATOM 9723 C CA . VAL E 3 268 ? 193.446 -66.527 6.273 1.00 96.55 268 VAL C CA 1
ATOM 9724 C C . VAL E 3 268 ? 192.210 -65.825 6.826 1.00 105.07 268 VAL C C 1
ATOM 9725 O O . VAL E 3 268 ? 191.141 -66.434 6.951 1.00 104.90 268 VAL C O 1
ATOM 9729 N N . LYS E 3 269 ? 192.334 -64.533 7.156 1.00 106.33 269 LYS C N 1
ATOM 9730 C CA . LYS E 3 269 ? 191.238 -63.812 7.802 1.00 101.71 269 LYS C CA 1
ATOM 9731 C C . LYS E 3 269 ? 189.964 -63.861 6.967 1.00 100.19 269 LYS C C 1
ATOM 9732 O O . LYS E 3 269 ? 188.892 -64.215 7.469 1.00 107.90 269 LYS C O 1
ATOM 9738 N N . ARG E 3 270 ? 190.098 -63.535 5.686 1.00 102.20 270 ARG C N 1
ATOM 9739 C CA . ARG E 3 270 ? 188.969 -63.553 4.766 1.00 102.85 270 ARG C CA 1
ATOM 9740 C C . ARG E 3 270 ? 188.548 -64.987 4.457 1.00 106.57 270 ARG C C 1
ATOM 9741 O O . ARG E 3 270 ? 187.361 -65.271 4.301 1.00 113.56 270 ARG C O 1
ATOM 9749 N N . GLY E 3 271 ? 189.523 -65.888 4.370 1.00 101.97 271 GLY C N 1
ATOM 9750 C CA . GLY E 3 271 ? 189.230 -67.283 4.085 1.00 106.03 271 GLY C CA 1
ATOM 9751 C C . GLY E 3 271 ? 188.412 -67.933 5.185 1.00 103.88 271 GLY C C 1
ATOM 9752 O O . GLY E 3 271 ? 187.407 -68.596 4.916 1.00 99.00 271 GLY C O 1
ATOM 9753 N N . VAL E 3 272 ? 188.832 -67.747 6.443 1.00 99.80 272 VAL C N 1
ATOM 9754 C CA . VAL E 3 272 ? 188.052 -68.230 7.582 1.00 94.54 272 VAL C CA 1
ATOM 9755 C C . VAL E 3 272 ? 186.636 -67.678 7.521 1.00 98.79 272 VAL C C 1
ATOM 9756 O O . VAL E 3 272 ? 185.674 -68.371 7.867 1.00 110.00 272 VAL C O 1
ATOM 9760 N N . PHE E 3 273 ? 186.479 -66.438 7.052 1.00 94.12 273 PHE C N 1
ATOM 9761 C CA . PHE E 3 273 ? 185.155 -65.833 6.966 1.00 98.46 273 PHE C CA 1
ATOM 9762 C C . PHE E 3 273 ? 184.254 -66.595 6.002 1.00 113.30 273 PHE C C 1
ATOM 9763 O O . PHE E 3 273 ? 183.103 -66.907 6.329 1.00 118.63 273 PHE C O 1
ATOM 9771 N N . SER E 3 274 ? 184.761 -66.909 4.808 1.00 120.13 274 SER C N 1
ATOM 9772 C CA . SER E 3 274 ? 183.901 -67.488 3.781 1.00 120.90 274 SER C CA 1
ATOM 9773 C C . SER E 3 274 ? 183.499 -68.911 4.134 1.00 122.71 274 SER C C 1
ATOM 9774 O O . SER E 3 274 ? 182.311 -69.219 4.256 1.00 136.73 274 SER C O 1
ATOM 9777 N N . ASN E 3 275 ? 184.482 -69.784 4.348 1.00 121.56 275 ASN C N 1
ATOM 9778 C CA . ASN E 3 275 ? 184.203 -71.194 4.585 1.00 124.54 275 ASN C CA 1
ATOM 9779 C C . ASN E 3 275 ? 183.860 -71.504 6.027 1.00 126.85 275 ASN C C 1
ATOM 9780 O O . ASN E 3 275 ? 183.355 -72.598 6.297 1.00 135.17 275 ASN C O 1
ATOM 9785 N N . GLU E 3 276 ? 184.158 -70.586 6.940 1.00 120.62 276 GLU C N 1
ATOM 9786 C CA . GLU E 3 276 ? 183.890 -70.818 8.350 1.00 118.39 276 GLU C CA 1
ATOM 9787 C C . GLU E 3 276 ? 184.479 -72.166 8.752 1.00 137.64 276 GLU C C 1
ATOM 9788 O O . GLU E 3 276 ? 183.748 -73.136 8.948 1.00 123.85 276 GLU C O 1
ATOM 9794 N N . ALA E 3 277 ? 185.805 -72.220 8.857 1.00 163.76 277 ALA C N 1
ATOM 9795 C CA . ALA E 3 277 ? 186.510 -73.446 9.228 1.00 170.73 277 ALA C CA 1
ATOM 9796 C C . ALA E 3 277 ? 186.263 -73.802 10.690 1.00 168.72 277 ALA C C 1
ATOM 9797 O O . ALA E 3 277 ? 185.411 -74.635 10.999 1.00 180.85 277 ALA C O 1
ATOM 9799 N N . GLY E 3 278 ? 187.022 -73.185 11.589 1.00 158.34 278 GLY C N 1
ATOM 9800 C CA . GLY E 3 278 ? 186.837 -73.437 12.999 1.00 137.37 278 GLY C CA 1
ATOM 9801 C C . GLY E 3 278 ? 186.100 -72.466 13.907 1.00 132.62 278 GLY C C 1
ATOM 9802 O O . GLY E 3 278 ? 186.457 -72.304 15.038 1.00 129.25 278 GLY C O 1
ATOM 9803 N N . LEU E 3 279 ? 185.011 -71.873 13.473 1.00 145.05 279 LEU C N 1
ATOM 9804 C CA . LEU E 3 279 ? 184.302 -70.969 14.318 1.00 171.93 279 LEU C CA 1
ATOM 9805 C C . LEU E 3 279 ? 183.294 -71.681 15.133 1.00 198.38 279 LEU C C 1
ATOM 9806 O O . LEU E 3 279 ? 182.696 -71.074 15.977 1.00 186.61 279 LEU C O 1
ATOM 9811 N N . GLY E 3 280 ? 183.106 -72.972 14.880 1.00 227.51 280 GLY C N 1
ATOM 9812 C CA . GLY E 3 280 ? 182.142 -73.762 15.623 1.00 234.54 280 GLY C CA 1
ATOM 9813 C C . GLY E 3 280 ? 180.714 -73.502 15.185 1.00 219.59 280 GLY C C 1
ATOM 9814 O O . GLY E 3 280 ? 179.772 -74.066 15.741 1.00 216.91 280 GLY C O 1
ATOM 9815 N N . SER E 3 281 ? 180.554 -72.642 14.184 1.00 193.21 281 SER C N 1
ATOM 9816 C CA . SER E 3 281 ? 179.233 -72.305 13.668 1.00 180.45 281 SER C CA 1
ATOM 9817 C C . SER E 3 281 ? 178.927 -73.078 12.390 1.00 178.14 281 SER C C 1
ATOM 9818 O O . SER E 3 281 ? 178.482 -72.502 11.397 1.00 173.62 281 SER C O 1
ATOM 9821 N N . ALA E 3 282 ? 179.168 -74.384 12.422 1.00 170.14 282 ALA C N 1
ATOM 9822 C CA . ALA E 3 282 ? 178.919 -75.238 11.266 1.00 162.40 282 ALA C CA 1
ATOM 9823 C C . ALA E 3 282 ? 178.100 -76.465 11.651 1.00 153.44 282 ALA C C 1
ATOM 9824 O O . ALA E 3 282 ? 177.015 -76.687 11.112 1.00 162.00 282 ALA C O 1
ATOM 9826 N N . PRO E 3 283 ? 178.621 -77.268 12.590 1.00 146.33 283 PRO C N 1
ATOM 9827 C CA . PRO E 3 283 ? 177.964 -78.490 13.075 1.00 157.99 283 PRO C CA 1
ATOM 9828 C C . PRO E 3 283 ? 176.603 -78.260 13.701 1.00 150.44 283 PRO C C 1
ATOM 9829 O O . PRO E 3 283 ? 175.854 -79.232 13.866 1.00 148.63 283 PRO C O 1
ATOM 9833 N N . ILE E 3 284 ? 176.268 -77.022 14.077 1.00 140.58 284 ILE C N 1
ATOM 9834 C CA . ILE E 3 284 ? 174.941 -76.746 14.622 1.00 132.43 284 ILE C CA 1
ATOM 9835 C C . ILE E 3 284 ? 173.878 -77.261 13.661 1.00 135.13 284 ILE C C 1
ATOM 9836 O O . ILE E 3 284 ? 172.879 -77.860 14.073 1.00 143.49 284 ILE C O 1
ATOM 9841 N N . ALA E 3 285 ? 174.108 -77.084 12.357 1.00 124.30 285 ALA C N 1
ATOM 9842 C CA . ALA E 3 285 ? 173.228 -77.674 11.357 1.00 114.35 285 ALA C CA 1
ATOM 9843 C C . ALA E 3 285 ? 173.459 -79.173 11.227 1.00 136.40 285 ALA C C 1
ATOM 9844 O O . ALA E 3 285 ? 172.510 -79.923 10.972 1.00 153.94 285 ALA C O 1
ATOM 9846 N N . ALA E 3 286 ? 174.703 -79.628 11.403 1.00 132.09 286 ALA C N 1
ATOM 9847 C CA . ALA E 3 286 ? 175.002 -81.051 11.258 1.00 134.32 286 ALA C CA 1
ATOM 9848 C C . ALA E 3 286 ? 174.207 -81.894 12.248 1.00 129.72 286 ALA C C 1
ATOM 9849 O O . ALA E 3 286 ? 173.862 -83.041 11.948 1.00 132.97 286 ALA C O 1
ATOM 9851 N N . ALA E 3 287 ? 173.904 -81.339 13.424 1.00 117.04 287 ALA C N 1
ATOM 9852 C CA . ALA E 3 287 ? 173.188 -82.095 14.446 1.00 122.23 287 ALA C CA 1
ATOM 9853 C C . ALA E 3 287 ? 171.793 -82.486 13.972 1.00 144.82 287 ALA C C 1
ATOM 9854 O O . ALA E 3 287 ? 171.316 -83.589 14.264 1.00 170.35 287 ALA C O 1
ATOM 9856 N N . ALA E 3 288 ? 171.126 -81.600 13.233 1.00 128.42 288 ALA C N 1
ATOM 9857 C CA . ALA E 3 288 ? 169.761 -81.860 12.796 1.00 133.19 288 ALA C CA 1
ATOM 9858 C C . ALA E 3 288 ? 169.672 -82.964 11.753 1.00 152.44 288 ALA C C 1
ATOM 9859 O O . ALA E 3 288 ? 168.559 -83.350 11.376 1.00 154.61 288 ALA C O 1
ATOM 9861 N N . ALA E 3 289 ? 170.802 -83.472 11.276 1.00 151.87 289 ALA C N 1
ATOM 9862 C CA . ALA E 3 289 ? 170.780 -84.521 10.272 1.00 149.99 289 ALA C CA 1
ATOM 9863 C C . ALA E 3 289 ? 170.285 -85.832 10.873 1.00 152.33 289 ALA C C 1
ATOM 9864 O O . ALA E 3 289 ? 170.485 -86.121 12.057 1.00 156.14 289 ALA C O 1
ATOM 9866 N N . LYS E 3 290 ? 169.642 -86.636 10.033 1.00 142.00 290 LYS C N 1
ATOM 9867 C CA . LYS E 3 290 ? 169.238 -87.990 10.394 1.00 128.53 290 LYS C CA 1
ATOM 9868 C C . LYS E 3 290 ? 170.455 -88.881 10.202 1.00 124.19 290 LYS C C 1
ATOM 9869 O O . LYS E 3 290 ? 170.699 -89.401 9.117 1.00 136.26 290 LYS C O 1
ATOM 9875 N N . THR E 3 291 ? 171.220 -89.086 11.271 1.00 126.45 291 THR C N 1
ATOM 9876 C CA . THR E 3 291 ? 172.494 -89.787 11.176 1.00 137.61 291 THR C CA 1
ATOM 9877 C C . THR E 3 291 ? 172.498 -91.038 12.046 1.00 140.21 291 THR C C 1
ATOM 9878 O O . THR E 3 291 ? 171.981 -91.036 13.167 1.00 152.37 291 THR C O 1
ATOM 9882 N N . ASP E 3 292 ? 173.058 -92.118 11.496 1.00 135.16 292 ASP C N 1
ATOM 9883 C CA . ASP E 3 292 ? 173.257 -93.336 12.272 1.00 151.71 292 ASP C CA 1
ATOM 9884 C C . ASP E 3 292 ? 174.336 -93.133 13.323 1.00 160.45 292 ASP C C 1
ATOM 9885 O O . ASP E 3 292 ? 174.232 -93.640 14.445 1.00 167.76 292 ASP C O 1
ATOM 9890 N N . HIS E 3 293 ? 175.375 -92.392 12.967 1.00 171.63 293 HIS C N 1
ATOM 9891 C CA . HIS E 3 293 ? 176.566 -92.230 13.786 1.00 184.39 293 HIS C CA 1
ATOM 9892 C C . HIS E 3 293 ? 177.090 -90.827 13.525 1.00 184.58 293 HIS C C 1
ATOM 9893 O O . HIS E 3 293 ? 176.651 -90.161 12.580 1.00 196.22 293 HIS C O 1
ATOM 9900 N N . PRO E 3 294 ? 178.015 -90.331 14.356 1.00 167.28 294 PRO C N 1
ATOM 9901 C CA . PRO E 3 294 ? 178.636 -89.036 14.024 1.00 160.76 294 PRO C CA 1
ATOM 9902 C C . PRO E 3 294 ? 179.396 -89.062 12.708 1.00 160.14 294 PRO C C 1
ATOM 9903 O O . PRO E 3 294 ? 179.311 -88.104 11.928 1.00 153.88 294 PRO C O 1
ATOM 9907 N N . GLY E 3 295 ? 180.147 -90.135 12.446 1.00 163.72 295 GLY C N 1
ATOM 9908 C CA . GLY E 3 295 ? 180.948 -90.209 11.235 1.00 158.25 295 GLY C CA 1
ATOM 9909 C C . GLY E 3 295 ? 180.143 -90.095 9.955 1.00 152.73 295 GLY C C 1
ATOM 9910 O O . GLY E 3 295 ? 180.653 -89.600 8.946 1.00 135.73 295 GLY C O 1
ATOM 9911 N N . ARG E 3 296 ? 178.888 -90.559 9.970 1.00 155.11 296 ARG C N 1
ATOM 9912 C CA . ARG E 3 296 ? 178.053 -90.490 8.772 1.00 161.71 296 ARG C CA 1
ATOM 9913 C C . ARG E 3 296 ? 177.861 -89.046 8.330 1.00 172.77 296 ARG C C 1
ATOM 9914 O O . ARG E 3 296 ? 178.139 -88.688 7.180 1.00 185.22 296 ARG C O 1
ATOM 9922 N N . GLN E 3 297 ? 177.400 -88.197 9.247 1.00 169.33 297 GLN C N 1
ATOM 9923 C CA . GLN E 3 297 ? 177.123 -86.808 8.912 1.00 158.52 297 GLN C CA 1
ATOM 9924 C C . GLN E 3 297 ? 178.382 -85.953 8.925 1.00 152.44 297 GLN C C 1
ATOM 9925 O O . GLN E 3 297 ? 178.491 -85.008 8.140 1.00 156.72 297 GLN C O 1
ATOM 9931 N N . ALA E 3 298 ? 179.352 -86.282 9.777 1.00 147.72 298 ALA C N 1
ATOM 9932 C CA . ALA E 3 298 ? 180.554 -85.461 9.875 1.00 142.27 298 ALA C CA 1
ATOM 9933 C C . ALA E 3 298 ? 181.354 -85.429 8.579 1.00 138.08 298 ALA C C 1
ATOM 9934 O O . ALA E 3 298 ? 182.085 -84.464 8.343 1.00 141.44 298 ALA C O 1
ATOM 9936 N N . LEU E 3 299 ? 181.226 -86.449 7.729 1.00 139.08 299 LEU C N 1
ATOM 9937 C CA . LEU E 3 299 ? 181.918 -86.433 6.444 1.00 135.25 299 LEU C CA 1
ATOM 9938 C C . LEU E 3 299 ? 181.226 -85.528 5.430 1.00 139.43 299 LEU C C 1
ATOM 9939 O O . LEU E 3 299 ? 181.901 -84.874 4.626 1.00 140.50 299 LEU C O 1
ATOM 9944 N N . VAL E 3 300 ? 179.898 -85.496 5.469 1.00 145.15 300 VAL C N 1
ATOM 9945 C CA . VAL E 3 300 ? 179.126 -84.660 4.561 1.00 144.23 300 VAL C CA 1
ATOM 9946 C C . VAL E 3 300 ? 179.335 -83.194 4.917 1.00 143.19 300 VAL C C 1
ATOM 9947 O O . VAL E 3 300 ? 179.283 -82.319 4.053 1.00 146.22 300 VAL C O 1
ATOM 9951 N N . SER E 3 301 ? 179.572 -82.936 6.200 1.00 143.63 301 SER C N 1
ATOM 9952 C CA . SER E 3 301 ? 179.801 -81.580 6.680 1.00 148.14 301 SER C CA 1
ATOM 9953 C C . SER E 3 301 ? 181.176 -81.096 6.241 1.00 147.15 301 SER C C 1
ATOM 9954 O O . SER E 3 301 ? 181.333 -79.958 5.798 1.00 162.30 301 SER C O 1
ATOM 9957 N N . MET E 3 302 ? 182.172 -81.968 6.366 1.00 141.22 302 MET C N 1
ATOM 9958 C CA . MET E 3 302 ? 183.536 -81.630 5.971 1.00 133.32 302 MET C CA 1
ATOM 9959 C C . MET E 3 302 ? 183.608 -81.166 4.524 1.00 137.80 302 MET C C 1
ATOM 9960 O O . MET E 3 302 ? 184.589 -80.520 4.138 1.00 145.44 302 MET C O 1
ATOM 9965 N N . THR E 3 303 ? 182.556 -81.438 3.760 1.00 128.12 303 THR C N 1
ATOM 9966 C CA . THR E 3 303 ? 182.496 -81.026 2.366 1.00 125.90 303 THR C CA 1
ATOM 9967 C C . THR E 3 303 ? 182.048 -79.570 2.243 1.00 133.44 303 THR C C 1
ATOM 9968 O O . THR E 3 303 ? 182.099 -78.993 1.157 1.00 142.03 303 THR C O 1
ATOM 9972 N N . GLY E 3 304 ? 181.611 -78.976 3.352 1.00 136.15 304 GLY C N 1
ATOM 9973 C CA . GLY E 3 304 ? 181.166 -77.591 3.326 1.00 138.16 304 GLY C CA 1
ATOM 9974 C C . GLY E 3 304 ? 182.267 -76.644 2.894 1.00 125.17 304 GLY C C 1
ATOM 9975 O O . GLY E 3 304 ? 182.055 -75.771 2.049 1.00 132.04 304 GLY C O 1
ATOM 9976 N N . THR E 3 305 ? 183.463 -76.811 3.468 1.00 115.36 305 THR C N 1
ATOM 9977 C CA . THR E 3 305 ? 184.602 -75.985 3.079 1.00 132.89 305 THR C CA 1
ATOM 9978 C C . THR E 3 305 ? 184.906 -76.143 1.597 1.00 143.01 305 THR C C 1
ATOM 9979 O O . THR E 3 305 ? 185.024 -75.153 0.865 1.00 150.42 305 THR C O 1
ATOM 9983 N N . PHE E 3 306 ? 185.033 -77.395 1.142 1.00 142.72 306 PHE C N 1
ATOM 9984 C CA . PHE E 3 306 ? 185.482 -77.669 -0.219 1.00 142.02 306 PHE C CA 1
ATOM 9985 C C . PHE E 3 306 ? 184.600 -76.969 -1.237 1.00 136.52 306 PHE C C 1
ATOM 9986 O O . PHE E 3 306 ? 185.096 -76.395 -2.212 1.00 139.04 306 PHE C O 1
ATOM 9994 N N . LEU E 3 307 ? 183.287 -76.997 -1.016 1.00 125.04 307 LEU C N 1
ATOM 9995 C CA . LEU E 3 307 ? 182.373 -76.317 -1.922 1.00 120.46 307 LEU C CA 1
ATOM 9996 C C . LEU E 3 307 ? 182.490 -74.808 -1.780 1.00 117.17 307 LEU C C 1
ATOM 9997 O O . LEU E 3 307 ? 182.438 -74.082 -2.777 1.00 119.00 307 LEU C O 1
ATOM 10002 N N . ASP E 3 308 ? 182.659 -74.315 -0.556 1.00 116.47 308 ASP C N 1
ATOM 10003 C CA . ASP E 3 308 ? 182.811 -72.880 -0.354 1.00 124.40 308 ASP C CA 1
ATOM 10004 C C . ASP E 3 308 ? 184.119 -72.381 -0.959 1.00 120.00 308 ASP C C 1
ATOM 10005 O O . ASP E 3 308 ? 184.109 -71.670 -1.968 1.00 116.11 308 ASP C O 1
ATOM 10010 N N . THR E 3 309 ? 185.251 -72.745 -0.351 1.00 120.41 309 THR C N 1
ATOM 10011 C CA . THR E 3 309 ? 186.531 -72.157 -0.738 1.00 112.01 309 THR C CA 1
ATOM 10012 C C . THR E 3 309 ? 187.037 -72.706 -2.069 1.00 119.29 309 THR C C 1
ATOM 10013 O O . THR E 3 309 ? 187.146 -71.968 -3.052 1.00 130.48 309 THR C O 1
ATOM 10017 N N . ILE E 3 310 ? 187.341 -74.008 -2.122 1.00 113.39 310 ILE C N 1
ATOM 10018 C CA . ILE E 3 310 ? 188.001 -74.576 -3.297 1.00 108.62 310 ILE C CA 1
ATOM 10019 C C . ILE E 3 310 ? 187.110 -74.465 -4.529 1.00 114.26 310 ILE C C 1
ATOM 10020 O O . ILE E 3 310 ? 187.608 -74.320 -5.650 1.00 122.69 310 ILE C O 1
ATOM 10025 N N . VAL E 3 311 ? 185.787 -74.496 -4.351 1.00 107.83 311 VAL C N 1
ATOM 10026 C CA . VAL E 3 311 ? 184.881 -74.417 -5.493 1.00 97.57 311 VAL C CA 1
ATOM 10027 C C . VAL E 3 311 ? 184.417 -72.975 -5.693 1.00 104.41 311 VAL C C 1
ATOM 10028 O O . VAL E 3 311 ? 184.859 -72.307 -6.632 1.00 110.42 311 VAL C O 1
ATOM 10032 N N . VAL E 3 312 ? 183.553 -72.467 -4.808 1.00 103.87 312 VAL C N 1
ATOM 10033 C CA . VAL E 3 312 ? 182.949 -71.149 -5.032 1.00 104.30 312 VAL C CA 1
ATOM 10034 C C . VAL E 3 312 ? 184.009 -70.052 -4.981 1.00 115.78 312 VAL C C 1
ATOM 10035 O O . VAL E 3 312 ? 184.172 -69.286 -5.937 1.00 117.73 312 VAL C O 1
ATOM 10039 N N . CYS E 3 313 ? 184.740 -69.954 -3.864 1.00 116.11 313 CYS C N 1
ATOM 10040 C CA . CYS E 3 313 ? 185.704 -68.865 -3.704 1.00 103.94 313 CYS C CA 1
ATOM 10041 C C . CYS E 3 313 ? 186.762 -68.886 -4.802 1.00 108.93 313 CYS C C 1
ATOM 10042 O O . CYS E 3 313 ? 187.070 -67.848 -5.399 1.00 112.52 313 CYS C O 1
ATOM 10045 N N . THR E 3 314 ? 187.337 -70.061 -5.075 1.00 116.47 314 THR C N 1
ATOM 10046 C CA . THR E 3 314 ? 188.331 -70.173 -6.140 1.00 117.33 314 THR C CA 1
ATOM 10047 C C . THR E 3 314 ? 187.748 -69.733 -7.477 1.00 106.64 314 THR C C 1
ATOM 10048 O O . THR E 3 314 ? 188.436 -69.099 -8.286 1.00 100.62 314 THR C O 1
ATOM 10052 N N . ILE E 3 315 ? 186.472 -70.046 -7.721 1.00 101.38 315 ILE C N 1
ATOM 10053 C CA . ILE E 3 315 ? 185.803 -69.550 -8.922 1.00 108.79 315 ILE C CA 1
ATOM 10054 C C . ILE E 3 315 ? 185.816 -68.026 -8.934 1.00 114.50 315 ILE C C 1
ATOM 10055 O O . ILE E 3 315 ? 186.148 -67.399 -9.947 1.00 112.00 315 ILE C O 1
ATOM 10060 N N . THR E 3 316 ? 185.518 -67.433 -7.783 1.00 125.89 316 THR C N 1
ATOM 10061 C CA . THR E 3 316 ? 185.506 -65.981 -7.647 1.00 123.42 316 THR C CA 1
ATOM 10062 C C . THR E 3 316 ? 186.905 -65.370 -7.760 1.00 119.02 316 THR C C 1
ATOM 10063 O O . THR E 3 316 ? 187.078 -64.316 -8.373 1.00 115.36 316 THR C O 1
ATOM 10067 N N . GLY E 3 317 ? 187.901 -66.030 -7.172 1.00 118.87 317 GLY C N 1
ATOM 10068 C CA . GLY E 3 317 ? 189.264 -65.529 -7.213 1.00 123.04 317 GLY C CA 1
ATOM 10069 C C . GLY E 3 317 ? 189.875 -65.582 -8.599 1.00 116.86 317 GLY C C 1
ATOM 10070 O O . GLY E 3 317 ? 190.643 -64.696 -8.980 1.00 124.16 317 GLY C O 1
ATOM 10071 N N . LEU E 3 318 ? 189.543 -66.621 -9.371 1.00 114.07 318 LEU C N 1
ATOM 10072 C CA . LEU E 3 318 ? 190.115 -66.766 -10.707 1.00 110.42 318 LEU C CA 1
ATOM 10073 C C . LEU E 3 318 ? 189.698 -65.621 -11.625 1.00 118.06 318 LEU C C 1
ATOM 10074 O O . LEU E 3 318 ? 190.525 -65.092 -12.376 1.00 122.91 318 LEU C O 1
ATOM 10079 N N . VAL E 3 319 ? 188.422 -65.225 -11.583 1.00 116.82 319 VAL C N 1
ATOM 10080 C CA . VAL E 3 319 ? 187.958 -64.121 -12.423 1.00 113.14 319 VAL C CA 1
ATOM 10081 C C . VAL E 3 319 ? 188.684 -62.831 -12.056 1.00 114.39 319 VAL C C 1
ATOM 10082 O O . VAL E 3 319 ? 189.080 -62.052 -12.932 1.00 119.53 319 VAL C O 1
ATOM 10086 N N . LEU E 3 320 ? 188.890 -62.602 -10.755 1.00 117.93 320 LEU C N 1
ATOM 10087 C CA . LEU E 3 320 ? 189.510 -61.363 -10.291 1.00 125.89 320 LEU C CA 1
ATOM 10088 C C . LEU E 3 320 ? 190.920 -61.201 -10.843 1.00 126.10 320 LEU C C 1
ATOM 10089 O O . LEU E 3 320 ? 191.276 -60.137 -11.365 1.00 133.11 320 LEU C O 1
ATOM 10094 N N . THR E 3 321 ? 191.740 -62.249 -10.730 1.00 114.77 321 THR C N 1
ATOM 10095 C CA . THR E 3 321 ? 193.103 -62.188 -11.249 1.00 115.02 321 THR C CA 1
ATOM 10096 C C . THR E 3 321 ? 193.105 -61.968 -12.757 1.00 120.02 321 THR C C 1
ATOM 10097 O O . THR E 3 321 ? 193.900 -61.174 -13.276 1.00 128.33 321 THR C O 1
ATOM 10101 N N . ILE E 3 322 ? 192.220 -62.668 -13.476 1.00 113.43 322 ILE C N 1
ATOM 10102 C CA . ILE E 3 322 ? 192.173 -62.574 -14.934 1.00 114.27 322 ILE C CA 1
ATOM 10103 C C . ILE E 3 322 ? 191.949 -61.132 -15.371 1.00 115.48 322 ILE C C 1
ATOM 10104 O O . ILE E 3 322 ? 192.592 -60.648 -16.312 1.00 131.41 322 ILE C O 1
ATOM 10109 N N . ALA E 3 323 ? 191.041 -60.423 -14.696 1.00 111.34 323 ALA C N 1
ATOM 10110 C CA . ALA E 3 323 ? 190.857 -59.005 -14.984 1.00 131.81 323 ALA C CA 1
ATOM 10111 C C . ALA E 3 323 ? 192.136 -58.222 -14.713 1.00 141.10 323 ALA C C 1
ATOM 10112 O O . ALA E 3 323 ? 192.511 -57.338 -15.493 1.00 150.57 323 ALA C O 1
ATOM 10114 N N . GLY E 3 324 ? 192.823 -58.541 -13.614 1.00 133.22 324 GLY C N 1
ATOM 10115 C CA . GLY E 3 324 ? 194.104 -57.912 -13.341 1.00 123.35 324 GLY C CA 1
ATOM 10116 C C . GLY E 3 324 ? 195.159 -58.272 -14.363 1.00 114.72 324 GLY C C 1
ATOM 10117 O O . GLY E 3 324 ? 196.038 -57.460 -14.662 1.00 123.62 324 GLY C O 1
ATOM 10118 N N . LEU E 3 325 ? 195.103 -59.496 -14.895 1.00 112.97 325 LEU C N 1
ATOM 10119 C CA . LEU E 3 325 ? 196.000 -59.872 -15.983 1.00 111.88 325 LEU C CA 1
ATOM 10120 C C . LEU E 3 325 ? 195.684 -59.072 -17.239 1.00 113.42 325 LEU C C 1
ATOM 10121 O O . LEU E 3 325 ? 196.594 -58.632 -17.949 1.00 128.79 325 LEU C O 1
ATOM 10126 N N . LYS E 3 326 ? 194.402 -58.875 -17.526 1.00 101.96 326 LYS C N 1
ATOM 10127 C CA . LYS E 3 326 ? 193.982 -57.918 -18.536 1.00 102.56 326 LYS C CA 1
ATOM 10128 C C . LYS E 3 326 ? 194.352 -56.518 -18.057 1.00 108.34 326 LYS C C 1
ATOM 10129 O O . LYS E 3 326 ? 194.925 -56.320 -16.983 1.00 129.42 326 LYS C O 1
ATOM 10135 N N . ALA E 3 327 ? 193.998 -55.513 -18.846 1.00 103.14 327 ALA C N 1
ATOM 10136 C CA . ALA E 3 327 ? 194.241 -54.151 -18.408 1.00 124.58 327 ALA C CA 1
ATOM 10137 C C . ALA E 3 327 ? 192.988 -53.660 -17.701 1.00 123.74 327 ALA C C 1
ATOM 10138 O O . ALA E 3 327 ? 192.939 -53.608 -16.468 1.00 127.09 327 ALA C O 1
ATOM 10140 N N . PHE E 3 328 ? 191.959 -53.359 -18.492 1.00 124.32 328 PHE C N 1
ATOM 10141 C CA . PHE E 3 328 ? 190.620 -52.899 -18.139 1.00 127.16 328 PHE C CA 1
ATOM 10142 C C . PHE E 3 328 ? 190.684 -51.621 -17.310 1.00 127.28 328 PHE C C 1
ATOM 10143 O O . PHE E 3 328 ? 191.296 -51.588 -16.236 1.00 121.62 328 PHE C O 1
ATOM 10151 N N . PRO E 3 329 ? 190.016 -50.566 -17.757 1.00 141.56 329 PRO C N 1
ATOM 10152 C CA . PRO E 3 329 ? 190.110 -49.282 -17.065 1.00 157.24 329 PRO C CA 1
ATOM 10153 C C . PRO E 3 329 ? 189.155 -49.182 -15.886 1.00 168.53 329 PRO C C 1
ATOM 10154 O O . PRO E 3 329 ? 188.090 -49.802 -15.857 1.00 161.05 329 PRO C O 1
ATOM 10158 N N . GLY E 3 330 ? 189.576 -48.415 -14.882 1.00 171.28 330 GLY C N 1
ATOM 10159 C CA . GLY E 3 330 ? 188.676 -47.969 -13.839 1.00 171.48 330 GLY C CA 1
ATOM 10160 C C . GLY E 3 330 ? 188.390 -48.957 -12.731 1.00 168.68 330 GLY C C 1
ATOM 10161 O O . GLY E 3 330 ? 187.833 -48.556 -11.704 1.00 172.58 330 GLY C O 1
ATOM 10162 N N . LEU E 3 331 ? 188.758 -50.225 -12.881 1.00 154.10 331 LEU C N 1
ATOM 10163 C CA . LEU E 3 331 ? 188.575 -51.156 -11.777 1.00 144.57 331 LEU C CA 1
ATOM 10164 C C . LEU E 3 331 ? 189.709 -51.068 -10.770 1.00 147.89 331 LEU C C 1
ATOM 10165 O O . LEU E 3 331 ? 189.657 -51.747 -9.738 1.00 143.36 331 LEU C O 1
ATOM 10170 N N . THR E 3 332 ? 190.714 -50.233 -11.048 1.00 155.17 332 THR C N 1
ATOM 10171 C CA . THR E 3 332 ? 191.913 -50.191 -10.219 1.00 155.19 332 THR C CA 1
ATOM 10172 C C . THR E 3 332 ? 191.573 -49.835 -8.776 1.00 149.08 332 THR C C 1
ATOM 10173 O O . THR E 3 332 ? 192.193 -50.352 -7.840 1.00 149.69 332 THR C O 1
ATOM 10177 N N . ASP E 3 333 ? 190.590 -48.957 -8.576 1.00 136.64 333 ASP C N 1
ATOM 10178 C CA . ASP E 3 333 ? 190.193 -48.572 -7.228 1.00 126.22 333 ASP C CA 1
ATOM 10179 C C . ASP E 3 333 ? 188.733 -48.910 -6.944 1.00 115.77 333 ASP C C 1
ATOM 10180 O O . ASP E 3 333 ? 187.928 -48.011 -6.686 1.00 109.19 333 ASP C O 1
ATOM 10185 N N . LEU E 3 334 ? 188.379 -50.194 -6.969 1.00 119.90 334 LEU C N 1
ATOM 10186 C CA . LEU E 3 334 ? 187.022 -50.631 -6.665 1.00 107.79 334 LEU C CA 1
ATOM 10187 C C . LEU E 3 334 ? 187.004 -51.374 -5.336 1.00 109.51 334 LEU C C 1
ATOM 10188 O O . LEU E 3 334 ? 187.911 -52.155 -5.038 1.00 100.89 334 LEU C O 1
ATOM 10193 N N . THR E 3 335 ? 185.943 -51.141 -4.560 1.00 122.21 335 THR C N 1
ATOM 10194 C CA . THR E 3 335 ? 185.937 -51.514 -3.148 1.00 139.00 335 THR C CA 1
ATOM 10195 C C . THR E 3 335 ? 185.952 -53.028 -2.952 1.00 143.41 335 THR C C 1
ATOM 10196 O O . THR E 3 335 ? 186.870 -53.573 -2.327 1.00 165.44 335 THR C O 1
ATOM 10200 N N . GLY E 3 336 ? 184.953 -53.728 -3.483 1.00 124.22 336 GLY C N 1
ATOM 10201 C CA . GLY E 3 336 ? 184.853 -55.159 -3.248 1.00 121.24 336 GLY C CA 1
ATOM 10202 C C . GLY E 3 336 ? 183.767 -55.858 -4.042 1.00 136.85 336 GLY C C 1
ATOM 10203 O O . GLY E 3 336 ? 184.049 -56.489 -5.065 1.00 149.32 336 GLY C O 1
ATOM 10204 N N . ALA E 3 337 ? 182.523 -55.774 -3.566 1.00 131.60 337 ALA C N 1
ATOM 10205 C CA . ALA E 3 337 ? 181.415 -56.378 -4.297 1.00 112.38 337 ALA C CA 1
ATOM 10206 C C . ALA E 3 337 ? 181.289 -55.777 -5.689 1.00 107.38 337 ALA C C 1
ATOM 10207 O O . ALA E 3 337 ? 180.978 -56.484 -6.654 1.00 80.72 337 ALA C O 1
ATOM 10209 N N . SER E 3 338 ? 181.528 -54.466 -5.808 1.00 126.88 338 SER C N 1
ATOM 10210 C CA . SER E 3 338 ? 181.513 -53.808 -7.111 1.00 118.32 338 SER C CA 1
ATOM 10211 C C . SER E 3 338 ? 182.670 -54.268 -7.987 1.00 125.23 338 SER C C 1
ATOM 10212 O O . SER E 3 338 ? 182.544 -54.284 -9.215 1.00 136.41 338 SER C O 1
ATOM 10215 N N . LEU E 3 339 ? 183.801 -54.636 -7.380 1.00 110.19 339 LEU C N 1
ATOM 10216 C CA . LEU E 3 339 ? 184.952 -55.076 -8.160 1.00 110.84 339 LEU C CA 1
ATOM 10217 C C . LEU E 3 339 ? 184.646 -56.365 -8.912 1.00 108.52 339 LEU C C 1
ATOM 10218 O O . LEU E 3 339 ? 184.845 -56.446 -10.130 1.00 130.41 339 LEU C O 1
ATOM 10223 N N . THR E 3 340 ? 184.157 -57.385 -8.201 1.00 88.48 340 THR C N 1
ATOM 10224 C CA . THR E 3 340 ? 183.847 -58.660 -8.842 1.00 109.30 340 THR C CA 1
ATOM 10225 C C . THR E 3 340 ? 182.778 -58.495 -9.913 1.00 119.44 340 THR C C 1
ATOM 10226 O O . THR E 3 340 ? 182.908 -59.032 -11.020 1.00 127.47 340 THR C O 1
ATOM 10230 N N . ALA E 3 341 ? 181.712 -57.754 -9.601 1.00 114.84 341 ALA C N 1
ATOM 10231 C CA . ALA E 3 341 ? 180.674 -57.487 -10.591 1.00 114.04 341 ALA C CA 1
ATOM 10232 C C . ALA E 3 341 ? 181.255 -56.789 -11.816 1.00 115.23 341 ALA C C 1
ATOM 10233 O O . ALA E 3 341 ? 180.970 -57.171 -12.957 1.00 124.80 341 ALA C O 1
ATOM 10235 N N . ALA E 3 342 ? 182.085 -55.768 -11.597 1.00 108.79 342 ALA C N 1
ATOM 10236 C CA . ALA E 3 342 ? 182.756 -55.111 -12.713 1.00 109.34 342 ALA C CA 1
ATOM 10237 C C . ALA E 3 342 ? 183.739 -56.057 -13.396 1.00 118.61 342 ALA C C 1
ATOM 10238 O O . ALA E 3 342 ? 183.881 -56.030 -14.624 1.00 130.99 342 ALA C O 1
ATOM 10240 N N . SER E 3 343 ? 184.431 -56.894 -12.616 1.00 112.88 343 SER C N 1
ATOM 10241 C CA . SER E 3 343 ? 185.327 -57.884 -13.205 1.00 114.23 343 SER C CA 1
ATOM 10242 C C . SER E 3 343 ? 184.547 -58.893 -14.038 1.00 132.45 343 SER C C 1
ATOM 10243 O O . SER E 3 343 ? 185.018 -59.341 -15.089 1.00 141.58 343 SER C O 1
ATOM 10246 N N . PHE E 3 344 ? 183.356 -59.277 -13.572 1.00 141.44 344 PHE C N 1
ATOM 10247 C CA . PHE E 3 344 ? 182.507 -60.179 -14.345 1.00 150.39 344 PHE C CA 1
ATOM 10248 C C . PHE E 3 344 ? 181.965 -59.488 -15.589 1.00 161.70 344 PHE C C 1
ATOM 10249 O O . PHE E 3 344 ? 182.066 -60.021 -16.701 1.00 177.35 344 PHE C O 1
ATOM 10257 N N . ASP E 3 345 ? 181.388 -58.294 -15.420 1.00 139.52 345 ASP C N 1
ATOM 10258 C CA . ASP E 3 345 ? 180.801 -57.582 -16.551 1.00 131.32 345 ASP C CA 1
ATOM 10259 C C . ASP E 3 345 ? 181.852 -57.298 -17.616 1.00 134.97 345 ASP C C 1
ATOM 10260 O O . ASP E 3 345 ? 181.526 -57.185 -18.803 1.00 141.52 345 ASP C O 1
ATOM 10265 N N . ALA E 3 346 ? 183.118 -57.189 -17.209 1.00 128.12 346 ALA C N 1
ATOM 10266 C CA . ALA E 3 346 ? 184.195 -56.965 -18.164 1.00 119.40 346 ALA C CA 1
ATOM 10267 C C . ALA E 3 346 ? 184.352 -58.155 -19.101 1.00 118.35 346 ALA C C 1
ATOM 10268 O O . ALA E 3 346 ? 184.448 -57.988 -20.322 1.00 122.60 346 ALA C O 1
ATOM 10270 N N . LEU E 3 347 ? 184.372 -59.367 -18.546 1.00 116.25 347 LEU C N 1
ATOM 10271 C CA . LEU E 3 347 ? 184.616 -60.582 -19.315 1.00 130.71 347 LEU C CA 1
ATOM 10272 C C . LEU E 3 347 ? 183.349 -61.197 -19.895 1.00 139.86 347 LEU C C 1
ATOM 10273 O O . LEU E 3 347 ? 183.430 -61.926 -20.889 1.00 136.25 347 LEU C O 1
ATOM 10278 N N . MET E 3 348 ? 182.191 -60.931 -19.307 1.00 140.59 348 MET C N 1
ATOM 10279 C CA . MET E 3 348 ? 180.956 -61.552 -19.749 1.00 138.59 348 MET C CA 1
ATOM 10280 C C . MET E 3 348 ? 179.923 -60.489 -20.081 1.00 147.83 348 MET C C 1
ATOM 10281 O O . MET E 3 348 ? 179.974 -59.379 -19.545 1.00 158.43 348 MET C O 1
ATOM 10286 N N . PRO E 3 349 ? 178.974 -60.803 -20.968 1.00 142.00 349 PRO C N 1
ATOM 10287 C CA . PRO E 3 349 ? 178.022 -59.764 -21.402 1.00 145.11 349 PRO C CA 1
ATOM 10288 C C . PRO E 3 349 ? 177.190 -59.220 -20.256 1.00 148.44 349 PRO C C 1
ATOM 10289 O O . PRO E 3 349 ? 177.051 -57.998 -20.110 1.00 155.20 349 PRO C O 1
ATOM 10293 N N . MET E 3 350 ? 176.643 -60.102 -19.422 1.00 140.02 350 MET C N 1
ATOM 10294 C CA . MET E 3 350 ? 175.763 -59.713 -18.328 1.00 135.61 350 MET C CA 1
ATOM 10295 C C . MET E 3 350 ? 176.343 -60.136 -16.982 1.00 133.07 350 MET C C 1
ATOM 10296 O O . MET E 3 350 ? 175.604 -60.422 -16.038 1.00 130.66 350 MET C O 1
ATOM 10301 N N . GLY E 3 351 ? 177.677 -60.173 -16.889 1.00 133.70 351 GLY C N 1
ATOM 10302 C CA . GLY E 3 351 ? 178.322 -60.618 -15.661 1.00 136.21 351 GLY C CA 1
ATOM 10303 C C . GLY E 3 351 ? 177.939 -59.770 -14.465 1.00 117.33 351 GLY C C 1
ATOM 10304 O O . GLY E 3 351 ? 177.824 -60.274 -13.346 1.00 114.78 351 GLY C O 1
ATOM 10305 N N . GLY E 3 352 ? 177.757 -58.466 -14.684 1.00 110.71 352 GLY C N 1
ATOM 10306 C CA . GLY E 3 352 ? 177.345 -57.595 -13.597 1.00 96.67 352 GLY C CA 1
ATOM 10307 C C . GLY E 3 352 ? 175.996 -57.994 -13.036 1.00 103.67 352 GLY C C 1
ATOM 10308 O O . GLY E 3 352 ? 175.829 -58.114 -11.821 1.00 100.35 352 GLY C O 1
ATOM 10309 N N . LEU E 3 353 ? 175.014 -58.215 -13.921 1.00 117.82 353 LEU C N 1
ATOM 10310 C CA . LEU E 3 353 ? 173.694 -58.656 -13.475 1.00 111.07 353 LEU C CA 1
ATOM 10311 C C . LEU E 3 353 ? 173.769 -60.024 -12.809 1.00 103.09 353 LEU C C 1
ATOM 10312 O O . LEU E 3 353 ? 173.058 -60.282 -11.833 1.00 109.56 353 LEU C O 1
ATOM 10317 N N . ILE E 3 354 ? 174.630 -60.911 -13.315 1.00 99.57 354 ILE C N 1
ATOM 10318 C CA . ILE E 3 354 ? 174.748 -62.245 -12.729 1.00 118.66 354 ILE C CA 1
ATOM 10319 C C . ILE E 3 354 ? 175.206 -62.152 -11.278 1.00 119.97 354 ILE C C 1
ATOM 10320 O O . ILE E 3 354 ? 174.559 -62.687 -10.370 1.00 128.46 354 ILE C O 1
ATOM 10325 N N . VAL E 3 355 ? 176.326 -61.462 -11.041 1.00 114.28 355 VAL C N 1
ATOM 10326 C CA . VAL E 3 355 ? 176.919 -61.419 -9.706 1.00 108.65 355 VAL C CA 1
ATOM 10327 C C . VAL E 3 355 ? 175.969 -60.767 -8.709 1.00 107.51 355 VAL C C 1
ATOM 10328 O O . VAL E 3 355 ? 175.770 -61.275 -7.599 1.00 123.28 355 VAL C O 1
ATOM 10332 N N . THR E 3 356 ? 175.363 -59.636 -9.086 1.00 97.32 356 THR C N 1
ATOM 10333 C CA . THR E 3 356 ? 174.452 -58.976 -8.156 1.00 106.38 356 THR C CA 1
ATOM 10334 C C . THR E 3 356 ? 173.258 -59.875 -7.848 1.00 114.11 356 THR C C 1
ATOM 10335 O O . THR E 3 356 ? 172.762 -59.893 -6.716 1.00 120.07 356 THR C O 1
ATOM 10339 N N . ILE E 3 357 ? 172.799 -60.651 -8.836 1.00 112.41 357 ILE C N 1
ATOM 10340 C CA . ILE E 3 357 ? 171.738 -61.625 -8.585 1.00 111.83 357 ILE C CA 1
ATOM 10341 C C . ILE E 3 357 ? 172.216 -62.675 -7.592 1.00 115.53 357 ILE C C 1
ATOM 10342 O O . ILE E 3 357 ? 171.535 -62.981 -6.606 1.00 122.14 357 ILE C O 1
ATOM 10347 N N . GLY E 3 358 ? 173.402 -63.238 -7.837 1.00 108.95 358 GLY C N 1
ATOM 10348 C CA . GLY E 3 358 ? 173.934 -64.232 -6.923 1.00 109.29 358 GLY C CA 1
ATOM 10349 C C . GLY E 3 358 ? 174.124 -63.677 -5.527 1.00 105.68 358 GLY C C 1
ATOM 10350 O O . GLY E 3 358 ? 173.827 -64.347 -4.535 1.00 107.70 358 GLY C O 1
ATOM 10351 N N . LEU E 3 359 ? 174.581 -62.428 -5.434 1.00 99.46 359 LEU C N 1
ATOM 10352 C CA . LEU E 3 359 ? 174.767 -61.801 -4.132 1.00 91.53 359 LEU C CA 1
ATOM 10353 C C . LEU E 3 359 ? 173.475 -61.805 -3.323 1.00 102.11 359 LEU C C 1
ATOM 10354 O O . LEU E 3 359 ? 173.501 -62.009 -2.104 1.00 116.24 359 LEU C O 1
ATOM 10359 N N . VAL E 3 360 ? 172.333 -61.592 -3.986 1.00 100.29 360 VAL C N 1
ATOM 10360 C CA . VAL E 3 360 ? 171.047 -61.615 -3.289 1.00 105.60 360 VAL C CA 1
ATOM 10361 C C . VAL E 3 360 ? 170.792 -62.990 -2.681 1.00 113.49 360 VAL C C 1
ATOM 10362 O O . VAL E 3 360 ? 170.457 -63.112 -1.498 1.00 113.41 360 VAL C O 1
ATOM 10366 N N . PHE E 3 361 ? 170.966 -64.048 -3.475 1.00 112.19 361 PHE C N 1
ATOM 10367 C CA . PHE E 3 361 ? 170.744 -65.395 -2.959 1.00 109.57 361 PHE C CA 1
ATOM 10368 C C . PHE E 3 361 ? 171.867 -65.820 -2.019 1.00 108.85 361 PHE C C 1
ATOM 10369 O O . PHE E 3 361 ? 171.614 -66.478 -1.004 1.00 115.55 361 PHE C O 1
ATOM 10377 N N . PHE E 3 362 ? 173.108 -65.435 -2.332 1.00 103.58 362 PHE C N 1
ATOM 10378 C CA . PHE E 3 362 ? 174.248 -65.777 -1.484 1.00 104.80 362 PHE C CA 1
ATOM 10379 C C . PHE E 3 362 ? 174.038 -65.282 -0.059 1.00 97.04 362 PHE C C 1
ATOM 10380 O O . PHE E 3 362 ? 174.225 -66.030 0.908 1.00 85.57 362 PHE C O 1
ATOM 10388 N N . ALA E 3 363 ? 173.628 -64.021 0.083 1.00 101.36 363 ALA C N 1
ATOM 10389 C CA . ALA E 3 363 ? 173.399 -63.451 1.405 1.00 104.70 363 ALA C CA 1
ATOM 10390 C C . ALA E 3 363 ? 172.138 -64.029 2.038 1.00 109.89 363 ALA C C 1
ATOM 10391 O O . ALA E 3 363 ? 172.151 -64.442 3.204 1.00 112.88 363 ALA C O 1
ATOM 10393 N N . TYR E 3 364 ? 171.036 -64.056 1.280 1.00 102.55 364 TYR C N 1
ATOM 10394 C CA . TYR E 3 364 ? 169.785 -64.630 1.772 1.00 104.93 364 TYR C CA 1
ATOM 10395 C C . TYR E 3 364 ? 169.990 -66.045 2.298 1.00 115.38 364 TYR C C 1
ATOM 10396 O O . TYR E 3 364 ? 169.428 -66.417 3.335 1.00 122.75 364 TYR C O 1
ATOM 10405 N N . SER E 3 365 ? 170.800 -66.844 1.598 1.00 110.84 365 SER C N 1
ATOM 10406 C CA . SER E 3 365 ? 171.167 -68.169 2.091 1.00 110.44 365 SER C CA 1
ATOM 10407 C C . SER E 3 365 ? 171.792 -68.083 3.477 1.00 119.67 365 SER C C 1
ATOM 10408 O O . SER E 3 365 ? 171.409 -68.817 4.395 1.00 123.69 365 SER C O 1
ATOM 10411 N N . THR E 3 366 ? 172.762 -67.178 3.642 1.00 112.71 366 THR C N 1
ATOM 10412 C CA . THR E 3 366 ? 173.489 -67.055 4.902 1.00 103.34 366 THR C CA 1
ATOM 10413 C C . THR E 3 366 ? 172.612 -66.508 6.016 1.00 111.26 366 THR C C 1
ATOM 10414 O O . THR E 3 366 ? 172.851 -66.807 7.189 1.00 124.40 366 THR C O 1
ATOM 10418 N N . VAL E 3 367 ? 171.588 -65.723 5.677 1.00 108.99 367 VAL C N 1
ATOM 10419 C CA . VAL E 3 367 ? 170.689 -65.213 6.705 1.00 111.78 367 VAL C CA 1
ATOM 10420 C C . VAL E 3 367 ? 169.938 -66.367 7.360 1.00 117.08 367 VAL C C 1
ATOM 10421 O O . VAL E 3 367 ? 169.899 -66.486 8.591 1.00 122.30 367 VAL C O 1
ATOM 10425 N N . LEU E 3 368 ? 169.363 -67.253 6.543 1.00 107.04 368 LEU C N 1
ATOM 10426 C CA . LEU E 3 368 ? 168.550 -68.346 7.068 1.00 115.59 368 LEU C CA 1
ATOM 10427 C C . LEU E 3 368 ? 169.378 -69.287 7.932 1.00 116.73 368 LEU C C 1
ATOM 10428 O O . LEU E 3 368 ? 169.006 -69.589 9.070 1.00 114.26 368 LEU C O 1
ATOM 10433 N N . GLY E 3 369 ? 170.489 -69.784 7.393 1.00 112.38 369 GLY C N 1
ATOM 10434 C CA . GLY E 3 369 ? 171.313 -70.734 8.110 1.00 112.30 369 GLY C CA 1
ATOM 10435 C C . GLY E 3 369 ? 171.760 -70.171 9.439 1.00 113.65 369 GLY C C 1
ATOM 10436 O O . GLY E 3 369 ? 171.467 -70.744 10.490 1.00 124.48 369 GLY C O 1
ATOM 10437 N N . TRP E 3 370 ? 172.351 -68.987 9.397 1.00 101.45 370 TRP C N 1
ATOM 10438 C CA . TRP E 3 370 ? 172.881 -68.332 10.573 1.00 107.05 370 TRP C CA 1
ATOM 10439 C C . TRP E 3 370 ? 171.819 -67.989 11.557 1.00 116.84 370 TRP C C 1
ATOM 10440 O O . TRP E 3 370 ? 172.114 -67.755 12.677 1.00 121.51 370 TRP C O 1
ATOM 10451 N N . SER E 3 371 ? 170.583 -67.903 11.125 1.00 117.55 371 SER C N 1
ATOM 10452 C CA . SER E 3 371 ? 169.452 -67.780 12.039 1.00 119.35 371 SER C CA 1
ATOM 10453 C C . SER E 3 371 ? 169.337 -69.020 12.914 1.00 128.99 371 SER C C 1
ATOM 10454 O O . SER E 3 371 ? 169.213 -68.923 14.140 1.00 134.55 371 SER C O 1
ATOM 10457 N N . TYR E 3 372 ? 169.386 -70.200 12.292 1.00 133.13 372 TYR C N 1
ATOM 10458 C CA . TYR E 3 372 ? 169.376 -71.443 13.056 1.00 123.94 372 TYR C CA 1
ATOM 10459 C C . TYR E 3 372 ? 170.628 -71.566 13.920 1.00 113.72 372 TYR C C 1
ATOM 10460 O O . TYR E 3 372 ? 170.543 -71.969 15.086 1.00 119.59 372 TYR C O 1
ATOM 10469 N N . TYR E 3 373 ? 171.766 -71.153 13.371 1.00 107.88 373 TYR C N 1
ATOM 10470 C CA . TYR E 3 373 ? 173.021 -71.182 14.107 1.00 106.28 373 TYR C CA 1
ATOM 10471 C C . TYR E 3 373 ? 172.890 -70.339 15.374 1.00 99.57 373 TYR C C 1
ATOM 10472 O O . TYR E 3 373 ? 173.314 -70.757 16.452 1.00 97.99 373 TYR C O 1
ATOM 10481 N N . GLY E 3 374 ? 172.303 -69.151 15.241 1.00 95.22 374 GLY C N 1
ATOM 10482 C CA . GLY E 3 374 ? 172.114 -68.273 16.381 1.00 110.18 374 GLY C CA 1
ATOM 10483 C C . GLY E 3 374 ? 170.992 -68.730 17.292 1.00 126.13 374 GLY C C 1
ATOM 10484 O O . GLY E 3 374 ? 171.071 -68.579 18.515 1.00 128.31 374 GLY C O 1
ATOM 10485 N N . GLU E 3 375 ? 169.943 -69.272 16.710 1.00 127.31 375 GLU C N 1
ATOM 10486 C CA . GLU E 3 375 ? 168.852 -69.717 17.535 1.00 120.76 375 GLU C CA 1
ATOM 10487 C C . GLU E 3 375 ? 169.362 -70.672 18.578 1.00 124.30 375 GLU C C 1
ATOM 10488 O O . GLU E 3 375 ? 169.479 -70.342 19.743 1.00 128.47 375 GLU C O 1
ATOM 10494 N N . LYS E 3 376 ? 169.804 -71.821 18.121 1.00 128.74 376 LYS C N 1
ATOM 10495 C CA . LYS E 3 376 ? 170.110 -72.908 19.048 1.00 141.34 376 LYS C CA 1
ATOM 10496 C C . LYS E 3 376 ? 171.090 -72.480 20.135 1.00 139.69 376 LYS C C 1
ATOM 10497 O O . LYS E 3 376 ? 170.938 -72.876 21.298 1.00 149.29 376 LYS C O 1
ATOM 10503 N N . CYS E 3 377 ? 172.101 -71.676 19.788 1.00 119.90 377 CYS C N 1
ATOM 10504 C CA . CYS E 3 377 ? 172.997 -71.187 20.831 1.00 124.76 377 CYS C CA 1
ATOM 10505 C C . CYS E 3 377 ? 172.270 -70.230 21.764 1.00 121.42 377 CYS C C 1
ATOM 10506 O O . CYS E 3 377 ? 172.586 -70.172 22.958 1.00 133.44 377 CYS C O 1
ATOM 10509 N N . PHE E 3 378 ? 171.306 -69.469 21.241 1.00 101.11 378 PHE C N 1
ATOM 10510 C CA . PHE E 3 378 ? 170.513 -68.595 22.099 1.00 107.72 378 PHE C CA 1
ATOM 10511 C C . PHE E 3 378 ? 169.671 -69.411 23.074 1.00 131.77 378 PHE C C 1
ATOM 10512 O O . PHE E 3 378 ? 169.656 -69.130 24.279 1.00 136.16 378 PHE C O 1
ATOM 10520 N N . GLU E 3 379 ? 168.959 -70.425 22.567 1.00 132.39 379 GLU C N 1
ATOM 10521 C CA . GLU E 3 379 ? 168.053 -71.195 23.415 1.00 127.79 379 GLU C CA 1
ATOM 10522 C C . GLU E 3 379 ? 168.804 -71.888 24.543 1.00 135.86 379 GLU C C 1
ATOM 10523 O O . GLU E 3 379 ? 168.224 -72.157 25.600 1.00 153.37 379 GLU C O 1
ATOM 10529 N N . TYR E 3 380 ? 170.088 -72.193 24.333 1.00 127.08 380 TYR C N 1
ATOM 10530 C CA . TYR E 3 380 ? 170.914 -72.735 25.406 1.00 129.86 380 TYR C CA 1
ATOM 10531 C C . TYR E 3 380 ? 170.848 -71.844 26.637 1.00 138.31 380 TYR C C 1
ATOM 10532 O O . TYR E 3 380 ? 170.791 -72.331 27.772 1.00 160.03 380 TYR C O 1
ATOM 10541 N N . LEU E 3 381 ? 170.817 -70.530 26.422 1.00 133.46 381 LEU C N 1
ATOM 10542 C CA . LEU E 3 381 ? 170.776 -69.566 27.512 1.00 128.84 381 LEU C CA 1
ATOM 10543 C C . LEU E 3 381 ? 169.370 -69.431 28.084 1.00 117.28 381 LEU C C 1
ATOM 10544 O O . LEU E 3 381 ? 169.176 -69.527 29.300 1.00 140.26 381 LEU C O 1
ATOM 10549 N N . ILE E 3 382 ? 168.376 -69.237 27.220 1.00 111.28 382 ILE C N 1
ATOM 10550 C CA . ILE E 3 382 ? 167.033 -68.860 27.654 1.00 122.42 382 ILE C CA 1
ATOM 10551 C C . ILE E 3 382 ? 166.020 -69.992 27.525 1.00 127.12 382 ILE C C 1
ATOM 10552 O O . ILE E 3 382 ? 164.908 -69.872 28.069 1.00 107.11 382 ILE C O 1
ATOM 10557 N N . GLY E 3 383 ? 166.369 -71.094 26.869 1.00 127.25 383 GLY C N 1
ATOM 10558 C CA . GLY E 3 383 ? 165.393 -72.126 26.607 1.00 126.00 383 GLY C CA 1
ATOM 10559 C C . GLY E 3 383 ? 164.580 -71.757 25.383 1.00 132.48 383 GLY C C 1
ATOM 10560 O O . GLY E 3 383 ? 164.873 -70.795 24.672 1.00 146.54 383 GLY C O 1
ATOM 10561 N N . THR E 3 384 ? 163.540 -72.542 25.134 1.00 132.51 384 THR C N 1
ATOM 10562 C CA . THR E 3 384 ? 162.678 -72.284 23.992 1.00 143.11 384 THR C CA 1
ATOM 10563 C C . THR E 3 384 ? 161.680 -71.160 24.261 1.00 147.72 384 THR C C 1
ATOM 10564 O O . THR E 3 384 ? 160.830 -70.885 23.410 1.00 143.81 384 THR C O 1
ATOM 10568 N N . LYS E 3 385 ? 161.771 -70.500 25.418 1.00 157.35 385 LYS C N 1
ATOM 10569 C CA . LYS E 3 385 ? 160.820 -69.444 25.748 1.00 160.17 385 LYS C CA 1
ATOM 10570 C C . LYS E 3 385 ? 160.973 -68.250 24.812 1.00 150.29 385 LYS C C 1
ATOM 10571 O O . LYS E 3 385 ? 159.977 -67.691 24.339 1.00 144.20 385 LYS C O 1
ATOM 10577 N N . GLY E 3 386 ? 162.209 -67.872 24.507 1.00 142.89 386 GLY C N 1
ATOM 10578 C CA . GLY E 3 386 ? 162.499 -66.708 23.701 1.00 142.44 386 GLY C CA 1
ATOM 10579 C C . GLY E 3 386 ? 162.806 -66.978 22.244 1.00 139.20 386 GLY C C 1
ATOM 10580 O O . GLY E 3 386 ? 163.219 -66.049 21.540 1.00 148.30 386 GLY C O 1
ATOM 10581 N N . ILE E 3 387 ? 162.644 -68.219 21.770 1.00 137.24 387 ILE C N 1
ATOM 10582 C CA . ILE E 3 387 ? 162.967 -68.533 20.378 1.00 127.29 387 ILE C CA 1
ATOM 10583 C C . ILE E 3 387 ? 162.180 -67.626 19.440 1.00 129.30 387 ILE C C 1
ATOM 10584 O O . ILE E 3 387 ? 162.686 -67.196 18.397 1.00 126.67 387 ILE C O 1
ATOM 10589 N N . ARG E 3 388 ? 160.944 -67.287 19.821 1.00 138.37 388 ARG C N 1
ATOM 10590 C CA . ARG E 3 388 ? 160.154 -66.347 19.034 1.00 141.27 388 ARG C CA 1
ATOM 10591 C C . ARG E 3 388 ? 160.812 -64.977 19.005 1.00 134.63 388 ARG C C 1
ATOM 10592 O O . ARG E 3 388 ? 160.798 -64.292 17.975 1.00 132.17 388 ARG C O 1
ATOM 10600 N N . LEU E 3 389 ? 161.406 -64.568 20.128 1.00 136.59 389 LEU C N 1
ATOM 10601 C CA . LEU E 3 389 ? 162.088 -63.281 20.182 1.00 126.20 389 LEU C CA 1
ATOM 10602 C C . LEU E 3 389 ? 163.306 -63.259 19.271 1.00 116.42 389 LEU C C 1
ATOM 10603 O O . LEU E 3 389 ? 163.561 -62.258 18.592 1.00 123.33 389 LEU C O 1
ATOM 10608 N N . TYR E 3 390 ? 164.084 -64.343 19.260 1.00 99.89 390 TYR C N 1
ATOM 10609 C CA . TYR E 3 390 ? 165.279 -64.377 18.426 1.00 111.55 390 TYR C CA 1
ATOM 10610 C C . TYR E 3 390 ? 164.917 -64.252 16.950 1.00 110.76 390 TYR C C 1
ATOM 10611 O O . TYR E 3 390 ? 165.536 -63.478 16.209 1.00 118.64 390 TYR C O 1
ATOM 10620 N N . ARG E 3 391 ? 163.910 -65.013 16.533 1.00 102.28 391 ARG C N 1
ATOM 10621 C CA . ARG E 3 391 ? 163.457 -65.006 15.148 1.00 115.16 391 ARG C CA 1
ATOM 10622 C C . ARG E 3 391 ? 162.974 -63.628 14.706 1.00 116.92 391 ARG C C 1
ATOM 10623 O O . ARG E 3 391 ? 163.356 -63.144 13.640 1.00 108.64 391 ARG C O 1
ATOM 10631 N N . ILE E 3 392 ? 162.135 -62.999 15.523 1.00 116.71 392 ILE C N 1
ATOM 10632 C CA . ILE E 3 392 ? 161.607 -61.679 15.185 1.00 115.83 392 ILE C CA 1
ATOM 10633 C C . ILE E 3 392 ? 162.725 -60.644 15.213 1.00 116.48 392 ILE C C 1
ATOM 10634 O O . ILE E 3 392 ? 162.755 -59.722 14.387 1.00 119.11 392 ILE C O 1
ATOM 10639 N N . ALA E 3 393 ? 163.663 -60.780 16.154 1.00 110.23 393 ALA C N 1
ATOM 10640 C CA . ALA E 3 393 ? 164.822 -59.894 16.180 1.00 101.36 393 ALA C CA 1
ATOM 10641 C C . ALA E 3 393 ? 165.639 -60.041 14.905 1.00 99.80 393 ALA C C 1
ATOM 10642 O O . ALA E 3 393 ? 165.970 -59.049 14.248 1.00 112.50 393 ALA C O 1
ATOM 10644 N N . PHE E 3 394 ? 165.948 -61.284 14.529 1.00 95.19 394 PHE C N 1
ATOM 10645 C CA . PHE E 3 394 ? 166.718 -61.540 13.316 1.00 99.57 394 PHE C CA 1
ATOM 10646 C C . PHE E 3 394 ? 166.045 -60.937 12.090 1.00 96.26 394 PHE C C 1
ATOM 10647 O O . PHE E 3 394 ? 166.718 -60.353 11.234 1.00 96.91 394 PHE C O 1
ATOM 10655 N N . VAL E 3 395 ? 164.716 -61.051 11.997 1.00 99.92 395 VAL C N 1
ATOM 10656 C CA . VAL E 3 395 ? 163.987 -60.450 10.884 1.00 98.78 395 VAL C CA 1
ATOM 10657 C C . VAL E 3 395 ? 164.057 -58.931 10.958 1.00 96.79 395 VAL C C 1
ATOM 10658 O O . VAL E 3 395 ? 164.300 -58.257 9.949 1.00 108.13 395 VAL C O 1
ATOM 10662 N N . LEU E 3 396 ? 163.856 -58.368 12.150 1.00 84.75 396 LEU C N 1
ATOM 10663 C CA . LEU E 3 396 ? 163.929 -56.919 12.298 1.00 88.88 396 LEU C CA 1
ATOM 10664 C C . LEU E 3 396 ? 165.343 -56.412 12.028 1.00 100.82 396 LEU C C 1
ATOM 10665 O O . LEU E 3 396 ? 165.533 -55.439 11.290 1.00 116.81 396 LEU C O 1
ATOM 10670 N N . VAL E 3 397 ? 166.349 -57.061 12.624 1.00 94.41 397 VAL C N 1
ATOM 10671 C CA . VAL E 3 397 ? 167.734 -56.641 12.425 1.00 93.35 397 VAL C CA 1
ATOM 10672 C C . VAL E 3 397 ? 168.129 -56.768 10.954 1.00 104.74 397 VAL C C 1
ATOM 10673 O O . VAL E 3 397 ? 168.909 -55.956 10.439 1.00 111.50 397 VAL C O 1
ATOM 10677 N N . ALA E 3 398 ? 167.583 -57.765 10.249 1.00 104.14 398 ALA C N 1
ATOM 10678 C CA . ALA E 3 398 ? 167.841 -57.888 8.816 1.00 95.50 398 ALA C CA 1
ATOM 10679 C C . ALA E 3 398 ? 167.324 -56.675 8.060 1.00 91.00 398 ALA C C 1
ATOM 10680 O O . ALA E 3 398 ? 167.993 -56.167 7.153 1.00 97.56 398 ALA C O 1
ATOM 10682 N N . PHE E 3 399 ? 166.143 -56.185 8.437 1.00 92.19 399 PHE C N 1
ATOM 10683 C CA . PHE E 3 399 ? 165.603 -54.982 7.816 1.00 103.57 399 PHE C CA 1
ATOM 10684 C C . PHE E 3 399 ? 166.483 -53.779 8.115 1.00 107.44 399 PHE C C 1
ATOM 10685 O O . PHE E 3 399 ? 166.832 -53.008 7.214 1.00 102.75 399 PHE C O 1
ATOM 10693 N N . TRP E 3 400 ? 166.863 -53.618 9.384 1.00 112.24 400 TRP C N 1
ATOM 10694 C CA . TRP E 3 400 ? 167.681 -52.483 9.797 1.00 99.51 400 TRP C CA 1
ATOM 10695 C C . TRP E 3 400 ? 169.041 -52.506 9.109 1.00 95.65 400 TRP C C 1
ATOM 10696 O O . TRP E 3 400 ? 169.541 -51.463 8.676 1.00 107.28 400 TRP C O 1
ATOM 10707 N N . GLY E 3 401 ? 169.640 -53.692 8.982 1.00 84.81 401 GLY C N 1
ATOM 10708 C CA . GLY E 3 401 ? 170.970 -53.790 8.398 1.00 94.95 401 GLY C CA 1
ATOM 10709 C C . GLY E 3 401 ? 171.058 -53.240 6.985 1.00 93.52 401 GLY C C 1
ATOM 10710 O O . GLY E 3 401 ? 172.087 -52.690 6.587 1.00 103.61 401 GLY C O 1
ATOM 10711 N N . ALA E 3 402 ? 169.994 -53.404 6.200 1.00 82.00 402 ALA C N 1
ATOM 10712 C CA . ALA E 3 402 ? 169.996 -52.866 4.844 1.00 88.50 402 ALA C CA 1
ATOM 10713 C C . ALA E 3 402 ? 169.929 -51.343 4.854 1.00 94.98 402 ALA C C 1
ATOM 10714 O O . ALA E 3 402 ? 170.563 -50.683 4.023 1.00 97.65 402 ALA C O 1
ATOM 10716 N N . THR E 3 403 ? 169.147 -50.770 5.774 1.00 91.99 403 THR C N 1
ATOM 10717 C CA . THR E 3 403 ? 168.992 -49.321 5.846 1.00 88.94 403 THR C CA 1
ATOM 10718 C C . THR E 3 403 ? 170.129 -48.664 6.622 1.00 86.34 403 THR C C 1
ATOM 10719 O O . THR E 3 403 ? 170.609 -47.594 6.232 1.00 95.42 403 THR C O 1
ATOM 10723 N N . ALA E 3 404 ? 170.574 -49.283 7.713 1.00 80.76 404 ALA C N 1
ATOM 10724 C CA . ALA E 3 404 ? 171.513 -48.639 8.616 1.00 81.36 404 ALA C CA 1
ATOM 10725 C C . ALA E 3 404 ? 172.881 -48.487 7.956 1.00 91.06 404 ALA C C 1
ATOM 10726 O O . ALA E 3 404 ? 173.175 -49.080 6.914 1.00 89.54 404 ALA C O 1
ATOM 10728 N N . SER E 3 405 ? 173.738 -47.694 8.597 1.00 101.95 405 SER C N 1
ATOM 10729 C CA . SER E 3 405 ? 175.070 -47.408 8.080 1.00 100.99 405 SER C CA 1
ATOM 10730 C C . SER E 3 405 ? 176.084 -48.228 8.865 1.00 105.01 405 SER C C 1
ATOM 10731 O O . SER E 3 405 ? 176.397 -47.907 10.015 1.00 121.46 405 SER C O 1
ATOM 10734 N N . LEU E 3 406 ? 176.622 -49.268 8.232 1.00 105.74 406 LEU C N 1
ATOM 10735 C CA . LEU E 3 406 ? 177.572 -50.180 8.867 1.00 103.53 406 LEU C CA 1
ATOM 10736 C C . LEU E 3 406 ? 178.809 -50.257 7.983 1.00 101.20 406 LEU C C 1
ATOM 10737 O O . LEU E 3 406 ? 179.076 -51.286 7.354 1.00 110.75 406 LEU C O 1
ATOM 10742 N N . PRO E 3 407 ? 179.604 -49.168 7.920 1.00 99.55 407 PRO C N 1
ATOM 10743 C CA . PRO E 3 407 ? 180.749 -49.138 6.998 1.00 86.17 407 PRO C CA 1
ATOM 10744 C C . PRO E 3 407 ? 181.806 -50.172 7.345 1.00 90.80 407 PRO C C 1
ATOM 10745 O O . PRO E 3 407 ? 182.287 -50.901 6.475 1.00 96.73 407 PRO C O 1
ATOM 10749 N N . LEU E 3 408 ? 182.145 -50.263 8.628 1.00 96.03 408 LEU C N 1
ATOM 10750 C CA . LEU E 3 408 ? 183.179 -51.161 9.125 1.00 107.07 408 LEU C CA 1
ATOM 10751 C C . LEU E 3 408 ? 182.596 -52.408 9.786 1.00 109.18 408 LEU C C 1
ATOM 10752 O O . LEU E 3 408 ? 183.218 -52.976 10.689 1.00 106.60 408 LEU C O 1
ATOM 10757 N N . VAL E 3 409 ? 181.422 -52.860 9.332 1.00 114.89 409 VAL C N 1
ATOM 10758 C CA . VAL E 3 409 ? 180.728 -53.975 9.980 1.00 113.01 409 VAL C CA 1
ATOM 10759 C C . VAL E 3 409 ? 181.577 -55.240 9.961 1.00 108.09 409 VAL C C 1
ATOM 10760 O O . VAL E 3 409 ? 181.537 -56.037 10.907 1.00 97.46 409 VAL C O 1
ATOM 10764 N N . TRP E 3 410 ? 182.355 -55.445 8.896 1.00 109.23 410 TRP C N 1
ATOM 10765 C CA . TRP E 3 410 ? 183.196 -56.633 8.799 1.00 100.29 410 TRP C CA 1
ATOM 10766 C C . TRP E 3 410 ? 184.172 -56.716 9.962 1.00 108.57 410 TRP C C 1
ATOM 10767 O O . TRP E 3 410 ? 184.447 -57.805 10.479 1.00 123.29 410 TRP C O 1
ATOM 10778 N N . ASN E 3 411 ? 184.707 -55.570 10.383 1.00 110.11 411 ASN C N 1
ATOM 10779 C CA . ASN E 3 411 ? 185.714 -55.563 11.434 1.00 113.47 411 ASN C CA 1
ATOM 10780 C C . ASN E 3 411 ? 185.128 -56.046 12.756 1.00 115.74 411 ASN C C 1
ATOM 10781 O O . ASN E 3 411 ? 185.725 -56.887 13.438 1.00 134.43 411 ASN C O 1
ATOM 10786 N N . ILE E 3 412 ? 183.953 -55.532 13.134 1.00 100.36 412 ILE C N 1
ATOM 10787 C CA . ILE E 3 412 ? 183.340 -55.995 14.375 1.00 108.02 412 ILE C CA 1
ATOM 10788 C C . ILE E 3 412 ? 182.878 -57.441 14.222 1.00 109.80 412 ILE C C 1
ATOM 10789 O O . ILE E 3 412 ? 182.883 -58.208 15.192 1.00 111.29 412 ILE C O 1
ATOM 10794 N N . ALA E 3 413 ? 182.455 -57.833 13.019 1.00 100.44 413 ALA C N 1
ATOM 10795 C CA . ALA E 3 413 ? 182.081 -59.223 12.786 1.00 93.47 413 ALA C CA 1
ATOM 10796 C C . ALA E 3 413 ? 183.255 -60.153 13.060 1.00 104.85 413 ALA C C 1
ATOM 10797 O O . ALA E 3 413 ? 183.124 -61.136 13.796 1.00 127.10 413 ALA C O 1
ATOM 10799 N N . ASP E 3 414 ? 184.422 -59.839 12.493 1.00 96.34 414 ASP C N 1
ATOM 10800 C CA . ASP E 3 414 ? 185.601 -60.668 12.719 1.00 103.22 414 ASP C CA 1
ATOM 10801 C C . ASP E 3 414 ? 185.953 -60.766 14.198 1.00 98.24 414 ASP C C 1
ATOM 10802 O O . ASP E 3 414 ? 186.451 -61.805 14.645 1.00 110.64 414 ASP C O 1
ATOM 10807 N N . THR E 3 415 ? 185.708 -59.704 14.972 1.00 88.26 415 THR C N 1
ATOM 10808 C CA . THR E 3 415 ? 185.960 -59.770 16.408 1.00 100.00 415 THR C CA 1
ATOM 10809 C C . THR E 3 415 ? 184.993 -60.733 17.088 1.00 105.10 415 THR C C 1
ATOM 10810 O O . THR E 3 415 ? 185.410 -61.587 17.879 1.00 98.81 415 THR C O 1
ATOM 10814 N N . LEU E 3 416 ? 183.695 -60.617 16.782 1.00 99.86 416 LEU C N 1
ATOM 10815 C CA . LEU E 3 416 ? 182.714 -61.523 17.375 1.00 91.65 416 LEU C CA 1
ATOM 10816 C C . LEU E 3 416 ? 183.019 -62.969 17.016 1.00 100.56 416 LEU C C 1
ATOM 10817 O O . LEU E 3 416 ? 182.974 -63.853 17.881 1.00 105.88 416 LEU C O 1
ATOM 10822 N N . ASN E 3 417 ? 183.329 -63.226 15.742 1.00 93.52 417 ASN C N 1
ATOM 10823 C CA . ASN E 3 417 ? 183.703 -64.569 15.315 1.00 95.28 417 ASN C CA 1
ATOM 10824 C C . ASN E 3 417 ? 184.927 -65.059 16.076 1.00 100.97 417 ASN C C 1
ATOM 10825 O O . ASN E 3 417 ? 184.963 -66.207 16.535 1.00 117.13 417 ASN C O 1
ATOM 10830 N N . GLY E 3 418 ? 185.929 -64.195 16.243 1.00 107.24 418 GLY C N 1
ATOM 10831 C CA . GLY E 3 418 ? 187.079 -64.563 17.054 1.00 108.79 418 GLY C CA 1
ATOM 10832 C C . GLY E 3 418 ? 186.703 -64.793 18.504 1.00 105.06 418 GLY C C 1
ATOM 10833 O O . GLY E 3 418 ? 187.192 -65.730 19.141 1.00 87.72 418 GLY C O 1
ATOM 10834 N N . ALA E 3 419 ? 185.828 -63.938 19.047 1.00 106.56 419 ALA C N 1
ATOM 10835 C CA . ALA E 3 419 ? 185.329 -64.161 20.398 1.00 100.75 419 ALA C CA 1
ATOM 10836 C C . ALA E 3 419 ? 184.607 -65.494 20.475 1.00 118.71 419 ALA C C 1
ATOM 10837 O O . ALA E 3 419 ? 184.840 -66.286 21.396 1.00 130.82 419 ALA C O 1
ATOM 10839 N N . MET E 3 420 ? 183.757 -65.774 19.485 1.00 119.86 420 MET C N 1
ATOM 10840 C CA . MET E 3 420 ? 183.163 -67.099 19.362 1.00 118.33 420 MET C CA 1
ATOM 10841 C C . MET E 3 420 ? 184.252 -68.154 19.217 1.00 130.72 420 MET C C 1
ATOM 10842 O O . MET E 3 420 ? 184.148 -69.248 19.781 1.00 133.58 420 MET C O 1
ATOM 10847 N N . ALA E 3 421 ? 185.329 -67.816 18.498 1.00 140.23 421 ALA C N 1
ATOM 10848 C CA . ALA E 3 421 ? 186.325 -68.808 18.102 1.00 143.54 421 ALA C CA 1
ATOM 10849 C C . ALA E 3 421 ? 187.072 -69.393 19.295 1.00 145.25 421 ALA C C 1
ATOM 10850 O O . ALA E 3 421 ? 187.270 -70.612 19.369 1.00 128.45 421 ALA C O 1
ATOM 10852 N N . ILE E 3 422 ? 187.478 -68.554 20.244 1.00 155.02 422 ILE C N 1
ATOM 10853 C CA . ILE E 3 422 ? 188.434 -68.978 21.276 1.00 153.82 422 ILE C CA 1
ATOM 10854 C C . ILE E 3 422 ? 187.988 -70.256 22.006 1.00 150.08 422 ILE C C 1
ATOM 10855 O O . ILE E 3 422 ? 188.772 -71.209 22.066 1.00 154.29 422 ILE C O 1
ATOM 10860 N N . PRO E 3 423 ? 186.765 -70.343 22.552 1.00 137.09 423 PRO C N 1
ATOM 10861 C CA . PRO E 3 423 ? 186.424 -71.551 23.335 1.00 139.36 423 PRO C CA 1
ATOM 10862 C C . PRO E 3 423 ? 186.411 -72.843 22.531 1.00 144.00 423 PRO C C 1
ATOM 10863 O O . PRO E 3 423 ? 187.045 -73.823 22.940 1.00 152.75 423 PRO C O 1
ATOM 10867 N N . ASN E 3 424 ? 185.693 -72.875 21.404 1.00 136.00 424 ASN C N 1
ATOM 10868 C CA . ASN E 3 424 ? 185.535 -74.115 20.644 1.00 129.23 424 ASN C CA 1
ATOM 10869 C C . ASN E 3 424 ? 186.880 -74.708 20.245 1.00 137.02 424 ASN C C 1
ATOM 10870 O O . ASN E 3 424 ? 187.074 -75.927 20.328 1.00 128.30 424 ASN C O 1
ATOM 10875 N N . LEU E 3 425 ? 187.821 -73.864 19.804 1.00 140.22 425 LEU C N 1
ATOM 10876 C CA . LEU E 3 425 ? 189.139 -74.368 19.427 1.00 140.07 425 LEU C CA 1
ATOM 10877 C C . LEU E 3 425 ? 189.797 -75.106 20.585 1.00 151.04 425 LEU C C 1
ATOM 10878 O O . LEU E 3 425 ? 190.416 -76.158 20.387 1.00 161.43 425 LEU C O 1
ATOM 10883 N N . ILE E 3 426 ? 189.676 -74.565 21.800 1.00 146.78 426 ILE C N 1
ATOM 10884 C CA . ILE E 3 426 ? 190.197 -75.255 22.977 1.00 134.58 426 ILE C CA 1
ATOM 10885 C C . ILE E 3 426 ? 189.555 -76.630 23.104 1.00 130.74 426 ILE C C 1
ATOM 10886 O O . ILE E 3 426 ? 190.231 -77.624 23.392 1.00 132.37 426 ILE C O 1
ATOM 10891 N N . GLY E 3 427 ? 188.241 -76.708 22.886 1.00 124.29 427 GLY C N 1
ATOM 10892 C CA . GLY E 3 427 ? 187.554 -77.987 22.987 1.00 117.14 427 GLY C CA 1
ATOM 10893 C C . GLY E 3 427 ? 188.061 -79.006 21.985 1.00 117.47 427 GLY C C 1
ATOM 10894 O O . GLY E 3 427 ? 188.330 -80.158 22.336 1.00 125.13 427 GLY C O 1
ATOM 10895 N N . LEU E 3 428 ? 188.189 -78.598 20.718 1.00 114.41 428 LEU C N 1
ATOM 10896 C CA . LEU E 3 428 ? 188.676 -79.512 19.689 1.00 121.53 428 LEU C CA 1
ATOM 10897 C C . LEU E 3 428 ? 190.076 -80.015 20.017 1.00 138.02 428 LEU C C 1
ATOM 10898 O O . LEU E 3 428 ? 190.407 -81.175 19.744 1.00 153.74 428 LEU C O 1
ATOM 10903 N N . LEU E 3 429 ? 190.912 -79.157 20.603 1.00 131.87 429 LEU C N 1
ATOM 10904 C CA . LEU E 3 429 ? 192.232 -79.595 21.042 1.00 134.99 429 LEU C CA 1
ATOM 10905 C C . LEU E 3 429 ? 192.113 -80.639 22.146 1.00 140.30 429 LEU C C 1
ATOM 10906 O O . LEU E 3 429 ? 192.696 -81.727 22.059 1.00 142.24 429 LEU C O 1
ATOM 10911 N N . LEU E 3 430 ? 191.346 -80.323 23.192 1.00 143.06 430 LEU C N 1
ATOM 10912 C CA . LEU E 3 430 ? 191.213 -81.233 24.324 1.00 142.43 430 LEU C CA 1
ATOM 10913 C C . LEU E 3 430 ? 190.492 -82.517 23.929 1.00 147.24 430 LEU C C 1
ATOM 10914 O O . LEU E 3 430 ? 190.899 -83.611 24.335 1.00 159.14 430 LEU C O 1
ATOM 10919 N N . LEU E 3 431 ? 189.431 -82.410 23.130 1.00 147.58 431 LEU C N 1
ATOM 10920 C CA . LEU E 3 431 ? 188.643 -83.572 22.742 1.00 145.39 431 LEU C CA 1
ATOM 10921 C C . LEU E 3 431 ? 189.129 -84.201 21.441 1.00 149.05 431 LEU C C 1
ATOM 10922 O O . LEU E 3 431 ? 188.354 -84.887 20.763 1.00 150.67 431 LEU C O 1
ATOM 10927 N N . SER E 3 432 ? 190.398 -83.985 21.084 1.00 146.73 432 SER C N 1
ATOM 10928 C CA . SER E 3 432 ? 190.960 -84.659 19.921 1.00 142.34 432 SER C CA 1
ATOM 10929 C C . SER E 3 432 ? 190.957 -86.168 20.127 1.00 148.43 432 SER C C 1
ATOM 10930 O O . SER E 3 432 ? 190.713 -86.932 19.186 1.00 143.40 432 SER C O 1
ATOM 10933 N N . GLY E 3 433 ? 191.217 -86.613 21.359 1.00 151.27 433 GLY C N 1
ATOM 10934 C CA . GLY E 3 433 ? 191.216 -88.039 21.644 1.00 165.08 433 GLY C CA 1
ATOM 10935 C C . GLY E 3 433 ? 189.857 -88.684 21.436 1.00 172.27 433 GLY C C 1
ATOM 10936 O O . GLY E 3 433 ? 189.767 -89.831 20.990 1.00 180.80 433 GLY C O 1
ATOM 10937 N N . VAL E 3 434 ? 188.783 -87.967 21.781 1.00 163.92 434 VAL C N 1
ATOM 10938 C CA . VAL E 3 434 ? 187.439 -88.527 21.652 1.00 156.06 434 VAL C CA 1
ATOM 10939 C C . VAL E 3 434 ? 187.115 -88.800 20.188 1.00 156.01 434 VAL C C 1
ATOM 10940 O O . VAL E 3 434 ? 186.701 -89.907 19.823 1.00 175.58 434 VAL C O 1
ATOM 10944 N N . VAL E 3 435 ? 187.306 -87.796 19.328 1.00 141.46 435 VAL C N 1
ATOM 10945 C CA . VAL E 3 435 ? 186.912 -87.939 17.930 1.00 149.42 435 VAL C CA 1
ATOM 10946 C C . VAL E 3 435 ? 187.751 -89.006 17.236 1.00 156.75 435 VAL C C 1
ATOM 10947 O O . VAL E 3 435 ? 187.209 -89.869 16.535 1.00 157.06 435 VAL C O 1
ATOM 10951 N N . VAL E 3 436 ? 189.071 -89.000 17.457 1.00 161.70 436 VAL C N 1
ATOM 10952 C CA . VAL E 3 436 ? 189.933 -89.986 16.805 1.00 167.58 436 VAL C CA 1
ATOM 10953 C C . VAL E 3 436 ? 189.527 -91.401 17.211 1.00 169.79 436 VAL C C 1
ATOM 10954 O O . VAL E 3 436 ? 189.562 -92.331 16.395 1.00 157.77 436 VAL C O 1
ATOM 10958 N N . SER E 3 437 ? 189.125 -91.585 18.471 1.00 177.43 437 SER C N 1
ATOM 10959 C CA . SER E 3 437 ? 188.533 -92.856 18.873 1.00 172.74 437 SER C CA 1
ATOM 10960 C C . SER E 3 437 ? 187.196 -93.061 18.172 1.00 176.08 437 SER C C 1
ATOM 10961 O O . SER E 3 437 ? 186.935 -94.130 17.606 1.00 193.10 437 SER C O 1
ATOM 10964 N N . GLU E 3 438 ? 186.333 -92.040 18.210 1.00 162.80 438 GLU C N 1
ATOM 10965 C CA . GLU E 3 438 ? 185.026 -92.133 17.570 1.00 161.41 438 GLU C CA 1
ATOM 10966 C C . GLU E 3 438 ? 185.160 -92.362 16.069 1.00 159.55 438 GLU C C 1
ATOM 10967 O O . GLU E 3 438 ? 184.303 -93.016 15.462 1.00 159.92 438 GLU C O 1
ATOM 10973 N N . THR E 3 439 ? 186.231 -91.841 15.456 1.00 157.99 439 THR C N 1
ATOM 10974 C CA . THR E 3 439 ? 186.478 -92.109 14.042 1.00 164.49 439 THR C CA 1
ATOM 10975 C C . THR E 3 439 ? 186.827 -93.574 13.823 1.00 181.04 439 THR C C 1
ATOM 10976 O O . THR E 3 439 ? 186.305 -94.208 12.899 1.00 187.58 439 THR C O 1
ATOM 10980 N N . LYS E 3 440 ? 187.704 -94.132 14.667 1.00 192.48 440 LYS C N 1
ATOM 10981 C CA . LYS E 3 440 ? 188.095 -95.531 14.527 1.00 185.44 440 LYS C CA 1
ATOM 10982 C C . LYS E 3 440 ? 186.915 -96.474 14.694 1.00 180.62 440 LYS C C 1
ATOM 10983 O O . LYS E 3 440 ? 187.035 -97.658 14.359 1.00 196.33 440 LYS C O 1
ATOM 10989 N N . ALA E 3 441 ? 185.782 -95.975 15.186 1.00 170.89 441 ALA C N 1
ATOM 10990 C CA . ALA E 3 441 ? 184.558 -96.760 15.202 1.00 174.35 441 ALA C CA 1
ATOM 10991 C C . ALA E 3 441 ? 183.873 -96.710 13.842 1.00 173.38 441 ALA C C 1
ATOM 10992 O O . ALA E 3 441 ? 183.564 -97.753 13.257 1.00 185.69 441 ALA C O 1
ATOM 10994 N N . PHE E 3 442 ? 183.638 -95.503 13.318 1.00 160.82 442 PHE C N 1
ATOM 10995 C CA . PHE E 3 442 ? 182.892 -95.374 12.070 1.00 156.19 442 PHE C CA 1
ATOM 10996 C C . PHE E 3 442 ? 183.636 -95.984 10.886 1.00 164.29 442 PHE C C 1
ATOM 10997 O O . PHE E 3 442 ? 183.028 -96.681 10.067 1.00 173.22 442 PHE C O 1
ATOM 11005 N N . ASN E 3 443 ? 184.941 -95.717 10.759 1.00 171.70 443 ASN C N 1
ATOM 11006 C CA . ASN E 3 443 ? 185.703 -96.296 9.654 1.00 182.89 443 ASN C CA 1
ATOM 11007 C C . ASN E 3 443 ? 185.717 -97.816 9.717 1.00 190.98 443 ASN C C 1
ATOM 11008 O O . ASN E 3 443 ? 185.897 -98.472 8.684 1.00 200.44 443 ASN C O 1
ATOM 11013 N N . GLU E 3 444 ? 185.524 -98.387 10.908 1.00 191.39 444 GLU C N 1
ATOM 11014 C CA . GLU E 3 444 ? 185.350 -99.830 11.019 1.00 191.66 444 GLU C CA 1
ATOM 11015 C C . GLU E 3 444 ? 184.002 -100.257 10.455 1.00 190.07 444 GLU C C 1
ATOM 11016 O O . GLU E 3 444 ? 183.895 -101.305 9.808 1.00 196.44 444 GLU C O 1
ATOM 11022 N N . ILE E 3 445 ? 182.963 -99.451 10.689 1.00 187.77 445 ILE C N 1
ATOM 11023 C CA . ILE E 3 445 ? 181.656 -99.682 10.089 1.00 182.13 445 ILE C CA 1
ATOM 11024 C C . ILE E 3 445 ? 181.707 -99.527 8.571 1.00 194.76 445 ILE C C 1
ATOM 11025 O O . ILE E 3 445 ? 180.837 -100.053 7.865 1.00 184.13 445 ILE C O 1
ATOM 11030 N N . ARG E 3 446 ? 182.734 -98.861 8.042 1.00 215.49 446 ARG C N 1
ATOM 11031 C CA . ARG E 3 446 ? 182.836 -98.580 6.614 1.00 215.86 446 ARG C CA 1
ATOM 11032 C C . ARG E 3 446 ? 183.441 -99.731 5.818 1.00 216.46 446 ARG C C 1
ATOM 11033 O O . ARG E 3 446 ? 183.463 -99.667 4.586 1.00 221.72 446 ARG C O 1
ATOM 11041 N N . LYS E 3 447 ? 183.904 -100.789 6.481 1.00 206.84 447 LYS C N 1
ATOM 11042 C CA . LYS E 3 447 ? 184.407 -101.957 5.773 1.00 195.51 447 LYS C CA 1
ATOM 11043 C C . LYS E 3 447 ? 183.320 -102.983 5.493 1.00 192.01 447 LYS C C 1
ATOM 11044 O O . LYS E 3 447 ? 183.464 -103.782 4.560 1.00 194.73 447 LYS C O 1
ATOM 11050 N N . ASN E 3 448 ? 182.244 -102.974 6.272 1.00 189.20 448 ASN C N 1
ATOM 11051 C CA . ASN E 3 448 ? 181.149 -103.921 6.107 1.00 185.28 448 ASN C CA 1
ATOM 11052 C C . ASN E 3 448 ? 180.342 -103.631 4.843 1.00 173.88 448 ASN C C 1
ATOM 11053 O O . ASN E 3 448 ? 179.453 -102.779 4.841 1.00 157.76 448 ASN C O 1
ATOM 11058 N N . ASP F 2 1 ? 225.829 -20.996 -46.471 1.00 144.64 1 ASP L N 1
ATOM 11059 C CA . ASP F 2 1 ? 224.891 -21.502 -45.471 1.00 138.57 1 ASP L CA 1
ATOM 11060 C C . ASP F 2 1 ? 225.053 -23.000 -45.229 1.00 126.41 1 ASP L C 1
ATOM 11061 O O . ASP F 2 1 ? 225.134 -23.786 -46.173 1.00 137.61 1 ASP L O 1
ATOM 11066 N N . ILE F 2 2 ? 225.102 -23.389 -43.958 1.00 111.97 2 ILE L N 1
ATOM 11067 C CA . ILE F 2 2 ? 225.136 -24.791 -43.556 1.00 103.27 2 ILE L CA 1
ATOM 11068 C C . ILE F 2 2 ? 223.714 -25.211 -43.220 1.00 112.49 2 ILE L C 1
ATOM 11069 O O . ILE F 2 2 ? 223.031 -24.545 -42.430 1.00 111.18 2 ILE L O 1
ATOM 11074 N N . ALA F 2 3 ? 223.273 -26.327 -43.788 1.00 109.16 3 ALA L N 1
ATOM 11075 C CA . ALA F 2 3 ? 221.907 -26.796 -43.610 1.00 100.18 3 ALA L CA 1
ATOM 11076 C C . ALA F 2 3 ? 221.925 -27.959 -42.629 1.00 105.15 3 ALA L C 1
ATOM 11077 O O . ALA F 2 3 ? 222.643 -28.943 -42.836 1.00 109.31 3 ALA L O 1
ATOM 11079 N N . MET F 2 4 ? 221.148 -27.837 -41.559 1.00 104.33 4 MET L N 1
ATOM 11080 C CA . MET F 2 4 ? 221.011 -28.890 -40.567 1.00 95.88 4 MET L CA 1
ATOM 11081 C C . MET F 2 4 ? 219.612 -29.467 -40.691 1.00 91.15 4 MET L C 1
ATOM 11082 O O . MET F 2 4 ? 218.623 -28.752 -40.498 1.00 96.93 4 MET L O 1
ATOM 11087 N N . THR F 2 5 ? 219.530 -30.758 -40.986 1.00 91.31 5 THR L N 1
ATOM 11088 C CA . THR F 2 5 ? 218.257 -31.426 -41.194 1.00 89.52 5 THR L CA 1
ATOM 11089 C C . THR F 2 5 ? 218.000 -32.369 -40.031 1.00 78.12 5 THR L C 1
ATOM 11090 O O . THR F 2 5 ? 218.867 -33.172 -39.675 1.00 79.10 5 THR L O 1
ATOM 11094 N N . GLN F 2 6 ? 216.826 -32.251 -39.425 1.00 78.61 6 GLN L N 1
ATOM 11095 C CA . GLN F 2 6 ? 216.465 -33.066 -38.278 1.00 84.83 6 GLN L CA 1
ATOM 11096 C C . GLN F 2 6 ? 215.374 -34.058 -38.653 1.00 97.23 6 GLN L C 1
ATOM 11097 O O . GLN F 2 6 ? 214.492 -33.752 -39.459 1.00 108.18 6 GLN L O 1
ATOM 11103 N N . SER F 2 7 ? 215.448 -35.242 -38.060 1.00 98.96 7 SER L N 1
ATOM 11104 C CA . SER F 2 7 ? 214.432 -36.271 -38.162 1.00 96.59 7 SER L CA 1
ATOM 11105 C C . SER F 2 7 ? 214.293 -36.911 -36.790 1.00 100.78 7 SER L C 1
ATOM 11106 O O . SER F 2 7 ? 215.268 -36.971 -36.032 1.00 110.36 7 SER L O 1
ATOM 11109 N N . PRO F 2 8 ? 213.081 -37.351 -36.418 1.00 89.91 8 PRO L N 1
ATOM 11110 C CA . PRO F 2 8 ? 211.840 -37.156 -37.175 1.00 94.64 8 PRO L CA 1
ATOM 11111 C C . PRO F 2 8 ? 211.265 -35.752 -37.003 1.00 94.98 8 PRO L C 1
ATOM 11112 O O . PRO F 2 8 ? 211.526 -35.123 -35.982 1.00 98.12 8 PRO L O 1
ATOM 11116 N N . ALA F 2 9 ? 210.500 -35.275 -37.989 1.00 97.48 9 ALA L N 1
ATOM 11117 C CA . ALA F 2 9 ? 209.920 -33.938 -37.902 1.00 82.15 9 ALA L CA 1
ATOM 11118 C C . ALA F 2 9 ? 209.026 -33.801 -36.678 1.00 70.80 9 ALA L C 1
ATOM 11119 O O . ALA F 2 9 ? 208.910 -32.713 -36.104 1.00 72.76 9 ALA L O 1
ATOM 11121 N N . SER F 2 10 ? 208.391 -34.892 -36.266 1.00 83.20 10 SER L N 1
ATOM 11122 C CA . SER F 2 10 ? 207.523 -34.912 -35.102 1.00 79.63 10 SER L CA 1
ATOM 11123 C C . SER F 2 10 ? 207.436 -36.346 -34.606 1.00 90.17 10 SER L C 1
ATOM 11124 O O . SER F 2 10 ? 207.460 -37.290 -35.398 1.00 102.93 10 SER L O 1
ATOM 11127 N N . LEU F 2 11 ? 207.352 -36.502 -33.287 1.00 78.94 11 LEU L N 1
ATOM 11128 C CA . LEU F 2 11 ? 207.180 -37.829 -32.723 1.00 86.34 11 LEU L CA 1
ATOM 11129 C C . LEU F 2 11 ? 206.352 -37.738 -31.451 1.00 84.56 11 LEU L C 1
ATOM 11130 O O . LEU F 2 11 ? 206.299 -36.701 -30.789 1.00 68.98 11 LEU L O 1
ATOM 11135 N N . SER F 2 12 ? 205.731 -38.863 -31.110 1.00 90.77 12 SER L N 1
ATOM 11136 C CA . SER F 2 12 ? 204.962 -39.023 -29.887 1.00 89.80 12 SER L CA 1
ATOM 11137 C C . SER F 2 12 ? 205.522 -40.217 -29.132 1.00 82.42 12 SER L C 1
ATOM 11138 O O . SER F 2 12 ? 205.677 -41.296 -29.707 1.00 108.81 12 SER L O 1
ATOM 11141 N N . ALA F 2 13 ? 205.834 -40.021 -27.855 1.00 87.16 13 ALA L N 1
ATOM 11142 C CA . ALA F 2 13 ? 206.484 -41.035 -27.041 1.00 84.40 13 ALA L CA 1
ATOM 11143 C C . ALA F 2 13 ? 205.565 -41.412 -25.890 1.00 94.42 13 ALA L C 1
ATOM 11144 O O . ALA F 2 13 ? 205.052 -40.535 -25.187 1.00 85.30 13 ALA L O 1
ATOM 11146 N N . SER F 2 14 ? 205.337 -42.708 -25.714 1.00 108.25 14 SER L N 1
ATOM 11147 C CA . SER F 2 14 ? 204.631 -43.170 -24.529 1.00 97.25 14 SER L CA 1
ATOM 11148 C C . SER F 2 14 ? 205.517 -42.949 -23.313 1.00 93.84 14 SER L C 1
ATOM 11149 O O . SER F 2 14 ? 206.723 -43.204 -23.361 1.00 96.57 14 SER L O 1
ATOM 11152 N N . VAL F 2 15 ? 204.924 -42.439 -22.231 1.00 73.84 15 VAL L N 1
ATOM 11153 C CA . VAL F 2 15 ? 205.718 -42.005 -21.088 1.00 75.02 15 VAL L CA 1
ATOM 11154 C C . VAL F 2 15 ? 206.518 -43.171 -20.526 1.00 85.54 15 VAL L C 1
ATOM 11155 O O . VAL F 2 15 ? 206.069 -44.324 -20.534 1.00 107.41 15 VAL L O 1
ATOM 11159 N N . GLY F 2 16 ? 207.726 -42.875 -20.049 1.00 68.23 16 GLY L N 1
ATOM 11160 C CA . GLY F 2 16 ? 208.574 -43.887 -19.462 1.00 87.02 16 GLY L CA 1
ATOM 11161 C C . GLY F 2 16 ? 209.387 -44.682 -20.456 1.00 88.25 16 GLY L C 1
ATOM 11162 O O . GLY F 2 16 ? 210.098 -45.609 -20.052 1.00 87.57 16 GLY L O 1
ATOM 11163 N N . GLU F 2 17 ? 209.318 -44.345 -21.734 1.00 87.82 17 GLU L N 1
ATOM 11164 C CA . GLU F 2 17 ? 210.049 -45.049 -22.767 1.00 92.01 17 GLU L CA 1
ATOM 11165 C C . GLU F 2 17 ? 211.331 -44.278 -23.064 1.00 112.79 17 GLU L C 1
ATOM 11166 O O . GLU F 2 17 ? 211.683 -43.322 -22.370 1.00 129.51 17 GLU L O 1
ATOM 11172 N N . THR F 2 18 ? 212.046 -44.694 -24.099 1.00 108.94 18 THR L N 1
ATOM 11173 C CA . THR F 2 18 ? 213.255 -44.015 -24.527 1.00 95.11 18 THR L CA 1
ATOM 11174 C C . THR F 2 18 ? 213.079 -43.586 -25.974 1.00 93.27 18 THR L C 1
ATOM 11175 O O . THR F 2 18 ? 212.393 -44.249 -26.754 1.00 101.57 18 THR L O 1
ATOM 11179 N N . VAL F 2 19 ? 213.700 -42.460 -26.326 1.00 93.64 19 VAL L N 1
ATOM 11180 C CA . VAL F 2 19 ? 213.560 -41.870 -27.650 1.00 80.77 19 VAL L CA 1
ATOM 11181 C C . VAL F 2 19 ? 214.922 -41.368 -28.115 1.00 86.47 19 VAL L C 1
ATOM 11182 O O . VAL F 2 19 ? 215.826 -41.117 -27.316 1.00 78.81 19 VAL L O 1
ATOM 11186 N N . THR F 2 20 ? 215.073 -41.258 -29.432 1.00 84.73 20 THR L N 1
ATOM 11187 C CA . THR F 2 20 ? 216.312 -40.808 -30.047 1.00 87.56 20 THR L CA 1
ATOM 11188 C C . THR F 2 20 ? 215.980 -39.784 -31.120 1.00 97.08 20 THR L C 1
ATOM 11189 O O . THR F 2 20 ? 215.111 -40.027 -31.964 1.00 106.78 20 THR L O 1
ATOM 11193 N N . ILE F 2 21 ? 216.663 -38.644 -31.085 1.00 95.78 21 ILE L N 1
ATOM 11194 C CA . ILE F 2 21 ? 216.461 -37.567 -32.045 1.00 90.57 21 ILE L CA 1
ATOM 11195 C C . ILE F 2 21 ? 217.752 -37.393 -32.828 1.00 100.89 21 ILE L C 1
ATOM 11196 O O . ILE F 2 21 ? 218.845 -37.543 -32.273 1.00 113.42 21 ILE L O 1
ATOM 11201 N N . THR F 2 22 ? 217.628 -37.071 -34.114 1.00 100.11 22 THR L N 1
ATOM 11202 C CA . THR F 2 22 ? 218.763 -37.026 -35.023 1.00 99.01 22 THR L CA 1
ATOM 11203 C C . THR F 2 22 ? 218.840 -35.650 -35.662 1.00 100.41 22 THR L C 1
ATOM 11204 O O . THR F 2 22 ? 217.835 -35.132 -36.154 1.00 109.18 22 THR L O 1
ATOM 11208 N N . CYS F 2 23 ? 220.036 -35.070 -35.648 1.00 103.50 23 CYS L N 1
ATOM 11209 C CA . CYS F 2 23 ? 220.342 -33.840 -36.365 1.00 108.03 23 CYS L CA 1
ATOM 11210 C C . CYS F 2 23 ? 221.515 -34.144 -37.280 1.00 110.56 23 CYS L C 1
ATOM 11211 O O . CYS F 2 23 ? 222.614 -34.439 -36.803 1.00 110.29 23 CYS L O 1
ATOM 11214 N N . ARG F 2 24 ? 221.280 -34.062 -38.585 1.00 117.16 24 ARG L N 1
ATOM 11215 C CA . ARG F 2 24 ? 222.259 -34.406 -39.604 1.00 103.04 24 ARG L CA 1
ATOM 11216 C C . ARG F 2 24 ? 222.548 -33.144 -40.400 1.00 105.05 24 ARG L C 1
ATOM 11217 O O . ARG F 2 24 ? 221.634 -32.370 -40.701 1.00 118.51 24 ARG L O 1
ATOM 11225 N N . THR F 2 25 ? 223.814 -32.930 -40.744 1.00 109.47 25 THR L N 1
ATOM 11226 C CA . THR F 2 25 ? 224.243 -31.624 -41.219 1.00 113.43 25 THR L CA 1
ATOM 11227 C C . THR F 2 25 ? 224.880 -31.687 -42.601 1.00 111.18 25 THR L C 1
ATOM 11228 O O . THR F 2 25 ? 225.275 -32.748 -43.091 1.00 121.65 25 THR L O 1
ATOM 11232 N N . SER F 2 26 ? 224.974 -30.504 -43.216 1.00 96.86 26 SER L N 1
ATOM 11233 C CA . SER F 2 26 ? 225.433 -30.394 -44.595 1.00 86.34 26 SER L CA 1
ATOM 11234 C C . SER F 2 26 ? 226.896 -30.790 -44.728 1.00 96.22 26 SER L C 1
ATOM 11235 O O . SER F 2 26 ? 227.267 -31.517 -45.656 1.00 111.08 26 SER L O 1
ATOM 11238 N N . GLU F 2 27 ? 227.742 -30.321 -43.816 1.00 96.04 27 GLU L N 1
ATOM 11239 C CA . GLU F 2 27 ? 229.174 -30.546 -43.917 1.00 91.08 27 GLU L CA 1
ATOM 11240 C C . GLU F 2 27 ? 229.754 -30.791 -42.532 1.00 86.22 27 GLU L C 1
ATOM 11241 O O . GLU F 2 27 ? 229.162 -30.431 -41.514 1.00 85.36 27 GLU L O 1
ATOM 11247 N N . ASN F 2 28 ? 230.939 -31.396 -42.515 1.00 102.63 28 ASN L N 1
ATOM 11248 C CA . ASN F 2 28 ? 231.562 -31.809 -41.265 1.00 105.42 28 ASN L CA 1
ATOM 11249 C C . ASN F 2 28 ? 231.842 -30.589 -40.396 1.00 101.60 28 ASN L C 1
ATOM 11250 O O . ASN F 2 28 ? 232.330 -29.567 -40.881 1.00 122.18 28 ASN L O 1
ATOM 11255 N N . ILE F 2 29 ? 231.515 -30.694 -39.106 1.00 90.84 29 ILE L N 1
ATOM 11256 C CA . ILE F 2 29 ? 231.634 -29.564 -38.188 1.00 87.34 29 ILE L CA 1
ATOM 11257 C C . ILE F 2 29 ? 232.253 -29.995 -36.862 1.00 88.88 29 ILE L C 1
ATOM 11258 O O . ILE F 2 29 ? 232.091 -29.311 -35.847 1.00 91.47 29 ILE L O 1
ATOM 11263 N N . ALA F 2 30 ? 232.960 -31.123 -36.857 1.00 91.19 30 ALA L N 1
ATOM 11264 C CA . ALA F 2 30 ? 233.682 -31.621 -35.672 1.00 92.66 30 ALA L CA 1
ATOM 11265 C C . ALA F 2 30 ? 232.675 -31.765 -34.532 1.00 96.41 30 ALA L C 1
ATOM 11266 O O . ALA F 2 30 ? 231.588 -32.321 -34.755 1.00 85.31 30 ALA L O 1
ATOM 11268 N N . SER F 2 31 ? 232.982 -31.295 -33.319 1.00 102.56 31 SER L N 1
ATOM 11269 C CA . SER F 2 31 ? 232.131 -31.438 -32.145 1.00 95.22 31 SER L CA 1
ATOM 11270 C C . SER F 2 31 ? 231.301 -30.188 -31.867 1.00 87.92 31 SER L C 1
ATOM 11271 O O . SER F 2 31 ? 230.750 -30.048 -30.771 1.00 82.21 31 SER L O 1
ATOM 11274 N N . ALA F 2 32 ? 231.175 -29.293 -32.844 1.00 91.84 32 ALA L N 1
ATOM 11275 C CA . ALA F 2 32 ? 230.498 -28.017 -32.625 1.00 89.13 32 ALA L CA 1
ATOM 11276 C C . ALA F 2 32 ? 229.014 -28.153 -32.970 1.00 84.28 32 ALA L C 1
ATOM 11277 O O . ALA F 2 32 ? 228.513 -27.627 -33.962 1.00 75.99 32 ALA L O 1
ATOM 11279 N N . LEU F 2 33 ? 228.303 -28.887 -32.116 1.00 90.74 33 LEU L N 1
ATOM 11280 C CA . LEU F 2 33 ? 226.854 -28.988 -32.232 1.00 85.91 33 LEU L CA 1
ATOM 11281 C C . LEU F 2 33 ? 226.240 -28.890 -30.844 1.00 99.67 33 LEU L C 1
ATOM 11282 O O . LEU F 2 33 ? 226.701 -29.553 -29.911 1.00 118.24 33 LEU L O 1
ATOM 11287 N N . ALA F 2 34 ? 225.195 -28.074 -30.718 1.00 98.75 34 ALA L N 1
ATOM 11288 C CA . ALA F 2 34 ? 224.547 -27.827 -29.442 1.00 89.61 34 ALA L CA 1
ATOM 11289 C C . ALA F 2 34 ? 223.044 -28.054 -29.572 1.00 78.01 34 ALA L C 1
ATOM 11290 O O . ALA F 2 34 ? 222.463 -27.881 -30.648 1.00 77.13 34 ALA L O 1
ATOM 11292 N N . TRP F 2 35 ? 222.421 -28.449 -28.459 1.00 76.58 35 TRP L N 1
ATOM 11293 C CA . TRP F 2 35 ? 221.014 -28.830 -28.403 1.00 65.96 35 TRP L CA 1
ATOM 11294 C C . TRP F 2 35 ? 220.247 -27.928 -27.450 1.00 75.87 35 TRP L C 1
ATOM 11295 O O . TRP F 2 35 ? 220.723 -27.615 -26.355 1.00 102.43 35 TRP L O 1
ATOM 11306 N N . TYR F 2 36 ? 219.041 -27.545 -27.853 1.00 77.08 36 TYR L N 1
ATOM 11307 C CA . TYR F 2 36 ? 218.172 -26.744 -27.011 1.00 67.59 36 TYR L CA 1
ATOM 11308 C C . TYR F 2 36 ? 216.791 -27.377 -26.957 1.00 75.66 36 TYR L C 1
ATOM 11309 O O . TYR F 2 36 ? 216.440 -28.236 -27.771 1.00 83.14 36 TYR L O 1
ATOM 11318 N N . GLN F 2 37 ? 216.007 -26.928 -25.983 1.00 62.22 37 GLN L N 1
ATOM 11319 C CA . GLN F 2 37 ? 214.612 -27.312 -25.842 1.00 62.54 37 GLN L CA 1
ATOM 11320 C C . GLN F 2 37 ? 213.791 -26.052 -25.619 1.00 75.67 37 GLN L C 1
ATOM 11321 O O . GLN F 2 37 ? 214.164 -25.204 -24.805 1.00 101.11 37 GLN L O 1
ATOM 11327 N N . GLN F 2 38 ? 212.679 -25.924 -26.337 1.00 64.60 38 GLN L N 1
ATOM 11328 C CA . GLN F 2 38 ? 211.860 -24.725 -26.255 1.00 65.42 38 GLN L CA 1
ATOM 11329 C C . GLN F 2 38 ? 210.428 -25.096 -25.908 1.00 71.59 38 GLN L C 1
ATOM 11330 O O . GLN F 2 38 ? 209.897 -26.091 -26.407 1.00 71.27 38 GLN L O 1
ATOM 11336 N N . LYS F 2 39 ? 209.817 -24.285 -25.049 1.00 68.45 39 LYS L N 1
ATOM 11337 C CA . LYS F 2 39 ? 208.443 -24.441 -24.602 1.00 67.34 39 LYS L CA 1
ATOM 11338 C C . LYS F 2 39 ? 207.644 -23.174 -24.893 1.00 83.93 39 LYS L C 1
ATOM 11339 O O . LYS F 2 39 ? 208.192 -22.126 -25.246 1.00 96.15 39 LYS L O 1
ATOM 11345 N N . GLN F 2 40 ? 206.326 -23.289 -24.747 1.00 82.34 40 GLN L N 1
ATOM 11346 C CA . GLN F 2 40 ? 205.428 -22.175 -25.025 1.00 93.27 40 GLN L CA 1
ATOM 11347 C C . GLN F 2 40 ? 205.738 -20.985 -24.132 1.00 100.69 40 GLN L C 1
ATOM 11348 O O . GLN F 2 40 ? 205.872 -21.125 -22.914 1.00 103.74 40 GLN L O 1
ATOM 11354 N N . GLY F 2 41 ? 205.852 -19.810 -24.744 1.00 112.50 41 GLY L N 1
ATOM 11355 C CA . GLY F 2 41 ? 206.127 -18.610 -23.983 1.00 106.42 41 GLY L CA 1
ATOM 11356 C C . GLY F 2 41 ? 207.505 -18.564 -23.360 1.00 98.93 41 GLY L C 1
ATOM 11357 O O . GLY F 2 41 ? 207.689 -17.898 -22.338 1.00 97.22 41 GLY L O 1
ATOM 11358 N N . LYS F 2 42 ? 208.477 -19.271 -23.935 1.00 95.74 42 LYS L N 1
ATOM 11359 C CA . LYS F 2 42 ? 209.808 -19.357 -23.355 1.00 78.11 42 LYS L CA 1
ATOM 11360 C C . LYS F 2 42 ? 210.872 -19.352 -24.441 1.00 71.14 42 LYS L C 1
ATOM 11361 O O . LYS F 2 42 ? 210.619 -19.695 -25.596 1.00 80.05 42 LYS L O 1
ATOM 11367 N N . SER F 2 43 ? 212.085 -18.981 -24.037 1.00 80.00 43 SER L N 1
ATOM 11368 C CA . SER F 2 43 ? 213.245 -19.036 -24.905 1.00 67.19 43 SER L CA 1
ATOM 11369 C C . SER F 2 43 ? 213.792 -20.457 -24.940 1.00 72.09 43 SER L C 1
ATOM 11370 O O . SER F 2 43 ? 213.456 -21.280 -24.088 1.00 87.09 43 SER L O 1
ATOM 11373 N N . PRO F 2 44 ? 214.621 -20.782 -25.930 1.00 68.96 44 PRO L N 1
ATOM 11374 C CA . PRO F 2 44 ? 215.245 -22.108 -25.949 1.00 59.57 44 PRO L CA 1
ATOM 11375 C C . PRO F 2 44 ? 216.089 -22.337 -24.703 1.00 69.78 44 PRO L C 1
ATOM 11376 O O . PRO F 2 44 ? 216.705 -21.415 -24.167 1.00 85.47 44 PRO L O 1
ATOM 11380 N N . GLN F 2 45 ? 216.117 -23.586 -24.249 1.00 65.11 45 GLN L N 1
ATOM 11381 C CA . GLN F 2 45 ? 216.868 -23.983 -23.065 1.00 60.03 45 GLN L CA 1
ATOM 11382 C C . GLN F 2 45 ? 217.999 -24.897 -23.498 1.00 83.83 45 GLN L C 1
ATOM 11383 O O . GLN F 2 45 ? 217.761 -25.917 -24.147 1.00 83.05 45 GLN L O 1
ATOM 11389 N N . LEU F 2 46 ? 219.221 -24.545 -23.119 1.00 91.14 46 LEU L N 1
ATOM 11390 C CA . LEU F 2 46 ? 220.369 -25.341 -23.521 1.00 68.06 46 LEU L CA 1
ATOM 11391 C C . LEU F 2 46 ? 220.378 -26.660 -22.761 1.00 69.76 46 LEU L C 1
ATOM 11392 O O . LEU F 2 46 ? 220.280 -26.679 -21.533 1.00 83.64 46 LEU L O 1
ATOM 11397 N N . LEU F 2 47 ? 220.487 -27.764 -23.502 1.00 72.74 47 LEU L N 1
ATOM 11398 C CA . LEU F 2 47 ? 220.500 -29.116 -22.949 1.00 78.88 47 LEU L CA 1
ATOM 11399 C C . LEU F 2 47 ? 221.877 -29.760 -22.981 1.00 69.70 47 LEU L C 1
ATOM 11400 O O . LEU F 2 47 ? 222.352 -30.274 -21.965 1.00 75.40 47 LEU L O 1
ATOM 11405 N N . VAL F 2 48 ? 222.523 -29.755 -24.141 1.00 65.27 48 VAL L N 1
ATOM 11406 C CA . VAL F 2 48 ? 223.828 -30.372 -24.333 1.00 78.54 48 VAL L CA 1
ATOM 11407 C C . VAL F 2 48 ? 224.670 -29.413 -25.162 1.00 81.98 48 VAL L C 1
ATOM 11408 O O . VAL F 2 48 ? 224.204 -28.894 -26.180 1.00 85.73 48 VAL L O 1
ATOM 11412 N N . MET F 2 49 ? 225.895 -29.157 -24.717 1.00 84.15 49 MET L N 1
ATOM 11413 C CA . MET F 2 49 ? 226.807 -28.254 -25.398 1.00 71.45 49 MET L CA 1
ATOM 11414 C C . MET F 2 49 ? 227.930 -29.064 -26.031 1.00 76.62 49 MET L C 1
ATOM 11415 O O . MET F 2 49 ? 228.297 -30.133 -25.538 1.00 69.09 49 MET L O 1
ATOM 11420 N N . ASN F 2 50 ? 228.429 -28.570 -27.162 1.00 88.25 50 ASN L N 1
ATOM 11421 C CA . ASN F 2 50 ? 229.576 -29.155 -27.855 1.00 74.10 50 ASN L CA 1
ATOM 11422 C C . ASN F 2 50 ? 229.395 -30.665 -28.035 1.00 72.60 50 ASN L C 1
ATOM 11423 O O . ASN F 2 50 ? 230.197 -31.473 -27.575 1.00 90.99 50 ASN L O 1
ATOM 11428 N N . ALA F 2 51 ? 228.285 -31.023 -28.689 1.00 70.08 51 ALA L N 1
ATOM 11429 C CA . ALA F 2 51 ? 227.952 -32.382 -29.117 1.00 78.82 51 ALA L CA 1
ATOM 11430 C C . ALA F 2 51 ? 227.598 -33.312 -27.960 1.00 81.67 51 ALA L C 1
ATOM 11431 O O . ALA F 2 51 ? 226.502 -33.882 -27.935 1.00 73.46 51 ALA L O 1
ATOM 11433 N N . LYS F 2 52 ? 228.517 -33.502 -27.013 1.00 91.89 52 LYS L N 1
ATOM 11434 C CA . LYS F 2 52 ? 228.303 -34.436 -25.917 1.00 80.88 52 LYS L CA 1
ATOM 11435 C C . LYS F 2 52 ? 228.403 -33.813 -24.534 1.00 81.40 52 LYS L C 1
ATOM 11436 O O . LYS F 2 52 ? 227.866 -34.394 -23.586 1.00 84.40 52 LYS L O 1
ATOM 11442 N N . THR F 2 53 ? 229.055 -32.660 -24.383 1.00 104.24 53 THR L N 1
ATOM 11443 C CA . THR F 2 53 ? 229.268 -32.113 -23.051 1.00 102.66 53 THR L CA 1
ATOM 11444 C C . THR F 2 53 ? 227.921 -31.744 -22.442 1.00 75.17 53 THR L C 1
ATOM 11445 O O . THR F 2 53 ? 226.963 -31.439 -23.151 1.00 68.92 53 THR L O 1
ATOM 11449 N N . LEU F 2 54 ? 227.853 -31.777 -21.117 1.00 83.94 54 LEU L N 1
ATOM 11450 C CA . LEU F 2 54 ? 226.598 -31.710 -20.382 1.00 83.76 54 LEU L CA 1
ATOM 11451 C C . LEU F 2 54 ? 226.444 -30.342 -19.732 1.00 92.40 54 LEU L C 1
ATOM 11452 O O . LEU F 2 54 ? 227.401 -29.816 -19.160 1.00 102.75 54 LEU L O 1
ATOM 11457 N N . ALA F 2 55 ? 225.265 -29.741 -19.877 1.00 99.66 55 ALA L N 1
ATOM 11458 C CA . ALA F 2 55 ? 224.990 -28.491 -19.186 1.00 93.36 55 ALA L CA 1
ATOM 11459 C C . ALA F 2 55 ? 224.566 -28.790 -17.749 1.00 106.21 55 ALA L C 1
ATOM 11460 O O . ALA F 2 55 ? 223.985 -29.839 -17.455 1.00 100.11 55 ALA L O 1
ATOM 11462 N N . ALA F 2 56 ? 224.849 -27.849 -16.850 1.00 107.91 56 ALA L N 1
ATOM 11463 C CA . ALA F 2 56 ? 224.613 -28.069 -15.429 1.00 82.62 56 ALA L CA 1
ATOM 11464 C C . ALA F 2 56 ? 223.166 -27.746 -15.085 1.00 87.33 56 ALA L C 1
ATOM 11465 O O . ALA F 2 56 ? 222.597 -26.771 -15.581 1.00 104.03 56 ALA L O 1
ATOM 11467 N N . GLY F 2 57 ? 222.562 -28.582 -14.248 1.00 82.44 57 GLY L N 1
ATOM 11468 C CA . GLY F 2 57 ? 221.170 -28.418 -13.896 1.00 81.01 57 GLY L CA 1
ATOM 11469 C C . GLY F 2 57 ? 220.185 -29.103 -14.825 1.00 84.60 57 GLY L C 1
ATOM 11470 O O . GLY F 2 57 ? 218.977 -29.067 -14.553 1.00 97.68 57 GLY L O 1
ATOM 11471 N N . VAL F 2 58 ? 220.654 -29.715 -15.903 1.00 70.25 58 VAL L N 1
ATOM 11472 C CA . VAL F 2 58 ? 219.801 -30.426 -16.854 1.00 57.41 58 VAL L CA 1
ATOM 11473 C C . VAL F 2 58 ? 219.856 -31.911 -16.511 1.00 74.37 58 VAL L C 1
ATOM 11474 O O . VAL F 2 58 ? 220.950 -32.427 -16.250 1.00 85.73 58 VAL L O 1
ATOM 11478 N N . PRO F 2 59 ? 218.720 -32.611 -16.466 1.00 80.99 59 PRO L N 1
ATOM 11479 C CA . PRO F 2 59 ? 218.710 -33.992 -15.958 1.00 92.22 59 PRO L CA 1
ATOM 11480 C C . PRO F 2 59 ? 219.585 -34.947 -16.761 1.00 93.34 59 PRO L C 1
ATOM 11481 O O . PRO F 2 59 ? 219.834 -34.758 -17.952 1.00 97.12 59 PRO L O 1
ATOM 11485 N N . SER F 2 60 ? 220.045 -35.999 -16.074 1.00 86.87 60 SER L N 1
ATOM 11486 C CA . SER F 2 60 ? 220.998 -36.943 -16.645 1.00 93.86 60 SER L CA 1
ATOM 11487 C C . SER F 2 60 ? 220.397 -37.803 -17.750 1.00 92.79 60 SER L C 1
ATOM 11488 O O . SER F 2 60 ? 221.150 -38.424 -18.506 1.00 101.26 60 SER L O 1
ATOM 11491 N N . ARG F 2 61 ? 219.069 -37.858 -17.859 1.00 84.80 61 ARG L N 1
ATOM 11492 C CA . ARG F 2 61 ? 218.448 -38.666 -18.903 1.00 81.34 61 ARG L CA 1
ATOM 11493 C C . ARG F 2 61 ? 218.837 -38.170 -20.286 1.00 80.10 61 ARG L C 1
ATOM 11494 O O . ARG F 2 61 ? 218.927 -38.964 -21.228 1.00 103.80 61 ARG L O 1
ATOM 11502 N N . PHE F 2 62 ? 219.053 -36.864 -20.431 1.00 69.92 62 PHE L N 1
ATOM 11503 C CA . PHE F 2 62 ? 219.509 -36.313 -21.698 1.00 74.70 62 PHE L CA 1
ATOM 11504 C C . PHE F 2 62 ? 220.974 -36.658 -21.924 1.00 89.51 62 PHE L C 1
ATOM 11505 O O . PHE F 2 62 ? 221.826 -36.423 -21.058 1.00 98.34 62 PHE L O 1
ATOM 11513 N N . SER F 2 63 ? 221.266 -37.204 -23.099 1.00 85.75 63 SER L N 1
ATOM 11514 C CA . SER F 2 63 ? 222.624 -37.537 -23.489 1.00 82.90 63 SER L CA 1
ATOM 11515 C C . SER F 2 63 ? 222.735 -37.315 -24.986 1.00 87.30 63 SER L C 1
ATOM 11516 O O . SER F 2 63 ? 221.810 -37.629 -25.741 1.00 93.72 63 SER L O 1
ATOM 11519 N N . GLY F 2 64 ? 223.869 -36.776 -25.408 1.00 84.38 64 GLY L N 1
ATOM 11520 C CA . GLY F 2 64 ? 224.102 -36.502 -26.810 1.00 87.77 64 GLY L CA 1
ATOM 11521 C C . GLY F 2 64 ? 225.406 -37.129 -27.248 1.00 93.20 64 GLY L C 1
ATOM 11522 O O . GLY F 2 64 ? 226.333 -37.301 -26.459 1.00 96.28 64 GLY L O 1
ATOM 11523 N N . SER F 2 65 ? 225.465 -37.467 -28.532 1.00 90.37 65 SER L N 1
ATOM 11524 C CA . SER F 2 65 ? 226.604 -38.189 -29.070 1.00 94.81 65 SER L CA 1
ATOM 11525 C C . SER F 2 65 ? 226.741 -37.859 -30.546 1.00 97.67 65 SER L C 1
ATOM 11526 O O . SER F 2 65 ? 225.894 -37.187 -31.139 1.00 101.19 65 SER L O 1
ATOM 11529 N N . GLY F 2 66 ? 227.824 -38.338 -31.130 1.00 104.41 66 GLY L N 1
ATOM 11530 C CA . GLY F 2 66 ? 228.089 -38.134 -32.534 1.00 107.48 66 GLY L CA 1
ATOM 11531 C C . GLY F 2 66 ? 229.211 -37.132 -32.758 1.00 102.84 66 GLY L C 1
ATOM 11532 O O . GLY F 2 66 ? 229.585 -36.351 -31.876 1.00 89.38 66 GLY L O 1
ATOM 11533 N N . SER F 2 67 ? 229.753 -37.168 -33.970 1.00 109.34 67 SER L N 1
ATOM 11534 C CA . SER F 2 67 ? 230.764 -36.221 -34.409 1.00 91.31 67 SER L CA 1
ATOM 11535 C C . SER F 2 67 ? 230.743 -36.177 -35.929 1.00 91.52 67 SER L C 1
ATOM 11536 O O . SER F 2 67 ? 230.347 -37.144 -36.586 1.00 95.93 67 SER L O 1
ATOM 11539 N N . GLY F 2 68 ? 231.172 -35.047 -36.477 1.00 80.02 68 GLY L N 1
ATOM 11540 C CA . GLY F 2 68 ? 231.203 -34.881 -37.914 1.00 87.71 68 GLY L CA 1
ATOM 11541 C C . GLY F 2 68 ? 229.863 -34.525 -38.521 1.00 97.88 68 GLY L C 1
ATOM 11542 O O . GLY F 2 68 ? 229.389 -33.400 -38.350 1.00 104.84 68 GLY L O 1
ATOM 11543 N N . THR F 2 69 ? 229.246 -35.464 -39.243 1.00 100.08 69 THR L N 1
ATOM 11544 C CA . THR F 2 69 ? 228.051 -35.168 -40.026 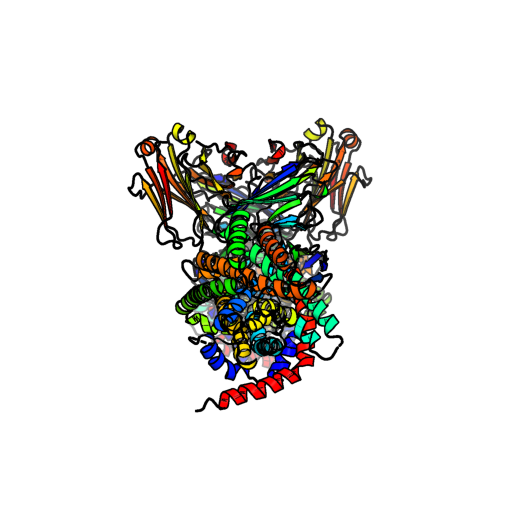1.00 99.37 69 THR L CA 1
ATOM 11545 C C . THR F 2 69 ? 226.803 -35.916 -39.567 1.00 108.93 69 THR L C 1
ATOM 11546 O O . THR F 2 69 ? 225.789 -35.882 -40.272 1.00 125.92 69 THR L O 1
ATOM 11550 N N . ALA F 2 70 ? 226.817 -36.542 -38.394 1.00 105.26 70 ALA L N 1
ATOM 11551 C CA . ALA F 2 70 ? 225.632 -37.239 -37.903 1.00 102.34 70 ALA L CA 1
ATOM 11552 C C . ALA F 2 70 ? 225.626 -37.159 -36.387 1.00 105.58 70 ALA L C 1
ATOM 11553 O O . ALA F 2 70 ? 226.522 -37.697 -35.727 1.00 103.82 70 ALA L O 1
ATOM 11555 N N . PHE F 2 71 ? 224.602 -36.506 -35.845 1.00 108.61 71 PHE L N 1
ATOM 11556 C CA . PHE F 2 71 ? 224.465 -36.290 -34.415 1.00 97.93 71 PHE L CA 1
ATOM 11557 C C . PHE F 2 71 ? 223.150 -36.876 -33.926 1.00 97.43 71 PHE L C 1
ATOM 11558 O O . PHE F 2 71 ? 222.149 -36.892 -34.649 1.00 100.74 71 PHE L O 1
ATOM 11566 N N . SER F 2 72 ? 223.152 -37.340 -32.682 1.00 84.92 72 SER L N 1
ATOM 11567 C CA . SER F 2 72 ? 221.959 -37.927 -32.100 1.00 88.14 72 SER L CA 1
ATOM 11568 C C . SER F 2 72 ? 221.786 -37.416 -30.680 1.00 88.55 72 SER L C 1
ATOM 11569 O O . SER F 2 72 ? 222.752 -37.316 -29.921 1.00 88.16 72 SER L O 1
ATOM 11572 N N . LEU F 2 73 ? 220.546 -37.085 -30.338 1.00 83.75 73 LEU L N 1
ATOM 11573 C CA . LEU F 2 73 ? 220.167 -36.705 -28.986 1.00 76.97 73 LEU L CA 1
ATOM 11574 C C . LEU F 2 73 ? 219.262 -37.791 -28.429 1.00 79.82 73 LEU L C 1
ATOM 11575 O O . LEU F 2 73 ? 218.219 -38.090 -29.015 1.00 92.08 73 LEU L O 1
ATOM 11580 N N . LYS F 2 74 ? 219.651 -38.363 -27.296 1.00 77.42 74 LYS L N 1
ATOM 11581 C CA . LYS F 2 74 ? 218.983 -39.528 -26.737 1.00 91.66 74 LYS L CA 1
ATOM 11582 C C . LYS F 2 74 ? 218.364 -39.146 -25.403 1.00 96.76 74 LYS L C 1
ATOM 11583 O O . LYS F 2 74 ? 219.031 -38.543 -24.556 1.00 90.17 74 LYS L O 1
ATOM 11589 N N . ILE F 2 75 ? 217.088 -39.485 -25.227 1.00 102.50 75 ILE L N 1
ATOM 11590 C CA . ILE F 2 75 ? 216.366 -39.264 -23.980 1.00 86.40 75 ILE L CA 1
ATOM 11591 C C . ILE F 2 75 ? 215.933 -40.619 -23.441 1.00 100.32 75 ILE L C 1
ATOM 11592 O O . ILE F 2 75 ? 215.344 -41.422 -24.173 1.00 114.83 75 ILE L O 1
ATOM 11597 N N . ASN F 2 76 ? 216.223 -40.870 -22.167 1.00 111.57 76 ASN L N 1
ATOM 11598 C CA . ASN F 2 76 ? 215.895 -42.128 -21.508 1.00 114.57 76 ASN L CA 1
ATOM 11599 C C . ASN F 2 76 ? 214.820 -41.879 -20.462 1.00 112.56 76 ASN L C 1
ATOM 11600 O O . ASN F 2 76 ? 214.900 -40.904 -19.711 1.00 128.74 76 ASN L O 1
ATOM 11605 N N . SER F 2 77 ? 213.812 -42.749 -20.430 1.00 99.73 77 SER L N 1
ATOM 11606 C CA . SER F 2 77 ? 212.702 -42.630 -19.492 1.00 101.87 77 SER L CA 1
ATOM 11607 C C . SER F 2 77 ? 212.080 -41.242 -19.572 1.00 103.99 77 SER L C 1
ATOM 11608 O O . SER F 2 77 ? 212.317 -40.396 -18.704 1.00 105.35 77 SER L O 1
ATOM 11611 N N . LEU F 2 78 ? 211.299 -40.996 -20.624 1.00 93.55 78 LEU L N 1
ATOM 11612 C CA . LEU F 2 78 ? 210.662 -39.700 -20.800 1.00 77.98 78 LEU L CA 1
ATOM 11613 C C . LEU F 2 78 ? 209.682 -39.406 -19.672 1.00 95.36 78 LEU L C 1
ATOM 11614 O O . LEU F 2 78 ? 209.227 -40.294 -18.949 1.00 110.15 78 LEU L O 1
ATOM 11619 N N . GLN F 2 79 ? 209.357 -38.130 -19.542 1.00 84.44 79 GLN L N 1
ATOM 11620 C CA . GLN F 2 79 ? 208.406 -37.618 -18.571 1.00 86.27 79 GLN L CA 1
ATOM 11621 C C . GLN F 2 79 ? 207.588 -36.547 -19.271 1.00 92.82 79 GLN L C 1
ATOM 11622 O O . GLN F 2 79 ? 208.026 -35.998 -20.286 1.00 101.46 79 GLN L O 1
ATOM 11628 N N . PRO F 2 80 ? 206.395 -36.228 -18.762 1.00 106.61 80 PRO L N 1
ATOM 11629 C CA . PRO F 2 80 ? 205.557 -35.242 -19.464 1.00 97.57 80 PRO L CA 1
ATOM 11630 C C . PRO F 2 80 ? 206.207 -33.875 -19.572 1.00 103.93 80 PRO L C 1
ATOM 11631 O O . PRO F 2 80 ? 205.819 -33.087 -20.441 1.00 121.56 80 PRO L O 1
ATOM 11635 N N . GLU F 2 81 ? 207.202 -33.579 -18.731 1.00 94.56 81 GLU L N 1
ATOM 11636 C CA . GLU F 2 81 ? 207.878 -32.289 -18.766 1.00 83.77 81 GLU L CA 1
ATOM 11637 C C . GLU F 2 81 ? 208.693 -32.091 -20.034 1.00 90.39 81 GLU L C 1
ATOM 11638 O O . GLU F 2 81 ? 209.074 -30.958 -20.342 1.00 126.85 81 GLU L O 1
ATOM 11644 N N . ASP F 2 82 ? 208.954 -33.155 -20.780 1.00 74.74 82 ASP L N 1
ATOM 11645 C CA . ASP F 2 82 ? 209.776 -33.081 -21.975 1.00 72.91 82 ASP L CA 1
ATOM 11646 C C . ASP F 2 82 ? 208.994 -32.662 -23.207 1.00 75.40 82 ASP L C 1
ATOM 11647 O O . ASP F 2 82 ? 209.565 -32.618 -24.300 1.00 88.93 82 ASP L O 1
ATOM 11652 N N . PHE F 2 83 ? 207.721 -32.319 -23.050 1.00 83.16 83 PHE L N 1
ATOM 11653 C CA . PHE F 2 83 ? 206.925 -31.853 -24.176 1.00 87.01 83 PHE L CA 1
ATOM 11654 C C . PHE F 2 83 ? 207.462 -30.507 -24.655 1.00 93.96 83 PHE L C 1
ATOM 11655 O O . PHE F 2 83 ? 207.534 -29.552 -23.873 1.00 116.99 83 PHE L O 1
ATOM 11663 N N . GLY F 2 84 ? 207.844 -30.434 -25.928 1.00 72.89 84 GLY L N 1
ATOM 11664 C CA . GLY F 2 84 ? 208.309 -29.188 -26.505 1.00 78.31 84 GLY L CA 1
ATOM 11665 C C . GLY F 2 84 ? 208.987 -29.432 -27.841 1.00 73.06 84 GLY L C 1
ATOM 11666 O O . GLY F 2 84 ? 208.939 -30.535 -28.387 1.00 74.75 84 GLY L O 1
ATOM 11667 N N . SER F 2 85 ? 209.632 -28.382 -28.354 1.00 56.19 85 SER L N 1
ATOM 11668 C CA . SER F 2 85 ? 210.413 -28.464 -29.584 1.00 70.94 85 SER L CA 1
ATOM 11669 C C . SER F 2 85 ? 211.895 -28.512 -29.249 1.00 74.05 85 SER L C 1
ATOM 11670 O O . SER F 2 85 ? 212.369 -27.778 -28.379 1.00 74.40 85 SER L O 1
ATOM 11673 N N . TYR F 2 86 ? 212.607 -29.408 -29.929 1.00 93.87 86 TYR L N 1
ATOM 11674 C CA . TYR F 2 86 ? 214.041 -29.614 -29.754 1.00 76.24 86 TYR L CA 1
ATOM 11675 C C . TYR F 2 86 ? 214.754 -29.170 -31.023 1.00 72.75 86 TYR L C 1
ATOM 11676 O O . TYR F 2 86 ? 214.448 -29.657 -32.116 1.00 77.11 86 TYR L O 1
ATOM 11685 N N . SER F 2 87 ? 215.699 -28.249 -30.881 1.00 68.63 87 SER L N 1
ATOM 11686 C CA . SER F 2 87 ? 216.405 -27.682 -32.016 1.00 72.12 87 SER L CA 1
ATOM 11687 C C . SER F 2 87 ? 217.899 -27.942 -31.843 1.00 72.34 87 SER L C 1
ATOM 11688 O O . SER F 2 87 ? 218.392 -28.087 -30.720 1.00 55.71 87 SER L O 1
ATOM 11691 N N . CYS F 2 88 ? 218.621 -28.009 -32.960 1.00 74.20 88 CYS L N 1
ATOM 11692 C CA . CYS F 2 88 ? 220.062 -28.209 -32.933 1.00 74.19 88 CYS L CA 1
ATOM 11693 C C . CYS F 2 88 ? 220.736 -26.992 -33.552 1.00 85.96 88 CYS L C 1
ATOM 11694 O O . CYS F 2 88 ? 220.208 -26.394 -34.492 1.00 95.34 88 CYS L O 1
ATOM 11697 N N . GLN F 2 89 ? 221.889 -26.615 -32.997 1.00 75.62 89 GLN L N 1
ATOM 11698 C CA . GLN F 2 89 ? 222.626 -25.435 -33.423 1.00 78.53 89 GLN L CA 1
ATOM 11699 C C . GLN F 2 89 ? 224.116 -25.741 -33.424 1.00 92.37 89 GLN L C 1
ATOM 11700 O O . GLN F 2 89 ? 224.611 -26.422 -32.523 1.00 99.36 89 GLN L O 1
ATOM 11706 N N . HIS F 2 90 ? 224.838 -25.191 -34.405 1.00 91.50 90 HIS L N 1
ATOM 11707 C CA . HIS F 2 90 ? 226.268 -25.426 -34.562 1.00 97.30 90 HIS L CA 1
ATOM 11708 C C . HIS F 2 90 ? 227.059 -24.131 -34.424 1.00 100.74 90 HIS L C 1
ATOM 11709 O O . HIS F 2 90 ? 226.584 -23.055 -34.795 1.00 91.97 90 HIS L O 1
ATOM 11716 N N . ALA F 2 91 ? 228.277 -24.254 -33.895 1.00 94.17 91 ALA L N 1
ATOM 11717 C CA . ALA F 2 91 ? 229.203 -23.138 -33.711 1.00 84.87 91 ALA L CA 1
ATOM 11718 C C . ALA F 2 91 ? 230.282 -23.086 -34.791 1.00 96.99 91 ALA L C 1
ATOM 11719 O O . ALA F 2 91 ? 231.450 -22.835 -34.481 1.00 116.99 91 ALA L O 1
ATOM 11721 N N . ALA F 2 92 ? 229.941 -23.308 -36.061 1.00 99.52 92 ALA L N 1
ATOM 11722 C CA . ALA F 2 92 ? 230.917 -23.226 -37.151 1.00 103.79 92 ALA L CA 1
ATOM 11723 C C . ALA F 2 92 ? 230.974 -21.786 -37.653 1.00 98.70 92 ALA L C 1
ATOM 11724 O O . ALA F 2 92 ? 230.179 -21.355 -38.489 1.00 85.39 92 ALA L O 1
ATOM 11726 N N . GLY F 2 93 ? 231.931 -21.026 -37.127 1.00 116.05 93 GLY L N 1
ATOM 11727 C CA . GLY F 2 93 ? 232.127 -19.644 -37.519 1.00 110.87 93 GLY L CA 1
ATOM 11728 C C . GLY F 2 93 ? 231.455 -18.660 -36.591 1.00 85.30 93 GLY L C 1
ATOM 11729 O O . GLY F 2 93 ? 231.552 -18.784 -35.367 1.00 87.73 93 GLY L O 1
ATOM 11730 N N . TRP F 2 94 ? 230.779 -17.667 -37.171 1.00 86.51 94 TRP L N 1
ATOM 11731 C CA . TRP F 2 94 ? 229.979 -16.707 -36.418 1.00 106.85 94 TRP L CA 1
ATOM 11732 C C . TRP F 2 94 ? 228.523 -16.641 -36.868 1.00 104.47 94 TRP L C 1
ATOM 11733 O O . TRP F 2 94 ? 227.703 -16.045 -36.165 1.00 79.62 94 TRP L O 1
ATOM 11744 N N . LEU F 2 95 ? 228.184 -17.246 -38.008 1.00 96.07 95 LEU L N 1
ATOM 11745 C CA . LEU F 2 95 ? 226.812 -17.336 -38.488 1.00 82.44 95 LEU L CA 1
ATOM 11746 C C . LEU F 2 95 ? 226.271 -18.672 -37.997 1.00 100.57 95 LEU L C 1
ATOM 11747 O O . LEU F 2 95 ? 226.324 -19.684 -38.693 1.00 131.50 95 LEU L O 1
ATOM 11752 N N . LEU F 2 96 ? 225.759 -18.679 -36.768 1.00 77.28 96 LEU L N 1
ATOM 11753 C CA . LEU F 2 96 ? 225.200 -19.898 -36.196 1.00 71.19 96 LEU L CA 1
ATOM 11754 C C . LEU F 2 96 ? 223.887 -20.214 -36.906 1.00 86.74 96 LEU L C 1
ATOM 11755 O O . LEU F 2 96 ? 223.027 -19.338 -37.045 1.00 98.76 96 LEU L O 1
ATOM 11760 N N . THR F 2 97 ? 223.751 -21.438 -37.419 1.00 87.90 97 THR L N 1
ATOM 11761 C CA . THR F 2 97 ? 222.498 -21.861 -38.026 1.00 92.10 97 THR L CA 1
ATOM 11762 C C . THR F 2 97 ? 221.718 -22.739 -37.045 1.00 97.09 97 THR L C 1
ATOM 11763 O O . THR F 2 97 ? 222.208 -23.111 -35.978 1.00 87.48 97 THR L O 1
ATOM 11767 N N . PHE F 2 98 ? 220.506 -23.124 -37.449 1.00 87.11 98 PHE L N 1
ATOM 11768 C CA . PHE F 2 98 ? 219.605 -23.903 -36.611 1.00 78.63 98 PHE L CA 1
ATOM 11769 C C . PHE F 2 98 ? 218.907 -24.969 -37.446 1.00 81.58 98 PHE L C 1
ATOM 11770 O O . PHE F 2 98 ? 218.918 -24.936 -38.677 1.00 89.26 98 PHE L O 1
ATOM 11778 N N . GLY F 2 99 ? 218.321 -25.944 -36.743 1.00 74.52 99 GLY L N 1
ATOM 11779 C CA . GLY F 2 99 ? 217.551 -26.983 -37.387 1.00 79.27 99 GLY L CA 1
ATOM 11780 C C . GLY F 2 99 ? 216.089 -26.600 -37.543 1.00 96.90 99 GLY L C 1
ATOM 11781 O O . GLY F 2 99 ? 215.607 -25.636 -36.949 1.00 82.80 99 GLY L O 1
ATOM 11782 N N . GLY F 2 100 ? 215.384 -27.384 -38.366 1.00 103.85 100 GLY L N 1
ATOM 11783 C CA . GLY F 2 100 ? 213.958 -27.169 -38.542 1.00 72.95 100 GLY L CA 1
ATOM 11784 C C . GLY F 2 100 ? 213.177 -27.380 -37.263 1.00 77.70 100 GLY L C 1
ATOM 11785 O O . GLY F 2 100 ? 212.133 -26.758 -37.060 1.00 96.15 100 GLY L O 1
ATOM 11786 N N . GLY F 2 101 ? 213.667 -28.251 -36.390 1.00 82.71 101 GLY L N 1
ATOM 11787 C CA . GLY F 2 101 ? 213.045 -28.526 -35.114 1.00 78.21 101 GLY L CA 1
ATOM 11788 C C . GLY F 2 101 ? 212.337 -29.873 -35.099 1.00 80.27 101 GLY L C 1
ATOM 11789 O O . GLY F 2 101 ? 211.926 -30.414 -36.128 1.00 88.92 101 GLY L O 1
ATOM 11790 N N . THR F 2 102 ? 212.197 -30.424 -33.899 1.00 92.68 102 THR L N 1
ATOM 11791 C CA . THR F 2 102 ? 211.485 -31.676 -33.688 1.00 91.24 102 THR L CA 1
ATOM 11792 C C . THR F 2 102 ? 210.506 -31.488 -32.539 1.00 92.68 102 THR L C 1
ATOM 11793 O O . THR F 2 102 ? 210.905 -31.087 -31.442 1.00 87.82 102 THR L O 1
ATOM 11797 N N . LYS F 2 103 ? 209.231 -31.774 -32.787 1.00 82.81 103 LYS L N 1
ATOM 11798 C CA . LYS F 2 103 ? 208.200 -31.603 -31.775 1.00 73.05 103 LYS L CA 1
ATOM 11799 C C . LYS F 2 103 ? 207.993 -32.928 -31.059 1.00 73.66 103 LYS L C 1
ATOM 11800 O O . LYS F 2 103 ? 207.715 -33.946 -31.697 1.00 85.90 103 LYS L O 1
ATOM 11806 N N . LEU F 2 104 ? 208.143 -32.913 -29.740 1.00 72.87 104 LEU L N 1
ATOM 11807 C CA . LEU F 2 104 ? 207.966 -34.096 -28.911 1.00 62.43 104 LEU L CA 1
ATOM 11808 C C . LEU F 2 104 ? 206.648 -33.957 -28.167 1.00 72.30 104 LEU L C 1
ATOM 11809 O O . LEU F 2 104 ? 206.456 -32.994 -27.419 1.00 71.66 104 LEU L O 1
ATOM 11814 N N . GLU F 2 105 ? 205.755 -34.924 -28.360 1.00 85.72 105 GLU L N 1
ATOM 11815 C CA . GLU F 2 105 ? 204.451 -34.945 -27.719 1.00 82.61 105 GLU L CA 1
ATOM 11816 C C . GLU F 2 105 ? 204.244 -36.305 -27.071 1.00 88.53 105 GLU L C 1
ATOM 11817 O O . GLU F 2 105 ? 205.047 -37.226 -27.230 1.00 114.14 105 GLU L O 1
ATOM 11823 N N . ILE F 2 106 ? 203.159 -36.420 -26.317 1.00 86.13 106 ILE L N 1
ATOM 11824 C CA . ILE F 2 106 ? 202.976 -37.536 -25.401 1.00 90.46 106 ILE L CA 1
ATOM 11825 C C . ILE F 2 106 ? 201.796 -38.394 -25.844 1.00 91.81 106 ILE L C 1
ATOM 11826 O O . ILE F 2 106 ? 200.808 -37.902 -26.401 1.00 93.94 106 ILE L O 1
ATOM 11831 N N . LYS F 2 107 ? 201.915 -39.697 -25.595 1.00 92.78 107 LYS L N 1
ATOM 11832 C CA . LYS F 2 107 ? 200.852 -40.659 -25.849 1.00 92.61 107 LYS L CA 1
ATOM 11833 C C . LYS F 2 107 ? 200.115 -40.922 -24.542 1.00 91.33 107 LYS L C 1
ATOM 11834 O O . LYS F 2 107 ? 200.733 -41.040 -23.482 1.00 92.22 107 LYS L O 1
ATOM 11840 N N . ARG F 2 108 ? 198.788 -40.984 -24.619 1.00 92.05 108 ARG L N 1
ATOM 11841 C CA . ARG F 2 108 ? 197.941 -41.262 -23.469 1.00 80.68 108 ARG L CA 1
ATOM 11842 C C . ARG F 2 108 ? 196.833 -42.211 -23.906 1.00 93.43 108 ARG L C 1
ATOM 11843 O O . ARG F 2 108 ? 196.658 -42.485 -25.095 1.00 122.16 108 ARG L O 1
ATOM 11851 N N . ALA F 2 109 ? 196.083 -42.722 -22.932 1.00 88.34 109 ALA L N 1
ATOM 11852 C CA . ALA F 2 109 ? 194.956 -43.585 -23.259 1.00 92.26 109 ALA L CA 1
ATOM 11853 C C . ALA F 2 109 ? 193.904 -42.794 -24.027 1.00 87.25 109 ALA L C 1
ATOM 11854 O O . ALA F 2 109 ? 193.637 -41.630 -23.721 1.00 92.34 109 ALA L O 1
ATOM 11856 N N . ASP F 2 110 ? 193.306 -43.436 -25.032 1.00 81.42 110 ASP L N 1
ATOM 11857 C CA . ASP F 2 110 ? 192.375 -42.741 -25.912 1.00 81.26 110 ASP L CA 1
ATOM 11858 C C . ASP F 2 110 ? 191.224 -42.148 -25.110 1.00 92.31 110 ASP L C 1
ATOM 11859 O O . ASP F 2 110 ? 190.727 -42.756 -24.157 1.00 95.88 110 ASP L O 1
ATOM 11864 N N . ALA F 2 111 ? 190.812 -40.944 -25.493 1.00 92.84 111 ALA L N 1
ATOM 11865 C CA . ALA F 2 111 ? 189.697 -40.284 -24.841 1.00 81.75 111 ALA L CA 1
ATOM 11866 C C . ALA F 2 111 ? 188.873 -39.562 -25.892 1.00 82.42 111 ALA L C 1
ATOM 11867 O O . ALA F 2 111 ? 189.418 -38.978 -26.833 1.00 60.68 111 ALA L O 1
ATOM 11869 N N . ALA F 2 112 ? 187.558 -39.570 -25.693 1.00 88.90 112 ALA L N 1
ATOM 11870 C CA . ALA F 2 112 ? 186.600 -39.079 -26.661 1.00 67.89 112 ALA L CA 1
ATOM 11871 C C . ALA F 2 112 ? 186.265 -37.627 -26.356 1.00 65.59 112 ALA L C 1
ATOM 11872 O O . ALA F 2 112 ? 186.278 -37.211 -25.191 1.00 74.88 112 ALA L O 1
ATOM 11874 N N . PRO F 2 113 ? 185.996 -36.821 -27.376 1.00 64.02 113 PRO L N 1
ATOM 11875 C CA . PRO F 2 113 ? 185.826 -35.388 -27.141 1.00 66.16 113 PRO L CA 1
ATOM 11876 C C . PRO F 2 113 ? 184.490 -35.089 -26.486 1.00 67.52 113 PRO L C 1
ATOM 11877 O O . PRO F 2 113 ? 183.554 -35.887 -26.519 1.00 78.67 113 PRO L O 1
ATOM 11881 N N . THR F 2 114 ? 184.411 -33.905 -25.897 1.00 70.74 114 THR L N 1
ATOM 11882 C CA . THR F 2 114 ? 183.193 -33.413 -25.262 1.00 80.02 114 THR L CA 1
ATOM 11883 C C . THR F 2 114 ? 182.744 -32.234 -26.119 1.00 72.82 114 THR L C 1
ATOM 11884 O O . THR F 2 114 ? 183.202 -31.106 -25.947 1.00 66.48 114 THR L O 1
ATOM 11888 N N . VAL F 2 115 ? 181.859 -32.522 -27.070 1.00 73.79 115 VAL L N 1
ATOM 11889 C CA . VAL F 2 115 ? 181.474 -31.574 -28.107 1.00 66.66 115 VAL L CA 1
ATOM 11890 C C . VAL F 2 115 ? 180.323 -30.706 -27.623 1.00 76.19 115 VAL L C 1
ATOM 11891 O O . VAL F 2 115 ? 179.371 -31.186 -27.000 1.00 90.92 115 VAL L O 1
ATOM 11895 N N . SER F 2 116 ? 180.413 -29.413 -27.932 1.00 65.01 116 SER L N 1
ATOM 11896 C CA . SER F 2 116 ? 179.389 -28.437 -27.595 1.00 75.46 116 SER L CA 1
ATOM 11897 C C . SER F 2 116 ? 179.339 -27.401 -28.708 1.00 74.34 116 SER L C 1
ATOM 11898 O O . SER F 2 116 ? 180.381 -26.983 -29.217 1.00 60.36 116 SER L O 1
ATOM 11901 N N . ILE F 2 117 ? 178.123 -26.979 -29.066 1.00 73.86 117 ILE L N 1
ATOM 11902 C CA . ILE F 2 117 ? 177.895 -26.084 -30.195 1.00 64.58 117 ILE L CA 1
ATOM 11903 C C . ILE F 2 117 ? 177.068 -24.899 -29.717 1.00 67.65 117 ILE L C 1
ATOM 11904 O O . ILE F 2 117 ? 176.177 -25.052 -28.875 1.00 76.03 117 ILE L O 1
ATOM 11909 N N . PHE F 2 118 ? 177.369 -23.714 -30.255 1.00 65.22 118 PHE L N 1
ATOM 11910 C CA . PHE F 2 118 ? 176.789 -22.466 -29.785 1.00 70.09 118 PHE L CA 1
ATOM 11911 C C . PHE F 2 118 ? 176.245 -21.649 -30.950 1.00 85.06 118 PHE L C 1
ATOM 11912 O O . PHE F 2 118 ? 176.915 -21.518 -31.989 1.00 80.23 118 PHE L O 1
ATOM 11920 N N . PRO F 2 119 ? 175.040 -21.101 -30.824 1.00 81.73 119 PRO L N 1
ATOM 11921 C CA . PRO F 2 119 ? 174.490 -20.243 -31.874 1.00 60.09 119 PRO L CA 1
ATOM 11922 C C . PRO F 2 119 ? 175.100 -18.857 -31.801 1.00 67.40 119 PRO L C 1
ATOM 11923 O O . PRO F 2 119 ? 175.765 -18.523 -30.812 1.00 92.68 119 PRO L O 1
ATOM 11927 N N . PRO F 2 120 ? 174.913 -18.029 -32.828 1.00 63.40 120 PRO L N 1
ATOM 11928 C CA . PRO F 2 120 ? 175.482 -16.677 -32.796 1.00 75.62 120 PRO L CA 1
ATOM 11929 C C . PRO F 2 120 ? 174.901 -15.839 -31.667 1.00 79.32 120 PRO L C 1
ATOM 11930 O O . PRO F 2 120 ? 173.776 -16.057 -31.216 1.00 98.11 120 PRO L O 1
ATOM 11934 N N . SER F 2 121 ? 175.693 -14.874 -31.205 1.00 81.02 121 SER L N 1
ATOM 11935 C CA . SER F 2 121 ? 175.238 -13.967 -30.166 1.00 82.00 121 SER L CA 1
ATOM 11936 C C . SER F 2 121 ? 174.180 -13.022 -30.725 1.00 85.56 121 SER L C 1
ATOM 11937 O O . SER F 2 121 ? 174.085 -12.796 -31.932 1.00 88.71 121 SER L O 1
ATOM 11940 N N . SER F 2 122 ? 173.363 -12.472 -29.825 1.00 90.08 122 SER L N 1
ATOM 11941 C CA . SER F 2 122 ? 172.452 -11.415 -30.242 1.00 85.13 122 SER L CA 1
ATOM 11942 C C . SER F 2 122 ? 173.231 -10.185 -30.687 1.00 93.01 122 SER L C 1
ATOM 11943 O O . SER F 2 122 ? 172.801 -9.478 -31.604 1.00 97.48 122 SER L O 1
ATOM 11946 N N . GLU F 2 123 ? 174.390 -9.934 -30.064 1.00 90.12 123 GLU L N 1
ATOM 11947 C CA . GLU F 2 123 ? 175.205 -8.774 -30.411 1.00 76.77 123 GLU L CA 1
ATOM 11948 C C . GLU F 2 123 ? 175.793 -8.910 -31.806 1.00 84.38 123 GLU L C 1
ATOM 11949 O O . GLU F 2 123 ? 175.754 -7.960 -32.596 1.00 109.19 123 GLU L O 1
ATOM 11955 N N . GLN F 2 124 ? 176.332 -10.088 -32.130 1.00 72.64 124 GLN L N 1
ATOM 11956 C CA . GLN F 2 124 ? 176.953 -10.287 -33.435 1.00 70.78 124 GLN L CA 1
ATOM 11957 C C . GLN F 2 124 ? 175.951 -10.071 -34.561 1.00 86.69 124 GLN L C 1
ATOM 11958 O O . GLN F 2 124 ? 176.277 -9.450 -35.580 1.00 106.86 124 GLN L O 1
ATOM 11964 N N . LEU F 2 125 ? 174.721 -10.563 -34.388 1.00 88.62 125 LEU L N 1
ATOM 11965 C CA . LEU F 2 125 ? 173.709 -10.421 -35.430 1.00 88.38 125 LEU L CA 1
ATOM 11966 C C . LEU F 2 125 ? 173.423 -8.952 -35.719 1.00 93.43 125 LEU L C 1
ATOM 11967 O O . LEU F 2 125 ? 173.438 -8.522 -36.878 1.00 95.40 125 LEU L O 1
ATOM 11972 N N . THR F 2 126 ? 173.184 -8.157 -34.672 1.00 93.07 126 THR L N 1
ATOM 11973 C CA . THR F 2 126 ? 172.948 -6.732 -34.868 1.00 103.77 126 THR L CA 1
ATOM 11974 C C . THR F 2 126 ? 174.160 -6.031 -35.464 1.00 96.75 126 THR L C 1
ATOM 11975 O O . THR F 2 126 ? 174.027 -4.926 -36.002 1.00 108.41 126 THR L O 1
ATOM 11979 N N . SER F 2 127 ? 175.329 -6.658 -35.410 1.00 87.27 127 SER L N 1
ATOM 11980 C CA . SER F 2 127 ? 176.537 -6.102 -35.998 1.00 84.11 127 SER L CA 1
ATOM 11981 C C . SER F 2 127 ? 176.776 -6.578 -37.424 1.00 88.79 127 SER L C 1
ATOM 11982 O O . SER F 2 127 ? 177.796 -6.218 -38.015 1.00 97.17 127 SER L O 1
ATOM 11985 N N . GLY F 2 128 ? 175.871 -7.371 -37.990 1.00 91.35 128 GLY L N 1
ATOM 11986 C CA . GLY F 2 128 ? 175.983 -7.769 -39.380 1.00 100.87 128 GLY L CA 1
ATOM 11987 C C . GLY F 2 128 ? 176.759 -9.038 -39.639 1.00 96.92 128 GLY L C 1
ATOM 11988 O O . GLY F 2 128 ? 177.185 -9.264 -40.779 1.00 103.93 128 GLY L O 1
ATOM 11989 N N . GLY F 2 129 ? 176.958 -9.872 -38.626 1.00 79.03 129 GLY L N 1
ATOM 11990 C CA . GLY F 2 129 ? 177.700 -11.104 -38.803 1.00 75.73 129 GLY L CA 1
ATOM 11991 C C . GLY F 2 129 ? 177.125 -12.178 -37.909 1.00 87.08 129 GLY L C 1
ATOM 11992 O O . GLY F 2 129 ? 176.364 -11.901 -36.977 1.00 103.01 129 GLY L O 1
ATOM 11993 N N . ALA F 2 130 ? 177.477 -13.421 -38.221 1.00 85.13 130 ALA L N 1
ATOM 11994 C CA . ALA F 2 130 ? 177.012 -14.557 -37.435 1.00 75.65 130 ALA L CA 1
ATOM 11995 C C . ALA F 2 130 ? 178.053 -15.659 -37.504 1.00 72.76 130 ALA L C 1
ATOM 11996 O O . ALA F 2 130 ? 178.346 -16.162 -38.591 1.00 80.97 130 ALA L O 1
ATOM 11998 N N . SER F 2 131 ? 178.580 -16.057 -36.350 1.00 72.66 131 SER L N 1
ATOM 11999 C CA . SER F 2 131 ? 179.557 -17.133 -36.260 1.00 70.10 131 SER L CA 1
ATOM 12000 C C . SER F 2 131 ? 178.984 -18.250 -35.399 1.00 71.36 131 SER L C 1
ATOM 12001 O O . SER F 2 131 ? 178.456 -17.996 -34.313 1.00 80.18 131 SER L O 1
ATOM 12004 N N . VAL F 2 132 ? 179.084 -19.481 -35.891 1.00 70.12 132 VAL L N 1
ATOM 12005 C CA . VAL F 2 132 ? 178.657 -20.668 -35.163 1.00 67.37 132 VAL L CA 1
ATOM 12006 C C . VAL F 2 132 ? 179.913 -21.384 -34.683 1.00 72.04 132 VAL L C 1
ATOM 12007 O O . VAL F 2 132 ? 180.857 -21.575 -35.456 1.00 91.30 132 VAL L O 1
ATOM 12011 N N . VAL F 2 133 ? 179.926 -21.767 -33.409 1.00 66.15 133 VAL L N 1
ATOM 12012 C CA . VAL F 2 133 ? 181.115 -22.283 -32.740 1.00 62.24 133 VAL L CA 1
ATOM 12013 C C . VAL F 2 133 ? 180.833 -23.686 -32.237 1.00 63.56 133 VAL L C 1
ATOM 12014 O O . VAL F 2 133 ? 179.791 -23.936 -31.627 1.00 69.72 133 VAL L O 1
ATOM 12018 N N . CYS F 2 134 ? 181.767 -24.589 -32.502 1.00 72.90 134 CYS L N 1
ATOM 12019 C CA . CYS F 2 134 ? 181.742 -25.955 -32.008 1.00 72.39 134 CYS L CA 1
ATOM 12020 C C . CYS F 2 134 ? 183.014 -26.207 -31.215 1.00 65.99 134 CYS L C 1
ATOM 12021 O O . CYS F 2 134 ? 184.113 -25.939 -31.706 1.00 73.21 134 CYS L O 1
ATOM 12024 N N . PHE F 2 135 ? 182.863 -26.727 -29.999 1.00 56.72 135 PHE L N 1
ATOM 12025 C CA . PHE F 2 135 ? 183.984 -26.958 -29.097 1.00 60.25 135 PHE L CA 1
ATOM 12026 C C . PHE F 2 135 ? 184.193 -28.456 -28.945 1.00 72.95 135 PHE L C 1
ATOM 12027 O O . PHE F 2 135 ? 183.279 -29.171 -28.528 1.00 88.88 135 PHE L O 1
ATOM 12035 N N . LEU F 2 136 ? 185.394 -28.922 -29.272 1.00 64.23 136 LEU L N 1
ATOM 12036 C CA . LEU F 2 136 ? 185.777 -30.317 -29.094 1.00 68.58 136 LEU L CA 1
ATOM 12037 C C . LEU F 2 136 ? 186.926 -30.325 -28.096 1.00 81.57 136 LEU L C 1
ATOM 12038 O O . LEU F 2 136 ? 188.055 -29.961 -28.442 1.00 96.81 136 LEU L O 1
ATOM 12043 N N . ASN F 2 137 ? 186.653 -30.774 -26.875 1.00 67.87 137 ASN L N 1
ATOM 12044 C CA . ASN F 2 137 ? 187.563 -30.577 -25.761 1.00 75.45 137 ASN L CA 1
ATOM 12045 C C . ASN F 2 137 ? 188.028 -31.907 -25.193 1.00 86.56 137 ASN L C 1
ATOM 12046 O O . ASN F 2 137 ? 187.283 -32.889 -25.164 1.00 90.25 137 ASN L O 1
ATOM 12051 N N . ASN F 2 138 ? 189.281 -31.910 -24.747 1.00 95.20 138 ASN L N 1
ATOM 12052 C CA . ASN F 2 138 ? 189.868 -32.982 -23.958 1.00 81.71 138 ASN L CA 1
ATOM 12053 C C . ASN F 2 138 ? 189.653 -34.333 -24.642 1.00 77.82 138 ASN L C 1
ATOM 12054 O O . ASN F 2 138 ? 188.925 -35.199 -24.169 1.00 106.61 138 ASN L O 1
ATOM 12059 N N . PHE F 2 139 ? 190.289 -34.468 -25.802 1.00 65.81 139 PHE L N 1
ATOM 12060 C CA . PHE F 2 139 ? 190.227 -35.699 -26.569 1.00 75.46 139 PHE L CA 1
ATOM 12061 C C . PHE F 2 139 ? 191.626 -36.099 -26.996 1.00 81.72 139 PHE L C 1
ATOM 12062 O O . PHE F 2 139 ? 192.503 -35.253 -27.184 1.00 87.52 139 PHE L O 1
ATOM 12070 N N . TYR F 2 140 ? 191.818 -37.406 -27.146 1.00 71.73 140 TYR L N 1
ATOM 12071 C CA . TYR F 2 140 ? 193.064 -37.966 -27.609 1.00 69.20 140 TYR L CA 1
ATOM 12072 C C . TYR F 2 140 ? 192.730 -39.133 -28.528 1.00 73.44 140 TYR L C 1
ATOM 12073 O O . TYR F 2 140 ? 191.844 -39.935 -28.197 1.00 82.38 140 TYR L O 1
ATOM 12082 N N . PRO F 2 141 ? 193.438 -39.296 -29.661 1.00 65.61 141 PRO L N 1
ATOM 12083 C CA . PRO F 2 141 ? 194.564 -38.567 -30.263 1.00 69.00 141 PRO L CA 1
ATOM 12084 C C . PRO F 2 141 ? 194.161 -37.292 -30.995 1.00 75.27 141 PRO L C 1
ATOM 12085 O O . PRO F 2 141 ? 192.971 -37.003 -31.094 1.00 90.12 141 PRO L O 1
ATOM 12089 N N . LYS F 2 142 ? 195.143 -36.547 -31.513 1.00 71.16 142 LYS L N 1
ATOM 12090 C CA . LYS F 2 142 ? 194.824 -35.304 -32.207 1.00 73.22 142 LYS L CA 1
ATOM 12091 C C . LYS F 2 142 ? 194.013 -35.566 -33.470 1.00 81.57 142 LYS L C 1
ATOM 12092 O O . LYS F 2 142 ? 193.194 -34.726 -33.867 1.00 82.95 142 LYS L O 1
ATOM 12098 N N . ASP F 2 143 ? 194.211 -36.722 -34.104 1.00 79.37 143 ASP L N 1
ATOM 12099 C CA . ASP F 2 143 ? 193.545 -37.010 -35.368 1.00 93.69 143 ASP L CA 1
ATOM 12100 C C . ASP F 2 143 ? 192.039 -37.059 -35.156 1.00 92.04 143 ASP L C 1
ATOM 12101 O O . ASP F 2 143 ? 191.511 -37.992 -34.544 1.00 77.30 143 ASP L O 1
ATOM 12106 N N . ILE F 2 144 ? 191.350 -36.035 -35.652 1.00 94.40 144 ILE L N 1
ATOM 12107 C CA . ILE F 2 144 ? 189.904 -35.933 -35.538 1.00 76.64 144 ILE L CA 1
ATOM 12108 C C . ILE F 2 144 ? 189.409 -35.226 -36.786 1.00 78.76 144 ILE L C 1
ATOM 12109 O O . ILE F 2 144 ? 190.122 -34.422 -37.387 1.00 108.99 144 ILE L O 1
ATOM 12114 N N . ASN F 2 145 ? 188.186 -35.540 -37.188 1.00 74.37 145 ASN L N 1
ATOM 12115 C CA . ASN F 2 145 ? 187.581 -34.935 -38.363 1.00 98.39 145 ASN L CA 1
ATOM 12116 C C . ASN F 2 145 ? 186.285 -34.266 -37.935 1.00 98.03 145 ASN L C 1
ATOM 12117 O O . ASN F 2 145 ? 185.474 -34.875 -37.234 1.00 93.06 145 ASN L O 1
ATOM 12122 N N . VAL F 2 146 ? 186.099 -33.014 -38.350 1.00 92.63 146 VAL L N 1
ATOM 12123 C CA . VAL F 2 146 ? 184.917 -32.232 -38.009 1.00 73.41 146 VAL L CA 1
ATOM 12124 C C . VAL F 2 146 ? 184.170 -31.913 -39.291 1.00 76.25 146 VAL L C 1
ATOM 12125 O O . VAL F 2 146 ? 184.754 -31.380 -40.241 1.00 88.43 146 VAL L O 1
ATOM 12129 N N . LYS F 2 147 ? 182.883 -32.238 -39.313 1.00 81.23 147 LYS L N 1
ATOM 12130 C CA . LYS F 2 147 ? 182.029 -32.014 -40.468 1.00 94.61 147 LYS L CA 1
ATOM 12131 C C . LYS F 2 147 ? 180.880 -31.113 -40.050 1.00 99.09 147 LYS L C 1
ATOM 12132 O O . LYS F 2 147 ? 180.260 -31.339 -39.007 1.00 112.05 147 LYS L O 1
ATOM 12138 N N . TRP F 2 148 ? 180.604 -30.098 -40.861 1.00 89.46 148 TRP L N 1
ATOM 12139 C CA . TRP F 2 148 ? 179.519 -29.161 -40.612 1.00 78.36 148 TRP L CA 1
ATOM 12140 C C . TRP F 2 148 ? 178.385 -29.469 -41.574 1.00 90.43 148 TRP L C 1
ATOM 12141 O O . TRP F 2 148 ? 178.588 -29.502 -42.792 1.00 99.74 148 TRP L O 1
ATOM 12152 N N . LYS F 2 149 ? 177.194 -29.680 -41.029 1.00 90.16 149 LYS L N 1
ATOM 12153 C CA . LYS F 2 149 ? 176.012 -29.949 -41.832 1.00 86.13 149 LYS L CA 1
ATOM 12154 C C . LYS F 2 149 ? 175.013 -28.834 -41.576 1.00 76.72 149 LYS L C 1
ATOM 12155 O O . LYS F 2 149 ? 174.683 -28.543 -40.421 1.00 68.44 149 LYS L O 1
ATOM 12161 N N . ILE F 2 150 ? 174.568 -28.187 -42.644 1.00 82.11 150 ILE L N 1
ATOM 12162 C CA . ILE F 2 150 ? 173.548 -27.152 -42.571 1.00 79.39 150 ILE L CA 1
ATOM 12163 C C . ILE F 2 150 ? 172.306 -27.712 -43.246 1.00 87.64 150 ILE L C 1
ATOM 12164 O O . ILE F 2 150 ? 172.300 -27.951 -44.460 1.00 99.99 150 ILE L O 1
ATOM 12169 N N . ASP F 2 151 ? 171.257 -27.926 -42.460 1.00 83.20 151 ASP L N 1
ATOM 12170 C CA . ASP F 2 151 ? 169.995 -28.443 -42.968 1.00 87.82 151 ASP L CA 1
ATOM 12171 C C . ASP F 2 151 ? 170.224 -29.751 -43.723 1.00 99.11 151 ASP L C 1
ATOM 12172 O O . ASP F 2 151 ? 169.669 -29.987 -44.797 1.00 98.56 151 ASP L O 1
ATOM 12177 N N . GLY F 2 152 ? 171.085 -30.596 -43.160 1.00 102.19 152 GLY L N 1
ATOM 12178 C CA . GLY F 2 152 ? 171.392 -31.886 -43.731 1.00 95.44 152 GLY L CA 1
ATOM 12179 C C . GLY F 2 152 ? 172.421 -31.873 -44.837 1.00 87.69 152 GLY L C 1
ATOM 12180 O O . GLY F 2 152 ? 172.823 -32.949 -45.295 1.00 98.21 152 GLY L O 1
ATOM 12181 N N . SER F 2 153 ? 172.877 -30.702 -45.269 1.00 89.49 153 SER L N 1
ATOM 12182 C CA . SER F 2 153 ? 173.836 -30.587 -46.356 1.00 88.91 153 SER L CA 1
ATOM 12183 C C . SER F 2 153 ? 175.169 -30.109 -45.798 1.00 90.70 153 SER L C 1
ATOM 12184 O O . SER F 2 153 ? 175.222 -29.122 -45.057 1.00 100.45 153 SER L O 1
ATOM 12187 N N . GLU F 2 154 ? 176.237 -30.809 -46.166 1.00 97.61 154 GLU L N 1
ATOM 12188 C CA . GLU F 2 154 ? 177.571 -30.519 -45.663 1.00 84.08 154 GLU L CA 1
ATOM 12189 C C . GLU F 2 154 ? 178.052 -29.164 -46.162 1.00 78.72 154 GLU L C 1
ATOM 12190 O O . GLU F 2 154 ? 177.677 -28.706 -47.242 1.00 100.42 154 GLU L O 1
ATOM 12196 N N . ARG F 2 155 ? 178.882 -28.508 -45.355 1.00 72.62 155 ARG L N 1
ATOM 12197 C CA . ARG F 2 155 ? 179.503 -27.249 -45.756 1.00 99.14 155 ARG L CA 1
ATOM 12198 C C . ARG F 2 155 ? 181.020 -27.391 -45.695 1.00 102.81 155 ARG L C 1
ATOM 12199 O O . ARG F 2 155 ? 181.590 -27.549 -44.612 1.00 95.46 155 ARG L O 1
ATOM 12207 N N . GLN F 2 156 ? 181.672 -27.328 -46.859 1.00 114.33 156 GLN L N 1
ATOM 12208 C CA . GLN F 2 156 ? 183.115 -27.545 -46.922 1.00 128.50 156 GLN L CA 1
ATOM 12209 C C . GLN F 2 156 ? 183.905 -26.336 -46.429 1.00 126.04 156 GLN L C 1
ATOM 12210 O O . GLN F 2 156 ? 184.800 -26.479 -45.588 1.00 122.09 156 GLN L O 1
ATOM 12216 N N . ASN F 2 157 ? 183.579 -25.141 -46.918 1.00 110.76 157 ASN L N 1
ATOM 12217 C CA . ASN F 2 157 ? 184.425 -23.971 -46.730 1.00 105.49 157 ASN L CA 1
ATOM 12218 C C . ASN F 2 157 ? 183.714 -22.892 -45.921 1.00 83.04 157 ASN L C 1
ATOM 12219 O O . ASN F 2 157 ? 182.489 -22.891 -45.774 1.00 80.80 157 ASN L O 1
ATOM 12224 N N . GLY F 2 158 ? 184.511 -21.979 -45.381 1.00 72.83 158 GLY L N 1
ATOM 12225 C CA . GLY F 2 158 ? 184.029 -21.010 -44.427 1.00 77.68 158 GLY L CA 1
ATOM 12226 C C . GLY F 2 158 ? 184.324 -21.360 -42.986 1.00 81.18 158 GLY L C 1
ATOM 12227 O O . GLY F 2 158 ? 183.866 -20.647 -42.088 1.00 74.78 158 GLY L O 1
ATOM 12228 N N . VAL F 2 159 ? 185.068 -22.437 -42.739 1.00 84.73 159 VAL L N 1
ATOM 12229 C CA . VAL F 2 159 ? 185.315 -22.951 -41.398 1.00 71.10 159 VAL L CA 1
ATOM 12230 C C . VAL F 2 159 ? 186.728 -22.588 -40.963 1.00 79.37 159 VAL L C 1
ATOM 12231 O O . VAL F 2 159 ? 187.689 -22.744 -41.725 1.00 91.17 159 VAL L O 1
ATOM 12235 N N . LEU F 2 160 ? 186.854 -22.123 -39.722 1.00 77.86 160 LEU L N 1
ATOM 12236 C CA . LEU F 2 160 ? 188.137 -21.813 -39.104 1.00 77.05 160 LEU L CA 1
ATOM 12237 C C . LEU F 2 160 ? 188.369 -22.792 -37.968 1.00 77.38 160 LEU L C 1
ATOM 12238 O O . LEU F 2 160 ? 187.553 -22.885 -37.046 1.00 75.66 160 LEU L O 1
ATOM 12243 N N . ASN F 2 161 ? 189.490 -23.496 -38.017 1.00 83.53 161 ASN L N 1
ATOM 12244 C CA . ASN F 2 161 ? 189.837 -24.462 -36.994 1.00 55.07 161 ASN L CA 1
ATOM 12245 C C . ASN F 2 161 ? 191.124 -24.036 -36.313 1.00 54.34 161 ASN L C 1
ATOM 12246 O O . ASN F 2 161 ? 192.053 -23.552 -36.963 1.00 63.84 161 ASN L O 1
ATOM 12251 N N . SER F 2 162 ? 191.157 -24.215 -35.000 1.00 63.70 162 SER L N 1
ATOM 12252 C CA . SER F 2 162 ? 192.327 -23.924 -34.196 1.00 67.35 162 SER L CA 1
ATOM 12253 C C . SER F 2 162 ? 192.468 -25.034 -33.175 1.00 77.44 162 SER L C 1
ATOM 12254 O O . SER F 2 162 ? 191.471 -25.510 -32.629 1.00 78.00 162 SER L O 1
ATOM 12257 N N . TRP F 2 163 ? 193.707 -25.429 -32.913 1.00 87.21 163 TRP L N 1
ATOM 12258 C CA . TRP F 2 163 ? 194.010 -26.526 -32.014 1.00 69.62 163 TRP L CA 1
ATOM 12259 C C . TRP F 2 163 ? 194.829 -25.993 -30.853 1.00 60.71 163 TRP L C 1
ATOM 12260 O O . TRP F 2 163 ? 195.626 -25.070 -31.015 1.00 83.48 163 TRP L O 1
ATOM 12271 N N . THR F 2 164 ? 194.682 -26.619 -29.701 1.00 53.06 164 THR L N 1
ATOM 12272 C CA . THR F 2 164 ? 195.521 -26.253 -28.577 1.00 67.31 164 THR L CA 1
ATOM 12273 C C . THR F 2 164 ? 196.729 -27.170 -28.542 1.00 76.78 164 THR L C 1
ATOM 12274 O O . THR F 2 164 ? 196.735 -28.259 -29.119 1.00 78.92 164 THR L O 1
ATOM 12278 N N . ASP F 2 165 ? 197.776 -26.692 -27.892 1.00 77.16 165 ASP L N 1
ATOM 12279 C CA . ASP F 2 165 ? 198.905 -27.555 -27.629 1.00 86.61 165 ASP L CA 1
ATOM 12280 C C . ASP F 2 165 ? 198.488 -28.613 -26.620 1.00 75.52 165 ASP L C 1
ATOM 12281 O O . ASP F 2 165 ? 197.535 -28.433 -25.859 1.00 65.45 165 ASP L O 1
ATOM 12286 N N . GLN F 2 166 ? 199.200 -29.736 -26.630 1.00 80.20 166 GLN L N 1
ATOM 12287 C CA . GLN F 2 166 ? 198.846 -30.824 -25.731 1.00 80.75 166 GLN L CA 1
ATOM 12288 C C . GLN F 2 166 ? 198.836 -30.325 -24.294 1.00 89.73 166 GLN L C 1
ATOM 12289 O O . GLN F 2 166 ? 199.714 -29.567 -23.876 1.00 114.41 166 GLN L O 1
ATOM 12295 N N . ASP F 2 167 ? 197.821 -30.738 -23.539 1.00 67.10 167 ASP L N 1
ATOM 12296 C CA . ASP F 2 167 ? 197.663 -30.224 -22.185 1.00 73.31 167 ASP L CA 1
ATOM 12297 C C . ASP F 2 167 ? 198.773 -30.748 -21.282 1.00 85.12 167 ASP L C 1
ATOM 12298 O O . ASP F 2 167 ? 199.140 -31.924 -21.333 1.00 95.26 167 ASP L O 1
ATOM 12303 N N . SER F 2 168 ? 199.306 -29.852 -20.449 1.00 87.77 168 SER L N 1
ATOM 12304 C CA . SER F 2 168 ? 200.361 -30.230 -19.515 1.00 72.22 168 SER L CA 1
ATOM 12305 C C . SER F 2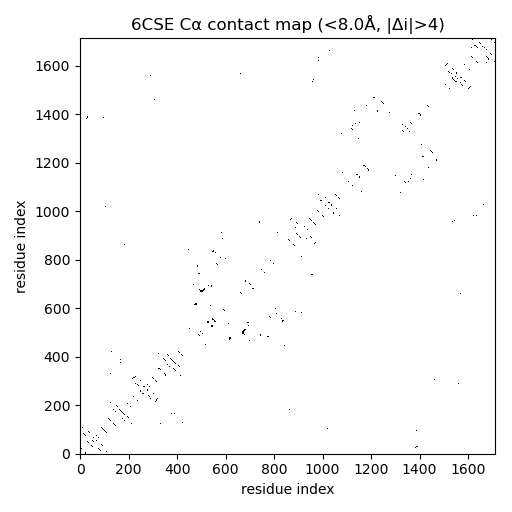 168 ? 199.848 -31.224 -18.484 1.00 79.42 168 SER L C 1
ATOM 12306 O O . SER F 2 168 ? 200.560 -32.162 -18.111 1.00 100.44 168 SER L O 1
ATOM 12309 N N . ALA F 2 169 ? 198.612 -31.039 -18.020 1.00 85.44 169 ALA L N 1
ATOM 12310 C CA . ALA F 2 169 ? 198.092 -31.862 -16.933 1.00 83.02 169 ALA L CA 1
ATOM 12311 C C . ALA F 2 169 ? 197.723 -33.262 -17.420 1.00 94.04 169 ALA L C 1
ATOM 12312 O O . ALA F 2 169 ? 198.246 -34.261 -16.913 1.00 99.96 169 ALA L O 1
ATOM 12314 N N . ASP F 2 170 ? 196.830 -33.359 -18.413 1.00 94.10 170 ASP L N 1
ATOM 12315 C CA . ASP F 2 170 ? 196.234 -34.641 -18.785 1.00 87.92 170 ASP L CA 1
ATOM 12316 C C . ASP F 2 170 ? 196.602 -35.111 -20.189 1.00 84.92 170 ASP L C 1
ATOM 12317 O O . ASP F 2 170 ? 196.024 -36.092 -20.660 1.00 85.92 170 ASP L O 1
ATOM 12322 N N . SER F 2 171 ? 197.521 -34.431 -20.876 1.00 95.88 171 SER L N 1
ATOM 12323 C CA . SER F 2 171 ? 198.048 -34.876 -22.169 1.00 85.02 171 SER L CA 1
ATOM 12324 C C . SER F 2 171 ? 196.953 -34.999 -23.226 1.00 87.00 171 SER L C 1
ATOM 12325 O O . SER F 2 171 ? 197.052 -35.821 -24.138 1.00 94.04 171 SER L O 1
ATOM 12328 N N . THR F 2 172 ? 195.911 -34.177 -23.126 1.00 82.23 172 THR L N 1
ATOM 12329 C CA . THR F 2 172 ? 194.768 -34.243 -24.026 1.00 67.28 172 THR L CA 1
ATOM 12330 C C . THR F 2 172 ? 194.744 -33.024 -24.936 1.00 74.61 172 THR L C 1
ATOM 12331 O O . THR F 2 172 ? 195.095 -31.917 -24.519 1.00 93.50 172 THR L O 1
ATOM 12335 N N . TYR F 2 173 ? 194.343 -33.236 -26.185 1.00 70.65 173 TYR L N 1
ATOM 12336 C CA . TYR F 2 173 ? 194.209 -32.133 -27.120 1.00 68.21 173 TYR L CA 1
ATOM 12337 C C . TYR F 2 173 ? 192.798 -31.561 -27.060 1.00 73.97 173 TYR L C 1
ATOM 12338 O O . TYR F 2 173 ? 191.876 -32.156 -26.503 1.00 69.91 173 TYR L O 1
ATOM 12347 N N . SER F 2 174 ? 192.632 -30.401 -27.683 1.00 66.83 174 SER L N 1
ATOM 12348 C CA . SER F 2 174 ? 191.337 -29.751 -27.777 1.00 63.70 174 SER L CA 1
ATOM 12349 C C . SER F 2 174 ? 191.367 -28.851 -28.999 1.00 72.52 174 SER L C 1
ATOM 12350 O O . SER F 2 174 ? 192.428 -28.366 -29.399 1.00 75.73 174 SER L O 1
ATOM 12353 N N . MET F 2 175 ? 190.194 -28.635 -29.589 1.00 79.20 175 MET L N 1
ATOM 12354 C CA . MET F 2 175 ? 190.104 -27.805 -30.777 1.00 77.26 175 MET L CA 1
ATOM 12355 C C . MET F 2 175 ? 188.751 -27.112 -30.808 1.00 82.11 175 MET L C 1
ATOM 12356 O O . MET F 2 175 ? 187.792 -27.539 -30.160 1.00 90.04 175 MET L O 1
ATOM 12361 N N . SER F 2 176 ? 188.690 -26.032 -31.583 1.00 76.22 176 SER L N 1
ATOM 12362 C CA . SER F 2 176 ? 187.474 -25.249 -31.762 1.00 72.07 176 SER L CA 1
ATOM 12363 C C . SER F 2 176 ? 187.276 -25.009 -33.249 1.00 76.94 176 SER L C 1
ATOM 12364 O O . SER F 2 176 ? 188.170 -24.485 -33.916 1.00 88.57 176 SER L O 1
ATOM 12367 N N . SER F 2 177 ? 186.117 -25.397 -33.768 1.00 77.30 177 SER L N 1
ATOM 12368 C CA . SER F 2 177 ? 185.771 -25.191 -35.168 1.00 61.98 177 SER L CA 1
ATOM 12369 C C . SER F 2 177 ? 184.726 -24.087 -35.233 1.00 75.48 177 SER L C 1
ATOM 12370 O O . SER F 2 177 ? 183.665 -24.197 -34.613 1.00 80.99 177 SER L O 1
ATOM 12373 N N . THR F 2 178 ? 185.037 -23.017 -35.956 1.00 85.97 178 THR L N 1
ATOM 12374 C CA . THR F 2 178 ? 184.164 -21.854 -36.064 1.00 79.70 178 THR L CA 1
ATOM 12375 C C . THR F 2 178 ? 183.674 -21.735 -37.501 1.00 85.71 178 THR L C 1
ATOM 12376 O O . THR F 2 178 ? 184.482 -21.669 -38.432 1.00 94.61 178 THR L O 1
ATOM 12380 N N . LEU F 2 179 ? 182.357 -21.703 -37.676 1.00 87.13 179 LEU L N 1
ATOM 12381 C CA . LEU F 2 179 ? 181.743 -21.521 -38.984 1.00 69.24 179 LEU L CA 1
ATOM 12382 C C . LEU F 2 179 ? 181.236 -20.091 -39.073 1.00 70.35 179 LEU L C 1
ATOM 12383 O O . LEU F 2 179 ? 180.375 -19.685 -38.291 1.00 74.56 179 LEU L O 1
ATOM 12388 N N . THR F 2 180 ? 181.770 -19.336 -40.028 1.00 80.50 180 THR L N 1
ATOM 12389 C CA . THR F 2 180 ? 181.517 -17.906 -40.130 1.00 78.69 180 THR L CA 1
ATOM 12390 C C . THR F 2 180 ? 180.623 -17.632 -41.325 1.00 75.69 180 THR L C 1
ATOM 12391 O O . THR F 2 180 ? 180.904 -18.087 -42.437 1.00 71.50 180 THR L O 1
ATOM 12395 N N . LEU F 2 181 ? 179.558 -16.876 -41.083 1.00 79.54 181 LEU L N 1
ATOM 12396 C CA . LEU F 2 181 ? 178.615 -16.468 -42.104 1.00 75.20 181 LEU L CA 1
ATOM 12397 C C . LEU F 2 181 ? 178.247 -15.013 -41.859 1.00 86.00 181 LEU L C 1
ATOM 12398 O O . LEU F 2 181 ? 178.531 -14.448 -40.802 1.00 90.21 181 LEU L O 1
ATOM 12403 N N . THR F 2 182 ? 177.626 -14.399 -42.858 1.00 98.38 182 THR L N 1
ATOM 12404 C CA . THR F 2 182 ? 176.986 -13.123 -42.611 1.00 100.72 182 THR L CA 1
ATOM 12405 C C . THR F 2 182 ? 175.648 -13.378 -41.929 1.00 98.69 182 THR L C 1
ATOM 12406 O O . THR F 2 182 ? 175.144 -14.502 -41.911 1.00 107.68 182 THR L O 1
ATOM 12410 N N . LYS F 2 183 ? 175.081 -12.324 -41.342 1.00 92.07 183 LYS L N 1
ATOM 12411 C CA . LYS F 2 183 ? 173.781 -12.467 -40.694 1.00 86.14 183 LYS L CA 1
ATOM 12412 C C . LYS F 2 183 ? 172.730 -12.966 -41.678 1.00 90.82 183 LYS L C 1
ATOM 12413 O O . LYS F 2 183 ? 172.019 -13.937 -41.403 1.00 101.25 183 LYS L O 1
ATOM 12419 N N . ASP F 2 184 ? 172.630 -12.318 -42.839 1.00 85.04 184 ASP L N 1
ATOM 12420 C CA . ASP F 2 184 ? 171.582 -12.663 -43.792 1.00 96.26 184 ASP L CA 1
ATOM 12421 C C . ASP F 2 184 ? 171.702 -14.112 -44.247 1.00 91.97 184 ASP L C 1
ATOM 12422 O O . ASP F 2 184 ? 170.692 -14.811 -44.384 1.00 98.59 184 ASP L O 1
ATOM 12427 N N . GLU F 2 185 ? 172.935 -14.570 -44.439 1.00 79.96 185 GLU L N 1
ATOM 12428 C CA . GLU F 2 185 ? 173.183 -15.945 -44.849 1.00 83.90 185 GLU L CA 1
ATOM 12429 C C . GLU F 2 185 ? 172.789 -16.904 -43.728 1.00 80.03 185 GLU L C 1
ATOM 12430 O O . GLU F 2 185 ? 172.205 -17.958 -43.977 1.00 87.50 185 GLU L O 1
ATOM 12436 N N . TYR F 2 186 ? 173.113 -16.529 -42.493 1.00 73.17 186 TYR L N 1
ATOM 12437 C CA . TYR F 2 186 ? 172.786 -17.346 -41.333 1.00 67.80 186 TYR L CA 1
ATOM 12438 C C . TYR F 2 186 ? 171.281 -17.549 -41.219 1.00 84.40 186 TYR L C 1
ATOM 12439 O O . TYR F 2 186 ? 170.805 -18.675 -41.041 1.00 104.77 186 TYR L O 1
ATOM 12448 N N . GLU F 2 187 ? 170.513 -16.466 -41.349 1.00 82.85 187 GLU L N 1
ATOM 12449 C CA . GLU F 2 187 ? 169.064 -16.500 -41.189 1.00 83.48 187 GLU L CA 1
ATOM 12450 C C . GLU F 2 187 ? 168.359 -17.269 -42.298 1.00 97.17 187 GLU L C 1
ATOM 12451 O O . GLU F 2 187 ? 167.140 -17.445 -42.226 1.00 111.72 187 GLU L O 1
ATOM 12457 N N . ARG F 2 188 ? 169.085 -17.708 -43.324 1.00 92.34 188 ARG L N 1
ATOM 12458 C CA . ARG F 2 188 ? 168.469 -18.438 -44.422 1.00 84.11 188 ARG L CA 1
ATOM 12459 C C . ARG F 2 188 ? 168.142 -19.882 -44.065 1.00 97.70 188 ARG L C 1
ATOM 12460 O O . ARG F 2 188 ? 167.244 -20.467 -44.678 1.00 98.05 188 ARG L O 1
ATOM 12468 N N . HIS F 2 189 ? 168.838 -20.467 -43.092 1.00 98.10 189 HIS L N 1
ATOM 12469 C CA . HIS F 2 189 ? 168.702 -21.880 -42.770 1.00 85.89 189 HIS L CA 1
ATOM 12470 C C . HIS F 2 189 ? 168.188 -22.055 -41.348 1.00 78.14 189 HIS L C 1
ATOM 12471 O O . HIS F 2 189 ? 168.225 -21.133 -40.531 1.00 82.89 189 HIS L O 1
ATOM 12478 N N . ASN F 2 190 ? 167.701 -23.260 -41.064 1.00 83.88 190 ASN L N 1
ATOM 12479 C CA . ASN F 2 190 ? 167.094 -23.568 -39.776 1.00 91.50 190 ASN L CA 1
ATOM 12480 C C . ASN F 2 190 ? 167.990 -24.389 -38.864 1.00 88.95 190 ASN L C 1
ATOM 12481 O O . ASN F 2 190 ? 168.044 -24.117 -37.662 1.00 106.76 190 ASN L O 1
ATOM 12486 N N . SER F 2 191 ? 168.722 -25.364 -39.398 1.00 79.47 191 SER L N 1
ATOM 12487 C CA . SER F 2 191 ? 169.437 -26.331 -38.576 1.00 83.08 191 SER L CA 1
ATOM 12488 C C . SER F 2 191 ? 170.926 -26.320 -38.886 1.00 80.23 191 SER L C 1
ATOM 12489 O O . SER F 2 191 ? 171.329 -26.510 -40.037 1.00 80.84 191 SER L O 1
ATOM 12492 N N . TYR F 2 192 ? 171.734 -26.136 -37.844 1.00 80.49 192 TYR L N 1
ATOM 12493 C CA . TYR F 2 192 ? 173.187 -26.195 -37.926 1.00 90.84 192 TYR L CA 1
ATOM 12494 C C . TYR F 2 192 ? 173.671 -27.350 -37.070 1.00 89.40 192 TYR L C 1
ATOM 12495 O O . TYR F 2 192 ? 173.223 -27.512 -35.933 1.00 78.12 192 TYR L O 1
ATOM 12504 N N . THR F 2 193 ? 174.596 -28.132 -37.606 1.00 88.08 193 THR L N 1
ATOM 12505 C CA . THR F 2 193 ? 174.990 -29.386 -36.993 1.00 74.59 193 THR L CA 1
ATOM 12506 C C . THR F 2 193 ? 176.503 -29.494 -36.987 1.00 81.34 193 THR L C 1
ATOM 12507 O O . THR F 2 193 ? 177.177 -29.043 -37.915 1.00 89.29 193 THR L O 1
ATOM 12511 N N . CYS F 2 194 ? 177.023 -30.082 -35.919 1.00 81.21 194 CYS L N 1
ATOM 12512 C CA . CYS F 2 194 ? 178.446 -30.322 -35.744 1.00 64.49 194 CYS L CA 1
ATOM 12513 C C . CYS F 2 194 ? 178.677 -31.814 -35.590 1.00 80.17 194 CYS L C 1
ATOM 12514 O O . CYS F 2 194 ? 178.232 -32.410 -34.607 1.00 101.79 194 CYS L O 1
ATOM 12517 N N . GLU F 2 195 ? 179.398 -32.408 -36.534 1.00 84.02 195 GLU L N 1
ATOM 12518 C CA . GLU F 2 195 ? 179.654 -33.844 -36.541 1.00 91.90 195 GLU L CA 1
ATOM 12519 C C . GLU F 2 195 ? 181.142 -34.061 -36.305 1.00 84.52 195 GLU L C 1
ATOM 12520 O O . GLU F 2 195 ? 181.970 -33.709 -37.153 1.00 92.23 195 GLU L O 1
ATOM 12526 N N . ALA F 2 196 ? 181.476 -34.659 -35.169 1.00 68.59 196 ALA L N 1
ATOM 12527 C CA . ALA F 2 196 ? 182.856 -34.918 -34.792 1.00 78.27 196 ALA L CA 1
ATOM 12528 C C . ALA F 2 196 ? 183.107 -36.411 -34.930 1.00 84.32 196 ALA L C 1
ATOM 12529 O O . ALA F 2 196 ? 182.455 -37.216 -34.259 1.00 79.21 196 ALA L O 1
ATOM 12531 N N . THR F 2 197 ? 184.055 -36.780 -35.786 1.00 94.70 197 THR L N 1
ATOM 12532 C CA . THR F 2 197 ? 184.372 -38.178 -36.054 1.00 88.82 197 THR L CA 1
ATOM 12533 C C . THR F 2 197 ? 185.738 -38.484 -35.459 1.00 81.87 197 THR L C 1
ATOM 12534 O O . THR F 2 197 ? 186.731 -37.835 -35.800 1.00 79.00 197 THR L O 1
ATOM 12538 N N . HIS F 2 198 ? 185.779 -39.472 -34.573 1.00 90.48 198 HIS L N 1
ATOM 12539 C CA . HIS F 2 198 ? 186.977 -39.812 -33.830 1.00 75.68 198 HIS L CA 1
ATOM 12540 C C . HIS F 2 198 ? 187.137 -41.323 -33.839 1.00 93.40 198 HIS L C 1
ATOM 12541 O O . HIS F 2 198 ? 186.182 -42.067 -34.068 1.00 112.13 198 HIS L O 1
ATOM 12548 N N . LYS F 2 199 ? 188.366 -41.771 -33.593 1.00 88.72 199 LYS L N 1
ATOM 12549 C CA . LYS F 2 199 ? 188.620 -43.203 -33.528 1.00 90.77 199 LYS L CA 1
ATOM 12550 C C . LYS F 2 199 ? 187.928 -43.849 -32.336 1.00 81.91 199 LYS L C 1
ATOM 12551 O O . LYS F 2 199 ? 187.781 -45.075 -32.314 1.00 107.62 199 LYS L O 1
ATOM 12557 N N . THR F 2 200 ? 187.508 -43.053 -31.348 1.00 79.07 200 THR L N 1
ATOM 12558 C CA . THR F 2 200 ? 186.932 -43.605 -30.124 1.00 94.65 200 THR L CA 1
ATOM 12559 C C . THR F 2 200 ? 185.593 -44.288 -30.380 1.00 101.57 200 THR L C 1
ATOM 12560 O O . THR F 2 200 ? 185.229 -45.216 -29.651 1.00 101.12 200 THR L O 1
ATOM 12564 N N . SER F 2 201 ? 184.843 -43.827 -31.372 1.00 114.84 201 SER L N 1
ATOM 12565 C CA . SER F 2 201 ? 183.542 -44.428 -31.637 1.00 118.10 201 SER L CA 1
ATOM 12566 C C . SER F 2 201 ? 183.249 -44.595 -33.119 1.00 116.03 201 SER L C 1
ATOM 12567 O O . SER F 2 201 ? 183.568 -43.726 -33.931 1.00 112.66 201 SER L O 1
ATOM 12570 N N . THR F 2 202 ? 182.636 -45.722 -33.463 1.00 118.88 202 THR L N 1
ATOM 12571 C CA . THR F 2 202 ? 182.282 -45.995 -34.851 1.00 119.69 202 THR L CA 1
ATOM 12572 C C . THR F 2 202 ? 181.299 -44.957 -35.368 1.00 112.95 202 THR L C 1
ATOM 12573 O O . THR F 2 202 ? 181.379 -44.533 -36.527 1.00 101.28 202 THR L O 1
ATOM 12577 N N . SER F 2 203 ? 180.385 -44.513 -34.508 1.00 115.49 203 SER L N 1
ATOM 12578 C CA . SER F 2 203 ? 179.358 -43.532 -34.809 1.00 120.47 203 SER L CA 1
ATOM 12579 C C . SER F 2 203 ? 179.797 -42.163 -34.318 1.00 118.38 203 SER L C 1
ATOM 12580 O O . SER F 2 203 ? 180.305 -42.048 -33.194 1.00 141.32 203 SER L O 1
ATOM 12583 N N . PRO F 2 204 ? 179.628 -41.118 -35.122 1.00 102.11 204 PRO L N 1
ATOM 12584 C CA . PRO F 2 204 ? 180.146 -39.800 -34.745 1.00 87.29 204 PRO L CA 1
ATOM 12585 C C . PRO F 2 204 ? 179.364 -39.177 -33.598 1.00 84.10 204 PRO L C 1
ATOM 12586 O O . PRO F 2 204 ? 178.257 -39.595 -33.256 1.00 97.21 204 PRO L O 1
ATOM 12590 N N . ILE F 2 205 ? 179.970 -38.155 -33.000 1.00 71.88 205 ILE L N 1
ATOM 12591 C CA . ILE F 2 205 ? 179.334 -37.381 -31.940 1.00 73.22 205 ILE L CA 1
ATOM 12592 C C . ILE F 2 205 ? 178.691 -36.165 -32.589 1.00 87.65 205 ILE L C 1
ATOM 12593 O O . ILE F 2 205 ? 179.384 -35.325 -33.170 1.00 85.50 205 ILE L O 1
ATOM 12598 N N . VAL F 2 206 ? 177.369 -36.071 -32.500 1.00 83.04 206 VAL L N 1
ATOM 12599 C CA . VAL F 2 206 ? 176.603 -35.062 -33.218 1.00 64.59 206 VAL L CA 1
ATOM 12600 C C . VAL F 2 206 ? 175.957 -34.122 -32.216 1.00 74.13 206 VAL L C 1
ATOM 12601 O O . VAL F 2 206 ? 175.291 -34.567 -31.275 1.00 94.70 206 VAL L O 1
ATOM 12605 N N . LYS F 2 207 ? 176.149 -32.822 -32.429 1.00 68.21 207 LYS L N 1
ATOM 12606 C CA . LYS F 2 207 ? 175.501 -31.768 -31.667 1.00 65.50 207 LYS L CA 1
ATOM 12607 C C . LYS F 2 207 ? 174.954 -30.766 -32.671 1.00 79.09 207 LYS L C 1
ATOM 12608 O O . LYS F 2 207 ? 175.610 -30.460 -33.668 1.00 78.45 207 LYS L O 1
ATOM 12614 N N . SER F 2 208 ? 173.748 -30.272 -32.419 1.00 84.77 208 SER L N 1
ATOM 12615 C CA . SER F 2 208 ? 173.079 -29.426 -33.395 1.00 78.32 208 SER L CA 1
ATOM 12616 C C . SER F 2 208 ? 172.065 -28.559 -32.670 1.00 74.07 208 SER L C 1
ATOM 12617 O O . SER F 2 208 ? 171.792 -28.746 -31.484 1.00 95.68 208 SER L O 1
ATOM 12620 N N . PHE F 2 209 ? 171.535 -27.583 -33.399 1.00 65.65 209 PHE L N 1
ATOM 12621 C CA . PHE F 2 209 ? 170.489 -26.724 -32.879 1.00 79.41 209 PHE L CA 1
ATOM 12622 C C . PHE F 2 209 ? 169.688 -26.171 -34.046 1.00 90.81 209 PHE L C 1
ATOM 12623 O O . PHE F 2 209 ? 170.151 -26.149 -35.188 1.00 89.05 209 PHE L O 1
ATOM 12631 N N . ASN F 2 210 ? 168.479 -25.713 -33.741 1.00 89.24 210 ASN L N 1
ATOM 12632 C CA . ASN F 2 210 ? 167.579 -25.145 -34.732 1.00 95.18 210 ASN L CA 1
ATOM 12633 C C . ASN F 2 210 ? 167.441 -23.657 -34.452 1.00 97.06 210 ASN L C 1
ATOM 12634 O O . ASN F 2 210 ? 167.259 -23.256 -33.299 1.00 106.11 210 ASN L O 1
ATOM 12639 N N . ARG F 2 211 ? 167.563 -22.839 -35.502 1.00 94.22 211 ARG L N 1
ATOM 12640 C CA . ARG F 2 211 ? 167.475 -21.396 -35.314 1.00 85.91 211 ARG L CA 1
ATOM 12641 C C . ARG F 2 211 ? 166.067 -20.974 -34.910 1.00 102.78 211 ARG L C 1
ATOM 12642 O O . ARG F 2 211 ? 165.899 -19.995 -34.174 1.00 108.72 211 ARG L O 1
ATOM 12650 N N . ALA F 2 212 ? 165.051 -21.713 -35.359 1.00 104.67 212 ALA L N 1
ATOM 12651 C CA . ALA F 2 212 ? 163.661 -21.435 -34.998 1.00 103.85 212 ALA L CA 1
ATOM 12652 C C . ALA F 2 212 ? 163.295 -22.257 -33.762 1.00 120.71 212 ALA L C 1
ATOM 12653 O O . ALA F 2 212 ? 162.539 -23.229 -33.818 1.00 128.61 212 ALA L O 1
ATOM 12655 N N . GLU F 2 213 ? 163.860 -21.850 -32.628 1.00 118.35 213 GLU L N 1
ATOM 12656 C CA . GLU F 2 213 ? 163.572 -22.510 -31.358 1.00 128.37 213 GLU L CA 1
ATOM 12657 C C . GLU F 2 213 ? 163.957 -21.634 -30.168 1.00 137.88 213 GLU L C 1
ATOM 12658 O O . GLU F 2 213 ? 165.007 -20.991 -30.170 1.00 142.30 213 GLU L O 1
#

Nearest PDB structures (foldseek):
  6csf-assembly2_H  TM=1.004E+00  e=4.729E-41  Mus musculus
  1hq4-assembly2_D  TM=9.469E-01  e=2.779E-29  Mus musculus
  1kcu-assembly1_H  TM=8.642E-01  e=4.103E-30  Mus musculus
  5kvg-assembly1_H  TM=7.910E-01  e=6.981E-30  Mus musculus
  1kcv-assembly1_H  TM=8.486E-01  e=3.755E-28  Mus musculus

Radius of gyration: 45.41 Å; Cα contacts (8 Å, |Δi|>4): 3932; chains: 6; bounding box: 131×120×92 Å